Protein 2C1D (pdb70)

Structure (mmCIF, N/CA/C/O backbone):
data_2C1D
#
_entry.id   2C1D
#
_cell.length_a   42.860
_cell.length_b   180.010
_cell.length_c   117.930
_cell.angle_alpha   90.00
_cell.angle_beta   92.83
_cell.angle_gamma   90.00
#
_symmetry.space_group_name_H-M   'P 1 21 1'
#
loop_
_entity.id
_entity.type
_entity.pdbx_description
1 polymer SOXA
2 polymer SOXX
3 non-polymer 'HEME C'
4 non-polymer 'ZINC ION'
5 water water
#
loop_
_atom_site.group_PDB
_atom_site.id
_atom_site.type_symbol
_atom_site.label_atom_id
_atom_site.label_alt_id
_atom_site.label_comp_id
_atom_site.label_asym_id
_atom_site.label_entity_id
_atom_site.label_seq_id
_atom_site.pdbx_PDB_ins_code
_atom_site.Cartn_x
_atom_site.Cartn_y
_atom_site.Cartn_z
_atom_site.occupancy
_atom_site.B_iso_or_equiv
_atom_site.auth_seq_id
_atom_site.auth_comp_id
_atom_site.auth_asym_id
_atom_site.auth_atom_id
_atom_site.pdbx_PDB_model_num
ATOM 1 N N . ASP A 1 1 ? 27.131 0.658 42.708 1.00 46.44 27 ASP A N 1
ATOM 2 C CA . ASP A 1 1 ? 27.029 -0.742 42.129 1.00 48.05 27 ASP A CA 1
ATOM 3 C C . ASP A 1 1 ? 27.646 -1.813 43.040 1.00 47.94 27 ASP A C 1
ATOM 4 O O . ASP A 1 1 ? 28.587 -1.512 43.770 1.00 48.70 27 ASP A O 1
ATOM 9 N N . PRO A 1 2 ? 27.178 -3.066 42.967 1.00 47.82 28 PRO A N 1
ATOM 10 C CA . PRO A 1 2 ? 27.653 -4.115 43.893 1.00 47.63 28 PRO A CA 1
ATOM 11 C C . PRO A 1 2 ? 29.118 -4.544 43.673 1.00 47.58 28 PRO A C 1
ATOM 12 O O . PRO A 1 2 ? 29.544 -4.785 42.546 1.00 47.24 28 PRO A O 1
ATOM 16 N N . VAL A 1 3 ? 29.867 -4.621 44.769 1.00 47.36 29 VAL A N 1
ATOM 17 C CA . VAL A 1 3 ? 31.294 -4.933 44.731 1.00 47.55 29 VAL A CA 1
ATOM 18 C C . VAL A 1 3 ? 31.538 -6.412 44.367 1.00 47.65 29 VAL A C 1
ATOM 19 O O . VAL A 1 3 ? 30.732 -7.285 44.674 1.00 48.39 29 VAL A O 1
ATOM 23 N N . GLU A 1 4 ? 32.631 -6.674 43.666 1.00 47.54 30 GLU A N 1
ATOM 24 C CA . GLU A 1 4 ? 33.119 -8.029 43.490 1.00 47.41 30 GLU A CA 1
ATOM 25 C C . GLU A 1 4 ? 33.842 -8.387 44.800 1.00 45.53 30 GLU A C 1
ATOM 26 O O . GLU A 1 4 ? 34.862 -7.774 45.135 1.00 45.83 30 GLU A O 1
ATOM 32 N N . ASP A 1 5 ? 33.271 -9.332 45.558 1.00 43.09 31 ASP A N 1
ATOM 33 C CA . ASP A 1 5 ? 33.877 -9.848 46.809 1.00 40.61 31 ASP A CA 1
ATOM 34 C C . ASP A 1 5 ? 33.215 -11.179 47.199 1.00 38.55 31 ASP A C 1
ATOM 35 O O . ASP A 1 5 ? 32.205 -11.573 46.621 1.00 38.67 31 ASP A O 1
ATOM 40 N N . GLY A 1 6 ? 33.820 -11.901 48.138 1.00 36.43 32 GLY A N 1
ATOM 41 C CA . GLY A 1 6 ? 33.247 -13.132 48.659 1.00 34.87 32 GLY A CA 1
ATOM 42 C C . GLY A 1 6 ? 33.278 -13.137 50.177 1.00 33.20 32 GLY A C 1
ATOM 43 O O . GLY A 1 6 ? 34.185 -12.563 50.778 1.00 32.74 32 GLY A O 1
ATOM 44 N N . LEU A 1 7 ? 32.283 -13.776 50.789 1.00 31.08 33 LEU A N 1
ATOM 45 C CA . LEU A 1 7 ? 32.138 -13.793 52.239 1.00 29.89 33 LEU A CA 1
ATOM 46 C C . LEU A 1 7 ? 32.223 -15.215 52.802 1.00 29.74 33 LEU A C 1
ATOM 47 O O . LEU A 1 7 ? 31.373 -16.066 52.537 1.00 29.30 33 LEU A O 1
ATOM 52 N N . VAL A 1 8 ? 33.256 -15.440 53.604 1.00 29.77 34 VAL A N 1
ATOM 53 C CA . VAL A 1 8 ? 33.480 -16.681 54.319 1.00 30.15 34 VAL A CA 1
ATOM 54 C C . VAL A 1 8 ? 33.783 -16.229 55.737 1.00 30.09 34 VAL A C 1
ATOM 55 O O . VAL A 1 8 ? 34.753 -15.521 55.979 1.00 30.43 34 VAL A O 1
ATOM 59 N N . ILE A 1 9 ? 32.927 -16.596 56.669 1.00 29.51 35 ILE A N 1
ATOM 60 C CA . ILE A 1 9 ? 33.037 -16.120 58.023 1.00 29.65 35 ILE A CA 1
ATOM 61 C C . ILE A 1 9 ? 33.965 -17.046 58.791 1.00 30.62 35 ILE A C 1
ATOM 62 O O . ILE A 1 9 ? 33.782 -18.253 58.756 1.00 31.17 35 ILE A O 1
ATOM 67 N N . GLU A 1 10 ? 34.965 -16.487 59.468 1.00 31.68 36 GLU A N 1
ATOM 68 C CA . GLU A 1 10 ? 35.729 -17.249 60.458 1.00 32.79 36 GLU A CA 1
ATOM 69 C C . GLU A 1 10 ? 34.922 -17.413 61.731 1.00 33.68 36 GLU A C 1
ATOM 70 O O . GLU A 1 10 ? 34.480 -16.443 62.306 1.00 32.76 36 GLU A O 1
ATOM 76 N N . THR A 1 11 ? 34.769 -18.654 62.184 1.00 35.93 37 THR A N 1
ATOM 77 C CA . THR A 1 11 ? 34.025 -18.950 63.400 1.00 36.95 37 THR A CA 1
ATOM 78 C C . THR A 1 11 ? 34.773 -19.911 64.323 1.00 38.82 37 THR A C 1
ATOM 79 O O . THR A 1 11 ? 35.861 -20.394 64.007 1.00 39.61 37 THR A O 1
ATOM 83 N N . ASP A 1 12 ? 34.136 -20.196 65.450 1.00 40.59 38 ASP A N 1
ATOM 84 C CA . ASP A 1 12 ? 34.637 -21.136 66.458 1.00 41.83 38 ASP A CA 1
ATOM 85 C C . ASP A 1 12 ? 34.609 -22.589 66.029 1.00 41.67 38 ASP A C 1
ATOM 86 O O . ASP A 1 12 ? 35.312 -23.407 66.616 1.00 41.86 38 ASP A O 1
ATOM 91 N N . SER A 1 13 ? 33.793 -22.929 65.033 1.00 41.73 39 SER A N 1
ATOM 92 C CA . SER A 1 13 ? 33.781 -24.294 64.501 1.00 41.81 39 SER A CA 1
ATOM 93 C C . SER A 1 13 ? 34.145 -24.349 63.006 1.00 40.81 39 SER A C 1
ATOM 94 O O . SER A 1 13 ? 33.719 -25.246 62.281 1.00 41.87 39 SER A O 1
ATOM 97 N N . GLY A 1 14 ? 34.951 -23.393 62.550 1.00 39.04 40 GLY A N 1
ATOM 98 C CA . GLY A 1 14 ? 35.472 -23.401 61.193 1.00 37.92 40 GLY A CA 1
ATOM 99 C C . GLY A 1 14 ? 34.839 -22.380 60.257 1.00 36.78 40 GLY A C 1
ATOM 100 O O . GLY A 1 14 ? 33.897 -21.683 60.641 1.00 35.79 40 GLY A O 1
ATOM 101 N N . PRO A 1 15 ? 35.364 -22.292 59.038 1.00 35.93 41 PRO A N 1
ATOM 102 C CA . PRO A 1 15 ? 34.835 -21.354 58.042 1.00 35.54 41 PRO A CA 1
ATOM 103 C C . PRO A 1 15 ? 33.401 -21.687 57.692 1.00 34.36 41 PRO A C 1
ATOM 104 O O . PRO A 1 15 ? 33.066 -22.875 57.564 1.00 33.70 41 PRO A O 1
ATOM 108 N N . VAL A 1 16 ? 32.555 -20.671 57.584 1.00 33.38 42 VAL A N 1
ATOM 109 C CA . VAL A 1 16 ? 31.253 -20.881 56.947 1.00 33.10 42 VAL A CA 1
ATOM 110 C C . VAL A 1 16 ? 31.044 -19.924 55.780 1.00 32.08 42 VAL A C 1
ATOM 111 O O . VAL A 1 16 ? 31.089 -18.695 55.910 1.00 30.89 42 VAL A O 1
ATOM 115 N N . GLU A 1 17 ? 30.877 -20.545 54.621 1.00 31.59 43 GLU A N 1
ATOM 116 C CA . GLU A 1 17 ? 30.620 -19.853 53.396 1.00 32.08 43 GLU A CA 1
ATOM 117 C C . GLU A 1 17 ? 29.199 -19.292 53.422 1.00 30.60 43 GLU A C 1
ATOM 118 O O . GLU A 1 17 ? 28.258 -19.975 53.829 1.00 30.11 43 GLU A O 1
ATOM 124 N N . ILE A 1 18 ? 29.092 -18.040 52.993 1.00 29.57 44 ILE A N 1
ATOM 125 C CA . ILE A 1 18 ? 27.840 -17.345 52.802 1.00 28.95 44 ILE A CA 1
ATOM 126 C C . ILE A 1 18 ? 27.676 -17.053 51.290 1.00 28.34 44 ILE A C 1
ATOM 127 O O . ILE A 1 18 ? 28.527 -16.396 50.679 1.00 28.28 44 ILE A O 1
ATOM 132 N N . VAL A 1 19 ? 26.596 -17.563 50.694 1.00 27.87 45 VAL A N 1
ATOM 133 C CA . VAL A 1 19 ? 26.220 -17.181 49.327 1.00 28.52 45 VAL A CA 1
ATOM 134 C C . VAL A 1 19 ? 25.639 -15.774 49.391 1.00 27.80 45 VAL A C 1
ATOM 135 O O . VAL A 1 19 ? 24.563 -15.561 49.970 1.00 28.01 45 VAL A O 1
ATOM 139 N N . THR A 1 20 ? 26.349 -14.815 48.823 1.00 28.05 46 THR A N 1
ATOM 140 C CA . THR A 1 20 ? 25.911 -13.414 48.788 1.00 28.05 46 THR A CA 1
ATOM 141 C C . THR A 1 20 ? 25.492 -12.914 47.396 1.00 29.03 46 THR A C 1
ATOM 142 O O . THR A 1 20 ? 25.135 -11.739 47.237 1.00 27.96 46 THR A O 1
ATOM 146 N N . LYS A 1 21 ? 25.580 -13.791 46.402 1.00 29.57 47 LYS A N 1
ATOM 147 C CA . LYS A 1 21 ? 25.277 -13.453 45.010 1.00 31.17 47 LYS A CA 1
ATOM 148 C C . LYS A 1 21 ? 24.846 -14.751 44.333 1.00 30.87 47 LYS A C 1
ATOM 149 O O . LYS A 1 21 ? 25.504 -15.793 44.452 1.00 31.25 47 LYS A O 1
ATOM 155 N N . THR A 1 22 ? 23.698 -14.717 43.685 1.00 30.19 48 THR A N 1
ATOM 156 C CA . THR A 1 22 ? 23.138 -15.914 43.089 1.00 30.65 48 THR A CA 1
ATOM 157 C C . THR A 1 22 ? 22.021 -15.555 42.114 1.00 30.88 48 THR A C 1
ATOM 158 O O . THR A 1 22 ? 21.603 -14.385 42.037 1.00 30.00 48 THR A O 1
ATOM 162 N N . ALA A 1 23 ? 21.564 -16.544 41.357 1.00 31.10 49 ALA A N 1
ATOM 163 C CA . ALA A 1 23 ? 20.483 -16.329 40.406 1.00 31.83 49 ALA A CA 1
ATOM 164 C C . ALA A 1 23 ? 19.199 -16.062 41.180 1.00 31.90 49 ALA A C 1
ATOM 165 O O . ALA A 1 23 ? 18.957 -16.677 42.211 1.00 32.68 49 ALA A O 1
ATOM 167 N N . PRO A 1 24 ? 18.341 -15.183 40.674 1.00 32.07 50 PRO A N 1
ATOM 168 C CA . PRO A 1 24 ? 17.118 -14.834 41.395 1.00 31.83 50 PRO A CA 1
ATOM 169 C C . PRO A 1 24 ? 16.156 -15.991 41.415 1.00 31.62 50 PRO A C 1
ATOM 170 O O . PRO A 1 24 ? 16.306 -16.876 40.582 1.00 31.61 50 PRO A O 1
ATOM 174 N N . PRO A 1 25 ? 15.167 -15.985 42.300 1.00 31.82 51 PRO A N 1
ATOM 175 C CA . PRO A 1 25 ? 14.079 -16.964 42.223 1.00 31.95 51 PRO A CA 1
ATOM 176 C C . PRO A 1 25 ? 13.287 -16.733 40.930 1.00 32.36 51 PRO A C 1
ATOM 177 O O . PRO A 1 25 ? 13.346 -15.643 40.382 1.00 31.42 51 PRO A O 1
ATOM 181 N N . ALA A 1 26 ? 12.579 -17.739 40.442 1.00 33.14 52 ALA A N 1
ATOM 182 C CA . ALA A 1 26 ? 11.981 -17.655 39.113 1.00 34.10 52 ALA A CA 1
ATOM 183 C C . ALA A 1 26 ? 11.049 -16.439 38.980 1.00 34.32 52 ALA A C 1
ATOM 184 O O . ALA A 1 26 ? 11.054 -15.776 37.958 1.00 33.94 52 ALA A O 1
ATOM 186 N N . PHE A 1 27 ? 10.314 -16.095 40.035 1.00 34.61 53 PHE A N 1
ATOM 187 C CA . PHE A 1 27 ? 9.430 -14.929 39.976 1.00 34.42 53 PHE A CA 1
ATOM 188 C C . PHE A 1 27 ? 10.127 -13.591 39.791 1.00 34.57 53 PHE A C 1
ATOM 189 O O . PHE A 1 27 ? 9.499 -12.620 39.398 1.00 35.13 53 PHE A O 1
ATOM 197 N N . LEU A 1 28 ? 11.422 -13.537 40.050 1.00 34.71 54 LEU A N 1
ATOM 198 C CA . LEU A 1 28 ? 12.198 -12.334 39.833 1.00 35.43 54 LEU A CA 1
ATOM 199 C C . LEU A 1 28 ? 13.108 -12.402 38.597 1.00 36.29 54 LEU A C 1
ATOM 200 O O . LEU A 1 28 ? 13.936 -11.524 38.408 1.00 36.30 54 LEU A O 1
ATOM 205 N N . ALA A 1 29 ? 12.972 -13.431 37.766 1.00 37.23 55 ALA A N 1
ATOM 206 C CA . ALA A 1 29 ? 13.941 -13.660 36.680 1.00 38.79 55 ALA A CA 1
ATOM 207 C C . ALA A 1 29 ? 13.925 -12.572 35.600 1.00 39.81 55 ALA A C 1
ATOM 208 O O . ALA A 1 29 ? 14.962 -12.272 35.022 1.00 40.83 55 ALA A O 1
ATOM 210 N N . ASP A 1 30 ? 12.765 -11.977 35.327 1.00 41.19 56 ASP A N 1
ATOM 211 C CA . ASP A 1 30 ? 12.691 -10.817 34.414 1.00 42.66 56 ASP A CA 1
ATOM 212 C C . ASP A 1 30 ? 13.086 -9.460 35.071 1.00 41.85 56 ASP A C 1
ATOM 213 O O . ASP A 1 30 ? 13.202 -8.426 34.384 1.00 42.63 56 ASP A O 1
ATOM 218 N N . THR A 1 31 ? 13.332 -9.470 36.379 1.00 40.42 57 THR A N 1
ATOM 219 C CA . THR A 1 31 ? 13.572 -8.250 37.169 1.00 38.68 57 THR A CA 1
ATOM 220 C C . THR A 1 31 ? 15.046 -7.993 37.426 1.00 37.74 57 THR A C 1
ATOM 221 O O . THR A 1 31 ? 15.541 -6.882 37.242 1.00 38.14 57 THR A O 1
ATOM 225 N N . PHE A 1 32 ? 15.748 -9.032 37.856 1.00 36.76 58 PHE A N 1
ATOM 226 C CA . PHE A 1 32 ? 17.169 -8.970 38.163 1.00 35.82 58 PHE A CA 1
ATOM 227 C C . PHE A 1 32 ? 17.887 -10.062 37.394 1.00 35.64 58 PHE A C 1
ATOM 228 O O . PHE A 1 32 ? 17.352 -11.156 37.211 1.00 35.05 58 PHE A O 1
ATOM 236 N N . ASP A 1 33 ? 19.110 -9.782 36.979 1.00 35.71 59 ASP A N 1
ATOM 237 C CA . ASP A 1 33 ? 19.988 -10.808 36.433 1.00 36.07 59 ASP A CA 1
ATOM 238 C C . ASP A 1 33 ? 20.505 -11.626 37.614 1.00 35.10 59 ASP A C 1
ATOM 239 O O . ASP A 1 33 ? 20.692 -12.843 37.534 1.00 34.23 59 ASP A O 1
ATOM 244 N N . THR A 1 34 ? 20.704 -10.925 38.726 1.00 33.39 60 THR A N 1
ATOM 245 C CA . THR A 1 34 ? 21.344 -11.480 39.903 1.00 32.59 60 THR A CA 1
ATOM 246 C C . THR A 1 34 ? 20.790 -10.839 41.189 1.00 30.83 60 THR A C 1
ATOM 247 O O . THR A 1 34 ? 20.576 -9.626 41.230 1.00 29.80 60 THR A O 1
ATOM 251 N N . ILE A 1 35 ? 20.551 -11.660 42.211 1.00 28.21 61 ILE A N 1
ATOM 252 C CA . ILE A 1 35 ? 20.265 -11.135 43.547 1.00 27.49 61 ILE A CA 1
ATOM 253 C C . ILE A 1 35 ? 21.513 -11.135 44.403 1.00 27.25 61 ILE A C 1
ATOM 254 O O . ILE A 1 35 ? 22.382 -11.996 44.233 1.00 26.03 61 ILE A O 1
ATOM 259 N N . TYR A 1 36 ? 21.575 -10.154 45.312 1.00 26.65 62 TYR A N 1
ATOM 260 C CA . TYR A 1 36 ? 22.746 -9.862 46.114 1.00 26.30 62 TYR A CA 1
ATOM 261 C C . TYR A 1 36 ? 22.322 -9.587 47.547 1.00 25.79 62 TYR A C 1
ATOM 262 O O . TYR A 1 36 ? 21.313 -8.930 47.796 1.00 24.68 62 TYR A O 1
ATOM 271 N N . SER A 1 37 ? 23.131 -10.040 48.477 1.00 24.47 63 SER A N 1
ATOM 272 C CA . SER A 1 37 ? 23.055 -9.550 49.842 1.00 24.35 63 SER A CA 1
ATOM 273 C C . SER A 1 37 ? 23.421 -8.076 49.860 1.00 24.58 63 SER A C 1
ATOM 274 O O . SER A 1 37 ? 24.237 -7.623 49.045 1.00 25.92 63 SER A O 1
ATOM 277 N N . GLY A 1 38 ? 22.829 -7.350 50.801 1.00 25.08 64 GLY A N 1
ATOM 278 C CA . GLY A 1 38 ? 23.227 -5.992 51.136 1.00 24.91 64 GLY A CA 1
ATOM 279 C C . GLY A 1 38 ? 24.681 -5.796 51.522 1.00 25.22 64 GLY A C 1
ATOM 280 O O . GLY A 1 38 ? 25.201 -4.693 51.410 1.00 26.09 64 GLY A O 1
ATOM 281 N N . TRP A 1 39 ? 25.345 -6.867 51.969 1.00 25.48 65 TRP A N 1
ATOM 282 C CA . TRP A 1 39 ? 26.777 -6.862 52.228 1.00 25.50 65 TRP A CA 1
ATOM 283 C C . TRP A 1 39 ? 27.595 -6.345 51.035 1.00 25.87 65 TRP A C 1
ATOM 284 O O . TRP A 1 39 ? 28.575 -5.604 51.220 1.00 25.92 65 TRP A O 1
ATOM 295 N N . HIS A 1 40 ? 27.180 -6.717 49.836 1.00 26.06 66 HIS A N 1
ATOM 296 C CA . HIS A 1 40 ? 27.869 -6.317 48.617 1.00 27.55 66 HIS A CA 1
ATOM 297 C C . HIS A 1 40 ? 27.870 -4.815 48.367 1.00 27.94 66 HIS A C 1
ATOM 298 O O . HIS A 1 40 ? 28.700 -4.337 47.614 1.00 28.74 66 HIS A O 1
ATOM 305 N N . PHE A 1 41 ? 26.938 -4.084 48.963 1.00 27.58 67 PHE A N 1
ATOM 306 C CA . PHE A 1 41 ? 26.826 -2.639 48.752 1.00 28.36 67 PHE A CA 1
ATOM 307 C C . PHE A 1 41 ? 27.459 -1.829 49.879 1.00 29.77 67 PHE A C 1
ATOM 308 O O . PHE A 1 41 ? 27.365 -0.602 49.904 1.00 30.46 67 PHE A O 1
ATOM 316 N N . ARG A 1 42 ? 28.113 -2.499 50.821 1.00 30.28 68 ARG A N 1
ATOM 317 C CA . ARG A 1 42 ? 28.750 -1.787 51.915 1.00 31.68 68 ARG A CA 1
ATOM 318 C C . ARG A 1 42 ? 30.222 -1.515 51.606 1.00 32.19 68 ARG A C 1
ATOM 319 O O . ARG A 1 42 ? 30.799 -2.181 50.753 1.00 31.05 68 ARG A O 1
ATOM 327 N N . ASP A 1 43 ? 30.832 -0.538 52.281 1.00 33.34 69 ASP A N 1
ATOM 328 C CA . ASP A 1 43 ? 32.266 -0.302 52.099 1.00 34.81 69 ASP A CA 1
ATOM 329 C C . ASP A 1 43 ? 33.088 -1.422 52.763 1.00 35.00 69 ASP A C 1
ATOM 330 O O . ASP A 1 43 ? 32.557 -2.202 53.572 1.00 33.63 69 ASP A O 1
ATOM 335 N N . ASP A 1 44 ? 34.376 -1.521 52.425 1.00 34.86 70 ASP A N 1
ATOM 336 C CA . ASP A 1 44 ? 35.139 -2.694 52.865 1.00 35.55 70 ASP A CA 1
ATOM 337 C C . ASP A 1 44 ? 35.270 -2.777 54.376 1.00 35.31 70 ASP A C 1
ATOM 338 O O . ASP A 1 44 ? 35.265 -3.876 54.928 1.00 35.33 70 ASP A O 1
ATOM 343 N N . SER A 1 45 ? 35.392 -1.640 55.052 1.00 35.31 71 SER A N 1
ATOM 344 C CA . SER A 1 45 ? 35.554 -1.678 56.501 1.00 35.52 71 SER A CA 1
ATOM 345 C C . SER A 1 45 ? 34.279 -2.251 57.161 1.00 34.46 71 SER A C 1
ATOM 346 O O . SER A 1 45 ? 34.359 -2.970 58.158 1.00 34.73 71 SER A O 1
ATOM 349 N N . THR A 1 46 ? 33.109 -1.973 56.588 1.00 32.66 72 THR A N 1
ATOM 350 C CA . THR A 1 46 ? 31.869 -2.526 57.143 1.00 31.64 72 THR A CA 1
ATOM 351 C C . THR A 1 46 ? 31.735 -4.021 56.763 1.00 30.74 72 THR A C 1
ATOM 352 O O . THR A 1 46 ? 31.340 -4.838 57.587 1.00 30.01 72 THR A O 1
ATOM 356 N N . ARG A 1 47 ? 32.090 -4.362 55.525 1.00 29.57 73 ARG A N 1
ATOM 357 C CA . ARG A 1 47 ? 32.067 -5.751 55.057 1.00 29.88 73 ARG A CA 1
ATOM 358 C C . ARG A 1 47 ? 32.953 -6.612 55.958 1.00 29.42 73 ARG A C 1
ATOM 359 O O . ARG A 1 47 ? 32.593 -7.731 56.301 1.00 27.58 73 ARG A O 1
ATOM 367 N N . ASP A 1 48 ? 34.093 -6.050 56.372 1.00 29.41 74 ASP A N 1
ATOM 368 C CA . ASP A 1 48 ? 35.049 -6.790 57.206 1.00 29.61 74 ASP A CA 1
ATOM 369 C C . ASP A 1 48 ? 34.453 -7.149 58.568 1.00 29.21 74 ASP A C 1
ATOM 370 O O . ASP A 1 48 ? 34.801 -8.177 59.137 1.00 28.73 74 ASP A O 1
ATOM 375 N N . LEU A 1 49 ? 33.547 -6.316 59.080 1.00 28.57 75 LEU A N 1
ATOM 376 C CA . LEU A 1 49 ? 32.910 -6.607 60.369 1.00 29.06 75 LEU A CA 1
ATOM 377 C C . LEU A 1 49 ? 32.080 -7.888 60.383 1.00 28.10 75 LEU A C 1
ATOM 378 O O . LEU A 1 49 ? 31.817 -8.433 61.436 1.00 28.85 75 LEU A O 1
ATOM 383 N N . GLU A 1 50 ? 31.660 -8.363 59.226 1.00 27.95 76 GLU A N 1
ATOM 384 C CA . GLU A 1 50 ? 30.853 -9.587 59.174 1.00 28.14 76 GLU A CA 1
ATOM 385 C C . GLU A 1 50 ? 31.711 -10.824 58.897 1.00 29.02 76 GLU A C 1
ATOM 386 O O . GLU A 1 50 ? 31.210 -11.958 59.011 1.00 28.26 76 GLU A O 1
ATOM 392 N N . ARG A 1 51 ? 32.984 -10.604 58.512 1.00 29.77 77 ARG A N 1
ATOM 393 C CA . ARG A 1 51 ? 33.882 -11.682 58.058 1.00 31.35 77 ARG A CA 1
ATOM 394 C C . ARG A 1 51 ? 34.359 -12.615 59.140 1.00 31.65 77 ARG A C 1
ATOM 395 O O . ARG A 1 51 ? 34.854 -13.692 58.824 1.00 31.19 77 ARG A O 1
ATOM 403 N N . ASP A 1 52 ? 34.287 -12.187 60.392 1.00 32.46 78 ASP A N 1
ATOM 404 C CA . ASP A 1 52 ? 34.538 -13.115 61.472 1.00 33.69 78 ASP A CA 1
ATOM 405 C C . ASP A 1 52 ? 33.846 -12.762 62.769 1.00 33.22 78 ASP A C 1
ATOM 406 O O . ASP A 1 52 ? 33.686 -11.597 63.135 1.00 32.12 78 ASP A O 1
ATOM 411 N N . ASP A 1 53 ? 33.455 -13.807 63.481 1.00 32.88 79 ASP A N 1
ATOM 412 C CA . ASP A 1 53 ? 32.638 -13.665 64.663 1.00 32.51 79 ASP A CA 1
ATOM 413 C C . ASP A 1 53 ? 33.295 -12.872 65.759 1.00 33.14 79 ASP A C 1
ATOM 414 O O . ASP A 1 53 ? 32.596 -12.226 66.533 1.00 32.63 79 ASP A O 1
ATOM 419 N N . PHE A 1 54 ? 34.626 -12.928 65.855 1.00 33.51 80 PHE A N 1
ATOM 420 C CA . PHE A 1 54 ? 35.328 -12.163 66.890 1.00 34.64 80 PHE A CA 1
ATOM 421 C C . PHE A 1 54 ? 35.052 -10.655 66.746 1.00 34.09 80 PHE A C 1
ATOM 422 O O . PHE A 1 54 ? 34.861 -9.960 67.748 1.00 34.69 80 PHE A O 1
ATOM 430 N N . ASP A 1 55 ? 35.031 -10.165 65.505 1.00 33.63 81 ASP A N 1
ATOM 431 C CA . ASP A 1 55 ? 34.910 -8.730 65.192 1.00 33.54 81 ASP A CA 1
ATOM 432 C C . ASP A 1 55 ? 33.445 -8.280 64.979 1.00 31.94 81 ASP A C 1
ATOM 433 O O . ASP A 1 55 ? 33.170 -7.084 64.902 1.00 31.54 81 ASP A O 1
ATOM 438 N N . ASN A 1 56 ? 32.508 -9.234 64.857 1.00 30.80 82 ASN A N 1
ATOM 439 C CA . ASN A 1 56 ? 31.109 -8.934 64.524 1.00 29.46 82 ASN A CA 1
ATOM 440 C C . ASN A 1 56 ? 30.393 -8.463 65.782 1.00 29.07 82 ASN A C 1
ATOM 441 O O . ASN A 1 56 ? 30.159 -9.269 66.670 1.00 28.20 82 ASN A O 1
ATOM 446 N N . PRO A 1 57 ? 30.017 -7.184 65.869 1.00 28.78 83 PRO A N 1
ATOM 447 C CA . PRO A 1 57 ? 29.390 -6.678 67.101 1.00 28.66 83 PRO A CA 1
ATOM 448 C C . PRO A 1 57 ? 28.025 -7.334 67.399 1.00 27.74 83 PRO A C 1
ATOM 449 O O . PRO A 1 57 ? 27.564 -7.286 68.518 1.00 27.47 83 PRO A O 1
ATOM 453 N N . ALA A 1 58 ? 27.386 -7.916 66.395 1.00 27.56 84 ALA A N 1
ATOM 454 C CA . ALA A 1 58 ? 26.108 -8.605 66.622 1.00 27.57 84 ALA A CA 1
ATOM 455 C C . ALA A 1 58 ? 26.243 -9.805 67.545 1.00 27.58 84 ALA A C 1
ATOM 456 O O . ALA A 1 58 ? 25.275 -10.175 68.182 1.00 27.56 84 ALA A O 1
ATOM 458 N N . MET A 1 59 ? 27.433 -10.404 67.634 1.00 28.42 85 MET A N 1
ATOM 459 C CA . MET A 1 59 ? 27.618 -11.640 68.426 1.00 29.33 85 MET A CA 1
ATOM 460 C C . MET A 1 59 ? 27.510 -11.418 69.934 1.00 29.87 85 MET A C 1
ATOM 461 O O . MET A 1 59 ? 27.284 -12.350 70.726 1.00 29.89 85 MET A O 1
ATOM 466 N N . VAL A 1 60 ? 27.659 -10.176 70.348 1.00 30.16 86 VAL A N 1
ATOM 467 C CA . VAL A 1 60 ? 27.358 -9.811 71.728 1.00 30.48 86 VAL A CA 1
ATOM 468 C C . VAL A 1 60 ? 25.894 -10.108 72.054 1.00 29.69 86 VAL A C 1
ATOM 469 O O . VAL A 1 60 ? 25.549 -10.587 73.146 1.00 28.72 86 VAL A O 1
ATOM 473 N N . PHE A 1 61 ? 25.024 -9.809 71.103 1.00 28.79 87 PHE A N 1
ATOM 474 C CA . PHE A 1 61 ? 23.597 -9.983 71.315 1.00 29.11 87 PHE A CA 1
ATOM 475 C C . PHE A 1 61 ? 23.134 -11.398 71.059 1.00 28.94 87 PHE A C 1
ATOM 476 O O . PHE A 1 61 ? 22.174 -11.838 71.690 1.00 29.04 87 PHE A O 1
ATOM 484 N N . VAL A 1 62 ? 23.843 -12.119 70.196 1.00 29.10 88 VAL A N 1
ATOM 485 C CA . VAL A 1 62 ? 23.664 -13.581 70.110 1.00 29.06 88 VAL A CA 1
ATOM 486 C C . VAL A 1 62 ? 23.977 -14.225 71.465 1.00 30.35 88 VAL A C 1
ATOM 487 O O . VAL A 1 62 ? 23.192 -15.031 71.938 1.00 30.54 88 VAL A O 1
ATOM 491 N N . ASP A 1 63 ? 25.103 -13.865 72.093 1.00 31.25 89 ASP A N 1
ATOM 492 C CA . ASP A 1 63 ? 25.483 -14.465 73.392 1.00 32.42 89 ASP A CA 1
ATOM 493 C C . ASP A 1 63 ? 24.496 -14.120 74.523 1.00 31.58 89 ASP A C 1
ATOM 494 O O . ASP A 1 63 ? 24.161 -14.949 75.362 1.00 31.87 89 ASP A O 1
ATOM 499 N N . ARG A 1 64 ? 24.011 -12.900 74.536 1.00 30.67 90 ARG A N 1
ATOM 500 C CA . ARG A 1 64 ? 23.022 -12.497 75.493 1.00 30.92 90 ARG A CA 1
ATOM 501 C C . ARG A 1 64 ? 21.689 -13.231 75.247 1.00 30.67 90 ARG A C 1
ATOM 502 O O . ARG A 1 64 ? 20.967 -13.559 76.196 1.00 29.44 90 ARG A O 1
ATOM 510 N N . GLY A 1 65 ? 21.370 -13.464 73.972 1.00 29.26 91 GLY A N 1
ATOM 511 C CA . GLY A 1 65 ? 20.232 -14.297 73.610 1.00 29.86 91 GLY A CA 1
ATOM 512 C C . GLY A 1 65 ? 20.375 -15.689 74.215 1.00 29.43 91 GLY A C 1
ATOM 513 O O . GLY A 1 65 ? 19.410 -16.272 74.674 1.00 29.72 91 GLY A O 1
ATOM 514 N N . LEU A 1 66 ? 21.593 -16.214 74.208 1.00 29.85 92 LEU A N 1
ATOM 515 C CA . LEU A 1 66 ? 21.848 -17.555 74.714 1.00 30.31 92 LEU A CA 1
ATOM 516 C C . LEU A 1 66 ? 21.659 -17.587 76.232 1.00 30.75 92 LEU A C 1
ATOM 517 O O . LEU A 1 66 ? 21.146 -18.568 76.772 1.00 30.72 92 LEU A O 1
ATOM 522 N N . ASP A 1 67 ? 22.038 -16.506 76.919 1.00 31.28 93 ASP A N 1
ATOM 523 C CA . ASP A 1 67 ? 21.771 -16.377 78.353 1.00 31.09 93 ASP A CA 1
ATOM 524 C C . ASP A 1 67 ? 20.285 -16.379 78.627 1.00 30.22 93 ASP A C 1
ATOM 525 O O . ASP A 1 67 ? 19.825 -17.063 79.533 1.00 30.00 93 ASP A O 1
ATOM 530 N N . LYS A 1 68 ? 19.520 -15.671 77.820 1.00 30.06 94 LYS A N 1
ATOM 531 C CA . LYS A 1 68 ? 18.084 -15.601 78.021 1.00 30.35 94 LYS A CA 1
ATOM 532 C C . LYS A 1 68 ? 17.410 -16.942 77.677 1.00 29.44 94 LYS A C 1
ATOM 533 O O . LYS A 1 68 ? 16.426 -17.315 78.304 1.00 29.56 94 LYS A O 1
ATOM 539 N N . TRP A 1 69 ? 17.960 -17.673 76.719 1.00 29.63 95 TRP A N 1
ATOM 540 C CA . TRP A 1 69 ? 17.453 -19.008 76.346 1.00 29.91 95 TRP A CA 1
ATOM 541 C C . TRP A 1 69 ? 17.596 -19.980 77.524 1.00 31.04 95 TRP A C 1
ATOM 542 O O . TRP A 1 69 ? 16.718 -20.808 77.767 1.00 30.40 95 TRP A O 1
ATOM 553 N N . ASN A 1 70 ? 18.702 -19.843 78.255 1.00 31.93 96 ASN A N 1
ATOM 554 C CA . ASN A 1 70 ? 19.000 -20.682 79.414 1.00 33.29 96 ASN A CA 1
ATOM 555 C C . ASN A 1 70 ? 18.431 -20.173 80.737 1.00 34.46 96 ASN A C 1
ATOM 556 O O . ASN A 1 70 ? 18.486 -20.888 81.738 1.00 35.47 96 ASN A O 1
ATOM 561 N N . ALA A 1 71 ? 17.875 -18.966 80.763 1.00 35.45 97 ALA A N 1
ATOM 562 C CA . ALA A 1 71 ? 17.412 -18.380 82.019 1.00 36.33 97 ALA A CA 1
ATOM 563 C C . ALA A 1 71 ? 16.023 -18.874 82.425 1.00 37.48 97 ALA A C 1
ATOM 564 O O . ALA A 1 71 ? 15.095 -18.943 81.620 1.00 35.97 97 ALA A O 1
ATOM 566 N N . ALA A 1 72 ? 15.895 -19.194 83.703 1.00 39.52 98 ALA A N 1
ATOM 567 C CA . ALA A 1 72 ? 14.619 -19.599 84.277 1.00 41.17 98 ALA A CA 1
ATOM 568 C C . ALA A 1 72 ? 13.736 -18.378 84.478 1.00 42.71 98 ALA A C 1
ATOM 569 O O . ALA A 1 72 ? 13.485 -17.973 85.615 1.00 44.01 98 ALA A O 1
ATOM 571 N N . MET A 1 73 ? 13.245 -17.799 83.384 1.00 43.57 99 MET A N 1
ATOM 572 C CA . MET A 1 73 ? 12.512 -16.544 83.457 1.00 44.19 99 MET A CA 1
ATOM 573 C C . MET A 1 73 ? 10.995 -16.704 83.430 1.00 44.55 99 MET A C 1
ATOM 574 O O . MET A 1 73 ? 10.276 -15.721 83.517 1.00 44.34 99 MET A O 1
ATOM 579 N N . GLY A 1 74 ? 10.513 -17.944 83.361 1.00 44.78 100 GLY A N 1
ATOM 580 C CA . GLY A 1 74 ? 9.087 -18.217 83.409 1.00 45.35 100 GLY A CA 1
ATOM 581 C C . GLY A 1 74 ? 8.519 -18.025 84.813 1.00 46.02 100 GLY A C 1
ATOM 582 O O . GLY A 1 74 ? 9.275 -17.906 85.788 1.00 46.01 100 GLY A O 1
ATOM 583 N N . VAL A 1 75 ? 7.191 -17.995 84.915 1.00 46.48 101 VAL A N 1
ATOM 584 C CA . VAL A 1 75 ? 6.528 -17.789 86.210 1.00 47.06 101 VAL A CA 1
ATOM 585 C C . VAL A 1 75 ? 6.824 -18.932 87.180 1.00 47.01 101 VAL A C 1
ATOM 586 O O . VAL A 1 75 ? 7.014 -18.693 88.365 1.00 48.02 101 VAL A O 1
ATOM 590 N N . ASN A 1 76 ? 6.884 -20.164 86.674 1.00 46.57 102 ASN A N 1
ATOM 591 C CA . ASN A 1 76 ? 7.360 -21.314 87.462 1.00 45.99 102 ASN A CA 1
ATOM 592 C C . ASN A 1 76 ? 8.838 -21.699 87.234 1.00 44.46 102 ASN A C 1
ATOM 593 O O . ASN A 1 76 ? 9.220 -22.855 87.451 1.00 44.87 102 ASN A O 1
ATOM 598 N N . GLY A 1 77 ? 9.665 -20.751 86.800 1.00 42.69 103 GLY A N 1
ATOM 599 C CA . GLY A 1 77 ? 11.084 -21.025 86.554 1.00 41.41 103 GLY A CA 1
ATOM 600 C C . GLY A 1 77 ? 11.404 -21.744 85.237 1.00 39.92 103 GLY A C 1
ATOM 601 O O . GLY A 1 77 ? 12.492 -22.294 85.067 1.00 38.84 103 GLY A O 1
ATOM 602 N N . GLU A 1 78 ? 10.452 -21.743 84.310 1.00 38.40 104 GLU A N 1
ATOM 603 C CA . GLU A 1 78 ? 10.643 -22.385 83.006 1.00 37.75 104 GLU A CA 1
ATOM 604 C C . GLU A 1 78 ? 11.678 -21.610 82.215 1.00 35.85 104 GLU A C 1
ATOM 605 O O . GLU A 1 78 ? 11.739 -20.375 82.314 1.00 35.02 104 GLU A O 1
ATOM 611 N N . SER A 1 79 ? 12.489 -22.341 81.453 1.00 34.06 105 SER A N 1
ATOM 612 C CA . SER A 1 79 ? 13.371 -21.752 80.454 1.00 32.87 105 SER A CA 1
ATOM 613 C C . SER A 1 79 ? 13.124 -22.357 79.059 1.00 32.13 105 SER A C 1
ATOM 614 O O . SER A 1 79 ? 12.510 -23.434 78.927 1.00 31.02 105 SER A O 1
ATOM 617 N N . CYS A 1 80 ? 13.596 -21.649 78.028 1.00 29.96 106 CYS A N 1
ATOM 618 C CA . CYS A 1 80 ? 13.547 -22.178 76.663 1.00 29.45 106 CYS A CA 1
ATOM 619 C C . CYS A 1 80 ? 14.192 -23.550 76.668 1.00 29.20 106 CYS A C 1
ATOM 620 O O . CYS A 1 80 ? 13.637 -24.526 76.178 1.00 29.47 106 CYS A O 1
ATOM 623 N N . ALA A 1 81 ? 15.363 -23.634 77.267 1.00 29.19 107 ALA A N 1
ATOM 624 C CA . ALA A 1 81 ? 16.123 -24.868 77.233 1.00 29.40 107 ALA A CA 1
ATOM 625 C C . ALA A 1 81 ? 15.436 -26.023 77.944 1.00 29.48 107 ALA A C 1
ATOM 626 O O . ALA A 1 81 ? 15.702 -27.171 77.612 1.00 30.08 107 ALA A O 1
ATOM 628 N N . SER A 1 82 ? 14.605 -25.725 78.945 1.00 29.97 108 SER A N 1
ATOM 629 C CA . SER A 1 82 ? 13.910 -26.758 79.724 1.00 29.77 108 SER A CA 1
ATOM 630 C C . SER A 1 82 ? 13.039 -27.625 78.820 1.00 30.02 108 SER A C 1
ATOM 631 O O . SER A 1 82 ? 12.867 -28.812 79.103 1.00 30.87 108 SER A O 1
ATOM 634 N N . CYS A 1 83 ? 12.552 -27.056 77.715 1.00 29.30 109 CYS A N 1
ATOM 635 C CA . CYS A 1 83 ? 11.785 -27.805 76.722 1.00 29.28 109 CYS A CA 1
ATOM 636 C C . CYS A 1 83 ? 12.525 -28.107 75.431 1.00 28.98 109 CYS A C 1
ATOM 637 O O . CYS A 1 83 ? 12.333 -29.176 74.855 1.00 29.16 109 CYS A O 1
ATOM 640 N N . HIS A 1 84 ? 13.355 -27.178 74.964 1.00 28.32 110 HIS A N 1
ATOM 641 C CA . HIS A 1 84 ? 13.984 -27.304 73.634 1.00 28.15 110 HIS A CA 1
ATOM 642 C C . HIS A 1 84 ? 15.425 -27.768 73.703 1.00 28.37 110 HIS A C 1
ATOM 643 O O . HIS A 1 84 ? 16.046 -27.966 72.666 1.00 27.99 110 HIS A O 1
ATOM 650 N N . GLN A 1 85 ? 15.959 -27.926 74.921 1.00 28.67 111 GLN A N 1
ATOM 651 C CA . GLN A 1 85 ? 17.395 -28.158 75.132 1.00 28.73 111 GLN A CA 1
ATOM 652 C C . GLN A 1 85 ? 18.266 -27.072 74.460 1.00 28.54 111 GLN A C 1
ATOM 653 O O . GLN A 1 85 ? 17.937 -25.899 74.560 1.00 27.39 111 GLN A O 1
ATOM 659 N N . GLY A 1 86 ? 19.364 -27.439 73.793 1.00 27.75 112 GLY A N 1
ATOM 660 C CA . GLY A 1 86 ? 20.206 -26.471 73.108 1.00 28.26 112 GLY A CA 1
ATOM 661 C C . GLY A 1 86 ? 19.458 -25.689 72.041 1.00 28.46 112 GLY A C 1
ATOM 662 O O . GLY A 1 86 ? 18.434 -26.150 71.520 1.00 27.60 112 GLY A O 1
ATOM 663 N N . PRO A 1 87 ? 19.956 -24.510 71.694 1.00 28.67 113 PRO A N 1
ATOM 664 C CA . PRO A 1 87 ? 19.287 -23.696 70.663 1.00 28.37 113 PRO A CA 1
ATOM 665 C C . PRO A 1 87 ? 19.433 -24.316 69.271 1.00 28.02 113 PRO A C 1
ATOM 666 O O . PRO A 1 87 ? 18.691 -23.941 68.358 1.00 27.24 113 PRO A O 1
ATOM 670 N N . GLU A 1 88 ? 20.378 -25.243 69.100 1.00 27.85 114 GLU A N 1
ATOM 671 C CA . GLU A 1 88 ? 20.481 -25.989 67.844 1.00 28.35 114 GLU A CA 1
ATOM 672 C C . GLU A 1 88 ? 19.173 -26.743 67.495 1.00 27.74 114 GLU A C 1
ATOM 673 O O . GLU A 1 88 ? 19.001 -27.204 66.352 1.00 26.99 114 GLU A O 1
ATOM 679 N N . SER A 1 89 ? 18.268 -26.858 68.473 1.00 26.70 115 SER A N 1
ATOM 680 C CA . SER A 1 89 ? 16.919 -27.423 68.276 1.00 26.22 115 SER A CA 1
ATOM 681 C C . SER A 1 89 ? 16.145 -26.644 67.226 1.00 26.11 115 SER A C 1
ATOM 682 O O . SER A 1 89 ? 15.233 -27.171 66.589 1.00 27.00 115 SER A O 1
ATOM 685 N N . MET A 1 90 ? 16.516 -25.374 67.045 1.00 25.28 116 MET A N 1
ATOM 686 C CA . MET A 1 90 ? 15.909 -24.525 66.050 1.00 25.02 116 MET A CA 1
ATOM 687 C C . MET A 1 90 ? 16.665 -24.482 64.731 1.00 24.68 116 MET A C 1
ATOM 688 O O . MET A 1 90 ? 16.411 -23.602 63.910 1.00 23.89 116 MET A O 1
ATOM 693 N N . ALA A 1 91 ? 17.564 -25.430 64.505 1.00 25.01 117 ALA A N 1
ATOM 694 C CA . ALA A 1 91 ? 18.296 -25.488 63.243 1.00 25.63 117 ALA A CA 1
ATOM 695 C C . ALA A 1 91 ? 17.331 -25.499 62.049 1.00 25.41 117 ALA A C 1
ATOM 696 O O . ALA A 1 91 ? 16.271 -26.149 62.093 1.00 25.64 117 ALA A O 1
ATOM 698 N N . GLY A 1 92 ? 17.693 -24.743 61.016 1.00 25.08 118 GLY A N 1
ATOM 699 C CA . GLY A 1 92 ? 16.940 -24.677 59.775 1.00 25.02 118 GLY A CA 1
ATOM 700 C C . GLY A 1 92 ? 15.764 -23.691 59.799 1.00 24.25 118 GLY A C 1
ATOM 701 O O . GLY A 1 92 ? 15.321 -23.240 58.756 1.00 25.69 118 GLY A O 1
ATOM 702 N N . LEU A 1 93 ? 15.235 -23.370 60.970 1.00 24.11 119 LEU A N 1
ATOM 703 C CA . LEU A 1 93 ? 13.968 -22.620 61.058 1.00 23.79 119 LEU A CA 1
ATOM 704 C C . LEU A 1 93 ? 14.043 -21.246 60.401 1.00 24.24 119 LEU A C 1
ATOM 705 O O . LEU A 1 93 ? 13.198 -20.895 59.543 1.00 23.24 119 LEU A O 1
ATOM 710 N N . ARG A 1 94 ? 15.062 -20.476 60.783 1.00 23.65 120 ARG A N 1
ATOM 711 C CA . ARG A 1 94 ? 15.261 -19.145 60.223 1.00 23.91 120 ARG A CA 1
ATOM 712 C C . ARG A 1 94 ? 15.316 -19.143 58.684 1.00 23.74 120 ARG A C 1
ATOM 713 O O . ARG A 1 94 ? 14.786 -18.224 58.050 1.00 23.97 120 ARG A O 1
ATOM 721 N N . ALA A 1 95 ? 15.933 -20.159 58.099 1.00 23.70 121 ALA A N 1
ATOM 722 C CA . ALA A 1 95 ? 16.040 -20.252 56.610 1.00 23.26 121 ALA A CA 1
ATOM 723 C C . ALA A 1 95 ? 14.711 -20.299 55.861 1.00 22.92 121 ALA A C 1
ATOM 724 O O . ALA A 1 95 ? 14.650 -19.859 54.706 1.00 23.07 121 ALA A O 1
ATOM 726 N N . VAL A 1 96 ? 13.678 -20.850 56.492 1.00 23.45 122 VAL A N 1
ATOM 727 C CA . VAL A 1 96 ? 12.374 -21.071 55.862 1.00 23.94 122 VAL A CA 1
ATOM 728 C C . VAL A 1 96 ? 11.276 -20.117 56.384 1.00 24.60 122 VAL A C 1
ATOM 729 O O . VAL A 1 96 ? 10.086 -20.310 56.091 1.00 24.38 122 VAL A O 1
ATOM 733 N N . MET A 1 97 ? 11.688 -19.085 57.124 1.00 24.34 123 MET A N 1
ATOM 734 C CA . MET A 1 97 ? 10.757 -18.131 57.758 1.00 24.79 123 MET A CA 1
ATOM 735 C C . MET A 1 97 ? 10.696 -16.817 56.967 1.00 24.51 123 MET A C 1
ATOM 736 O O . MET A 1 97 ? 11.679 -16.433 56.331 1.00 23.95 123 MET A O 1
ATOM 741 N N . PRO A 1 98 ? 9.557 -16.117 56.951 1.00 24.81 124 PRO A N 1
ATOM 742 C CA . PRO A 1 98 ? 8.254 -16.548 57.496 1.00 24.48 124 PRO A CA 1
ATOM 743 C C . PRO A 1 98 ? 7.549 -17.698 56.773 1.00 23.78 124 PRO A C 1
ATOM 744 O O . PRO A 1 98 ? 7.774 -17.913 55.590 1.00 22.70 124 PRO A O 1
ATOM 748 N N . ARG A 1 99 ? 6.641 -18.370 57.480 1.00 24.08 125 ARG A N 1
ATOM 749 C CA . ARG A 1 99 ? 5.866 -19.459 56.887 1.00 24.07 125 ARG A CA 1
ATOM 750 C C . ARG A 1 99 ? 4.463 -19.627 57.474 1.00 24.22 125 ARG A C 1
ATOM 751 O O . ARG A 1 99 ? 4.169 -19.167 58.564 1.00 24.29 125 ARG A O 1
ATOM 759 N N . VAL A 1 100 ? 3.619 -20.336 56.729 1.00 24.63 126 VAL A N 1
ATOM 760 C CA . VAL A 1 100 ? 2.331 -20.816 57.227 1.00 24.22 126 VAL A CA 1
ATOM 761 C C . VAL A 1 100 ? 2.635 -22.052 58.075 1.00 23.63 126 VAL A C 1
ATOM 762 O O . VAL A 1 100 ? 3.187 -23.021 57.596 1.00 21.26 126 VAL A O 1
ATOM 766 N N . ASP A 1 101 ? 2.311 -21.982 59.360 1.00 23.32 127 ASP A N 1
ATOM 767 C CA . ASP A 1 101 ? 2.561 -23.064 60.269 1.00 24.25 127 ASP A CA 1
ATOM 768 C C . ASP A 1 101 ? 1.840 -24.329 59.894 1.00 24.86 127 ASP A C 1
ATOM 769 O O . ASP A 1 101 ? 0.670 -24.291 59.504 1.00 25.38 127 ASP A O 1
ATOM 774 N N . GLU A 1 102 ? 2.531 -25.451 60.025 1.00 24.65 128 GLU A N 1
ATOM 775 C CA . GLU A 1 102 ? 2.022 -26.727 59.553 1.00 24.87 128 GLU A CA 1
ATOM 776 C C . GLU A 1 102 ? 0.829 -27.244 60.359 1.00 24.59 128 GLU A C 1
ATOM 777 O O . GLU A 1 102 ? 0.041 -28.004 59.842 1.00 24.11 128 GLU A O 1
ATOM 783 N N . HIS A 1 103 ? 0.723 -26.835 61.619 1.00 24.84 129 HIS A N 1
ATOM 784 C CA . HIS A 1 103 ? -0.356 -27.266 62.509 1.00 24.84 129 HIS A CA 1
ATOM 785 C C . HIS A 1 103 ? -1.518 -26.271 62.614 1.00 25.12 129 HIS A C 1
ATOM 786 O O . HIS A 1 103 ? -2.646 -26.701 62.659 1.00 25.31 129 HIS A O 1
ATOM 793 N N . THR A 1 104 ? -1.259 -24.961 62.661 1.00 24.66 130 THR A N 1
ATOM 794 C CA . THR A 1 104 ? -2.347 -23.972 62.860 1.00 25.05 130 THR A CA 1
ATOM 795 C C . THR A 1 104 ? -2.877 -23.358 61.575 1.00 25.37 130 THR A C 1
ATOM 796 O O . THR A 1 104 ? -3.948 -22.755 61.564 1.00 26.84 130 THR A O 1
ATOM 800 N N . GLY A 1 105 ? -2.112 -23.486 60.498 1.00 25.64 131 GLY A N 1
ATOM 801 C CA . GLY A 1 105 ? -2.337 -22.730 59.277 1.00 26.12 131 GLY A CA 1
ATOM 802 C C . GLY A 1 105 ? -2.217 -21.206 59.350 1.00 26.63 131 GLY A C 1
ATOM 803 O O . GLY A 1 105 ? -2.611 -20.523 58.402 1.00 26.85 131 GLY A O 1
ATOM 804 N N . LYS A 1 106 ? -1.650 -20.666 60.429 1.00 26.70 132 LYS A N 1
ATOM 805 C CA . LYS A 1 106 ? -1.431 -19.219 60.550 1.00 27.38 132 LYS A CA 1
ATOM 806 C C . LYS A 1 106 ? -0.072 -18.815 59.960 1.00 27.20 132 LYS A C 1
ATOM 807 O O . LYS A 1 106 ? 0.922 -19.537 60.110 1.00 25.96 132 LYS A O 1
ATOM 813 N N . LEU A 1 107 ? -0.022 -17.660 59.287 1.00 27.32 133 LEU A N 1
ATOM 814 C CA . LEU A 1 107 ? 1.266 -17.040 58.947 1.00 26.44 133 LEU A CA 1
ATOM 815 C C . LEU A 1 107 ? 2.023 -16.663 60.232 1.00 26.18 133 LEU A C 1
ATOM 816 O O . LEU A 1 107 ? 1.495 -15.965 61.092 1.00 25.08 133 LEU A O 1
ATOM 821 N N . MET A 1 108 ? 3.273 -17.109 60.336 1.00 24.80 134 MET A N 1
ATOM 822 C CA . MET A 1 108 ? 4.108 -16.806 61.480 1.00 24.83 134 MET A CA 1
ATOM 823 C C . MET A 1 108 ? 5.399 -16.141 61.011 1.00 24.24 134 MET A C 1
ATOM 824 O O . MET A 1 108 ? 6.019 -16.620 60.078 1.00 23.43 134 MET A O 1
ATOM 829 N N . ILE A 1 109 ? 5.744 -15.013 61.630 1.00 23.75 135 ILE A N 1
ATOM 830 C CA . ILE A 1 109 ? 7.112 -14.515 61.638 1.00 23.71 135 ILE A CA 1
ATOM 831 C C . ILE A 1 109 ? 7.711 -15.047 62.916 1.00 23.49 135 ILE A C 1
ATOM 832 O O . ILE A 1 109 ? 6.997 -15.570 63.763 1.00 22.95 135 ILE A O 1
ATOM 837 N N . MET A 1 110 ? 9.016 -14.916 63.061 1.00 23.13 136 MET A N 1
ATOM 838 C CA . MET A 1 110 ? 9.720 -15.575 64.133 1.00 22.65 136 MET A CA 1
ATOM 839 C C . MET A 1 110 ? 9.238 -15.056 65.459 1.00 23.31 136 MET A C 1
ATOM 840 O O . MET A 1 110 ? 9.104 -15.824 66.416 1.00 23.48 136 MET A O 1
ATOM 845 N N . GLU A 1 111 ? 8.960 -13.753 65.503 1.00 23.75 137 GLU A N 1
ATOM 846 C CA . GLU A 1 111 ? 8.447 -13.081 66.681 1.00 24.67 137 GLU A CA 1
ATOM 847 C C . GLU A 1 111 ? 7.163 -13.767 67.191 1.00 25.14 137 GLU A C 1
ATOM 848 O O . GLU A 1 111 ? 6.941 -13.846 68.395 1.00 25.64 137 GLU A O 1
ATOM 854 N N . ASP A 1 112 ? 6.322 -14.252 66.280 1.00 24.61 138 ASP A N 1
ATOM 855 C CA . ASP A 1 112 ? 5.111 -14.951 66.700 1.00 24.96 138 ASP A CA 1
ATOM 856 C C . ASP A 1 112 ? 5.427 -16.285 67.370 1.00 24.42 138 ASP A C 1
ATOM 857 O O . ASP A 1 112 ? 4.769 -16.633 68.315 1.00 23.86 138 ASP A O 1
ATOM 862 N N . TYR A 1 113 ? 6.386 -17.068 66.867 1.00 24.63 139 TYR A N 1
ATOM 863 C CA . TYR A 1 113 ? 6.714 -18.323 67.564 1.00 24.48 139 TYR A CA 1
ATOM 864 C C . TYR A 1 113 ? 7.288 -18.041 68.942 1.00 25.33 139 TYR A C 1
ATOM 865 O O . TYR A 1 113 ? 6.928 -18.694 69.919 1.00 25.53 139 TYR A O 1
ATOM 874 N N . VAL A 1 114 ? 8.180 -17.063 69.038 1.00 24.91 140 VAL A N 1
ATOM 875 C CA . VAL A 1 114 ? 8.810 -16.773 70.316 1.00 25.58 140 VAL A CA 1
ATOM 876 C C . VAL A 1 114 ? 7.698 -16.369 71.294 1.00 25.67 140 VAL A C 1
ATOM 877 O O . VAL A 1 114 ? 7.603 -16.923 72.365 1.00 25.82 140 VAL A O 1
ATOM 881 N N . ASN A 1 115 ? 6.819 -15.464 70.898 1.00 25.81 141 ASN A N 1
ATOM 882 C CA . ASN A 1 115 ? 5.769 -15.029 71.829 1.00 26.96 141 ASN A CA 1
ATOM 883 C C . ASN A 1 115 ? 4.701 -16.092 72.163 1.00 26.98 141 ASN A C 1
ATOM 884 O O . ASN A 1 115 ? 4.057 -16.028 73.240 1.00 28.27 141 ASN A O 1
ATOM 889 N N . ALA A 1 116 ? 4.489 -17.051 71.281 1.00 26.86 142 ALA A N 1
ATOM 890 C CA . ALA A 1 116 ? 3.572 -18.140 71.623 1.00 27.67 142 ALA A CA 1
ATOM 891 C C . ALA A 1 116 ? 4.127 -18.909 72.838 1.00 28.24 142 ALA A C 1
ATOM 892 O O . ALA A 1 116 ? 3.390 -19.219 73.786 1.00 27.82 142 ALA A O 1
ATOM 894 N N . CYS A 1 117 ? 5.430 -19.175 72.846 1.00 27.90 143 CYS A N 1
ATOM 895 C CA . CYS A 1 117 ? 6.014 -19.890 73.960 1.00 27.94 143 CYS A CA 1
ATOM 896 C C . CYS A 1 117 ? 6.076 -19.011 75.198 1.00 28.63 143 CYS A C 1
ATOM 897 O O . CYS A 1 117 ? 5.676 -19.426 76.290 1.00 27.69 143 CYS A O 1
ATOM 900 N N . VAL A 1 118 ? 6.540 -17.780 75.021 1.00 28.76 144 VAL A N 1
ATOM 901 C CA . VAL A 1 118 ? 6.585 -16.814 76.131 1.00 29.40 144 VAL A CA 1
ATOM 902 C C . VAL A 1 118 ? 5.238 -16.723 76.882 1.00 29.89 144 VAL A C 1
ATOM 903 O O . VAL A 1 118 ? 5.222 -16.789 78.113 1.00 30.57 144 VAL A O 1
ATOM 907 N N . THR A 1 119 ? 4.128 -16.585 76.164 1.00 31.08 145 THR A N 1
ATOM 908 C CA . THR A 1 119 ? 2.822 -16.364 76.805 1.00 32.91 145 THR A CA 1
ATOM 909 C C . THR A 1 119 ? 2.104 -17.651 77.244 1.00 34.39 145 THR A C 1
ATOM 910 O O . THR A 1 119 ? 1.658 -17.778 78.394 1.00 35.36 145 THR A O 1
ATOM 914 N N . GLU A 1 120 ? 1.989 -18.599 76.335 1.00 35.31 146 GLU A N 1
ATOM 915 C CA . GLU A 1 120 ? 1.293 -19.859 76.624 1.00 36.49 146 GLU A CA 1
ATOM 916 C C . GLU A 1 120 ? 2.068 -20.823 77.516 1.00 36.18 146 GLU A C 1
ATOM 917 O O . GLU A 1 120 ? 1.458 -21.570 78.256 1.00 36.28 146 GLU A O 1
ATOM 923 N N . ARG A 1 121 ? 3.400 -20.821 77.450 1.00 35.43 147 ARG A N 1
ATOM 924 C CA . ARG A 1 121 ? 4.176 -21.864 78.113 1.00 35.28 147 ARG A CA 1
ATOM 925 C C . ARG A 1 121 ? 5.066 -21.393 79.232 1.00 36.31 147 ARG A C 1
ATOM 926 O O . ARG A 1 121 ? 5.571 -22.215 80.004 1.00 36.75 147 ARG A O 1
ATOM 934 N N . MET A 1 122 ? 5.283 -20.085 79.321 1.00 36.76 148 MET A N 1
ATOM 935 C CA . MET A 1 122 ? 6.085 -19.550 80.404 1.00 37.27 148 MET A CA 1
ATOM 936 C C . MET A 1 122 ? 5.313 -18.580 81.279 1.00 37.45 148 MET A C 1
ATOM 937 O O . MET A 1 122 ? 5.873 -18.058 82.250 1.00 37.89 148 MET A O 1
ATOM 942 N N . GLY A 1 123 ? 4.043 -18.366 80.954 1.00 37.56 149 GLY A N 1
ATOM 943 C CA . GLY A 1 123 ? 3.145 -17.553 81.759 1.00 38.29 149 GLY A CA 1
ATOM 944 C C . GLY A 1 123 ? 3.496 -16.074 81.819 1.00 38.69 149 GLY A C 1
ATOM 945 O O . GLY A 1 123 ? 3.168 -15.384 82.786 1.00 38.39 149 GLY A O 1
ATOM 946 N N . LEU A 1 124 ? 4.179 -15.587 80.785 1.00 38.70 150 LEU A N 1
ATOM 947 C CA . LEU A 1 124 ? 4.659 -14.225 80.774 1.00 38.28 150 LEU A CA 1
ATOM 948 C C . LEU A 1 124 ? 3.846 -13.350 79.838 1.00 37.67 150 LEU A C 1
ATOM 949 O O . LEU A 1 124 ? 3.217 -13.802 78.869 1.00 37.33 150 LEU A O 1
ATOM 954 N N . GLU A 1 125 ? 3.853 -12.077 80.182 1.00 37.33 151 GLU A N 1
ATOM 955 C CA . GLU A 1 125 ? 3.341 -11.032 79.336 1.00 37.43 151 GLU A CA 1
ATOM 956 C C . GLU A 1 125 ? 4.172 -11.093 78.059 1.00 35.86 151 GLU A C 1
ATOM 957 O O . GLU A 1 125 ? 5.378 -11.340 78.113 1.00 34.04 151 GLU A O 1
ATOM 963 N N . LYS A 1 126 ? 3.523 -10.910 76.920 1.00 35.26 152 LYS A N 1
ATOM 964 C CA . LYS A 1 126 ? 4.227 -11.005 75.636 1.00 35.12 152 LYS A CA 1
ATOM 965 C C . LYS A 1 126 ? 5.398 -10.024 75.576 1.00 34.10 152 LYS A C 1
ATOM 966 O O . LYS A 1 126 ? 5.319 -8.902 76.107 1.00 33.99 152 LYS A O 1
ATOM 972 N N . TRP A 1 127 ? 6.496 -10.456 74.971 1.00 33.02 153 TRP A N 1
ATOM 973 C CA . TRP A 1 127 ? 7.623 -9.551 74.706 1.00 32.72 153 TRP A CA 1
ATOM 974 C C . TRP A 1 127 ? 7.295 -8.588 73.563 1.00 31.78 153 TRP A C 1
ATOM 975 O O . TRP A 1 127 ? 6.692 -8.971 72.547 1.00 31.45 153 TRP A O 1
ATOM 986 N N . GLY A 1 128 ? 7.695 -7.328 73.737 1.00 30.87 154 GLY A N 1
ATOM 987 C CA . GLY A 1 128 ? 7.605 -6.346 72.678 1.00 30.50 154 GLY A CA 1
ATOM 988 C C . GLY A 1 128 ? 8.348 -6.893 71.481 1.00 29.94 154 GLY A C 1
ATOM 989 O O . GLY A 1 128 ? 9.431 -7.445 71.627 1.00 28.73 154 GLY A O 1
ATOM 990 N N . VAL A 1 129 ? 7.787 -6.723 70.289 1.00 30.65 155 VAL A N 1
ATOM 991 C CA . VAL A 1 129 ? 8.413 -7.259 69.078 1.00 30.78 155 VAL A CA 1
ATOM 992 C C . VAL A 1 129 ? 9.748 -6.642 68.700 1.00 30.70 155 VAL A C 1
ATOM 993 O O . VAL A 1 129 ? 10.490 -7.243 67.937 1.00 30.48 155 VAL A O 1
ATOM 997 N N . THR A 1 130 ? 10.061 -5.451 69.228 1.00 30.12 156 THR A N 1
ATOM 998 C CA . THR A 1 130 ? 11.392 -4.856 69.079 1.00 30.00 156 THR A CA 1
ATOM 999 C C . THR A 1 130 ? 12.119 -4.677 70.406 1.00 30.38 156 THR A C 1
ATOM 1000 O O . THR A 1 130 ? 13.097 -3.923 70.487 1.00 30.73 156 THR A O 1
ATOM 1004 N N . SER A 1 131 ? 11.645 -5.367 71.436 1.00 29.67 157 SER A N 1
ATOM 1005 C CA . SER A 1 131 ? 12.337 -5.442 72.707 1.00 30.00 157 SER A CA 1
ATOM 1006 C C . SER A 1 131 ? 13.690 -6.140 72.579 1.00 30.32 157 SER A C 1
ATOM 1007 O O . SER A 1 131 ? 13.931 -6.972 71.678 1.00 30.24 157 SER A O 1
ATOM 1010 N N . ASP A 1 132 ? 14.566 -5.830 73.518 1.00 29.70 158 ASP A N 1
ATOM 1011 C CA . ASP A 1 132 ? 15.847 -6.498 73.581 1.00 30.51 158 ASP A CA 1
ATOM 1012 C C . ASP A 1 132 ? 15.730 -8.004 73.764 1.00 29.70 158 ASP A C 1
ATOM 1013 O O . ASP A 1 132 ? 16.468 -8.743 73.135 1.00 29.77 158 ASP A O 1
ATOM 1018 N N . ASN A 1 133 ? 14.785 -8.459 74.582 1.00 29.13 159 ASN A N 1
ATOM 1019 C CA . ASN A 1 133 ? 14.577 -9.897 74.744 1.00 28.72 159 ASN A CA 1
ATOM 1020 C C . ASN A 1 133 ? 14.275 -10.539 73.397 1.00 27.72 159 ASN A C 1
ATOM 1021 O O . ASN A 1 133 ? 14.811 -11.584 73.078 1.00 28.46 159 ASN A O 1
ATOM 1026 N N . MET A 1 134 ? 13.415 -9.895 72.626 1.00 27.43 160 MET A N 1
ATOM 1027 C CA . MET A 1 134 ? 13.036 -10.377 71.298 1.00 27.28 160 MET A CA 1
ATOM 1028 C C . MET A 1 134 ? 14.154 -10.323 70.261 1.00 26.86 160 MET A C 1
ATOM 1029 O O . MET A 1 134 ? 14.405 -11.329 69.574 1.00 27.30 160 MET A O 1
ATOM 1034 N N . LYS A 1 135 ? 14.847 -9.196 70.164 1.00 26.43 161 LYS A N 1
ATOM 1035 C CA . LYS A 1 135 ? 15.934 -9.055 69.178 1.00 26.30 161 LYS A CA 1
ATOM 1036 C C . LYS A 1 135 ? 17.096 -10.014 69.486 1.00 25.74 161 LYS A C 1
ATOM 1037 O O . LYS A 1 135 ? 17.644 -10.649 68.591 1.00 25.62 161 LYS A O 1
ATOM 1043 N N . ASP A 1 136 ? 17.439 -10.172 70.761 1.00 25.23 162 ASP A N 1
ATOM 1044 C CA . ASP A 1 136 ? 18.478 -11.122 71.122 1.00 25.59 162 ASP A CA 1
ATOM 1045 C C . ASP A 1 136 ? 18.044 -12.552 70.796 1.00 25.56 162 ASP A C 1
ATOM 1046 O O . ASP A 1 136 ? 18.858 -13.357 70.339 1.00 25.18 162 ASP A O 1
ATOM 1051 N N . MET A 1 137 ? 16.791 -12.890 71.097 1.00 25.49 163 MET A N 1
ATOM 1052 C CA . MET A 1 137 ? 16.328 -14.253 70.860 1.00 25.89 163 MET A CA 1
ATOM 1053 C C . MET A 1 137 ? 16.301 -14.561 69.360 1.00 25.70 163 MET A C 1
ATOM 1054 O O . MET A 1 137 ? 16.747 -15.621 68.942 1.00 25.39 163 MET A O 1
ATOM 1059 N N . LEU A 1 138 ? 15.807 -13.620 68.551 1.00 25.63 164 LEU A N 1
ATOM 1060 C CA . LEU A 1 138 ? 15.817 -13.808 67.088 1.00 25.39 164 LEU A CA 1
ATOM 1061 C C . LEU A 1 138 ? 17.229 -13.944 66.564 1.00 24.82 164 LEU A C 1
ATOM 1062 O O . LEU A 1 138 ? 17.469 -14.683 65.620 1.00 25.47 164 LEU A O 1
ATOM 1067 N N . SER A 1 139 ? 18.154 -13.213 67.166 1.00 24.12 165 SER A N 1
ATOM 1068 C CA . SER A 1 139 ? 19.571 -13.281 66.783 1.00 24.13 165 SER A CA 1
ATOM 1069 C C . SER A 1 139 ? 20.106 -14.687 66.998 1.00 23.52 165 SER A C 1
ATOM 1070 O O . SER A 1 139 ? 20.680 -15.293 66.083 1.00 22.81 165 SER A O 1
ATOM 1073 N N . LEU A 1 140 ? 19.879 -15.213 68.202 1.00 23.29 166 LEU A N 1
ATOM 1074 C CA . LEU A 1 140 ? 20.270 -16.589 68.548 1.00 23.81 166 LEU A CA 1
ATOM 1075 C C . LEU A 1 140 ? 19.652 -17.620 67.616 1.00 23.28 166 LEU A C 1
ATOM 1076 O O . LEU A 1 140 ? 20.348 -18.497 67.089 1.00 23.46 166 LEU A O 1
ATOM 1081 N N . ILE A 1 141 ? 18.352 -17.490 67.362 1.00 23.14 167 ILE A N 1
ATOM 1082 C CA . ILE A 1 141 ? 17.680 -18.466 66.497 1.00 23.25 167 ILE A CA 1
ATOM 1083 C C . ILE A 1 141 ? 18.200 -18.367 65.077 1.00 22.74 167 ILE A C 1
ATOM 1084 O O . ILE A 1 141 ? 18.439 -19.386 64.407 1.00 22.65 167 ILE A O 1
ATOM 1089 N N . SER A 1 142 ? 18.401 -17.144 64.606 1.00 23.88 168 SER A N 1
ATOM 1090 C CA . SER A 1 142 ? 18.829 -16.923 63.216 1.00 24.20 168 SER A CA 1
ATOM 1091 C C . SER A 1 142 ? 20.179 -17.573 62.981 1.00 24.14 168 SER A C 1
ATOM 1092 O O . SER A 1 142 ? 20.413 -18.186 61.932 1.00 23.20 168 SER A O 1
ATOM 1095 N N . LEU A 1 143 ? 21.048 -17.523 63.985 1.00 24.53 169 LEU A N 1
ATOM 1096 C CA . LEU A 1 143 ? 22.366 -18.163 63.880 1.00 25.06 169 LEU A CA 1
ATOM 1097 C C . LEU A 1 143 ? 22.315 -19.678 63.645 1.00 25.14 169 LEU A C 1
ATOM 1098 O O . LEU A 1 143 ? 23.246 -20.256 63.112 1.00 25.07 169 LEU A O 1
ATOM 1103 N N . GLN A 1 144 ? 21.228 -20.320 64.058 1.00 24.69 170 GLN A N 1
ATOM 1104 C CA . GLN A 1 144 ? 21.073 -21.766 63.922 1.00 23.91 170 GLN A CA 1
ATOM 1105 C C . GLN A 1 144 ? 20.776 -22.189 62.469 1.00 23.84 170 GLN A C 1
ATOM 1106 O O . GLN A 1 144 ? 20.733 -23.376 62.159 1.00 23.19 170 GLN A O 1
ATOM 1112 N N . SER A 1 145 ? 20.613 -21.222 61.579 1.00 23.68 171 SER A N 1
ATOM 1113 C CA . SER A 1 145 ? 20.487 -21.497 60.158 1.00 23.91 171 SER A CA 1
ATOM 1114 C C . SER A 1 145 ? 21.585 -20.823 59.327 1.00 24.26 171 SER A C 1
ATOM 1115 O O . SER A 1 145 ? 21.531 -20.804 58.099 1.00 23.52 171 SER A O 1
ATOM 1118 N N . ARG A 1 146 ? 22.590 -20.255 59.969 1.00 24.96 172 ARG A N 1
ATOM 1119 C CA . ARG A 1 146 ? 23.636 -19.552 59.197 1.00 24.83 172 ARG A CA 1
ATOM 1120 C C . ARG A 1 146 ? 24.303 -20.462 58.163 1.00 24.85 172 ARG A C 1
ATOM 1121 O O . ARG A 1 146 ? 24.660 -21.630 58.450 1.00 23.59 172 ARG A O 1
ATOM 1129 N N . GLY A 1 147 ? 24.438 -19.939 56.944 1.00 24.66 173 GLY A N 1
ATOM 1130 C CA . GLY A 1 147 ? 24.965 -20.702 55.831 1.00 25.30 173 GLY A CA 1
ATOM 1131 C C . GLY A 1 147 ? 23.965 -21.515 55.033 1.00 26.99 173 GLY A C 1
ATOM 1132 O O . GLY A 1 147 ? 24.269 -21.963 53.907 1.00 27.10 173 GLY A O 1
ATOM 1133 N N . MET A 1 148 ? 22.779 -21.741 55.605 1.00 26.47 174 MET A N 1
ATOM 1134 C CA . MET A 1 148 ? 21.724 -22.414 54.890 1.00 26.47 174 MET A CA 1
ATOM 1135 C C . MET A 1 148 ? 21.084 -21.469 53.905 1.00 25.61 174 MET A C 1
ATOM 1136 O O . MET A 1 148 ? 20.994 -20.251 54.148 1.00 24.54 174 MET A O 1
ATOM 1141 N N . ALA A 1 149 ? 20.649 -22.021 52.779 1.00 24.43 175 ALA A N 1
ATOM 1142 C CA . ALA A 1 149 ? 19.977 -21.227 51.782 1.00 24.89 175 ALA A CA 1
ATOM 1143 C C . ALA A 1 149 ? 18.592 -20.811 52.281 1.00 24.13 175 ALA A C 1
ATOM 1144 O O . ALA A 1 149 ? 17.820 -21.642 52.774 1.00 24.05 175 ALA A O 1
ATOM 1146 N N . VAL A 1 150 ? 18.317 -19.519 52.201 1.00 23.93 176 VAL A N 1
ATOM 1147 C CA . VAL A 1 150 ? 16.958 -18.994 52.329 1.00 24.42 176 VAL A CA 1
ATOM 1148 C C . VAL A 1 150 ? 16.108 -19.755 51.333 1.00 25.14 176 VAL A C 1
ATOM 1149 O O . VAL A 1 150 ? 16.452 -19.890 50.151 1.00 24.54 176 VAL A O 1
ATOM 1153 N N . ASN A 1 151 ? 15.006 -20.266 51.828 1.00 25.98 177 ASN A N 1
ATOM 1154 C CA . ASN A 1 151 ? 14.124 -21.105 51.057 1.00 26.42 177 ASN A CA 1
ATOM 1155 C C . ASN A 1 151 ? 12.725 -20.943 51.612 1.00 26.24 177 ASN A C 1
ATOM 1156 O O . ASN A 1 151 ? 12.187 -21.818 52.271 1.00 26.21 177 ASN A O 1
ATOM 1161 N N . VAL A 1 152 ? 12.124 -19.812 51.336 1.00 26.71 178 VAL A N 1
ATOM 1162 C CA . VAL A 1 152 ? 10.759 -19.616 51.779 1.00 27.08 178 VAL A CA 1
ATOM 1163 C C . VAL A 1 152 ? 9.776 -20.015 50.679 1.00 26.56 178 VAL A C 1
ATOM 1164 O O . VAL A 1 152 ? 9.924 -19.664 49.489 1.00 26.15 178 VAL A O 1
ATOM 1168 N N . LYS A 1 153 ? 8.786 -20.770 51.118 1.00 26.35 179 LYS A N 1
ATOM 1169 C CA . LYS A 1 153 ? 7.694 -21.253 50.301 1.00 26.83 179 LYS A CA 1
ATOM 1170 C C . LYS A 1 153 ? 6.710 -20.118 49.969 1.00 26.66 179 LYS A C 1
ATOM 1171 O O . LYS A 1 153 ? 6.302 -19.363 50.828 1.00 25.48 179 LYS A O 1
ATOM 1177 N N . ILE A 1 154 ? 6.360 -19.992 48.698 1.00 28.02 180 ILE A N 1
ATOM 1178 C CA . ILE A 1 154 ? 5.466 -18.926 48.258 1.00 29.40 180 ILE A CA 1
ATOM 1179 C C . ILE A 1 154 ? 4.166 -19.387 47.608 1.00 30.69 180 ILE A C 1
ATOM 1180 O O . ILE A 1 154 ? 3.335 -18.535 47.259 1.00 31.34 180 ILE A O 1
ATOM 1185 N N . ASP A 1 155 ? 3.993 -20.699 47.450 1.00 31.42 181 ASP A N 1
ATOM 1186 C CA . ASP A 1 155 ? 2.794 -21.264 46.816 1.00 31.95 181 ASP A CA 1
ATOM 1187 C C . ASP A 1 155 ? 1.891 -21.938 47.841 1.00 31.85 181 ASP A C 1
ATOM 1188 O O . ASP A 1 155 ? 2.121 -21.858 49.037 1.00 31.00 181 ASP A O 1
ATOM 1193 N N . GLY A 1 156 ? 0.833 -22.588 47.380 1.00 32.21 182 GLY A N 1
ATOM 1194 C CA . GLY A 1 156 ? -0.091 -23.213 48.306 1.00 32.76 182 GLY A CA 1
ATOM 1195 C C . GLY A 1 156 ? -0.744 -22.190 49.224 1.00 32.29 182 GLY A C 1
ATOM 1196 O O . GLY A 1 156 ? -1.054 -21.094 48.785 1.00 33.10 182 GLY A O 1
ATOM 1197 N N . PRO A 1 157 ? -0.938 -22.540 50.492 1.00 31.81 183 PRO A N 1
ATOM 1198 C CA . PRO A 1 157 ? -1.540 -21.631 51.473 1.00 32.03 183 PRO A CA 1
ATOM 1199 C C . PRO A 1 157 ? -0.738 -20.324 51.700 1.00 31.81 183 PRO A C 1
ATOM 1200 O O . PRO A 1 157 ? -1.331 -19.350 52.140 1.00 32.13 183 PRO A O 1
ATOM 1204 N N . ALA A 1 158 ? 0.554 -20.309 51.380 1.00 30.50 184 ALA A N 1
ATOM 1205 C CA . ALA A 1 158 ? 1.371 -19.099 51.475 1.00 30.23 184 ALA A CA 1
ATOM 1206 C C . ALA A 1 158 ? 1.004 -18.056 50.440 1.00 30.80 184 ALA A C 1
ATOM 1207 O O . ALA A 1 158 ? 1.268 -16.883 50.641 1.00 30.39 184 ALA A O 1
ATOM 1209 N N . ALA A 1 159 ? 0.420 -18.501 49.322 1.00 31.18 185 ALA A N 1
ATOM 1210 C CA . ALA A 1 159 ? 0.244 -17.650 48.151 1.00 31.64 185 ALA A CA 1
ATOM 1211 C C . ALA A 1 159 ? -0.559 -16.347 48.383 1.00 31.63 185 ALA A C 1
ATOM 1212 O O . ALA A 1 159 ? -0.165 -15.296 47.896 1.00 30.64 185 ALA A O 1
ATOM 1214 N N . PRO A 1 160 ? -1.666 -16.400 49.101 1.00 32.10 186 PRO A N 1
ATOM 1215 C CA . PRO A 1 160 ? -2.451 -15.177 49.318 1.00 32.51 186 PRO A CA 1
ATOM 1216 C C . PRO A 1 160 ? -1.732 -14.175 50.200 1.00 31.49 186 PRO A C 1
ATOM 1217 O O . PRO A 1 160 ? -1.810 -12.986 49.923 1.00 31.61 186 PRO A O 1
ATOM 1221 N N . TYR A 1 161 ? -1.058 -14.663 51.235 1.00 30.41 187 TYR A N 1
ATOM 1222 C CA . TYR A 1 161 ? -0.194 -13.835 52.072 1.00 30.10 187 TYR A CA 1
ATOM 1223 C C . TYR A 1 161 ? 0.911 -13.185 51.238 1.00 29.43 187 TYR A C 1
ATOM 1224 O O . TYR A 1 161 ? 1.146 -11.992 51.334 1.00 29.01 187 TYR A O 1
ATOM 1233 N N . TRP A 1 162 ? 1.546 -13.976 50.381 1.00 28.99 188 TRP A N 1
ATOM 1234 C CA . TRP A 1 162 ? 2.674 -13.521 49.572 1.00 28.74 188 TRP A CA 1
ATOM 1235 C C . TRP A 1 162 ? 2.211 -12.440 48.605 1.00 28.53 188 TRP A C 1
ATOM 1236 O O . TRP A 1 162 ? 2.867 -11.404 48.422 1.00 27.72 188 TRP A O 1
ATOM 1247 N N . GLU A 1 163 ? 1.075 -12.685 47.978 1.00 28.54 189 GLU A N 1
ATOM 1248 C CA . GLU A 1 163 ? 0.452 -11.709 47.085 1.00 29.20 189 GLU A CA 1
ATOM 1249 C C . GLU A 1 163 ? 0.111 -10.399 47.806 1.00 28.05 189 GLU A C 1
ATOM 1250 O O . GLU A 1 163 ? 0.257 -9.331 47.247 1.00 28.17 189 GLU A O 1
ATOM 1256 N N . HIS A 1 164 ? -0.343 -10.494 49.039 1.00 28.20 190 HIS A N 1
ATOM 1257 C CA . HIS A 1 164 ? -0.674 -9.304 49.829 1.00 28.11 190 HIS A CA 1
ATOM 1258 C C . HIS A 1 164 ? 0.616 -8.507 50.083 1.00 27.74 190 HIS A C 1
ATOM 1259 O O . HIS A 1 164 ? 0.599 -7.293 50.007 1.00 25.57 190 HIS A O 1
ATOM 1266 N N . GLY A 1 165 ? 1.732 -9.202 50.356 1.00 27.12 191 GLY A N 1
ATOM 1267 C CA . GLY A 1 165 ? 3.010 -8.546 50.556 1.00 26.68 191 GLY A CA 1
ATOM 1268 C C . GLY A 1 165 ? 3.539 -7.945 49.263 1.00 27.19 191 GLY A C 1
ATOM 1269 O O . GLY A 1 165 ? 4.097 -6.845 49.257 1.00 27.54 191 GLY A O 1
ATOM 1270 N N . LYS A 1 166 ? 3.350 -8.652 48.152 1.00 27.31 192 LYS A N 1
ATOM 1271 C CA . LYS A 1 166 ? 3.786 -8.153 46.861 1.00 27.83 192 LYS A CA 1
ATOM 1272 C C . LYS A 1 166 ? 3.129 -6.801 46.579 1.00 28.10 192 LYS A C 1
ATOM 1273 O O . LYS A 1 166 ? 3.793 -5.860 46.156 1.00 27.52 192 LYS A O 1
ATOM 1279 N N . GLU A 1 167 ? 1.823 -6.710 46.815 1.00 28.80 193 GLU A N 1
ATOM 1280 C CA . GLU A 1 167 ? 1.103 -5.458 46.571 1.00 29.33 193 GLU A CA 1
ATOM 1281 C C . GLU A 1 167 ? 1.714 -4.281 47.372 1.00 28.40 193 GLU A C 1
ATOM 1282 O O . GLU A 1 167 ? 1.904 -3.194 46.834 1.00 28.72 193 GLU A O 1
ATOM 1288 N N . ILE A 1 168 ? 2.016 -4.518 48.646 1.00 27.77 194 ILE A N 1
ATOM 1289 C CA . ILE A 1 168 ? 2.640 -3.515 49.517 1.00 27.29 194 ILE A CA 1
ATOM 1290 C C . ILE A 1 168 ? 3.976 -3.093 48.913 1.00 27.44 194 ILE A C 1
ATOM 1291 O O . ILE A 1 168 ? 4.244 -1.905 48.811 1.00 27.75 194 ILE A O 1
ATOM 1296 N N . TYR A 1 169 ? 4.780 -4.072 48.464 1.00 27.42 195 TYR A N 1
ATOM 1297 C CA . TYR A 1 169 ? 6.132 -3.835 47.944 1.00 26.85 195 TYR A CA 1
ATOM 1298 C C . TYR A 1 169 ? 6.156 -2.832 46.796 1.00 26.88 195 TYR A C 1
ATOM 1299 O O . TYR A 1 169 ? 7.079 -2.013 46.700 1.00 25.84 195 TYR A O 1
ATOM 1308 N N . TYR A 1 170 ? 5.121 -2.891 45.960 1.00 26.25 196 TYR A N 1
ATOM 1309 C CA . TYR A 1 170 ? 5.002 -2.041 44.779 1.00 26.81 196 TYR A CA 1
ATOM 1310 C C . TYR A 1 170 ? 4.053 -0.844 44.955 1.00 26.88 196 TYR A C 1
ATOM 1311 O O . TYR A 1 170 ? 3.861 -0.086 44.029 1.00 27.23 196 TYR A O 1
ATOM 1320 N N . THR A 1 171 ? 3.482 -0.664 46.139 1.00 27.65 197 THR A N 1
ATOM 1321 C CA . THR A 1 171 ? 2.596 0.491 46.395 1.00 27.75 197 THR A CA 1
ATOM 1322 C C . THR A 1 171 ? 3.413 1.715 46.706 1.00 27.39 197 THR A C 1
ATOM 1323 O O . THR A 1 171 ? 4.341 1.666 47.515 1.00 27.00 197 THR A O 1
ATOM 1327 N N . ARG A 1 172 ? 3.075 2.829 46.067 1.00 26.79 198 ARG A N 1
ATOM 1328 C CA . ARG A 1 172 ? 3.896 4.018 46.190 1.00 27.16 198 ARG A CA 1
ATOM 1329 C C . ARG A 1 172 ? 3.288 4.863 47.278 1.00 27.13 198 ARG A C 1
ATOM 1330 O O . ARG A 1 172 ? 2.306 5.566 47.046 1.00 28.46 198 ARG A O 1
ATOM 1338 N N . TYR A 1 173 ? 3.834 4.724 48.478 1.00 25.92 199 TYR A N 1
ATOM 1339 C CA . TYR A 1 173 ? 3.313 5.378 49.663 1.00 25.10 199 TYR A CA 1
ATOM 1340 C C . TYR A 1 173 ? 3.728 6.843 49.871 1.00 25.28 199 TYR A C 1
ATOM 1341 O O . TYR A 1 173 ? 4.747 7.328 49.356 1.00 24.65 199 TYR A O 1
ATOM 1350 N N . GLY A 1 174 ? 2.922 7.524 50.676 1.00 25.04 200 GLY A N 1
ATOM 1351 C CA . GLY A 1 174 ? 3.312 8.784 51.270 1.00 25.71 200 GLY A CA 1
ATOM 1352 C C . GLY A 1 174 ? 3.230 9.963 50.330 1.00 26.27 200 GLY A C 1
ATOM 1353 O O . GLY A 1 174 ? 2.884 9.811 49.138 1.00 26.81 200 GLY A O 1
ATOM 1354 N N . GLN A 1 175 ? 3.568 11.140 50.865 1.00 25.88 201 GLN A N 1
ATOM 1355 C CA . GLN A 1 175 ? 3.612 12.365 50.082 1.00 26.59 201 GLN A CA 1
ATOM 1356 C C . GLN A 1 175 ? 4.716 12.266 49.027 1.00 26.73 201 GLN A C 1
ATOM 1357 O O . GLN A 1 175 ? 4.575 12.807 47.945 1.00 27.17 201 GLN A O 1
ATOM 1363 N N . LEU A 1 176 ? 5.773 11.499 49.322 1.00 26.48 202 LEU A N 1
ATOM 1364 C CA . LEU A 1 176 ? 6.853 11.261 48.373 1.00 26.60 202 LEU A CA 1
ATOM 1365 C C . LEU A 1 176 ? 6.542 10.263 47.253 1.00 26.12 202 LEU A C 1
ATOM 1366 O O . LEU A 1 176 ? 7.302 10.197 46.289 1.00 26.63 202 LEU A O 1
ATOM 1371 N N . GLU A 1 177 ? 5.456 9.498 47.400 1.00 25.55 203 GLU A N 1
ATOM 1372 C CA . GLU A 1 177 ? 4.957 8.576 46.395 1.00 25.50 203 GLU A CA 1
ATOM 1373 C C . GLU A 1 177 ? 6.034 7.572 45.959 1.00 25.59 203 GLU A C 1
ATOM 1374 O O . GLU A 1 177 ? 6.400 7.502 44.788 1.00 25.38 203 GLU A O 1
ATOM 1380 N N . MET A 1 178 ? 6.505 6.789 46.923 1.00 25.07 204 MET A N 1
ATOM 1381 C CA . MET A 1 178 ? 7.613 5.870 46.724 1.00 25.16 204 MET A CA 1
ATOM 1382 C C . MET A 1 178 ? 7.320 4.483 47.285 1.00 25.19 204 MET A C 1
ATOM 1383 O O . MET A 1 178 ? 6.818 4.314 48.406 1.00 25.94 204 MET A O 1
ATOM 1388 N N . SER A 1 179 ? 7.655 3.483 46.489 1.00 24.58 205 SER A N 1
ATOM 1389 C CA . SER A 1 179 ? 7.492 2.089 46.853 1.00 23.88 205 SER A CA 1
ATOM 1390 C C . SER A 1 179 ? 8.856 1.508 47.114 1.00 23.21 205 SER A C 1
ATOM 1391 O O . SER A 1 179 ? 9.857 2.060 46.669 1.00 23.20 205 SER A O 1
ATOM 1394 N N . CYS A 1 180 ? 8.871 0.393 47.836 1.00 23.75 206 CYS A N 1
ATOM 1395 C CA . CYS A 1 180 ? 10.073 -0.412 48.043 1.00 23.88 206 CYS A CA 1
ATOM 1396 C C . CYS A 1 180 ? 10.840 -0.583 46.740 1.00 24.08 206 CYS A C 1
ATOM 1397 O O . CYS A 1 180 ? 12.059 -0.350 46.664 1.00 24.07 206 CYS A O 1
ATOM 1400 N N . ALA A 1 181 ? 10.099 -0.953 45.707 1.00 24.66 207 ALA A N 1
ATOM 1401 C CA . ALA A 1 181 ? 10.658 -1.191 44.389 1.00 25.35 207 ALA A CA 1
ATOM 1402 C C . ALA A 1 181 ? 11.284 0.033 43.729 1.00 26.08 207 ALA A C 1
ATOM 1403 O O . ALA A 1 181 ? 12.305 -0.106 43.058 1.00 27.43 207 ALA A O 1
ATOM 1405 N N . ASN A 1 182 ? 10.721 1.234 43.921 1.00 25.89 208 ASN A N 1
ATOM 1406 C CA . ASN A 1 182 ? 11.336 2.432 43.356 1.00 25.96 208 ASN A CA 1
ATOM 1407 C C . ASN A 1 182 ? 12.801 2.573 43.776 1.00 25.68 208 ASN A C 1
ATOM 1408 O O . ASN A 1 182 ? 13.630 2.950 42.980 1.00 26.06 208 ASN A O 1
ATOM 1413 N N . CYS A 1 183 ? 13.097 2.320 45.049 1.00 25.36 209 CYS A N 1
ATOM 1414 C CA . CYS A 1 183 ? 14.454 2.426 45.554 1.00 25.46 209 CYS A CA 1
ATOM 1415 C C . CYS A 1 183 ? 15.292 1.156 45.383 1.00 25.51 209 CYS A C 1
ATOM 1416 O O . CYS A 1 183 ? 16.390 1.214 44.812 1.00 26.13 209 CYS A O 1
ATOM 1419 N N . HIS A 1 184 ? 14.754 0.024 45.830 1.00 25.08 210 HIS A N 1
ATOM 1420 C CA . HIS A 1 184 ? 15.487 -1.242 45.899 1.00 25.13 210 HIS A CA 1
ATOM 1421 C C . HIS A 1 184 ? 15.490 -2.081 44.623 1.00 26.72 210 HIS A C 1
ATOM 1422 O O . HIS A 1 184 ? 16.349 -2.948 44.465 1.00 26.98 210 HIS A O 1
ATOM 1429 N N . GLU A 1 185 ? 14.548 -1.815 43.727 1.00 26.95 211 GLU A N 1
ATOM 1430 C CA . GLU A 1 185 ? 14.505 -2.524 42.449 1.00 28.60 211 GLU A CA 1
ATOM 1431 C C . GLU A 1 185 ? 15.011 -1.605 41.324 1.00 29.42 211 GLU A C 1
ATOM 1432 O O . GLU A 1 185 ? 15.999 -1.926 40.640 1.00 29.80 211 GLU A O 1
ATOM 1438 N N . ASP A 1 186 ? 14.398 -0.427 41.171 1.00 30.17 212 ASP A N 1
ATOM 1439 C CA . ASP A 1 186 ? 14.761 0.469 40.065 1.00 30.85 212 ASP A CA 1
ATOM 1440 C C . ASP A 1 186 ? 16.112 1.100 40.250 1.00 30.61 212 ASP A C 1
ATOM 1441 O O . ASP A 1 186 ? 16.739 1.485 39.271 1.00 32.08 212 ASP A O 1
ATOM 1446 N N . ASN A 1 187 ? 16.561 1.247 41.496 1.00 29.47 213 ASN A N 1
ATOM 1447 C CA . ASN A 1 187 ? 17.750 2.039 41.766 1.00 28.49 213 ASN A CA 1
ATOM 1448 C C . ASN A 1 187 ? 18.860 1.356 42.577 1.00 27.61 213 ASN A C 1
ATOM 1449 O O . ASN A 1 187 ? 19.754 2.033 43.071 1.00 26.75 213 ASN A O 1
ATOM 1454 N N . ALA A 1 188 ? 18.816 0.034 42.672 1.00 27.60 214 ALA A N 1
ATOM 1455 C CA . ALA A 1 188 ? 19.881 -0.740 43.307 1.00 27.97 214 ALA A CA 1
ATOM 1456 C C . ALA A 1 188 ? 21.171 -0.445 42.584 1.00 28.31 214 ALA A C 1
ATOM 1457 O O . ALA A 1 188 ? 21.196 -0.442 41.354 1.00 28.18 214 ALA A O 1
ATOM 1459 N N . GLY A 1 189 ? 22.210 -0.132 43.344 1.00 28.37 215 GLY A N 1
ATOM 1460 C CA . GLY A 1 189 ? 23.513 0.195 42.805 1.00 28.99 215 GLY A CA 1
ATOM 1461 C C . GLY A 1 189 ? 23.784 1.689 42.751 1.00 29.06 215 GLY A C 1
ATOM 1462 O O . GLY A 1 189 ? 24.950 2.118 42.651 1.00 30.48 215 GLY A O 1
ATOM 1463 N N . ASN A 1 190 ? 22.721 2.489 42.817 1.00 28.57 216 ASN A N 1
ATOM 1464 C CA . ASN A 1 190 ? 22.857 3.940 42.803 1.00 27.82 216 ASN A CA 1
ATOM 1465 C C . ASN A 1 190 ? 23.045 4.512 44.194 1.00 27.64 216 ASN A C 1
ATOM 1466 O O . ASN A 1 190 ? 22.851 3.811 45.194 1.00 25.95 216 ASN A O 1
ATOM 1471 N N . MET A 1 191 ? 23.447 5.785 44.237 1.00 26.86 217 MET A N 1
ATOM 1472 C CA . MET A 1 191 ? 23.609 6.520 45.472 1.00 27.46 217 MET A CA 1
ATOM 1473 C C . MET A 1 191 ? 22.388 7.398 45.674 1.00 26.99 217 MET A C 1
ATOM 1474 O O . MET A 1 191 ? 22.023 8.184 44.793 1.00 27.38 217 MET A O 1
ATOM 1479 N N . ILE A 1 192 ? 21.727 7.227 46.813 1.00 26.37 218 ILE A N 1
ATOM 1480 C CA . ILE A 1 192 ? 20.756 8.190 47.274 1.00 26.55 218 ILE A CA 1
ATOM 1481 C C . ILE A 1 192 ? 21.396 8.919 48.442 1.00 26.13 218 ILE A C 1
ATOM 1482 O O . ILE A 1 192 ? 21.595 8.358 49.524 1.00 25.69 218 ILE A O 1
ATOM 1487 N N . ARG A 1 193 ? 21.729 10.182 48.183 1.00 25.65 219 ARG A N 1
ATOM 1488 C CA . ARG A 1 193 ? 22.686 10.938 48.953 1.00 25.62 219 ARG A CA 1
ATOM 1489 C C . ARG A 1 193 ? 23.889 10.021 49.330 1.00 25.86 219 ARG A C 1
ATOM 1490 O O . ARG A 1 193 ? 24.497 9.433 48.432 1.00 25.15 219 ARG A O 1
ATOM 1498 N N . ALA A 1 194 ? 24.201 9.883 50.619 1.00 26.43 220 ALA A N 1
ATOM 1499 C CA . ALA A 1 194 ? 25.366 9.121 51.051 1.00 26.58 220 ALA A CA 1
ATOM 1500 C C . ALA A 1 194 ? 25.142 7.620 51.136 1.00 26.68 220 ALA A C 1
ATOM 1501 O O . ALA A 1 194 ? 26.087 6.881 51.406 1.00 26.54 220 ALA A O 1
ATOM 1503 N N . ASP A 1 195 ? 23.916 7.153 50.903 1.00 26.42 221 ASP A N 1
ATOM 1504 C CA . ASP A 1 195 ? 23.623 5.709 50.949 1.00 26.85 221 ASP A CA 1
ATOM 1505 C C . ASP A 1 195 ? 23.665 5.009 49.588 1.00 26.23 221 ASP A C 1
ATOM 1506 O O . ASP A 1 195 ? 23.034 5.460 48.645 1.00 26.31 221 ASP A O 1
ATOM 1511 N N . HIS A 1 196 ? 24.382 3.892 49.528 1.00 26.43 222 HIS A N 1
ATOM 1512 C CA . HIS A 1 196 ? 24.484 3.020 48.350 1.00 26.85 222 HIS A CA 1
ATOM 1513 C C . HIS A 1 196 ? 23.321 2.051 48.447 1.00 27.06 222 HIS A C 1
ATOM 1514 O O . HIS A 1 196 ? 23.278 1.231 49.378 1.00 25.37 222 HIS A O 1
ATOM 1521 N N . LEU A 1 197 ? 22.375 2.162 47.505 1.00 26.10 223 LEU A N 1
ATOM 1522 C CA . LEU A 1 197 ? 21.169 1.387 47.546 1.00 26.16 223 LEU A CA 1
ATOM 1523 C C . LEU A 1 197 ? 21.429 -0.083 47.237 1.00 26.46 223 LEU A C 1
ATOM 1524 O O . LEU A 1 197 ? 22.033 -0.425 46.211 1.00 26.69 223 LEU A O 1
ATOM 1529 N N . SER A 1 198 ? 20.921 -0.942 48.113 1.00 25.45 224 SER A N 1
ATOM 1530 C CA . SER A 1 198 ? 20.945 -2.402 47.903 1.00 25.17 224 SER A CA 1
ATOM 1531 C C . SER A 1 198 ? 19.623 -2.871 47.310 1.00 24.65 224 SER A C 1
ATOM 1532 O O . SER A 1 198 ? 18.780 -2.050 46.922 1.00 26.66 224 SER A O 1
ATOM 1535 N N . GLN A 1 199 ? 19.428 -4.181 47.206 1.00 24.25 225 GLN A N 1
ATOM 1536 C CA . GLN A 1 199 ? 18.152 -4.711 46.766 1.00 24.13 225 GLN A CA 1
ATOM 1537 C C . GLN A 1 199 ? 17.163 -4.835 47.927 1.00 23.98 225 GLN A C 1
ATOM 1538 O O . GLN A 1 199 ? 16.105 -5.418 47.756 1.00 24.57 225 GLN A O 1
ATOM 1544 N N . GLY A 1 200 ? 17.534 -4.304 49.088 1.00 23.10 226 GLY A N 1
ATOM 1545 C CA . GLY A 1 200 ? 16.679 -4.316 50.264 1.00 23.01 226 GLY A CA 1
ATOM 1546 C C . GLY A 1 200 ? 16.290 -5.721 50.657 1.00 22.96 226 GLY A C 1
ATOM 1547 O O . GLY A 1 200 ? 15.113 -5.984 50.905 1.00 24.01 226 GLY A O 1
ATOM 1548 N N . GLN A 1 201 ? 17.274 -6.607 50.702 1.00 22.16 227 GLN A N 1
ATOM 1549 C CA . GLN A 1 201 ? 17.063 -7.989 51.098 1.00 22.63 227 GLN A CA 1
ATOM 1550 C C . GLN A 1 201 ? 17.101 -8.107 52.625 1.00 22.65 227 GLN A C 1
ATOM 1551 O O . GLN A 1 201 ? 17.733 -7.289 53.297 1.00 22.24 227 GLN A O 1
ATOM 1557 N N . ILE A 1 202 ? 16.442 -9.137 53.142 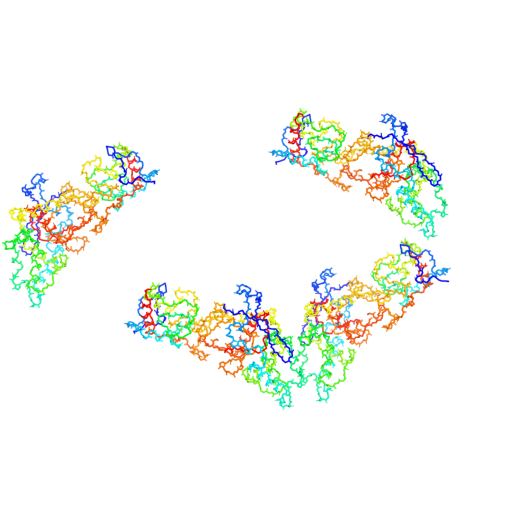1.00 22.94 228 ILE A N 1
ATOM 1558 C CA . ILE A 1 202 ? 16.396 -9.423 54.578 1.00 23.74 228 ILE A CA 1
ATOM 1559 C C . ILE A 1 202 ? 17.032 -10.760 54.945 1.00 23.59 228 ILE A C 1
ATOM 1560 O O . ILE A 1 202 ? 16.889 -11.212 56.069 1.00 23.06 228 ILE A O 1
ATOM 1565 N N . ASN A 1 203 ? 17.794 -11.360 54.030 1.00 23.92 229 ASN A N 1
ATOM 1566 C CA . ASN A 1 203 ? 18.507 -12.599 54.349 1.00 23.84 229 ASN A CA 1
ATOM 1567 C C . ASN A 1 203 ? 19.557 -12.430 55.452 1.00 23.91 229 ASN A C 1
ATOM 1568 O O . ASN A 1 203 ? 20.013 -13.420 56.017 1.00 23.91 229 ASN A O 1
ATOM 1573 N N . GLY A 1 204 ? 19.939 -11.192 55.732 1.00 24.19 230 GLY A N 1
ATOM 1574 C CA . GLY A 1 204 ? 20.944 -10.869 56.729 1.00 24.21 230 GLY A CA 1
ATOM 1575 C C . GLY A 1 204 ? 20.400 -10.483 58.107 1.00 24.33 230 GLY A C 1
ATOM 1576 O O . GLY A 1 204 ? 21.181 -10.273 59.032 1.00 24.77 230 GLY A O 1
ATOM 1577 N N . PHE A 1 205 ? 19.078 -10.387 58.256 1.00 23.52 231 PHE A N 1
ATOM 1578 C CA . PHE A 1 205 ? 18.477 -9.979 59.533 1.00 23.54 231 PHE A CA 1
ATOM 1579 C C . PHE A 1 205 ? 18.394 -11.170 60.496 1.00 23.28 231 PHE A C 1
ATOM 1580 O O . PHE A 1 205 ? 18.344 -12.319 60.050 1.00 22.44 231 PHE A O 1
ATOM 1588 N N . PRO A 1 206 ? 18.400 -10.938 61.808 1.00 24.27 232 PRO A N 1
ATOM 1589 C CA . PRO A 1 206 ? 18.576 -9.625 62.433 1.00 24.21 232 PRO A CA 1
ATOM 1590 C C . PRO A 1 206 ? 19.976 -9.017 62.218 1.00 24.10 232 PRO A C 1
ATOM 1591 O O . PRO A 1 206 ? 20.972 -9.737 62.081 1.00 24.78 232 PRO A O 1
ATOM 1595 N N . THR A 1 207 ? 20.016 -7.691 62.223 1.00 23.47 233 THR A N 1
ATOM 1596 C CA . THR A 1 207 ? 21.134 -6.896 61.722 1.00 23.49 233 THR A CA 1
ATOM 1597 C C . THR A 1 207 ? 21.643 -5.906 62.735 1.00 23.36 233 THR A C 1
ATOM 1598 O O . THR A 1 207 ? 20.861 -5.221 63.390 1.00 23.78 233 THR A O 1
ATOM 1602 N N . TYR A 1 208 ? 22.959 -5.821 62.877 1.00 23.67 234 TYR A N 1
ATOM 1603 C CA . TYR A 1 208 ? 23.525 -4.808 63.754 1.00 23.94 234 TYR A CA 1
ATOM 1604 C C . TYR A 1 208 ? 23.741 -3.589 62.869 1.00 24.77 234 TYR A C 1
ATOM 1605 O O . TYR A 1 208 ? 24.463 -3.673 61.884 1.00 24.28 234 TYR A O 1
ATOM 1614 N N . ARG A 1 209 ? 23.051 -2.495 63.166 1.00 25.41 235 ARG A N 1
ATOM 1615 C CA . ARG A 1 209 ? 23.252 -1.244 62.436 1.00 27.00 235 ARG A CA 1
ATOM 1616 C C . ARG A 1 209 ? 24.305 -0.364 63.140 1.00 26.97 235 ARG A C 1
ATOM 1617 O O . ARG A 1 209 ? 24.134 0.008 64.298 1.00 26.65 235 ARG A O 1
ATOM 1625 N N . LEU A 1 210 ? 25.380 -0.024 62.441 1.00 28.63 236 LEU A N 1
ATOM 1626 C CA . LEU A 1 210 ? 26.454 0.784 63.052 1.00 30.05 236 LEU A CA 1
ATOM 1627 C C . LEU A 1 210 ? 25.962 2.144 63.583 1.00 31.32 236 LEU A C 1
ATOM 1628 O O . LEU A 1 210 ? 26.453 2.634 64.613 1.00 32.27 236 LEU A O 1
ATOM 1633 N N . LYS A 1 211 ? 24.999 2.733 62.876 1.00 32.33 237 LYS A N 1
ATOM 1634 C CA . LYS A 1 211 ? 24.323 3.984 63.269 1.00 33.69 237 LYS A CA 1
ATOM 1635 C C . LYS A 1 211 ? 23.742 3.918 64.693 1.00 33.48 237 LYS A C 1
ATOM 1636 O O . LYS A 1 211 ? 23.855 4.864 65.469 1.00 34.95 237 LYS A O 1
ATOM 1642 N N . ASP A 1 212 ? 23.067 2.819 64.997 1.00 33.13 238 ASP A N 1
ATOM 1643 C CA . ASP A 1 212 ? 22.288 2.680 66.220 1.00 33.12 238 ASP A CA 1
ATOM 1644 C C . ASP A 1 212 ? 23.074 1.972 67.330 1.00 32.24 238 ASP A C 1
ATOM 1645 O O . ASP A 1 212 ? 22.617 1.927 68.481 1.00 32.51 238 ASP A O 1
ATOM 1650 N N . SER A 1 213 ? 24.208 1.371 66.977 1.00 30.74 239 SER A N 1
ATOM 1651 C CA . SER A 1 213 ? 24.949 0.522 67.909 1.00 29.46 239 SER A CA 1
ATOM 1652 C C . SER A 1 213 ? 24.071 -0.582 68.516 1.00 29.26 239 SER A C 1
ATOM 1653 O O . SER A 1 213 ? 24.160 -0.884 69.707 1.00 28.16 239 SER A O 1
ATOM 1656 N N . GLY A 1 214 ? 23.221 -1.202 67.694 1.00 28.76 240 GLY A N 1
ATOM 1657 C CA . GLY A 1 214 ? 22.336 -2.246 68.217 1.00 28.05 240 GLY A CA 1
ATOM 1658 C C . GLY A 1 214 ? 21.661 -3.068 67.146 1.00 27.61 240 GLY A C 1
ATOM 1659 O O . GLY A 1 214 ? 21.774 -2.766 65.963 1.00 26.32 240 GLY A O 1
ATOM 1660 N N . MET A 1 215 ? 20.926 -4.091 67.562 1.00 27.17 241 MET A N 1
ATOM 1661 C CA . MET A 1 215 ? 20.250 -4.977 66.609 1.00 26.93 241 MET A CA 1
ATOM 1662 C C . MET A 1 215 ? 18.932 -4.355 66.126 1.00 26.46 241 MET A C 1
ATOM 1663 O O . MET A 1 215 ? 18.287 -3.566 66.825 1.00 26.63 241 MET A O 1
ATOM 1668 N N . VAL A 1 216 ? 18.543 -4.732 64.922 1.00 25.83 242 VAL A N 1
ATOM 1669 C CA . VAL A 1 216 ? 17.318 -4.289 64.298 1.00 25.72 242 VAL A CA 1
ATOM 1670 C C . VAL A 1 216 ? 16.679 -5.516 63.621 1.00 25.26 242 VAL A C 1
ATOM 1671 O O . VAL A 1 216 ? 17.386 -6.333 63.004 1.00 24.94 242 VAL A O 1
ATOM 1675 N N . THR A 1 217 ? 15.360 -5.629 63.726 1.00 24.83 243 THR A N 1
ATOM 1676 C CA . THR A 1 217 ? 14.601 -6.689 63.041 1.00 24.92 243 THR A CA 1
ATOM 1677 C C . THR A 1 217 ? 14.071 -6.186 61.713 1.00 24.47 243 THR A C 1
ATOM 1678 O O . THR A 1 217 ? 13.966 -4.963 61.484 1.00 23.49 243 THR A O 1
ATOM 1682 N N . ALA A 1 218 ? 13.700 -7.114 60.834 1.00 23.97 244 ALA A N 1
ATOM 1683 C CA . ALA A 1 218 ? 13.103 -6.718 59.571 1.00 23.71 244 ALA A CA 1
ATOM 1684 C C . ALA A 1 218 ? 11.815 -5.931 59.800 1.00 23.72 244 ALA A C 1
ATOM 1685 O O . ALA A 1 218 ? 11.528 -5.018 59.049 1.00 23.97 244 ALA A O 1
ATOM 1687 N N . GLN A 1 219 ? 11.051 -6.273 60.841 1.00 24.11 245 GLN A N 1
ATOM 1688 C CA . GLN A 1 219 ? 9.788 -5.591 61.114 1.00 23.82 245 GLN A CA 1
ATOM 1689 C C . GLN A 1 219 ? 10.067 -4.126 61.418 1.00 24.77 245 GLN A C 1
ATOM 1690 O O . GLN A 1 219 ? 9.378 -3.236 60.924 1.00 24.27 245 GLN A O 1
ATOM 1696 N N . HIS A 1 220 ? 11.111 -3.868 62.188 1.00 25.42 246 HIS A N 1
ATOM 1697 C CA . HIS A 1 220 ? 11.424 -2.496 62.547 1.00 25.87 246 HIS A CA 1
ATOM 1698 C C . HIS A 1 220 ? 11.993 -1.715 61.351 1.00 26.26 246 HIS A C 1
ATOM 1699 O O . HIS A 1 220 ? 11.724 -0.528 61.202 1.00 26.03 246 HIS A O 1
ATOM 1706 N N . ARG A 1 221 ? 12.767 -2.380 60.500 1.00 25.99 247 ARG A N 1
ATOM 1707 C CA . ARG A 1 221 ? 13.279 -1.736 59.287 1.00 25.84 247 ARG A CA 1
ATOM 1708 C C . ARG A 1 221 ? 12.130 -1.234 58.406 1.00 25.25 247 ARG A C 1
ATOM 1709 O O . ARG A 1 221 ? 12.078 -0.039 58.025 1.00 24.43 247 ARG A O 1
ATOM 1717 N N . PHE A 1 222 ? 11.194 -2.132 58.131 1.00 25.01 248 PHE A N 1
ATOM 1718 C CA . PHE A 1 222 ? 9.985 -1.804 57.375 1.00 24.50 248 PHE A CA 1
ATOM 1719 C C . PHE A 1 222 ? 9.219 -0.610 57.931 1.00 24.12 248 PHE A C 1
ATOM 1720 O O . PHE A 1 222 ? 8.757 0.239 57.171 1.00 25.31 248 PHE A O 1
ATOM 1728 N N . VAL A 1 223 ? 9.053 -0.533 59.245 1.00 23.17 249 VAL A N 1
ATOM 1729 C CA . VAL A 1 223 ? 8.348 0.596 59.837 1.00 23.37 249 VAL A CA 1
ATOM 1730 C C . VAL A 1 223 ? 8.928 1.929 59.380 1.00 23.89 249 VAL A C 1
ATOM 1731 O O . VAL A 1 223 ? 8.186 2.845 58.928 1.00 23.06 249 VAL A O 1
ATOM 1735 N N . GLY A 1 224 ? 10.255 2.023 59.490 1.00 24.34 250 GLY A N 1
ATOM 1736 C CA . GLY A 1 224 ? 11.004 3.192 59.053 1.00 25.04 250 GLY A CA 1
ATOM 1737 C C . GLY A 1 224 ? 10.988 3.448 57.547 1.00 25.59 250 GLY A C 1
ATOM 1738 O O . GLY A 1 224 ? 10.850 4.593 57.141 1.00 24.67 250 GLY A O 1
ATOM 1746 N N . VAL A 1 226 ? 8.654 2.789 55.324 1.00 25.50 252 VAL A N 1
ATOM 1747 C CA . VAL A 1 226 ? 7.429 3.426 54.848 1.00 25.83 252 VAL A CA 1
ATOM 1748 C C . VAL A 1 226 ? 7.203 4.797 55.462 1.00 25.00 252 VAL A C 1
ATOM 1749 O O . VAL A 1 226 ? 6.770 5.688 54.760 1.00 24.86 252 VAL A O 1
ATOM 1753 N N . ARG A 1 227 ? 7.565 4.991 56.721 1.00 24.54 253 ARG A N 1
ATOM 1754 C CA . ARG A 1 227 ? 7.453 6.293 57.361 1.00 24.39 253 ARG A CA 1
ATOM 1755 C C . ARG A 1 227 ? 8.182 7.377 56.560 1.00 23.98 253 ARG A C 1
ATOM 1756 O O . ARG A 1 227 ? 7.701 8.516 56.389 1.00 23.49 253 ARG A O 1
ATOM 1764 N N . ASP A 1 228 ? 9.354 7.006 56.079 1.00 23.01 254 ASP A N 1
ATOM 1765 C CA . ASP A 1 228 ? 10.257 7.941 55.430 1.00 23.73 254 ASP A CA 1
ATOM 1766 C C . ASP A 1 228 ? 9.864 8.296 53.994 1.00 23.95 254 ASP A C 1
ATOM 1767 O O . ASP A 1 228 ? 10.519 9.104 53.369 1.00 23.84 254 ASP A O 1
ATOM 1772 N N . THR A 1 229 ? 8.801 7.690 53.473 1.00 24.57 255 THR A N 1
ATOM 1773 C CA . THR A 1 229 ? 8.144 8.206 52.273 1.00 24.55 255 THR A CA 1
ATOM 1774 C C . THR A 1 229 ? 7.168 9.364 52.578 1.00 25.05 255 THR A C 1
ATOM 1775 O O . THR A 1 229 ? 6.434 9.797 51.698 1.00 24.32 255 THR A O 1
ATOM 1779 N N . ARG A 1 230 ? 7.188 9.877 53.809 1.00 25.33 256 ARG A N 1
ATOM 1780 C CA . ARG A 1 230 ? 6.178 10.804 54.322 1.00 26.32 256 ARG A CA 1
ATOM 1781 C C . ARG A 1 230 ? 4.784 10.167 54.315 1.00 25.90 256 ARG A C 1
ATOM 1782 O O . ARG A 1 230 ? 3.814 10.741 53.765 1.00 26.29 256 ARG A O 1
ATOM 1790 N N . ALA A 1 231 ? 4.702 8.993 54.940 1.00 25.61 257 ALA A N 1
ATOM 1791 C CA . ALA A 1 231 ? 3.462 8.204 55.044 1.00 25.34 257 ALA A CA 1
ATOM 1792 C C . ALA A 1 231 ? 3.118 7.847 56.476 1.00 25.53 257 ALA A C 1
ATOM 1793 O O . ALA A 1 231 ? 3.982 7.844 57.368 1.00 25.05 257 ALA A O 1
ATOM 1795 N N . GLU A 1 232 ? 1.849 7.465 56.643 1.00 25.63 258 GLU A N 1
ATOM 1796 C CA . GLU A 1 232 ? 1.383 6.743 57.804 1.00 25.83 258 GLU A CA 1
ATOM 1797 C C . GLU A 1 232 ? 1.951 5.348 57.676 1.00 24.97 258 GLU A C 1
ATOM 1798 O O . GLU A 1 232 ? 1.694 4.652 56.693 1.00 24.35 258 GLU A O 1
ATOM 1804 N N . THR A 1 233 ? 2.741 4.942 58.655 1.00 25.46 259 THR A N 1
ATOM 1805 C CA . THR A 1 233 ? 3.419 3.663 58.587 1.00 25.41 259 THR A CA 1
ATOM 1806 C C . THR A 1 233 ? 2.566 2.565 59.260 1.00 26.57 259 THR A C 1
ATOM 1807 O O . THR A 1 233 ? 1.447 2.829 59.755 1.00 26.76 259 THR A O 1
ATOM 1811 N N . PHE A 1 234 ? 3.059 1.334 59.172 1.00 26.46 260 PHE A N 1
ATOM 1812 C CA . PHE A 1 234 ? 2.389 0.190 59.749 1.00 27.52 260 PHE A CA 1
ATOM 1813 C C . PHE A 1 234 ? 3.079 -0.164 61.052 1.00 27.44 260 PHE A C 1
ATOM 1814 O O . PHE A 1 234 ? 4.242 0.176 61.281 1.00 27.27 260 PHE A O 1
ATOM 1822 N N . LYS A 1 235 ? 2.352 -0.880 61.893 1.00 28.40 261 LYS A N 1
ATOM 1823 C CA . LYS A 1 235 ? 2.873 -1.416 63.135 1.00 29.05 261 LYS A CA 1
ATOM 1824 C C . LYS A 1 235 ? 3.790 -2.629 62.880 1.00 28.57 261 LYS A C 1
ATOM 1825 O O . LYS A 1 235 ? 3.466 -3.508 62.088 1.00 28.08 261 LYS A O 1
ATOM 1831 N N . ALA A 1 236 ? 4.938 -2.651 63.546 1.00 27.58 262 ALA A N 1
ATOM 1832 C CA . ALA A 1 236 ? 5.783 -3.819 63.594 1.00 28.06 262 ALA A CA 1
ATOM 1833 C C . ALA A 1 236 ? 4.973 -5.028 64.095 1.00 28.16 262 ALA A C 1
ATOM 1834 O O . ALA A 1 236 ? 4.314 -4.954 65.140 1.00 27.80 262 ALA A O 1
ATOM 1836 N N . GLY A 1 237 ? 5.020 -6.120 63.339 1.00 28.22 263 GLY A N 1
ATOM 1837 C CA . GLY A 1 237 ? 4.276 -7.330 63.634 1.00 28.57 263 GLY A CA 1
ATOM 1838 C C . GLY A 1 237 ? 2.824 -7.313 63.167 1.00 29.03 263 GLY A C 1
ATOM 1839 O O . GLY A 1 237 ? 2.087 -8.281 63.358 1.00 29.76 263 GLY A O 1
ATOM 1840 N N . SER A 1 238 ? 2.403 -6.238 62.526 1.00 29.79 264 SER A N 1
ATOM 1841 C CA . SER A 1 238 ? 1.065 -6.182 61.908 1.00 29.81 264 SER A CA 1
ATOM 1842 C C . SER A 1 238 ? 0.925 -7.199 60.783 1.00 30.37 264 SER A C 1
ATOM 1843 O O . SER A 1 238 ? 1.918 -7.578 60.142 1.00 29.31 264 SER A O 1
ATOM 1846 N N . ASP A 1 239 ? -0.314 -7.645 60.548 1.00 29.88 265 ASP A N 1
ATOM 1847 C CA . ASP A 1 239 ? -0.611 -8.613 59.493 1.00 30.57 265 ASP A CA 1
ATOM 1848 C C . ASP A 1 239 ? 0.006 -8.208 58.155 1.00 28.98 265 ASP A C 1
ATOM 1849 O O . ASP A 1 239 ? 0.599 -9.029 57.459 1.00 27.67 265 ASP A O 1
ATOM 1854 N N . ASP A 1 240 ? -0.122 -6.939 57.804 1.00 27.42 266 ASP A N 1
ATOM 1855 C CA . ASP A 1 240 ? 0.403 -6.460 56.523 1.00 25.90 266 ASP A CA 1
ATOM 1856 C C . ASP A 1 240 ? 1.956 -6.536 56.483 1.00 26.04 266 ASP A C 1
ATOM 1857 O O . ASP A 1 240 ? 2.541 -6.865 55.451 1.00 25.93 266 ASP A O 1
ATOM 1862 N N . PHE A 1 241 ? 2.619 -6.244 57.600 1.00 25.19 267 PHE A N 1
ATOM 1863 C CA . PHE A 1 241 ? 4.094 -6.329 57.649 1.00 24.74 267 PHE A CA 1
ATOM 1864 C C . PHE A 1 241 ? 4.578 -7.781 57.788 1.00 24.81 267 PHE A C 1
ATOM 1865 O O . PHE A 1 241 ? 5.714 -8.086 57.422 1.00 23.76 267 PHE A O 1
ATOM 1873 N N . LYS A 1 242 ? 3.734 -8.673 58.313 1.00 24.76 268 LYS A N 1
ATOM 1874 C CA . LYS A 1 242 ? 4.039 -10.111 58.305 1.00 25.41 268 LYS A CA 1
ATOM 1875 C C . LYS A 1 242 ? 3.996 -10.607 56.876 1.00 25.16 268 LYS A C 1
ATOM 1876 O O . LYS A 1 242 ? 4.889 -11.338 56.424 1.00 25.45 268 LYS A O 1
ATOM 1882 N N . ALA A 1 243 ? 2.978 -10.179 56.136 1.00 24.96 269 ALA A N 1
ATOM 1883 C CA . ALA A 1 243 ? 2.900 -10.480 54.710 1.00 25.41 269 ALA A CA 1
ATOM 1884 C C . ALA A 1 243 ? 4.065 -9.900 53.905 1.00 24.57 269 ALA A C 1
ATOM 1885 O O . ALA A 1 243 ? 4.626 -10.569 53.047 1.00 25.96 269 ALA A O 1
ATOM 1887 N N . LEU A 1 244 ? 4.457 -8.673 54.205 1.00 23.49 270 LEU A N 1
ATOM 1888 C CA . LEU A 1 244 ? 5.597 -8.045 53.567 1.00 22.92 270 LEU A CA 1
ATOM 1889 C C . LEU A 1 244 ? 6.875 -8.824 53.885 1.00 22.98 270 LEU A C 1
ATOM 1890 O O . LEU A 1 244 ? 7.692 -9.012 53.016 1.00 21.87 270 LEU A O 1
ATOM 1895 N N . GLU A 1 245 ? 7.048 -9.253 55.135 1.00 22.85 271 GLU A N 1
ATOM 1896 C CA . GLU A 1 245 ? 8.243 -10.020 55.505 1.00 23.58 271 GLU A CA 1
ATOM 1897 C C . GLU A 1 245 ? 8.327 -11.342 54.730 1.00 23.84 271 GLU A C 1
ATOM 1898 O O . GLU A 1 245 ? 9.419 -11.775 54.333 1.00 24.20 271 GLU A O 1
ATOM 1904 N N . LEU A 1 246 ? 7.185 -11.976 54.504 1.00 24.13 272 LEU A N 1
ATOM 1905 C CA . LEU A 1 246 ? 7.113 -13.202 53.692 1.00 24.38 272 LEU A CA 1
ATOM 1906 C C . LEU A 1 246 ? 7.528 -12.928 52.260 1.00 23.92 272 LEU A C 1
ATOM 1907 O O . LEU A 1 246 ? 8.348 -13.654 51.685 1.00 22.95 272 LEU A O 1
ATOM 1912 N N . TYR A 1 247 ? 6.977 -11.862 51.702 1.00 23.42 273 TYR A N 1
ATOM 1913 C CA . TYR A 1 247 ? 7.258 -11.513 50.333 1.00 24.19 273 TYR A CA 1
ATOM 1914 C C . TYR A 1 247 ? 8.740 -11.109 50.151 1.00 24.06 273 TYR A C 1
ATOM 1915 O O . TYR A 1 247 ? 9.408 -11.590 49.240 1.00 24.48 273 TYR A O 1
ATOM 1924 N N . VAL A 1 248 ? 9.246 -10.246 51.026 1.00 24.39 274 VAL A N 1
ATOM 1925 C CA . VAL A 1 248 ? 10.612 -9.720 50.891 1.00 24.44 274 VAL A CA 1
ATOM 1926 C C . VAL A 1 248 ? 11.624 -10.837 51.158 1.00 24.24 274 VAL A C 1
ATOM 1927 O O . VAL A 1 248 ? 12.602 -10.959 50.441 1.00 25.44 274 VAL A O 1
ATOM 1931 N N . ALA A 1 249 ? 11.368 -11.681 52.151 1.00 23.98 275 ALA A N 1
ATOM 1932 C CA . ALA A 1 249 ? 12.206 -12.849 52.375 1.00 24.46 275 ALA A CA 1
ATOM 1933 C C . ALA A 1 249 ? 12.423 -13.688 51.102 1.00 24.57 275 ALA A C 1
ATOM 1934 O O . ALA A 1 249 ? 13.534 -14.125 50.817 1.00 24.55 275 ALA A O 1
ATOM 1936 N N . SER A 1 250 ? 11.341 -13.926 50.375 1.00 25.02 276 SER A N 1
ATOM 1937 C CA . SER A 1 250 ? 11.352 -14.777 49.190 1.00 24.94 276 SER A CA 1
ATOM 1938 C C . SER A 1 250 ? 12.121 -14.130 48.053 1.00 25.02 276 SER A C 1
ATOM 1939 O O . SER A 1 250 ? 12.632 -14.841 47.197 1.00 25.96 276 SER A O 1
ATOM 1942 N N . ARG A 1 251 ? 12.231 -12.791 48.026 1.00 24.98 277 ARG A N 1
ATOM 1943 C CA . ARG A 1 251 ? 13.054 -12.123 47.024 1.00 24.98 277 ARG A CA 1
ATOM 1944 C C . ARG A 1 251 ? 14.540 -12.487 47.149 1.00 24.83 277 ARG A C 1
ATOM 1945 O O . ARG A 1 251 ? 15.300 -12.328 46.198 1.00 24.64 277 ARG A O 1
ATOM 1953 N N . GLY A 1 252 ? 14.949 -12.992 48.305 1.00 24.39 278 GLY A N 1
ATOM 1954 C CA . GLY A 1 252 ? 16.313 -13.463 48.478 1.00 24.40 278 GLY A CA 1
ATOM 1955 C C . GLY A 1 252 ? 16.458 -14.964 48.557 1.00 24.81 278 GLY A C 1
ATOM 1956 O O . GLY A 1 252 ? 17.486 -15.447 49.022 1.00 25.83 278 GLY A O 1
ATOM 1957 N N . ASN A 1 253 ? 15.454 -15.718 48.113 1.00 25.16 279 ASN A N 1
ATOM 1958 C CA . ASN A 1 253 ? 15.558 -17.183 48.039 1.00 25.57 279 ASN A CA 1
ATOM 1959 C C . ASN A 1 253 ? 16.802 -17.583 47.258 1.00 26.10 279 ASN A C 1
ATOM 1960 O O . ASN A 1 253 ? 17.012 -17.110 46.120 1.00 25.36 279 ASN A O 1
ATOM 1965 N N . GLY A 1 254 ? 17.645 -18.412 47.876 1.00 26.54 280 GLY A N 1
ATOM 1966 C CA . GLY A 1 254 ? 18.898 -18.847 47.272 1.00 26.71 280 GLY A CA 1
ATOM 1967 C C . GLY A 1 254 ? 20.111 -18.230 47.937 1.00 27.06 280 GLY A C 1
ATOM 1968 O O . GLY A 1 254 ? 21.167 -18.859 48.023 1.00 26.57 280 GLY A O 1
ATOM 1969 N N . LEU A 1 255 ? 19.986 -16.990 48.401 1.00 27.48 281 LEU A N 1
ATOM 1970 C CA . LEU A 1 255 ? 21.031 -16.401 49.235 1.00 27.88 281 LEU A CA 1
ATOM 1971 C C . LEU A 1 255 ? 21.093 -17.159 50.562 1.00 27.71 281 LEU A C 1
ATOM 1972 O O . LEU A 1 255 ? 20.088 -17.733 51.007 1.00 29.03 281 LEU A O 1
ATOM 1977 N N . SER A 1 256 ? 22.252 -17.154 51.208 1.00 26.62 282 SER A N 1
ATOM 1978 C CA . SER A 1 256 ? 22.370 -17.748 52.521 1.00 26.02 282 SER A CA 1
ATOM 1979 C C . SER A 1 256 ? 21.796 -16.856 53.625 1.00 25.12 282 SER A C 1
ATOM 1980 O O . SER A 1 256 ? 21.860 -15.612 53.613 1.00 25.82 282 SER A O 1
ATOM 1983 N N . VAL A 1 257 ? 21.283 -17.519 54.632 1.00 24.55 283 VAL A N 1
ATOM 1984 C CA . VAL A 1 257 ? 21.059 -16.886 55.899 1.00 23.44 283 VAL A CA 1
ATOM 1985 C C . VAL A 1 257 ? 22.429 -16.432 56.419 1.00 23.73 283 VAL A C 1
ATOM 1986 O O . VAL A 1 257 ? 23.311 -17.257 56.626 1.00 23.81 283 VAL A O 1
ATOM 1990 N N . GLU A 1 258 ? 22.596 -15.138 56.658 1.00 23.74 284 GLU A N 1
ATOM 1991 C CA . GLU A 1 258 ? 23.868 -14.615 57.173 1.00 23.97 284 GLU A CA 1
ATOM 1992 C C . GLU A 1 258 ? 24.050 -14.874 58.672 1.00 24.13 284 GLU A C 1
ATOM 1993 O O . GLU A 1 258 ? 25.188 -14.887 59.158 1.00 24.89 284 GLU A O 1
ATOM 1999 N N . GLY A 1 259 ? 22.949 -15.142 59.374 1.00 23.67 285 GLY A N 1
ATOM 2000 C CA . GLY A 1 259 ? 22.936 -15.282 60.824 1.00 24.02 285 GLY A CA 1
ATOM 2001 C C . GLY A 1 259 ? 22.621 -13.950 61.444 1.00 24.25 285 GLY A C 1
ATOM 2002 O O . GLY A 1 259 ? 21.466 -13.623 61.653 1.00 24.30 285 GLY A O 1
ATOM 2003 N N . VAL A 1 260 ? 23.658 -13.173 61.738 1.00 24.96 286 VAL A N 1
ATOM 2004 C CA . VAL A 1 260 ? 23.488 -11.783 62.147 1.00 25.55 286 VAL A CA 1
ATOM 2005 C C . VAL A 1 260 ? 24.446 -10.924 61.339 1.00 25.75 286 VAL A C 1
ATOM 2006 O O . VAL A 1 260 ? 25.667 -11.098 61.410 1.00 26.07 286 VAL A O 1
ATOM 2010 N N . SER A 1 261 ? 23.889 -10.019 60.537 1.00 25.17 287 SER A N 1
ATOM 2011 C CA . SER A 1 261 ? 24.678 -9.267 59.586 1.00 24.74 287 SER A CA 1
ATOM 2012 C C . SER A 1 261 ? 25.101 -7.938 60.188 1.00 24.97 287 SER A C 1
ATOM 2013 O O . SER A 1 261 ? 24.623 -7.562 61.250 1.00 25.09 287 SER A O 1
ATOM 2016 N N . VAL A 1 262 ? 26.040 -7.263 59.529 1.00 24.57 288 VAL A N 1
ATOM 2017 C CA . VAL A 1 262 ? 26.434 -5.895 59.915 1.00 24.79 288 VAL A CA 1
ATOM 2018 C C . VAL A 1 262 ? 26.208 -4.955 58.740 1.00 24.51 288 VAL A C 1
ATOM 2019 O O . VAL A 1 262 ? 26.634 -5.235 57.616 1.00 24.05 288 VAL A O 1
ATOM 2023 N N . ARG A 1 263 ? 25.519 -3.856 59.015 1.00 25.21 289 ARG A N 1
ATOM 2024 C CA . ARG A 1 263 ? 25.191 -2.832 58.011 1.00 25.88 289 ARG A CA 1
ATOM 2025 C C . ARG A 1 263 ? 25.405 -1.449 58.648 1.00 27.52 289 ARG A C 1
ATOM 2026 O O . ARG A 1 263 ? 25.660 -1.375 59.859 1.00 26.44 289 ARG A O 1
ATOM 2034 N N . HIS A 1 264 ? 25.323 -0.365 57.862 1.00 29.92 290 HIS A N 1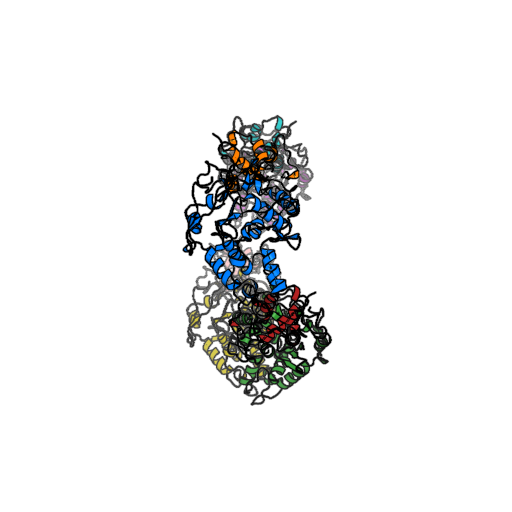
ATOM 2035 C CA . HIS A 1 264 ? 25.330 1.014 58.420 1.00 32.65 290 HIS A CA 1
ATOM 2036 C C . HIS A 1 264 ? 24.053 1.227 59.227 1.00 32.68 290 HIS A C 1
ATOM 2037 O O . HIS A 1 264 ? 22.973 0.762 58.896 1.00 32.18 290 HIS A O 1
ATOM 2045 N N . CYS B 2 1 ? -2.712 35.923 46.722 1.00 39.83 21 CYS B N 1
ATOM 2046 C CA . CYS B 2 1 ? -1.517 36.108 45.811 1.00 41.35 21 CYS B CA 1
ATOM 2047 C C . CYS B 2 1 ? -0.386 35.014 45.826 1.00 40.26 21 CYS B C 1
ATOM 2048 O O . CYS B 2 1 ? 0.888 35.298 45.979 1.00 38.08 21 CYS B O 1
ATOM 2051 N N . GLU B 2 2 ? -0.933 33.814 45.570 1.00 38.27 22 GLU B N 1
ATOM 2052 C CA . GLU B 2 2 ? -0.277 32.526 45.352 1.00 37.87 22 GLU B CA 1
ATOM 2053 C C . GLU B 2 2 ? -1.286 31.765 44.491 1.00 36.19 22 GLU B C 1
ATOM 2054 O O . GLU B 2 2 ? -2.497 31.857 44.755 1.00 34.87 22 GLU B O 1
ATOM 2060 N N . THR B 2 3 ? -0.838 30.994 43.503 1.00 34.73 23 THR B N 1
ATOM 2061 C CA . THR B 2 3 ? -1.726 29.941 43.002 1.00 34.44 23 THR B CA 1
ATOM 2062 C C . THR B 2 3 ? -1.493 28.644 43.782 1.00 33.80 23 THR B C 1
ATOM 2063 O O . THR B 2 3 ? -0.368 28.145 43.905 1.00 32.96 23 THR B O 1
ATOM 2067 N N . ALA B 2 4 ? -2.587 28.164 44.371 1.00 32.84 24 ALA B N 1
ATOM 2068 C CA . ALA B 2 4 ? -2.576 27.046 45.282 1.00 32.65 24 ALA B CA 1
ATOM 2069 C C . ALA B 2 4 ? -2.272 25.764 44.514 1.00 33.29 24 ALA B C 1
ATOM 2070 O O . ALA B 2 4 ? -2.466 25.713 43.287 1.00 32.87 24 ALA B O 1
ATOM 2072 N N . PRO B 2 5 ? -1.745 24.741 45.196 1.00 33.99 25 PRO B N 1
ATOM 2073 C CA . PRO B 2 5 ? -1.403 23.477 44.525 1.00 34.26 25 PRO B CA 1
ATOM 2074 C C . PRO B 2 5 ? -2.494 22.928 43.589 1.00 35.00 25 PRO B C 1
ATOM 2075 O O . PRO B 2 5 ? -2.174 22.618 42.456 1.00 34.66 25 PRO B O 1
ATOM 2079 N N . LYS B 2 6 ? -3.745 22.873 44.027 1.00 36.27 26 LYS B N 1
ATOM 2080 C CA . LYS B 2 6 ? -4.815 22.280 43.212 1.00 37.70 26 LYS B CA 1
ATOM 2081 C C . LYS B 2 6 ? -5.275 23.187 42.059 1.00 38.07 26 LYS B C 1
ATOM 2082 O O . LYS B 2 6 ? -5.966 22.720 41.154 1.00 38.67 26 LYS B O 1
ATOM 2088 N N . GLU B 2 7 ? -4.907 24.468 42.101 1.00 37.78 27 GLU B N 1
ATOM 2089 C CA . GLU B 2 7 ? -5.261 25.433 41.051 1.00 37.89 27 GLU B CA 1
ATOM 2090 C C . GLU B 2 7 ? -4.217 25.552 39.944 1.00 37.25 27 GLU B C 1
ATOM 2091 O O . GLU B 2 7 ? -4.463 26.221 38.945 1.00 37.69 27 GLU B O 1
ATOM 2097 N N . VAL B 2 8 ? -3.046 24.938 40.118 1.00 36.88 28 VAL B N 1
ATOM 2098 C CA . VAL B 2 8 ? -1.993 25.010 39.107 1.00 36.50 28 VAL B CA 1
ATOM 2099 C C . VAL B 2 8 ? -2.471 24.379 37.793 1.00 37.12 28 VAL B C 1
ATOM 2100 O O . VAL B 2 8 ? -3.149 23.348 37.800 1.00 37.18 28 VAL B O 1
ATOM 2104 N N . VAL B 2 9 ? -2.127 25.040 36.682 1.00 37.83 29 VAL B N 1
ATOM 2105 C CA . VAL B 2 9 ? -2.476 24.611 35.328 1.00 38.41 29 VAL B CA 1
ATOM 2106 C C . VAL B 2 9 ? -1.216 24.162 34.612 1.00 38.04 29 VAL B C 1
ATOM 2107 O O . VAL B 2 9 ? -0.319 24.964 34.311 1.00 38.04 29 VAL B O 1
ATOM 2111 N N . TYR B 2 10 ? -1.146 22.856 34.386 1.00 38.17 30 TYR B N 1
ATOM 2112 C CA . TYR B 2 10 ? -0.073 22.245 33.631 1.00 38.80 30 TYR B CA 1
ATOM 2113 C C . TYR B 2 10 ? -0.539 21.987 32.196 1.00 38.95 30 TYR B C 1
ATOM 2114 O O . TYR B 2 10 ? -1.594 21.401 31.975 1.00 38.72 30 TYR B O 1
ATOM 2123 N N . VAL B 2 11 ? 0.265 22.445 31.248 1.00 39.89 31 VAL B N 1
ATOM 2124 C CA . VAL B 2 11 ? 0.073 22.205 29.821 1.00 40.80 31 VAL B CA 1
ATOM 2125 C C . VAL B 2 11 ? 1.341 21.520 29.321 1.00 40.87 31 VAL B C 1
ATOM 2126 O O . VAL B 2 11 ? 2.405 22.131 29.286 1.00 40.70 31 VAL B O 1
ATOM 2130 N N . GLU B 2 12 ? 1.225 20.252 28.940 1.00 41.84 32 GLU B N 1
ATOM 2131 C CA . GLU B 2 12 ? 2.390 19.420 28.581 1.00 42.58 32 GLU B CA 1
ATOM 2132 C C . GLU B 2 12 ? 3.482 19.544 29.658 1.00 41.53 32 GLU B C 1
ATOM 2133 O O . GLU B 2 12 ? 4.681 19.676 29.349 1.00 41.37 32 GLU B O 1
ATOM 2139 N N . GLY B 2 13 ? 3.043 19.533 30.924 1.00 40.65 33 GLY B N 1
ATOM 2140 C CA . GLY B 2 13 ? 3.918 19.651 32.083 1.00 39.46 33 GLY B CA 1
ATOM 2141 C C . GLY B 2 13 ? 4.312 21.059 32.502 1.00 38.97 33 GLY B C 1
ATOM 2142 O O . GLY B 2 13 ? 4.728 21.254 33.647 1.00 39.10 33 GLY B O 1
ATOM 2143 N N . ALA B 2 14 ? 4.207 22.027 31.587 1.00 37.49 34 ALA B N 1
ATOM 2144 C CA . ALA B 2 14 ? 4.671 23.402 31.802 1.00 36.95 34 ALA B CA 1
ATOM 2145 C C . ALA B 2 14 ? 3.662 24.229 32.593 1.00 36.58 34 ALA B C 1
ATOM 2146 O O . ALA B 2 14 ? 2.458 23.993 32.526 1.00 36.22 34 ALA B O 1
ATOM 2148 N N . VAL B 2 15 ? 4.167 25.185 33.365 1.00 36.32 35 VAL B N 1
ATOM 2149 C CA . VAL B 2 15 ? 3.314 26.112 34.112 1.00 36.23 35 VAL B CA 1
ATOM 2150 C C . VAL B 2 15 ? 3.734 27.512 33.727 1.00 35.89 35 VAL B C 1
ATOM 2151 O O . VAL B 2 15 ? 4.791 27.981 34.119 1.00 36.46 35 VAL B O 1
ATOM 2155 N N . GLU B 2 16 ? 2.902 28.181 32.948 1.00 36.91 36 GLU B N 1
ATOM 2156 C CA . GLU B 2 16 ? 3.293 29.445 32.324 1.00 37.23 36 GLU B CA 1
ATOM 2157 C C . GLU B 2 16 ? 3.357 30.595 33.312 1.00 35.90 36 GLU B C 1
ATOM 2158 O O . GLU B 2 16 ? 4.220 31.449 33.186 1.00 35.59 36 GLU B O 1
ATOM 2164 N N . ALA B 2 17 ? 2.479 30.584 34.309 1.00 35.24 37 ALA B N 1
ATOM 2165 C CA . ALA B 2 17 ? 2.335 31.711 35.230 1.00 34.98 37 ALA B CA 1
ATOM 2166 C C . ALA B 2 17 ? 3.076 31.484 36.570 1.00 34.56 37 ALA B C 1
ATOM 2167 O O . ALA B 2 17 ? 3.095 30.369 37.105 1.00 33.57 37 ALA B O 1
ATOM 2169 N N . SER B 2 18 ? 3.668 32.556 37.088 1.00 33.82 38 SER B N 1
ATOM 2170 C CA . SER B 2 18 ? 4.323 32.539 38.396 1.00 33.36 38 SER B CA 1
ATOM 2171 C C . SER B 2 18 ? 3.336 32.054 39.424 1.00 32.77 38 SER B C 1
ATOM 2172 O O . SER B 2 18 ? 2.152 32.424 39.401 1.00 33.46 38 SER B O 1
ATOM 2175 N N . LEU B 2 19 ? 3.820 31.185 40.301 1.00 31.41 39 LEU B N 1
ATOM 2176 C CA . LEU B 2 19 ? 3.025 30.654 41.393 1.00 30.37 39 LEU B CA 1
ATOM 2177 C C . LEU B 2 19 ? 2.748 31.706 42.459 1.00 29.49 39 LEU B C 1
ATOM 2178 O O . LEU B 2 19 ? 1.828 31.513 43.257 1.00 28.82 39 LEU B O 1
ATOM 2183 N N . THR B 2 20 ? 3.547 32.782 42.486 1.00 29.46 40 THR B N 1
ATOM 2184 C CA . THR B 2 20 ? 3.409 33.845 43.489 1.00 29.15 40 THR B CA 1
ATOM 2185 C C . THR B 2 20 ? 3.205 35.270 42.964 1.00 29.41 40 THR B C 1
ATOM 2186 O O . THR B 2 20 ? 2.685 36.109 43.697 1.00 29.25 40 THR B O 1
ATOM 2190 N N . GLY B 2 21 ? 3.653 35.555 41.747 1.00 29.53 41 GLY B N 1
ATOM 2191 C CA . GLY B 2 21 ? 3.753 36.924 41.260 1.00 29.53 41 GLY B CA 1
ATOM 2192 C C . GLY B 2 21 ? 5.007 37.669 41.678 1.00 29.80 41 GLY B C 1
ATOM 2193 O O . GLY B 2 21 ? 5.175 38.845 41.368 1.00 28.80 41 GLY B O 1
ATOM 2194 N N . ALA B 2 22 ? 5.901 37.001 42.402 1.00 29.44 42 ALA B N 1
ATOM 2195 C CA . ALA B 2 22 ? 7.102 37.651 42.891 1.00 30.32 42 ALA B CA 1
ATOM 2196 C C . ALA B 2 22 ? 8.299 36.961 42.248 1.00 30.67 42 ALA B C 1
ATOM 2197 O O . ALA B 2 22 ? 8.306 35.740 42.126 1.00 30.60 42 ALA B O 1
ATOM 2199 N N . PRO B 2 23 ? 9.325 37.722 41.876 1.00 31.93 43 PRO B N 1
ATOM 2200 C CA . PRO B 2 23 ? 10.521 37.134 41.259 1.00 32.03 43 PRO B CA 1
ATOM 2201 C C . PRO B 2 23 ? 11.147 36.076 42.164 1.00 31.97 43 PRO B C 1
ATOM 2202 O O . PRO B 2 23 ? 11.189 36.297 43.361 1.00 31.56 43 PRO B O 1
ATOM 2206 N N . GLY B 2 24 ? 11.616 34.964 41.600 1.00 32.37 44 GLY B N 1
ATOM 2207 C CA . GLY B 2 24 ? 12.545 34.059 42.277 1.00 31.97 44 GLY B CA 1
ATOM 2208 C C . GLY B 2 24 ? 13.908 34.636 42.684 1.00 32.31 44 GLY B C 1
ATOM 2209 O O . GLY B 2 24 ? 14.542 35.437 41.988 1.00 32.52 44 GLY B O 1
ATOM 2210 N N . ASN B 2 25 ? 14.359 34.214 43.852 1.00 32.13 45 ASN B N 1
ATOM 2211 C CA . ASN B 2 25 ? 15.633 34.587 44.401 1.00 32.97 45 ASN B CA 1
ATOM 2212 C C . ASN B 2 25 ? 16.539 33.349 44.277 1.00 32.91 45 ASN B C 1
ATOM 2213 O O . ASN B 2 25 ? 16.383 32.381 45.033 1.00 32.83 45 ASN B O 1
ATOM 2218 N N . PRO B 2 26 ? 17.470 33.357 43.330 1.00 33.18 46 PRO B N 1
ATOM 2219 C CA . PRO B 2 26 ? 18.281 32.157 43.058 1.00 33.09 46 PRO B CA 1
ATOM 2220 C C . PRO B 2 26 ? 19.188 31.711 44.206 1.00 33.11 46 PRO B C 1
ATOM 2221 O O . PRO B 2 26 ? 19.389 30.504 44.357 1.00 32.94 46 PRO B O 1
ATOM 2225 N N . GLU B 2 27 ? 19.726 32.637 44.988 1.00 33.95 47 GLU B N 1
ATOM 2226 C CA . GLU B 2 27 ? 20.577 32.258 46.125 1.00 34.95 47 GLU B CA 1
ATOM 2227 C C . GLU B 2 27 ? 19.761 31.450 47.130 1.00 34.13 47 GLU B C 1
ATOM 2228 O O . GLU B 2 27 ? 20.262 30.474 47.669 1.00 32.67 47 GLU B O 1
ATOM 2234 N N . GLU B 2 28 ? 18.509 31.869 47.373 1.00 33.44 48 GLU B N 1
ATOM 2235 C CA . GLU B 2 28 ? 17.601 31.103 48.233 1.00 33.13 48 GLU B CA 1
ATOM 2236 C C . GLU B 2 28 ? 17.268 29.785 47.550 1.00 31.61 48 GLU B C 1
ATOM 2237 O O . GLU B 2 28 ? 17.223 28.768 48.203 1.00 31.18 48 GLU B O 1
ATOM 2243 N N . GLY B 2 29 ? 17.052 29.795 46.241 1.00 30.07 49 GLY B N 1
ATOM 2244 C CA . GLY B 2 29 ? 16.938 28.568 45.466 1.00 29.44 49 GLY B CA 1
ATOM 2245 C C . GLY B 2 29 ? 18.041 27.542 45.792 1.00 28.77 49 GLY B C 1
ATOM 2246 O O . GLY B 2 29 ? 17.770 26.370 46.031 1.00 27.79 49 GLY B O 1
ATOM 2247 N N . VAL B 2 30 ? 19.286 27.987 45.838 1.00 27.91 50 VAL B N 1
ATOM 2248 C CA . VAL B 2 30 ? 20.382 27.081 46.132 1.00 27.56 50 VAL B CA 1
ATOM 2249 C C . VAL B 2 30 ? 20.195 26.473 47.538 1.00 27.12 50 VAL B C 1
ATOM 2250 O O . VAL B 2 30 ? 20.379 25.266 47.748 1.00 26.23 50 VAL B O 1
ATOM 2254 N N . ARG B 2 31 ? 19.871 27.325 48.497 1.00 26.73 51 ARG B N 1
ATOM 2255 C CA . ARG B 2 31 ? 19.683 26.856 49.877 1.00 27.43 51 ARG B CA 1
ATOM 2256 C C . ARG B 2 31 ? 18.590 25.791 49.923 1.00 26.85 51 ARG B C 1
ATOM 2257 O O . ARG B 2 31 ? 18.767 24.739 50.531 1.00 26.96 51 ARG B O 1
ATOM 2265 N N . ILE B 2 32 ? 17.471 26.068 49.259 1.00 26.30 52 ILE B N 1
ATOM 2266 C CA . ILE B 2 32 ? 16.341 25.155 49.223 1.00 26.15 52 ILE B CA 1
ATOM 2267 C C . ILE B 2 32 ? 16.762 23.818 48.610 1.00 26.63 52 ILE B C 1
ATOM 2268 O O . ILE B 2 32 ? 16.400 22.762 49.098 1.00 27.10 52 ILE B O 1
ATOM 2273 N N . MET B 2 33 ? 17.548 23.872 47.541 1.00 26.84 53 MET B N 1
ATOM 2274 C CA . MET B 2 33 ? 17.905 22.676 46.787 1.00 27.08 53 MET B CA 1
ATOM 2275 C C . MET B 2 33 ? 18.894 21.767 47.541 1.00 26.93 53 MET B C 1
ATOM 2276 O O . MET B 2 33 ? 19.013 20.573 47.227 1.00 27.06 53 MET B O 1
ATOM 2281 N N . THR B 2 34 ? 19.580 22.324 48.538 1.00 26.85 54 THR B N 1
ATOM 2282 C CA . THR B 2 34 ? 20.677 21.618 49.206 1.00 26.95 54 THR B CA 1
ATOM 2283 C C . THR B 2 34 ? 20.436 21.435 50.696 1.00 27.41 54 THR B C 1
ATOM 2284 O O . THR B 2 34 ? 21.359 21.080 51.459 1.00 27.02 54 THR B O 1
ATOM 2288 N N . THR B 2 35 ? 19.183 21.653 51.102 1.00 27.30 55 THR B N 1
ATOM 2289 C CA . THR B 2 35 ? 18.774 21.458 52.479 1.00 27.85 55 THR B CA 1
ATOM 2290 C C . THR B 2 35 ? 17.848 20.237 52.522 1.00 26.61 55 THR B C 1
ATOM 2291 O O . THR B 2 35 ? 16.854 20.164 51.769 1.00 26.12 55 THR B O 1
ATOM 2295 N N . ASN B 2 36 ? 18.164 19.291 53.405 1.00 26.17 56 ASN B N 1
ATOM 2296 C CA . ASN B 2 36 ? 17.486 17.990 53.426 1.00 26.02 56 ASN B CA 1
ATOM 2297 C C . ASN B 2 36 ? 15.956 18.040 53.606 1.00 25.52 56 ASN B C 1
ATOM 2298 O O . ASN B 2 36 ? 15.221 17.254 53.021 1.00 25.21 56 ASN B O 1
ATOM 2303 N N . ALA B 2 37 ? 15.477 18.968 54.406 1.00 25.24 57 ALA B N 1
ATOM 2304 C CA . ALA B 2 37 ? 14.067 18.997 54.747 1.00 25.52 57 ALA B CA 1
ATOM 2305 C C . ALA B 2 37 ? 13.307 19.851 53.753 1.00 26.08 57 ALA B C 1
ATOM 2306 O O . ALA B 2 37 ? 12.111 19.969 53.860 1.00 25.33 57 ALA B O 1
ATOM 2308 N N . LEU B 2 38 ? 14.009 20.474 52.808 1.00 25.86 58 LEU B N 1
ATOM 2309 C CA . LEU B 2 38 ? 13.352 21.305 51.807 1.00 25.76 58 LEU B CA 1
ATOM 2310 C C . LEU B 2 38 ? 13.367 20.589 50.451 1.00 26.01 58 LEU B C 1
ATOM 2311 O O . LEU B 2 38 ? 12.701 19.574 50.301 1.00 26.38 58 LEU B O 1
ATOM 2316 N N . GLY B 2 39 ? 14.124 21.075 49.485 1.00 25.92 59 GLY B N 1
ATOM 2317 C CA . GLY B 2 39 ? 14.141 20.465 48.157 1.00 25.74 59 GLY B CA 1
ATOM 2318 C C . GLY B 2 39 ? 14.825 19.118 48.135 1.00 25.47 59 GLY B C 1
ATOM 2319 O O . GLY B 2 39 ? 14.375 18.191 47.459 1.00 24.92 59 GLY B O 1
ATOM 2320 N N . ASN B 2 40 ? 15.931 19.023 48.881 1.00 25.32 60 ASN B N 1
ATOM 2321 C CA . ASN B 2 40 ? 16.715 17.795 48.984 1.00 24.93 60 ASN B CA 1
ATOM 2322 C C . ASN B 2 40 ? 17.060 17.234 47.600 1.00 24.74 60 ASN B C 1
ATOM 2323 O O . ASN B 2 40 ? 17.154 16.019 47.417 1.00 25.01 60 ASN B O 1
ATOM 2328 N N . CYS B 2 41 ? 17.235 18.142 46.638 1.00 24.48 61 CYS B N 1
ATOM 2329 C CA . CYS B 2 41 ? 17.439 17.795 45.229 1.00 25.04 61 CYS B CA 1
ATOM 2330 C C . CYS B 2 41 ? 18.717 16.968 45.037 1.00 24.69 61 CYS B C 1
ATOM 2331 O O . CYS B 2 41 ? 18.766 16.068 44.218 1.00 24.33 61 CYS B O 1
ATOM 2334 N N . VAL B 2 42 ? 19.735 17.311 45.813 1.00 25.85 62 VAL B N 1
ATOM 2335 C CA . VAL B 2 42 ? 21.026 16.656 45.763 1.00 26.62 62 VAL B CA 1
ATOM 2336 C C . VAL B 2 42 ? 21.025 15.226 46.292 1.00 26.72 62 VAL B C 1
ATOM 2337 O O . VAL B 2 42 ? 22.029 14.530 46.120 1.00 26.74 62 VAL B O 1
ATOM 2341 N N . ALA B 2 43 ? 19.921 14.753 46.882 1.00 26.21 63 ALA B N 1
ATOM 2342 C CA . ALA B 2 43 ? 19.821 13.339 47.243 1.00 26.54 63 ALA B CA 1
ATOM 2343 C C . ALA B 2 43 ? 19.804 12.496 45.985 1.00 26.94 63 ALA B C 1
ATOM 2344 O O . ALA B 2 43 ? 20.320 11.391 45.987 1.00 26.39 63 ALA B O 1
ATOM 2346 N N . CYS B 2 44 ? 19.217 13.029 44.909 1.00 27.02 64 CYS B N 1
ATOM 2347 C CA . CYS B 2 44 ? 19.104 12.309 43.641 1.00 26.85 64 CYS B CA 1
ATOM 2348 C C . CYS B 2 44 ? 19.967 12.849 42.495 1.00 27.83 64 CYS B C 1
ATOM 2349 O O . CYS B 2 44 ? 20.383 12.056 41.643 1.00 27.97 64 CYS B O 1
ATOM 2352 N N . HIS B 2 45 ? 20.229 14.165 42.480 1.00 28.39 65 HIS B N 1
ATOM 2353 C CA . HIS B 2 45 ? 20.973 14.862 41.413 1.00 29.75 65 HIS B CA 1
ATOM 2354 C C . HIS B 2 45 ? 22.290 15.457 41.871 1.00 29.51 65 HIS B C 1
ATOM 2355 O O . HIS B 2 45 ? 22.365 16.113 42.908 1.00 28.25 65 HIS B O 1
ATOM 2362 N N . GLN B 2 46 ? 23.317 15.305 41.046 1.00 29.71 66 GLN B N 1
ATOM 2363 C CA . GLN B 2 46 ? 24.544 16.066 41.213 1.00 30.48 66 GLN B CA 1
ATOM 2364 C C . GLN B 2 46 ? 24.305 17.483 40.693 1.00 30.68 66 GLN B C 1
ATOM 2365 O O . GLN B 2 46 ? 23.491 17.688 39.813 1.00 29.82 66 GLN B O 1
ATOM 2371 N N . ILE B 2 47 ? 25.005 18.447 41.267 1.00 31.20 67 ILE B N 1
ATOM 2372 C CA . ILE B 2 47 ? 25.017 19.812 40.773 1.00 31.86 67 ILE B CA 1
ATOM 2373 C C . ILE B 2 47 ? 26.467 20.262 40.734 1.00 32.10 67 ILE B C 1
ATOM 2374 O O . ILE B 2 47 ? 27.048 20.663 41.750 1.00 31.54 67 ILE B O 1
ATOM 2379 N N . GLY B 2 48 ? 27.079 20.139 39.564 1.00 32.76 68 GLY B N 1
ATOM 2380 C CA . GLY B 2 48 ? 28.479 20.509 39.393 1.00 33.58 68 GLY B CA 1
ATOM 2381 C C . GLY B 2 48 ? 28.797 21.948 39.753 1.00 34.16 68 GLY B C 1
ATOM 2382 O O . GLY B 2 48 ? 29.866 22.238 40.287 1.00 35.04 68 GLY B O 1
ATOM 2383 N N . ALA B 2 49 ? 27.851 22.843 39.508 1.00 35.05 69 ALA B N 1
ATOM 2384 C CA . ALA B 2 49 ? 28.000 24.247 39.872 1.00 36.14 69 ALA B CA 1
ATOM 2385 C C . ALA B 2 49 ? 28.097 24.469 41.377 1.00 36.73 69 ALA B C 1
ATOM 2386 O O . ALA B 2 49 ? 28.480 25.541 41.814 1.00 36.95 69 ALA B O 1
ATOM 2388 N N . LEU B 2 50 ? 27.732 23.478 42.184 1.00 37.19 70 LEU B N 1
ATOM 2389 C CA . LEU B 2 50 ? 27.862 23.608 43.637 1.00 37.67 70 LEU B CA 1
ATOM 2390 C C . LEU B 2 50 ? 28.844 22.540 44.149 1.00 37.57 70 LEU B C 1
ATOM 2391 O O . LEU B 2 50 ? 28.409 21.497 44.654 1.00 38.49 70 LEU B O 1
ATOM 2396 N N . PRO B 2 51 ? 30.152 22.782 44.037 1.00 37.31 71 PRO B N 1
ATOM 2397 C CA . PRO B 2 51 ? 31.167 21.763 44.374 1.00 37.48 71 PRO B CA 1
ATOM 2398 C C . PRO B 2 51 ? 31.312 21.426 45.868 1.00 37.08 71 PRO B C 1
ATOM 2399 O O . PRO B 2 51 ? 31.912 20.404 46.241 1.00 36.50 71 PRO B O 1
ATOM 2403 N N . ASP B 2 52 ? 30.769 22.261 46.731 1.00 36.91 72 ASP B N 1
ATOM 2404 C CA . ASP B 2 52 ? 30.954 22.018 48.164 1.00 36.63 72 ASP B CA 1
ATOM 2405 C C . ASP B 2 52 ? 29.853 21.170 48.780 1.00 35.64 72 ASP B C 1
ATOM 2406 O O . ASP B 2 52 ? 29.967 20.801 49.962 1.00 34.57 72 ASP B O 1
ATOM 2411 N N . VAL B 2 53 ? 28.812 20.827 48.005 1.00 34.88 73 VAL B N 1
ATOM 2412 C CA . VAL B 2 53 ? 27.786 19.939 48.547 1.00 35.34 73 VAL B CA 1
ATOM 2413 C C . VAL B 2 53 ? 28.322 18.533 48.475 1.00 35.04 73 VAL B C 1
ATOM 2414 O O . VAL B 2 53 ? 28.839 18.080 47.444 1.00 34.72 73 VAL B O 1
ATOM 2418 N N . GLU B 2 54 ? 28.240 17.855 49.602 1.00 34.84 74 GLU B N 1
ATOM 2419 C CA . GLU B 2 54 ? 28.830 16.548 49.680 1.00 34.99 74 GLU B CA 1
ATOM 2420 C C . GLU B 2 54 ? 27.769 15.462 49.466 1.00 33.40 74 GLU B C 1
ATOM 2421 O O . GLU B 2 54 ? 26.570 15.702 49.607 1.00 31.11 74 GLU B O 1
ATOM 2427 N N . PHE B 2 55 ? 28.243 14.284 49.054 1.00 31.96 75 PHE B N 1
ATOM 2428 C CA . PHE B 2 55 ? 27.424 13.110 48.781 1.00 31.49 75 PHE B CA 1
ATOM 2429 C C . PHE B 2 55 ? 26.209 13.324 47.876 1.00 30.41 75 PHE B C 1
ATOM 2430 O O . PHE B 2 55 ? 25.113 12.875 48.184 1.00 29.85 75 PHE B O 1
ATOM 2438 N N . PRO B 2 56 ? 26.418 13.937 46.714 1.00 30.23 76 PRO B N 1
ATOM 2439 C CA . PRO B 2 56 ? 25.334 14.068 45.721 1.00 29.42 76 PRO B CA 1
ATOM 2440 C C . PRO B 2 56 ? 24.948 12.702 45.188 1.00 28.74 76 PRO B C 1
ATOM 2441 O O . PRO B 2 56 ? 25.814 11.846 45.034 1.00 28.04 76 PRO B O 1
ATOM 2445 N N . GLY B 2 57 ? 23.667 12.495 44.908 1.00 27.50 77 GLY B N 1
ATOM 2446 C CA . GLY B 2 57 ? 23.189 11.204 44.469 1.00 27.89 77 GLY B CA 1
ATOM 2447 C C . GLY B 2 57 ? 23.466 10.957 42.999 1.00 27.68 77 GLY B C 1
ATOM 2448 O O . GLY B 2 57 ? 23.919 11.862 42.292 1.00 27.57 77 GLY B O 1
ATOM 2449 N N . THR B 2 58 ? 23.172 9.742 42.556 1.00 27.87 78 THR B N 1
ATOM 2450 C CA . THR B 2 58 ? 23.340 9.328 41.164 1.00 28.86 78 THR B CA 1
ATOM 2451 C C . THR B 2 58 ? 22.074 8.694 40.649 1.00 29.59 78 THR B C 1
ATOM 2452 O O . THR B 2 58 ? 22.115 7.896 39.707 1.00 30.78 78 THR B O 1
ATOM 2456 N N . ILE B 2 59 ? 20.945 9.051 41.254 1.00 29.27 79 ILE B N 1
ATOM 2457 C CA . ILE B 2 59 ? 19.642 8.546 40.830 1.00 29.16 79 ILE B CA 1
ATOM 2458 C C . ILE B 2 59 ? 19.281 9.104 39.438 1.00 30.23 79 ILE B C 1
ATOM 2459 O O . ILE B 2 59 ? 18.731 8.399 38.582 1.00 29.69 79 ILE B O 1
ATOM 2464 N N . ALA B 2 60 ? 19.564 10.381 39.238 1.00 30.33 80 ALA B N 1
ATOM 2465 C CA . ALA B 2 60 ? 19.233 11.026 37.981 1.00 31.21 80 ALA B CA 1
ATOM 2466 C C . ALA B 2 60 ? 20.391 11.870 37.515 1.00 31.55 80 ALA B C 1
ATOM 2467 O O . ALA B 2 60 ? 21.256 12.219 38.306 1.00 31.50 80 ALA B O 1
ATOM 2469 N N . PRO B 2 61 ? 20.421 12.206 36.224 1.00 32.61 81 PRO B N 1
ATOM 2470 C CA . PRO B 2 61 ? 21.505 13.031 35.674 1.00 32.94 81 PRO B CA 1
ATOM 2471 C C . PRO B 2 61 ? 21.699 14.384 36.392 1.00 33.22 81 PRO B C 1
ATOM 2472 O O . PRO B 2 61 ? 20.754 14.919 37.010 1.00 33.75 81 PRO B O 1
ATOM 2476 N N . PRO B 2 62 ? 22.908 14.924 36.339 1.00 32.77 82 PRO B N 1
ATOM 2477 C CA . PRO B 2 62 ? 23.188 16.216 36.959 1.00 33.22 82 PRO B CA 1
ATOM 2478 C C . PRO B 2 62 ? 22.256 17.311 36.464 1.00 33.24 82 PRO B C 1
ATOM 2479 O O . PRO B 2 62 ? 21.701 17.208 35.364 1.00 33.17 82 PRO B O 1
ATOM 2483 N N . LEU B 2 63 ? 22.092 18.334 37.289 1.00 32.50 83 LEU B N 1
ATOM 2484 C CA . LEU B 2 63 ? 21.204 19.445 36.987 1.00 33.38 83 LEU B CA 1
ATOM 2485 C C . LEU B 2 63 ? 21.905 20.509 36.148 1.00 33.63 83 LEU B C 1
ATOM 2486 O O . LEU B 2 63 ? 21.260 21.420 35.636 1.00 33.92 83 LEU B O 1
ATOM 2491 N N . ASP B 2 64 ? 23.215 20.400 35.999 1.00 34.59 84 ASP B N 1
ATOM 2492 C CA . ASP B 2 64 ? 23.932 21.384 35.202 1.00 35.09 84 ASP B CA 1
ATOM 2493 C C . ASP B 2 64 ? 23.359 21.341 33.798 1.00 35.00 84 ASP B C 1
ATOM 2494 O O . ASP B 2 64 ? 23.051 20.265 33.263 1.00 34.26 84 ASP B O 1
ATOM 2499 N N . GLY B 2 65 ? 23.126 22.527 33.246 1.00 35.88 85 GLY B N 1
ATOM 2500 C CA . GLY B 2 65 ? 22.582 22.651 31.904 1.00 35.79 85 GLY B CA 1
ATOM 2501 C C . GLY B 2 65 ? 21.066 22.585 31.823 1.00 35.65 85 GLY B C 1
ATOM 2502 O O . GLY B 2 65 ? 20.521 22.696 30.736 1.00 35.49 85 GLY B O 1
ATOM 2503 N N . ALA B 2 66 ? 20.351 22.418 32.934 1.00 35.72 86 ALA B N 1
ATOM 2504 C CA . ALA B 2 66 ? 18.882 22.369 32.835 1.00 36.25 86 ALA B CA 1
ATOM 2505 C C . ALA B 2 66 ? 18.316 23.731 32.385 1.00 36.33 86 ALA B C 1
ATOM 2506 O O . ALA B 2 66 ? 17.234 23.799 31.827 1.00 36.23 86 ALA B O 1
ATOM 2508 N N . GLY B 2 67 ? 19.063 24.801 32.628 1.00 38.17 87 GLY B N 1
ATOM 2509 C CA . GLY B 2 67 ? 18.705 26.131 32.157 1.00 39.55 87 GLY B CA 1
ATOM 2510 C C . GLY B 2 67 ? 18.677 26.237 30.631 1.00 40.81 87 GLY B C 1
ATOM 2511 O O . GLY B 2 67 ? 17.992 27.106 30.097 1.00 40.71 87 GLY B O 1
ATOM 2512 N N . ASP B 2 68 ? 19.414 25.344 29.959 1.00 42.28 88 ASP B N 1
ATOM 2513 C CA . ASP B 2 68 ? 19.443 25.224 28.489 1.00 43.24 88 ASP B CA 1
ATOM 2514 C C . ASP B 2 68 ? 18.390 24.268 27.934 1.00 42.79 88 ASP B C 1
ATOM 2515 O O . ASP B 2 68 ? 17.960 24.412 26.787 1.00 43.24 88 ASP B O 1
ATOM 2520 N N . ARG B 2 69 ? 18.033 23.245 28.710 1.00 42.15 89 ARG B N 1
ATOM 2521 C CA . ARG B 2 69 ? 17.168 22.171 28.240 1.00 41.11 89 ARG B CA 1
ATOM 2522 C C . ARG B 2 69 ? 15.691 22.506 28.349 1.00 40.70 89 ARG B C 1
ATOM 2523 O O . ARG B 2 69 ? 14.855 21.905 27.649 1.00 40.34 89 ARG B O 1
ATOM 2531 N N . TRP B 2 70 ? 15.367 23.438 29.253 1.00 39.60 90 TRP B N 1
ATOM 2532 C CA . TRP B 2 70 ? 13.982 23.768 29.565 1.00 39.34 90 TRP B CA 1
ATOM 2533 C C . TRP B 2 70 ? 13.781 25.272 29.672 1.00 38.98 90 TRP B C 1
ATOM 2534 O O . TRP B 2 70 ? 14.675 26.001 30.090 1.00 39.55 90 TRP B O 1
ATOM 2545 N N . THR B 2 71 ? 12.583 25.724 29.326 1.00 39.22 91 THR B N 1
ATOM 2546 C CA . THR B 2 71 ? 12.191 27.112 29.562 1.00 39.01 91 THR B CA 1
ATOM 2547 C C . THR B 2 71 ? 11.848 27.259 31.036 1.00 39.21 91 THR B C 1
ATOM 2548 O O . THR B 2 71 ? 11.551 26.271 31.714 1.00 38.61 91 THR B O 1
ATOM 2552 N N . GLU B 2 72 ? 11.842 28.497 31.507 1.00 38.62 92 GLU B N 1
ATOM 2553 C CA . GLU B 2 72 ? 11.318 28.817 32.832 1.00 38.61 92 GLU B CA 1
ATOM 2554 C C . GLU B 2 72 ? 10.015 28.078 33.143 1.00 37.66 92 GLU B C 1
ATOM 2555 O O . GLU B 2 72 ? 9.890 27.475 34.212 1.00 37.65 92 GLU B O 1
ATOM 2561 N N . ALA B 2 73 ? 9.059 28.095 32.217 1.00 36.42 93 ALA B N 1
ATOM 2562 C CA . ALA B 2 73 ? 7.743 27.511 32.473 1.00 35.02 93 ALA B CA 1
ATOM 2563 C C . ALA B 2 73 ? 7.814 26.003 32.621 1.00 34.22 93 ALA B C 1
ATOM 2564 O O . ALA B 2 73 ? 7.111 25.399 33.430 1.00 33.04 93 ALA B O 1
ATOM 2566 N N . GLN B 2 74 ? 8.633 25.379 31.799 1.00 33.08 94 GLN B N 1
ATOM 2567 C CA . GLN B 2 74 ? 8.842 23.943 31.933 1.00 32.61 94 GLN B CA 1
ATOM 2568 C C . GLN B 2 74 ? 9.463 23.611 33.297 1.00 31.88 94 GLN B C 1
ATOM 2569 O O . GLN B 2 74 ? 9.061 22.657 33.935 1.00 31.91 94 GLN B O 1
ATOM 2575 N N . LEU B 2 75 ? 10.448 24.406 33.710 1.00 31.41 95 LEU B N 1
ATOM 2576 C CA . LEU B 2 75 ? 11.171 24.151 34.944 1.00 31.52 95 LEU B CA 1
ATOM 2577 C C . LEU B 2 75 ? 10.203 24.289 36.113 1.00 31.31 95 LEU B C 1
ATOM 2578 O O . LEU B 2 75 ? 10.228 23.477 37.014 1.00 30.88 95 LEU B O 1
ATOM 2583 N N . ARG B 2 76 ? 9.302 25.274 36.063 1.00 31.06 96 ARG B N 1
ATOM 2584 C CA . ARG B 2 76 ? 8.318 25.467 37.142 1.00 31.53 96 ARG B CA 1
ATOM 2585 C C . ARG B 2 76 ? 7.440 24.245 37.296 1.00 31.22 96 ARG B C 1
ATOM 2586 O O . ARG B 2 76 ? 7.227 23.737 38.402 1.00 30.62 96 ARG B O 1
ATOM 2594 N N . GLY B 2 77 ? 6.942 23.751 36.166 1.00 30.30 97 GLY B N 1
ATOM 2595 C CA . GLY B 2 77 ? 6.101 22.579 36.169 1.00 30.30 97 GLY B CA 1
ATOM 2596 C C . GLY B 2 77 ? 6.821 21.319 36.643 1.00 29.96 97 GLY B C 1
ATOM 2597 O O . GLY B 2 77 ? 6.209 20.505 37.292 1.00 30.28 97 GLY B O 1
ATOM 2598 N N . ILE B 2 78 ? 8.110 21.181 36.332 1.00 30.25 98 ILE B N 1
ATOM 2599 C CA . ILE B 2 78 ? 8.915 20.017 36.761 1.00 29.74 98 ILE B CA 1
ATOM 2600 C C . ILE B 2 78 ? 9.156 20.064 38.280 1.00 29.48 98 ILE B C 1
ATOM 2601 O O . ILE B 2 78 ? 8.996 19.066 38.982 1.00 30.09 98 ILE B O 1
ATOM 2606 N N . VAL B 2 79 ? 9.512 21.231 38.791 1.00 29.06 99 VAL B N 1
ATOM 2607 C CA . VAL B 2 79 ? 9.688 21.399 40.246 1.00 29.42 99 VAL B CA 1
ATOM 2608 C C . VAL B 2 79 ? 8.386 21.194 41.020 1.00 29.32 99 VAL B C 1
ATOM 2609 O O . VAL B 2 79 ? 8.363 20.446 42.007 1.00 29.53 99 VAL B O 1
ATOM 2613 N N . ALA B 2 80 ? 7.296 21.820 40.566 1.00 29.87 100 ALA B N 1
ATOM 2614 C CA . ALA B 2 80 ? 6.002 21.716 41.232 1.00 29.61 100 ALA B CA 1
ATOM 2615 C C . ALA B 2 80 ? 5.464 20.303 41.172 1.00 30.14 100 ALA B C 1
ATOM 2616 O O . ALA B 2 80 ? 4.956 19.778 42.161 1.00 29.83 100 ALA B O 1
ATOM 2618 N N . ASN B 2 81 ? 5.539 19.687 40.004 1.00 30.37 101 ASN B N 1
ATOM 2619 C CA . ASN B 2 81 ? 5.070 18.313 39.884 1.00 30.25 101 ASN B CA 1
ATOM 2620 C C . ASN B 2 81 ? 5.635 17.633 38.629 1.00 31.44 101 ASN B C 1
ATOM 2621 O O . ASN B 2 81 ? 5.070 17.746 37.537 1.00 30.65 101 ASN B O 1
ATOM 2626 N N . ALA B 2 82 ? 6.741 16.906 38.813 1.00 31.48 102 ALA B N 1
ATOM 2627 C CA . ALA B 2 82 ? 7.499 16.361 37.698 1.00 31.83 102 ALA B CA 1
ATOM 2628 C C . ALA B 2 82 ? 6.736 15.261 36.996 1.00 32.40 102 ALA B C 1
ATOM 2629 O O . ALA B 2 82 ? 6.971 15.012 35.811 1.00 32.75 102 ALA B O 1
ATOM 2631 N N . LYS B 2 83 ? 5.810 14.624 37.702 1.00 33.46 103 LYS B N 1
ATOM 2632 C CA . LYS B 2 83 ? 4.925 13.613 37.123 1.00 34.50 103 LYS B CA 1
ATOM 2633 C C . LYS B 2 83 ? 4.065 14.103 35.961 1.00 35.53 103 LYS B C 1
ATOM 2634 O O . LYS B 2 83 ? 3.520 13.284 35.218 1.00 35.14 103 LYS B O 1
ATOM 2640 N N . MET B 2 84 ? 3.915 15.417 35.810 1.00 36.73 104 MET B N 1
ATOM 2641 C CA . MET B 2 84 ? 3.124 15.969 34.697 1.00 38.25 104 MET B CA 1
ATOM 2642 C C . MET B 2 84 ? 3.963 16.134 33.431 1.00 38.72 104 MET B C 1
ATOM 2643 O O . MET B 2 84 ? 3.431 16.444 32.358 1.00 39.30 104 MET B O 1
ATOM 2648 N N . THR B 2 85 ? 5.269 15.958 33.574 1.00 38.93 105 THR B N 1
ATOM 2649 C CA . THR B 2 85 ? 6.199 15.960 32.452 1.00 39.57 105 THR B CA 1
ATOM 2650 C C . THR B 2 85 ? 6.675 14.523 32.164 1.00 39.90 105 THR B C 1
ATOM 2651 O O . THR B 2 85 ? 6.691 14.087 31.007 1.00 39.63 105 THR B O 1
ATOM 2655 N N . PHE B 2 86 ? 7.059 13.794 33.216 1.00 39.57 106 PHE B N 1
ATOM 2656 C CA . PHE B 2 86 ? 7.596 12.430 33.097 1.00 39.36 106 PHE B CA 1
ATOM 2657 C C . PHE B 2 86 ? 6.698 11.481 33.859 1.00 39.67 106 PHE B C 1
ATOM 2658 O O . PHE B 2 86 ? 6.826 11.352 35.080 1.00 39.68 106 PHE B O 1
ATOM 2666 N N . GLU B 2 87 ? 5.788 10.818 33.155 1.00 39.95 107 GLU B N 1
ATOM 2667 C CA . GLU B 2 87 ? 4.768 9.981 33.794 1.00 40.62 107 GLU B CA 1
ATOM 2668 C C . GLU B 2 87 ? 5.408 8.876 34.634 1.00 39.59 107 GLU B C 1
ATOM 2669 O O . GLU B 2 87 ? 6.337 8.208 34.176 1.00 39.31 107 GLU B O 1
ATOM 2675 N N . GLY B 2 88 ? 4.917 8.715 35.862 1.00 38.17 108 GLY B N 1
ATOM 2676 C CA . GLY B 2 88 ? 5.411 7.712 36.794 1.00 37.14 108 GLY B CA 1
ATOM 2677 C C . GLY B 2 88 ? 6.809 7.940 37.355 1.00 35.87 108 GLY B C 1
ATOM 2678 O O . GLY B 2 88 ? 7.363 7.043 37.954 1.00 36.73 108 GLY B O 1
ATOM 2679 N N . THR B 2 89 ? 7.377 9.127 37.188 1.00 33.78 109 THR B N 1
ATOM 2680 C CA . THR B 2 89 ? 8.740 9.386 37.619 1.00 32.48 109 THR B CA 1
ATOM 2681 C C . THR B 2 89 ? 8.935 9.209 39.126 1.00 31.74 109 THR B C 1
ATOM 2682 O O . THR B 2 89 ? 8.019 9.408 39.923 1.00 30.87 109 THR B O 1
ATOM 2686 N N . PHE B 2 90 ? 10.158 8.829 39.486 1.00 30.63 110 PHE B N 1
ATOM 2687 C CA . PHE B 2 90 ? 10.562 8.620 40.880 1.00 29.79 110 PHE B CA 1
ATOM 2688 C C . PHE B 2 90 ? 10.670 9.985 41.564 1.00 28.89 110 PHE B C 1
ATOM 2689 O O . PHE B 2 90 ? 10.506 10.090 42.771 1.00 29.13 110 PHE B O 1
ATOM 2697 N N . MET B 2 91 ? 10.923 11.043 40.789 1.00 28.66 111 MET B N 1
ATOM 2698 C CA . MET B 2 91 ? 10.976 12.400 41.334 1.00 27.76 111 MET B CA 1
ATOM 2699 C C . MET B 2 91 ? 9.637 12.736 41.996 1.00 27.53 111 MET B C 1
ATOM 2700 O O . MET B 2 91 ? 8.589 12.666 41.349 1.00 27.19 111 MET B O 1
ATOM 2705 N N . PRO B 2 92 ? 9.653 13.083 43.284 1.00 26.70 112 PRO B N 1
ATOM 2706 C CA . PRO B 2 92 ? 8.412 13.442 43.960 1.00 26.36 112 PRO B CA 1
ATOM 2707 C C . PRO B 2 92 ? 7.967 14.850 43.545 1.00 25.85 112 PRO B C 1
ATOM 2708 O O . PRO B 2 92 ? 8.759 15.615 43.016 1.00 26.26 112 PRO B O 1
ATOM 2712 N N . ALA B 2 93 ? 6.692 15.152 43.774 1.00 26.61 113 ALA B N 1
ATOM 2713 C CA . ALA B 2 93 ? 6.084 16.437 43.438 1.00 26.44 113 ALA B CA 1
ATOM 2714 C C . ALA B 2 93 ? 6.256 17.327 44.632 1.00 26.93 113 ALA B C 1
ATOM 2715 O O . ALA B 2 93 ? 5.880 16.955 45.745 1.00 26.68 113 ALA B O 1
ATOM 2717 N N . PHE B 2 94 ? 6.831 18.498 44.403 1.00 27.27 114 PHE B N 1
ATOM 2718 C CA . PHE B 2 94 ? 7.101 19.428 45.495 1.00 27.73 114 PHE B CA 1
ATOM 2719 C C . PHE B 2 94 ? 5.968 20.399 45.800 1.00 27.85 114 PHE B C 1
ATOM 2720 O O . PHE B 2 94 ? 6.005 21.067 46.823 1.00 28.18 114 PHE B O 1
ATOM 2728 N N . TYR B 2 95 ? 4.920 20.394 44.979 1.00 28.38 115 TYR B N 1
ATOM 2729 C CA . TYR B 2 95 ? 3.770 21.287 45.169 1.00 28.75 115 TYR B CA 1
ATOM 2730 C C . TYR B 2 95 ? 2.463 20.511 44.993 1.00 29.14 115 TYR B C 1
ATOM 2731 O O . TYR B 2 95 ? 1.633 20.832 44.143 1.00 29.40 115 TYR B O 1
ATOM 2740 N N . LYS B 2 96 ? 2.304 19.473 45.811 1.00 29.30 116 LYS B N 1
ATOM 2741 C CA . LYS B 2 96 ? 1.195 18.537 45.717 1.00 29.78 116 LYS B CA 1
ATOM 2742 C C . LYS B 2 96 ? 0.713 18.230 47.109 1.00 30.22 116 LYS B C 1
ATOM 2743 O O . LYS B 2 96 ? 1.509 18.047 48.032 1.00 29.48 116 LYS B O 1
ATOM 2749 N N . VAL B 2 97 ? -0.598 18.191 47.277 1.00 30.33 117 VAL B N 1
ATOM 2750 C CA . VAL B 2 97 ? -1.160 18.145 48.616 1.00 30.31 117 VAL B CA 1
ATOM 2751 C C . VAL B 2 97 ? -2.121 17.003 48.865 1.00 30.37 117 VAL B C 1
ATOM 2752 O O . VAL B 2 97 ? -2.497 16.753 50.002 1.00 29.45 117 VAL B O 1
ATOM 2756 N N . ASP B 2 98 ? -2.506 16.279 47.826 1.00 31.00 118 ASP B N 1
ATOM 2757 C CA . ASP B 2 98 ? -3.440 15.174 48.022 1.00 32.04 118 ASP B CA 1
ATOM 2758 C C . ASP B 2 98 ? -3.310 14.123 46.927 1.00 32.50 118 ASP B C 1
ATOM 2759 O O . ASP B 2 98 ? -2.507 14.272 46.003 1.00 33.70 118 ASP B O 1
ATOM 2764 N N . GLY B 2 99 ? -4.103 13.063 47.025 1.00 32.86 119 GLY B N 1
ATOM 2765 C CA . GLY B 2 99 ? -4.061 11.950 46.084 1.00 32.25 119 GLY B CA 1
ATOM 2766 C C . GLY B 2 99 ? -3.004 10.912 46.464 1.00 31.79 119 GLY B C 1
ATOM 2767 O O . GLY B 2 99 ? -2.491 10.184 45.605 1.00 31.61 119 GLY B O 1
ATOM 2768 N N . PHE B 2 100 ? -2.671 10.850 47.749 1.00 29.89 120 PHE B N 1
ATOM 2769 C CA . PHE B 2 100 ? -1.620 9.935 48.221 1.00 29.06 120 PHE B CA 1
ATOM 2770 C C . PHE B 2 100 ? -2.199 8.678 48.831 1.00 28.59 120 PHE B C 1
ATOM 2771 O O . PHE B 2 100 ? -3.381 8.622 49.231 1.00 26.77 120 PHE B O 1
ATOM 2779 N N . VAL B 2 101 ? -1.351 7.655 48.894 1.00 27.50 121 VAL B N 1
ATOM 2780 C CA . VAL B 2 101 ? -1.667 6.432 49.574 1.00 26.70 121 VAL B CA 1
ATOM 2781 C C . VAL B 2 101 ? -1.008 6.455 50.962 1.00 27.03 121 VAL B C 1
ATOM 2782 O O . VAL B 2 101 ? 0.220 6.621 51.083 1.00 27.05 121 VAL B O 1
ATOM 2786 N N . ARG B 2 102 ? -1.830 6.325 51.996 1.00 26.53 122 ARG B N 1
ATOM 2787 C CA . ARG B 2 102 ? -1.398 6.456 53.383 1.00 26.36 122 ARG B CA 1
ATOM 2788 C C . ARG B 2 102 ? -0.668 7.767 53.609 1.00 26.74 122 ARG B C 1
ATOM 2789 O O . ARG B 2 102 ? 0.511 7.783 53.988 1.00 27.06 122 ARG B O 1
ATOM 2797 N N . PRO B 2 103 ? -1.341 8.896 53.365 1.00 26.91 123 PRO B N 1
ATOM 2798 C CA . PRO B 2 103 ? -0.675 10.183 53.537 1.00 26.10 123 PRO B CA 1
ATOM 2799 C C . PRO B 2 103 ? -0.203 10.329 54.973 1.00 25.81 123 PRO B C 1
ATOM 2800 O O . PRO B 2 103 ? -0.940 9.989 55.936 1.00 24.62 123 PRO B O 1
ATOM 2804 N N . GLY B 2 104 ? 1.023 10.818 55.121 1.00 25.91 124 GLY B N 1
ATOM 2805 C CA . GLY B 2 104 ? 1.634 10.950 56.431 1.00 26.25 124 GLY B CA 1
ATOM 2806 C C . GLY B 2 104 ? 1.685 12.378 56.919 1.00 26.82 124 GLY B C 1
ATOM 2807 O O . GLY B 2 104 ? 1.524 13.313 56.152 1.00 27.49 124 GLY B O 1
ATOM 2808 N N . ASP B 2 105 ? 1.913 12.542 58.215 1.00 28.23 125 ASP B N 1
ATOM 2809 C CA . ASP B 2 105 ? 2.121 13.845 58.828 1.00 28.75 125 ASP B CA 1
ATOM 2810 C C . ASP B 2 105 ? 3.637 14.000 58.987 1.00 28.95 125 ASP B C 1
ATOM 2811 O O . ASP B 2 105 ? 4.227 13.498 59.943 1.00 28.75 125 ASP B O 1
ATOM 2816 N N . GLY B 2 106 ? 4.265 14.684 58.035 1.00 28.83 126 GLY B N 1
ATOM 2817 C CA . GLY B 2 106 ? 5.711 14.802 58.009 1.00 29.28 126 GLY B CA 1
ATOM 2818 C C . GLY B 2 106 ? 6.361 13.420 58.019 1.00 28.83 126 GLY B C 1
ATOM 2819 O O . GLY B 2 106 ? 5.952 12.531 57.283 1.00 29.06 126 GLY B O 1
ATOM 2820 N N . PHE B 2 107 ? 7.360 13.245 58.875 1.00 28.87 127 PHE B N 1
ATOM 2821 C CA . PHE B 2 107 ? 8.044 11.973 59.042 1.00 28.65 127 PHE B CA 1
ATOM 2822 C C . PHE B 2 107 ? 7.654 11.297 60.349 1.00 28.18 127 PHE B C 1
ATOM 2823 O O . PHE B 2 107 ? 8.367 10.419 60.844 1.00 28.13 127 PHE B O 1
ATOM 2831 N N . SER B 2 108 ? 6.509 11.675 60.900 1.00 27.69 128 SER B N 1
ATOM 2832 C CA . SER B 2 108 ? 6.067 11.141 62.193 1.00 26.81 128 SER B CA 1
ATOM 2833 C C . SER B 2 108 ? 5.632 9.680 62.097 1.00 26.48 128 SER B C 1
ATOM 2834 O O . SER B 2 108 ? 5.637 8.938 63.077 1.00 25.56 128 SER B O 1
ATOM 2837 N N . GLY B 2 109 ? 5.278 9.252 60.901 1.00 26.32 129 GLY B N 1
ATOM 2838 C CA . GLY B 2 109 ? 4.652 7.967 60.736 1.00 26.44 129 GLY B CA 1
ATOM 2839 C C . GLY B 2 109 ? 3.169 7.942 61.080 1.00 26.32 129 GLY B C 1
ATOM 2840 O O . GLY B 2 109 ? 2.550 6.872 61.011 1.00 25.79 129 GLY B O 1
ATOM 2841 N N . LYS B 2 110 ? 2.603 9.090 61.441 1.00 25.96 130 LYS B N 1
ATOM 2842 C CA . LYS B 2 110 ? 1.174 9.188 61.739 1.00 26.02 130 LYS B CA 1
ATOM 2843 C C . LYS B 2 110 ? 0.409 9.697 60.509 1.00 26.09 130 LYS B C 1
ATOM 2844 O O . LYS B 2 110 ? 0.988 10.292 59.582 1.00 26.04 130 LYS B O 1
ATOM 2850 N N . ALA B 2 111 ? -0.897 9.446 60.506 1.00 25.28 131 ALA B N 1
ATOM 2851 C CA . ALA B 2 111 ? -1.754 9.893 59.437 1.00 25.91 131 ALA B CA 1
ATOM 2852 C C . ALA B 2 111 ? -1.764 11.417 59.410 1.00 25.85 131 ALA B C 1
ATOM 2853 O O . ALA B 2 111 ? -1.850 12.088 60.445 1.00 24.98 131 ALA B O 1
ATOM 2855 N N . GLY B 2 112 ? -1.667 11.940 58.201 1.00 26.09 132 GLY B N 1
ATOM 2856 C CA . GLY B 2 112 ? -1.847 13.356 57.921 1.00 26.80 132 GLY B CA 1
ATOM 2857 C C . GLY B 2 112 ? -3.100 13.531 57.076 1.00 27.83 132 GLY B C 1
ATOM 2858 O O . GLY B 2 112 ? -3.299 12.798 56.094 1.00 26.73 132 GLY B O 1
ATOM 2859 N N . ALA B 2 113 ? -3.963 14.457 57.497 1.00 28.21 133 ALA B N 1
ATOM 2860 C CA . ALA B 2 113 ? -5.206 14.768 56.791 1.00 29.15 133 ALA B CA 1
ATOM 2861 C C . ALA B 2 113 ? -4.898 15.557 55.541 1.00 29.55 133 ALA B C 1
ATOM 2862 O O . ALA B 2 113 ? -4.229 16.598 55.607 1.00 30.26 133 ALA B O 1
ATOM 2864 N N . GLU B 2 114 ? -5.343 15.054 54.403 1.00 30.08 134 GLU B N 1
ATOM 2865 C CA . GLU B 2 114 ? -5.237 15.805 53.176 1.00 30.82 134 GLU B CA 1
ATOM 2866 C C . GLU B 2 114 ? -6.305 16.894 53.214 1.00 31.05 134 GLU B C 1
ATOM 2867 O O . GLU B 2 114 ? -7.382 16.654 53.766 1.00 30.92 134 GLU B O 1
ATOM 2873 N N . PRO B 2 115 ? -6.041 18.072 52.638 1.00 31.23 135 PRO B N 1
ATOM 2874 C CA . PRO B 2 115 ? -4.775 18.391 51.961 1.00 30.63 135 PRO B CA 1
ATOM 2875 C C . PRO B 2 115 ? -3.646 18.620 52.929 1.00 29.44 135 PRO B C 1
ATOM 2876 O O . PRO B 2 115 ? -3.807 19.288 53.945 1.00 30.09 135 PRO B O 1
ATOM 2880 N N . LEU B 2 116 ? -2.506 18.034 52.596 1.00 28.90 136 LEU B N 1
ATOM 2881 C CA . LEU B 2 116 ? -1.250 18.260 53.286 1.00 28.39 136 LEU B CA 1
ATOM 2882 C C . LEU B 2 116 ? -0.652 19.610 52.916 1.00 27.77 136 LEU B C 1
ATOM 2883 O O . LEU B 2 116 ? -0.923 20.149 51.826 1.00 28.44 136 LEU B O 1
ATOM 2888 N N . ALA B 2 117 ? 0.217 20.135 53.771 1.00 26.93 137 ALA B N 1
ATOM 2889 C CA . ALA B 2 117 ? 1.143 21.168 53.311 1.00 27.58 137 ALA B CA 1
ATOM 2890 C C . ALA B 2 117 ? 1.987 20.598 52.167 1.00 27.44 137 ALA B C 1
ATOM 2891 O O . ALA B 2 117 ? 2.464 19.453 52.253 1.00 27.35 137 ALA B O 1
ATOM 2893 N N . PRO B 2 118 ? 2.231 21.385 51.127 1.00 26.69 138 PRO B N 1
ATOM 2894 C CA . PRO B 2 118 ? 3.130 20.930 50.063 1.00 26.88 138 PRO B CA 1
ATOM 2895 C C . PRO B 2 118 ? 4.551 20.889 50.619 1.00 26.43 138 PRO B C 1
ATOM 2896 O O . PRO B 2 118 ? 4.837 21.577 51.609 1.00 24.89 138 PRO B O 1
ATOM 2900 N N . ILE B 2 119 ? 5.420 20.085 50.021 1.00 25.68 139 ILE B N 1
ATOM 2901 C CA . ILE B 2 119 ? 6.776 19.957 50.551 1.00 26.24 139 ILE B CA 1
ATOM 2902 C C . ILE B 2 119 ? 7.513 21.305 50.482 1.00 25.59 139 ILE B C 1
ATOM 2903 O O . ILE B 2 119 ? 8.200 21.706 51.411 1.00 25.23 139 ILE B O 1
ATOM 2908 N N . LEU B 2 120 ? 7.378 21.995 49.365 1.00 26.14 140 LEU B N 1
ATOM 2909 C CA . LEU B 2 120 ? 7.868 23.352 49.235 1.00 26.30 140 LEU B CA 1
ATOM 2910 C C . LEU B 2 120 ? 6.694 24.333 49.078 1.00 26.41 140 LEU B C 1
ATOM 2911 O O . LEU B 2 120 ? 5.699 24.008 48.445 1.00 25.30 140 LEU B O 1
ATOM 2916 N N . ASN B 2 121 ? 6.803 25.532 49.644 1.00 26.37 141 ASN B N 1
ATOM 2917 C CA . ASN B 2 121 ? 5.772 26.548 49.407 1.00 26.68 141 ASN B CA 1
ATOM 2918 C C . ASN B 2 121 ? 5.975 27.200 48.018 1.00 26.62 141 ASN B C 1
ATOM 2919 O O . ASN B 2 121 ? 6.945 26.914 47.340 1.00 27.87 141 ASN B O 1
ATOM 2924 N N . ALA B 2 122 ? 5.068 28.067 47.599 1.00 26.80 142 ALA B N 1
ATOM 2925 C CA . ALA B 2 122 ? 5.081 28.596 46.207 1.00 26.26 142 ALA B CA 1
ATOM 2926 C C . ALA B 2 122 ? 6.288 29.444 45.883 1.00 26.16 142 ALA B C 1
ATOM 2927 O O . ALA B 2 122 ? 6.843 29.336 44.798 1.00 26.04 142 ALA B O 1
ATOM 2929 N N . GLN B 2 123 ? 6.714 30.288 46.822 1.00 25.44 143 GLN B N 1
ATOM 2930 C CA . GLN B 2 123 ? 7.882 31.127 46.610 1.00 25.47 143 GLN B CA 1
ATOM 2931 C C . GLN B 2 123 ? 9.152 30.284 46.586 1.00 25.59 143 GLN B C 1
ATOM 2932 O O . GLN B 2 123 ? 10.083 30.607 45.848 1.00 25.26 143 GLN B O 1
ATOM 2938 N N . GLN B 2 124 ? 9.197 29.221 47.389 1.00 24.99 144 GLN B N 1
ATOM 2939 C CA . GLN B 2 124 ? 10.349 28.303 47.365 1.00 25.19 144 GLN B CA 1
ATOM 2940 C C . GLN B 2 124 ? 10.511 27.688 45.969 1.00 25.75 144 GLN B C 1
ATOM 2941 O O . GLN B 2 124 ? 11.628 27.624 45.446 1.00 24.85 144 GLN B O 1
ATOM 2947 N N . ILE B 2 125 ? 9.392 27.298 45.364 1.00 26.36 145 ILE B N 1
ATOM 2948 C CA . ILE B 2 125 ? 9.415 26.770 43.998 1.00 27.98 145 ILE B CA 1
ATOM 2949 C C . ILE B 2 125 ? 9.986 27.827 43.053 1.00 28.35 145 ILE B C 1
ATOM 2950 O O . ILE B 2 125 ? 10.839 27.519 42.231 1.00 29.99 145 ILE B O 1
ATOM 2955 N N . GLU B 2 126 ? 9.516 29.070 43.164 1.00 28.30 146 GLU B N 1
ATOM 2956 C CA . GLU B 2 126 ? 9.968 30.145 42.283 1.00 27.98 146 GLU B CA 1
ATOM 2957 C C . GLU B 2 126 ? 11.460 30.409 42.455 1.00 28.75 146 GLU B C 1
ATOM 2958 O O . GLU B 2 126 ? 12.170 30.690 41.473 1.00 28.17 146 GLU B O 1
ATOM 2964 N N . ASP B 2 127 ? 11.929 30.307 43.704 1.00 28.33 147 ASP B N 1
ATOM 2965 C CA . ASP B 2 127 ? 13.320 30.483 44.060 1.00 28.86 147 ASP B CA 1
ATOM 2966 C C . ASP B 2 127 ? 14.211 29.381 43.448 1.00 29.27 147 ASP B C 1
ATOM 2967 O O . ASP B 2 127 ? 15.330 29.664 42.967 1.00 30.02 147 ASP B O 1
ATOM 2972 N N . VAL B 2 128 ? 13.712 28.146 43.448 1.00 29.27 148 VAL B N 1
ATOM 2973 C CA . VAL B 2 128 ? 14.438 27.016 42.885 1.00 29.36 148 VAL B CA 1
ATOM 2974 C C . VAL B 2 128 ? 14.498 27.206 41.357 1.00 29.85 148 VAL B C 1
ATOM 2975 O O . VAL B 2 128 ? 15.553 27.113 40.770 1.00 30.58 148 VAL B O 1
ATOM 2979 N N . VAL B 2 129 ? 13.362 27.523 40.747 1.00 30.14 149 VAL B N 1
ATOM 2980 C CA . VAL B 2 129 ? 13.282 27.777 39.306 1.00 30.48 149 VAL B CA 1
ATOM 2981 C C . VAL B 2 129 ? 14.275 28.851 38.852 1.00 31.20 149 VAL B C 1
ATOM 2982 O O . VAL B 2 129 ? 14.947 28.673 37.836 1.00 31.21 149 VAL B O 1
ATOM 2986 N N . ALA B 2 130 ? 14.375 29.943 39.606 1.00 31.24 150 ALA B N 1
ATOM 2987 C CA . ALA B 2 130 ? 15.240 31.054 39.245 1.00 31.59 150 ALA B CA 1
ATOM 2988 C C . ALA B 2 130 ? 16.698 30.611 39.233 1.00 32.64 150 ALA B C 1
ATOM 2989 O O . ALA B 2 130 ? 17.499 31.086 38.418 1.00 32.02 150 ALA B O 1
ATOM 2991 N N . PHE B 2 131 ? 17.048 29.689 40.125 1.00 32.64 151 PHE B N 1
ATOM 2992 C CA . PHE B 2 131 ? 18.391 29.148 40.097 1.00 33.71 151 PHE B CA 1
ATOM 2993 C C . PHE B 2 131 ? 18.568 28.208 38.905 1.00 33.43 151 PHE B C 1
ATOM 2994 O O . PHE B 2 131 ? 19.584 28.275 38.238 1.00 34.36 151 PHE B O 1
ATOM 3002 N N . LEU B 2 132 ? 17.580 27.360 38.638 1.00 33.58 152 LEU B N 1
ATOM 3003 C CA . LEU B 2 132 ? 17.672 26.401 37.555 1.00 34.26 152 LEU B CA 1
ATOM 3004 C C . LEU B 2 132 ? 17.852 27.103 36.203 1.00 35.20 152 LEU B C 1
ATOM 3005 O O . LEU B 2 132 ? 18.531 26.594 35.320 1.00 34.59 152 LEU B O 1
ATOM 3010 N N . VAL B 2 133 ? 17.241 28.275 36.050 1.00 35.61 153 VAL B N 1
ATOM 3011 C CA . VAL B 2 133 ? 17.372 29.039 34.815 1.00 36.64 153 VAL B CA 1
ATOM 3012 C C . VAL B 2 133 ? 18.831 29.469 34.576 1.00 36.99 153 VAL B C 1
ATOM 3013 O O . VAL B 2 133 ? 19.239 29.585 33.434 1.00 37.52 153 VAL B O 1
ATOM 3017 N N . THR B 2 134 ? 19.616 29.676 35.639 1.00 37.91 154 THR B N 1
ATOM 3018 C CA . THR B 2 134 ? 21.003 30.116 35.486 1.00 38.64 154 THR B CA 1
ATOM 3019 C C . THR B 2 134 ? 21.956 29.008 35.072 1.00 39.66 154 THR B C 1
ATOM 3020 O O . THR B 2 134 ? 23.103 29.292 34.751 1.00 39.22 154 THR B O 1
ATOM 3024 N N . LEU B 2 135 ? 21.508 27.760 35.142 1.00 41.00 155 LEU B N 1
ATOM 3025 C CA . LEU B 2 135 ? 22.387 26.617 34.906 1.00 42.23 155 LEU B CA 1
ATOM 3026 C C . LEU B 2 135 ? 22.498 26.395 33.411 1.00 44.28 155 LEU B C 1
ATOM 3027 O O . LEU B 2 135 ? 21.798 25.565 32.834 1.00 43.46 155 LEU B O 1
ATOM 3032 N N . LYS B 2 136 ? 23.394 27.162 32.801 1.00 47.58 156 LYS B N 1
ATOM 3033 C CA . LYS B 2 136 ? 23.568 27.171 31.360 1.00 50.48 156 LYS B CA 1
ATOM 3034 C C . LYS B 2 136 ? 24.980 26.748 30.974 1.00 52.54 156 LYS B C 1
ATOM 3035 O O . LYS B 2 136 ? 25.917 26.849 31.778 1.00 53.14 156 LYS B O 1
ATOM 3041 N N . GLU B 2 137 ? 25.118 26.307 29.725 1.00 55.26 157 GLU B N 1
ATOM 3042 C CA . GLU B 2 137 ? 26.414 26.129 29.055 1.00 57.41 157 GLU B CA 1
ATOM 3043 C C . GLU B 2 137 ? 27.172 24.911 29.565 1.00 58.70 157 GLU B C 1
ATOM 3044 O O . GLU B 2 137 ? 28.186 24.528 28.970 1.00 60.32 157 GLU B O 1
ATOM 3050 N N . ASP C 1 1 ? -14.635 55.146 98.686 1.00 44.39 27 ASP C N 1
ATOM 3051 C CA . ASP C 1 1 ? -14.997 54.471 99.977 1.00 44.21 27 ASP C CA 1
ATOM 3052 C C . ASP C 1 1 ? -15.303 55.344 101.198 1.00 43.89 27 ASP C C 1
ATOM 3053 O O . ASP C 1 1 ? -16.073 54.922 102.062 1.00 44.11 27 ASP C O 1
ATOM 3058 N N . PRO C 1 2 ? -14.723 56.535 101.298 1.00 43.76 28 PRO C N 1
ATOM 3059 C CA . PRO C 1 2 ? -15.212 57.484 102.305 1.00 44.01 28 PRO C CA 1
ATOM 3060 C C . PRO C 1 2 ? -16.694 57.777 102.055 1.00 44.28 28 PRO C C 1
ATOM 3061 O O . PRO C 1 2 ? -17.111 57.943 100.911 1.00 44.57 28 PRO C O 1
ATOM 3065 N N . VAL C 1 3 ? -17.479 57.788 103.122 1.00 44.36 29 VAL C N 1
ATOM 3066 C CA . VAL C 1 3 ? -18.883 58.181 103.055 1.00 44.61 29 VAL C CA 1
ATOM 3067 C C . VAL C 1 3 ? -19.008 59.683 102.740 1.00 44.59 29 VAL C C 1
ATOM 3068 O O . VAL C 1 3 ? -18.156 60.476 103.126 1.00 45.21 29 VAL C O 1
ATOM 3072 N N . GLU C 1 4 ? -20.069 60.068 102.042 1.00 44.33 30 GLU C N 1
ATOM 3073 C CA . GLU C 1 4 ? -20.406 61.483 101.875 1.00 44.51 30 GLU C CA 1
ATOM 3074 C C . GLU C 1 4 ? -21.230 61.911 103.100 1.00 42.41 30 GLU C C 1
ATOM 3075 O O . GLU C 1 4 ? -22.334 61.403 103.337 1.00 42.84 30 GLU C O 1
ATOM 3081 N N . ASP C 1 5 ? -20.680 62.821 103.890 1.00 40.09 31 ASP C N 1
ATOM 3082 C CA . ASP C 1 5 ? -21.352 63.280 105.112 1.00 38.15 31 ASP C CA 1
ATOM 3083 C C . ASP C 1 5 ? -20.706 64.581 105.533 1.00 35.99 31 ASP C C 1
ATOM 3084 O O . ASP C 1 5 ? -19.644 64.918 105.045 1.00 36.75 31 ASP C O 1
ATOM 3089 N N . GLY C 1 6 ? -21.360 65.348 106.386 1.00 33.97 32 GLY C N 1
ATOM 3090 C CA . GLY C 1 6 ? -20.760 66.540 106.939 1.00 32.03 32 GLY C CA 1
ATOM 3091 C C . GLY C 1 6 ? -20.774 66.499 108.455 1.00 30.93 32 GLY C C 1
ATOM 3092 O O . GLY C 1 6 ? -21.703 65.956 109.055 1.00 29.90 32 GLY C O 1
ATOM 3093 N N . LEU C 1 7 ? -19.741 67.070 109.063 1.00 29.10 33 LEU C N 1
ATOM 3094 C CA . LEU C 1 7 ? -19.620 67.125 110.512 1.00 28.38 33 LEU C CA 1
ATOM 3095 C C . LEU C 1 7 ? -19.722 68.571 111.016 1.00 28.15 33 LEU C C 1
ATOM 3096 O O . LEU C 1 7 ? -18.870 69.412 110.733 1.00 28.28 33 LEU C O 1
ATOM 3101 N N . VAL C 1 8 ? -20.811 68.852 111.726 1.00 27.75 34 VAL C N 1
ATOM 3102 C CA . VAL C 1 8 ? -21.002 70.099 112.470 1.00 27.57 34 VAL C CA 1
ATOM 3103 C C . VAL C 1 8 ? -21.322 69.702 113.904 1.00 27.33 34 VAL C C 1
ATOM 3104 O O . VAL C 1 8 ? -22.318 69.032 114.152 1.00 28.82 34 VAL C O 1
ATOM 3108 N N . ILE C 1 9 ? -20.470 70.078 114.844 1.00 26.80 35 ILE C N 1
ATOM 3109 C CA . ILE C 1 9 ? -20.580 69.609 116.230 1.00 26.64 35 ILE C CA 1
ATOM 3110 C C . ILE C 1 9 ? -21.471 70.529 117.038 1.00 27.24 35 ILE C C 1
ATOM 3111 O O . ILE C 1 9 ? -21.228 71.726 117.069 1.00 26.41 35 ILE C O 1
ATOM 3116 N N . GLU C 1 10 ? -22.496 69.972 117.698 1.00 28.23 36 GLU C N 1
ATOM 3117 C CA . GLU C 1 10 ? -23.269 70.728 118.682 1.00 28.89 36 GLU C CA 1
ATOM 3118 C C . GLU C 1 10 ? -22.427 70.894 119.943 1.00 30.01 36 GLU C C 1
ATOM 3119 O O . GLU C 1 10 ? -21.941 69.921 120.500 1.00 28.56 36 GLU C O 1
ATOM 3125 N N . THR C 1 11 ? -22.260 72.130 120.397 1.00 31.73 37 THR C N 1
ATOM 3126 C CA . THR C 1 11 ? -21.497 72.400 121.621 1.00 33.61 37 THR C CA 1
ATOM 3127 C C . THR C 1 11 ? -22.255 73.368 122.504 1.00 35.94 37 THR C C 1
ATOM 3128 O O . THR C 1 11 ? -23.287 73.915 122.087 1.00 36.19 37 THR C O 1
ATOM 3132 N N . ASP C 1 12 ? -21.714 73.610 123.701 1.00 37.71 38 ASP C N 1
ATOM 3133 C CA . ASP C 1 12 ? -22.352 74.499 124.665 1.00 39.36 38 ASP C CA 1
ATOM 3134 C C . ASP C 1 12 ? -22.112 75.958 124.333 1.00 39.35 38 ASP C C 1
ATOM 3135 O O . ASP C 1 12 ? -22.631 76.826 125.011 1.00 39.92 38 ASP C O 1
ATOM 3140 N N . SER C 1 13 ? -21.303 76.246 123.317 1.00 39.33 39 SER C N 1
ATOM 3141 C CA . SER C 1 13 ? -21.212 77.608 122.786 1.00 38.85 39 SER C CA 1
ATOM 3142 C C . SER C 1 13 ? -21.522 77.699 121.264 1.00 37.39 39 SER C C 1
ATOM 3143 O O . SER C 1 13 ? -20.940 78.510 120.539 1.00 37.61 39 SER C O 1
ATOM 3146 N N . GLY C 1 14 ? -22.442 76.865 120.788 1.00 35.70 40 GLY C N 1
ATOM 3147 C CA . GLY C 1 14 ? -22.898 76.904 119.403 1.00 34.09 40 GLY C CA 1
ATOM 3148 C C . GLY C 1 14 ? -22.255 75.874 118.472 1.00 33.28 40 GLY C C 1
ATOM 3149 O O . GLY C 1 14 ? -21.286 75.208 118.843 1.00 32.14 40 GLY C O 1
ATOM 3150 N N . PRO C 1 15 ? -22.786 75.763 117.255 1.00 32.24 41 PRO C N 1
ATOM 3151 C CA . PRO C 1 15 ? -22.306 74.781 116.273 1.00 32.26 41 PRO C CA 1
ATOM 3152 C C . PRO C 1 15 ? -20.852 75.026 115.875 1.00 31.55 41 PRO C C 1
ATOM 3153 O O . PRO C 1 15 ? -20.512 76.175 115.649 1.00 30.56 41 PRO C O 1
ATOM 3157 N N . VAL C 1 16 ? -20.010 74.003 115.794 1.00 31.02 42 VAL C N 1
ATOM 3158 C CA . VAL C 1 16 ? -18.728 74.209 115.107 1.00 30.97 42 VAL C CA 1
ATOM 3159 C C . VAL C 1 16 ? -18.528 73.296 113.911 1.00 29.45 42 VAL C C 1
ATOM 3160 O O . VAL C 1 16 ? -18.628 72.067 113.976 1.00 29.60 42 VAL C O 1
ATOM 3164 N N . GLU C 1 17 ? -18.295 73.942 112.790 1.00 29.18 43 GLU C N 1
ATOM 3165 C CA . GLU C 1 17 ? -18.065 73.268 111.532 1.00 29.55 43 GLU C CA 1
ATOM 3166 C C . GLU C 1 17 ? -16.663 72.649 111.522 1.00 28.54 43 GLU C C 1
ATOM 3167 O O . GLU C 1 17 ? -15.708 73.291 111.905 1.00 28.49 43 GLU C O 1
ATOM 3173 N N . ILE C 1 18 ? -16.593 71.380 111.147 1.00 28.34 44 ILE C N 1
ATOM 3174 C CA . ILE C 1 18 ? -15.337 70.654 110.970 1.00 28.00 44 ILE C CA 1
ATOM 3175 C C . ILE C 1 18 ? -15.183 70.327 109.498 1.00 27.79 44 ILE C C 1
ATOM 3176 O O . ILE C 1 18 ? -16.022 69.648 108.917 1.00 28.16 44 ILE C O 1
ATOM 3181 N N . VAL C 1 19 ? -14.111 70.837 108.903 1.00 27.64 45 VAL C N 1
ATOM 3182 C CA . VAL C 1 19 ? -13.726 70.471 107.546 1.00 27.54 45 VAL C CA 1
ATOM 3183 C C . VAL C 1 19 ? -13.131 69.061 107.604 1.00 26.77 45 VAL C C 1
ATOM 3184 O O . VAL C 1 19 ? -12.087 68.847 108.197 1.00 27.05 45 VAL C O 1
ATOM 3188 N N . THR C 1 20 ? -13.821 68.102 107.005 1.00 27.07 46 THR C N 1
ATOM 3189 C CA . THR C 1 20 ? -13.412 66.696 107.021 1.00 26.96 46 THR C CA 1
ATOM 3190 C C . THR C 1 20 ? -12.999 66.207 105.642 1.00 27.21 46 THR C C 1
ATOM 3191 O O . THR C 1 20 ? -12.604 65.040 105.474 1.00 27.08 46 THR C O 1
ATOM 3195 N N . LYS C 1 21 ? -13.129 67.073 104.652 1.00 27.16 47 LYS C N 1
ATOM 3196 C CA . LYS C 1 21 ? -12.856 66.717 103.262 1.00 28.88 47 LYS C CA 1
ATOM 3197 C C . LYS C 1 21 ? -12.373 67.966 102.596 1.00 28.57 47 LYS C C 1
ATOM 3198 O O . LYS C 1 21 ? -13.020 68.997 102.677 1.00 29.15 47 LYS C O 1
ATOM 3204 N N . THR C 1 22 ? -11.210 67.917 101.960 1.00 28.60 48 THR C N 1
ATOM 3205 C CA . THR C 1 22 ? -10.668 69.115 101.326 1.00 28.68 48 THR C CA 1
ATOM 3206 C C . THR C 1 22 ? -9.572 68.744 100.339 1.00 28.74 48 THR C C 1
ATOM 3207 O O . THR C 1 22 ? -9.159 67.564 100.255 1.00 27.64 48 THR C O 1
ATOM 3211 N N . ALA C 1 23 ? -9.119 69.741 99.588 1.00 28.73 49 ALA C N 1
ATOM 3212 C CA . ALA C 1 23 ? -8.029 69.544 98.646 1.00 29.60 49 ALA C CA 1
ATOM 3213 C C . ALA C 1 23 ? -6.733 69.279 99.451 1.00 29.77 49 ALA C C 1
ATOM 3214 O O . ALA C 1 23 ? -6.533 69.889 100.502 1.00 29.45 49 ALA C O 1
ATOM 3216 N N . PRO C 1 24 ? -5.863 68.383 98.978 1.00 29.87 50 PRO C N 1
ATOM 3217 C CA . PRO C 1 24 ? -4.636 68.073 99.722 1.00 30.01 50 PRO C CA 1
ATOM 3218 C C . PRO C 1 24 ? -3.658 69.228 99.722 1.00 30.21 50 PRO C C 1
ATOM 3219 O O . PRO C 1 24 ? -3.731 70.091 98.844 1.00 29.85 50 PRO C O 1
ATOM 3223 N N . PRO C 1 25 ? -2.693 69.208 100.627 1.00 30.03 51 PRO C N 1
ATOM 3224 C CA . PRO C 1 25 ? -1.594 70.158 100.545 1.00 30.14 51 PRO C CA 1
ATOM 3225 C C . PRO C 1 25 ? -0.859 69.875 99.213 1.00 30.58 51 PRO C C 1
ATOM 3226 O O . PRO C 1 25 ? -1.011 68.783 98.651 1.00 30.06 51 PRO C O 1
ATOM 3230 N N . ALA C 1 26 ? -0.112 70.850 98.712 1.00 30.95 52 ALA C N 1
ATOM 3231 C CA . ALA C 1 26 ? 0.470 70.767 97.381 1.00 31.83 52 ALA C CA 1
ATOM 3232 C C . ALA C 1 26 ? 1.394 69.539 97.209 1.00 32.09 52 ALA C C 1
ATOM 3233 O O . ALA C 1 26 ? 1.342 68.856 96.193 1.00 32.03 52 ALA C O 1
ATOM 3235 N N . PHE C 1 27 ? 2.177 69.203 98.231 1.00 32.65 53 PHE C N 1
ATOM 3236 C CA . PHE C 1 27 ? 3.066 68.027 98.153 1.00 32.46 53 PHE C CA 1
ATOM 3237 C C . PHE C 1 27 ? 2.332 66.711 97.969 1.00 32.48 53 PHE C C 1
ATOM 3238 O O . PHE C 1 27 ? 2.919 65.733 97.530 1.00 31.86 53 PHE C O 1
ATOM 3246 N N . LEU C 1 28 ? 1.042 66.687 98.275 1.00 32.40 54 LEU C N 1
ATOM 3247 C CA . LEU C 1 28 ? 0.244 65.484 98.114 1.00 33.53 54 LEU C CA 1
ATOM 3248 C C . LEU C 1 28 ? -0.685 65.539 96.900 1.00 34.27 54 LEU C C 1
ATOM 3249 O O . LEU C 1 28 ? -1.425 64.600 96.681 1.00 34.43 54 LEU C O 1
ATOM 3254 N N . ALA C 1 29 ? -0.638 66.625 96.122 1.00 35.42 55 ALA C N 1
ATOM 3255 C CA . ALA C 1 29 ? -1.530 66.828 94.964 1.00 36.98 55 ALA C CA 1
ATOM 3256 C C . ALA C 1 29 ? -1.533 65.673 93.960 1.00 37.44 55 ALA C C 1
ATOM 3257 O O . ALA C 1 29 ? -2.586 65.328 93.391 1.00 38.24 55 ALA C O 1
ATOM 3259 N N . ASP C 1 30 ? -0.360 65.084 93.761 1.00 38.27 56 ASP C N 1
ATOM 3260 C CA . ASP C 1 30 ? -0.139 63.951 92.830 1.00 39.13 56 ASP C CA 1
ATOM 3261 C C . ASP C 1 30 ? -0.573 62.575 93.374 1.00 38.49 56 ASP C C 1
ATOM 3262 O O . ASP C 1 30 ? -0.661 61.587 92.624 1.00 38.15 56 ASP C O 1
ATOM 3267 N N . THR C 1 31 ? -0.827 62.522 94.683 1.00 37.14 57 THR C N 1
ATOM 3268 C CA . THR C 1 31 ? -1.110 61.287 95.409 1.00 35.72 57 THR C CA 1
ATOM 3269 C C . THR C 1 31 ? -2.602 61.066 95.639 1.00 34.44 57 THR C C 1
ATOM 3270 O O . THR C 1 31 ? -3.102 59.972 95.429 1.00 33.09 57 THR C O 1
ATOM 3274 N N . PHE C 1 32 ? -3.279 62.111 96.100 1.00 33.29 58 PHE C N 1
ATOM 3275 C CA . PHE C 1 32 ? -4.719 62.104 96.358 1.00 33.05 58 PHE C CA 1
ATOM 3276 C C . PHE C 1 32 ? -5.406 63.244 95.608 1.00 33.17 58 PHE C C 1
ATOM 3277 O O . PHE C 1 32 ? -4.857 64.334 95.528 1.00 33.57 58 PHE C O 1
ATOM 3285 N N . ASP C 1 33 ? -6.622 62.998 95.124 1.00 33.35 59 ASP C N 1
ATOM 3286 C CA . ASP C 1 33 ? -7.537 64.052 94.687 1.00 33.80 59 ASP C CA 1
ATOM 3287 C C . ASP C 1 33 ? -8.039 64.862 95.886 1.00 32.85 59 ASP C C 1
ATOM 3288 O O . ASP C 1 33 ? -8.265 66.072 95.790 1.00 32.40 59 ASP C O 1
ATOM 3293 N N . THR C 1 34 ? -8.237 64.172 97.012 1.00 31.75 60 THR C N 1
ATOM 3294 C CA . THR C 1 34 ? -8.869 64.754 98.183 1.00 30.73 60 THR C CA 1
ATOM 3295 C C . THR C 1 34 ? -8.311 64.126 99.466 1.00 29.37 60 THR C C 1
ATOM 3296 O O . THR C 1 34 ? -8.058 62.925 99.512 1.00 28.55 60 THR C O 1
ATOM 3300 N N . ILE C 1 35 ? -8.105 64.937 100.497 1.00 27.83 61 ILE C N 1
ATOM 3301 C CA . ILE C 1 35 ? -7.780 64.382 101.799 1.00 27.16 61 ILE C CA 1
ATOM 3302 C C . ILE C 1 35 ? -9.021 64.372 102.671 1.00 27.28 61 ILE C C 1
ATOM 3303 O O . ILE C 1 35 ? -9.842 65.301 102.603 1.00 27.01 61 ILE C O 1
ATOM 3308 N N . TYR C 1 36 ? -9.116 63.335 103.505 1.00 27.10 62 TYR C N 1
ATOM 3309 C CA . TYR C 1 36 ? -10.252 63.095 104.371 1.00 27.23 62 TYR C CA 1
ATOM 3310 C C . TYR C 1 36 ? -9.846 62.821 105.800 1.00 26.24 62 TYR C C 1
ATOM 3311 O O . TYR C 1 36 ? -8.898 62.076 106.077 1.00 25.90 62 TYR C O 1
ATOM 3320 N N . SER C 1 37 ? -10.636 63.349 106.714 1.00 24.84 63 SER C N 1
ATOM 3321 C CA . SER C 1 37 ? -10.651 62.867 108.073 1.00 24.62 63 SER C CA 1
ATOM 3322 C C . SER C 1 37 ? -10.986 61.367 108.148 1.00 24.77 63 SER C C 1
ATOM 3323 O O . SER C 1 37 ? -11.763 60.838 107.340 1.00 25.51 63 SER C O 1
ATOM 3326 N N . GLY C 1 38 ? -10.369 60.676 109.100 1.00 24.56 64 GLY C N 1
ATOM 3327 C CA . GLY C 1 38 ? -10.722 59.303 109.414 1.00 24.33 64 GLY C CA 1
ATOM 3328 C C . GLY C 1 38 ? -12.187 59.123 109.796 1.00 23.95 64 GLY C C 1
ATOM 3329 O O . GLY C 1 38 ? -12.714 58.013 109.715 1.00 22.77 64 GLY C O 1
ATOM 3330 N N . TRP C 1 39 ? -12.830 60.210 110.221 1.00 23.50 65 TRP C N 1
ATOM 3331 C CA . TRP C 1 39 ? -14.267 60.234 110.453 1.00 24.43 65 TRP C CA 1
ATOM 3332 C C . TRP C 1 39 ? -15.067 59.693 109.261 1.00 24.75 65 TRP C C 1
ATOM 3333 O O . TRP C 1 39 ? -16.039 58.971 109.476 1.00 25.16 65 TRP C O 1
ATOM 3344 N N . HIS C 1 40 ? -14.680 60.049 108.025 1.00 25.20 66 HIS C N 1
ATOM 3345 C CA . HIS C 1 40 ? -15.366 59.580 106.813 1.00 26.54 66 HIS C CA 1
ATOM 3346 C C . HIS C 1 40 ? -15.334 58.076 106.577 1.00 26.92 66 HIS C C 1
ATOM 3347 O O . HIS C 1 40 ? -16.096 57.577 105.763 1.00 27.04 66 HIS C O 1
ATOM 3354 N N . PHE C 1 41 ? -14.450 57.367 107.272 1.00 26.83 67 PHE C N 1
ATOM 3355 C CA . PHE C 1 41 ? -14.283 55.938 107.083 1.00 26.73 67 PHE C CA 1
ATOM 3356 C C . PHE C 1 41 ? -14.972 55.086 108.160 1.00 27.60 67 PHE C C 1
ATOM 3357 O O . PHE C 1 41 ? -14.819 53.859 108.177 1.00 27.27 67 PHE C O 1
ATOM 3365 N N . ARG C 1 42 ? -15.720 55.723 109.057 1.00 28.06 68 ARG C N 1
ATOM 3366 C CA . ARG C 1 42 ? -16.303 55.008 110.194 1.00 28.90 68 ARG C CA 1
ATOM 3367 C C . ARG C 1 42 ? -17.774 54.814 109.902 1.00 29.74 68 ARG C C 1
ATOM 3368 O O . ARG C 1 42 ? -18.327 55.521 109.033 1.00 29.57 68 ARG C O 1
ATOM 3376 N N . ASP C 1 43 ? -18.403 53.868 110.604 1.00 30.72 69 ASP C N 1
ATOM 3377 C CA . ASP C 1 43 ? -19.830 53.604 110.392 1.00 31.68 69 ASP C CA 1
ATOM 3378 C C . ASP C 1 43 ? -20.627 54.724 111.024 1.00 31.33 69 ASP C C 1
ATOM 3379 O O . ASP C 1 43 ? -20.074 55.533 111.781 1.00 30.48 69 ASP C O 1
ATOM 3384 N N . ASP C 1 44 ? -21.924 54.780 110.732 1.00 31.29 70 ASP C N 1
ATOM 3385 C CA . ASP C 1 44 ? -22.701 55.911 111.196 1.00 31.36 70 ASP C CA 1
ATOM 3386 C C . ASP C 1 44 ? -22.801 56.010 112.707 1.00 30.92 70 ASP C C 1
ATOM 3387 O O . ASP C 1 44 ? -22.735 57.106 113.243 1.00 31.43 70 ASP C O 1
ATOM 3392 N N . SER C 1 45 ? -22.979 54.907 113.422 1.00 31.38 71 SER C N 1
ATOM 3393 C CA . SER C 1 45 ? -23.094 55.037 114.889 1.00 31.63 71 SER C CA 1
ATOM 3394 C C . SER C 1 45 ? -21.804 55.646 115.485 1.00 30.72 71 SER C C 1
ATOM 3395 O O . SER C 1 45 ? -21.851 56.397 116.441 1.00 30.10 71 SER C O 1
ATOM 3398 N N . THR C 1 46 ? -20.653 55.342 114.898 1.00 29.54 72 THR C N 1
ATOM 3399 C CA . THR C 1 46 ? -19.398 55.921 115.371 1.00 29.00 72 THR C CA 1
ATOM 3400 C C . THR C 1 46 ? -19.263 57.409 114.985 1.00 27.97 72 THR C C 1
ATOM 3401 O O . THR C 1 46 ? -18.871 58.231 115.799 1.00 27.71 72 THR C O 1
ATOM 3405 N N . ARG C 1 47 ? -19.589 57.736 113.745 1.00 27.51 73 ARG C N 1
ATOM 3406 C CA . ARG C 1 47 ? -19.563 59.114 113.269 1.00 27.26 73 ARG C CA 1
ATOM 3407 C C . ARG C 1 47 ? -20.475 60.001 114.115 1.00 26.74 73 ARG C C 1
ATOM 3408 O O . ARG C 1 47 ? -20.114 61.145 114.439 1.00 26.30 73 ARG C O 1
ATOM 3416 N N . ASP C 1 48 ? -21.627 59.451 114.515 1.00 26.80 74 ASP C N 1
ATOM 3417 C CA . ASP C 1 48 ? -22.573 60.177 115.367 1.00 26.51 74 ASP C CA 1
ATOM 3418 C C . ASP C 1 48 ? -21.988 60.594 116.703 1.00 26.40 74 ASP C C 1
ATOM 3419 O O . ASP C 1 48 ? -22.392 61.606 117.245 1.00 25.94 74 ASP C O 1
ATOM 3424 N N . LEU C 1 49 ? -21.058 59.807 117.244 1.00 27.01 75 LEU C N 1
ATOM 3425 C CA . LEU C 1 49 ? -20.506 60.091 118.575 1.00 27.51 75 LEU C CA 1
ATOM 3426 C C . LEU C 1 49 ? -19.651 61.356 118.606 1.00 27.10 75 LEU C C 1
ATOM 3427 O O . LEU C 1 49 ? -19.468 61.967 119.657 1.00 27.39 75 LEU C O 1
ATOM 3432 N N . GLU C 1 50 ? -19.167 61.761 117.442 1.00 27.42 76 GLU C N 1
ATOM 3433 C CA . GLU C 1 50 ? -18.382 62.967 117.331 1.00 27.58 76 GLU C CA 1
ATOM 3434 C C . GLU C 1 50 ? -19.265 64.205 117.063 1.00 27.54 76 GLU C C 1
ATOM 3435 O O . GLU C 1 50 ? -18.791 65.322 117.199 1.00 27.23 76 GLU C O 1
ATOM 3441 N N . ARG C 1 51 ? -20.556 64.003 116.770 1.00 28.19 77 ARG C N 1
ATOM 3442 C CA . ARG C 1 51 ? -21.436 65.100 116.312 1.00 29.18 77 ARG C CA 1
ATOM 3443 C C . ARG C 1 51 ? -21.905 66.050 117.394 1.00 28.72 77 ARG C C 1
ATOM 3444 O O . ARG C 1 51 ? -22.411 67.109 117.084 1.00 27.86 77 ARG C O 1
ATOM 3452 N N . ASP C 1 52 ? -21.784 65.664 118.655 1.00 29.49 78 ASP C N 1
ATOM 3453 C CA . ASP C 1 52 ? -22.034 66.619 119.727 1.00 30.78 78 ASP C CA 1
ATOM 3454 C C . ASP C 1 52 ? -21.307 66.286 120.994 1.00 29.76 78 ASP C C 1
ATOM 3455 O O . ASP C 1 52 ? -21.104 65.118 121.324 1.00 29.02 78 ASP C O 1
ATOM 3460 N N . ASP C 1 53 ? -20.941 67.328 121.725 1.00 29.64 79 ASP C N 1
ATOM 3461 C CA . ASP C 1 53 ? -20.075 67.161 122.887 1.00 30.15 79 ASP C CA 1
ATOM 3462 C C . ASP C 1 53 ? -20.724 66.341 123.994 1.00 30.66 79 ASP C C 1
ATOM 3463 O O . ASP C 1 53 ? -20.039 65.625 124.732 1.00 30.07 79 ASP C O 1
ATOM 3468 N N . PHE C 1 54 ? -22.041 66.453 124.106 1.00 31.66 80 PHE C N 1
ATOM 3469 C CA . PHE C 1 54 ? -22.765 65.731 125.139 1.00 32.38 80 PHE C CA 1
ATOM 3470 C C . PHE C 1 54 ? -22.584 64.195 125.020 1.00 31.40 80 PHE C C 1
ATOM 3471 O O . PHE C 1 54 ? -22.399 63.547 126.045 1.00 32.79 80 PHE C O 1
ATOM 3479 N N . ASP C 1 55 ? -22.631 63.651 123.787 1.00 31.22 81 ASP C N 1
ATOM 3480 C CA . ASP C 1 55 ? -22.480 62.212 123.461 1.00 29.87 81 ASP C CA 1
ATOM 3481 C C . ASP C 1 55 ? -21.001 61.761 123.259 1.00 28.72 81 ASP C C 1
ATOM 3482 O O . ASP C 1 55 ? -20.718 60.561 123.235 1.00 28.33 81 ASP C O 1
ATOM 3487 N N . ASN C 1 56 ? -20.064 62.694 123.087 1.00 27.12 82 ASN C N 1
ATOM 3488 C CA . ASN C 1 56 ? -18.672 62.355 122.723 1.00 26.47 82 ASN C CA 1
ATOM 3489 C C . ASN C 1 56 ? -17.890 61.941 123.968 1.00 26.05 82 ASN C C 1
ATOM 3490 O O . ASN C 1 56 ? -17.629 62.779 124.803 1.00 25.61 82 ASN C O 1
ATOM 3495 N N . PRO C 1 57 ? -17.502 60.669 124.099 1.00 26.05 83 PRO C N 1
ATOM 3496 C CA . PRO C 1 57 ? -16.879 60.196 125.352 1.00 25.79 83 PRO C CA 1
ATOM 3497 C C . PRO C 1 57 ? -15.507 60.830 125.645 1.00 25.61 83 PRO C C 1
ATOM 3498 O O . PRO C 1 57 ? -15.078 60.812 126.789 1.00 24.78 83 PRO C O 1
ATOM 3502 N N . ALA C 1 58 ? -14.839 61.350 124.621 1.00 25.51 84 ALA C N 1
ATOM 3503 C CA . ALA C 1 58 ? -13.569 62.037 124.809 1.00 25.98 84 ALA C CA 1
ATOM 3504 C C . ALA C 1 58 ? -13.704 63.258 125.709 1.00 26.02 84 ALA C C 1
ATOM 3505 O O . ALA C 1 58 ? -12.749 63.646 126.388 1.00 26.07 84 ALA C O 1
ATOM 3507 N N . MET C 1 59 ? -14.883 63.874 125.719 1.00 26.65 85 MET C N 1
ATOM 3508 C CA . MET C 1 59 ? -15.091 65.117 126.447 1.00 27.18 85 MET C CA 1
ATOM 3509 C C . MET C 1 59 ? -14.932 64.932 127.943 1.00 26.88 85 MET C C 1
ATOM 3510 O O . MET C 1 59 ? -14.585 65.871 128.647 1.00 27.45 85 MET C O 1
ATOM 3515 N N . VAL C 1 60 ? -15.147 63.715 128.433 1.00 26.79 86 VAL C N 1
ATOM 3516 C CA . VAL C 1 60 ? -14.854 63.390 129.826 1.00 25.80 86 VAL C CA 1
ATOM 3517 C C . VAL C 1 60 ? -13.384 63.679 130.190 1.00 26.44 86 VAL C C 1
ATOM 3518 O O . VAL C 1 60 ? -13.077 64.190 131.288 1.00 25.97 86 VAL C O 1
ATOM 3522 N N . PHE C 1 61 ? -12.468 63.348 129.276 1.00 25.42 87 PHE C N 1
ATOM 3523 C CA . PHE C 1 61 ? -11.061 63.516 129.541 1.00 25.40 87 PHE C CA 1
ATOM 3524 C C . PHE C 1 61 ? -10.593 64.941 129.307 1.00 25.04 87 PHE C C 1
ATOM 3525 O O . PHE C 1 61 ? -9.684 65.391 129.989 1.00 24.84 87 PHE C O 1
ATOM 3533 N N . VAL C 1 62 ? -11.210 65.653 128.362 1.00 25.59 88 VAL C N 1
ATOM 3534 C CA . VAL C 1 62 ? -11.055 67.108 128.278 1.00 25.40 88 VAL C CA 1
ATOM 3535 C C . VAL C 1 62 ? -11.415 67.770 129.626 1.00 26.29 88 VAL C C 1
ATOM 3536 O O . VAL C 1 62 ? -10.679 68.609 130.128 1.00 25.58 88 VAL C O 1
ATOM 3540 N N . ASP C 1 63 ? -12.547 67.375 130.201 1.00 27.00 89 ASP C N 1
ATOM 3541 C CA . ASP C 1 63 ? -13.037 67.945 131.449 1.00 28.49 89 ASP C CA 1
ATOM 3542 C C . ASP C 1 63 ? -12.050 67.642 132.568 1.00 27.38 89 ASP C C 1
ATOM 3543 O O . ASP C 1 63 ? -11.741 68.491 133.383 1.00 27.67 89 ASP C O 1
ATOM 3548 N N . ARG C 1 64 ? -11.524 66.433 132.593 1.00 27.84 90 ARG C N 1
ATOM 3549 C CA . ARG C 1 64 ? -10.547 66.040 133.609 1.00 27.69 90 ARG C CA 1
ATOM 3550 C C . ARG C 1 64 ? -9.219 66.767 133.394 1.00 27.12 90 ARG C C 1
ATOM 3551 O O . ARG C 1 64 ? -8.574 67.166 134.351 1.00 26.84 90 ARG C O 1
ATOM 3559 N N . GLY C 1 65 ? -8.845 66.981 132.133 1.00 26.90 91 GLY C N 1
ATOM 3560 C CA . GLY C 1 65 ? -7.703 67.827 131.789 1.00 26.67 91 GLY C CA 1
ATOM 3561 C C . GLY C 1 65 ? -7.840 69.207 132.412 1.00 27.09 91 GLY C C 1
ATOM 3562 O O . GLY C 1 65 ? -6.878 69.752 132.993 1.00 27.04 91 GLY C O 1
ATOM 3563 N N . LEU C 1 66 ? -9.035 69.772 132.308 1.00 27.26 92 LEU C N 1
ATOM 3564 C CA . LEU C 1 66 ? -9.333 71.064 132.903 1.00 28.02 92 LEU C CA 1
ATOM 3565 C C . LEU C 1 66 ? -9.100 71.080 134.424 1.00 28.27 92 LEU C C 1
ATOM 3566 O O . LEU C 1 66 ? -8.483 72.017 134.956 1.00 28.14 92 LEU C O 1
ATOM 3571 N N . ASP C 1 67 ? -9.593 70.066 135.117 1.00 28.75 93 ASP C N 1
ATOM 3572 C CA . ASP C 1 67 ? -9.318 69.899 136.554 1.00 29.08 93 ASP C CA 1
ATOM 3573 C C . ASP C 1 67 ? -7.815 69.828 136.839 1.00 28.65 93 ASP C C 1
ATOM 3574 O O . ASP C 1 67 ? -7.327 70.397 137.837 1.00 28.83 93 ASP C O 1
ATOM 3579 N N . LYS C 1 68 ? -7.063 69.165 135.966 1.00 27.70 94 LYS C N 1
ATOM 3580 C CA . LYS C 1 68 ? -5.622 69.065 136.152 1.00 28.15 94 LYS C CA 1
ATOM 3581 C C . LYS C 1 68 ? -4.917 70.390 135.850 1.00 27.58 94 LYS C C 1
ATOM 3582 O O . LYS C 1 68 ? -3.949 70.762 136.531 1.00 28.58 94 LYS C O 1
ATOM 3588 N N . TRP C 1 69 ? -5.383 71.087 134.822 1.00 28.24 95 TRP C N 1
ATOM 3589 C CA . TRP C 1 69 ? -4.900 72.422 134.473 1.00 27.98 95 TRP C CA 1
ATOM 3590 C C . TRP C 1 69 ? -5.052 73.401 135.665 1.00 28.91 95 TRP C C 1
ATOM 3591 O O . TRP C 1 69 ? -4.193 74.239 135.918 1.00 28.38 95 TRP C O 1
ATOM 3602 N N . ASN C 1 70 ? -6.159 73.266 136.390 1.00 29.91 96 ASN C N 1
ATOM 3603 C CA . ASN C 1 70 ? -6.485 74.138 137.502 1.00 30.35 96 ASN C CA 1
ATOM 3604 C C . ASN C 1 70 ? -5.929 73.648 138.844 1.00 31.20 96 ASN C C 1
ATOM 3605 O O . ASN C 1 70 ? -6.027 74.360 139.833 1.00 30.84 96 ASN C O 1
ATOM 3610 N N . ALA C 1 71 ? -5.342 72.461 138.876 1.00 32.13 97 ALA C N 1
ATOM 3611 C CA . ALA C 1 71 ? -4.926 71.834 140.138 1.00 33.28 97 ALA C CA 1
ATOM 3612 C C . ALA C 1 71 ? -3.553 72.286 140.646 1.00 34.54 97 ALA C C 1
ATOM 3613 O O . ALA C 1 71 ? -2.609 72.435 139.873 1.00 33.35 97 ALA C O 1
ATOM 3615 N N . ALA C 1 72 ? -3.455 72.471 141.968 1.00 36.56 98 ALA C N 1
ATOM 3616 C CA . ALA C 1 72 ? -2.194 72.841 142.632 1.00 38.31 98 ALA C CA 1
ATOM 3617 C C . ALA C 1 72 ? -1.257 71.635 142.743 1.00 39.86 98 ALA C C 1
ATOM 3618 O O . ALA C 1 72 ? -0.988 71.140 143.835 1.00 41.59 98 ALA C O 1
ATOM 3620 N N . MET C 1 73 ? -0.735 71.205 141.599 1.00 41.08 99 MET C N 1
ATOM 3621 C CA . MET C 1 73 ? 0.035 69.962 141.452 1.00 41.68 99 MET C CA 1
ATOM 3622 C C . MET C 1 73 ? 1.519 70.156 141.680 1.00 41.61 99 MET C C 1
ATOM 3623 O O . MET C 1 73 ? 2.244 69.193 141.916 1.00 41.13 99 MET C O 1
ATOM 3628 N N . GLY C 1 74 ? 1.982 71.396 141.573 1.00 41.73 100 GLY C N 1
ATOM 3629 C CA . GLY C 1 74 ? 3.398 71.683 141.673 1.00 42.34 100 GLY C CA 1
ATOM 3630 C C . GLY C 1 74 ? 3.903 71.506 143.092 1.00 43.03 100 GLY C C 1
ATOM 3631 O O . GLY C 1 74 ? 3.116 71.520 144.044 1.00 42.51 100 GLY C O 1
ATOM 3632 N N . VAL C 1 75 ? 5.217 71.334 143.219 1.00 44.17 101 VAL C N 1
ATOM 3633 C CA . VAL C 1 75 ? 5.879 71.173 144.522 1.00 45.15 101 VAL C CA 1
ATOM 3634 C C . VAL C 1 75 ? 5.564 72.326 145.463 1.00 45.55 101 VAL C C 1
ATOM 3635 O O . VAL C 1 75 ? 5.438 72.108 146.667 1.00 46.30 101 VAL C O 1
ATOM 3639 N N . ASN C 1 76 ? 5.430 73.539 144.919 1.00 45.53 102 ASN C N 1
ATOM 3640 C CA . ASN C 1 76 ? 5.001 74.703 145.713 1.00 45.54 102 ASN C CA 1
ATOM 3641 C C . ASN C 1 76 ? 3.569 75.175 145.398 1.00 44.21 102 ASN C C 1
ATOM 3642 O O . ASN C 1 76 ? 3.256 76.368 145.460 1.00 44.50 102 ASN C O 1
ATOM 3647 N N . GLY C 1 77 ? 2.694 74.228 145.085 1.00 42.61 103 GLY C N 1
ATOM 3648 C CA . GLY C 1 77 ? 1.302 74.539 144.764 1.00 41.47 103 GLY C CA 1
ATOM 3649 C C . GLY C 1 77 ? 1.029 75.176 143.402 1.00 39.59 103 GLY C C 1
ATOM 3650 O O . GLY C 1 77 ? -0.071 75.683 143.166 1.00 39.00 103 GLY C O 1
ATOM 3651 N N . GLU C 1 78 ? 2.009 75.148 142.505 1.00 37.76 104 GLU C N 1
ATOM 3652 C CA . GLU C 1 78 ? 1.833 75.738 141.177 1.00 36.80 104 GLU C CA 1
ATOM 3653 C C . GLU C 1 78 ? 0.778 74.953 140.402 1.00 35.08 104 GLU C C 1
ATOM 3654 O O . GLU C 1 78 ? 0.710 73.730 140.505 1.00 34.59 104 GLU C O 1
ATOM 3660 N N . SER C 1 79 ? -0.022 75.664 139.620 1.00 32.46 105 SER C N 1
ATOM 3661 C CA . SER C 1 79 ? -0.916 75.053 138.642 1.00 31.29 105 SER C CA 1
ATOM 3662 C C . SER C 1 79 ? -0.576 75.631 137.265 1.00 30.31 105 SER C C 1
ATOM 3663 O O . SER C 1 79 ? 0.073 76.690 137.175 1.00 29.73 105 SER C O 1
ATOM 3666 N N . CYS C 1 80 ? -1.026 74.967 136.198 1.00 28.49 106 CYS C N 1
ATOM 3667 C CA . CYS C 1 80 ? -0.937 75.566 134.847 1.00 27.34 106 CYS C CA 1
ATOM 3668 C C . CYS C 1 80 ? -1.613 76.917 134.862 1.00 27.07 106 CYS C C 1
ATOM 3669 O O . CYS C 1 80 ? -1.115 77.874 134.289 1.00 27.38 106 CYS C O 1
ATOM 3672 N N . ALA C 1 81 ? -2.766 76.984 135.509 1.00 27.52 107 ALA C N 1
ATOM 3673 C CA . ALA C 1 81 ? -3.572 78.186 135.502 1.00 28.19 107 ALA C CA 1
ATOM 3674 C C . ALA C 1 81 ? -2.873 79.365 136.186 1.00 28.17 107 ALA C C 1
ATOM 3675 O O . ALA C 1 81 ? -3.095 80.510 135.813 1.00 28.20 107 ALA C O 1
ATOM 3677 N N . SER C 1 82 ? -2.036 79.073 137.174 1.00 28.75 108 SER C N 1
ATOM 3678 C CA . SER C 1 82 ? -1.375 80.115 137.957 1.00 28.98 108 SER C CA 1
ATOM 3679 C C . SER C 1 82 ? -0.450 80.966 137.073 1.00 29.32 108 SER C C 1
ATOM 3680 O O . SER C 1 82 ? -0.257 82.140 137.344 1.00 29.14 108 SER C O 1
ATOM 3683 N N . CYS C 1 83 ? 0.067 80.395 135.987 1.00 28.84 109 CYS C N 1
ATOM 3684 C CA . CYS C 1 83 ? 0.793 81.188 134.990 1.00 28.79 109 CYS C CA 1
ATOM 3685 C C . CYS C 1 83 ? 0.033 81.502 133.714 1.00 27.87 109 CYS C C 1
ATOM 3686 O O . CYS C 1 83 ? 0.228 82.562 133.141 1.00 28.21 109 CYS C O 1
ATOM 3689 N N . HIS C 1 84 ? -0.794 80.582 133.233 1.00 27.08 110 HIS C N 1
ATOM 3690 C CA . HIS C 1 84 ? -1.354 80.706 131.882 1.00 26.65 110 HIS C CA 1
ATOM 3691 C C . HIS C 1 84 ? -2.807 81.180 131.875 1.00 26.97 110 HIS C C 1
ATOM 3692 O O . HIS C 1 84 ? -3.431 81.361 130.801 1.00 25.01 110 HIS C O 1
ATOM 3699 N N . GLN C 1 85 ? -3.352 81.362 133.076 1.00 27.10 111 GLN C N 1
ATOM 3700 C CA . GLN C 1 85 ? -4.772 81.672 133.263 1.00 28.47 111 GLN C CA 1
ATOM 3701 C C . GLN C 1 85 ? -5.629 80.555 132.652 1.00 27.93 111 GLN C C 1
ATOM 3702 O O . GLN C 1 85 ? -5.297 79.405 132.846 1.00 28.59 111 GLN C O 1
ATOM 3708 N N . GLY C 1 86 ? -6.721 80.853 131.954 1.00 27.80 112 GLY C N 1
ATOM 3709 C CA . GLY C 1 86 ? -7.578 79.796 131.427 1.00 28.07 112 GLY C CA 1
ATOM 3710 C C . GLY C 1 86 ? -6.949 79.127 130.214 1.00 27.84 112 GLY C C 1
ATOM 3711 O O . GLY C 1 86 ? -6.042 79.689 129.614 1.00 27.37 112 GLY C O 1
ATOM 3712 N N . PRO C 1 87 ? -7.412 77.931 129.851 1.00 27.68 113 PRO C N 1
ATOM 3713 C CA . PRO C 1 87 ? -6.753 77.136 128.800 1.00 27.31 113 PRO C CA 1
ATOM 3714 C C . PRO C 1 87 ? -6.874 77.732 127.418 1.00 26.63 113 PRO C C 1
ATOM 3715 O O . PRO C 1 87 ? -6.130 77.308 126.516 1.00 25.98 113 PRO C O 1
ATOM 3719 N N . GLU C 1 88 ? -7.768 78.702 127.253 1.00 26.43 114 GLU C N 1
ATOM 3720 C CA . GLU C 1 88 ? -7.859 79.465 125.997 1.00 27.54 114 GLU C CA 1
ATOM 3721 C C . GLU C 1 88 ? -6.559 80.227 125.678 1.00 26.78 114 GLU C C 1
ATOM 3722 O O . GLU C 1 88 ? -6.360 80.634 124.544 1.00 25.76 114 GLU C O 1
ATOM 3728 N N . SER C 1 89 ? -5.703 80.434 126.689 1.00 26.70 115 SER C N 1
ATOM 3729 C CA . SER C 1 89 ? -4.313 80.882 126.484 1.00 26.30 115 SER C CA 1
ATOM 3730 C C . SER C 1 89 ? -3.572 80.063 125.430 1.00 26.15 115 SER C C 1
ATOM 3731 O O . SER C 1 89 ? -2.609 80.556 124.834 1.00 25.91 115 SER C O 1
ATOM 3734 N N . MET C 1 90 ? -4.001 78.808 125.207 1.00 25.34 116 MET C N 1
ATOM 3735 C CA . MET C 1 90 ? -3.347 77.925 124.249 1.00 24.51 116 MET C CA 1
ATOM 3736 C C . MET C 1 90 ? -4.107 77.875 122.917 1.00 24.40 116 MET C C 1
ATOM 3737 O O . MET C 1 90 ? -3.831 77.037 122.063 1.00 23.01 116 MET C O 1
ATOM 3742 N N . ALA C 1 91 ? -5.030 78.807 122.705 1.00 23.89 117 ALA C N 1
ATOM 3743 C CA . ALA C 1 91 ? -5.717 78.894 121.434 1.00 23.84 117 ALA C CA 1
ATOM 3744 C C . ALA C 1 91 ? -4.752 78.880 120.249 1.00 23.31 117 ALA C C 1
ATOM 3745 O O . ALA C 1 91 ? -3.746 79.574 120.265 1.00 24.61 117 ALA C O 1
ATOM 3747 N N . GLY C 1 92 ? -5.074 78.105 119.222 1.00 21.97 118 GLY C N 1
ATOM 3748 C CA . GLY C 1 92 ? -4.321 78.092 117.986 1.00 22.51 118 GLY C CA 1
ATOM 3749 C C . GLY C 1 92 ? -3.162 77.106 117.981 1.00 21.77 118 GLY C C 1
ATOM 3750 O O . GLY C 1 92 ? -2.769 76.664 116.929 1.00 22.93 118 GLY C O 1
ATOM 3751 N N . LEU C 1 93 ? -2.658 76.725 119.148 1.00 21.36 119 LEU C N 1
ATOM 3752 C CA . LEU C 1 93 ? -1.384 76.023 119.229 1.00 22.07 119 LEU C CA 1
ATOM 3753 C C . LEU C 1 93 ? -1.450 74.659 118.548 1.00 22.79 119 LEU C C 1
ATOM 3754 O O . LEU C 1 93 ? -0.609 74.339 117.692 1.00 21.85 119 LEU C O 1
ATOM 3759 N N . ARG C 1 94 ? -2.472 73.872 118.912 1.00 22.40 120 ARG C N 1
ATOM 3760 C CA . ARG C 1 94 ? -2.682 72.534 118.373 1.00 23.09 120 ARG C CA 1
ATOM 3761 C C . ARG C 1 94 ? -2.765 72.502 116.855 1.00 22.96 120 ARG C C 1
ATOM 3762 O O . ARG C 1 94 ? -2.294 71.557 116.232 1.00 24.03 120 ARG C O 1
ATOM 3770 N N . ALA C 1 95 ? -3.368 73.522 116.267 1.00 22.98 121 ALA C N 1
ATOM 3771 C CA . ALA C 1 95 ? -3.526 73.592 114.809 1.00 23.00 121 ALA C CA 1
ATOM 3772 C C . ALA C 1 95 ? -2.188 73.643 114.068 1.00 23.10 121 ALA C C 1
ATOM 3773 O O . ALA C 1 95 ? -2.106 73.220 112.929 1.00 22.68 121 ALA C O 1
ATOM 3775 N N . VAL C 1 96 ? -1.142 74.163 114.709 1.00 23.88 122 VAL C N 1
ATOM 3776 C CA . VAL C 1 96 ? 0.129 74.399 114.029 1.00 24.69 122 VAL C CA 1
ATOM 3777 C C . VAL C 1 96 ? 1.245 73.475 114.554 1.00 24.96 122 VAL C C 1
ATOM 3778 O O . VAL C 1 96 ? 2.412 73.687 114.268 1.00 25.10 122 VAL C O 1
ATOM 3782 N N . MET C 1 97 ? 0.864 72.437 115.295 1.00 25.16 123 MET C N 1
ATOM 3783 C CA . MET C 1 97 ? 1.812 71.509 115.905 1.00 25.15 123 MET C CA 1
ATOM 3784 C C . MET C 1 97 ? 1.849 70.174 115.181 1.00 24.17 123 MET C C 1
ATOM 3785 O O . MET C 1 97 ? 0.855 69.752 114.636 1.00 25.30 123 MET C O 1
ATOM 3790 N N . PRO C 1 98 ? 2.992 69.492 115.170 1.00 24.29 124 PRO C N 1
ATOM 3791 C CA . PRO C 1 98 ? 4.246 69.983 115.767 1.00 23.64 124 PRO C CA 1
ATOM 3792 C C . PRO C 1 98 ? 4.978 71.062 114.945 1.00 23.74 124 PRO C C 1
ATOM 3793 O O . PRO C 1 98 ? 4.681 71.298 113.774 1.00 22.75 124 PRO C O 1
ATOM 3797 N N . ARG C 1 99 ? 5.969 71.673 115.580 1.00 22.94 125 ARG C N 1
ATOM 3798 C CA . ARG C 1 99 ? 6.687 72.790 115.000 1.00 22.90 125 ARG C CA 1
ATOM 3799 C C . ARG C 1 99 ? 8.065 72.972 115.632 1.00 24.22 125 ARG C C 1
ATOM 3800 O O . ARG C 1 99 ? 8.331 72.496 116.765 1.00 24.37 125 ARG C O 1
ATOM 3808 N N . VAL C 1 100 ? 8.901 73.716 114.918 1.00 24.66 126 VAL C N 1
ATOM 3809 C CA . VAL C 1 100 ? 10.189 74.169 115.417 1.00 24.95 126 VAL C CA 1
ATOM 3810 C C . VAL C 1 100 ? 9.936 75.411 116.260 1.00 24.87 126 VAL C C 1
ATOM 3811 O O . VAL C 1 100 ? 9.348 76.400 115.791 1.00 23.07 126 VAL C O 1
ATOM 3815 N N . ASP C 1 101 ? 10.310 75.336 117.529 1.00 24.40 127 ASP C N 1
ATOM 3816 C CA . ASP C 1 101 ? 10.028 76.414 118.444 1.00 24.66 127 ASP C CA 1
ATOM 3817 C C . ASP C 1 101 ? 10.734 77.715 118.055 1.00 24.58 127 ASP C C 1
ATOM 3818 O O . ASP C 1 101 ? 11.900 77.720 117.649 1.00 24.63 127 ASP C O 1
ATOM 3823 N N . GLU C 1 102 ? 10.038 78.827 118.223 1.00 24.74 128 GLU C N 1
ATOM 3824 C CA . GLU C 1 102 ? 10.566 80.135 117.843 1.00 24.80 128 GLU C CA 1
ATOM 3825 C C . GLU C 1 102 ? 11.758 80.629 118.678 1.00 24.11 128 GLU C C 1
ATOM 3826 O O . GLU C 1 102 ? 12.542 81.421 118.191 1.00 24.72 128 GLU C O 1
ATOM 3832 N N . HIS C 1 103 ? 11.881 80.176 119.917 1.00 24.44 129 HIS C N 1
ATOM 3833 C CA . HIS C 1 103 ? 12.976 80.583 120.803 1.00 24.12 129 HIS C CA 1
ATOM 3834 C C . HIS C 1 103 ? 14.170 79.589 120.813 1.00 25.61 129 HIS C C 1
ATOM 3835 O O . HIS C 1 103 ? 15.316 80.014 120.701 1.00 26.14 129 HIS C O 1
ATOM 3842 N N . THR C 1 104 ? 13.914 78.283 120.881 1.00 25.97 130 THR C N 1
ATOM 3843 C CA . THR C 1 104 ? 14.971 77.291 121.071 1.00 26.96 130 THR C CA 1
ATOM 3844 C C . THR C 1 104 ? 15.447 76.671 119.787 1.00 26.97 130 THR C C 1
ATOM 3845 O O . THR C 1 104 ? 16.495 76.027 119.778 1.00 27.76 130 THR C O 1
ATOM 3849 N N . GLY C 1 105 ? 14.637 76.783 118.730 1.00 26.89 131 GLY C N 1
ATOM 3850 C CA . GLY C 1 105 ? 14.863 76.075 117.487 1.00 26.64 131 GLY C CA 1
ATOM 3851 C C . GLY C 1 105 ? 14.724 74.549 117.518 1.00 26.63 131 GLY C C 1
ATOM 3852 O O . GLY C 1 105 ? 15.080 73.865 116.565 1.00 26.75 131 GLY C O 1
ATOM 3853 N N . LYS C 1 106 ? 14.177 74.005 118.584 1.00 25.82 132 LYS C N 1
ATOM 3854 C CA . LYS C 1 106 ? 14.033 72.555 118.719 1.00 26.02 132 LYS C CA 1
ATOM 3855 C C . LYS C 1 106 ? 12.690 72.150 118.129 1.00 25.25 132 LYS C C 1
ATOM 3856 O O . LYS C 1 106 ? 11.740 72.903 118.261 1.00 24.91 132 LYS C O 1
ATOM 3862 N N . LEU C 1 107 ? 12.606 70.974 117.506 1.00 25.23 133 LEU C N 1
ATOM 3863 C CA . LEU C 1 107 ? 11.306 70.384 117.157 1.00 25.23 133 LEU C CA 1
ATOM 3864 C C . LEU C 1 107 ? 10.534 69.995 118.429 1.00 25.22 133 LEU C C 1
ATOM 3865 O O . LEU C 1 107 ? 11.041 69.231 119.232 1.00 25.16 133 LEU C O 1
ATOM 3870 N N . MET C 1 108 ? 9.295 70.474 118.563 1.00 24.11 134 MET C N 1
ATOM 3871 C CA . MET C 1 108 ? 8.444 70.168 119.692 1.00 24.00 134 MET C CA 1
ATOM 3872 C C . MET C 1 108 ? 7.123 69.488 119.241 1.00 24.13 134 MET C C 1
ATOM 3873 O O . MET C 1 108 ? 6.500 69.927 118.290 1.00 24.07 134 MET C O 1
ATOM 3878 N N . ILE C 1 109 ? 6.772 68.376 119.879 1.00 23.42 135 ILE C N 1
ATOM 3879 C CA . ILE C 1 109 ? 5.398 67.842 119.878 1.00 23.34 135 ILE C CA 1
ATOM 3880 C C . ILE C 1 109 ? 4.785 68.396 121.155 1.00 23.60 135 ILE C C 1
ATOM 3881 O O . ILE C 1 109 ? 5.511 68.961 121.970 1.00 22.42 135 ILE C O 1
ATOM 3886 N N . MET C 1 110 ? 3.465 68.314 121.308 1.00 22.32 136 MET C N 1
ATOM 3887 C CA . MET C 1 110 ? 2.807 69.008 122.383 1.00 22.10 136 MET C CA 1
ATOM 3888 C C . MET C 1 110 ? 3.314 68.492 123.716 1.00 22.39 136 MET C C 1
ATOM 3889 O O . MET C 1 110 ? 3.431 69.250 124.671 1.00 22.95 136 MET C O 1
ATOM 3894 N N . GLU C 1 111 ? 3.591 67.191 123.763 1.00 22.49 137 GLU C N 1
ATOM 3895 C CA . GLU C 1 111 ? 4.088 66.505 124.936 1.00 23.44 137 GLU C CA 1
ATOM 3896 C C . GLU C 1 111 ? 5.382 67.165 125.438 1.00 24.30 137 GLU C C 1
ATOM 3897 O O . GLU C 1 111 ? 5.583 67.265 126.643 1.00 24.37 137 GLU C O 1
ATOM 3903 N N . ASP C 1 112 ? 6.234 67.623 124.524 1.00 24.46 138 ASP C N 1
ATOM 3904 C CA . ASP C 1 112 ? 7.469 68.312 124.912 1.00 24.92 138 ASP C CA 1
ATOM 3905 C C . ASP C 1 112 ? 7.164 69.629 125.628 1.00 24.66 138 ASP C C 1
ATOM 3906 O O . ASP C 1 112 ? 7.763 69.913 126.675 1.00 25.51 138 ASP C O 1
ATOM 3911 N N . TYR C 1 113 ? 6.233 70.434 125.097 1.00 24.25 139 TYR C N 1
ATOM 3912 C CA . TYR C 1 113 ? 5.872 71.691 125.754 1.00 24.64 139 TYR C CA 1
ATOM 3913 C C . TYR C 1 113 ? 5.303 71.440 127.144 1.00 24.64 139 TYR C C 1
ATOM 3914 O O . TYR C 1 113 ? 5.709 72.084 128.100 1.00 24.38 139 TYR C O 1
ATOM 3923 N N . VAL C 1 114 ? 4.386 70.480 127.258 1.00 24.74 140 VAL C N 1
ATOM 3924 C CA . VAL C 1 114 ? 3.749 70.194 128.545 1.00 24.25 140 VAL C CA 1
ATOM 3925 C C . VAL C 1 114 ? 4.815 69.809 129.545 1.00 24.77 140 VAL C C 1
ATOM 3926 O O . VAL C 1 114 ? 4.866 70.367 130.637 1.00 25.60 140 VAL C O 1
ATOM 3930 N N . ASN C 1 115 ? 5.682 68.876 129.163 1.00 25.52 141 ASN C N 1
ATOM 3931 C CA . ASN C 1 115 ? 6.717 68.390 130.081 1.00 26.25 141 ASN C CA 1
ATOM 3932 C C . ASN C 1 115 ? 7.806 69.410 130.414 1.00 26.30 141 ASN C C 1
ATOM 3933 O O . ASN C 1 115 ? 8.399 69.359 131.504 1.00 25.87 141 ASN C O 1
ATOM 3938 N N . ALA C 1 116 ? 8.050 70.343 129.504 1.00 26.27 142 ALA C N 1
ATOM 3939 C CA . ALA C 1 116 ? 8.965 71.441 129.805 1.00 26.93 142 ALA C CA 1
ATOM 3940 C C . ALA C 1 116 ? 8.432 72.260 130.977 1.00 26.68 142 ALA C C 1
ATOM 3941 O O . ALA C 1 116 ? 9.170 72.616 131.868 1.00 28.24 142 ALA C O 1
ATOM 3943 N N . CYS C 1 117 ? 7.148 72.537 131.001 1.00 26.91 143 CYS C N 1
ATOM 3944 C CA . CYS C 1 117 ? 6.550 73.213 132.157 1.00 26.61 143 CYS C CA 1
ATOM 3945 C C . CYS C 1 117 ? 6.414 72.349 133.410 1.00 28.01 143 CYS C C 1
ATOM 3946 O O . CYS C 1 117 ? 6.569 72.843 134.543 1.00 27.67 143 CYS C O 1
ATOM 3949 N N . VAL C 1 118 ? 6.103 71.066 133.223 1.00 28.59 144 VAL C N 1
ATOM 3950 C CA . VAL C 1 118 ? 5.926 70.165 134.360 1.00 29.72 144 VAL C CA 1
ATOM 3951 C C . VAL C 1 118 ? 7.247 70.043 135.127 1.00 30.52 144 VAL C C 1
ATOM 3952 O O . VAL C 1 118 ? 7.234 70.084 136.342 1.00 30.95 144 VAL C O 1
ATOM 3956 N N . THR C 1 119 ? 8.366 69.929 134.421 1.00 31.44 145 THR C N 1
ATOM 3957 C CA . THR C 1 119 ? 9.652 69.675 135.081 1.00 32.80 145 THR C CA 1
ATOM 3958 C C . THR C 1 119 ? 10.296 70.978 135.574 1.00 34.37 145 THR C C 1
ATOM 3959 O O . THR C 1 119 ? 10.592 71.117 136.769 1.00 35.80 145 THR C O 1
ATOM 3963 N N . GLU C 1 120 ? 10.460 71.942 134.680 1.00 34.91 146 GLU C N 1
ATOM 3964 C CA . GLU C 1 120 ? 11.221 73.155 135.000 1.00 36.32 146 GLU C CA 1
ATOM 3965 C C . GLU C 1 120 ? 10.452 74.113 135.892 1.00 36.37 146 GLU C C 1
ATOM 3966 O O . GLU C 1 120 ? 11.048 74.762 136.749 1.00 35.72 146 GLU C O 1
ATOM 3972 N N . ARG C 1 121 ? 9.133 74.188 135.708 1.00 35.77 147 ARG C N 1
ATOM 3973 C CA . ARG C 1 121 ? 8.336 75.214 136.355 1.00 35.63 147 ARG C CA 1
ATOM 3974 C C . ARG C 1 121 ? 7.449 74.709 137.498 1.00 36.45 147 ARG C C 1
ATOM 3975 O O . ARG C 1 121 ? 6.994 75.493 138.322 1.00 35.99 147 ARG C O 1
ATOM 3983 N N . MET C 1 122 ? 7.181 73.411 137.542 1.00 36.50 148 MET C N 1
ATOM 3984 C CA . MET C 1 122 ? 6.364 72.876 138.616 1.00 37.30 148 MET C CA 1
ATOM 3985 C C . MET C 1 122 ? 7.171 71.966 139.535 1.00 36.85 148 MET C C 1
ATOM 3986 O O . MET C 1 122 ? 6.653 71.496 140.542 1.00 36.41 148 MET C O 1
ATOM 3991 N N . GLY C 1 123 ? 8.442 71.771 139.194 1.00 37.17 149 GLY C N 1
ATOM 3992 C CA . GLY C 1 123 ? 9.363 70.921 139.935 1.00 37.51 149 GLY C CA 1
ATOM 3993 C C . GLY C 1 123 ? 8.938 69.465 140.048 1.00 37.66 149 GLY C C 1
ATOM 3994 O O . GLY C 1 123 ? 9.256 68.784 141.017 1.00 38.04 149 GLY C O 1
ATOM 3995 N N . LEU C 1 124 ? 8.189 68.987 139.066 1.00 37.25 150 LEU C N 1
ATOM 3996 C CA . LEU C 1 124 ? 7.694 67.629 139.116 1.00 36.80 150 LEU C CA 1
ATOM 3997 C C . LEU C 1 124 ? 8.504 66.726 138.210 1.00 35.86 150 LEU C C 1
ATOM 3998 O O . LEU C 1 124 ? 9.154 67.160 137.256 1.00 34.68 150 LEU C O 1
ATOM 4003 N N . GLU C 1 125 ? 8.445 65.447 138.518 1.00 35.82 151 GLU C N 1
ATOM 4004 C CA . GLU C 1 125 ? 9.000 64.451 137.649 1.00 36.73 151 GLU C CA 1
ATOM 4005 C C . GLU C 1 125 ? 8.219 64.484 136.345 1.00 35.51 151 GLU C C 1
ATOM 4006 O O . GLU C 1 125 ? 7.005 64.696 136.353 1.00 34.18 151 GLU C O 1
ATOM 4012 N N . LYS C 1 126 ? 8.913 64.254 135.240 1.00 34.89 152 LYS C N 1
ATOM 4013 C CA . LYS C 1 126 ? 8.262 64.250 133.929 1.00 34.94 152 LYS C CA 1
ATOM 4014 C C . LYS C 1 126 ? 7.053 63.294 133.881 1.00 33.54 152 LYS C C 1
ATOM 4015 O O . LYS C 1 126 ? 7.057 62.213 134.471 1.00 32.83 152 LYS C O 1
ATOM 4021 N N . TRP C 1 127 ? 5.987 63.739 133.233 1.00 32.40 153 TRP C N 1
ATOM 4022 C CA . TRP C 1 127 ? 4.842 62.880 132.951 1.00 30.58 153 TRP C CA 1
ATOM 4023 C C . TRP C 1 127 ? 5.188 61.918 131.828 1.00 29.59 153 TRP C C 1
ATOM 4024 O O . TRP C 1 127 ? 5.816 62.295 130.837 1.00 30.40 153 TRP C O 1
ATOM 4035 N N . GLY C 1 128 ? 4.817 60.652 131.999 1.00 28.68 154 GLY C N 1
ATOM 4036 C CA . GLY C 1 128 ? 4.853 59.693 130.921 1.00 28.45 154 GLY C CA 1
ATOM 4037 C C . GLY C 1 128 ? 4.155 60.301 129.719 1.00 27.96 154 GLY C C 1
ATOM 4038 O O . GLY C 1 128 ? 3.128 60.955 129.874 1.00 26.44 154 GLY C O 1
ATOM 4039 N N . VAL C 1 129 ? 4.717 60.104 128.534 1.00 29.35 155 VAL C N 1
ATOM 4040 C CA . VAL C 1 129 ? 4.136 60.660 127.311 1.00 29.90 155 VAL C CA 1
ATOM 4041 C C . VAL C 1 129 ? 2.780 60.084 126.954 1.00 29.57 155 VAL C C 1
ATOM 4042 O O . VAL C 1 129 ? 2.055 60.705 126.200 1.00 29.37 155 VAL C O 1
ATOM 4046 N N . THR C 1 130 ? 2.444 58.909 127.487 1.00 30.12 156 THR C N 1
ATOM 4047 C CA . THR C 1 130 ? 1.094 58.336 127.372 1.00 30.19 156 THR C CA 1
ATOM 4048 C C . THR C 1 130 ? 0.377 58.164 128.708 1.00 30.29 156 THR C C 1
ATOM 4049 O O . THR C 1 130 ? -0.628 57.430 128.806 1.00 30.90 156 THR C O 1
ATOM 4053 N N . SER C 1 131 ? 0.852 58.857 129.741 1.00 29.64 157 SER C N 1
ATOM 4054 C CA . SER C 1 131 ? 0.135 58.893 131.019 1.00 28.57 157 SER C CA 1
ATOM 4055 C C . SER C 1 131 ? -1.227 59.567 130.862 1.00 28.68 157 SER C C 1
ATOM 4056 O O . SER C 1 131 ? -1.434 60.352 129.926 1.00 26.76 157 SER C O 1
ATOM 4059 N N . ASP C 1 132 ? -2.148 59.277 131.787 1.00 28.11 158 ASP C N 1
ATOM 4060 C CA . ASP C 1 132 ? -3.418 59.979 131.837 1.00 28.25 158 ASP C CA 1
ATOM 4061 C C . ASP C 1 132 ? -3.269 61.491 131.993 1.00 27.78 158 ASP C C 1
ATOM 4062 O O . ASP C 1 132 ? -4.025 62.237 131.400 1.00 28.08 158 ASP C O 1
ATOM 4067 N N . ASN C 1 133 ? -2.300 61.940 132.778 1.00 26.79 159 ASN C N 1
ATOM 4068 C CA . ASN C 1 133 ? -2.083 63.370 132.930 1.00 26.96 159 ASN C CA 1
ATOM 4069 C C . ASN C 1 133 ? -1.786 64.019 131.575 1.00 25.82 159 ASN C C 1
ATOM 4070 O O . ASN C 1 133 ? -2.372 65.041 131.228 1.00 26.62 159 ASN C O 1
ATOM 4075 N N . MET C 1 134 ? -0.926 63.373 130.804 1.00 25.70 160 MET C N 1
ATOM 4076 C CA . MET C 1 134 ? -0.522 63.871 129.491 1.00 25.39 160 MET C CA 1
ATOM 4077 C C . MET C 1 134 ? -1.658 63.807 128.475 1.00 25.22 160 MET C C 1
ATOM 4078 O O . MET C 1 134 ? -1.928 64.782 127.768 1.00 23.76 160 MET C O 1
ATOM 4083 N N . LYS C 1 135 ? -2.356 62.680 128.436 1.00 25.23 161 LYS C N 1
ATOM 4084 C CA . LYS C 1 135 ? -3.453 62.537 127.477 1.00 26.23 161 LYS C CA 1
ATOM 4085 C C . LYS C 1 135 ? -4.614 63.485 127.760 1.00 25.90 161 LYS C C 1
ATOM 4086 O O . LYS C 1 135 ? -5.179 64.038 126.829 1.00 26.13 161 LYS C O 1
ATOM 4092 N N . ASP C 1 136 ? -4.943 63.688 129.036 1.00 25.77 162 ASP C N 1
ATOM 4093 C CA . ASP C 1 136 ? -5.990 64.616 129.415 1.00 25.42 162 ASP C CA 1
ATOM 4094 C C . ASP C 1 136 ? -5.574 66.031 129.046 1.00 24.90 162 ASP C C 1
ATOM 4095 O O . ASP C 1 136 ? -6.389 66.808 128.531 1.00 24.96 162 ASP C O 1
ATOM 4100 N N . MET C 1 137 ? -4.315 66.379 129.305 1.00 23.89 163 MET C N 1
ATOM 4101 C CA . MET C 1 137 ? -3.857 67.741 129.029 1.00 24.04 163 MET C CA 1
ATOM 4102 C C . MET C 1 137 ? -3.826 68.038 127.527 1.00 23.19 163 MET C C 1
ATOM 4103 O O . MET C 1 137 ? -4.230 69.088 127.082 1.00 23.01 163 MET C O 1
ATOM 4108 N N . LEU C 1 138 ? -3.359 67.078 126.759 1.00 23.30 164 LEU C N 1
ATOM 4109 C CA . LEU C 1 138 ? -3.309 67.213 125.313 1.00 23.58 164 LEU C CA 1
ATOM 4110 C C . LEU C 1 138 ? -4.734 67.340 124.763 1.00 23.36 164 LEU C C 1
ATOM 4111 O O . LEU C 1 138 ? -4.976 68.086 123.812 1.00 22.65 164 LEU C O 1
ATOM 4116 N N . SER C 1 139 ? -5.665 66.621 125.376 1.00 22.73 165 SER C N 1
ATOM 4117 C CA . SER C 1 139 ? -7.071 66.692 124.974 1.00 22.67 165 SER C CA 1
ATOM 4118 C C . SER C 1 139 ? -7.584 68.128 125.173 1.00 22.29 165 SER C C 1
ATOM 4119 O O . SER C 1 139 ? -8.186 68.721 124.260 1.00 21.72 165 SER C O 1
ATOM 4122 N N . LEU C 1 140 ? -7.310 68.683 126.355 1.00 21.32 166 LEU C N 1
ATOM 4123 C CA . LEU C 1 140 ? -7.696 70.041 126.708 1.00 22.15 166 LEU C CA 1
ATOM 4124 C C . LEU C 1 140 ? -7.080 71.072 125.775 1.00 22.26 166 LEU C C 1
ATOM 4125 O O . LEU C 1 140 ? -7.768 71.989 125.336 1.00 23.03 166 LEU C O 1
ATOM 4130 N N . ILE C 1 141 ? -5.787 70.926 125.487 1.00 21.24 167 ILE C N 1
ATOM 4131 C CA . ILE C 1 141 ? -5.102 71.867 124.632 1.00 21.59 167 ILE C CA 1
ATOM 4132 C C . ILE C 1 141 ? -5.655 71.736 123.232 1.00 21.63 167 ILE C C 1
ATOM 4133 O O . ILE C 1 141 ? -5.890 72.745 122.564 1.00 20.48 167 ILE C O 1
ATOM 4138 N N . SER C 1 142 ? -5.900 70.513 122.796 1.00 22.55 168 SER C N 1
ATOM 4139 C CA . SER C 1 142 ? -6.358 70.302 121.412 1.00 23.22 168 SER C CA 1
ATOM 4140 C C . SER C 1 142 ? -7.672 71.046 121.169 1.00 23.12 168 SER C C 1
ATOM 4141 O O . SER C 1 142 ? -7.871 71.667 120.130 1.00 24.48 168 SER C O 1
ATOM 4144 N N . LEU C 1 143 ? -8.549 71.001 122.156 1.00 23.50 169 LEU C N 1
ATOM 4145 C CA . LEU C 1 143 ? -9.869 71.617 122.076 1.00 23.81 169 LEU C CA 1
ATOM 4146 C C . LEU C 1 143 ? -9.781 73.131 121.823 1.00 23.73 169 LEU C C 1
ATOM 4147 O O . LEU C 1 143 ? -10.677 73.711 121.201 1.00 23.60 169 LEU C O 1
ATOM 4152 N N . GLN C 1 144 ? -8.687 73.766 122.244 1.00 23.04 170 GLN C N 1
ATOM 4153 C CA . GLN C 1 144 ? -8.523 75.210 122.056 1.00 23.04 170 GLN C CA 1
ATOM 4154 C C . GLN C 1 144 ? -8.177 75.603 120.618 1.00 22.82 170 GLN C C 1
ATOM 4155 O O . GLN C 1 144 ? -8.025 76.788 120.339 1.00 23.58 170 GLN C O 1
ATOM 4161 N N . SER C 1 145 ? -8.041 74.634 119.720 1.00 22.57 171 SER C N 1
ATOM 4162 C CA . SER C 1 145 ? -7.938 74.910 118.281 1.00 22.46 171 SER C CA 1
ATOM 4163 C C . SER C 1 145 ? -9.048 74.220 117.468 1.00 23.00 171 SER C C 1
ATOM 4164 O O . SER C 1 145 ? -9.008 74.179 116.225 1.00 23.71 171 SER C O 1
ATOM 4167 N N . ARG C 1 146 ? -10.053 73.701 118.143 1.00 23.32 172 ARG C N 1
ATOM 4168 C CA . ARG C 1 146 ? -11.091 72.937 117.457 1.00 23.55 172 ARG C CA 1
ATOM 4169 C C . ARG C 1 146 ? -11.716 73.801 116.376 1.00 23.74 172 ARG C C 1
ATOM 4170 O O . ARG C 1 146 ? -12.033 74.946 116.633 1.00 23.02 172 ARG C O 1
ATOM 4178 N N . GLY C 1 147 ? -11.857 73.272 115.166 1.00 23.92 173 GLY C N 1
ATOM 4179 C CA . GLY C 1 147 ? -12.415 74.053 114.068 1.00 25.84 173 GLY C CA 1
ATOM 4180 C C . GLY C 1 147 ? -11.433 74.846 113.222 1.00 26.62 173 GLY C C 1
ATOM 4181 O O . GLY C 1 147 ? -11.764 75.269 112.095 1.00 28.22 173 GLY C O 1
ATOM 4182 N N . MET C 1 148 ? -10.229 75.090 113.757 1.00 26.77 174 MET C N 1
ATOM 4183 C CA . MET C 1 148 ? -9.200 75.805 113.036 1.00 26.07 174 MET C CA 1
ATOM 4184 C C . MET C 1 148 ? -8.557 74.848 112.058 1.00 25.50 174 MET C C 1
ATOM 4185 O O . MET C 1 148 ? -8.490 73.660 112.292 1.00 24.06 174 MET C O 1
ATOM 4190 N N . ALA C 1 149 ? -8.113 75.359 110.923 1.00 25.45 175 ALA C N 1
ATOM 4191 C CA . ALA C 1 149 ? -7.497 74.501 109.924 1.00 25.25 175 ALA C CA 1
ATOM 4192 C C . ALA C 1 149 ? -6.124 74.068 110.406 1.00 24.31 175 ALA C C 1
ATOM 4193 O O . ALA C 1 149 ? -5.369 74.877 110.926 1.00 24.56 175 ALA C O 1
ATOM 4195 N N . VAL C 1 150 ? -5.844 72.775 110.287 1.00 23.53 176 VAL C N 1
ATOM 4196 C CA . VAL C 1 150 ? -4.496 72.269 110.465 1.00 23.89 176 VAL C CA 1
ATOM 4197 C C . VAL C 1 150 ? -3.587 73.065 109.532 1.00 24.41 176 VAL C C 1
ATOM 4198 O O . VAL C 1 150 ? -3.869 73.207 108.315 1.00 24.02 176 VAL C O 1
ATOM 4202 N N . ASN C 1 151 ? -2.523 73.607 110.115 1.00 24.62 177 ASN C N 1
ATOM 4203 C CA . ASN C 1 151 ? -1.588 74.454 109.390 1.00 25.15 177 ASN C CA 1
ATOM 4204 C C . ASN C 1 151 ? -0.148 74.290 109.904 1.00 24.77 177 ASN C C 1
ATOM 4205 O O . ASN C 1 151 ? 0.425 75.167 110.494 1.00 25.39 177 ASN C O 1
ATOM 4210 N N . VAL C 1 152 ? 0.419 73.138 109.595 1.00 25.08 178 VAL C N 1
ATOM 4211 C CA . VAL C 1 152 ? 1.777 72.781 109.946 1.00 24.87 178 VAL C CA 1
ATOM 4212 C C . VAL C 1 152 ? 2.758 73.243 108.867 1.00 25.06 178 VAL C C 1
ATOM 4213 O O . VAL C 1 152 ? 2.641 72.868 107.698 1.00 25.25 178 VAL C O 1
ATOM 4217 N N . LYS C 1 153 ? 3.716 74.045 109.289 1.00 25.51 179 LYS C N 1
ATOM 4218 C CA . LYS C 1 153 ? 4.765 74.572 108.444 1.00 25.85 179 LYS C CA 1
ATOM 4219 C C . LYS C 1 153 ? 5.790 73.470 108.183 1.00 25.74 179 LYS C C 1
ATOM 4220 O O . LYS C 1 153 ? 6.209 72.797 109.107 1.00 24.58 179 LYS C O 1
ATOM 4226 N N . ILE C 1 154 ? 6.171 73.282 106.919 1.00 25.91 180 ILE C N 1
ATOM 4227 C CA . ILE C 1 154 ? 7.070 72.188 106.531 1.00 26.51 180 ILE C CA 1
ATOM 4228 C C . ILE C 1 154 ? 8.367 72.626 105.811 1.00 27.26 180 ILE C C 1
ATOM 4229 O O . ILE C 1 154 ? 9.216 71.767 105.479 1.00 26.57 180 ILE C O 1
ATOM 4234 N N . ASP C 1 155 ? 8.491 73.937 105.575 1.00 27.71 181 ASP C N 1
ATOM 4235 C CA . ASP C 1 155 ? 9.676 74.544 104.945 1.00 28.46 181 ASP C CA 1
ATOM 4236 C C . ASP C 1 155 ? 10.562 75.189 105.996 1.00 28.90 181 ASP C C 1
ATOM 4237 O O . ASP C 1 155 ? 10.305 75.085 107.205 1.00 27.88 181 ASP C O 1
ATOM 4242 N N . GLY C 1 156 ? 11.643 75.815 105.543 1.00 29.22 182 GLY C N 1
ATOM 4243 C CA . GLY C 1 156 ? 12.601 76.397 106.458 1.00 29.32 182 GLY C CA 1
ATOM 4244 C C . GLY C 1 156 ? 13.255 75.355 107.343 1.00 29.60 182 GLY C C 1
ATOM 4245 O O . GLY C 1 156 ? 13.490 74.219 106.910 1.00 29.88 182 GLY C O 1
ATOM 4246 N N . PRO C 1 157 ? 13.520 75.732 108.586 1.00 29.42 183 PRO C N 1
ATOM 4247 C CA . PRO C 1 157 ? 14.084 74.821 109.585 1.00 30.24 183 PRO C CA 1
ATOM 4248 C C . PRO C 1 157 ? 13.262 73.537 109.868 1.00 29.44 183 PRO C C 1
ATOM 4249 O O . PRO C 1 157 ? 13.826 72.570 110.378 1.00 30.25 183 PRO C O 1
ATOM 4253 N N . ALA C 1 158 ? 11.972 73.523 109.556 1.00 28.56 184 ALA C N 1
ATOM 4254 C CA . ALA C 1 158 ? 11.163 72.317 109.720 1.00 27.30 184 ALA C CA 1
ATOM 4255 C C . ALA C 1 158 ? 11.427 71.270 108.609 1.00 27.34 184 ALA C C 1
ATOM 4256 O O . ALA C 1 158 ? 11.181 70.065 108.796 1.00 25.80 184 ALA C O 1
ATOM 4258 N N . ALA C 1 159 ? 11.913 71.730 107.454 1.00 27.30 185 ALA C N 1
ATOM 4259 C CA . ALA C 1 159 ? 12.102 70.871 106.273 1.00 28.09 185 ALA C CA 1
ATOM 4260 C C . ALA C 1 159 ? 12.887 69.577 106.471 1.00 27.90 185 ALA C C 1
ATOM 4261 O O . ALA C 1 159 ? 12.427 68.530 106.027 1.00 26.74 185 ALA C O 1
ATOM 4263 N N . PRO C 1 160 ? 14.076 69.637 107.051 1.00 28.95 186 PRO C N 1
ATOM 4264 C CA . PRO C 1 160 ? 14.842 68.398 107.288 1.00 29.21 186 PRO C CA 1
ATOM 4265 C C . PRO C 1 160 ? 14.144 67.443 108.279 1.00 28.59 186 PRO C C 1
ATOM 4266 O O . PRO C 1 160 ? 14.190 66.239 108.092 1.00 29.18 186 PRO C O 1
ATOM 4270 N N . TYR C 1 161 ? 13.478 67.972 109.294 1.00 28.27 187 TYR C N 1
ATOM 4271 C CA . TYR C 1 161 ? 12.694 67.116 110.199 1.00 27.98 187 TYR C CA 1
ATOM 4272 C C . TYR C 1 161 ? 11.565 66.450 109.423 1.00 27.43 187 TYR C C 1
ATOM 4273 O O . TYR C 1 161 ? 11.298 65.270 109.569 1.00 26.32 187 TYR C O 1
ATOM 4282 N N . TRP C 1 162 ? 10.913 67.249 108.595 1.00 26.68 188 TRP C N 1
ATOM 4283 C CA . TRP C 1 162 ? 9.831 66.793 107.755 1.00 26.97 188 TRP C CA 1
ATOM 4284 C C . TRP C 1 162 ? 10.343 65.712 106.812 1.00 26.84 188 TRP C C 1
ATOM 4285 O O . TRP C 1 162 ? 9.690 64.700 106.658 1.00 27.13 188 TRP C O 1
ATOM 4296 N N . GLU C 1 163 ? 11.525 65.880 106.218 1.00 27.16 189 GLU C N 1
ATOM 4297 C CA . GLU C 1 163 ? 12.033 64.865 105.274 1.00 26.77 189 GLU C CA 1
ATOM 4298 C C . GLU C 1 163 ? 12.378 63.575 106.025 1.00 26.21 189 GLU C C 1
ATOM 4299 O O . GLU C 1 163 ? 12.245 62.469 105.494 1.00 25.99 189 GLU C O 1
ATOM 4305 N N . HIS C 1 164 ? 12.807 63.720 107.270 1.00 25.60 190 HIS C N 1
ATOM 4306 C CA . HIS C 1 164 ? 13.108 62.578 108.112 1.00 25.71 190 HIS C CA 1
ATOM 4307 C C . HIS C 1 164 ? 11.813 61.759 108.365 1.00 24.88 190 HIS C C 1
ATOM 4308 O O . HIS C 1 164 ? 11.809 60.551 108.249 1.00 23.59 190 HIS C O 1
ATOM 4315 N N . GLY C 1 165 ? 10.721 62.449 108.678 1.00 24.70 191 GLY C N 1
ATOM 4316 C CA . GLY C 1 165 ? 9.416 61.827 108.835 1.00 24.87 191 GLY C CA 1
ATOM 4317 C C . GLY C 1 165 ? 8.861 61.186 107.571 1.00 25.21 191 GLY C C 1
ATOM 4318 O O . GLY C 1 165 ? 8.294 60.094 107.624 1.00 26.05 191 GLY C O 1
ATOM 4319 N N . LYS C 1 166 ? 8.996 61.877 106.446 1.00 25.47 192 LYS C N 1
ATOM 4320 C CA . LYS C 1 166 ? 8.610 61.339 105.144 1.00 25.76 192 LYS C CA 1
ATOM 4321 C C . LYS C 1 166 ? 9.298 60.015 104.892 1.00 25.60 192 LYS C C 1
ATOM 4322 O O . LYS C 1 166 ? 8.660 59.065 104.439 1.00 25.08 192 LYS C O 1
ATOM 4328 N N . GLU C 1 167 ? 10.604 59.944 105.171 1.00 26.48 193 GLU C N 1
ATOM 4329 C CA . GLU C 1 167 ? 11.349 58.717 104.894 1.00 26.27 193 GLU C CA 1
ATOM 4330 C C . GLU C 1 167 ? 10.755 57.537 105.680 1.00 25.22 193 GLU C C 1
ATOM 4331 O O . GLU C 1 167 ? 10.583 56.437 105.137 1.00 24.58 193 GLU C O 1
ATOM 4337 N N . ILE C 1 168 ? 10.411 57.787 106.936 1.00 24.61 194 ILE C N 1
ATOM 4338 C CA . ILE C 1 168 ? 9.802 56.775 107.798 1.00 24.06 194 ILE C CA 1
ATOM 4339 C C . ILE C 1 168 ? 8.494 56.335 107.213 1.00 24.19 194 ILE C C 1
ATOM 4340 O O . ILE C 1 168 ? 8.220 55.145 107.173 1.00 24.64 194 ILE C O 1
ATOM 4345 N N . TYR C 1 169 ? 7.710 57.299 106.715 1.00 24.17 195 TYR C N 1
ATOM 4346 C CA . TYR C 1 169 ? 6.358 57.042 106.214 1.00 23.88 195 TYR C CA 1
ATOM 4347 C C . TYR C 1 169 ? 6.371 56.068 105.053 1.00 24.11 195 TYR C C 1
ATOM 4348 O O . TYR C 1 169 ? 5.457 55.250 104.911 1.00 23.69 195 TYR C O 1
ATOM 4357 N N . TYR C 1 170 ? 7.423 56.125 104.246 1.00 24.56 196 TYR C N 1
ATOM 4358 C CA . TYR C 1 170 ? 7.509 55.282 103.048 1.00 25.35 196 TYR C CA 1
ATOM 4359 C C . TYR C 1 170 ? 8.421 54.054 103.234 1.00 25.83 196 TYR C C 1
ATOM 4360 O O . TYR C 1 170 ? 8.591 53.261 102.299 1.00 26.29 196 TYR C O 1
ATOM 4369 N N . THR C 1 171 ? 8.986 53.884 104.433 1.00 25.56 197 THR C N 1
ATOM 4370 C CA . THR C 1 171 ? 9.829 52.714 104.726 1.00 25.71 197 THR C CA 1
ATOM 4371 C C . THR C 1 171 ? 8.994 51.469 105.041 1.00 25.00 197 THR C C 1
ATOM 4372 O O . THR C 1 171 ? 8.087 51.507 105.905 1.00 24.87 197 THR C O 1
ATOM 4376 N N . ARG C 1 172 ? 9.308 50.352 104.371 1.00 23.97 198 ARG C N 1
ATOM 4377 C CA . ARG C 1 172 ? 8.562 49.115 104.547 1.00 24.31 198 ARG C CA 1
ATOM 4378 C C . ARG C 1 172 ? 9.209 48.290 105.654 1.00 24.50 198 ARG C C 1
ATOM 4379 O O . ARG C 1 172 ? 10.200 47.558 105.449 1.00 24.06 198 ARG C O 1
ATOM 4387 N N . TYR C 1 173 ? 8.682 48.491 106.855 1.00 24.43 199 TYR C N 1
ATOM 4388 C CA . TYR C 1 173 ? 9.206 47.878 108.055 1.00 24.25 199 TYR C CA 1
ATOM 4389 C C . TYR C 1 173 ? 8.784 46.429 108.272 1.00 24.99 199 TYR C C 1
ATOM 4390 O O . TYR C 1 173 ? 7.745 45.962 107.795 1.00 24.65 199 TYR C O 1
ATOM 4399 N N . GLY C 1 174 ? 9.600 45.739 109.063 1.00 24.92 200 GLY C N 1
ATOM 4400 C CA . GLY C 1 174 ? 9.189 44.495 109.670 1.00 24.60 200 GLY C CA 1
ATOM 4401 C C . GLY C 1 174 ? 9.233 43.303 108.732 1.00 25.03 200 GLY C C 1
ATOM 4402 O O . GLY C 1 174 ? 9.625 43.401 107.550 1.00 25.14 200 GLY C O 1
ATOM 4403 N N . GLN C 1 175 ? 8.841 42.159 109.286 1.00 24.99 201 GLN C N 1
ATOM 4404 C CA . GLN C 1 175 ? 8.817 40.909 108.544 1.00 24.86 201 GLN C CA 1
ATOM 4405 C C . GLN C 1 175 ? 7.696 40.957 107.525 1.00 24.97 201 GLN C C 1
ATOM 4406 O O . GLN C 1 175 ? 7.751 40.274 106.515 1.00 25.33 201 GLN C O 1
ATOM 4412 N N . LEU C 1 176 ? 6.680 41.772 107.780 1.00 24.93 202 LEU C N 1
ATOM 4413 C CA . LEU C 1 176 ? 5.600 41.968 106.823 1.00 24.85 202 LEU C CA 1
ATOM 4414 C C . LEU C 1 176 ? 5.943 42.933 105.677 1.00 24.21 202 LEU C C 1
ATOM 4415 O O . LEU C 1 176 ? 5.205 42.983 104.679 1.00 24.44 202 LEU C O 1
ATOM 4420 N N . GLU C 1 177 ? 7.032 43.697 105.823 1.00 23.65 203 GLU C N 1
ATOM 4421 C CA . GLU C 1 177 ? 7.510 44.633 104.821 1.00 24.49 203 GLU C CA 1
ATOM 4422 C C . GLU C 1 177 ? 6.417 45.624 104.388 1.00 24.45 203 GLU C C 1
ATOM 4423 O O . GLU C 1 177 ? 6.031 45.672 103.207 1.00 23.79 203 GLU C O 1
ATOM 4429 N N . MET C 1 178 ? 5.890 46.377 105.356 1.00 24.52 204 MET C N 1
ATOM 4430 C CA . MET C 1 178 ? 4.793 47.320 105.106 1.00 24.17 204 MET C CA 1
ATOM 4431 C C . MET C 1 178 ? 5.105 48.716 105.645 1.00 24.66 204 MET C C 1
ATOM 4432 O O . MET C 1 178 ? 5.587 48.882 106.782 1.00 24.00 204 MET C O 1
ATOM 4437 N N . SER C 1 179 ? 4.833 49.716 104.804 1.00 23.30 205 SER C N 1
ATOM 4438 C CA . SER C 1 179 ? 4.933 51.118 105.135 1.00 24.08 205 SER C CA 1
ATOM 4439 C C . SER C 1 179 ? 3.571 51.702 105.484 1.00 23.86 205 SER C C 1
ATOM 4440 O O . SER C 1 179 ? 2.529 51.152 105.114 1.00 24.42 205 SER C O 1
ATOM 4443 N N . CYS C 1 180 ? 3.594 52.815 106.204 1.00 24.31 206 CYS C N 1
ATOM 4444 C CA . CYS C 1 180 ? 2.393 53.622 106.385 1.00 25.05 206 CYS C CA 1
ATOM 4445 C C . CYS C 1 180 ? 1.661 53.788 105.050 1.00 25.21 206 CYS C C 1
ATOM 4446 O O . CYS C 1 180 ? 0.449 53.606 104.979 1.00 25.17 206 CYS C O 1
ATOM 4449 N N . ALA C 1 181 ? 2.416 54.126 104.007 1.00 25.69 207 ALA C N 1
ATOM 4450 C CA . ALA C 1 181 ? 1.828 54.344 102.679 1.00 25.96 207 ALA C CA 1
ATOM 4451 C C . ALA C 1 181 ? 1.179 53.116 102.088 1.00 25.82 207 ALA C C 1
ATOM 4452 O O . ALA C 1 181 ? 0.153 53.263 101.455 1.00 27.60 207 ALA C O 1
ATOM 4454 N N . ASN C 1 182 ? 1.729 51.913 102.294 1.00 25.20 208 ASN C N 1
ATOM 4455 C CA . ASN C 1 182 ? 1.106 50.702 101.776 1.00 25.76 208 ASN C CA 1
ATOM 4456 C C . ASN C 1 182 ? -0.353 50.570 102.184 1.00 25.48 208 ASN C C 1
ATOM 4457 O O . ASN C 1 182 ? -1.203 50.182 101.372 1.00 25.87 208 ASN C O 1
ATOM 4462 N N . CYS C 1 183 ? -0.661 50.910 103.438 1.00 24.17 209 CYS C N 1
ATOM 4463 C CA . CYS C 1 183 ? -2.021 50.786 103.918 1.00 24.71 209 CYS C CA 1
ATOM 4464 C C . CYS C 1 183 ? -2.860 52.048 103.682 1.00 24.96 209 CYS C C 1
ATOM 4465 O O . CYS C 1 183 ? -3.941 51.990 103.057 1.00 26.52 209 CYS C O 1
ATOM 4468 N N . HIS C 1 184 ? -2.320 53.180 104.104 1.00 24.35 210 HIS C N 1
ATOM 4469 C CA . HIS C 1 184 ? -3.055 54.427 104.170 1.00 24.73 210 HIS C CA 1
ATOM 4470 C C . HIS C 1 184 ? -3.071 55.279 102.927 1.00 26.01 210 HIS C C 1
ATOM 4471 O O . HIS C 1 184 ? -3.858 56.222 102.843 1.00 25.79 210 HIS C O 1
ATOM 4478 N N . GLU C 1 185 ? -2.194 54.957 101.987 1.00 27.09 211 GLU C N 1
ATOM 4479 C CA . GLU C 1 185 ? -2.152 55.632 100.688 1.00 29.13 211 GLU C CA 1
ATOM 4480 C C . GLU C 1 185 ? -2.640 54.697 99.565 1.00 29.54 211 GLU C C 1
ATOM 4481 O O . GLU C 1 185 ? -3.586 55.032 98.852 1.00 29.35 211 GLU C O 1
ATOM 4487 N N . ASP C 1 186 ? -2.059 53.500 99.444 1.00 30.04 212 ASP C N 1
ATOM 4488 C CA . ASP C 1 186 ? -2.417 52.583 98.339 1.00 29.95 212 ASP C CA 1
ATOM 4489 C C . ASP C 1 186 ? -3.768 51.923 98.555 1.00 30.51 212 ASP C C 1
ATOM 4490 O O . ASP C 1 186 ? -4.410 51.481 97.595 1.00 30.80 212 ASP C O 1
ATOM 4495 N N . ASN C 1 187 ? -4.204 51.829 99.816 1.00 29.47 213 ASN C N 1
ATOM 4496 C CA . ASN C 1 187 ? -5.349 51.008 100.149 1.00 29.56 213 ASN C CA 1
ATOM 4497 C C . ASN C 1 187 ? -6.393 51.734 100.971 1.00 29.10 213 ASN C C 1
ATOM 4498 O O . ASN C 1 187 ? -7.264 51.098 101.544 1.00 28.94 213 ASN C O 1
ATOM 4503 N N . ALA C 1 188 ? -6.350 53.065 100.961 1.00 28.67 214 ALA C N 1
ATOM 4504 C CA . ALA C 1 188 ? -7.374 53.869 101.621 1.00 29.18 214 ALA C CA 1
ATOM 4505 C C . ALA C 1 188 ? -8.682 53.547 100.958 1.00 28.97 214 ALA C C 1
ATOM 4506 O O . ALA C 1 188 ? -8.768 53.486 99.724 1.00 29.99 214 ALA C O 1
ATOM 4508 N N . GLY C 1 189 ? -9.671 53.249 101.779 1.00 28.10 215 GLY C N 1
ATOM 4509 C CA . GLY C 1 189 ? -10.998 52.908 101.312 1.00 28.43 215 GLY C CA 1
ATOM 4510 C C . GLY C 1 189 ? -11.258 51.429 101.122 1.00 28.09 215 GLY C C 1
ATOM 4511 O O . GLY C 1 189 ? -12.386 51.048 100.925 1.00 28.54 215 GLY C O 1
ATOM 4512 N N . ASN C 1 190 ? -10.235 50.589 101.193 1.00 27.42 216 ASN C N 1
ATOM 4513 C CA . ASN C 1 190 ? -10.418 49.135 101.178 1.00 26.69 216 ASN C CA 1
ATOM 4514 C C . ASN C 1 190 ? -10.593 48.568 102.600 1.00 27.16 216 ASN C C 1
ATOM 4515 O O . ASN C 1 190 ? -10.326 49.250 103.586 1.00 26.40 216 ASN C O 1
ATOM 4520 N N . MET C 1 191 ? -11.084 47.329 102.690 1.00 26.38 217 MET C N 1
ATOM 4521 C CA . MET C 1 191 ? -11.200 46.621 103.948 1.00 26.72 217 MET C CA 1
ATOM 4522 C C . MET C 1 191 ? -9.956 45.745 104.158 1.00 26.23 217 MET C C 1
ATOM 4523 O O . MET C 1 191 ? -9.602 44.937 103.315 1.00 25.22 217 MET C O 1
ATOM 4528 N N . ILE C 1 192 ? -9.286 45.933 105.286 1.00 25.89 218 ILE C N 1
ATOM 4529 C CA . ILE C 1 192 ? -8.269 44.993 105.720 1.00 25.36 218 ILE C CA 1
ATOM 4530 C C . ILE C 1 192 ? -8.877 44.259 106.927 1.00 25.34 218 ILE C C 1
ATOM 4531 O O . ILE C 1 192 ? -9.043 44.818 108.037 1.00 24.58 218 ILE C O 1
ATOM 4536 N N . ARG C 1 193 ? -9.283 43.012 106.672 1.00 24.89 219 ARG C N 1
ATOM 4537 C CA . ARG C 1 193 ? -10.225 42.282 107.516 1.00 24.76 219 ARG C CA 1
ATOM 4538 C C . ARG C 1 193 ? -11.427 43.176 107.902 1.00 25.18 219 ARG C C 1
ATOM 4539 O O . ARG C 1 193 ? -12.067 43.730 107.009 1.00 24.35 219 ARG C O 1
ATOM 4547 N N . ALA C 1 194 ? -11.720 43.331 109.193 1.00 25.04 220 ALA C N 1
ATOM 4548 C CA . ALA C 1 194 ? -12.873 44.118 109.636 1.00 25.61 220 ALA C CA 1
ATOM 4549 C C . ALA C 1 194 ? -12.662 45.623 109.604 1.00 25.87 220 ALA C C 1
ATOM 4550 O O . ALA C 1 194 ? -13.600 46.380 109.849 1.00 26.01 220 ALA C O 1
ATOM 4552 N N . ASP C 1 195 ? -11.450 46.085 109.302 1.00 26.00 221 ASP C N 1
ATOM 4553 C CA . ASP C 1 195 ? -11.135 47.515 109.368 1.00 26.62 221 ASP C CA 1
ATOM 4554 C C . ASP C 1 195 ? -11.212 48.202 108.004 1.00 26.52 221 ASP C C 1
ATOM 4555 O O . ASP C 1 195 ? -10.651 47.716 107.007 1.00 26.63 221 ASP C O 1
ATOM 4560 N N . HIS C 1 196 ? -11.897 49.341 107.980 1.00 26.96 222 HIS C N 1
ATOM 4561 C CA . HIS C 1 196 ? -12.043 50.176 106.793 1.00 27.02 222 HIS C CA 1
ATOM 4562 C C . HIS C 1 196 ? -10.894 51.172 106.833 1.00 27.03 222 HIS C C 1
ATOM 4563 O O . HIS C 1 196 ? -10.835 52.047 107.707 1.00 25.82 222 HIS C O 1
ATOM 4570 N N . LEU C 1 197 ? -9.945 51.010 105.905 1.00 27.25 223 LEU C N 1
ATOM 4571 C CA . LEU C 1 197 ? -8.713 51.823 105.908 1.00 26.62 223 LEU C CA 1
ATOM 4572 C C . LEU C 1 197 ? -8.971 53.278 105.545 1.00 25.99 223 LEU C C 1
ATOM 4573 O O . LEU C 1 197 ? -9.542 53.582 104.493 1.00 26.53 223 LEU C O 1
ATOM 4578 N N . SER C 1 198 ? -8.530 54.175 106.413 1.00 23.86 224 SER C N 1
ATOM 4579 C CA . SER C 1 198 ? -8.541 55.598 106.147 1.00 23.60 224 SER C CA 1
ATOM 4580 C C . SER C 1 198 ? -7.162 56.032 105.573 1.00 22.92 224 SER C C 1
ATOM 4581 O O . SER C 1 198 ? -6.310 55.205 105.283 1.00 23.11 224 SER C O 1
ATOM 4584 N N . GLN C 1 199 ? -6.968 57.334 105.422 1.00 22.61 225 GLN C N 1
ATOM 4585 C CA . GLN C 1 199 ? -5.680 57.922 105.040 1.00 23.44 225 GLN C CA 1
ATOM 4586 C C . GLN C 1 199 ? -4.703 58.074 106.209 1.00 23.08 225 GLN C C 1
ATOM 4587 O O . GLN C 1 199 ? -3.612 58.613 106.037 1.00 23.45 225 GLN C O 1
ATOM 4593 N N . GLY C 1 200 ? -5.079 57.582 107.381 1.00 23.30 226 GLY C N 1
ATOM 4594 C CA . GLY C 1 200 ? -4.183 57.597 108.533 1.00 23.44 226 GLY C CA 1
ATOM 4595 C C . GLY C 1 200 ? -3.818 58.986 108.932 1.00 23.18 226 GLY C C 1
ATOM 4596 O O . GLY C 1 200 ? -2.643 59.287 109.185 1.00 23.72 226 GLY C O 1
ATOM 4597 N N . GLN C 1 201 ? -4.819 59.855 108.982 1.00 22.23 227 GLN C N 1
ATOM 4598 C CA . GLN C 1 201 ? -4.595 61.248 109.332 1.00 22.10 227 GLN C CA 1
ATOM 4599 C C . GLN C 1 201 ? -4.551 61.416 110.857 1.00 22.14 227 GLN C C 1
ATOM 4600 O O . GLN C 1 201 ? -5.061 60.549 111.568 1.00 23.80 227 GLN C O 1
ATOM 4606 N N . ILE C 1 202 ? -3.955 62.503 111.358 1.00 21.96 228 ILE C N 1
ATOM 4607 C CA . ILE C 1 202 ? -3.905 62.778 112.824 1.00 21.95 228 ILE C CA 1
ATOM 4608 C C . ILE C 1 202 ? -4.525 64.120 113.221 1.00 21.51 228 ILE C C 1
ATOM 4609 O O . ILE C 1 202 ? -4.340 64.608 114.354 1.00 21.08 228 ILE C O 1
ATOM 4614 N N . ASN C 1 203 ? -5.297 64.693 112.301 1.00 21.55 229 ASN C N 1
ATOM 4615 C CA . ASN C 1 203 ? -6.030 65.931 112.542 1.00 22.10 229 ASN C CA 1
ATOM 4616 C C . ASN C 1 203 ? -7.125 65.774 113.612 1.00 22.75 229 ASN C C 1
ATOM 4617 O O . ASN C 1 203 ? -7.626 66.773 114.127 1.00 23.97 229 ASN C O 1
ATOM 4622 N N . GLY C 1 204 ? -7.462 64.525 113.944 1.00 23.48 230 GLY C N 1
ATOM 4623 C CA . GLY C 1 204 ? -8.471 64.199 114.941 1.00 23.04 230 GLY C CA 1
ATOM 4624 C C . GLY C 1 204 ? -7.950 63.852 116.325 1.00 23.31 230 GLY C C 1
ATOM 4625 O O . GLY C 1 204 ? -8.732 63.667 117.247 1.00 23.85 230 GLY C O 1
ATOM 4626 N N . PHE C 1 205 ? -6.636 63.737 116.476 1.00 22.87 231 PHE C N 1
ATOM 4627 C CA . PHE C 1 205 ? -6.038 63.337 117.758 1.00 22.30 231 PHE C CA 1
ATOM 4628 C C . PHE C 1 205 ? -5.943 64.540 118.701 1.00 22.50 231 PHE C C 1
ATOM 4629 O O . PHE C 1 205 ? -5.854 65.681 118.236 1.00 22.30 231 PHE C O 1
ATOM 4637 N N . PRO C 1 206 ? -5.953 64.320 120.013 1.00 22.99 232 PRO C N 1
ATOM 4638 C CA . PRO C 1 206 ? -6.135 63.003 120.666 1.00 22.48 232 PRO C CA 1
ATOM 4639 C C . PRO C 1 206 ? -7.517 62.390 120.438 1.00 22.07 232 PRO C C 1
ATOM 4640 O O . PRO C 1 206 ? -8.514 63.094 120.308 1.00 21.59 232 PRO C O 1
ATOM 4644 N N . THR C 1 207 ? -7.543 61.075 120.422 1.00 22.07 233 THR C N 1
ATOM 4645 C CA . THR C 1 207 ? -8.659 60.295 119.951 1.00 22.28 233 THR C CA 1
ATOM 4646 C C . THR C 1 207 ? -9.161 59.327 120.997 1.00 22.30 233 THR C C 1
ATOM 4647 O O . THR C 1 207 ? -8.384 58.598 121.585 1.00 21.87 233 THR C O 1
ATOM 4651 N N . TYR C 1 208 ? -10.462 59.293 121.207 1.00 21.57 234 TYR C N 1
ATOM 4652 C CA . TYR C 1 208 ? -11.054 58.235 121.998 1.00 22.68 234 TYR C CA 1
ATOM 4653 C C . TYR C 1 208 ? -11.257 57.007 121.153 1.00 23.21 234 TYR C C 1
ATOM 4654 O O . TYR C 1 208 ? -11.947 57.053 120.143 1.00 24.00 234 TYR C O 1
ATOM 4663 N N . ARG C 1 209 ? -10.633 55.904 121.530 1.00 24.52 235 ARG C N 1
ATOM 4664 C CA . ARG C 1 209 ? -10.822 54.658 120.803 1.00 25.54 235 ARG C CA 1
ATOM 4665 C C . ARG C 1 209 ? -11.868 53.789 121.509 1.00 25.96 235 ARG C C 1
ATOM 4666 O O . ARG C 1 209 ? -11.698 53.436 122.683 1.00 24.92 235 ARG C O 1
ATOM 4674 N N . LEU C 1 210 ? -12.920 53.425 120.780 1.00 26.56 236 LEU C N 1
ATOM 4675 C CA . LEU C 1 210 ? -14.019 52.685 121.372 1.00 28.00 236 LEU C CA 1
ATOM 4676 C C . LEU C 1 210 ? -13.550 51.333 121.862 1.00 29.18 236 LEU C C 1
ATOM 4677 O O . LEU C 1 210 ? -14.039 50.830 122.878 1.00 29.03 236 LEU C O 1
ATOM 4682 N N . LYS C 1 211 ? -12.592 50.732 121.159 1.00 29.25 237 LYS C N 1
ATOM 4683 C CA . LYS C 1 211 ? -12.173 49.396 121.560 1.00 30.57 237 LYS C CA 1
ATOM 4684 C C . LYS C 1 211 ? -11.445 49.421 122.934 1.00 30.45 237 LYS C C 1
ATOM 4685 O O . LYS C 1 211 ? -11.514 48.453 123.681 1.00 30.80 237 LYS C O 1
ATOM 4691 N N . ASP C 1 212 ? -10.764 50.524 123.234 1.00 30.41 238 ASP C N 1
ATOM 4692 C CA . ASP C 1 212 ? -9.983 50.690 124.469 1.00 30.54 238 ASP C CA 1
ATOM 4693 C C . ASP C 1 212 ? -10.756 51.372 125.603 1.00 29.82 238 ASP C C 1
ATOM 4694 O O . ASP C 1 212 ? -10.338 51.269 126.762 1.00 30.31 238 ASP C O 1
ATOM 4699 N N . SER C 1 213 ? -11.832 52.100 125.292 1.00 27.75 239 SER C N 1
ATOM 4700 C CA . SER C 1 213 ? -12.489 52.975 126.271 1.00 27.02 239 SER C CA 1
ATOM 4701 C C . SER C 1 213 ? -11.562 54.045 126.865 1.00 27.24 239 SER C C 1
ATOM 4702 O O . SER C 1 213 ? -11.645 54.391 128.046 1.00 27.10 239 SER C O 1
ATOM 4705 N N . GLY C 1 214 ? -10.699 54.598 126.028 1.00 26.88 240 GLY C N 1
ATOM 4706 C CA . GLY C 1 214 ? -9.710 55.539 126.488 1.00 26.45 240 GLY C CA 1
ATOM 4707 C C . GLY C 1 214 ? -9.127 56.398 125.379 1.00 25.95 240 GLY C C 1
ATOM 4708 O O . GLY C 1 214 ? -9.209 56.069 124.187 1.00 26.01 240 GLY C O 1
ATOM 4709 N N . MET C 1 215 ? -8.514 57.502 125.785 1.00 24.90 241 MET C N 1
ATOM 4710 C CA . MET C 1 215 ? -7.814 58.385 124.881 1.00 24.97 241 MET C CA 1
ATOM 4711 C C . MET C 1 215 ? -6.503 57.758 124.399 1.00 25.40 241 MET C C 1
ATOM 4712 O O . MET C 1 215 ? -5.818 57.054 125.126 1.00 24.69 241 MET C O 1
ATOM 4717 N N . VAL C 1 216 ? -6.154 58.065 123.158 1.00 25.50 242 VAL C N 1
ATOM 4718 C CA . VAL C 1 216 ? -4.891 57.673 122.556 1.00 25.83 242 VAL C CA 1
ATOM 4719 C C . VAL C 1 216 ? -4.212 58.885 121.908 1.00 24.58 242 VAL C C 1
ATOM 4720 O O . VAL C 1 216 ? -4.883 59.770 121.370 1.00 24.05 242 VAL C O 1
ATOM 4724 N N . THR C 1 217 ? -2.885 58.924 121.960 1.00 24.26 243 THR C N 1
ATOM 4725 C CA . THR C 1 217 ? -2.131 59.980 121.271 1.00 24.48 243 THR C CA 1
ATOM 4726 C C . THR C 1 217 ? -1.587 59.507 119.922 1.00 24.24 243 THR C C 1
ATOM 4727 O O . THR C 1 217 ? -1.474 58.298 119.638 1.00 23.46 243 THR C O 1
ATOM 4731 N N . ALA C 1 218 ? -1.224 60.456 119.076 1.00 23.47 244 ALA C N 1
ATOM 4732 C CA . ALA C 1 218 ? -0.563 60.113 117.812 1.00 23.81 244 ALA C CA 1
ATOM 4733 C C . ALA C 1 218 ? 0.700 59.264 118.039 1.00 23.82 244 ALA C C 1
ATOM 4734 O O . ALA C 1 218 ? 0.932 58.278 117.350 1.00 23.63 244 ALA C O 1
ATOM 4736 N N . GLN C 1 219 ? 1.494 59.649 119.030 1.00 23.57 245 GLN C N 1
ATOM 4737 C CA . GLN C 1 219 ? 2.725 58.967 119.322 1.00 24.12 245 GLN C CA 1
ATOM 4738 C C . GLN C 1 219 ? 2.458 57.482 119.608 1.00 24.72 245 GLN C C 1
ATOM 4739 O O . GLN C 1 219 ? 3.153 56.616 119.076 1.00 25.04 245 GLN C O 1
ATOM 4745 N N . HIS C 1 220 ? 1.442 57.192 120.423 1.00 24.71 246 HIS C N 1
ATOM 4746 C CA . HIS C 1 220 ? 1.139 55.814 120.827 1.00 24.75 246 HIS C CA 1
ATOM 4747 C C . HIS C 1 220 ? 0.541 55.040 119.669 1.00 24.84 246 HIS C C 1
ATOM 4748 O O . HIS C 1 220 ? 0.811 53.861 119.517 1.00 24.12 246 HIS C O 1
ATOM 4755 N N . ARG C 1 221 ? -0.283 55.696 118.855 1.00 24.54 247 ARG C N 1
ATOM 4756 C CA . ARG C 1 221 ? -0.757 55.041 117.635 1.00 24.89 247 ARG C CA 1
ATOM 4757 C C . ARG C 1 221 ? 0.407 54.568 116.772 1.00 24.06 247 ARG C C 1
ATOM 4758 O O . ARG C 1 221 ? 0.414 53.440 116.299 1.00 23.87 247 ARG C O 1
ATOM 4766 N N . PHE C 1 222 ? 1.374 55.447 116.550 1.00 24.40 248 PHE C N 1
ATOM 4767 C CA . PHE C 1 222 ? 2.539 55.160 115.725 1.00 23.72 248 PHE C CA 1
ATOM 4768 C C . PHE C 1 222 ? 3.316 53.961 116.256 1.00 23.74 248 PHE C C 1
ATOM 4769 O O . PHE C 1 222 ? 3.736 53.096 115.479 1.00 23.07 248 PHE C O 1
ATOM 4777 N N . VAL C 1 223 ? 3.464 53.880 117.572 1.00 22.82 249 VAL C N 1
ATOM 4778 C CA . VAL C 1 223 ? 4.142 52.752 118.203 1.00 23.06 249 VAL C CA 1
ATOM 4779 C C . VAL C 1 223 ? 3.541 51.409 117.761 1.00 22.61 249 VAL C C 1
ATOM 4780 O O . VAL C 1 223 ? 4.268 50.465 117.388 1.00 21.49 249 VAL C O 1
ATOM 4784 N N . GLY C 1 224 ? 2.215 51.329 117.852 1.00 22.59 250 GLY C N 1
ATOM 4785 C CA . GLY C 1 224 ? 1.486 50.149 117.464 1.00 22.91 250 GLY C CA 1
ATOM 4786 C C . GLY C 1 224 ? 1.522 49.895 115.961 1.00 23.52 250 GLY C C 1
ATOM 4787 O O . GLY C 1 224 ? 1.663 48.747 115.553 1.00 23.48 250 GLY C O 1
A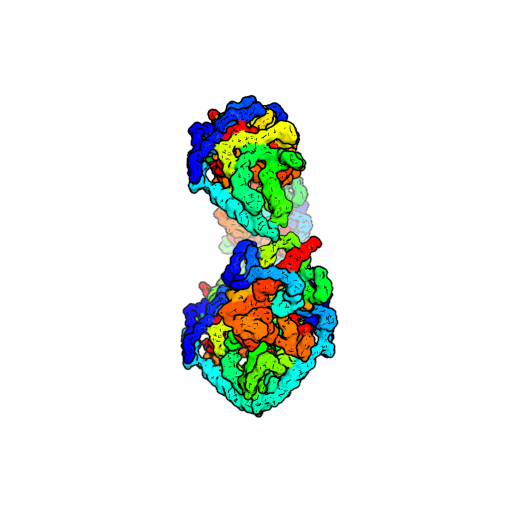TOM 4795 N N . VAL C 1 226 ? 3.810 50.504 113.679 1.00 24.46 252 VAL C N 1
ATOM 4796 C CA . VAL C 1 226 ? 5.077 49.946 113.262 1.00 24.29 252 VAL C CA 1
ATOM 4797 C C . VAL C 1 226 ? 5.259 48.529 113.808 1.00 24.04 252 VAL C C 1
ATOM 4798 O O . VAL C 1 226 ? 5.694 47.649 113.088 1.00 23.45 252 VAL C O 1
ATOM 4802 N N . ARG C 1 227 ? 4.935 48.344 115.081 1.00 23.69 253 ARG C N 1
ATOM 4803 C CA . ARG C 1 227 ? 5.057 47.060 115.765 1.00 23.76 253 ARG C CA 1
ATOM 4804 C C . ARG C 1 227 ? 4.322 45.951 115.019 1.00 23.82 253 ARG C C 1
ATOM 4805 O O . ARG C 1 227 ? 4.790 44.825 114.897 1.00 23.51 253 ARG C O 1
ATOM 4813 N N . ASP C 1 228 ? 3.159 46.300 114.501 1.00 23.19 254 ASP C N 1
ATOM 4814 C CA . ASP C 1 228 ? 2.295 45.337 113.890 1.00 23.04 254 ASP C CA 1
ATOM 4815 C C . ASP C 1 228 ? 2.679 44.993 112.447 1.00 23.11 254 ASP C C 1
ATOM 4816 O O . ASP C 1 228 ? 2.011 44.173 111.854 1.00 23.94 254 ASP C O 1
ATOM 4821 N N . THR C 1 229 ? 3.749 45.595 111.904 1.00 22.96 255 THR C N 1
ATOM 4822 C CA . THR C 1 229 ? 4.400 45.058 110.704 1.00 23.68 255 THR C CA 1
ATOM 4823 C C . THR C 1 229 ? 5.392 43.917 111.010 1.00 23.43 255 THR C C 1
ATOM 4824 O O . THR C 1 229 ? 6.148 43.504 110.133 1.00 23.61 255 THR C O 1
ATOM 4828 N N . ARG C 1 230 ? 5.373 43.421 112.245 1.00 23.85 256 ARG C N 1
ATOM 4829 C CA . ARG C 1 230 ? 6.359 42.469 112.784 1.00 24.11 256 ARG C CA 1
ATOM 4830 C C . ARG C 1 230 ? 7.765 43.076 112.778 1.00 23.57 256 ARG C C 1
ATOM 4831 O O . ARG C 1 230 ? 8.735 42.535 112.237 1.00 23.08 256 ARG C O 1
ATOM 4839 N N . ALA C 1 231 ? 7.825 44.230 113.426 1.00 24.18 257 ALA C N 1
ATOM 4840 C CA . ALA C 1 231 ? 8.997 45.077 113.476 1.00 23.98 257 ALA C CA 1
ATOM 4841 C C . ALA C 1 231 ? 9.360 45.482 114.909 1.00 25.03 257 ALA C C 1
ATOM 4842 O O . ALA C 1 231 ? 8.528 45.445 115.834 1.00 24.78 257 ALA C O 1
ATOM 4844 N N . GLU C 1 232 ? 10.630 45.868 115.064 1.00 25.18 258 GLU C N 1
ATOM 4845 C CA . GLU C 1 232 ? 11.085 46.654 116.190 1.00 25.02 258 GLU C CA 1
ATOM 4846 C C . GLU C 1 232 ? 10.547 48.076 116.011 1.00 25.54 258 GLU C C 1
ATOM 4847 O O . GLU C 1 232 ? 10.870 48.788 115.050 1.00 24.73 258 GLU C O 1
ATOM 4853 N N . THR C 1 233 ? 9.718 48.486 116.954 1.00 26.18 259 THR C N 1
ATOM 4854 C CA . THR C 1 233 ? 9.029 49.745 116.838 1.00 26.45 259 THR C CA 1
ATOM 4855 C C . THR C 1 233 ? 9.925 50.815 117.463 1.00 26.67 259 THR C C 1
ATOM 4856 O O . THR C 1 233 ? 11.052 50.518 117.904 1.00 25.94 259 THR C O 1
ATOM 4860 N N . PHE C 1 234 ? 9.421 52.046 117.504 1.00 26.75 260 PHE C N 1
ATOM 4861 C CA . PHE C 1 234 ? 10.159 53.160 118.090 1.00 27.70 260 PHE C CA 1
ATOM 4862 C C . PHE C 1 234 ? 9.510 53.544 119.402 1.00 27.82 260 PHE C C 1
ATOM 4863 O O . PHE C 1 234 ? 8.370 53.182 119.662 1.00 28.19 260 PHE C O 1
ATOM 4871 N N . LYS C 1 235 ? 10.221 54.300 120.228 1.00 29.22 261 LYS C N 1
ATOM 4872 C CA . LYS C 1 235 ? 9.654 54.812 121.481 1.00 29.96 261 LYS C CA 1
ATOM 4873 C C . LYS C 1 235 ? 8.697 55.980 121.210 1.00 29.20 261 LYS C C 1
ATOM 4874 O O . LYS C 1 235 ? 8.998 56.851 120.396 1.00 28.55 261 LYS C O 1
ATOM 4880 N N . ALA C 1 236 ? 7.578 56.011 121.932 1.00 29.02 262 ALA C N 1
ATOM 4881 C CA . ALA C 1 236 ? 6.683 57.159 121.938 1.00 29.28 262 ALA C CA 1
ATOM 4882 C C . ALA C 1 236 ? 7.489 58.383 122.392 1.00 29.33 262 ALA C C 1
ATOM 4883 O O . ALA C 1 236 ? 8.171 58.334 123.429 1.00 30.37 262 ALA C O 1
ATOM 4885 N N . GLY C 1 237 ? 7.437 59.451 121.609 1.00 28.85 263 GLY C N 1
ATOM 4886 C CA . GLY C 1 237 ? 8.197 60.653 121.891 1.00 28.94 263 GLY C CA 1
ATOM 4887 C C . GLY C 1 237 ? 9.636 60.647 121.412 1.00 28.84 263 GLY C C 1
ATOM 4888 O O . GLY C 1 237 ? 10.354 61.627 121.583 1.00 29.29 263 GLY C O 1
ATOM 4889 N N . SER C 1 238 ? 10.076 59.574 120.772 1.00 28.24 264 SER C N 1
ATOM 4890 C CA . SER C 1 238 ? 11.429 59.554 120.217 1.00 28.45 264 SER C CA 1
ATOM 4891 C C . SER C 1 238 ? 11.566 60.601 119.104 1.00 28.83 264 SER C C 1
ATOM 4892 O O . SER C 1 238 ? 10.579 61.090 118.583 1.00 28.13 264 SER C O 1
ATOM 4895 N N . ASP C 1 239 ? 12.799 60.915 118.736 1.00 29.55 265 ASP C N 1
ATOM 4896 C CA . ASP C 1 239 ? 13.091 61.926 117.735 1.00 29.88 265 ASP C CA 1
ATOM 4897 C C . ASP C 1 239 ? 12.487 61.524 116.410 1.00 29.57 265 ASP C C 1
ATOM 4898 O O . ASP C 1 239 ? 11.925 62.355 115.707 1.00 28.01 265 ASP C O 1
ATOM 4903 N N . ASP C 1 240 ? 12.578 60.238 116.093 1.00 28.74 266 ASP C N 1
ATOM 4904 C CA . ASP C 1 240 ? 12.095 59.759 114.821 1.00 28.72 266 ASP C CA 1
ATOM 4905 C C . ASP C 1 240 ? 10.562 59.881 114.787 1.00 27.57 266 ASP C C 1
ATOM 4906 O O . ASP C 1 240 ? 10.029 60.273 113.764 1.00 27.64 266 ASP C O 1
ATOM 4911 N N . PHE C 1 241 ? 9.875 59.589 115.899 1.00 26.02 267 PHE C N 1
ATOM 4912 C CA . PHE C 1 241 ? 8.405 59.676 115.941 1.00 24.93 267 PHE C CA 1
ATOM 4913 C C . PHE C 1 241 ? 7.909 61.106 116.060 1.00 24.70 267 PHE C C 1
ATOM 4914 O O . PHE C 1 241 ? 6.777 61.406 115.653 1.00 24.55 267 PHE C O 1
ATOM 4922 N N . LYS C 1 242 ? 8.742 62.001 116.576 1.00 24.07 268 LYS C N 1
ATOM 4923 C CA . LYS C 1 242 ? 8.451 63.437 116.503 1.00 24.81 268 LYS C CA 1
ATOM 4924 C C . LYS C 1 242 ? 8.477 63.908 115.042 1.00 24.70 268 LYS C C 1
ATOM 4925 O O . LYS C 1 242 ? 7.584 64.650 114.593 1.00 23.96 268 LYS C O 1
ATOM 4931 N N . ALA C 1 243 ? 9.500 63.469 114.304 1.00 24.88 269 ALA C N 1
ATOM 4932 C CA . ALA C 1 243 ? 9.596 63.785 112.893 1.00 24.93 269 ALA C CA 1
ATOM 4933 C C . ALA C 1 243 ? 8.423 63.176 112.130 1.00 25.06 269 ALA C C 1
ATOM 4934 O O . ALA C 1 243 ? 7.877 63.810 111.223 1.00 24.87 269 ALA C O 1
ATOM 4936 N N . LEU C 1 244 ? 8.010 61.972 112.523 1.00 24.20 270 LEU C N 1
ATOM 4937 C CA . LEU C 1 244 ? 6.868 61.329 111.881 1.00 23.68 270 LEU C CA 1
ATOM 4938 C C . LEU C 1 244 ? 5.577 62.117 112.141 1.00 23.46 270 LEU C C 1
ATOM 4939 O O . LEU C 1 244 ? 4.783 62.315 111.235 1.00 23.67 270 LEU C O 1
ATOM 4944 N N . GLU C 1 245 ? 5.382 62.579 113.358 1.00 23.32 271 GLU C N 1
ATOM 4945 C CA . GLU C 1 245 ? 4.185 63.347 113.697 1.00 23.53 271 GLU C CA 1
ATOM 4946 C C . GLU C 1 245 ? 4.135 64.646 112.885 1.00 23.83 271 GLU C C 1
ATOM 4947 O O . GLU C 1 245 ? 3.066 65.057 112.432 1.00 23.24 271 GLU C O 1
ATOM 4953 N N . LEU C 1 246 ? 5.286 65.283 112.692 1.00 24.25 272 LEU C N 1
ATOM 4954 C CA . LEU C 1 246 ? 5.375 66.502 111.880 1.00 24.45 272 LEU C CA 1
ATOM 4955 C C . LEU C 1 246 ? 4.909 66.243 110.475 1.00 24.53 272 LEU C C 1
ATOM 4956 O O . LEU C 1 246 ? 4.042 66.961 109.962 1.00 24.23 272 LEU C O 1
ATOM 4961 N N . TYR C 1 247 ? 5.481 65.198 109.895 1.00 24.11 273 TYR C N 1
ATOM 4962 C CA . TYR C 1 247 ? 5.198 64.794 108.552 1.00 24.55 273 TYR C CA 1
ATOM 4963 C C . TYR C 1 247 ? 3.722 64.400 108.380 1.00 24.71 273 TYR C C 1
ATOM 4964 O O . TYR C 1 247 ? 3.035 64.910 107.474 1.00 24.60 273 TYR C O 1
ATOM 4973 N N . VAL C 1 248 ? 3.229 63.515 109.246 1.00 23.94 274 VAL C N 1
ATOM 4974 C CA . VAL C 1 248 ? 1.856 63.024 109.121 1.00 22.85 274 VAL C CA 1
ATOM 4975 C C . VAL C 1 248 ? 0.836 64.144 109.367 1.00 23.18 274 VAL C C 1
ATOM 4976 O O . VAL C 1 248 ? -0.171 64.252 108.641 1.00 23.92 274 VAL C O 1
ATOM 4980 N N . ALA C 1 249 ? 1.100 64.995 110.350 1.00 22.24 275 ALA C N 1
ATOM 4981 C CA . ALA C 1 249 ? 0.256 66.148 110.598 1.00 23.15 275 ALA C CA 1
ATOM 4982 C C . ALA C 1 249 ? 0.086 66.975 109.319 1.00 23.35 275 ALA C C 1
ATOM 4983 O O . ALA C 1 249 ? -1.021 67.377 108.979 1.00 22.96 275 ALA C O 1
ATOM 4985 N N . SER C 1 250 ? 1.180 67.172 108.575 1.00 23.73 276 SER C N 1
ATOM 4986 C CA . SER C 1 250 ? 1.153 68.033 107.387 1.00 23.42 276 SER C CA 1
ATOM 4987 C C . SER C 1 250 ? 0.358 67.406 106.259 1.00 23.84 276 SER C C 1
ATOM 4988 O O . SER C 1 250 ? -0.136 68.124 105.380 1.00 24.89 276 SER C O 1
ATOM 4991 N N . ARG C 1 251 ? 0.211 66.078 106.282 1.00 23.58 277 ARG C N 1
ATOM 4992 C CA . ARG C 1 251 ? -0.626 65.370 105.299 1.00 24.47 277 ARG C CA 1
ATOM 4993 C C . ARG C 1 251 ? -2.110 65.715 105.439 1.00 23.67 277 ARG C C 1
ATOM 4994 O O . ARG C 1 251 ? -2.878 65.506 104.503 1.00 24.33 277 ARG C O 1
ATOM 5002 N N . GLY C 1 252 ? -2.488 66.233 106.596 1.00 23.43 278 GLY C N 1
ATOM 5003 C CA . GLY C 1 252 ? -3.836 66.725 106.838 1.00 23.80 278 GLY C CA 1
ATOM 5004 C C . GLY C 1 252 ? -3.982 68.234 106.799 1.00 24.07 278 GLY C C 1
ATOM 5005 O O . GLY C 1 252 ? -5.039 68.749 107.164 1.00 24.95 278 GLY C O 1
ATOM 5006 N N . ASN C 1 253 ? -2.956 68.963 106.357 1.00 24.16 279 ASN C N 1
ATOM 5007 C CA . ASN C 1 253 ? -3.053 70.426 106.256 1.00 24.65 279 ASN C CA 1
ATOM 5008 C C . ASN C 1 253 ? -4.312 70.802 105.510 1.00 25.03 279 ASN C C 1
ATOM 5009 O O . ASN C 1 253 ? -4.562 70.294 104.418 1.00 24.01 279 ASN C O 1
ATOM 5014 N N . GLY C 1 254 ? -5.129 71.657 106.125 1.00 26.47 280 GLY C N 1
ATOM 5015 C CA . GLY C 1 254 ? -6.388 72.112 105.541 1.00 26.17 280 GLY C CA 1
ATOM 5016 C C . GLY C 1 254 ? -7.613 71.465 106.166 1.00 25.71 280 GLY C C 1
ATOM 5017 O O . GLY C 1 254 ? -8.689 72.065 106.189 1.00 24.88 280 GLY C O 1
ATOM 5018 N N . LEU C 1 255 ? -7.483 70.229 106.657 1.00 25.69 281 LEU C N 1
ATOM 5019 C CA . LEU C 1 255 ? -8.551 69.615 107.445 1.00 25.26 281 LEU C CA 1
ATOM 5020 C C . LEU C 1 255 ? -8.623 70.388 108.742 1.00 25.28 281 LEU C C 1
ATOM 5021 O O . LEU C 1 255 ? -7.638 70.974 109.152 1.00 25.83 281 LEU C O 1
ATOM 5026 N N . SER C 1 256 ? -9.784 70.406 109.381 1.00 24.36 282 SER C N 1
ATOM 5027 C CA . SER C 1 256 ? -9.904 71.040 110.682 1.00 24.60 282 SER C CA 1
ATOM 5028 C C . SER C 1 256 ? -9.305 70.174 111.770 1.00 23.90 282 SER C C 1
ATOM 5029 O O . SER C 1 256 ? -9.337 68.948 111.699 1.00 24.72 282 SER C O 1
ATOM 5032 N N . VAL C 1 257 ? -8.790 70.834 112.800 1.00 23.38 283 VAL C N 1
ATOM 5033 C CA . VAL C 1 257 ? -8.552 70.200 114.100 1.00 21.51 283 VAL C CA 1
ATOM 5034 C C . VAL C 1 257 ? -9.918 69.745 114.637 1.00 21.59 283 VAL C C 1
ATOM 5035 O O . VAL C 1 257 ? -10.791 70.575 114.874 1.00 21.04 283 VAL C O 1
ATOM 5039 N N . GLU C 1 258 ? -10.110 68.447 114.836 1.00 21.70 284 GLU C N 1
ATOM 5040 C CA . GLU C 1 258 ? -11.382 67.939 115.326 1.00 22.26 284 GLU C CA 1
ATOM 5041 C C . GLU C 1 258 ? -11.593 68.227 116.816 1.00 22.55 284 GLU C C 1
ATOM 5042 O O . GLU C 1 258 ? -12.740 68.288 117.263 1.00 23.19 284 GLU C O 1
ATOM 5048 N N . GLY C 1 259 ? -10.499 68.482 117.536 1.00 22.34 285 GLY C N 1
ATOM 5049 C CA . GLY C 1 259 ? -10.519 68.668 118.976 1.00 22.19 285 GLY C CA 1
ATOM 5050 C C . GLY C 1 259 ? -10.177 67.350 119.624 1.00 22.28 285 GLY C C 1
ATOM 5051 O O . GLY C 1 259 ? -9.006 67.018 119.849 1.00 22.00 285 GLY C O 1
ATOM 5052 N N . VAL C 1 260 ? -11.205 66.568 119.885 1.00 21.94 286 VAL C N 1
ATOM 5053 C CA . VAL C 1 260 ? -11.013 65.200 120.307 1.00 23.24 286 VAL C CA 1
ATOM 5054 C C . VAL C 1 260 ? -11.966 64.334 119.538 1.00 23.93 286 VAL C C 1
ATOM 5055 O O . VAL C 1 260 ? -13.187 64.541 119.585 1.00 25.57 286 VAL C O 1
ATOM 5059 N N . SER C 1 261 ? -11.413 63.380 118.805 1.00 23.92 287 SER C N 1
ATOM 5060 C CA . SER C 1 261 ? -12.208 62.612 117.869 1.00 23.51 287 SER C CA 1
ATOM 5061 C C . SER C 1 261 ? -12.591 61.279 118.486 1.00 23.63 287 SER C C 1
ATOM 5062 O O . SER C 1 261 ? -12.096 60.909 119.545 1.00 22.12 287 SER C O 1
ATOM 5065 N N . VAL C 1 262 ? -13.488 60.578 117.802 1.00 23.27 288 VAL C N 1
ATOM 5066 C CA . VAL C 1 262 ? -13.932 59.254 118.216 1.00 23.67 288 VAL C CA 1
ATOM 5067 C C . VAL C 1 262 ? -13.710 58.308 117.056 1.00 23.71 288 VAL C C 1
ATOM 5068 O O . VAL C 1 262 ? -14.120 58.604 115.946 1.00 22.73 288 VAL C O 1
ATOM 5072 N N . ARG C 1 263 ? -13.035 57.202 117.329 1.00 24.21 289 ARG C N 1
ATOM 5073 C CA . ARG C 1 263 ? -12.749 56.155 116.341 1.00 25.93 289 ARG C CA 1
ATOM 5074 C C . ARG C 1 263 ? -12.899 54.800 117.027 1.00 27.74 289 ARG C C 1
ATOM 5075 O O . ARG C 1 263 ? -13.126 54.738 118.236 1.00 26.27 289 ARG C O 1
ATOM 5083 N N . HIS C 1 264 ? -12.773 53.722 116.257 1.00 30.11 290 HIS C N 1
ATOM 5084 C CA . HIS C 1 264 ? -12.827 52.362 116.805 1.00 32.66 290 HIS C CA 1
ATOM 5085 C C . HIS C 1 264 ? -11.586 52.096 117.626 1.00 32.85 290 HIS C C 1
ATOM 5086 O O . HIS C 1 264 ? -10.510 52.605 117.326 1.00 33.42 290 HIS C O 1
ATOM 5094 N N . CYS D 2 1 ? 15.254 17.210 105.740 1.00 40.41 21 CYS D N 1
ATOM 5095 C CA . CYS D 2 1 ? 14.040 17.061 104.819 1.00 41.54 21 CYS D CA 1
ATOM 5096 C C . CYS D 2 1 ? 12.944 18.167 104.909 1.00 40.13 21 CYS D C 1
ATOM 5097 O O . CYS D 2 1 ? 11.686 17.917 105.143 1.00 39.88 21 CYS D O 1
ATOM 5100 N N . GLU D 2 2 ? 13.476 19.368 104.745 1.00 37.60 22 GLU D N 1
ATOM 5101 C CA . GLU D 2 2 ? 12.769 20.487 104.161 1.00 36.80 22 GLU D CA 1
ATOM 5102 C C . GLU D 2 2 ? 13.806 21.359 103.434 1.00 35.36 22 GLU D C 1
ATOM 5103 O O . GLU D 2 2 ? 15.008 21.324 103.752 1.00 34.70 22 GLU D O 1
ATOM 5109 N N . THR D 2 3 ? 13.360 22.166 102.483 1.00 33.81 23 THR D N 1
ATOM 5110 C CA . THR D 2 3 ? 14.251 23.191 101.992 1.00 33.60 23 THR D CA 1
ATOM 5111 C C . THR D 2 3 ? 13.982 24.502 102.756 1.00 32.38 23 THR D C 1
ATOM 5112 O O . THR D 2 3 ? 12.851 24.958 102.913 1.00 31.80 23 THR D O 1
ATOM 5116 N N . ALA D 2 4 ? 15.063 25.039 103.294 1.00 31.56 24 ALA D N 1
ATOM 5117 C CA . ALA D 2 4 ? 15.031 26.200 104.152 1.00 31.49 24 ALA D CA 1
ATOM 5118 C C . ALA D 2 4 ? 14.722 27.432 103.322 1.00 31.43 24 ALA D C 1
ATOM 5119 O O . ALA D 2 4 ? 14.989 27.444 102.125 1.00 31.59 24 ALA D O 1
ATOM 5121 N N . PRO D 2 5 ? 14.198 28.479 103.951 1.00 31.28 25 PRO D N 1
ATOM 5122 C CA . PRO D 2 5 ? 13.805 29.689 103.232 1.00 31.23 25 PRO D CA 1
ATOM 5123 C C . PRO D 2 5 ? 14.874 30.232 102.278 1.00 32.16 25 PRO D C 1
ATOM 5124 O O . PRO D 2 5 ? 14.546 30.502 101.136 1.00 32.44 25 PRO D O 1
ATOM 5128 N N . LYS D 2 6 ? 16.112 30.367 102.726 1.00 33.68 26 LYS D N 1
ATOM 5129 C CA . LYS D 2 6 ? 17.191 30.913 101.897 1.00 35.02 26 LYS D CA 1
ATOM 5130 C C . LYS D 2 6 ? 17.658 29.949 100.794 1.00 35.74 26 LYS D C 1
ATOM 5131 O O . LYS D 2 6 ? 18.316 30.374 99.834 1.00 36.10 26 LYS D O 1
ATOM 5137 N N . GLU D 2 7 ? 17.323 28.667 100.931 1.00 35.46 27 GLU D N 1
ATOM 5138 C CA . GLU D 2 7 ? 17.641 27.662 99.917 1.00 35.78 27 GLU D CA 1
ATOM 5139 C C . GLU D 2 7 ? 16.599 27.520 98.816 1.00 34.79 27 GLU D C 1
ATOM 5140 O O . GLU D 2 7 ? 16.836 26.772 97.858 1.00 34.21 27 GLU D O 1
ATOM 5146 N N . VAL D 2 8 ? 15.439 28.175 98.960 1.00 33.69 28 VAL D N 1
ATOM 5147 C CA . VAL D 2 8 ? 14.377 28.041 97.975 1.00 33.12 28 VAL D CA 1
ATOM 5148 C C . VAL D 2 8 ? 14.854 28.620 96.631 1.00 33.22 28 VAL D C 1
ATOM 5149 O O . VAL D 2 8 ? 15.526 29.646 96.601 1.00 33.56 28 VAL D O 1
ATOM 5153 N N . VAL D 2 9 ? 14.497 27.933 95.543 1.00 33.43 29 VAL D N 1
ATOM 5154 C CA . VAL D 2 9 ? 14.872 28.317 94.191 1.00 33.15 29 VAL D CA 1
ATOM 5155 C C . VAL D 2 9 ? 13.607 28.731 93.438 1.00 33.27 29 VAL D C 1
ATOM 5156 O O . VAL D 2 9 ? 12.708 27.917 93.185 1.00 32.05 29 VAL D O 1
ATOM 5160 N N . TYR D 2 10 ? 13.545 30.021 93.126 1.00 33.56 30 TYR D N 1
ATOM 5161 C CA . TYR D 2 10 ? 12.453 30.616 92.386 1.00 33.94 30 TYR D CA 1
ATOM 5162 C C . TYR D 2 10 ? 12.877 30.792 90.930 1.00 34.66 30 TYR D C 1
ATOM 5163 O O . TYR D 2 10 ? 13.900 31.411 90.647 1.00 34.80 30 TYR D O 1
ATOM 5172 N N . VAL D 2 11 ? 12.067 30.233 90.039 1.00 35.49 31 VAL D N 1
ATOM 5173 C CA . VAL D 2 11 ? 12.189 30.387 88.579 1.00 35.99 31 VAL D CA 1
ATOM 5174 C C . VAL D 2 11 ? 10.951 31.087 88.063 1.00 35.29 31 VAL D C 1
ATOM 5175 O O . VAL D 2 11 ? 9.889 30.479 87.974 1.00 34.59 31 VAL D O 1
ATOM 5179 N N . GLU D 2 12 ? 11.095 32.360 87.709 1.00 36.00 32 GLU D N 1
ATOM 5180 C CA . GLU D 2 12 ? 9.962 33.189 87.306 1.00 37.42 32 GLU D CA 1
ATOM 5181 C C . GLU D 2 12 ? 8.867 33.223 88.390 1.00 37.07 32 GLU D C 1
ATOM 5182 O O . GLU D 2 12 ? 7.684 33.268 88.064 1.00 37.30 32 GLU D O 1
ATOM 5188 N N . GLY D 2 13 ? 9.273 33.166 89.666 1.00 36.74 33 GLY D N 1
ATOM 5189 C CA . GLY D 2 13 ? 8.354 33.134 90.792 1.00 36.36 33 GLY D CA 1
ATOM 5190 C C . GLY D 2 13 ? 7.901 31.744 91.226 1.00 36.45 33 GLY D C 1
ATOM 5191 O O . GLY D 2 13 ? 7.400 31.578 92.352 1.00 35.28 33 GLY D O 1
ATOM 5192 N N . ALA D 2 14 ? 8.061 30.751 90.342 1.00 35.58 34 ALA D N 1
ATOM 5193 C CA . ALA D 2 14 ? 7.642 29.372 90.611 1.00 35.46 34 ALA D CA 1
ATOM 5194 C C . ALA D 2 14 ? 8.700 28.575 91.396 1.00 35.18 34 ALA D C 1
ATOM 5195 O O . ALA D 2 14 ? 9.893 28.835 91.284 1.00 35.38 34 ALA D O 1
ATOM 5197 N N . VAL D 2 15 ? 8.228 27.640 92.221 1.00 34.71 35 VAL D N 1
ATOM 5198 C CA . VAL D 2 15 ? 9.072 26.740 93.006 1.00 34.48 35 VAL D CA 1
ATOM 5199 C C . VAL D 2 15 ? 8.619 25.322 92.686 1.00 34.77 35 VAL D C 1
ATOM 5200 O O . VAL D 2 15 ? 7.553 24.892 93.105 1.00 34.50 35 VAL D O 1
ATOM 5204 N N . GLU D 2 16 ? 9.446 24.603 91.933 1.00 36.19 36 GLU D N 1
ATOM 5205 C CA . GLU D 2 16 ? 9.064 23.339 91.309 1.00 36.78 36 GLU D CA 1
ATOM 5206 C C . GLU D 2 16 ? 8.990 22.201 92.323 1.00 36.07 36 GLU D C 1
ATOM 5207 O O . GLU D 2 16 ? 8.137 21.331 92.227 1.00 36.77 36 GLU D O 1
ATOM 5213 N N . ALA D 2 17 ? 9.895 22.237 93.293 1.00 35.37 37 ALA D N 1
ATOM 5214 C CA . ALA D 2 17 ? 10.090 21.151 94.246 1.00 34.40 37 ALA D CA 1
ATOM 5215 C C . ALA D 2 17 ? 9.411 21.479 95.583 1.00 33.30 37 ALA D C 1
ATOM 5216 O O . ALA D 2 17 ? 9.514 22.600 96.100 1.00 32.06 37 ALA D O 1
ATOM 5218 N N . SER D 2 18 ? 8.717 20.473 96.103 1.00 32.55 38 SER D N 1
ATOM 5219 C CA . SER D 2 18 ? 8.087 20.504 97.419 1.00 31.69 38 SER D CA 1
ATOM 5220 C C . SER D 2 18 ? 9.058 20.995 98.474 1.00 31.33 38 SER D C 1
ATOM 5221 O O . SER D 2 18 ? 10.221 20.579 98.507 1.00 30.34 38 SER D O 1
ATOM 5224 N N . LEU D 2 19 ? 8.561 21.830 99.380 1.00 30.46 39 LEU D N 1
ATOM 5225 C CA . LEU D 2 19 ? 9.393 22.350 100.459 1.00 30.09 39 LEU D CA 1
ATOM 5226 C C . LEU D 2 19 ? 9.718 21.296 101.494 1.00 29.69 39 LEU D C 1
ATOM 5227 O O . LEU D 2 19 ? 10.688 21.462 102.204 1.00 30.42 39 LEU D O 1
ATOM 5232 N N . THR D 2 20 ? 8.915 20.227 101.571 1.00 29.21 40 THR D N 1
ATOM 5233 C CA . THR D 2 20 ? 9.068 19.192 102.590 1.00 29.14 40 THR D CA 1
ATOM 5234 C C . THR D 2 20 ? 9.274 17.762 102.066 1.00 29.30 40 THR D C 1
ATOM 5235 O O . THR D 2 20 ? 9.825 16.941 102.767 1.00 29.90 40 THR D O 1
ATOM 5239 N N . GLY D 2 21 ? 8.799 17.466 100.861 1.00 29.82 41 GLY D N 1
ATOM 5240 C CA . GLY D 2 21 ? 8.658 16.099 100.379 1.00 30.19 41 GLY D CA 1
ATOM 5241 C C . GLY D 2 21 ? 7.447 15.339 100.896 1.00 30.06 41 GLY D C 1
ATOM 5242 O O . GLY D 2 21 ? 7.296 14.145 100.605 1.00 29.86 41 GLY D O 1
ATOM 5243 N N . ALA D 2 22 ? 6.585 15.998 101.675 1.00 29.47 42 ALA D N 1
ATOM 5244 C CA . ALA D 2 22 ? 5.363 15.396 102.138 1.00 29.89 42 ALA D CA 1
ATOM 5245 C C . ALA D 2 22 ? 4.182 16.090 101.468 1.00 30.89 42 ALA D C 1
ATOM 5246 O O . ALA D 2 22 ? 4.221 17.296 101.240 1.00 31.45 42 ALA D O 1
ATOM 5248 N N . PRO D 2 23 ? 3.139 15.340 101.138 1.00 31.92 43 PRO D N 1
ATOM 5249 C CA . PRO D 2 23 ? 1.933 15.943 100.554 1.00 32.46 43 PRO D CA 1
ATOM 5250 C C . PRO D 2 23 ? 1.269 16.974 101.479 1.00 31.83 43 PRO D C 1
ATOM 5251 O O . PRO D 2 23 ? 1.196 16.762 102.701 1.00 31.97 43 PRO D O 1
ATOM 5255 N N . GLY D 2 24 ? 0.763 18.048 100.884 1.00 31.77 44 GLY D N 1
ATOM 5256 C CA . GLY D 2 24 ? -0.070 19.024 101.565 1.00 31.61 44 GLY D CA 1
ATOM 5257 C C . GLY D 2 24 ? -1.433 18.482 101.933 1.00 31.97 44 GLY D C 1
ATOM 5258 O O . GLY D 2 24 ? -2.026 17.665 101.205 1.00 31.75 44 GLY D O 1
ATOM 5259 N N . ASN D 2 25 ? -1.925 18.917 103.088 1.00 32.13 45 ASN D N 1
ATOM 5260 C CA . ASN D 2 25 ? -3.228 18.498 103.616 1.00 32.54 45 ASN D CA 1
ATOM 5261 C C . ASN D 2 25 ? -4.149 19.726 103.461 1.00 32.18 45 ASN D C 1
ATOM 5262 O O . ASN D 2 25 ? -4.019 20.704 104.203 1.00 30.93 45 ASN D O 1
ATOM 5267 N N . PRO D 2 26 ? -5.033 19.712 102.464 1.00 32.74 46 PRO D N 1
ATOM 5268 C CA . PRO D 2 26 ? -5.849 20.898 102.157 1.00 32.58 46 PRO D CA 1
ATOM 5269 C C . PRO D 2 26 ? -6.785 21.325 103.279 1.00 32.40 46 PRO D C 1
ATOM 5270 O O . PRO D 2 26 ? -7.068 22.516 103.362 1.00 32.65 46 PRO D O 1
ATOM 5274 N N . GLU D 2 27 ? -7.248 20.402 104.116 1.00 32.64 47 GLU D N 1
ATOM 5275 C CA . GLU D 2 27 ? -8.047 20.796 105.273 1.00 33.26 47 GLU D CA 1
ATOM 5276 C C . GLU D 2 27 ? -7.224 21.632 106.247 1.00 31.48 47 GLU D C 1
ATOM 5277 O O . GLU D 2 27 ? -7.717 22.615 106.783 1.00 30.05 47 GLU D O 1
ATOM 5283 N N . GLU D 2 28 ? -5.978 21.226 106.488 1.00 31.04 48 GLU D N 1
ATOM 5284 C CA . GLU D 2 28 ? -5.082 22.011 107.350 1.00 30.38 48 GLU D CA 1
ATOM 5285 C C . GLU D 2 28 ? -4.784 23.326 106.641 1.00 28.90 48 GLU D C 1
ATOM 5286 O O . GLU D 2 28 ? -4.779 24.371 107.267 1.00 28.45 48 GLU D O 1
ATOM 5292 N N . GLY D 2 29 ? -4.587 23.304 105.332 1.00 27.74 49 GLY D N 1
ATOM 5293 C CA . GLY D 2 29 ? -4.429 24.539 104.587 1.00 27.09 49 GLY D CA 1
ATOM 5294 C C . GLY D 2 29 ? -5.533 25.571 104.830 1.00 26.88 49 GLY D C 1
ATOM 5295 O O . GLY D 2 29 ? -5.263 26.760 104.954 1.00 27.11 49 GLY D O 1
ATOM 5296 N N . VAL D 2 30 ? -6.779 25.121 104.890 1.00 26.87 50 VAL D N 1
ATOM 5297 C CA . VAL D 2 30 ? -7.907 26.032 105.092 1.00 26.75 50 VAL D CA 1
ATOM 5298 C C . VAL D 2 30 ? -7.789 26.688 106.486 1.00 26.18 50 VAL D C 1
ATOM 5299 O O . VAL D 2 30 ? -7.909 27.898 106.627 1.00 25.45 50 VAL D O 1
ATOM 5303 N N . ARG D 2 31 ? -7.503 25.878 107.493 1.00 26.05 51 ARG D N 1
ATOM 5304 C CA . ARG D 2 31 ? -7.234 26.400 108.838 1.00 26.09 51 ARG D CA 1
ATOM 5305 C C . ARG D 2 31 ? -6.154 27.461 108.842 1.00 25.32 51 ARG D C 1
ATOM 5306 O O . ARG D 2 31 ? -6.330 28.515 109.453 1.00 25.52 51 ARG D O 1
ATOM 5314 N N . ILE D 2 32 ? -5.031 27.161 108.190 1.00 24.80 52 ILE D N 1
ATOM 5315 C CA . ILE D 2 32 ? -3.862 28.059 108.138 1.00 24.84 52 ILE D CA 1
ATOM 5316 C C . ILE D 2 32 ? -4.255 29.394 107.508 1.00 25.14 52 ILE D C 1
ATOM 5317 O O . ILE D 2 32 ? -3.920 30.456 108.011 1.00 24.28 52 ILE D O 1
ATOM 5322 N N . MET D 2 33 ? -5.050 29.298 106.446 1.00 25.74 53 MET D N 1
ATOM 5323 C CA . MET D 2 33 ? -5.438 30.430 105.617 1.00 25.14 53 MET D CA 1
ATOM 5324 C C . MET D 2 33 ? -6.443 31.363 106.310 1.00 25.34 53 MET D C 1
ATOM 5325 O O . MET D 2 33 ? -6.596 32.538 105.922 1.00 24.33 53 MET D O 1
ATOM 5330 N N . THR D 2 34 ? -7.120 30.841 107.334 1.00 25.24 54 THR D N 1
ATOM 5331 C CA . THR D 2 34 ? -8.184 31.580 108.030 1.00 25.83 54 THR D CA 1
ATOM 5332 C C . THR D 2 34 ? -7.923 31.796 109.526 1.00 25.72 54 THR D C 1
ATOM 5333 O O . THR D 2 34 ? -8.809 32.201 110.272 1.00 26.43 54 THR D O 1
ATOM 5337 N N . THR D 2 35 ? -6.678 31.574 109.938 1.00 26.06 55 THR D N 1
ATOM 5338 C CA . THR D 2 35 ? -6.240 31.809 111.314 1.00 25.69 55 THR D CA 1
ATOM 5339 C C . THR D 2 35 ? -5.313 33.022 111.304 1.00 25.32 55 THR D C 1
ATOM 5340 O O . THR D 2 35 ? -4.342 33.072 110.535 1.00 25.90 55 THR D O 1
ATOM 5344 N N . ASN D 2 36 ? -5.621 34.000 112.145 1.00 25.72 56 ASN D N 1
ATOM 5345 C CA . ASN D 2 36 ? -4.983 35.318 112.088 1.00 26.05 56 ASN D CA 1
ATOM 5346 C C . ASN D 2 36 ? -3.467 35.256 112.284 1.00 25.76 56 ASN D C 1
ATOM 5347 O O . ASN D 2 36 ? -2.730 36.006 111.666 1.00 26.11 56 ASN D O 1
ATOM 5352 N N . ALA D 2 37 ? -2.998 34.364 113.151 1.00 25.42 57 ALA D N 1
ATOM 5353 C CA . ALA D 2 37 ? -1.575 34.308 113.479 1.00 25.70 57 ALA D CA 1
ATOM 5354 C C . ALA D 2 37 ? -0.779 33.443 112.495 1.00 25.64 57 ALA D C 1
ATOM 5355 O O . ALA D 2 37 ? 0.443 33.353 112.606 1.00 26.20 57 ALA D O 1
ATOM 5357 N N . LEU D 2 38 ? -1.463 32.775 111.562 1.00 25.00 58 LEU D N 1
ATOM 5358 C CA . LEU D 2 38 ? -0.811 31.910 110.585 1.00 24.87 58 LEU D CA 1
ATOM 5359 C C . LEU D 2 38 ? -0.819 32.591 109.196 1.00 24.55 58 LEU D C 1
ATOM 5360 O O . LEU D 2 38 ? -0.172 33.626 109.015 1.00 23.89 58 LEU D O 1
ATOM 5365 N N . GLY D 2 39 ? -1.581 32.083 108.238 1.00 24.23 59 GLY D N 1
ATOM 5366 C CA . GLY D 2 39 ? -1.624 32.707 106.914 1.00 23.84 59 GLY D CA 1
ATOM 5367 C C . GLY D 2 39 ? -2.315 34.041 106.865 1.00 24.45 59 GLY D C 1
ATOM 5368 O O . GLY D 2 39 ? -1.862 34.935 106.170 1.00 25.61 59 GLY D O 1
ATOM 5369 N N . ASN D 2 40 ? -3.426 34.166 107.599 1.00 24.59 60 ASN D N 1
ATOM 5370 C CA . ASN D 2 40 ? -4.233 35.388 107.679 1.00 24.63 60 ASN D CA 1
ATOM 5371 C C . ASN D 2 40 ? -4.606 35.929 106.301 1.00 24.22 60 ASN D C 1
ATOM 5372 O O . ASN D 2 40 ? -4.672 37.134 106.099 1.00 23.96 60 ASN D O 1
ATOM 5377 N N . CYS D 2 41 ? -4.837 35.016 105.365 1.00 23.87 61 CYS D N 1
ATOM 5378 C CA . CYS D 2 41 ? -4.992 35.360 103.953 1.00 24.47 61 CYS D CA 1
ATOM 5379 C C . CYS D 2 41 ? -6.265 36.173 103.757 1.00 24.72 61 CYS D C 1
ATOM 5380 O O . CYS D 2 41 ? -6.314 37.054 102.924 1.00 25.55 61 CYS D O 1
ATOM 5383 N N . VAL D 2 42 ? -7.281 35.860 104.552 1.00 25.63 62 VAL D N 1
ATOM 5384 C CA . VAL D 2 42 ? -8.570 36.537 104.484 1.00 25.86 62 VAL D CA 1
ATOM 5385 C C . VAL D 2 42 ? -8.567 37.992 104.966 1.00 25.63 62 VAL D C 1
ATOM 5386 O O . VAL D 2 42 ? -9.529 38.705 104.734 1.00 25.36 62 VAL D O 1
ATOM 5390 N N . ALA D 2 43 ? -7.502 38.446 105.619 1.00 25.14 63 ALA D N 1
ATOM 5391 C CA . ALA D 2 43 ? -7.357 39.860 105.901 1.00 25.39 63 ALA D CA 1
ATOM 5392 C C . ALA D 2 43 ? -7.336 40.637 104.590 1.00 25.69 63 ALA D C 1
ATOM 5393 O O . ALA D 2 43 ? -7.766 41.781 104.543 1.00 25.92 63 ALA D O 1
ATOM 5395 N N . CYS D 2 44 ? -6.832 40.024 103.521 1.00 25.89 64 CYS D N 1
ATOM 5396 C CA . CYS D 2 44 ? -6.739 40.751 102.238 1.00 26.64 64 CYS D CA 1
ATOM 5397 C C . CYS D 2 44 ? -7.595 40.184 101.130 1.00 27.49 64 CYS D C 1
ATOM 5398 O O . CYS D 2 44 ? -8.041 40.936 100.275 1.00 28.36 64 CYS 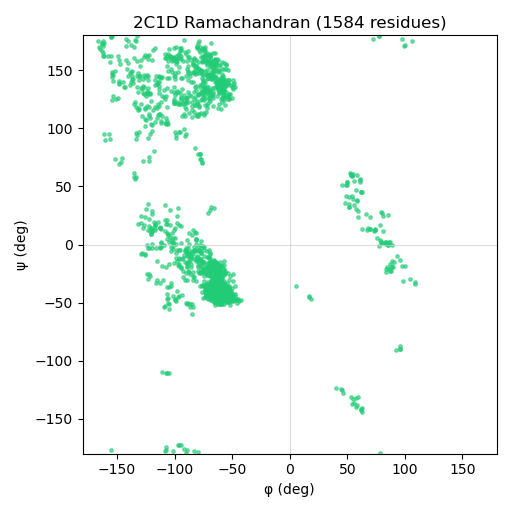D O 1
ATOM 5401 N N . HIS D 2 45 ? -7.827 38.870 101.128 1.00 28.07 65 HIS D N 1
ATOM 5402 C CA . HIS D 2 45 ? -8.596 38.231 100.068 1.00 28.48 65 HIS D CA 1
ATOM 5403 C C . HIS D 2 45 ? -9.902 37.638 100.552 1.00 28.85 65 HIS D C 1
ATOM 5404 O O . HIS D 2 45 ? -9.964 37.011 101.618 1.00 29.29 65 HIS D O 1
ATOM 5411 N N . GLN D 2 46 ? -10.945 37.800 99.752 1.00 29.08 66 GLN D N 1
ATOM 5412 C CA . GLN D 2 46 ? -12.138 36.991 99.904 1.00 29.76 66 GLN D CA 1
ATOM 5413 C C . GLN D 2 46 ? -11.863 35.566 99.406 1.00 30.01 66 GLN D C 1
ATOM 5414 O O . GLN D 2 46 ? -11.071 35.361 98.487 1.00 29.24 66 GLN D O 1
ATOM 5420 N N . ILE D 2 47 ? -12.546 34.605 100.021 1.00 30.12 67 ILE D N 1
ATOM 5421 C CA . ILE D 2 47 ? -12.613 33.248 99.521 1.00 30.82 67 ILE D CA 1
ATOM 5422 C C . ILE D 2 47 ? -14.065 32.811 99.508 1.00 30.54 67 ILE D C 1
ATOM 5423 O O . ILE D 2 47 ? -14.614 32.393 100.521 1.00 31.31 67 ILE D O 1
ATOM 5428 N N . GLY D 2 48 ? -14.695 32.935 98.350 1.00 31.24 68 GLY D N 1
ATOM 5429 C CA . GLY D 2 48 ? -16.039 32.420 98.113 1.00 30.88 68 GLY D CA 1
ATOM 5430 C C . GLY D 2 48 ? -16.294 30.987 98.555 1.00 30.97 68 GLY D C 1
ATOM 5431 O O . GLY D 2 48 ? -17.370 30.701 99.031 1.00 30.32 68 GLY D O 1
ATOM 5432 N N . ALA D 2 49 ? -15.304 30.102 98.434 1.00 31.75 69 ALA D N 1
ATOM 5433 C CA . ALA D 2 49 ? -15.461 28.696 98.826 1.00 32.32 69 ALA D CA 1
ATOM 5434 C C . ALA D 2 49 ? -15.561 28.503 100.356 1.00 33.24 69 ALA D C 1
ATOM 5435 O O . ALA D 2 49 ? -15.917 27.413 100.835 1.00 32.75 69 ALA D O 1
ATOM 5437 N N . LEU D 2 50 ? -15.253 29.550 101.126 1.00 33.28 70 LEU D N 1
ATOM 5438 C CA . LEU D 2 50 ? -15.336 29.482 102.591 1.00 33.88 70 LEU D CA 1
ATOM 5439 C C . LEU D 2 50 ? -16.292 30.555 103.093 1.00 34.13 70 LEU D C 1
ATOM 5440 O O . LEU D 2 50 ? -15.858 31.528 103.710 1.00 33.88 70 LEU D O 1
ATOM 5445 N N . PRO D 2 51 ? -17.594 30.365 102.862 1.00 34.51 71 PRO D N 1
ATOM 5446 C CA . PRO D 2 51 ? -18.593 31.402 103.151 1.00 34.94 71 PRO D CA 1
ATOM 5447 C C . PRO D 2 51 ? -18.803 31.696 104.641 1.00 34.61 71 PRO D C 1
ATOM 5448 O O . PRO D 2 51 ? -19.383 32.729 104.965 1.00 34.58 71 PRO D O 1
ATOM 5452 N N . ASP D 2 52 ? -18.352 30.819 105.531 1.00 34.63 72 ASP D N 1
ATOM 5453 C CA . ASP D 2 52 ? -18.507 31.080 106.965 1.00 34.59 72 ASP D CA 1
ATOM 5454 C C . ASP D 2 52 ? -17.414 31.979 107.572 1.00 33.24 72 ASP D C 1
ATOM 5455 O O . ASP D 2 52 ? -17.537 32.422 108.719 1.00 32.11 72 ASP D O 1
ATOM 5460 N N . VAL D 2 53 ? -16.405 32.309 106.774 1.00 31.89 73 VAL D N 1
ATOM 5461 C CA . VAL D 2 53 ? -15.360 33.272 107.144 1.00 32.08 73 VAL D CA 1
ATOM 5462 C C . VAL D 2 53 ? -15.913 34.698 107.205 1.00 31.81 73 VAL D C 1
ATOM 5463 O O . VAL D 2 53 ? -16.488 35.180 106.235 1.00 32.42 73 VAL D O 1
ATOM 5467 N N . GLU D 2 54 ? -15.727 35.355 108.338 1.00 31.77 74 GLU D N 1
ATOM 5468 C CA . GLU D 2 54 ? -16.231 36.715 108.570 1.00 32.36 74 GLU D CA 1
ATOM 5469 C C . GLU D 2 54 ? -15.242 37.766 108.125 1.00 30.82 74 GLU D C 1
ATOM 5470 O O . GLU D 2 54 ? -14.037 37.563 108.214 1.00 30.08 74 GLU D O 1
ATOM 5476 N N . PHE D 2 55 ? -15.764 38.912 107.697 1.00 29.76 75 PHE D N 1
ATOM 5477 C CA . PHE D 2 55 ? -14.957 40.104 107.418 1.00 29.27 75 PHE D CA 1
ATOM 5478 C C . PHE D 2 55 ? -13.731 39.870 106.548 1.00 28.55 75 PHE D C 1
ATOM 5479 O O . PHE D 2 55 ? -12.644 40.292 106.874 1.00 27.43 75 PHE D O 1
ATOM 5487 N N . PRO D 2 56 ? -13.913 39.216 105.400 1.00 28.59 76 PRO D N 1
ATOM 5488 C CA . PRO D 2 56 ? -12.808 39.072 104.444 1.00 27.51 76 PRO D CA 1
ATOM 5489 C C . PRO D 2 56 ? -12.458 40.429 103.862 1.00 27.37 76 PRO D C 1
ATOM 5490 O O . PRO D 2 56 ? -13.350 41.265 103.672 1.00 26.08 76 PRO D O 1
ATOM 5494 N N . GLY D 2 57 ? -11.176 40.654 103.580 1.00 26.39 77 GLY D N 1
ATOM 5495 C CA . GLY D 2 57 ? -10.710 41.937 103.121 1.00 26.51 77 GLY D CA 1
ATOM 5496 C C . GLY D 2 57 ? -10.971 42.117 101.646 1.00 27.07 77 GLY D C 1
ATOM 5497 O O . GLY D 2 57 ? -11.358 41.154 100.957 1.00 26.44 77 GLY D O 1
ATOM 5498 N N . THR D 2 58 ? -10.760 43.346 101.182 1.00 26.68 78 THR D N 1
ATOM 5499 C CA . THR D 2 58 ? -10.886 43.713 99.781 1.00 27.53 78 THR D CA 1
ATOM 5500 C C . THR D 2 58 ? -9.619 44.359 99.243 1.00 27.53 78 THR D C 1
ATOM 5501 O O . THR D 2 58 ? -9.674 45.185 98.324 1.00 28.37 78 THR D O 1
ATOM 5505 N N . ILE D 2 59 ? -8.474 43.969 99.789 1.00 27.56 79 ILE D N 1
ATOM 5506 C CA . ILE D 2 59 ? -7.179 44.472 99.334 1.00 27.70 79 ILE D CA 1
ATOM 5507 C C . ILE D 2 59 ? -6.808 43.874 97.965 1.00 28.39 79 ILE D C 1
ATOM 5508 O O . ILE D 2 59 ? -6.218 44.541 97.117 1.00 29.69 79 ILE D O 1
ATOM 5513 N N . ALA D 2 60 ? -7.154 42.605 97.781 1.00 28.91 80 ALA D N 1
ATOM 5514 C CA . ALA D 2 60 ? -6.814 41.881 96.564 1.00 29.58 80 ALA D CA 1
ATOM 5515 C C . ALA D 2 60 ? -7.979 41.009 96.165 1.00 30.37 80 ALA D C 1
ATOM 5516 O O . ALA D 2 60 ? -8.802 40.670 97.004 1.00 29.99 80 ALA D O 1
ATOM 5518 N N . PRO D 2 61 ? -8.083 40.661 94.882 1.00 31.35 81 PRO D N 1
ATOM 5519 C CA . PRO D 2 61 ? -9.188 39.825 94.402 1.00 32.08 81 PRO D CA 1
ATOM 5520 C C . PRO D 2 61 ? -9.333 38.476 95.083 1.00 31.95 81 PRO D C 1
ATOM 5521 O O . PRO D 2 61 ? -8.380 37.938 95.649 1.00 32.17 81 PRO D O 1
ATOM 5525 N N . PRO D 2 62 ? -10.539 37.931 95.042 1.00 31.92 82 PRO D N 1
ATOM 5526 C CA . PRO D 2 62 ? -10.810 36.639 95.673 1.00 31.80 82 PRO D CA 1
ATOM 5527 C C . PRO D 2 62 ? -9.902 35.516 95.154 1.00 31.57 82 PRO D C 1
ATOM 5528 O O . PRO D 2 62 ? -9.408 35.550 94.007 1.00 31.56 82 PRO D O 1
ATOM 5532 N N . LEU D 2 63 ? -9.667 34.549 96.027 1.00 30.63 83 LEU D N 1
ATOM 5533 C CA . LEU D 2 63 ? -8.788 33.439 95.729 1.00 30.25 83 LEU D CA 1
ATOM 5534 C C . LEU D 2 63 ? -9.471 32.377 94.872 1.00 30.76 83 LEU D C 1
ATOM 5535 O O . LEU D 2 63 ? -8.794 31.575 94.262 1.00 31.19 83 LEU D O 1
ATOM 5540 N N . ASP D 2 64 ? -10.799 32.386 94.818 1.00 31.70 84 ASP D N 1
ATOM 5541 C CA . ASP D 2 64 ? -11.545 31.431 93.980 1.00 32.20 84 ASP D CA 1
ATOM 5542 C C . ASP D 2 64 ? -11.005 31.444 92.545 1.00 32.65 84 ASP D C 1
ATOM 5543 O O . ASP D 2 64 ? -10.695 32.512 92.002 1.00 31.72 84 ASP D O 1
ATOM 5548 N N . GLY D 2 65 ? -10.850 30.254 91.955 1.00 32.78 85 GLY D N 1
ATOM 5549 C CA . GLY D 2 65 ? -10.248 30.136 90.640 1.00 33.40 85 GLY D CA 1
ATOM 5550 C C . GLY D 2 65 ? -8.723 30.220 90.615 1.00 33.69 85 GLY D C 1
ATOM 5551 O O . GLY D 2 65 ? -8.136 30.161 89.532 1.00 33.86 85 GLY D O 1
ATOM 5552 N N . ALA D 2 66 ? -8.066 30.350 91.770 1.00 32.40 86 ALA D N 1
ATOM 5553 C CA . ALA D 2 66 ? -6.602 30.435 91.795 1.00 33.00 86 ALA D CA 1
ATOM 5554 C C . ALA D 2 66 ? -5.950 29.180 91.222 1.00 32.66 86 ALA D C 1
ATOM 5555 O O . ALA D 2 66 ? -4.875 29.265 90.649 1.00 31.46 86 ALA D O 1
ATOM 5557 N N . GLY D 2 67 ? -6.598 28.034 91.439 1.00 33.61 87 GLY D N 1
ATOM 5558 C CA . GLY D 2 67 ? -6.168 26.748 90.908 1.00 34.60 87 GLY D CA 1
ATOM 5559 C C . GLY D 2 67 ? -6.223 26.629 89.385 1.00 35.51 87 GLY D C 1
ATOM 5560 O O . GLY D 2 67 ? -5.564 25.764 88.819 1.00 36.14 87 GLY D O 1
ATOM 5561 N N . ASP D 2 68 ? -7.049 27.455 88.742 1.00 35.88 88 ASP D N 1
ATOM 5562 C CA . ASP D 2 68 ? -7.111 27.569 87.274 1.00 36.06 88 ASP D CA 1
ATOM 5563 C C . ASP D 2 68 ? -6.083 28.580 86.746 1.00 36.07 88 ASP D C 1
ATOM 5564 O O . ASP D 2 68 ? -5.675 28.522 85.587 1.00 37.05 88 ASP D O 1
ATOM 5569 N N . ARG D 2 69 ? -5.692 29.544 87.575 1.00 35.49 89 ARG D N 1
ATOM 5570 C CA . ARG D 2 69 ? -4.856 30.649 87.116 1.00 34.72 89 ARG D CA 1
ATOM 5571 C C . ARG D 2 69 ? -3.370 30.325 87.211 1.00 34.17 89 ARG D C 1
ATOM 5572 O O . ARG D 2 69 ? -2.549 30.941 86.526 1.00 33.23 89 ARG D O 1
ATOM 5580 N N . TRP D 2 70 ? -3.033 29.373 88.078 1.00 33.33 90 TRP D N 1
ATOM 5581 C CA . TRP D 2 70 ? -1.649 29.067 88.390 1.00 33.66 90 TRP D CA 1
ATOM 5582 C C . TRP D 2 70 ? -1.425 27.575 88.560 1.00 33.69 90 TRP D C 1
ATOM 5583 O O . TRP D 2 70 ? -2.322 26.835 88.999 1.00 34.17 90 TRP D O 1
ATOM 5594 N N . THR D 2 71 ? -0.210 27.152 88.244 1.00 34.21 91 THR D N 1
ATOM 5595 C CA . THR D 2 71 ? 0.206 25.777 88.456 1.00 34.23 91 THR D CA 1
ATOM 5596 C C . THR D 2 71 ? 0.536 25.587 89.931 1.00 34.52 91 THR D C 1
ATOM 5597 O O . THR D 2 71 ? 0.742 26.550 90.667 1.00 33.92 91 THR D O 1
ATOM 5601 N N . GLU D 2 72 ? 0.647 24.337 90.337 1.00 34.68 92 GLU D N 1
ATOM 5602 C CA . GLU D 2 72 ? 1.082 24.014 91.685 1.00 35.61 92 GLU D CA 1
ATOM 5603 C C . GLU D 2 72 ? 2.387 24.734 92.054 1.00 34.75 92 GLU D C 1
ATOM 5604 O O . GLU D 2 72 ? 2.496 25.282 93.152 1.00 33.91 92 GLU D O 1
ATOM 5610 N N . ALA D 2 73 ? 3.358 24.747 91.136 1.00 33.72 93 ALA D N 1
ATOM 5611 C CA . ALA D 2 73 ? 4.679 25.326 91.401 1.00 33.50 93 ALA D CA 1
ATOM 5612 C C . ALA D 2 73 ? 4.609 26.832 91.553 1.00 33.12 93 ALA D C 1
ATOM 5613 O O . ALA D 2 73 ? 5.361 27.417 92.349 1.00 33.20 93 ALA D O 1
ATOM 5615 N N . GLN D 2 74 ? 3.773 27.455 90.721 1.00 31.94 94 GLN D N 1
ATOM 5616 C CA . GLN D 2 74 ? 3.541 28.885 90.774 1.00 31.83 94 GLN D CA 1
ATOM 5617 C C . GLN D 2 74 ? 2.899 29.282 92.098 1.00 31.21 94 GLN D C 1
ATOM 5618 O O . GLN D 2 74 ? 3.352 30.211 92.742 1.00 31.89 94 GLN D O 1
ATOM 5624 N N . LEU D 2 75 ? 1.866 28.555 92.504 1.00 30.98 95 LEU D N 1
ATOM 5625 C CA . LEU D 2 75 ? 1.208 28.812 93.788 1.00 30.97 95 LEU D CA 1
ATOM 5626 C C . LEU D 2 75 ? 2.185 28.652 94.967 1.00 30.83 95 LEU D C 1
ATOM 5627 O O . LEU D 2 75 ? 2.194 29.476 95.891 1.00 30.10 95 LEU D O 1
ATOM 5632 N N . ARG D 2 76 ? 3.014 27.615 94.922 1.00 30.31 96 ARG D N 1
ATOM 5633 C CA . ARG D 2 76 ? 4.054 27.420 95.946 1.00 30.00 96 ARG D CA 1
ATOM 5634 C C . ARG D 2 76 ? 4.941 28.647 96.053 1.00 29.41 96 ARG D C 1
ATOM 5635 O O . ARG D 2 76 ? 5.220 29.119 97.148 1.00 29.23 96 ARG D O 1
ATOM 5643 N N . GLY D 2 77 ? 5.375 29.191 94.921 1.00 28.33 97 GLY D N 1
ATOM 5644 C CA . GLY D 2 77 ? 6.181 30.388 94.941 1.00 27.28 97 GLY D CA 1
ATOM 5645 C C . GLY D 2 77 ? 5.438 31.616 95.430 1.00 27.45 97 GLY D C 1
ATOM 5646 O O . GLY D 2 77 ? 6.016 32.475 96.091 1.00 27.71 97 GLY D O 1
ATOM 5647 N N . ILE D 2 78 ? 4.161 31.733 95.085 1.00 27.19 98 ILE D N 1
ATOM 5648 C CA . ILE D 2 78 ? 3.410 32.940 95.437 1.00 27.35 98 ILE D CA 1
ATOM 5649 C C . ILE D 2 78 ? 3.214 32.918 96.969 1.00 25.82 98 ILE D C 1
ATOM 5650 O O . ILE D 2 78 ? 3.377 33.921 97.643 1.00 26.08 98 ILE D O 1
ATOM 5655 N N . VAL D 2 79 ? 2.884 31.756 97.503 1.00 26.45 99 VAL D N 1
ATOM 5656 C CA . VAL D 2 79 ? 2.659 31.631 98.954 1.00 26.60 99 VAL D CA 1
ATOM 5657 C C . VAL D 2 79 ? 3.984 31.850 99.712 1.00 27.13 99 VAL D C 1
ATOM 5658 O O . VAL D 2 79 ? 4.030 32.634 100.665 1.00 27.17 99 VAL D O 1
ATOM 5662 N N . ALA D 2 80 ? 5.076 31.234 99.249 1.00 27.43 100 ALA D N 1
ATOM 5663 C CA . ALA D 2 80 ? 6.381 31.354 99.935 1.00 27.51 100 ALA D CA 1
ATOM 5664 C C . ALA D 2 80 ? 6.975 32.760 99.853 1.00 27.97 100 ALA D C 1
ATOM 5665 O O . ALA D 2 80 ? 7.497 33.298 100.841 1.00 26.33 100 ALA D O 1
ATOM 5667 N N . ASN D 2 81 ? 6.948 33.351 98.657 1.00 28.10 101 ASN D N 1
ATOM 5668 C CA . ASN D 2 81 ? 7.351 34.738 98.508 1.00 27.90 101 ASN D CA 1
ATOM 5669 C C . ASN D 2 81 ? 6.727 35.346 97.251 1.00 28.10 101 ASN D C 1
ATOM 5670 O O . ASN D 2 81 ? 7.257 35.210 96.144 1.00 27.78 101 ASN D O 1
ATOM 5675 N N . ALA D 2 82 ? 5.603 36.012 97.436 1.00 27.19 102 ALA D N 1
ATOM 5676 C CA . ALA D 2 82 ? 4.846 36.600 96.336 1.00 27.45 102 ALA D CA 1
ATOM 5677 C C . ALA D 2 82 ? 5.618 37.712 95.648 1.00 27.72 102 ALA D C 1
ATOM 5678 O O . ALA D 2 82 ? 5.343 38.040 94.478 1.00 27.99 102 ALA D O 1
ATOM 5680 N N . LYS D 2 83 ? 6.598 38.285 96.332 1.00 27.79 103 LYS D N 1
ATOM 5681 C CA . LYS D 2 83 ? 7.421 39.325 95.733 1.00 28.64 103 LYS D CA 1
ATOM 5682 C C . LYS D 2 83 ? 8.282 38.819 94.562 1.00 29.48 103 LYS D C 1
ATOM 5683 O O . LYS D 2 83 ? 8.762 39.622 93.770 1.00 29.06 103 LYS D O 1
ATOM 5689 N N . MET D 2 84 ? 8.491 37.506 94.478 1.00 30.04 104 MET D N 1
ATOM 5690 C CA . MET D 2 84 ? 9.256 36.918 93.386 1.00 31.46 104 MET D CA 1
ATOM 5691 C C . MET D 2 84 ? 8.388 36.739 92.126 1.00 31.61 104 MET D C 1
ATOM 5692 O O . MET D 2 84 ? 8.921 36.433 91.061 1.00 31.08 104 MET D O 1
ATOM 5697 N N . THR D 2 85 ? 7.066 36.850 92.283 1.00 32.66 105 THR D N 1
ATOM 5698 C CA . THR D 2 85 ? 6.097 36.889 91.182 1.00 33.61 105 THR D CA 1
ATOM 5699 C C . THR D 2 85 ? 5.614 38.329 90.900 1.00 34.38 105 THR D C 1
ATOM 5700 O O . THR D 2 85 ? 5.528 38.754 89.736 1.00 34.47 105 THR D O 1
ATOM 5704 N N . PHE D 2 86 ? 5.304 39.079 91.955 1.00 33.71 106 PHE D N 1
ATOM 5705 C CA . PHE D 2 86 ? 4.742 40.425 91.823 1.00 34.13 106 PHE D CA 1
ATOM 5706 C C . PHE D 2 86 ? 5.654 41.410 92.508 1.00 34.34 106 PHE D C 1
ATOM 5707 O O . PHE D 2 86 ? 5.569 41.614 93.709 1.00 33.85 106 PHE D O 1
ATOM 5715 N N . GLU D 2 87 ? 6.552 42.023 91.747 1.00 35.26 107 GLU D N 1
ATOM 5716 C CA . GLU D 2 87 ? 7.585 42.863 92.343 1.00 35.82 107 GLU D CA 1
ATOM 5717 C C . GLU D 2 87 ? 6.983 43.993 93.184 1.00 34.54 107 GLU D C 1
ATOM 5718 O O . GLU D 2 87 ? 6.147 44.753 92.703 1.00 34.06 107 GLU D O 1
ATOM 5724 N N . GLY D 2 88 ? 7.414 44.088 94.446 1.00 32.79 108 GLY D N 1
ATOM 5725 C CA . GLY D 2 88 ? 6.972 45.146 95.335 1.00 31.22 108 GLY D CA 1
ATOM 5726 C C . GLY D 2 88 ? 5.546 44.969 95.837 1.00 29.73 108 GLY D C 1
ATOM 5727 O O . GLY D 2 88 ? 4.999 45.887 96.414 1.00 30.30 108 GLY D O 1
ATOM 5728 N N . THR D 2 89 ? 4.959 43.799 95.645 1.00 27.91 109 THR D N 1
ATOM 5729 C CA . THR D 2 89 ? 3.586 43.553 96.068 1.00 28.01 109 THR D CA 1
ATOM 5730 C C . THR D 2 89 ? 3.442 43.784 97.582 1.00 27.21 109 THR D C 1
ATOM 5731 O O . THR D 2 89 ? 4.392 43.637 98.330 1.00 25.98 109 THR D O 1
ATOM 5735 N N . PHE D 2 90 ? 2.240 44.174 97.978 1.00 27.06 110 PHE D N 1
ATOM 5736 C CA . PHE D 2 90 ? 1.872 44.404 99.370 1.00 27.12 110 PHE D CA 1
ATOM 5737 C C . PHE D 2 90 ? 1.759 43.061 100.119 1.00 27.10 110 PHE D C 1
ATOM 5738 O O . PHE D 2 90 ? 1.963 43.007 101.342 1.00 27.18 110 PHE D O 1
ATOM 5746 N N . MET D 2 91 ? 1.463 41.977 99.387 1.00 26.35 111 MET D N 1
ATOM 5747 C CA . MET D 2 91 ? 1.450 40.639 99.976 1.00 26.11 111 MET D CA 1
ATOM 5748 C C . MET D 2 91 ? 2.808 40.358 100.601 1.00 25.70 111 MET D C 1
ATOM 5749 O O . MET D 2 91 ? 3.836 40.460 99.923 1.00 25.87 111 MET D O 1
ATOM 5754 N N . PRO D 2 92 ? 2.825 40.017 101.884 1.00 25.48 112 PRO D N 1
ATOM 5755 C CA . PRO D 2 92 ? 4.088 39.670 102.549 1.00 25.18 112 PRO D CA 1
ATOM 5756 C C . PRO D 2 92 ? 4.541 38.280 102.164 1.00 24.93 112 PRO D C 1
ATOM 5757 O O . PRO D 2 92 ? 3.732 37.472 101.747 1.00 25.11 112 PRO D O 1
ATOM 5761 N N . ALA D 2 93 ? 5.832 38.023 102.300 1.00 25.40 113 ALA D N 1
ATOM 5762 C CA . ALA D 2 93 ? 6.391 36.699 102.078 1.00 25.60 113 ALA D CA 1
ATOM 5763 C C . ALA D 2 93 ? 6.218 35.843 103.328 1.00 26.15 113 ALA D C 1
ATOM 5764 O O . ALA D 2 93 ? 6.633 36.238 104.430 1.00 25.81 113 ALA D O 1
ATOM 5766 N N . PHE D 2 94 ? 5.621 34.667 103.148 1.00 26.46 114 PHE D N 1
ATOM 5767 C CA . PHE D 2 94 ? 5.338 33.751 104.258 1.00 26.55 114 PHE D CA 1
ATOM 5768 C C . PHE D 2 94 ? 6.475 32.776 104.579 1.00 26.25 114 PHE D C 1
ATOM 5769 O O . PHE D 2 94 ? 6.451 32.129 105.623 1.00 26.95 114 PHE D O 1
ATOM 5777 N N . TYR D 2 95 ? 7.492 32.722 103.725 1.00 26.06 115 TYR D N 1
ATOM 5778 C CA . TYR D 2 95 ? 8.637 31.807 103.894 1.00 27.06 115 TYR D CA 1
ATOM 5779 C C . TYR D 2 95 ? 9.937 32.551 103.685 1.00 27.12 115 TYR D C 1
ATOM 5780 O O . TYR D 2 95 ? 10.735 32.211 102.791 1.00 27.39 115 TYR D O 1
ATOM 5789 N N . LYS D 2 96 ? 10.138 33.590 104.501 1.00 27.47 116 LYS D N 1
ATOM 5790 C CA . LYS D 2 96 ? 11.267 34.522 104.360 1.00 27.36 116 LYS D CA 1
ATOM 5791 C C . LYS D 2 96 ? 11.702 34.936 105.760 1.00 27.22 116 LYS D C 1
ATOM 5792 O O . LYS D 2 96 ? 10.873 35.116 106.654 1.00 26.87 116 LYS D O 1
ATOM 5798 N N . VAL D 2 97 ? 13.018 35.029 105.955 1.00 27.38 117 VAL D N 1
ATOM 5799 C CA . VAL D 2 97 ? 13.597 35.119 107.292 1.00 27.33 117 VAL D CA 1
ATOM 5800 C C . VAL D 2 97 ? 14.578 36.249 107.523 1.00 27.45 117 VAL D C 1
ATOM 5801 O O . VAL D 2 97 ? 14.979 36.478 108.652 1.00 26.96 117 VAL D O 1
ATOM 5805 N N . ASP D 2 98 ? 14.970 36.957 106.471 1.00 27.95 118 ASP D N 1
ATOM 5806 C CA . ASP D 2 98 ? 15.918 38.054 106.618 1.00 28.95 118 ASP D CA 1
ATOM 5807 C C . ASP D 2 98 ? 15.783 39.098 105.489 1.00 28.58 118 ASP D C 1
ATOM 5808 O O . ASP D 2 98 ? 14.946 38.947 104.591 1.00 28.29 118 ASP D O 1
ATOM 5813 N N . GLY D 2 99 ? 16.599 40.147 105.559 1.00 28.83 119 GLY D N 1
ATOM 5814 C CA . GLY D 2 99 ? 16.547 41.257 104.618 1.00 28.94 119 GLY D CA 1
ATOM 5815 C C . GLY D 2 99 ? 15.424 42.239 104.939 1.00 28.93 119 GLY D C 1
ATOM 5816 O O . GLY D 2 99 ? 14.914 42.929 104.043 1.00 29.66 119 GLY D O 1
ATOM 5817 N N . PHE D 2 100 ? 15.067 42.323 106.217 1.00 27.46 120 PHE D N 1
ATOM 5818 C CA . PHE D 2 100 ? 14.029 43.234 106.696 1.00 26.95 120 PHE D CA 1
ATOM 5819 C C . PHE D 2 100 ? 14.619 44.498 107.307 1.00 26.24 120 PHE D C 1
ATOM 5820 O O . PHE D 2 100 ? 15.782 44.550 107.767 1.00 24.39 120 PHE D O 1
ATOM 5828 N N . VAL D 2 101 ? 13.785 45.525 107.350 1.00 25.27 121 VAL D N 1
ATOM 5829 C CA . VAL D 2 101 ? 14.160 46.780 107.971 1.00 25.40 121 VAL D CA 1
ATOM 5830 C C . VAL D 2 101 ? 13.519 46.806 109.368 1.00 25.21 121 VAL D C 1
ATOM 5831 O O . VAL D 2 101 ? 12.287 46.685 109.495 1.00 24.04 121 VAL D O 1
ATOM 5835 N N . ARG D 2 102 ? 14.350 46.946 110.394 1.00 24.31 122 ARG D N 1
ATOM 5836 C CA . ARG D 2 102 ? 13.900 46.817 111.777 1.00 25.28 122 ARG D CA 1
ATOM 5837 C C . ARG D 2 102 ? 13.148 45.482 112.009 1.00 25.77 122 ARG D C 1
ATOM 5838 O O . ARG D 2 102 ? 11.962 45.488 112.369 1.00 26.09 122 ARG D O 1
ATOM 5846 N N . PRO D 2 103 ? 13.802 44.337 111.789 1.00 25.87 123 PRO D N 1
ATOM 5847 C CA . PRO D 2 103 ? 13.148 43.056 112.047 1.00 25.74 123 PRO D CA 1
ATOM 5848 C C . PRO D 2 103 ? 12.644 42.996 113.491 1.00 24.80 123 PRO D C 1
ATOM 5849 O O . PRO D 2 103 ? 13.355 43.425 114.421 1.00 24.18 123 PRO D O 1
ATOM 5853 N N . GLY D 2 104 ? 11.429 42.489 113.656 1.00 24.71 124 GLY D N 1
ATOM 5854 C CA . GLY D 2 104 ? 10.798 42.388 114.961 1.00 25.21 124 GLY D CA 1
ATOM 5855 C C . GLY D 2 104 ? 10.769 40.948 115.473 1.00 25.79 124 GLY D C 1
ATOM 5856 O O . GLY D 2 104 ? 10.888 40.001 114.701 1.00 26.42 124 GLY D O 1
ATOM 5857 N N . ASP D 2 105 ? 10.652 40.803 116.788 1.00 26.50 125 ASP D N 1
ATOM 5858 C CA . ASP D 2 105 ? 10.392 39.528 117.465 1.00 26.92 125 ASP D CA 1
ATOM 5859 C C . ASP D 2 105 ? 8.872 39.382 117.581 1.00 26.92 125 ASP D C 1
ATOM 5860 O O . ASP D 2 105 ? 8.261 39.934 118.487 1.00 25.99 125 ASP D O 1
ATOM 5865 N N . GLY D 2 106 ? 8.263 38.674 116.626 1.00 26.90 126 GLY D N 1
ATOM 5866 C CA . GLY D 2 106 ? 6.811 38.538 116.547 1.00 26.81 126 GLY D CA 1
ATOM 5867 C C . GLY D 2 106 ? 6.136 39.908 116.559 1.00 26.78 126 GLY D C 1
ATOM 5868 O O . GLY D 2 106 ? 6.548 40.816 115.815 1.00 27.48 126 GLY D O 1
ATOM 5869 N N . PHE D 2 107 ? 5.124 40.067 117.413 1.00 25.34 127 PHE D N 1
ATOM 5870 C CA . PHE D 2 107 ? 4.407 41.325 117.571 1.00 25.45 127 PHE D CA 1
ATOM 5871 C C . PHE D 2 107 ? 4.806 42.066 118.844 1.00 24.78 127 PHE D C 1
ATOM 5872 O O . PHE D 2 107 ? 4.105 42.967 119.285 1.00 24.42 127 PHE D O 1
ATOM 5880 N N . SER D 2 108 ? 5.942 41.683 119.424 1.00 24.91 128 SER D N 1
ATOM 5881 C CA . SER D 2 108 ? 6.436 42.280 120.667 1.00 24.80 128 SER D CA 1
ATOM 5882 C C . SER D 2 108 ? 6.906 43.731 120.509 1.00 25.05 128 SER D C 1
ATOM 5883 O O . SER D 2 108 ? 6.925 44.502 121.478 1.00 25.01 128 SER D O 1
ATOM 5886 N N . GLY D 2 109 ? 7.273 44.115 119.296 1.00 24.37 129 GLY D N 1
ATOM 5887 C CA . GLY D 2 109 ? 7.923 45.390 119.078 1.00 23.90 129 GLY D CA 1
ATOM 5888 C C . GLY D 2 109 ? 9.404 45.433 119.444 1.00 24.19 129 GLY D C 1
ATOM 5889 O O . GLY D 2 109 ? 10.018 46.482 119.311 1.00 23.30 129 GLY D O 1
ATOM 5890 N N . LYS D 2 110 ? 9.959 44.328 119.943 1.00 24.68 130 LYS D N 1
ATOM 5891 C CA . LYS D 2 110 ? 11.392 44.223 120.231 1.00 25.18 130 LYS D CA 1
ATOM 5892 C C . LYS D 2 110 ? 12.117 43.728 118.998 1.00 25.47 130 LYS D C 1
ATOM 5893 O O . LYS D 2 110 ? 11.532 43.077 118.129 1.00 25.48 130 LYS D O 1
ATOM 5899 N N . ALA D 2 111 ? 13.416 44.009 118.962 1.00 25.36 131 ALA D N 1
ATOM 5900 C CA . ALA D 2 111 ? 14.283 43.530 117.894 1.00 25.49 131 ALA D CA 1
ATOM 5901 C C . ALA D 2 111 ? 14.292 42.003 117.864 1.00 25.75 131 ALA D C 1
ATOM 5902 O O . ALA D 2 111 ? 14.407 41.342 118.899 1.00 25.05 131 ALA D O 1
ATOM 5904 N N . GLY D 2 112 ? 14.124 41.471 116.667 1.00 26.13 132 GLY D N 1
ATOM 5905 C CA . GLY D 2 112 ? 14.295 40.053 116.377 1.00 26.59 132 GLY D CA 1
ATOM 5906 C C . GLY D 2 112 ? 15.577 39.844 115.568 1.00 27.12 132 GLY D C 1
ATOM 5907 O O . GLY D 2 112 ? 15.792 40.495 114.552 1.00 25.24 132 GLY D O 1
ATOM 5908 N N . ALA D 2 113 ? 16.424 38.933 116.039 1.00 27.62 133 ALA D N 1
ATOM 5909 C CA . ALA D 2 113 ? 17.678 38.608 115.368 1.00 28.52 133 ALA D CA 1
ATOM 5910 C C . ALA D 2 113 ? 17.396 37.799 114.110 1.00 28.68 133 ALA D C 1
ATOM 5911 O O . ALA D 2 113 ? 16.788 36.738 114.178 1.00 29.61 133 ALA D O 1
ATOM 5913 N N . GLU D 2 114 ? 17.794 38.312 112.960 1.00 28.56 134 GLU D N 1
ATOM 5914 C CA . GLU D 2 114 ? 17.736 37.526 111.729 1.00 28.91 134 GLU D CA 1
ATOM 5915 C C . GLU D 2 114 ? 18.807 36.441 111.769 1.00 29.19 134 GLU D C 1
ATOM 5916 O O . GLU D 2 114 ? 19.896 36.706 112.248 1.00 29.05 134 GLU D O 1
ATOM 5922 N N . PRO D 2 115 ? 18.536 35.248 111.244 1.00 29.51 135 PRO D N 1
ATOM 5923 C CA . PRO D 2 115 ? 17.249 34.899 110.614 1.00 29.06 135 PRO D CA 1
ATOM 5924 C C . PRO D 2 115 ? 16.108 34.649 111.567 1.00 28.21 135 PRO D C 1
ATOM 5925 O O . PRO D 2 115 ? 16.223 33.883 112.523 1.00 28.43 135 PRO D O 1
ATOM 5929 N N . LEU D 2 116 ? 14.975 35.268 111.267 1.00 27.73 136 LEU D N 1
ATOM 5930 C CA . LEU D 2 116 ? 13.732 35.009 111.983 1.00 26.40 136 LEU D CA 1
ATOM 5931 C C . LEU D 2 116 ? 13.123 33.672 111.584 1.00 26.91 136 LEU D C 1
ATOM 5932 O O . LEU D 2 116 ? 13.408 33.129 110.494 1.00 26.77 136 LEU D O 1
ATOM 5937 N N . ALA D 2 117 ? 12.238 33.158 112.431 1.00 26.15 137 ALA D N 1
ATOM 5938 C CA . ALA D 2 117 ? 11.327 32.100 111.999 1.00 25.92 137 ALA D CA 1
ATOM 5939 C C . ALA D 2 117 ? 10.487 32.634 110.840 1.00 25.46 137 ALA D C 1
ATOM 5940 O O . ALA D 2 117 ? 10.044 33.784 110.868 1.00 25.89 137 ALA D O 1
ATOM 5942 N N . PRO D 2 118 ? 10.266 31.842 109.803 1.00 25.01 138 PRO D N 1
ATOM 5943 C CA . PRO D 2 118 ? 9.367 32.293 108.727 1.00 24.24 138 PRO D CA 1
ATOM 5944 C C . PRO D 2 118 ? 7.964 32.361 109.309 1.00 24.50 138 PRO D C 1
ATOM 5945 O O . PRO D 2 118 ? 7.670 31.722 110.336 1.00 23.21 138 PRO D O 1
ATOM 5949 N N . ILE D 2 119 ? 7.092 33.158 108.715 1.00 23.97 139 ILE D N 1
ATOM 5950 C CA . ILE D 2 119 ? 5.730 33.234 109.217 1.00 24.14 139 ILE D CA 1
ATOM 5951 C C . ILE D 2 119 ? 5.017 31.882 109.165 1.00 23.98 139 ILE D C 1
ATOM 5952 O O . ILE D 2 119 ? 4.365 31.489 110.115 1.00 24.79 139 ILE D O 1
ATOM 5957 N N . LEU D 2 120 ? 5.144 31.172 108.057 1.00 24.30 140 LEU D N 1
ATOM 5958 C CA . LEU D 2 120 ? 4.638 29.818 107.951 1.00 24.05 140 LEU D CA 1
ATOM 5959 C C . LEU D 2 120 ? 5.820 28.859 107.835 1.00 24.38 140 LEU D C 1
ATOM 5960 O O . LEU D 2 120 ? 6.829 29.195 107.245 1.00 24.02 140 LEU D O 1
ATOM 5965 N N . ASN D 2 121 ? 5.705 27.672 108.425 1.00 25.06 141 ASN D N 1
ATOM 5966 C CA . ASN D 2 121 ? 6.715 26.646 108.211 1.00 25.59 141 ASN D CA 1
ATOM 5967 C C . ASN D 2 121 ? 6.490 25.965 106.856 1.00 25.77 141 ASN D C 1
ATOM 5968 O O . ASN D 2 121 ? 5.433 26.159 106.226 1.00 25.80 141 ASN D O 1
ATOM 5973 N N . ALA D 2 122 ? 7.479 25.198 106.407 1.00 25.40 142 ALA D N 1
ATOM 5974 C CA . ALA D 2 122 ? 7.418 24.548 105.097 1.00 25.93 142 ALA D CA 1
ATOM 5975 C C . ALA D 2 122 ? 6.190 23.654 104.883 1.00 26.28 142 ALA D C 1
ATOM 5976 O O . ALA D 2 122 ? 5.603 23.711 103.802 1.00 27.19 142 ALA D O 1
ATOM 5978 N N . GLN D 2 123 ? 5.813 22.819 105.856 1.00 26.01 143 GLN D N 1
ATOM 5979 C CA . GLN D 2 123 ? 4.622 21.979 105.699 1.00 26.80 143 GLN D CA 1
ATOM 5980 C C . GLN D 2 123 ? 3.325 22.824 105.653 1.00 27.22 143 GLN D C 1
ATOM 5981 O O . GLN D 2 123 ? 2.385 22.486 104.928 1.00 28.55 143 GLN D O 1
ATOM 5987 N N . GLN D 2 124 ? 3.276 23.917 106.400 1.00 26.81 144 GLN D N 1
ATOM 5988 C CA . GLN D 2 124 ? 2.119 24.824 106.337 1.00 26.94 144 GLN D CA 1
ATOM 5989 C C . GLN D 2 124 ? 1.959 25.430 104.922 1.00 27.02 144 GLN D C 1
ATOM 5990 O O . GLN D 2 124 ? 0.855 25.522 104.398 1.00 27.33 144 GLN D O 1
ATOM 5996 N N . ILE D 2 125 ? 3.058 25.804 104.292 1.00 27.44 145 ILE D N 1
ATOM 5997 C CA . ILE D 2 125 ? 2.982 26.306 102.915 1.00 27.69 145 ILE D CA 1
ATOM 5998 C C . ILE D 2 125 ? 2.463 25.210 101.981 1.00 28.18 145 ILE D C 1
ATOM 5999 O O . ILE D 2 125 ? 1.598 25.474 101.152 1.00 28.15 145 ILE D O 1
ATOM 6004 N N . GLU D 2 126 ? 2.975 23.986 102.110 1.00 27.77 146 GLU D N 1
ATOM 6005 C CA . GLU D 2 126 ? 2.505 22.902 101.256 1.00 28.38 146 GLU D CA 1
ATOM 6006 C C . GLU D 2 126 ? 1.018 22.642 101.482 1.00 28.50 146 GLU D C 1
ATOM 6007 O O . GLU D 2 126 ? 0.296 22.287 100.555 1.00 28.69 146 GLU D O 1
ATOM 6013 N N . ASP D 2 127 ? 0.562 22.810 102.718 1.00 28.15 147 ASP D N 1
ATOM 6014 C CA . ASP D 2 127 ? -0.827 22.557 103.046 1.00 28.27 147 ASP D CA 1
ATOM 6015 C C . ASP D 2 127 ? -1.716 23.628 102.388 1.00 27.45 147 ASP D C 1
ATOM 6016 O O . ASP D 2 127 ? -2.804 23.323 101.907 1.00 27.45 147 ASP D O 1
ATOM 6021 N N . VAL D 2 128 ? -1.244 24.870 102.398 1.00 27.82 148 VAL D N 1
ATOM 6022 C CA . VAL D 2 128 ? -1.977 25.994 101.817 1.00 27.92 148 VAL D CA 1
ATOM 6023 C C . VAL D 2 128 ? -2.056 25.777 100.297 1.00 28.55 148 VAL D C 1
ATOM 6024 O O . VAL D 2 128 ? -3.126 25.889 99.707 1.00 28.02 148 VAL D O 1
ATOM 6028 N N . VAL D 2 129 ? -0.930 25.412 99.693 1.00 28.52 149 VAL D N 1
ATOM 6029 C CA . VAL D 2 129 ? -0.897 25.097 98.271 1.00 28.77 149 VAL D CA 1
ATOM 6030 C C . VAL D 2 129 ? -1.904 23.970 97.948 1.00 29.21 149 VAL D C 1
ATOM 6031 O O . VAL D 2 129 ? -2.651 24.076 96.995 1.00 29.46 149 VAL D O 1
ATOM 6035 N N . ALA D 2 130 ? -1.960 22.920 98.761 1.00 29.60 150 ALA D N 1
ATOM 6036 C CA . ALA D 2 130 ? -2.855 21.801 98.477 1.00 30.25 150 ALA D CA 1
ATOM 6037 C C . ALA D 2 130 ? -4.338 22.212 98.419 1.00 31.02 150 ALA D C 1
ATOM 6038 O O . ALA D 2 130 ? -5.122 21.602 97.672 1.00 31.33 150 ALA D O 1
ATOM 6040 N N . PHE D 2 131 ? -4.725 23.219 99.208 1.00 30.13 151 PHE D N 1
ATOM 6041 C CA . PHE D 2 131 ? -6.062 23.778 99.105 1.00 29.81 151 PHE D CA 1
ATOM 6042 C C . PHE D 2 131 ? -6.256 24.643 97.859 1.00 29.10 151 PHE D C 1
ATOM 6043 O O . PHE D 2 131 ? -7.287 24.546 97.181 1.00 29.52 151 PHE D O 1
ATOM 6051 N N . LEU D 2 132 ? -5.287 25.500 97.586 1.00 29.48 152 LEU D N 1
ATOM 6052 C CA . LEU D 2 132 ? -5.361 26.406 96.440 1.00 30.14 152 LEU D CA 1
ATOM 6053 C C . LEU D 2 132 ? -5.495 25.684 95.104 1.00 31.17 152 LEU D C 1
ATOM 6054 O O . LEU D 2 132 ? -6.165 26.196 94.180 1.00 30.14 152 LEU D O 1
ATOM 6059 N N . VAL D 2 133 ? -4.840 24.534 94.974 1.00 31.57 153 VAL D N 1
ATOM 6060 C CA . VAL D 2 133 ? -4.971 23.758 93.732 1.00 33.13 153 VAL D CA 1
ATOM 6061 C C . VAL D 2 133 ? -6.394 23.259 93.526 1.00 33.64 153 VAL D C 1
ATOM 6062 O O . VAL D 2 133 ? -6.789 22.965 92.389 1.00 34.96 153 VAL D O 1
ATOM 6066 N N . THR D 2 134 ? -7.175 23.141 94.593 1.00 34.14 154 THR D N 1
ATOM 6067 C CA . THR D 2 134 ? -8.580 22.749 94.437 1.00 34.49 154 THR D CA 1
ATOM 6068 C C . THR D 2 134 ? -9.540 23.875 94.050 1.00 35.93 154 THR D C 1
ATOM 6069 O O . THR D 2 134 ? -10.690 23.591 93.730 1.00 36.01 154 THR D O 1
ATOM 6073 N N . LEU D 2 135 ? -9.103 25.132 94.110 1.00 37.31 155 LEU D N 1
ATOM 6074 C CA . LEU D 2 135 ? -9.954 26.250 93.711 1.00 38.51 155 LEU D CA 1
ATOM 6075 C C . LEU D 2 135 ? -9.987 26.353 92.185 1.00 40.72 155 LEU D C 1
ATOM 6076 O O . LEU D 2 135 ? -9.404 27.252 91.585 1.00 39.62 155 LEU D O 1
ATOM 6081 N N . LYS D 2 136 ? -10.709 25.400 91.597 1.00 43.31 156 LYS D N 1
ATOM 6082 C CA . LYS D 2 136 ? -10.895 25.247 90.169 1.00 46.15 156 LYS D CA 1
ATOM 6083 C C . LYS D 2 136 ? -12.382 25.105 89.886 1.00 48.46 156 LYS D C 1
ATOM 6084 O O . LYS D 2 136 ? -13.136 24.628 90.737 1.00 48.69 156 LYS D O 1
ATOM 6090 N N . GLU D 2 137 ? -12.777 25.497 88.677 1.00 51.04 157 GLU D N 1
ATOM 6091 C CA . GLU D 2 137 ? -14.095 25.215 88.064 1.00 53.11 157 GLU D CA 1
ATOM 6092 C C . GLU D 2 137 ? -14.716 26.539 87.584 1.00 53.98 157 GLU D C 1
ATOM 6093 O O . GLU D 2 137 ? -14.349 27.655 87.999 1.00 54.10 157 GLU D O 1
ATOM 6100 N N . ASP E 1 1 ? -10.993 122.943 42.648 1.00 50.58 27 ASP E N 1
ATOM 6101 C CA . ASP E 1 1 ? -11.799 124.029 42.025 1.00 51.37 27 ASP E CA 1
ATOM 6102 C C . ASP E 1 1 ? -12.216 125.146 43.010 1.00 50.64 27 ASP E C 1
ATOM 6103 O O . ASP E 1 1 ? -13.041 124.900 43.884 1.00 50.41 27 ASP E O 1
ATOM 6108 N N . PRO E 1 2 ? -11.717 126.374 42.880 1.00 50.05 28 PRO E N 1
ATOM 6109 C CA . PRO E 1 2 ? -12.189 127.436 43.786 1.00 50.13 28 PRO E CA 1
ATOM 6110 C C . PRO E 1 2 ? -13.686 127.763 43.564 1.00 49.82 28 PRO E C 1
ATOM 6111 O O . PRO E 1 2 ? -14.142 127.863 42.431 1.00 49.84 28 PRO E O 1
ATOM 6115 N N . VAL E 1 3 ? -14.435 127.888 44.654 1.00 49.72 29 VAL E N 1
ATOM 6116 C CA . VAL E 1 3 ? -15.857 128.256 44.610 1.00 49.62 29 VAL E CA 1
ATOM 6117 C C . VAL E 1 3 ? -16.065 129.740 44.241 1.00 49.39 29 VAL E C 1
ATOM 6118 O O . VAL E 1 3 ? -15.152 130.565 44.372 1.00 49.78 29 VAL E O 1
ATOM 6122 N N . GLU E 1 4 ? -17.255 130.066 43.741 1.00 49.06 30 GLU E N 1
ATOM 6123 C CA . GLU E 1 4 ? -17.681 131.463 43.589 1.00 48.71 30 GLU E CA 1
ATOM 6124 C C . GLU E 1 4 ? -18.431 131.854 44.855 1.00 46.50 30 GLU E C 1
ATOM 6125 O O . GLU E 1 4 ? -19.509 131.335 45.147 1.00 46.22 30 GLU E O 1
ATOM 6131 N N . ASP E 1 5 ? -17.828 132.749 45.622 1.00 44.37 31 ASP E N 1
ATOM 6132 C CA . ASP E 1 5 ? -18.418 133.200 46.872 1.00 42.02 31 ASP E CA 1
ATOM 6133 C C . ASP E 1 5 ? -17.738 134.497 47.257 1.00 39.96 31 ASP E C 1
ATOM 6134 O O . ASP E 1 5 ? -16.702 134.840 46.695 1.00 39.99 31 ASP E O 1
ATOM 6139 N N . GLY E 1 6 ? -18.337 135.222 48.198 1.00 37.34 32 GLY E N 1
ATOM 6140 C CA . GLY E 1 6 ? -17.767 136.442 48.725 1.00 35.50 32 GLY E CA 1
ATOM 6141 C C . GLY E 1 6 ? -17.795 136.379 50.236 1.00 34.41 32 GLY E C 1
ATOM 6142 O O . GLY E 1 6 ? -18.713 135.805 50.807 1.00 32.70 32 GLY E O 1
ATOM 6143 N N . LEU E 1 7 ? -16.778 136.949 50.875 1.00 33.05 33 LEU E N 1
ATOM 6144 C CA . LEU E 1 7 ? -16.658 136.942 52.314 1.00 32.54 33 LEU E CA 1
ATOM 6145 C C . LEU E 1 7 ? -16.757 138.382 52.809 1.00 33.23 33 LEU E C 1
ATOM 6146 O O . LEU E 1 7 ? -15.943 139.233 52.445 1.00 33.98 33 LEU E O 1
ATOM 6151 N N . VAL E 1 8 ? -17.793 138.648 53.599 1.00 33.20 34 VAL E N 1
ATOM 6152 C CA . VAL E 1 8 ? -17.986 139.901 54.308 1.00 33.42 34 VAL E CA 1
ATOM 6153 C C . VAL E 1 8 ? -18.303 139.479 55.751 1.00 32.72 34 VAL E C 1
ATOM 6154 O O . VAL E 1 8 ? -19.308 138.798 56.009 1.00 32.57 34 VAL E O 1
ATOM 6158 N N . ILE E 1 9 ? -17.437 139.843 56.689 1.00 31.86 35 ILE E N 1
ATOM 6159 C CA . ILE E 1 9 ? -17.551 139.331 58.055 1.00 31.16 35 ILE E CA 1
ATOM 6160 C C . ILE E 1 9 ? -18.468 140.236 58.865 1.00 32.44 35 ILE E C 1
ATOM 6161 O O . ILE E 1 9 ? -18.306 141.452 58.854 1.00 30.98 35 ILE E O 1
ATOM 6166 N N . GLU E 1 10 ? -19.430 139.648 59.572 1.00 33.72 36 GLU E N 1
ATOM 6167 C CA . GLU E 1 10 ? -20.226 140.421 60.509 1.00 34.64 36 GLU E CA 1
ATOM 6168 C C . GLU E 1 10 ? -19.422 140.607 61.783 1.00 36.01 36 GLU E C 1
ATOM 6169 O O . GLU E 1 10 ? -18.971 139.630 62.372 1.00 34.91 36 GLU E O 1
ATOM 6175 N N . THR E 1 11 ? -19.302 141.853 62.240 1.00 37.71 37 THR E N 1
ATOM 6176 C CA . THR E 1 11 ? -18.578 142.162 63.473 1.00 38.96 37 THR E CA 1
ATOM 6177 C C . THR E 1 11 ? -19.311 143.165 64.387 1.00 41.02 37 THR E C 1
ATOM 6178 O O . THR E 1 11 ? -20.300 143.802 63.985 1.00 41.30 37 THR E O 1
ATOM 6182 N N . ASP E 1 12 ? -18.776 143.304 65.604 1.00 42.61 38 ASP E N 1
ATOM 6183 C CA . ASP E 1 12 ? -19.186 144.313 66.598 1.00 44.01 38 ASP E CA 1
ATOM 6184 C C . ASP E 1 12 ? -19.166 145.752 66.102 1.00 43.74 38 ASP E C 1
ATOM 6185 O O . ASP E 1 12 ? -19.815 146.622 66.696 1.00 44.01 38 ASP E O 1
ATOM 6190 N N . SER E 1 13 ? -18.358 146.022 65.085 1.00 43.35 39 SER E N 1
ATOM 6191 C CA . SER E 1 13 ? -18.185 147.369 64.575 1.00 42.77 39 SER E CA 1
ATOM 6192 C C . SER E 1 13 ? -18.590 147.496 63.092 1.00 41.71 39 SER E C 1
ATOM 6193 O O . SER E 1 13 ? -18.109 148.376 62.396 1.00 41.93 39 SER E O 1
ATOM 6196 N N . GLY E 1 14 ? -19.491 146.631 62.618 1.00 40.24 40 GLY E N 1
ATOM 6197 C CA . GLY E 1 14 ? -19.968 146.664 61.238 1.00 38.77 40 GLY E CA 1
ATOM 6198 C C . GLY E 1 14 ? -19.315 145.644 60.309 1.00 37.46 40 GLY E C 1
ATOM 6199 O O . GLY E 1 14 ? -18.355 144.968 60.685 1.00 36.21 40 GLY E O 1
ATOM 6200 N N . PRO E 1 15 ? -19.839 145.520 59.094 1.00 36.03 41 PRO E N 1
ATOM 6201 C CA . PRO E 1 15 ? -19.321 144.534 58.148 1.00 35.63 41 PRO E CA 1
ATOM 6202 C C . PRO E 1 15 ? -17.900 144.884 57.702 1.00 34.83 41 PRO E C 1
ATOM 6203 O O . PRO E 1 15 ? -17.562 146.066 57.557 1.00 34.04 41 PRO E O 1
ATOM 6207 N N . VAL E 1 16 ? -17.080 143.863 57.500 1.00 33.93 42 VAL E N 1
ATOM 6208 C CA . VAL E 1 16 ? -15.773 144.085 56.897 1.00 33.38 42 VAL E CA 1
ATOM 6209 C C . VAL E 1 16 ? -15.551 143.136 55.736 1.00 31.66 42 VAL E C 1
ATOM 6210 O O . VAL E 1 16 ? -15.612 141.918 55.876 1.00 30.43 42 VAL E O 1
ATOM 6214 N N .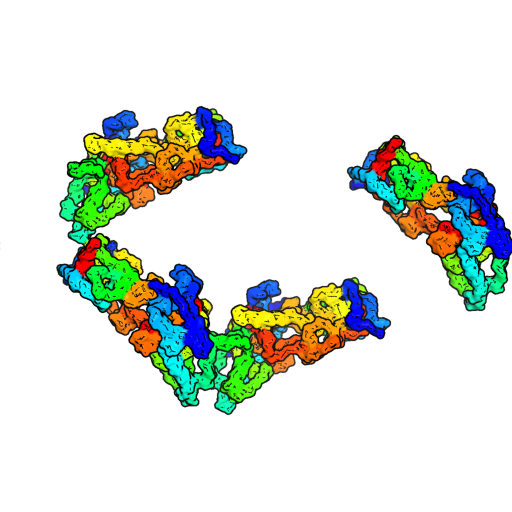 GLU E 1 17 ? -15.331 143.739 54.581 1.00 30.53 43 GLU E N 1
ATOM 6215 C CA . GLU E 1 17 ? -15.141 143.013 53.353 1.00 31.20 43 GLU E CA 1
ATOM 6216 C C . GLU E 1 17 ? -13.723 142.480 53.346 1.00 30.08 43 GLU E C 1
ATOM 6217 O O . GLU E 1 17 ? -12.784 143.196 53.739 1.00 28.41 43 GLU E O 1
ATOM 6223 N N . ILE E 1 18 ? -13.620 141.218 52.941 1.00 28.47 44 ILE E N 1
ATOM 6224 C CA . ILE E 1 18 ? -12.379 140.522 52.727 1.00 27.88 44 ILE E CA 1
ATOM 6225 C C . ILE E 1 18 ? -12.220 140.248 51.236 1.00 27.70 44 ILE E C 1
ATOM 6226 O O . ILE E 1 18 ? -13.056 139.587 50.638 1.00 28.31 44 ILE E O 1
ATOM 6231 N N . VAL E 1 19 ? -11.126 140.728 50.657 1.00 28.30 45 VAL E N 1
ATOM 6232 C CA . VAL E 1 19 ? -10.756 140.370 49.305 1.00 28.34 45 VAL E CA 1
ATOM 6233 C C . VAL E 1 19 ? -10.165 138.961 49.353 1.00 28.39 45 VAL E C 1
ATOM 6234 O O . VAL E 1 19 ? -9.106 138.743 49.949 1.00 29.02 45 VAL E O 1
ATOM 6238 N N . THR E 1 20 ? -10.862 138.003 48.750 1.00 27.51 46 THR E N 1
ATOM 6239 C CA . THR E 1 20 ? -10.432 136.605 48.740 1.00 27.26 46 THR E CA 1
ATOM 6240 C C . THR E 1 20 ? -10.010 136.135 47.351 1.00 27.21 46 THR E C 1
ATOM 6241 O O . THR E 1 20 ? -9.588 135.003 47.173 1.00 26.67 46 THR E O 1
ATOM 6245 N N . LYS E 1 21 ? -10.131 137.008 46.366 1.00 27.93 47 LYS E N 1
ATOM 6246 C CA . LYS E 1 21 ? -9.864 136.653 44.983 1.00 29.36 47 LYS E CA 1
ATOM 6247 C C . LYS E 1 21 ? -9.401 137.934 44.305 1.00 29.57 47 LYS E C 1
ATOM 6248 O O . LYS E 1 21 ? -10.059 138.954 44.398 1.00 30.37 47 LYS E O 1
ATOM 6254 N N . THR E 1 22 ? -8.235 137.920 43.677 1.00 29.76 48 THR E N 1
ATOM 6255 C CA . THR E 1 22 ? -7.687 139.139 43.080 1.00 29.84 48 THR E CA 1
ATOM 6256 C C . THR E 1 22 ? -6.581 138.818 42.092 1.00 29.73 48 THR E C 1
ATOM 6257 O O . THR E 1 22 ? -6.165 137.662 41.949 1.00 30.21 48 THR E O 1
ATOM 6261 N N . ALA E 1 23 ? -6.111 139.834 41.386 1.00 30.37 49 ALA E N 1
ATOM 6262 C CA . ALA E 1 23 ? -5.048 139.632 40.415 1.00 31.11 49 ALA E CA 1
ATOM 6263 C C . ALA E 1 23 ? -3.765 139.338 41.203 1.00 31.55 49 ALA E C 1
ATOM 6264 O O . ALA E 1 23 ? -3.582 139.885 42.287 1.00 32.27 49 ALA E O 1
ATOM 6266 N N . PRO E 1 24 ? -2.878 138.485 40.691 1.00 31.95 50 PRO E N 1
ATOM 6267 C CA . PRO E 1 24 ? -1.651 138.159 41.436 1.00 31.71 50 PRO E CA 1
ATOM 6268 C C . PRO E 1 24 ? -0.662 139.313 41.442 1.00 31.64 50 PRO E C 1
ATOM 6269 O O . PRO E 1 24 ? -0.764 140.192 40.597 1.00 30.05 50 PRO E O 1
ATOM 6273 N N . PRO E 1 25 ? 0.305 139.299 42.356 1.00 31.50 51 PRO E N 1
ATOM 6274 C CA . PRO E 1 25 ? 1.426 140.231 42.258 1.00 31.99 51 PRO E CA 1
ATOM 6275 C C . PRO E 1 25 ? 2.174 139.954 40.935 1.00 32.44 51 PRO E C 1
ATOM 6276 O O . PRO E 1 25 ? 2.093 138.841 40.409 1.00 31.95 51 PRO E O 1
ATOM 6280 N N . ALA E 1 26 ? 2.866 140.957 40.406 1.00 33.05 52 ALA E N 1
ATOM 6281 C CA . ALA E 1 26 ? 3.484 140.860 39.080 1.00 32.68 52 ALA E CA 1
ATOM 6282 C C . ALA E 1 26 ? 4.428 139.666 38.967 1.00 32.89 52 ALA E C 1
ATOM 6283 O O . ALA E 1 26 ? 4.462 138.979 37.928 1.00 31.80 52 ALA E O 1
ATOM 6285 N N . PHE E 1 27 ? 5.157 139.358 40.040 1.00 32.48 53 PHE E N 1
ATOM 6286 C CA . PHE E 1 27 ? 6.067 138.214 39.986 1.00 31.73 53 PHE E CA 1
ATOM 6287 C C . PHE E 1 27 ? 5.358 136.884 39.745 1.00 32.23 53 PHE E C 1
ATOM 6288 O O . PHE E 1 27 ? 5.969 135.947 39.289 1.00 31.44 53 PHE E O 1
ATOM 6296 N N . LEU E 1 28 ? 4.066 136.806 40.038 1.00 32.90 54 LEU E N 1
ATOM 6297 C CA . LEU E 1 28 ? 3.282 135.595 39.831 1.00 33.74 54 LEU E CA 1
ATOM 6298 C C . LEU E 1 28 ? 2.338 135.676 38.631 1.00 34.65 54 LEU E C 1
ATOM 6299 O O . LEU E 1 28 ? 1.524 134.803 38.441 1.00 34.57 54 LEU E O 1
ATOM 6304 N N . ALA E 1 29 ? 2.442 136.729 37.829 1.00 35.67 55 ALA E N 1
ATOM 6305 C CA . ALA E 1 29 ? 1.515 136.966 36.722 1.00 36.73 55 ALA E CA 1
ATOM 6306 C C . ALA E 1 29 ? 1.471 135.846 35.680 1.00 37.37 55 ALA E C 1
ATOM 6307 O O . ALA E 1 29 ? 0.403 135.559 35.130 1.00 36.79 55 ALA E O 1
ATOM 6309 N N . ASP E 1 30 ? 2.620 135.238 35.407 1.00 38.36 56 ASP E N 1
ATOM 6310 C CA . ASP E 1 30 ? 2.722 134.154 34.422 1.00 39.93 56 ASP E CA 1
ATOM 6311 C C . ASP E 1 30 ? 2.481 132.749 35.022 1.00 39.31 56 ASP E C 1
ATOM 6312 O O . ASP E 1 30 ? 2.576 131.736 34.315 1.00 40.47 56 ASP E O 1
ATOM 6317 N N . THR E 1 31 ? 2.133 132.702 36.311 1.00 37.90 57 THR E N 1
ATOM 6318 C CA . THR E 1 31 ? 1.900 131.463 37.053 1.00 36.48 57 THR E CA 1
ATOM 6319 C C . THR E 1 31 ? 0.415 131.201 37.307 1.00 34.96 57 THR E C 1
ATOM 6320 O O . THR E 1 31 ? -0.076 130.099 37.106 1.00 34.03 57 THR E O 1
ATOM 6324 N N . PHE E 1 32 ? -0.252 132.225 37.822 1.00 33.93 58 PHE E N 1
ATOM 6325 C CA . PHE E 1 32 ? -1.677 132.223 38.124 1.00 33.17 58 PHE E CA 1
ATOM 6326 C C . PHE E 1 32 ? -2.337 133.358 37.386 1.00 33.03 58 PHE E C 1
ATOM 6327 O O . PHE E 1 32 ? -1.761 134.445 37.258 1.00 32.65 58 PHE E O 1
ATOM 6335 N N . ASP E 1 33 ? -3.562 133.115 36.946 1.00 32.97 59 ASP E N 1
ATOM 6336 C CA . ASP E 1 33 ? -4.437 134.179 36.485 1.00 33.42 59 ASP E CA 1
ATOM 6337 C C . ASP E 1 33 ? -5.010 134.953 37.658 1.00 32.22 59 ASP E C 1
ATOM 6338 O O . ASP E 1 33 ? -5.228 136.167 37.573 1.00 31.84 59 ASP E O 1
ATOM 6343 N N . THR E 1 34 ? -5.288 134.225 38.733 1.00 30.90 60 THR E N 1
ATOM 6344 C CA . THR E 1 34 ? -5.945 134.758 39.923 1.00 30.10 60 THR E CA 1
ATOM 6345 C C . THR E 1 34 ? -5.349 134.108 41.184 1.00 29.07 60 THR E C 1
ATOM 6346 O O . THR E 1 34 ? -5.118 132.908 41.201 1.00 28.75 60 THR E O 1
ATOM 6350 N N . ILE E 1 35 ? -5.063 134.918 42.203 1.00 27.23 61 ILE E N 1
ATOM 6351 C CA . ILE E 1 35 ? -4.776 134.386 43.516 1.00 26.92 61 ILE E CA 1
ATOM 6352 C C . ILE E 1 35 ? -6.032 134.365 44.372 1.00 26.57 61 ILE E C 1
ATOM 6353 O O . ILE E 1 35 ? -6.882 135.261 44.308 1.00 25.15 61 ILE E O 1
ATOM 6358 N N . TYR E 1 36 ? -6.122 133.317 45.176 1.00 26.37 62 TYR E N 1
ATOM 6359 C CA . TYR E 1 36 ? -7.268 133.044 46.001 1.00 27.12 62 TYR E CA 1
ATOM 6360 C C . TYR E 1 36 ? -6.846 132.829 47.465 1.00 25.59 62 TYR E C 1
ATOM 6361 O O . TYR E 1 36 ? -5.835 132.209 47.752 1.00 24.12 62 TYR E O 1
ATOM 6370 N N . SER E 1 37 ? -7.666 133.309 48.379 1.00 25.00 63 SER E N 1
ATOM 6371 C CA . SER E 1 37 ? -7.676 132.794 49.746 1.00 24.47 63 SER E CA 1
ATOM 6372 C C . SER E 1 37 ? -7.977 131.295 49.827 1.00 24.97 63 SER E C 1
ATOM 6373 O O . SER E 1 37 ? -8.768 130.749 49.034 1.00 24.21 63 SER E O 1
ATOM 6376 N N . GLY E 1 38 ? -7.307 130.637 50.788 1.00 24.46 64 GLY E N 1
ATOM 6377 C CA . GLY E 1 38 ? -7.612 129.272 51.197 1.00 24.34 64 GLY E CA 1
ATOM 6378 C C . GLY E 1 38 ? -9.076 129.040 51.542 1.00 23.87 64 GLY E C 1
ATOM 6379 O O . GLY E 1 38 ? -9.587 127.912 51.418 1.00 23.47 64 GLY E O 1
ATOM 6380 N N . TRP E 1 39 ? -9.741 130.105 51.970 1.00 24.25 65 TRP E N 1
ATOM 6381 C CA . TRP E 1 39 ? -11.189 130.111 52.201 1.00 25.45 65 TRP E CA 1
ATOM 6382 C C . TRP E 1 39 ? -11.997 129.586 51.004 1.00 25.50 65 TRP E C 1
ATOM 6383 O O . TRP E 1 39 ? -12.990 128.870 51.205 1.00 24.92 65 TRP E O 1
ATOM 6394 N N . HIS E 1 40 ? -11.589 129.947 49.784 1.00 26.41 66 HIS E N 1
ATOM 6395 C CA . HIS E 1 40 ? -12.312 129.532 48.567 1.00 27.59 66 HIS E CA 1
ATOM 6396 C C . HIS E 1 40 ? -12.273 128.040 48.297 1.00 28.01 66 HIS E C 1
ATOM 6397 O O . HIS E 1 40 ? -13.004 127.561 47.431 1.00 29.04 66 HIS E O 1
ATOM 6404 N N . PHE E 1 41 ? -11.398 127.310 48.988 1.00 27.67 67 PHE E N 1
ATOM 6405 C CA . PHE E 1 41 ? -11.254 125.884 48.748 1.00 27.76 67 PHE E CA 1
ATOM 6406 C C . PHE E 1 41 ? -11.935 125.041 49.804 1.00 28.57 67 PHE E C 1
ATOM 6407 O O . PHE E 1 41 ? -11.830 123.800 49.786 1.00 28.09 67 PHE E O 1
ATOM 6415 N N . ARG E 1 42 ? -12.600 125.714 50.752 1.00 29.25 68 ARG E N 1
ATOM 6416 C CA . ARG E 1 42 ? -13.226 125.027 51.870 1.00 30.23 68 ARG E CA 1
ATOM 6417 C C . ARG E 1 42 ? -14.708 124.783 51.569 1.00 30.55 68 ARG E C 1
ATOM 6418 O O . ARG E 1 42 ? -15.291 125.554 50.803 1.00 30.64 68 ARG E O 1
ATOM 6426 N N . ASP E 1 43 ? -15.316 123.735 52.151 1.00 30.67 69 ASP E N 1
ATOM 6427 C CA . ASP E 1 43 ? -16.773 123.498 52.007 1.00 31.38 69 ASP E CA 1
ATOM 6428 C C . ASP E 1 43 ? -17.585 124.597 52.692 1.00 31.16 69 ASP E C 1
ATOM 6429 O O . ASP E 1 43 ? -17.037 125.361 53.506 1.00 30.01 69 ASP E O 1
ATOM 6434 N N . ASP E 1 44 ? -18.882 124.695 52.386 1.00 30.72 70 ASP E N 1
ATOM 6435 C CA . ASP E 1 44 ? -19.653 125.830 52.903 1.00 31.21 70 ASP E CA 1
ATOM 6436 C C . ASP E 1 44 ? -19.755 125.909 54.416 1.00 30.94 70 ASP E C 1
ATOM 6437 O O . ASP E 1 44 ? -19.703 126.995 54.957 1.00 31.62 70 ASP E O 1
ATOM 6442 N N . SER E 1 45 ? -19.919 124.797 55.114 1.00 31.17 71 SER E N 1
ATOM 6443 C CA . SER E 1 45 ? -20.084 124.893 56.569 1.00 31.38 71 SER E CA 1
ATOM 6444 C C . SER E 1 45 ? -18.789 125.447 57.223 1.00 30.68 71 SER E C 1
ATOM 6445 O O . SER E 1 45 ? -18.847 126.188 58.193 1.00 30.25 71 SER E O 1
ATOM 6448 N N . THR E 1 46 ? -17.630 125.154 56.632 1.00 29.81 72 THR E N 1
ATOM 6449 C CA . THR E 1 46 ? -16.362 125.692 57.127 1.00 29.05 72 THR E CA 1
ATOM 6450 C C . THR E 1 46 ? -16.221 127.175 56.743 1.00 28.17 72 THR E C 1
ATOM 6451 O O . THR E 1 46 ? -15.892 128.012 57.582 1.00 27.73 72 THR E O 1
ATOM 6455 N N . ARG E 1 47 ? -16.514 127.503 55.491 1.00 26.98 73 ARG E N 1
ATOM 6456 C CA . ARG E 1 47 ? -16.510 128.893 55.049 1.00 27.02 73 ARG E CA 1
ATOM 6457 C C . ARG E 1 47 ? -17.378 129.755 55.965 1.00 26.58 73 ARG E C 1
ATOM 6458 O O . ARG E 1 47 ? -17.045 130.914 56.229 1.00 26.91 73 ARG E O 1
ATOM 6466 N N . ASP E 1 48 ? -18.497 129.192 56.436 1.00 26.00 74 ASP E N 1
ATOM 6467 C CA . ASP E 1 48 ? -19.467 129.970 57.206 1.00 26.31 74 ASP E CA 1
ATOM 6468 C C . ASP E 1 48 ? -18.898 130.413 58.536 1.00 26.47 74 ASP E C 1
ATOM 6469 O O . ASP E 1 48 ? -19.241 131.487 59.050 1.00 25.30 74 ASP E O 1
ATOM 6474 N N . LEU E 1 49 ? -18.041 129.567 59.099 1.00 27.01 75 LEU E N 1
ATOM 6475 C CA . LEU E 1 49 ? -17.444 129.845 60.400 1.00 27.54 75 LEU E CA 1
ATOM 6476 C C . LEU E 1 49 ? -16.610 131.133 60.402 1.00 27.22 75 LEU E C 1
ATOM 6477 O O . LEU E 1 49 ? -16.476 131.765 61.441 1.00 27.47 75 LEU E O 1
ATOM 6482 N N . GLU E 1 50 ? -16.101 131.529 59.237 1.00 27.60 76 GLU E N 1
ATOM 6483 C CA . GLU E 1 50 ? -15.327 132.770 59.115 1.00 28.16 76 GLU E CA 1
ATOM 6484 C C . GLU E 1 50 ? -16.197 134.011 58.886 1.00 28.96 76 GLU E C 1
ATOM 6485 O O . GLU E 1 50 ? -15.738 135.143 59.118 1.00 28.08 76 GLU E O 1
ATOM 6491 N N . ARG E 1 51 ? -17.461 133.798 58.486 1.00 29.87 77 ARG E N 1
ATOM 6492 C CA . ARG E 1 51 ? -18.333 134.890 58.025 1.00 31.14 77 ARG E CA 1
ATOM 6493 C C . ARG E 1 51 ? -18.851 135.774 59.125 1.00 31.51 77 ARG E C 1
ATOM 6494 O O . ARG E 1 51 ? -19.412 136.840 58.837 1.00 32.23 77 ARG E O 1
ATOM 6502 N N . ASP E 1 52 ? -18.739 135.337 60.372 1.00 31.34 78 ASP E N 1
ATOM 6503 C CA . ASP E 1 52 ? -18.989 136.270 61.435 1.00 32.49 78 ASP E CA 1
ATOM 6504 C C . ASP E 1 52 ? -18.312 135.969 62.752 1.00 31.75 78 ASP E C 1
ATOM 6505 O O . ASP E 1 52 ? -18.100 134.826 63.108 1.00 31.51 78 ASP E O 1
ATOM 6510 N N . ASP E 1 53 ? -17.953 137.030 63.452 1.00 31.16 79 ASP E N 1
ATOM 6511 C CA . ASP E 1 53 ? -17.136 136.909 64.655 1.00 32.08 79 ASP E CA 1
ATOM 6512 C C . ASP E 1 53 ? -17.775 136.073 65.708 1.00 32.29 79 ASP E C 1
ATOM 6513 O O . ASP E 1 53 ? -17.082 135.372 66.421 1.00 32.36 79 ASP E O 1
ATOM 6518 N N . PHE E 1 54 ? -19.096 136.157 65.819 1.00 33.32 80 PHE E N 1
ATOM 6519 C CA . PHE E 1 54 ? -19.811 135.402 66.839 1.00 34.08 80 PHE E CA 1
ATOM 6520 C C . PHE E 1 54 ? -19.569 133.894 66.715 1.00 33.15 80 PHE E C 1
ATOM 6521 O O . PHE E 1 54 ? -19.388 133.218 67.722 1.00 33.69 80 PHE E O 1
ATOM 6529 N N . ASP E 1 55 ? -19.550 133.399 65.472 1.00 32.44 81 ASP E N 1
ATOM 6530 C CA . ASP E 1 55 ? -19.418 131.983 65.128 1.00 31.59 81 ASP E CA 1
ATOM 6531 C C . ASP E 1 55 ? -17.939 131.510 64.964 1.00 30.61 81 ASP E C 1
ATOM 6532 O O . ASP E 1 55 ? -17.670 130.308 64.919 1.00 29.67 81 ASP E O 1
ATOM 6537 N N . ASN E 1 56 ? -16.997 132.449 64.824 1.00 29.28 82 ASN E N 1
ATOM 6538 C CA . ASN E 1 56 ? -15.607 132.124 64.483 1.00 28.50 82 ASN E CA 1
ATOM 6539 C C . ASN E 1 56 ? -14.867 131.667 65.736 1.00 28.31 82 ASN E C 1
ATOM 6540 O O . ASN E 1 56 ? -14.628 132.466 66.624 1.00 27.66 82 ASN E O 1
ATOM 6545 N N . PRO E 1 57 ? -14.503 130.393 65.830 1.00 28.27 83 PRO E N 1
ATOM 6546 C CA . PRO E 1 57 ? -13.835 129.898 67.047 1.00 28.08 83 PRO E CA 1
ATOM 6547 C C . PRO E 1 57 ? -12.492 130.577 67.375 1.00 27.52 83 PRO E C 1
ATOM 6548 O O . PRO E 1 57 ? -12.076 130.549 68.530 1.00 26.57 83 PRO E O 1
ATOM 6552 N N . ALA E 1 58 ? -11.814 131.149 66.381 1.00 26.96 84 ALA E N 1
ATOM 6553 C CA . ALA E 1 58 ? -10.552 131.844 66.625 1.00 26.99 84 ALA E CA 1
ATOM 6554 C C . ALA E 1 58 ? -10.694 133.054 67.549 1.00 26.87 84 ALA E C 1
ATOM 6555 O O . ALA E 1 58 ? -9.745 133.413 68.229 1.00 25.96 84 ALA E O 1
ATOM 6557 N N . MET E 1 59 ? -11.873 133.682 67.559 1.00 27.51 85 MET E N 1
ATOM 6558 C CA . MET E 1 59 ? -12.120 134.883 68.360 1.00 28.24 85 MET E CA 1
ATOM 6559 C C . MET E 1 59 ? -11.981 134.647 69.861 1.00 27.73 85 MET E C 1
ATOM 6560 O O . MET E 1 59 ? -11.720 135.585 70.626 1.00 28.23 85 MET E O 1
ATOM 6565 N N . VAL E 1 60 ? -12.100 133.399 70.302 1.00 27.66 86 VAL E N 1
ATOM 6566 C CA . VAL E 1 60 ? -11.810 133.068 71.703 1.00 26.84 86 VAL E CA 1
ATOM 6567 C C . VAL E 1 60 ? -10.333 133.355 72.026 1.00 26.59 86 VAL E C 1
ATOM 6568 O O . VAL E 1 60 ? -9.975 133.809 73.133 1.00 26.14 86 VAL E O 1
ATOM 6572 N N . PHE E 1 61 ? -9.472 133.050 71.073 1.00 25.69 87 PHE E N 1
ATOM 6573 C CA . PHE E 1 61 ? -8.049 133.222 71.262 1.00 25.88 87 PHE E CA 1
ATOM 6574 C C . PHE E 1 61 ? -7.594 134.648 71.004 1.00 25.48 87 PHE E C 1
ATOM 6575 O O . PHE E 1 61 ? -6.661 135.102 71.647 1.00 25.46 87 PHE E O 1
ATOM 6583 N N . VAL E 1 62 ? -8.294 135.370 70.152 1.00 25.07 88 VAL E N 1
ATOM 6584 C CA . VAL E 1 62 ? -8.088 136.816 70.070 1.00 26.09 88 VAL E CA 1
ATOM 6585 C C . VAL E 1 62 ? -8.375 137.470 71.440 1.00 27.39 88 VAL E C 1
ATOM 6586 O O . VAL E 1 62 ? -7.589 138.262 71.962 1.00 26.91 88 VAL E O 1
ATOM 6590 N N . ASP E 1 63 ? -9.479 137.064 72.043 1.00 28.41 89 ASP E N 1
ATOM 6591 C CA . ASP E 1 63 ? -9.897 137.579 73.340 1.00 30.14 89 ASP E CA 1
ATOM 6592 C C . ASP E 1 63 ? -8.902 137.286 74.451 1.00 29.73 89 ASP E C 1
ATOM 6593 O O . ASP E 1 63 ? -8.570 138.116 75.302 1.00 29.85 89 ASP E O 1
ATOM 6598 N N . ARG E 1 64 ? -8.420 136.071 74.439 1.00 29.70 90 ARG E N 1
ATOM 6599 C CA . ARG E 1 64 ? -7.439 135.652 75.397 1.00 29.80 90 ARG E CA 1
ATOM 6600 C C . ARG E 1 64 ? -6.135 136.419 75.179 1.00 29.11 90 ARG E C 1
ATOM 6601 O O . ARG E 1 64 ? -5.480 136.785 76.137 1.00 29.52 90 ARG E O 1
ATOM 6609 N N . GLY E 1 65 ? -5.783 136.690 73.916 1.00 28.54 91 GLY E N 1
ATOM 6610 C CA . GLY E 1 65 ? -4.665 137.562 73.594 1.00 27.49 91 GLY E CA 1
ATOM 6611 C C . GLY E 1 65 ? -4.815 138.954 74.205 1.00 26.91 91 GLY E C 1
ATOM 6612 O O . GLY E 1 65 ? -3.834 139.517 74.693 1.00 26.79 91 GLY E O 1
ATOM 6613 N N . LEU E 1 66 ? -6.021 139.510 74.179 1.00 26.55 92 LEU E N 1
ATOM 6614 C CA . LEU E 1 66 ? -6.300 140.821 74.785 1.00 26.89 92 LEU E CA 1
ATOM 6615 C C . LEU E 1 66 ? -6.035 140.803 76.280 1.00 27.44 92 LEU E C 1
ATOM 6616 O O . LEU E 1 66 ? -5.406 141.746 76.830 1.00 27.81 92 LEU E O 1
ATOM 6621 N N . ASP E 1 67 ? -6.489 139.750 76.950 1.00 27.53 93 ASP E N 1
ATOM 6622 C CA . ASP E 1 67 ? -6.209 139.603 78.389 1.00 28.27 93 ASP E CA 1
ATOM 6623 C C . ASP E 1 67 ? -4.711 139.611 78.649 1.00 27.62 93 ASP E C 1
ATOM 6624 O O . ASP E 1 67 ? -4.238 140.291 79.545 1.00 28.41 93 ASP E O 1
ATOM 6629 N N . LYS E 1 68 ? -3.957 138.891 77.837 1.00 27.76 94 LYS E N 1
ATOM 6630 C CA . LYS E 1 68 ? -2.509 138.806 77.991 1.00 27.98 94 LYS E CA 1
ATOM 6631 C C . LYS E 1 68 ? -1.844 140.148 77.712 1.00 27.46 94 LYS E C 1
ATOM 6632 O O . LYS E 1 68 ? -0.918 140.545 78.419 1.00 27.36 94 LYS E O 1
ATOM 6638 N N . TRP E 1 69 ? -2.334 140.839 76.685 1.00 27.20 95 TRP E N 1
ATOM 6639 C CA . TRP E 1 69 ? -1.885 142.199 76.320 1.00 26.95 95 TRP E CA 1
ATOM 6640 C C . TRP E 1 69 ? -2.034 143.184 77.491 1.00 27.19 95 TRP E C 1
ATOM 6641 O O . TRP E 1 69 ? -1.195 144.062 77.678 1.00 26.33 95 TRP E O 1
ATOM 6652 N N . ASN E 1 70 ? -3.104 143.022 78.264 1.00 27.86 96 ASN E N 1
ATOM 6653 C CA . ASN E 1 70 ? -3.378 143.838 79.452 1.00 29.19 96 ASN E CA 1
ATOM 6654 C C . ASN E 1 70 ? -2.802 143.316 80.775 1.00 29.91 96 ASN E C 1
ATOM 6655 O O . ASN E 1 70 ? -2.910 143.982 81.803 1.00 29.94 96 ASN E O 1
ATOM 6660 N N . ALA E 1 71 ? -2.200 142.143 80.777 1.00 31.05 97 ALA E N 1
ATOM 6661 C CA . ALA E 1 71 ? -1.788 141.527 82.031 1.00 31.75 97 ALA E CA 1
ATOM 6662 C C . ALA E 1 71 ? -0.407 141.997 82.489 1.00 32.92 97 ALA E C 1
ATOM 6663 O O . ALA E 1 71 ? 0.530 142.110 81.687 1.00 31.67 97 ALA E O 1
ATOM 6665 N N . ALA E 1 72 ? -0.284 142.221 83.800 1.00 34.52 98 ALA E N 1
ATOM 6666 C CA . ALA E 1 72 ? 0.950 142.688 84.421 1.00 36.35 98 ALA E CA 1
ATOM 6667 C C . ALA E 1 72 ? 1.942 141.559 84.584 1.00 38.17 98 ALA E C 1
ATOM 6668 O O . ALA E 1 72 ? 2.128 141.055 85.682 1.00 40.03 98 ALA E O 1
ATOM 6670 N N . MET E 1 73 ? 2.603 141.184 83.499 1.00 39.81 99 MET E N 1
ATOM 6671 C CA . MET E 1 73 ? 3.428 139.979 83.438 1.00 41.14 99 MET E CA 1
ATOM 6672 C C . MET E 1 73 ? 4.910 140.252 83.591 1.00 41.74 99 MET E C 1
ATOM 6673 O O . MET E 1 73 ? 5.664 139.327 83.784 1.00 42.73 99 MET E O 1
ATOM 6678 N N . GLY E 1 74 ? 5.334 141.498 83.437 1.00 42.80 100 GLY E N 1
ATOM 6679 C CA . GLY E 1 74 ? 6.746 141.838 83.414 1.00 44.11 100 GLY E CA 1
ATOM 6680 C C . GLY E 1 74 ? 7.349 141.899 84.815 1.00 45.10 100 GLY E C 1
ATOM 6681 O O . GLY E 1 74 ? 6.653 141.668 85.797 1.00 44.84 100 GLY E O 1
ATOM 6682 N N . VAL E 1 75 ? 8.640 142.230 84.891 1.00 46.17 101 VAL E N 1
ATOM 6683 C CA . VAL E 1 75 ? 9.401 142.178 86.153 1.00 46.80 101 VAL E CA 1
ATOM 6684 C C . VAL E 1 75 ? 9.104 143.369 87.052 1.00 46.42 101 VAL E C 1
ATOM 6685 O O . VAL E 1 75 ? 9.061 143.238 88.265 1.00 47.24 101 VAL E O 1
ATOM 6689 N N . ASN E 1 76 ? 8.897 144.536 86.457 1.00 46.17 102 ASN E N 1
ATOM 6690 C CA . ASN E 1 76 ? 8.351 145.677 87.181 1.00 45.70 102 ASN E CA 1
ATOM 6691 C C . ASN E 1 76 ? 6.821 145.799 86.971 1.00 44.24 102 ASN E C 1
ATOM 6692 O O . ASN E 1 76 ? 6.267 146.906 86.984 1.00 43.76 102 ASN E O 1
ATOM 6697 N N . GLY E 1 77 ? 6.144 144.659 86.787 1.00 42.30 103 GLY E N 1
ATOM 6698 C CA . GLY E 1 77 ? 4.701 144.636 86.539 1.00 41.32 103 GLY E CA 1
ATOM 6699 C C . GLY E 1 77 ? 4.221 145.176 85.189 1.00 39.96 103 GLY E C 1
ATOM 6700 O O . GLY E 1 77 ? 3.059 145.593 85.042 1.00 39.82 103 GLY E O 1
ATOM 6701 N N . GLU E 1 78 ? 5.103 145.158 84.194 1.00 38.14 104 GLU E N 1
ATOM 6702 C CA . GLU E 1 78 ? 4.781 145.715 82.877 1.00 37.30 104 GLU E CA 1
ATOM 6703 C C . GLU E 1 78 ? 3.748 144.859 82.170 1.00 34.98 104 GLU E C 1
ATOM 6704 O O . GLU E 1 78 ? 3.751 143.644 82.309 1.00 33.66 104 GLU E O 1
ATOM 6710 N N . SER E 1 79 ? 2.880 145.518 81.412 1.00 33.48 105 SER E N 1
ATOM 6711 C CA . SER E 1 79 ? 2.009 144.869 80.446 1.00 31.75 105 SER E CA 1
ATOM 6712 C C . SER E 1 79 ? 2.356 145.418 79.069 1.00 30.95 105 SER E C 1
ATOM 6713 O O . SER E 1 79 ? 3.038 146.441 78.967 1.00 29.93 105 SER E O 1
ATOM 6716 N N . CYS E 1 80 ? 1.859 144.788 78.005 1.00 28.85 106 CYS E N 1
ATOM 6717 C CA . CYS E 1 80 ? 2.014 145.389 76.683 1.00 27.63 106 CYS E CA 1
ATOM 6718 C C . CYS E 1 80 ? 1.346 146.738 76.664 1.00 27.10 106 CYS E C 1
ATOM 6719 O O . CYS E 1 80 ? 1.845 147.697 76.074 1.00 26.84 106 CYS E O 1
ATOM 6722 N N . ALA E 1 81 ? 0.195 146.807 77.308 1.00 26.71 107 ALA E N 1
ATOM 6723 C CA . ALA E 1 81 ? -0.618 148.023 77.318 1.00 26.98 107 ALA E CA 1
ATOM 6724 C C . ALA E 1 81 ? 0.050 149.192 78.051 1.00 27.39 107 ALA E C 1
ATOM 6725 O O . ALA E 1 81 ? -0.204 150.351 77.717 1.00 27.65 107 ALA E O 1
ATOM 6727 N N . SER E 1 82 ? 0.917 148.871 79.012 1.00 27.72 108 SER E N 1
ATOM 6728 C CA . SER E 1 82 ? 1.760 149.843 79.725 1.00 28.37 108 SER E CA 1
ATOM 6729 C C . SER E 1 82 ? 2.473 150.808 78.789 1.00 28.44 108 SER E C 1
ATOM 6730 O O . SER E 1 82 ? 2.550 152.017 79.047 1.00 28.44 108 SER E O 1
ATOM 6733 N N . CYS E 1 83 ? 3.001 150.261 77.702 1.00 27.07 109 CYS E N 1
ATOM 6734 C CA . CYS E 1 83 ? 3.701 151.089 76.728 1.00 26.92 109 CYS E CA 1
ATOM 6735 C C . CYS E 1 83 ? 2.945 151.375 75.462 1.00 26.02 109 CYS E C 1
ATOM 6736 O O . CYS E 1 83 ? 3.078 152.447 74.923 1.00 26.05 109 CYS E O 1
ATOM 6739 N N . HIS E 1 84 ? 2.175 150.411 74.979 1.00 25.90 110 HIS E N 1
ATOM 6740 C CA . HIS E 1 84 ? 1.525 150.534 73.671 1.00 26.35 110 HIS E CA 1
ATOM 6741 C C . HIS E 1 84 ? 0.063 150.999 73.732 1.00 26.59 110 HIS E C 1
ATOM 6742 O O . HIS E 1 84 ? -0.563 151.207 72.697 1.00 26.44 110 HIS E O 1
ATOM 6749 N N . GLN E 1 85 ? -0.478 151.152 74.934 1.00 26.71 111 GLN E N 1
ATOM 6750 C CA . GLN E 1 85 ? -1.925 151.387 75.124 1.00 26.86 111 GLN E CA 1
ATOM 6751 C C . GLN E 1 85 ? -2.759 150.266 74.456 1.00 26.14 111 GLN E C 1
ATOM 6752 O O . GLN E 1 85 ? -2.450 149.090 74.620 1.00 24.77 111 GLN E O 1
ATOM 6758 N N . GLY E 1 86 ? -3.827 150.595 73.747 1.00 25.69 112 GLY E N 1
ATOM 6759 C CA . GLY E 1 86 ? -4.695 149.564 73.189 1.00 25.65 112 GLY E CA 1
ATOM 6760 C C . GLY E 1 86 ? -3.966 148.877 72.041 1.00 25.80 112 GLY E C 1
ATOM 6761 O O . GLY E 1 86 ? -2.997 149.442 71.502 1.00 24.52 112 GLY E O 1
ATOM 6762 N N . PRO E 1 87 ? -4.428 147.697 71.629 1.00 25.75 113 PRO E N 1
ATOM 6763 C CA . PRO E 1 87 ? -3.770 146.931 70.552 1.00 26.30 113 PRO E CA 1
ATOM 6764 C C . PRO E 1 87 ? -3.935 147.519 69.174 1.00 26.22 113 PRO E C 1
ATOM 6765 O O . PRO E 1 87 ? -3.213 147.118 68.248 1.00 25.20 113 PRO E O 1
ATOM 6769 N N . GLU E 1 88 ? -4.899 148.431 69.041 1.00 26.33 114 GLU E N 1
ATOM 6770 C CA . GLU E 1 88 ? -5.038 149.249 67.845 1.00 27.35 114 GLU E CA 1
ATOM 6771 C C . GLU E 1 88 ? -3.753 150.039 67.546 1.00 26.65 114 GLU E C 1
ATOM 6772 O O . GLU E 1 88 ? -3.575 150.500 66.422 1.00 26.50 114 GLU E O 1
ATOM 6778 N N . SER E 1 89 ? -2.868 150.170 68.536 1.00 25.78 115 SER E N 1
ATOM 6779 C CA . SER E 1 89 ? -1.496 150.672 68.337 1.00 26.46 115 SER E CA 1
ATOM 6780 C C . SER E 1 89 ? -0.732 149.912 67.238 1.00 25.84 115 SER E C 1
ATOM 6781 O O . SER E 1 89 ? 0.147 150.472 66.569 1.00 25.16 115 SER E O 1
ATOM 6784 N N . MET E 1 90 ? -1.055 148.630 67.053 1.00 25.36 116 MET E N 1
ATOM 6785 C CA . MET E 1 90 ? -0.400 147.801 66.040 1.00 24.96 116 MET E CA 1
ATOM 6786 C C . MET E 1 90 ? -1.175 147.720 64.729 1.00 24.68 116 MET E C 1
ATOM 6787 O O . MET E 1 90 ? -0.898 146.871 63.882 1.00 24.75 116 MET E O 1
ATOM 6792 N N . ALA E 1 91 ? -2.108 148.639 64.542 1.00 24.44 117 ALA E N 1
ATOM 6793 C CA . ALA E 1 91 ? -2.826 148.753 63.295 1.00 24.77 117 ALA E CA 1
ATOM 6794 C C . ALA E 1 91 ? -1.873 148.716 62.088 1.00 24.37 117 ALA E C 1
ATOM 6795 O O . ALA E 1 91 ? -0.829 149.364 62.102 1.00 25.51 117 ALA E O 1
ATOM 6797 N N . GLY E 1 92 ? -2.238 147.949 61.069 1.00 24.06 118 GLY E N 1
ATOM 6798 C CA . GLY E 1 92 ? -1.516 147.919 59.804 1.00 23.81 118 GLY E CA 1
ATOM 6799 C C . GLY E 1 92 ? -0.322 146.971 59.777 1.00 23.85 118 GLY E C 1
ATOM 6800 O O . GLY E 1 92 ? 0.101 146.575 58.689 1.00 22.78 118 GLY E O 1
ATOM 6801 N N . LEU E 1 93 ? 0.198 146.577 60.947 1.00 22.77 119 LEU E N 1
ATOM 6802 C CA . LEU E 1 93 ? 1.472 145.865 60.995 1.00 23.10 119 LEU E CA 1
ATOM 6803 C C . LEU E 1 93 ? 1.417 144.498 60.341 1.00 23.29 119 LEU E C 1
ATOM 6804 O O . LEU E 1 93 ? 2.266 144.175 59.474 1.00 23.17 119 LEU E O 1
ATOM 6809 N N . ARG E 1 94 ? 0.402 143.719 60.710 1.00 22.90 120 ARG E N 1
ATOM 6810 C CA . ARG E 1 94 ? 0.208 142.377 60.168 1.00 22.97 120 ARG E CA 1
ATOM 6811 C C . ARG E 1 94 ? 0.176 142.369 58.647 1.00 23.32 120 ARG E C 1
ATOM 6812 O O . ARG E 1 94 ? 0.714 141.460 58.034 1.00 23.31 120 ARG E O 1
ATOM 6820 N N . ALA E 1 95 ? -0.433 143.382 58.040 1.00 23.83 121 ALA E N 1
ATOM 6821 C CA . ALA E 1 95 ? -0.562 143.440 56.568 1.00 23.52 121 ALA E CA 1
ATOM 6822 C C . ALA E 1 95 ? 0.763 143.579 55.830 1.00 23.16 121 ALA E C 1
ATOM 6823 O O . ALA E 1 95 ? 0.873 143.209 54.653 1.00 22.68 121 ALA E O 1
ATOM 6825 N N . VAL E 1 96 ? 1.784 144.087 56.510 1.00 22.80 122 VAL E N 1
ATOM 6826 C CA . VAL E 1 96 ? 3.061 144.327 55.859 1.00 22.56 122 VAL E CA 1
ATOM 6827 C C . VAL E 1 96 ? 4.168 143.396 56.371 1.00 23.88 122 VAL E C 1
ATOM 6828 O O . VAL E 1 96 ? 5.341 143.617 56.062 1.00 24.76 122 VAL E O 1
ATOM 6832 N N . MET E 1 97 ? 3.790 142.340 57.098 1.00 23.76 123 MET E N 1
ATOM 6833 C CA . MET E 1 97 ? 4.737 141.423 57.729 1.00 24.04 123 MET E CA 1
ATOM 6834 C C . MET E 1 97 ? 4.827 140.118 56.928 1.00 24.31 123 MET E C 1
ATOM 6835 O O . MET E 1 97 ? 3.850 139.736 56.286 1.00 24.42 123 MET E O 1
ATOM 6840 N N . PRO E 1 98 ? 5.966 139.413 56.930 1.00 23.65 124 PRO E N 1
ATOM 6841 C CA . PRO E 1 98 ? 7.248 139.806 57.551 1.00 23.58 124 PRO E CA 1
ATOM 6842 C C . PRO E 1 98 ? 7.946 140.972 56.864 1.00 23.30 124 PRO E C 1
ATOM 6843 O O . PRO E 1 98 ? 7.666 141.255 55.723 1.00 21.62 124 PRO E O 1
ATOM 6847 N N . ARG E 1 99 ? 8.911 141.600 57.519 1.00 23.69 125 ARG E N 1
ATOM 6848 C CA . ARG E 1 99 ? 9.606 142.719 56.873 1.00 23.93 125 ARG E CA 1
ATOM 6849 C C . ARG E 1 99 ? 10.987 142.910 57.459 1.00 24.48 125 ARG E C 1
ATOM 6850 O O . ARG E 1 99 ? 11.258 142.455 58.570 1.00 24.45 125 ARG E O 1
ATOM 6858 N N . VAL E 1 100 ? 11.846 143.622 56.742 1.00 24.82 126 VAL E N 1
ATOM 6859 C CA . VAL E 1 100 ? 13.090 144.054 57.352 1.00 24.89 126 VAL E CA 1
ATOM 6860 C C . VAL E 1 100 ? 12.842 145.347 58.113 1.00 24.36 126 VAL E C 1
ATOM 6861 O O . VAL E 1 100 ? 12.316 146.316 57.598 1.00 21.85 126 VAL E O 1
ATOM 6865 N N . ASP E 1 101 ? 13.149 145.289 59.399 1.00 23.86 127 ASP E N 1
ATOM 6866 C CA . ASP E 1 101 ? 12.877 146.367 60.294 1.00 23.55 127 ASP E CA 1
ATOM 6867 C C . ASP E 1 101 ? 13.621 147.626 59.899 1.00 24.42 127 ASP E C 1
ATOM 6868 O O . ASP E 1 101 ? 14.795 147.575 59.513 1.00 24.34 127 ASP E O 1
ATOM 6873 N N . GLU E 1 102 ? 12.939 148.756 60.016 1.00 24.41 128 GLU E N 1
ATOM 6874 C CA . GLU E 1 102 ? 13.447 150.019 59.553 1.00 24.39 128 GLU E CA 1
ATOM 6875 C C . GLU E 1 102 ? 14.644 150.487 60.369 1.00 24.01 128 GLU E C 1
ATOM 6876 O O . GLU E 1 102 ? 15.449 151.238 59.870 1.00 24.34 128 GLU E O 1
ATOM 6882 N N . HIS E 1 103 ? 14.719 150.099 61.640 1.00 23.90 129 HIS E N 1
ATOM 6883 C CA . HIS E 1 103 ? 15.802 150.542 62.519 1.00 24.03 129 HIS E CA 1
ATOM 6884 C C . HIS E 1 103 ? 16.985 149.553 62.568 1.00 24.62 129 HIS E C 1
ATOM 6885 O O . HIS E 1 103 ? 18.120 149.989 62.486 1.00 25.36 129 HIS E O 1
ATOM 6892 N N . THR E 1 104 ? 16.744 148.245 62.669 1.00 24.45 130 THR E N 1
ATOM 6893 C CA . THR E 1 104 ? 17.836 147.268 62.860 1.00 24.74 130 THR E CA 1
ATOM 6894 C C . THR E 1 104 ? 18.346 146.642 61.569 1.00 25.05 130 THR E C 1
ATOM 6895 O O . THR E 1 104 ? 19.408 146.032 61.551 1.00 26.32 130 THR E O 1
ATOM 6899 N N . GLY E 1 105 ? 17.534 146.711 60.524 1.00 24.81 131 GLY E N 1
ATOM 6900 C CA . GLY E 1 105 ? 17.781 146.006 59.290 1.00 24.49 131 GLY E CA 1
ATOM 6901 C C . GLY E 1 105 ? 17.673 144.481 59.356 1.00 24.86 131 GLY E C 1
ATOM 6902 O O . GLY E 1 105 ? 18.081 143.790 58.400 1.00 24.22 131 GLY E O 1
ATOM 6903 N N . LYS E 1 106 ? 17.090 143.948 60.422 1.00 24.59 132 LYS E N 1
ATOM 6904 C CA . LYS E 1 106 ? 16.935 142.489 60.559 1.00 25.36 132 LYS E CA 1
ATOM 6905 C C . LYS E 1 106 ? 15.580 142.121 60.026 1.00 25.34 132 LYS E C 1
ATOM 6906 O O . LYS E 1 106 ? 14.641 142.885 60.205 1.00 23.51 132 LYS E O 1
ATOM 6912 N N . LEU E 1 107 ? 15.497 140.969 59.364 1.00 25.21 133 LEU E N 1
ATOM 6913 C CA . LEU E 1 107 ? 14.221 140.382 58.951 1.00 25.77 133 LEU E CA 1
ATOM 6914 C C . LEU E 1 107 ? 13.443 139.948 60.192 1.00 25.32 133 LEU E C 1
ATOM 6915 O O . LEU E 1 107 ? 13.980 139.218 61.033 1.00 25.24 133 LEU E O 1
ATOM 6920 N N . MET E 1 108 ? 12.186 140.365 60.291 1.00 23.98 134 MET E N 1
ATOM 6921 C CA . MET E 1 108 ? 11.383 140.032 61.451 1.00 24.44 134 MET E CA 1
ATOM 6922 C C . MET E 1 108 ? 10.074 139.389 61.024 1.00 23.64 134 MET E C 1
ATOM 6923 O O . MET E 1 108 ? 9.406 139.932 60.195 1.00 24.56 134 MET E O 1
ATOM 6928 N N . ILE E 1 109 ? 9.732 138.246 61.608 1.00 23.29 135 ILE E N 1
ATOM 6929 C CA . ILE E 1 109 ? 8.347 137.753 61.628 1.00 23.42 135 ILE E CA 1
ATOM 6930 C C . ILE E 1 109 ? 7.729 138.297 62.897 1.00 23.29 135 ILE E C 1
ATOM 6931 O O . ILE E 1 109 ? 8.430 138.809 63.770 1.00 23.14 135 ILE E O 1
ATOM 6936 N N . MET E 1 110 ? 6.410 138.236 63.002 1.00 22.89 136 MET E N 1
ATOM 6937 C CA . MET E 1 110 ? 5.741 138.885 64.108 1.00 22.04 136 MET E CA 1
ATOM 6938 C C . MET E 1 110 ? 6.259 138.342 65.430 1.00 22.06 136 MET E C 1
ATOM 6939 O O . MET E 1 110 ? 6.409 139.108 66.388 1.00 22.66 136 MET E O 1
ATOM 6944 N N . GLU E 1 111 ? 6.541 137.041 65.475 1.00 21.90 137 GLU E N 1
ATOM 6945 C CA . GLU E 1 111 ? 7.057 136.379 66.685 1.00 23.03 137 GLU E CA 1
ATOM 6946 C C . GLU E 1 111 ? 8.341 137.034 67.219 1.00 23.13 137 GLU E C 1
ATOM 6947 O O . GLU E 1 111 ? 8.542 137.108 68.432 1.00 24.13 137 GLU E O 1
ATOM 6953 N N . ASP E 1 112 ? 9.191 137.498 66.317 1.00 23.60 138 ASP E N 1
ATOM 6954 C CA . ASP E 1 112 ? 10.399 138.249 66.683 1.00 23.94 138 ASP E CA 1
ATOM 6955 C C . ASP E 1 112 ? 10.069 139.553 67.362 1.00 23.40 138 ASP E C 1
ATOM 6956 O O . ASP E 1 112 ? 10.685 139.875 68.375 1.00 24.56 138 ASP E O 1
ATOM 6961 N N . TYR E 1 113 ? 9.102 140.321 66.843 1.00 24.20 139 TYR E N 1
ATOM 6962 C CA . TYR E 1 113 ? 8.718 141.559 67.529 1.00 23.90 139 TYR E CA 1
ATOM 6963 C C . TYR E 1 113 ? 8.162 141.298 68.912 1.00 24.07 139 TYR E C 1
ATOM 6964 O O . TYR E 1 113 ? 8.492 142.022 69.871 1.00 23.94 139 TYR E O 1
ATOM 6973 N N . VAL E 1 114 ? 7.336 140.263 69.040 1.00 24.55 140 VAL E N 1
ATOM 6974 C CA . VAL E 1 114 ? 6.709 139.977 70.331 1.00 24.57 140 VAL E CA 1
ATOM 6975 C C . VAL E 1 114 ? 7.790 139.609 71.327 1.00 24.91 140 VAL E C 1
ATOM 6976 O O . VAL E 1 114 ? 7.829 140.168 72.435 1.00 24.62 140 VAL E O 1
ATOM 6980 N N . ASN E 1 115 ? 8.681 138.701 70.941 1.00 25.00 141 ASN E N 1
ATOM 6981 C CA . ASN E 1 115 ? 9.741 138.272 71.855 1.00 25.64 141 ASN E CA 1
ATOM 6982 C C . ASN E 1 115 ? 10.801 139.338 72.152 1.00 26.09 141 ASN E C 1
ATOM 6983 O O . ASN E 1 115 ? 11.442 139.283 73.198 1.00 26.48 141 ASN E O 1
ATOM 6988 N N . ALA E 1 116 ? 10.977 140.303 71.255 1.00 25.99 142 ALA E N 1
ATOM 6989 C CA . ALA E 1 116 ? 11.893 141.420 71.528 1.00 26.71 142 ALA E CA 1
ATOM 6990 C C . ALA E 1 116 ? 11.375 142.250 72.692 1.00 26.28 142 ALA E C 1
ATOM 6991 O O . ALA E 1 116 ? 12.131 142.639 73.576 1.00 26.92 142 ALA E O 1
ATOM 6993 N N . CYS E 1 117 ? 10.077 142.480 72.731 1.00 26.73 143 CYS E N 1
ATOM 6994 C CA . CYS E 1 117 ? 9.498 143.186 73.848 1.00 26.60 143 CYS E CA 1
ATOM 6995 C C . CYS E 1 117 ? 9.436 142.331 75.097 1.00 27.38 143 CYS E C 1
ATOM 6996 O O . CYS E 1 117 ? 9.736 142.809 76.179 1.00 27.02 143 CYS E O 1
ATOM 6999 N N . VAL E 1 118 ? 9.085 141.056 74.952 1.00 28.63 144 VAL E N 1
ATOM 7000 C CA . VAL E 1 118 ? 9.019 140.144 76.095 1.00 29.12 144 VAL E CA 1
ATOM 7001 C C . VAL E 1 118 ? 10.392 140.052 76.809 1.00 30.84 144 VAL E C 1
ATOM 7002 O O . VAL E 1 118 ? 10.446 140.121 78.048 1.00 30.70 144 VAL E O 1
ATOM 7006 N N . THR E 1 119 ? 11.480 139.915 76.057 1.00 31.80 145 THR E N 1
ATOM 7007 C CA . THR E 1 119 ? 12.808 139.746 76.686 1.00 33.50 145 THR E CA 1
ATOM 7008 C C . THR E 1 119 ? 13.511 141.070 77.026 1.00 35.00 145 THR E C 1
ATOM 7009 O O . THR E 1 119 ? 13.883 141.268 78.176 1.00 36.48 145 THR E O 1
ATOM 7013 N N . GLU E 1 120 ? 13.668 141.966 76.057 1.00 36.89 146 GLU E N 1
ATOM 7014 C CA . GLU E 1 120 ? 14.370 143.251 76.284 1.00 38.35 146 GLU E CA 1
ATOM 7015 C C . GLU E 1 120 ? 13.591 144.210 77.200 1.00 38.47 146 GLU E C 1
ATOM 7016 O O . GLU E 1 120 ? 14.190 144.888 78.022 1.00 38.21 146 GLU E O 1
ATOM 7022 N N . ARG E 1 121 ? 12.261 144.230 77.099 1.00 38.22 147 ARG E N 1
ATOM 7023 C CA . ARG E 1 121 ? 11.463 145.254 77.773 1.00 38.23 147 ARG E CA 1
ATOM 7024 C C . ARG E 1 121 ? 10.586 144.802 78.925 1.00 39.05 147 ARG E C 1
ATOM 7025 O O . ARG E 1 121 ? 10.145 145.635 79.738 1.00 39.17 147 ARG E O 1
ATOM 7033 N N . MET E 1 122 ? 10.298 143.509 79.005 1.00 38.70 148 MET E N 1
ATOM 7034 C CA . MET E 1 122 ? 9.546 143.012 80.145 1.00 38.98 148 MET E CA 1
ATOM 7035 C C . MET E 1 122 ? 10.398 142.128 81.031 1.00 39.07 148 MET E C 1
ATOM 7036 O O . MET E 1 122 ? 9.913 141.628 82.043 1.00 39.82 148 MET E O 1
ATOM 7041 N N . GLY E 1 123 ? 11.676 141.985 80.663 1.00 39.69 149 GLY E N 1
ATOM 7042 C CA . GLY E 1 123 ? 12.646 141.161 81.381 1.00 39.39 149 GLY E CA 1
ATOM 7043 C C . GLY E 1 123 ? 12.324 139.683 81.526 1.00 39.44 149 GLY E C 1
ATOM 7044 O O . GLY E 1 123 ? 12.834 139.037 82.455 1.00 39.69 149 GLY E O 1
ATOM 7045 N N . LEU E 1 124 ? 11.494 139.133 80.630 1.00 38.25 150 LEU E N 1
ATOM 7046 C CA . LEU E 1 124 ? 11.028 137.762 80.758 1.00 37.39 150 LEU E CA 1
ATOM 7047 C C . LEU E 1 124 ? 11.778 136.811 79.846 1.00 37.25 150 LEU E C 1
ATOM 7048 O O . LEU E 1 124 ? 12.405 137.235 78.877 1.00 36.59 150 LEU E O 1
ATOM 7053 N N . GLU E 1 125 ? 11.714 135.523 80.180 1.00 36.97 151 GLU E N 1
ATOM 7054 C CA . GLU E 1 125 ? 12.238 134.472 79.311 1.00 37.62 151 GLU E CA 1
ATOM 7055 C C . GLU E 1 125 ? 11.394 134.490 78.038 1.00 36.53 151 GLU E C 1
ATOM 7056 O O . GLU E 1 125 ? 10.179 134.749 78.095 1.00 35.29 151 GLU E O 1
ATOM 7062 N N . LYS E 1 126 ? 12.040 134.228 76.901 1.00 35.63 152 LYS E N 1
ATOM 7063 C CA . LYS E 1 126 ? 11.377 134.283 75.613 1.00 35.61 152 LYS E CA 1
ATOM 7064 C C . LYS E 1 126 ? 10.179 133.314 75.590 1.00 34.31 152 LYS E C 1
ATOM 7065 O O . LYS E 1 126 ? 10.231 132.232 76.176 1.00 33.36 152 LYS E O 1
ATOM 7071 N N . TRP E 1 127 ? 9.099 133.715 74.934 1.00 32.77 153 TRP E N 1
ATOM 7072 C CA . TRP E 1 127 ? 7.979 132.805 74.682 1.00 31.70 153 TRP E CA 1
ATOM 7073 C C . TRP E 1 127 ? 8.333 131.851 73.549 1.00 31.29 153 TRP E C 1
ATOM 7074 O O . TRP E 1 127 ? 8.928 132.258 72.542 1.00 30.96 153 TRP E O 1
ATOM 7085 N N . GLY E 1 128 ? 7.977 130.574 73.710 1.00 30.82 154 GLY E N 1
ATOM 7086 C CA . GLY E 1 128 ? 8.052 129.625 72.626 1.00 29.88 154 GLY E CA 1
ATOM 7087 C C . GLY E 1 128 ? 7.306 130.207 71.436 1.00 29.50 154 GLY E C 1
ATOM 7088 O O . GLY E 1 128 ? 6.276 130.854 71.601 1.00 27.69 154 GLY E O 1
ATOM 7089 N N . VAL E 1 129 ? 7.832 129.986 70.242 1.00 29.51 155 VAL E N 1
ATOM 7090 C CA . VAL E 1 129 ? 7.235 130.550 69.033 1.00 30.31 155 VAL E CA 1
ATOM 7091 C C . VAL E 1 129 ? 5.856 129.989 68.704 1.00 29.37 155 VAL E C 1
ATOM 7092 O O . VAL E 1 129 ? 5.098 130.639 68.012 1.00 29.32 155 VAL E O 1
ATOM 7096 N N . THR E 1 130 ? 5.549 128.786 69.174 1.00 28.94 156 THR E N 1
ATOM 7097 C CA . THR E 1 130 ? 4.205 128.218 69.069 1.00 29.46 156 THR E CA 1
ATOM 7098 C C . THR E 1 130 ? 3.503 128.021 70.415 1.00 29.84 156 THR E C 1
ATOM 7099 O O . THR E 1 130 ? 2.530 127.271 70.506 1.00 30.76 156 THR E O 1
ATOM 7103 N N . SER E 1 131 ? 3.965 128.719 71.448 1.00 29.59 157 SER E N 1
ATOM 7104 C CA . SER E 1 131 ? 3.303 128.721 72.742 1.00 28.95 157 SER E CA 1
ATOM 7105 C C . SER E 1 131 ? 1.924 129.388 72.625 1.00 29.40 157 SER E C 1
ATOM 7106 O O . SER E 1 131 ? 1.675 130.185 71.695 1.00 28.09 157 SER E O 1
ATOM 7109 N N . ASP E 1 132 ? 1.035 129.078 73.574 1.00 28.40 158 ASP E N 1
ATOM 7110 C CA . ASP E 1 132 ? -0.263 129.723 73.618 1.00 29.25 158 ASP E CA 1
ATOM 7111 C C . ASP E 1 132 ? -0.159 131.230 73.742 1.00 28.51 158 ASP E C 1
ATOM 7112 O O . ASP E 1 132 ? -0.880 131.942 73.070 1.00 28.01 158 ASP E O 1
ATOM 7117 N N . ASN E 1 133 ? 0.739 131.714 74.590 1.00 28.22 159 ASN E N 1
ATOM 7118 C CA . ASN E 1 133 ? 0.916 133.152 74.710 1.00 27.92 159 ASN E CA 1
ATOM 7119 C C . ASN E 1 133 ? 1.211 133.784 73.355 1.00 26.82 159 ASN E C 1
ATOM 7120 O O . ASN E 1 133 ? 0.619 134.800 73.010 1.00 27.44 159 ASN E O 1
ATOM 7125 N N . MET E 1 134 ? 2.107 133.176 72.592 1.00 26.33 160 MET E N 1
ATOM 7126 C CA . MET E 1 134 ? 2.493 133.703 71.277 1.00 25.57 160 MET E CA 1
ATOM 7127 C C . MET E 1 134 ? 1.362 133.613 70.243 1.00 25.85 160 MET E C 1
ATOM 7128 O O . MET E 1 134 ? 1.097 134.562 69.522 1.00 26.41 160 MET E O 1
ATOM 7133 N N . LYS E 1 135 ? 0.678 132.482 70.163 1.00 26.09 161 LYS E N 1
ATOM 7134 C CA . LYS E 1 135 ? -0.384 132.351 69.160 1.00 25.67 161 LYS E CA 1
ATOM 7135 C C . LYS E 1 135 ? -1.563 133.276 69.435 1.00 25.17 161 LYS E C 1
ATOM 7136 O O . LYS E 1 135 ? -2.088 133.871 68.511 1.00 25.56 161 LYS E O 1
ATOM 7142 N N . ASP E 1 136 ? -1.951 133.425 70.702 1.00 24.98 162 ASP E N 1
ATOM 7143 C CA . ASP E 1 136 ? -3.003 134.368 71.097 1.00 24.92 162 ASP E CA 1
ATOM 7144 C C . ASP E 1 136 ? -2.576 135.807 70.813 1.00 24.53 162 ASP E C 1
ATOM 7145 O O . ASP E 1 136 ? -3.387 136.639 70.386 1.00 23.95 162 ASP E O 1
ATOM 7150 N N . MET E 1 137 ? -1.303 136.124 71.058 1.00 24.43 163 MET E N 1
ATOM 7151 C CA . MET E 1 137 ? -0.843 137.493 70.819 1.00 24.35 163 MET E CA 1
ATOM 7152 C C . MET E 1 137 ? -0.807 137.789 69.313 1.00 23.70 163 MET E C 1
ATOM 7153 O O . MET E 1 137 ? -1.221 138.846 68.871 1.00 23.03 163 MET E O 1
ATOM 7158 N N . LEU E 1 138 ? -0.326 136.836 68.527 1.00 23.52 164 LEU E N 1
ATOM 7159 C CA . LEU E 1 138 ? -0.304 136.991 67.081 1.00 24.11 164 LEU E CA 1
ATOM 7160 C C . LEU E 1 138 ? -1.720 137.132 66.540 1.00 24.03 164 LEU E C 1
ATOM 7161 O O . LEU E 1 138 ? -1.942 137.865 65.583 1.00 24.97 164 LEU E O 1
ATOM 7166 N N . SER E 1 139 ? -2.666 136.430 67.144 1.00 23.72 165 SER E N 1
ATOM 7167 C CA . SER E 1 139 ? -4.077 136.504 66.722 1.00 24.03 165 SER E CA 1
ATOM 7168 C C . SER E 1 139 ? -4.634 137.919 66.947 1.00 23.09 165 SER E C 1
ATOM 7169 O O . SER E 1 139 ? -5.237 138.525 66.054 1.00 22.80 165 SER E O 1
ATOM 7172 N N . LEU E 1 140 ? -4.378 138.447 68.136 1.00 22.66 166 LEU E N 1
ATOM 7173 C CA . LEU E 1 140 ? -4.784 139.794 68.509 1.00 22.91 166 LEU E CA 1
ATOM 7174 C C . LEU E 1 140 ? -4.172 140.808 67.589 1.00 22.27 166 LEU E C 1
ATOM 7175 O O . LEU E 1 140 ? -4.854 141.698 67.102 1.00 22.00 166 LEU E O 1
ATOM 7180 N N . ILE E 1 141 ? -2.867 140.679 67.331 1.00 22.43 167 ILE E N 1
ATOM 7181 C CA . ILE E 1 141 ? -2.191 141.658 66.475 1.00 21.92 167 ILE E CA 1
ATOM 7182 C C . ILE E 1 141 ? -2.717 141.574 65.041 1.00 22.09 167 ILE E C 1
ATOM 7183 O O . ILE E 1 141 ? -2.975 142.596 64.401 1.00 21.63 167 ILE E O 1
ATOM 7188 N N . SER E 1 142 ? -2.923 140.362 64.559 1.00 22.52 168 SER E N 1
ATOM 7189 C CA . SER E 1 142 ? -3.405 140.150 63.199 1.00 22.46 168 SER E CA 1
ATOM 7190 C C . SER E 1 142 ? -4.747 140.840 62.967 1.00 23.02 168 SER E C 1
ATOM 7191 O O . SER E 1 142 ? -4.998 141.419 61.890 1.00 22.19 168 SER E O 1
ATOM 7194 N N . LEU E 1 143 ? -5.603 140.815 63.979 1.00 23.27 169 LEU E N 1
ATOM 7195 C CA . LEU E 1 143 ? -6.936 141.416 63.876 1.00 23.80 169 LEU E CA 1
ATOM 7196 C C . LEU E 1 143 ? -6.865 142.925 63.625 1.00 23.93 169 LEU E C 1
ATOM 7197 O O . LEU E 1 143 ? -7.780 143.505 63.044 1.00 23.29 169 LEU E O 1
ATOM 7202 N N . GLN E 1 144 ? -5.794 143.576 64.067 1.00 23.97 170 GLN E N 1
ATOM 7203 C CA . GLN E 1 144 ? -5.655 145.049 63.896 1.00 23.85 170 GLN E CA 1
ATOM 7204 C C . GLN E 1 144 ? -5.312 145.465 62.458 1.00 23.20 170 GLN E C 1
ATOM 7205 O O . GLN E 1 144 ? -5.195 146.642 62.181 1.00 22.78 170 GLN E O 1
ATOM 7211 N N . SER E 1 145 ? -5.142 144.499 61.556 1.00 23.29 171 SER E N 1
ATOM 7212 C CA . SER E 1 145 ? -5.015 144.757 60.131 1.00 23.18 171 SER E CA 1
ATOM 7213 C C . SER E 1 145 ? -6.135 144.053 59.323 1.00 23.32 171 SER E C 1
ATOM 7214 O O . SER E 1 145 ? -6.092 144.030 58.101 1.00 23.15 171 SER E O 1
ATOM 7217 N N . ARG E 1 146 ? -7.157 143.532 59.982 1.00 23.36 172 ARG E N 1
ATOM 7218 C CA . ARG E 1 146 ? -8.179 142.801 59.253 1.00 24.14 172 ARG E CA 1
ATOM 7219 C C . ARG E 1 146 ? -8.840 143.697 58.209 1.00 24.97 172 ARG E C 1
ATOM 7220 O O . ARG E 1 146 ? -9.190 144.857 58.486 1.00 24.21 172 ARG E O 1
ATOM 7228 N N . GLY E 1 147 ? -8.957 143.161 57.002 1.00 24.76 173 GLY E N 1
ATOM 7229 C CA . GLY E 1 147 ? -9.525 143.891 55.888 1.00 25.72 173 GLY E CA 1
ATOM 7230 C C . GLY E 1 147 ? -8.528 144.712 55.089 1.00 26.73 173 GLY E C 1
ATOM 7231 O O . GLY E 1 147 ? -8.856 145.168 54.004 1.00 27.57 173 GLY E O 1
ATOM 7232 N N . MET E 1 148 ? -7.322 144.938 55.621 1.00 26.54 174 MET E N 1
ATOM 7233 C CA . MET E 1 148 ? -6.297 145.674 54.882 1.00 26.59 174 MET E CA 1
ATOM 7234 C C . MET E 1 148 ? -5.617 144.757 53.872 1.00 25.97 174 MET E C 1
ATOM 7235 O O . MET E 1 148 ? -5.566 143.546 54.045 1.00 25.55 174 MET E O 1
ATOM 7240 N N . ALA E 1 149 ? -5.123 145.322 52.782 1.00 25.75 175 ALA E N 1
ATOM 7241 C CA . ALA E 1 149 ? -4.478 144.498 51.772 1.00 25.43 175 ALA E CA 1
ATOM 7242 C C . ALA E 1 149 ? -3.111 144.027 52.273 1.00 24.60 175 ALA E C 1
ATOM 7243 O O . ALA E 1 149 ? -2.341 144.808 52.830 1.00 22.69 175 ALA E O 1
ATOM 7245 N N . VAL E 1 150 ? -2.850 142.733 52.109 1.00 23.60 176 VAL E N 1
ATOM 7246 C CA . VAL E 1 150 ? -1.509 142.199 52.283 1.00 23.93 176 VAL E CA 1
ATOM 7247 C C . VAL E 1 150 ? -0.603 142.987 51.335 1.00 24.12 176 VAL E C 1
ATOM 7248 O O . VAL E 1 150 ? -0.901 143.141 50.146 1.00 24.57 176 VAL E O 1
ATOM 7252 N N . ASN E 1 151 ? 0.467 143.522 51.883 1.00 24.68 177 ASN E N 1
ATOM 7253 C CA . ASN E 1 151 ? 1.351 144.428 51.149 1.00 24.74 177 ASN E CA 1
ATOM 7254 C C . ASN E 1 151 ? 2.785 144.273 51.632 1.00 24.48 177 ASN E C 1
ATOM 7255 O O . ASN E 1 151 ? 3.374 145.170 52.256 1.00 25.05 177 ASN E O 1
ATOM 7260 N N . VAL E 1 152 ? 3.349 143.128 51.303 1.00 24.34 178 VAL E N 1
ATOM 7261 C CA . VAL E 1 152 ? 4.688 142.755 51.714 1.00 24.63 178 VAL E CA 1
ATOM 7262 C C . VAL E 1 152 ? 5.727 143.224 50.671 1.00 24.96 178 VAL E C 1
ATOM 7263 O O . VAL E 1 152 ? 5.645 142.869 49.486 1.00 24.69 178 VAL E O 1
ATOM 7267 N N . LYS E 1 153 ? 6.663 144.041 51.139 1.00 24.58 179 LYS E N 1
ATOM 7268 C CA . LYS E 1 153 ? 7.805 144.506 50.379 1.00 25.35 179 LYS E CA 1
ATOM 7269 C C . LYS E 1 153 ? 8.767 143.368 50.043 1.00 25.02 179 LYS E C 1
ATOM 7270 O O . LYS E 1 153 ? 9.157 142.613 50.905 1.00 25.13 179 LYS E O 1
ATOM 7276 N N . ILE E 1 154 ? 9.138 143.247 48.778 1.00 25.79 180 ILE E N 1
ATOM 7277 C CA . ILE E 1 154 ? 10.024 142.168 48.332 1.00 26.07 180 ILE E CA 1
ATOM 7278 C C . ILE E 1 154 ? 11.320 142.627 47.651 1.00 26.72 180 ILE E C 1
ATOM 7279 O O . ILE E 1 154 ? 12.145 141.782 47.291 1.00 25.99 180 ILE E O 1
ATOM 7284 N N . ASP E 1 155 ? 11.488 143.943 47.475 1.00 27.40 181 ASP E N 1
ATOM 7285 C CA . ASP E 1 155 ? 12.690 144.512 46.808 1.00 28.51 181 ASP E CA 1
ATOM 7286 C C . ASP E 1 155 ? 13.579 145.204 47.837 1.00 28.93 181 ASP E C 1
ATOM 7287 O O . ASP E 1 155 ? 13.295 145.175 49.031 1.00 28.37 181 ASP E O 1
ATOM 7292 N N . GLY E 1 156 ? 14.678 145.805 47.392 1.00 28.57 182 GLY E N 1
ATOM 7293 C CA . GLY E 1 156 ? 15.573 146.435 48.331 1.00 29.39 182 GLY E CA 1
ATOM 7294 C C . GLY E 1 156 ? 16.174 145.429 49.304 1.00 29.32 182 GLY E C 1
ATOM 7295 O O . GLY E 1 156 ? 16.524 144.336 48.904 1.00 30.30 182 GLY E O 1
ATOM 7296 N N . PRO E 1 157 ? 16.306 145.800 50.570 1.00 29.72 183 PRO E N 1
ATOM 7297 C CA . PRO E 1 157 ? 16.883 144.925 51.599 1.00 30.27 183 PRO E CA 1
ATOM 7298 C C . PRO E 1 157 ? 16.124 143.600 51.880 1.00 29.69 183 PRO E C 1
ATOM 7299 O O . PRO E 1 157 ? 16.713 142.679 52.427 1.00 29.55 183 PRO E O 1
ATOM 7303 N N . ALA E 1 158 ? 14.851 143.518 51.511 1.00 28.88 184 ALA E N 1
ATOM 7304 C CA . ALA E 1 158 ? 14.113 142.262 51.580 1.00 28.19 184 ALA E CA 1
ATOM 7305 C C . ALA E 1 158 ? 14.507 141.292 50.479 1.00 27.72 184 ALA E C 1
ATOM 7306 O O . ALA E 1 158 ? 14.331 140.095 50.644 1.00 26.95 184 ALA E O 1
ATOM 7308 N N . ALA E 1 159 ? 14.979 141.794 49.337 1.00 28.27 185 ALA E N 1
ATOM 7309 C CA . ALA E 1 159 ? 15.217 140.931 48.164 1.00 28.66 185 ALA E CA 1
ATOM 7310 C C . ALA E 1 159 ? 16.020 139.624 48.435 1.00 28.79 185 ALA E C 1
ATOM 7311 O O . ALA E 1 159 ? 15.583 138.557 48.019 1.00 29.63 185 ALA E O 1
ATOM 7313 N N . PRO E 1 160 ? 17.145 139.668 49.137 1.00 29.39 186 PRO E N 1
ATOM 7314 C CA . PRO E 1 160 ? 17.933 138.443 49.366 1.00 29.31 186 PRO E CA 1
ATOM 7315 C C . PRO E 1 160 ? 17.238 137.414 50.279 1.00 28.37 186 PRO E C 1
ATOM 7316 O O . PRO E 1 160 ? 17.372 136.186 50.090 1.00 27.57 186 PRO E O 1
ATOM 7320 N N . TYR E 1 161 ? 16.504 137.914 51.267 1.00 27.26 187 TYR E N 1
ATOM 7321 C CA . TYR E 1 161 ? 15.673 137.043 52.116 1.00 26.94 187 TYR E CA 1
ATOM 7322 C C . TYR E 1 161 ? 14.543 136.410 51.314 1.00 26.15 187 TYR E C 1
ATOM 7323 O O . TYR E 1 161 ? 14.238 135.226 51.449 1.00 25.50 187 TYR E O 1
ATOM 7332 N N . TRP E 1 162 ? 13.955 137.214 50.438 1.00 25.61 188 TRP E N 1
ATOM 7333 C CA . TRP E 1 162 ? 12.855 136.786 49.594 1.00 25.89 188 TRP E CA 1
ATOM 7334 C C . TRP E 1 162 ? 13.338 135.713 48.612 1.00 26.29 188 TRP E C 1
ATOM 7335 O O . TRP E 1 162 ? 12.660 134.720 48.402 1.00 25.93 188 TRP E O 1
ATOM 7346 N N . GLU E 1 163 ? 14.534 135.887 48.053 1.00 26.48 189 GLU E N 1
ATOM 7347 C CA . GLU E 1 163 ? 15.085 134.926 47.110 1.00 26.12 189 GLU E CA 1
ATOM 7348 C C . GLU E 1 163 ? 15.420 133.619 47.810 1.00 25.49 189 GLU E C 1
ATOM 7349 O O . GLU E 1 163 ? 15.351 132.547 47.236 1.00 24.47 189 GLU E O 1
ATOM 7355 N N . HIS E 1 164 ? 15.792 133.723 49.073 1.00 25.54 190 HIS E N 1
ATOM 7356 C CA . HIS E 1 164 ? 16.139 132.562 49.846 1.00 25.21 190 HIS E CA 1
ATOM 7357 C C . HIS E 1 164 ? 14.864 131.758 50.106 1.00 24.57 190 HIS E C 1
ATOM 7358 O O . HIS E 1 164 ? 14.865 130.539 50.021 1.00 24.26 190 HIS E O 1
ATOM 7365 N N . GLY E 1 165 ? 13.776 132.452 50.418 1.00 24.42 191 GLY E N 1
ATOM 7366 C CA . GLY E 1 165 ? 12.496 131.810 50.615 1.00 24.40 191 GLY E CA 1
ATOM 7367 C C . GLY E 1 165 ? 11.941 131.257 49.311 1.00 24.61 191 GLY E C 1
ATOM 7368 O O . GLY E 1 165 ? 11.318 130.195 49.307 1.00 24.69 191 GLY E O 1
ATOM 7369 N N . LYS E 1 166 ? 12.155 131.963 48.207 1.00 24.85 192 LYS E N 1
ATOM 7370 C CA . LYS E 1 166 ? 11.697 131.478 46.909 1.00 26.38 192 LYS E CA 1
ATOM 7371 C C . LYS E 1 166 ? 12.370 130.139 46.589 1.00 26.45 192 LYS E C 1
ATOM 7372 O O . LYS E 1 166 ? 11.723 129.207 46.156 1.00 26.32 192 LYS E O 1
ATOM 7378 N N . GLU E 1 167 ? 13.675 130.048 46.813 1.00 27.01 193 GLU E N 1
ATOM 7379 C CA . GLU E 1 167 ? 14.402 128.807 46.537 1.00 27.36 193 GLU E CA 1
ATOM 7380 C C . GLU E 1 167 ? 13.805 127.649 47.345 1.00 26.10 193 GLU E C 1
ATOM 7381 O O . GLU E 1 167 ? 13.628 126.562 46.822 1.00 26.09 193 GLU E O 1
ATOM 7387 N N . ILE E 1 168 ? 13.516 127.884 48.627 1.00 25.36 194 ILE E N 1
ATOM 7388 C CA . ILE E 1 168 ? 12.916 126.862 49.473 1.00 25.28 194 ILE E CA 1
ATOM 7389 C C . ILE E 1 168 ? 11.546 126.435 48.919 1.00 25.27 194 ILE E C 1
ATOM 7390 O O . ILE E 1 168 ? 11.231 125.229 48.919 1.00 25.88 194 ILE E O 1
ATOM 7395 N N . TYR E 1 169 ? 10.742 127.412 48.478 1.00 24.85 195 TYR E N 1
ATOM 7396 C CA . TYR E 1 169 ? 9.388 127.157 47.955 1.00 24.76 195 TYR E CA 1
ATOM 7397 C C . TYR E 1 169 ? 9.377 126.170 46.773 1.00 24.79 195 TYR E C 1
ATOM 7398 O O . TYR E 1 169 ? 8.434 125.406 46.618 1.00 24.76 195 TYR E O 1
ATOM 7407 N N . TYR E 1 170 ? 10.424 126.195 45.950 1.00 25.06 196 TYR E N 1
ATOM 7408 C CA . TYR E 1 170 ? 10.493 125.337 44.780 1.00 25.18 196 TYR E CA 1
ATOM 7409 C C . TYR E 1 170 ? 11.446 124.138 44.967 1.00 25.32 196 TYR E C 1
ATOM 7410 O O . TYR E 1 170 ? 11.666 123.384 44.036 1.00 24.56 196 TYR E O 1
ATOM 7419 N N . THR E 1 171 ? 11.980 123.949 46.171 1.00 25.51 197 THR E N 1
ATOM 7420 C CA . THR E 1 171 ? 12.892 122.825 46.448 1.00 25.67 197 THR E CA 1
ATOM 7421 C C . THR E 1 171 ? 12.123 121.563 46.756 1.00 25.35 197 THR E C 1
ATOM 7422 O O . THR E 1 171 ? 11.208 121.585 47.576 1.00 25.88 197 THR E O 1
ATOM 7426 N N . ARG E 1 172 ? 12.485 120.452 46.103 1.00 24.68 198 ARG E N 1
ATOM 7427 C CA . ARG E 1 172 ? 11.697 119.226 46.225 1.00 24.22 198 ARG E CA 1
ATOM 7428 C C . ARG E 1 172 ? 12.319 118.361 47.288 1.00 24.59 198 ARG E C 1
ATOM 7429 O O . ARG E 1 172 ? 13.315 117.647 47.043 1.00 24.34 198 ARG E O 1
ATOM 7437 N N . TYR E 1 173 ? 11.745 118.477 48.475 1.00 23.77 199 TYR E N 1
ATOM 7438 C CA . TYR E 1 173 ? 12.267 117.870 49.683 1.00 23.63 199 TYR E CA 1
ATOM 7439 C C . TYR E 1 173 ? 11.824 116.429 49.905 1.00 23.66 199 TYR E C 1
ATOM 7440 O O . TYR E 1 173 ? 10.814 115.961 49.370 1.00 22.14 199 TYR E O 1
ATOM 7449 N N . GLY E 1 174 ? 12.609 115.730 50.716 1.00 24.31 200 GLY E N 1
ATOM 7450 C CA . GLY E 1 174 ? 12.209 114.457 51.292 1.00 24.31 200 GLY E CA 1
ATOM 7451 C C . GLY E 1 174 ? 12.291 113.271 50.343 1.00 24.80 200 GLY E C 1
ATOM 7452 O O . GLY E 1 174 ? 12.636 113.411 49.194 1.00 26.01 200 GLY E O 1
ATOM 7453 N N . GLN E 1 175 ? 11.947 112.096 50.846 1.00 24.96 201 GLN E N 1
ATOM 7454 C CA . GLN E 1 175 ? 11.859 110.896 50.018 1.00 25.37 201 GLN E CA 1
ATOM 7455 C C . GLN E 1 175 ? 10.732 110.971 48.991 1.00 25.31 201 GLN E C 1
ATOM 7456 O O . GLN E 1 175 ? 10.787 110.319 47.951 1.00 25.78 201 GLN E O 1
ATOM 7462 N N . LEU E 1 176 ? 9.702 111.748 49.284 1.00 24.74 202 LEU E N 1
ATOM 7463 C CA . LEU E 1 176 ? 8.635 111.999 48.327 1.00 25.43 202 LEU E CA 1
ATOM 7464 C C . LEU E 1 176 ? 9.009 112.982 47.215 1.00 25.29 202 LEU E C 1
ATOM 7465 O O . LEU E 1 176 ? 8.328 113.017 46.154 1.00 25.82 202 LEU E O 1
ATOM 7470 N N . GLU E 1 177 ? 10.094 113.734 47.412 1.00 24.67 203 GLU E N 1
ATOM 7471 C CA . GLU E 1 177 ? 10.584 114.676 46.418 1.00 24.77 203 GLU E CA 1
ATOM 7472 C C . GLU E 1 177 ? 9.493 115.668 45.967 1.00 24.38 203 GLU E C 1
ATOM 7473 O O . GLU E 1 177 ? 9.159 115.736 44.779 1.00 21.90 203 GLU E O 1
ATOM 7479 N N . MET E 1 178 ? 8.958 116.423 46.934 1.00 23.54 204 MET E N 1
ATOM 7480 C CA . MET E 1 178 ? 7.859 117.346 46.677 1.00 23.73 204 MET E CA 1
ATOM 7481 C C . MET E 1 178 ? 8.188 118.736 47.193 1.00 23.11 204 MET E C 1
ATOM 7482 O O . MET E 1 178 ? 8.696 118.887 48.297 1.00 23.37 204 MET E O 1
ATOM 7487 N N . SER E 1 179 ? 7.877 119.746 46.396 1.00 23.08 205 SER E N 1
ATOM 7488 C CA . SER E 1 179 ? 8.052 121.143 46.803 1.00 23.79 205 SER E CA 1
ATOM 7489 C C . SER E 1 179 ? 6.715 121.728 47.128 1.00 23.81 205 SER E C 1
ATOM 7490 O O . SER E 1 179 ? 5.688 121.143 46.822 1.00 24.13 205 SER E O 1
ATOM 7493 N N . CYS E 1 180 ? 6.722 122.906 47.734 1.00 25.42 206 CYS E N 1
ATOM 7494 C CA . CYS E 1 180 ? 5.479 123.618 48.004 1.00 25.29 206 CYS E CA 1
ATOM 7495 C C . CYS E 1 180 ? 4.737 123.800 46.676 1.00 25.81 206 CYS E C 1
ATOM 7496 O O . CYS E 1 180 ? 3.520 123.580 46.608 1.00 26.17 206 CYS E O 1
ATOM 7499 N N . ALA E 1 181 ? 5.472 124.186 45.625 1.00 25.45 207 ALA E N 1
ATOM 7500 C CA . ALA E 1 181 ? 4.866 124.436 44.327 1.00 25.71 207 ALA E CA 1
ATOM 7501 C C . ALA E 1 181 ? 4.212 123.186 43.741 1.00 25.73 207 ALA E C 1
ATOM 7502 O O . ALA E 1 181 ? 3.131 123.279 43.194 1.00 26.32 207 ALA E O 1
ATOM 7504 N N . ASN E 1 182 ? 4.820 122.016 43.907 1.00 25.78 208 ASN E N 1
ATOM 7505 C CA . ASN E 1 182 ? 4.229 120.790 43.366 1.00 26.67 208 ASN E CA 1
ATOM 7506 C C . ASN E 1 182 ? 2.764 120.643 43.775 1.00 26.55 208 ASN E C 1
ATOM 7507 O O . ASN E 1 182 ? 1.920 120.245 42.970 1.00 27.44 208 ASN E O 1
ATOM 7512 N N . CYS E 1 183 ? 2.456 120.962 45.029 1.00 25.97 209 CYS E N 1
ATOM 7513 C CA . CYS E 1 183 ? 1.097 120.828 45.517 1.00 25.57 209 CYS E CA 1
ATOM 7514 C C . CYS E 1 183 ? 0.248 122.093 45.331 1.00 25.06 209 CYS E C 1
ATOM 7515 O O . CYS E 1 183 ? -0.873 122.039 44.797 1.00 25.28 209 CYS E O 1
ATOM 7518 N N . HIS E 1 184 ? 0.775 123.222 45.758 1.00 24.64 210 HIS E N 1
ATOM 7519 C CA . HIS E 1 184 ? -0.019 124.455 45.852 1.00 24.55 210 HIS E CA 1
ATOM 7520 C C . HIS E 1 184 ? -0.034 125.304 44.592 1.00 26.02 210 HIS E C 1
ATOM 7521 O O . HIS E 1 184 ? -0.905 126.184 44.442 1.00 25.90 210 HIS E O 1
ATOM 7528 N N . GLU E 1 185 ? 0.930 125.062 43.712 1.00 26.51 211 GLU E N 1
ATOM 7529 C CA . GLU E 1 185 ? 1.002 125.772 42.424 1.00 28.35 211 GLU E CA 1
ATOM 7530 C C . GLU E 1 185 ? 0.540 124.854 41.279 1.00 28.88 211 GLU E C 1
ATOM 7531 O O . GLU E 1 185 ? -0.351 125.220 40.511 1.00 27.99 211 GLU E O 1
ATOM 7537 N N . ASP E 1 186 ? 1.088 123.642 41.192 1.00 30.17 212 ASP E N 1
ATOM 7538 C CA . ASP E 1 186 ? 0.778 122.772 40.057 1.00 31.01 212 ASP E CA 1
ATOM 7539 C C . ASP E 1 186 ? -0.568 122.112 40.217 1.00 31.27 212 ASP E C 1
ATOM 7540 O O . ASP E 1 186 ? -1.179 121.691 39.212 1.00 32.42 212 ASP E O 1
ATOM 7545 N N . ASN E 1 187 ? -1.031 121.967 41.465 1.00 30.38 213 ASN E N 1
ATOM 7546 C CA . ASN E 1 187 ? -2.223 121.190 41.737 1.00 29.80 213 ASN E CA 1
ATOM 7547 C C . ASN E 1 187 ? -3.310 121.897 42.551 1.00 29.30 213 ASN E C 1
ATOM 7548 O O . ASN E 1 187 ? -4.241 121.260 43.027 1.00 29.78 213 ASN E O 1
ATOM 7553 N N . ALA E 1 188 ? -3.218 123.214 42.689 1.00 28.50 214 ALA E N 1
ATOM 7554 C CA . ALA E 1 188 ? -4.298 123.979 43.302 1.00 28.42 214 ALA E CA 1
ATOM 7555 C C . ALA E 1 188 ? -5.628 123.657 42.618 1.00 27.85 214 ALA E C 1
ATOM 7556 O O . ALA E 1 188 ? -5.713 123.677 41.379 1.00 28.10 214 ALA E O 1
ATOM 7558 N N . GLY E 1 189 ? -6.640 123.334 43.407 1.00 27.08 215 GLY E N 1
ATOM 7559 C CA . GLY E 1 189 ? -7.964 123.020 42.899 1.00 27.55 215 GLY E CA 1
ATOM 7560 C C . GLY E 1 189 ? -8.230 121.530 42.757 1.00 27.55 215 GLY E C 1
ATOM 7561 O O . GLY E 1 189 ? -9.380 121.099 42.685 1.00 29.11 215 GLY E O 1
ATOM 7562 N N . ASN E 1 190 ? -7.172 120.729 42.732 1.00 27.52 216 ASN E N 1
ATOM 7563 C CA . ASN E 1 190 ? -7.306 119.274 42.727 1.00 27.38 216 ASN E CA 1
ATOM 7564 C C . ASN E 1 190 ? -7.491 118.701 44.129 1.00 27.52 216 ASN E C 1
ATOM 7565 O O . ASN E 1 190 ? -7.213 119.370 45.116 1.00 27.36 216 ASN E O 1
ATOM 7570 N N . MET E 1 191 ? -8.006 117.473 44.199 1.00 27.23 217 MET E N 1
ATOM 7571 C CA . MET E 1 191 ? -8.088 116.720 45.427 1.00 27.09 217 MET E CA 1
ATOM 7572 C C . MET E 1 191 ? -6.839 115.848 45.582 1.00 26.88 217 MET E C 1
ATOM 7573 O O . MET E 1 191 ? -6.474 115.084 44.685 1.00 25.33 217 MET E O 1
ATOM 7578 N N . ILE E 1 192 ? -6.218 115.957 46.748 1.00 26.38 218 ILE E N 1
ATOM 7579 C CA . ILE E 1 192 ? -5.229 114.981 47.178 1.00 26.15 218 ILE E CA 1
ATOM 7580 C C . ILE E 1 192 ? -5.849 114.226 48.356 1.00 25.60 218 ILE E C 1
ATOM 7581 O O . ILE E 1 192 ? -6.031 114.767 49.467 1.00 25.42 218 ILE E O 1
ATOM 7586 N N . ARG E 1 193 ? -6.238 112.981 48.070 1.00 25.30 219 ARG E N 1
ATOM 7587 C CA . ARG E 1 193 ? -7.168 112.228 48.895 1.00 25.94 219 ARG E CA 1
ATOM 7588 C C . ARG E 1 193 ? -8.349 113.142 49.287 1.00 26.36 219 ARG E C 1
ATOM 7589 O O . ARG E 1 193 ? -8.992 113.715 48.403 1.00 26.81 219 ARG E O 1
ATOM 7597 N N . ALA E 1 194 ? -8.619 113.301 50.575 1.00 26.48 220 ALA E N 1
ATOM 7598 C CA . ALA E 1 194 ? -9.784 114.056 51.026 1.00 26.39 220 ALA E CA 1
ATOM 7599 C C . ALA E 1 194 ? -9.573 115.575 51.089 1.00 26.23 220 ALA E C 1
ATOM 7600 O O . ALA E 1 194 ? -10.510 116.314 51.417 1.00 25.98 220 ALA E O 1
ATOM 7602 N N . ASP E 1 195 ? -8.367 116.059 50.787 1.00 25.70 221 ASP E N 1
ATOM 7603 C CA . ASP E 1 195 ? -8.091 117.499 50.864 1.00 26.13 221 ASP E CA 1
ATOM 7604 C C . ASP E 1 195 ? -8.169 118.172 49.516 1.00 25.97 221 ASP E C 1
ATOM 7605 O O . ASP E 1 195 ? -7.528 117.745 48.550 1.00 25.81 221 ASP E O 1
ATOM 7610 N N . HIS E 1 196 ? -8.917 119.265 49.488 1.00 26.70 222 HIS E N 1
ATOM 7611 C CA . HIS E 1 196 ? -8.983 120.178 48.357 1.00 27.10 222 HIS E CA 1
ATOM 7612 C C . HIS E 1 196 ? -7.812 121.133 48.439 1.00 27.23 222 HIS E C 1
ATOM 7613 O O . HIS E 1 196 ? -7.734 121.940 49.372 1.00 26.33 222 HIS E O 1
ATOM 7620 N N . LEU E 1 197 ? -6.897 121.049 47.473 1.00 26.91 223 LEU E N 1
ATOM 7621 C CA . LEU E 1 197 ? -5.668 121.841 47.524 1.00 26.59 223 LEU E CA 1
ATOM 7622 C C . LEU E 1 197 ? -5.884 123.302 47.166 1.00 25.95 223 LEU E C 1
ATOM 7623 O O . LEU E 1 197 ? -6.380 123.650 46.073 1.00 25.62 223 LEU E O 1
ATOM 7628 N N . SER E 1 198 ? -5.454 124.167 48.079 1.00 24.81 224 SER E N 1
ATOM 7629 C CA . SER E 1 198 ? -5.428 125.593 47.831 1.00 24.39 224 SER E CA 1
ATOM 7630 C C . SER E 1 198 ? -4.061 126.018 47.269 1.00 24.08 224 SER E C 1
ATOM 7631 O O . SER E 1 198 ? -3.170 125.166 47.050 1.00 24.19 224 SER E O 1
ATOM 7634 N N . GLN E 1 199 ? -3.893 127.331 47.077 1.00 22.92 225 GLN E N 1
ATOM 7635 C CA . GLN E 1 199 ? -2.603 127.931 46.733 1.00 23.31 225 GLN E CA 1
ATOM 7636 C C . GLN E 1 199 ? -1.630 128.057 47.917 1.00 23.22 225 GLN E C 1
ATOM 7637 O O . GLN E 1 199 ? -0.545 128.603 47.751 1.00 22.65 225 GLN E O 1
ATOM 7643 N N . GLY E 1 200 ? -2.021 127.568 49.096 1.00 22.76 226 GLY E N 1
ATOM 7644 C CA . GLY E 1 200 ? -1.137 127.552 50.245 1.00 22.97 226 GLY E CA 1
ATOM 7645 C C . GLY E 1 200 ? -0.744 128.958 50.655 1.00 22.85 226 GLY E C 1
ATOM 7646 O O . GLY E 1 200 ? 0.435 129.236 50.897 1.00 23.22 226 GLY E O 1
ATOM 7647 N N . GLN E 1 201 ? -1.738 129.849 50.698 1.00 22.18 227 GLN E N 1
ATOM 7648 C CA . GLN E 1 201 ? -1.547 131.244 51.056 1.00 21.79 227 GLN E CA 1
ATOM 7649 C C . GLN E 1 201 ? -1.563 131.353 52.582 1.00 21.88 227 GLN E C 1
ATOM 7650 O O . GLN E 1 201 ? -2.130 130.486 53.261 1.00 22.99 227 GLN E O 1
ATOM 7656 N N . ILE E 1 202 ? -0.909 132.380 53.104 1.00 22.03 228 ILE E N 1
ATOM 7657 C CA . ILE E 1 202 ? -0.908 132.645 54.566 1.00 21.97 228 ILE E CA 1
ATOM 7658 C C . ILE E 1 202 ? -1.556 133.977 54.945 1.00 21.73 228 ILE E C 1
ATOM 7659 O O . ILE E 1 202 ? -1.396 134.483 56.064 1.00 21.59 228 ILE E O 1
ATOM 7664 N N . ASN E 1 203 ? -2.322 134.549 54.032 1.00 21.55 229 ASN E N 1
ATOM 7665 C CA . ASN E 1 203 ? -3.052 135.791 54.329 1.00 22.26 229 ASN E CA 1
ATOM 7666 C C . ASN E 1 203 ? -4.129 135.605 55.411 1.00 22.67 229 ASN E C 1
ATOM 7667 O O . ASN E 1 203 ? -4.635 136.586 55.964 1.00 23.73 229 ASN E O 1
ATOM 7672 N N . GLY E 1 204 ? -4.474 134.349 55.694 1.00 22.71 230 GLY E N 1
ATOM 7673 C CA . GLY E 1 204 ? -5.448 133.987 56.710 1.00 22.15 230 GLY E CA 1
ATOM 7674 C C . GLY E 1 204 ? -4.892 133.637 58.096 1.00 22.14 230 GLY E C 1
ATOM 7675 O O . GLY E 1 204 ? -5.669 133.436 59.035 1.00 22.99 230 GLY E O 1
ATOM 7676 N N . PHE E 1 205 ? -3.568 133.595 58.251 1.00 21.80 231 PHE E N 1
ATOM 7677 C CA . PHE E 1 205 ? -2.964 133.227 59.527 1.00 22.39 231 PHE E CA 1
ATOM 7678 C C . PHE E 1 205 ? -2.907 134.429 60.471 1.00 22.41 231 PHE E C 1
ATOM 7679 O O . PHE E 1 205 ? -2.859 135.571 60.020 1.00 23.10 231 PHE E O 1
ATOM 7687 N N . PRO E 1 206 ? -2.935 134.204 61.781 1.00 23.25 232 PRO E N 1
ATOM 7688 C CA . PRO E 1 206 ? -3.086 132.878 62.413 1.00 22.76 232 PRO E CA 1
ATOM 7689 C C . PRO E 1 206 ? -4.454 132.252 62.165 1.00 22.84 232 PRO E C 1
ATOM 7690 O O . PRO E 1 206 ? -5.462 132.958 62.045 1.00 22.67 232 PRO E O 1
ATOM 7694 N N . THR E 1 207 ? -4.468 130.926 62.140 1.00 22.55 233 THR E N 1
ATOM 7695 C CA . THR E 1 207 ? -5.603 130.149 61.704 1.00 22.96 233 THR E CA 1
ATOM 7696 C C . THR E 1 207 ? -6.092 129.162 62.764 1.00 22.49 233 THR E C 1
ATOM 7697 O O . THR E 1 207 ? -5.307 128.392 63.347 1.00 22.63 233 THR E O 1
ATOM 7701 N N . TYR E 1 208 ? -7.402 129.111 62.951 1.00 22.93 234 TYR E N 1
ATOM 7702 C CA . TYR E 1 208 ? -7.998 128.034 63.761 1.00 23.82 234 TYR E CA 1
ATOM 7703 C C . TYR E 1 208 ? -8.225 126.823 62.896 1.00 24.06 234 TYR E C 1
ATOM 7704 O O . TYR E 1 208 ? -8.949 126.906 61.906 1.00 24.76 234 TYR E O 1
ATOM 7713 N N . ARG E 1 209 ? -7.592 125.712 63.234 1.00 24.08 235 ARG E N 1
ATOM 7714 C CA . ARG E 1 209 ? -7.724 124.474 62.478 1.00 25.59 235 ARG E CA 1
ATOM 7715 C C . ARG E 1 209 ? -8.768 123.579 63.158 1.00 26.30 235 ARG E C 1
ATOM 7716 O O . ARG E 1 209 ? -8.616 123.228 64.334 1.00 24.76 235 ARG E O 1
ATOM 7724 N N . LEU E 1 210 ? -9.831 123.231 62.431 1.00 27.19 236 LEU E N 1
ATOM 7725 C CA . LEU E 1 210 ? -10.894 122.414 63.017 1.00 28.62 236 LEU E CA 1
ATOM 7726 C C . LEU E 1 210 ? -10.394 121.069 63.538 1.00 30.18 236 LEU E C 1
ATOM 7727 O O . LEU E 1 210 ? -10.875 120.602 64.566 1.00 30.48 236 LEU E O 1
ATOM 7732 N N . LYS E 1 211 ? -9.426 120.444 62.858 1.00 31.70 237 LYS E N 1
ATOM 7733 C CA . LYS E 1 211 ? -8.932 119.133 63.306 1.00 33.05 237 LYS E CA 1
ATOM 7734 C C . LYS E 1 211 ? -8.196 119.228 64.668 1.00 33.00 237 LYS E C 1
ATOM 7735 O O . LYS E 1 211 ? -8.177 118.278 65.459 1.00 33.36 237 LYS E O 1
ATOM 7741 N N . ASP E 1 212 ? -7.589 120.374 64.932 1.00 32.89 238 ASP E N 1
ATOM 7742 C CA . ASP E 1 212 ? -6.813 120.562 66.142 1.00 32.77 238 ASP E CA 1
ATOM 7743 C C . ASP E 1 212 ? -7.598 121.256 67.252 1.00 31.46 238 ASP E C 1
ATOM 7744 O O . ASP E 1 212 ? -7.146 121.234 68.394 1.00 31.57 238 ASP E O 1
ATOM 7749 N N . SER E 1 213 ? -8.711 121.916 66.928 1.00 29.61 239 SER E N 1
ATOM 7750 C CA . SER E 1 213 ? -9.427 122.758 67.898 1.00 28.81 239 SER E CA 1
ATOM 7751 C C . SER E 1 213 ? -8.503 123.827 68.513 1.00 29.31 239 SER E C 1
ATOM 7752 O O . SER E 1 213 ? -8.557 124.107 69.731 1.00 28.77 239 SER E O 1
ATOM 7755 N N . GLY E 1 214 ? -7.640 124.398 67.671 1.00 27.71 240 GLY E N 1
ATOM 7756 C CA . GLY E 1 214 ? -6.674 125.365 68.137 1.00 27.43 240 GLY E CA 1
ATOM 7757 C C . GLY E 1 214 ? -6.048 126.227 67.070 1.00 27.16 240 GLY E C 1
ATOM 7758 O O . GLY E 1 214 ? -6.206 126.013 65.855 1.00 25.60 240 GLY E O 1
ATOM 7759 N N . MET E 1 215 ? -5.319 127.232 67.536 1.00 26.70 241 MET E N 1
ATOM 7760 C CA . MET E 1 215 ? -4.718 128.183 66.640 1.00 26.24 241 MET E CA 1
ATOM 7761 C C . MET E 1 215 ? -3.405 127.578 66.136 1.00 26.08 241 MET E C 1
ATOM 7762 O O . MET E 1 215 ? -2.732 126.820 66.829 1.00 25.50 241 MET E O 1
ATOM 7767 N N . VAL E 1 216 ? -3.043 127.929 64.910 1.00 26.01 242 VAL E N 1
ATOM 7768 C CA . VAL E 1 216 ? -1.746 127.576 64.370 1.00 26.27 242 VAL E CA 1
ATOM 7769 C C . VAL E 1 216 ? -1.120 128.749 63.586 1.00 25.40 242 VAL E C 1
ATOM 7770 O O . VAL E 1 216 ? -1.813 129.590 63.006 1.00 25.07 242 VAL E O 1
ATOM 7774 N N . THR E 1 217 ? 0.201 128.816 63.620 1.00 25.19 243 THR E N 1
ATOM 7775 C CA . THR E 1 217 ? 0.917 129.903 62.962 1.00 25.52 243 THR E CA 1
ATOM 7776 C C . THR E 1 217 ? 1.447 129.392 61.655 1.00 23.93 243 THR E C 1
ATOM 7777 O O . THR E 1 217 ? 1.597 128.194 61.497 1.00 23.82 243 THR E O 1
ATOM 7781 N N . ALA E 1 218 ? 1.780 130.298 60.742 1.00 23.68 244 ALA E N 1
ATOM 7782 C CA . ALA E 1 218 ? 2.409 129.918 59.475 1.00 23.60 244 ALA E CA 1
ATOM 7783 C C . ALA E 1 218 ? 3.675 129.129 59.712 1.00 23.49 244 ALA E C 1
ATOM 7784 O O . ALA E 1 218 ? 3.949 128.179 58.999 1.00 22.32 244 ALA E O 1
ATOM 7786 N N . GLN E 1 219 ? 4.458 129.534 60.711 1.00 23.32 245 GLN E N 1
ATOM 7787 C CA . GLN E 1 219 ? 5.692 128.835 61.009 1.00 23.41 245 GLN E CA 1
ATOM 7788 C C . GLN E 1 219 ? 5.399 127.361 61.289 1.00 24.74 245 GLN E C 1
ATOM 7789 O O . GLN E 1 219 ? 6.051 126.470 60.710 1.00 24.35 245 GLN E O 1
ATOM 7795 N N . HIS E 1 220 ? 4.441 127.090 62.186 1.00 24.51 246 HIS E N 1
ATOM 7796 C CA . HIS E 1 220 ? 4.126 125.704 62.523 1.00 24.81 246 HIS E CA 1
ATOM 7797 C C . HIS E 1 220 ? 3.570 124.923 61.328 1.00 24.95 246 HIS E C 1
ATOM 7798 O O . HIS E 1 220 ? 3.888 123.754 61.151 1.00 24.51 246 HIS E O 1
ATOM 7805 N N . ARG E 1 221 ? 2.720 125.557 60.523 1.00 24.46 247 ARG E N 1
ATOM 7806 C CA . ARG E 1 221 ? 2.229 124.914 59.298 1.00 24.92 247 ARG E CA 1
ATOM 7807 C C . ARG E 1 221 ? 3.402 124.437 58.425 1.00 24.74 247 ARG E C 1
ATOM 7808 O O . ARG E 1 221 ? 3.435 123.287 57.987 1.00 25.16 247 ARG E O 1
ATOM 7816 N N . PHE E 1 222 ? 4.377 125.317 58.219 1.00 24.67 248 PHE E N 1
ATOM 7817 C CA . PHE E 1 222 ? 5.511 125.026 57.353 1.00 24.39 248 PHE E CA 1
ATOM 7818 C C . PHE E 1 222 ? 6.275 123.834 57.878 1.00 23.62 248 PHE E C 1
ATOM 7819 O O . PHE E 1 222 ? 6.693 123.006 57.103 1.00 22.25 248 PHE E O 1
ATOM 7827 N N . VAL E 1 223 ? 6.440 123.749 59.200 1.00 22.87 249 VAL E N 1
ATOM 7828 C CA . VAL E 1 223 ? 7.165 122.643 59.812 1.00 23.18 249 VAL E CA 1
ATOM 7829 C C . VAL E 1 223 ? 6.587 121.310 59.379 1.00 23.12 249 VAL E C 1
ATOM 7830 O O . VAL E 1 223 ? 7.321 120.381 58.961 1.00 22.18 249 VAL E O 1
ATOM 7834 N N . GLY E 1 224 ? 5.263 121.237 59.454 1.00 23.18 250 GLY E N 1
ATOM 7835 C CA . GLY E 1 224 ? 4.527 120.054 59.072 1.00 23.71 250 GLY E CA 1
ATOM 7836 C C . GLY E 1 224 ? 4.548 119.791 57.573 1.00 24.21 250 GLY E C 1
ATOM 7837 O O . GLY E 1 224 ? 4.679 118.636 57.200 1.00 23.78 250 GLY E O 1
ATOM 7845 N N . VAL E 1 226 ? 6.865 120.520 55.297 1.00 23.73 252 VAL E N 1
ATOM 7846 C CA . VAL E 1 226 ? 8.144 119.923 54.925 1.00 24.35 252 VAL E CA 1
ATOM 7847 C C . VAL E 1 226 ? 8.293 118.498 55.474 1.00 23.90 252 VAL E C 1
ATOM 7848 O O . VAL E 1 226 ? 8.763 117.594 54.773 1.00 24.40 252 VAL E O 1
ATOM 7852 N N . ARG E 1 227 ? 7.941 118.294 56.725 1.00 23.50 253 ARG E N 1
ATOM 7853 C CA . ARG E 1 227 ? 8.088 116.975 57.329 1.00 23.81 253 ARG E CA 1
ATOM 7854 C C . ARG E 1 227 ? 7.355 115.866 56.519 1.00 23.80 253 ARG E C 1
ATOM 7855 O O . ARG E 1 227 ? 7.827 114.731 56.361 1.00 23.22 253 ARG E O 1
ATOM 7863 N N . ASP E 1 228 ? 6.187 116.221 56.025 1.00 23.02 254 ASP E N 1
ATOM 7864 C CA . ASP E 1 228 ? 5.328 115.247 55.382 1.00 23.31 254 ASP E CA 1
ATOM 7865 C C . ASP E 1 228 ? 5.677 114.942 53.955 1.00 23.44 254 ASP E C 1
ATOM 7866 O O . ASP E 1 228 ? 4.918 114.212 53.301 1.00 23.58 254 ASP E O 1
ATOM 7871 N N . THR E 1 229 ? 6.790 115.504 53.454 1.00 23.09 255 THR E N 1
ATOM 7872 C CA . THR E 1 229 ? 7.427 114.993 52.232 1.00 23.92 255 THR E CA 1
ATOM 7873 C C . THR E 1 229 ? 8.432 113.874 52.548 1.00 24.21 255 THR E C 1
ATOM 7874 O O . THR E 1 229 ? 9.184 113.434 51.667 1.00 24.99 255 THR E O 1
ATOM 7878 N N . ARG E 1 230 ? 8.423 113.413 53.798 1.00 24.33 256 ARG E N 1
ATOM 7879 C CA . ARG E 1 230 ? 9.401 112.474 54.348 1.00 25.11 256 ARG E CA 1
ATOM 7880 C C . ARG E 1 230 ? 10.809 113.076 54.291 1.00 24.94 256 ARG E C 1
ATOM 7881 O O . ARG E 1 230 ? 11.755 112.477 53.732 1.00 23.84 256 ARG E O 1
ATOM 7889 N N . ALA E 1 231 ? 10.905 114.251 54.924 1.00 25.21 257 ALA E N 1
ATOM 7890 C CA . ALA E 1 231 ? 12.099 115.053 55.019 1.00 25.64 257 ALA E CA 1
ATOM 7891 C C . ALA E 1 231 ? 12.438 115.421 56.475 1.00 26.50 257 ALA E C 1
ATOM 7892 O O . ALA E 1 231 ? 11.588 115.375 57.371 1.00 26.34 257 ALA E O 1
ATOM 7894 N N . GLU E 1 232 ? 13.694 115.816 56.672 1.00 26.58 258 GLU E N 1
ATOM 7895 C CA . GLU E 1 232 ? 14.125 116.524 57.863 1.00 27.03 258 GLU E CA 1
ATOM 7896 C C . GLU E 1 232 ? 13.535 117.912 57.768 1.00 26.86 258 GLU E C 1
ATOM 7897 O O . GLU E 1 232 ? 13.788 118.606 56.763 1.00 26.35 258 GLU E O 1
ATOM 7903 N N . THR E 1 233 ? 12.728 118.312 58.759 1.00 27.46 259 THR E N 1
ATOM 7904 C CA . THR E 1 233 ? 12.126 119.649 58.717 1.00 28.15 259 THR E CA 1
ATOM 7905 C C . THR E 1 233 ? 13.075 120.697 59.243 1.00 27.76 259 THR E C 1
ATOM 7906 O O . THR E 1 233 ? 14.188 120.386 59.662 1.00 26.10 259 THR E O 1
ATOM 7910 N N . PHE E 1 234 ? 12.551 121.924 59.263 1.00 27.79 260 PHE E N 1
ATOM 7911 C CA . PHE E 1 234 ? 13.219 123.072 59.851 1.00 29.18 260 PHE E CA 1
ATOM 7912 C C . PHE E 1 234 ? 12.523 123.417 61.154 1.00 29.69 260 PHE E C 1
ATOM 7913 O O . PHE E 1 234 ? 11.371 123.022 61.394 1.00 28.87 260 PHE E O 1
ATOM 7921 N N . LYS E 1 235 ? 13.217 124.193 61.984 1.00 30.69 261 LYS E N 1
ATOM 7922 C CA . LYS E 1 235 ? 12.659 124.694 63.227 1.00 31.23 261 LYS E CA 1
ATOM 7923 C C . LYS E 1 235 ? 11.729 125.873 62.952 1.00 30.43 261 LYS E C 1
ATOM 7924 O O . LYS E 1 235 ? 12.019 126.709 62.121 1.00 30.96 261 LYS E O 1
ATOM 7930 N N . ALA E 1 236 ? 10.585 125.907 63.623 1.00 29.96 262 ALA E N 1
ATOM 7931 C CA . ALA E 1 236 ? 9.731 127.079 63.631 1.00 30.13 262 ALA E CA 1
ATOM 7932 C C . ALA E 1 236 ? 10.542 128.290 64.134 1.00 29.94 262 ALA E C 1
ATOM 7933 O O . ALA E 1 236 ? 11.193 128.212 65.174 1.00 29.90 262 ALA E O 1
ATOM 7935 N N . GLY E 1 237 ? 10.514 129.375 63.369 1.00 29.66 263 GLY E N 1
ATOM 7936 C CA . GLY E 1 237 ? 11.269 130.570 63.679 1.00 30.14 263 GLY E CA 1
ATOM 7937 C C . GLY E 1 237 ? 12.707 130.571 63.175 1.00 30.26 263 GLY E C 1
ATOM 7938 O O . GLY E 1 237 ? 13.407 131.548 63.377 1.00 30.84 263 GLY E O 1
ATOM 7939 N N . SER E 1 238 ? 13.150 129.505 62.515 1.00 30.14 264 SER E N 1
ATOM 7940 C CA . SER E 1 238 ? 14.489 129.463 61.912 1.00 30.37 264 SER E CA 1
ATOM 7941 C C . SER E 1 238 ? 14.620 130.486 60.799 1.00 29.75 264 SER E C 1
ATOM 7942 O O . SER E 1 238 ? 13.628 130.896 60.196 1.00 28.26 264 SER E O 1
ATOM 7945 N N . ASP E 1 239 ? 15.852 130.896 60.525 1.00 29.58 265 ASP E N 1
ATOM 7946 C CA . ASP E 1 239 ? 16.123 131.901 59.486 1.00 29.79 265 ASP E CA 1
ATOM 7947 C C . ASP E 1 239 ? 15.516 131.501 58.141 1.00 28.85 265 ASP E C 1
ATOM 7948 O O . ASP E 1 239 ? 14.944 132.330 57.431 1.00 27.55 265 ASP E O 1
ATOM 7953 N N . ASP E 1 240 ? 15.617 130.223 57.811 1.00 27.65 266 ASP E N 1
ATOM 7954 C CA . ASP E 1 240 ? 15.091 129.719 56.535 1.00 27.51 266 ASP E CA 1
ATOM 7955 C C . ASP E 1 240 ? 13.553 129.829 56.497 1.00 26.56 266 ASP E C 1
ATOM 7956 O O . ASP E 1 240 ? 12.992 130.191 55.480 1.00 26.06 266 ASP E O 1
ATOM 7961 N N . PHE E 1 241 ? 12.886 129.464 57.603 1.00 25.00 267 PHE E N 1
ATOM 7962 C CA . PHE E 1 241 ? 11.424 129.579 57.670 1.00 24.03 267 PHE E CA 1
ATOM 7963 C C . PHE E 1 241 ? 10.951 131.018 57.818 1.00 24.10 267 PHE E C 1
ATOM 7964 O O . PHE E 1 241 ? 9.828 131.328 57.392 1.00 23.57 267 PHE E O 1
ATOM 7972 N N . LYS E 1 242 ? 11.793 131.914 58.362 1.00 23.79 268 LYS E N 1
ATOM 7973 C CA . LYS E 1 242 ? 11.465 133.341 58.330 1.00 24.40 268 LYS E CA 1
ATOM 7974 C C . LYS E 1 242 ? 11.462 133.838 56.876 1.00 24.17 268 LYS E C 1
ATOM 7975 O O . LYS E 1 242 ? 10.559 134.589 56.471 1.00 23.87 268 LYS E O 1
ATOM 7981 N N . ALA E 1 243 ? 12.470 133.430 56.102 1.00 23.76 269 ALA E N 1
ATOM 7982 C CA . ALA E 1 243 ? 12.548 133.783 54.685 1.00 24.10 269 ALA E CA 1
ATOM 7983 C C . ALA E 1 243 ? 11.406 133.160 53.866 1.00 23.52 269 ALA E C 1
ATOM 7984 O O . ALA E 1 243 ? 10.834 133.812 52.984 1.00 24.24 269 ALA E O 1
ATOM 7986 N N . LEU E 1 244 ? 11.084 131.911 54.154 1.00 23.04 270 LEU E N 1
ATOM 7987 C CA . LEU E 1 244 ? 9.881 131.284 53.604 1.00 23.08 270 LEU E CA 1
ATOM 7988 C C . LEU E 1 244 ? 8.620 132.083 53.945 1.00 22.76 270 LEU E C 1
ATOM 7989 O O . LEU E 1 244 ? 7.798 132.325 53.079 1.00 23.17 270 LEU E O 1
ATOM 7994 N N . GLU E 1 245 ? 8.476 132.526 55.183 1.00 22.37 271 GLU E N 1
ATOM 7995 C CA . GLU E 1 245 ? 7.259 133.253 55.538 1.00 22.39 271 GLU E CA 1
ATOM 7996 C C . GLU E 1 245 ? 7.151 134.544 54.714 1.00 22.25 271 GLU E C 1
ATOM 7997 O O . GLU E 1 245 ? 6.058 134.901 54.273 1.00 22.40 271 GLU E O 1
ATOM 8003 N N . LEU E 1 246 ? 8.276 135.218 54.513 1.00 22.22 272 LEU E N 1
ATOM 8004 C CA . LEU E 1 246 ? 8.370 136.430 53.706 1.00 22.80 272 LEU E CA 1
ATOM 8005 C C . LEU E 1 246 ? 7.943 136.170 52.272 1.00 23.23 272 LEU E C 1
ATOM 8006 O O . LEU E 1 246 ? 7.092 136.895 51.738 1.00 22.78 272 LEU E O 1
ATOM 8011 N N . TYR E 1 247 ? 8.501 135.114 51.691 1.00 22.95 273 TYR E N 1
ATOM 8012 C CA . TYR E 1 247 ? 8.224 134.746 50.318 1.00 23.61 273 TYR E CA 1
ATOM 8013 C C . TYR E 1 247 ? 6.729 134.374 50.158 1.00 23.63 273 TYR E C 1
ATOM 8014 O O . TYR E 1 247 ? 6.033 134.921 49.284 1.00 25.06 273 TYR E O 1
ATOM 8023 N N . VAL E 1 248 ? 6.219 133.504 51.028 1.00 23.84 274 VAL E N 1
ATOM 8024 C CA . VAL E 1 248 ? 4.843 132.992 50.883 1.00 22.64 274 VAL E CA 1
ATOM 8025 C C . VAL E 1 248 ? 3.849 134.109 51.153 1.00 22.99 274 VAL E C 1
ATOM 8026 O O . VAL E 1 248 ? 2.857 134.236 50.461 1.00 24.04 274 VAL E O 1
ATOM 8030 N N . ALA E 1 249 ? 4.123 134.951 52.145 1.00 23.46 275 ALA E N 1
ATOM 8031 C CA . ALA E 1 249 ? 3.291 136.099 52.397 1.00 23.39 275 ALA E CA 1
ATOM 8032 C C . ALA E 1 249 ? 3.098 136.924 51.102 1.00 24.30 275 ALA E C 1
ATOM 8033 O O . ALA E 1 249 ? 1.978 137.321 50.800 1.00 23.14 275 ALA E O 1
ATOM 8035 N N . SER E 1 250 ? 4.179 137.131 50.335 1.00 24.78 276 SER E N 1
ATOM 8036 C CA . SER E 1 250 ? 4.147 137.992 49.132 1.00 24.98 276 SER E CA 1
ATOM 8037 C C . SER E 1 250 ? 3.355 137.365 47.985 1.00 24.68 276 SER E C 1
ATOM 8038 O O . SER E 1 250 ? 2.816 138.068 47.123 1.00 24.38 276 SER E O 1
ATOM 8041 N N . ARG E 1 251 ? 3.246 136.045 47.986 1.00 24.85 277 ARG E N 1
ATOM 8042 C CA . ARG E 1 251 ? 2.431 135.369 46.969 1.00 24.90 277 ARG E CA 1
ATOM 8043 C C . ARG E 1 251 ? 0.948 135.698 47.152 1.00 24.45 277 ARG E C 1
ATOM 8044 O O . ARG E 1 251 ? 0.148 135.416 46.263 1.00 25.40 277 ARG E O 1
ATOM 8052 N N . GLY E 1 252 ? 0.599 136.264 48.306 1.00 23.93 278 GLY E N 1
ATOM 8053 C CA . GLY E 1 252 ? -0.761 136.686 48.589 1.00 24.11 278 GLY E CA 1
ATOM 8054 C C . GLY E 1 252 ? -0.951 138.194 48.567 1.00 24.17 278 GLY E C 1
ATOM 8055 O O . GLY E 1 252 ? -2.023 138.698 48.945 1.00 24.94 278 GLY E O 1
ATOM 8056 N N . ASN E 1 253 ? 0.043 138.936 48.107 1.00 23.44 279 ASN E N 1
ATOM 8057 C CA . ASN E 1 253 ? -0.106 140.399 48.025 1.00 24.35 279 ASN E CA 1
ATOM 8058 C C . ASN E 1 253 ? -1.363 140.779 47.250 1.00 24.52 279 ASN E C 1
ATOM 8059 O O . ASN E 1 253 ? -1.567 140.315 46.132 1.00 24.96 279 ASN E O 1
ATOM 8064 N N . GLY E 1 254 ? -2.207 141.588 47.881 1.00 25.07 280 GLY E N 1
ATOM 8065 C CA . GLY E 1 254 ? -3.452 142.039 47.289 1.00 25.13 280 GLY E CA 1
ATOM 8066 C C . GLY E 1 254 ? -4.664 141.414 47.932 1.00 24.82 280 GLY E C 1
ATOM 8067 O O . GLY E 1 254 ? -5.735 142.033 47.971 1.00 25.53 280 GLY E O 1
ATOM 8068 N N . LEU E 1 255 ? -4.545 140.178 48.403 1.00 25.03 281 LEU E N 1
ATOM 8069 C CA . LEU E 1 255 ? -5.594 139.593 49.253 1.00 25.24 281 LEU E CA 1
ATOM 8070 C C . LEU E 1 255 ? -5.683 140.352 50.569 1.00 25.59 281 LEU E C 1
ATOM 8071 O O . LEU E 1 255 ? -4.701 140.924 51.009 1.00 26.50 281 LEU E O 1
ATOM 8076 N N . SER E 1 256 ? -6.852 140.359 51.204 1.00 25.64 282 SER E N 1
ATOM 8077 C CA . SER E 1 256 ? -6.982 140.940 52.519 1.00 25.79 282 SER E CA 1
ATOM 8078 C C . SER E 1 256 ? -6.401 140.035 53.595 1.00 25.02 282 SER E C 1
ATOM 8079 O O . SER E 1 256 ? -6.499 138.812 53.556 1.00 25.34 282 SER E O 1
ATOM 8082 N N . VAL E 1 257 ? -5.798 140.680 54.580 1.00 24.62 283 VAL E N 1
ATOM 8083 C CA . VAL E 1 257 ? -5.591 140.078 55.867 1.00 22.67 283 VAL E CA 1
ATOM 8084 C C . VAL E 1 257 ? -6.965 139.636 56.387 1.00 23.06 283 VAL E C 1
ATOM 8085 O O . VAL E 1 257 ? -7.852 140.459 56.539 1.00 23.24 283 VAL E O 1
ATOM 8089 N N . GLU E 1 258 ? -7.145 138.342 56.642 1.00 23.20 284 GLU E N 1
ATOM 8090 C CA . GLU E 1 258 ? -8.423 137.819 57.148 1.00 23.91 284 GLU E CA 1
ATOM 8091 C C . GLU E 1 258 ? -8.599 138.045 58.680 1.00 24.10 284 GLU E C 1
ATOM 8092 O O . GLU E 1 258 ? -9.719 138.047 59.192 1.00 25.23 284 GLU E O 1
ATOM 8098 N N . GLY E 1 259 ? -7.495 138.291 59.371 1.00 24.34 285 GLY E N 1
ATOM 8099 C CA . GLY E 1 259 ? -7.471 138.503 60.806 1.00 23.73 285 GLY E CA 1
ATOM 8100 C C . GLY E 1 259 ? -7.130 137.199 61.442 1.00 23.73 285 GLY E C 1
ATOM 8101 O O . GLY E 1 259 ? -5.953 136.890 61.649 1.00 23.03 285 GLY E O 1
ATOM 8102 N N . VAL E 1 260 ? -8.159 136.398 61.698 1.00 23.93 286 VAL E N 1
ATOM 8103 C CA . VAL E 1 260 ? -7.970 134.997 62.083 1.00 24.35 286 VAL E CA 1
ATOM 8104 C C . VAL E 1 260 ? -8.947 134.159 61.284 1.00 24.65 286 VAL E C 1
ATOM 8105 O O . VAL E 1 260 ? -10.162 134.400 61.306 1.00 24.80 286 VAL E O 1
ATOM 8109 N N . SER E 1 261 ? -8.414 133.206 60.538 1.00 24.33 287 SER E N 1
ATOM 8110 C CA . SER E 1 261 ? -9.217 132.453 59.622 1.00 24.74 287 SER E CA 1
ATOM 8111 C C . SER E 1 261 ? -9.556 131.119 60.231 1.00 24.51 287 SER E C 1
ATOM 8112 O O . SER E 1 261 ? -9.013 130.730 61.248 1.00 23.82 287 SER E O 1
ATOM 8115 N N . VAL E 1 262 ? -10.474 130.432 59.573 1.00 24.89 288 VAL E N 1
ATOM 8116 C CA . VAL E 1 262 ? -10.889 129.102 59.961 1.00 25.28 288 VAL E CA 1
ATOM 8117 C C . VAL E 1 262 ? -10.670 128.183 58.780 1.00 25.53 288 VAL E C 1
ATOM 8118 O O . VAL E 1 262 ? -11.120 128.468 57.684 1.00 23.89 288 VAL E O 1
ATOM 8122 N N . ARG E 1 263 ? -10.007 127.069 59.033 1.00 26.38 289 ARG E N 1
ATOM 8123 C CA . ARG E 1 263 ? -9.674 126.111 57.981 1.00 28.53 289 ARG E CA 1
ATOM 8124 C C . ARG E 1 263 ? -9.827 124.700 58.621 1.00 29.97 289 ARG E C 1
ATOM 8125 O O . ARG E 1 263 ? -10.040 124.612 59.812 1.00 28.07 289 ARG E O 1
ATOM 8133 N N . HIS E 1 264 ? -9.767 123.613 57.849 1.00 32.35 290 HIS E N 1
ATOM 8134 C CA . HIS E 1 264 ? -9.774 122.254 58.428 1.00 34.84 290 HIS E CA 1
ATOM 8135 C C . HIS E 1 264 ? -8.486 122.016 59.214 1.00 35.48 290 HIS E C 1
ATOM 8136 O O . HIS E 1 264 ? -7.435 122.520 58.833 1.00 36.10 290 HIS E O 1
ATOM 8144 N N . CYS F 2 1 ? 18.271 87.236 46.563 1.00 40.74 21 CYS F N 1
ATOM 8145 C CA . CYS F 2 1 ? 17.046 87.067 45.661 1.00 42.00 21 CYS F CA 1
ATOM 8146 C C . CYS F 2 1 ? 15.989 88.204 45.756 1.00 40.85 21 CYS F C 1
ATOM 8147 O O . CYS F 2 1 ? 14.737 87.978 46.003 1.00 39.63 21 CYS F O 1
ATOM 8150 N N . GLU F 2 2 ? 16.570 89.387 45.539 1.00 38.97 22 GLU F N 1
ATOM 8151 C CA . GLU F 2 2 ? 15.913 90.652 45.316 1.00 38.74 22 GLU F CA 1
ATOM 8152 C C . GLU F 2 2 ? 16.928 91.458 44.511 1.00 37.25 22 GLU F C 1
ATOM 8153 O O . GLU F 2 2 ? 18.143 91.351 44.759 1.00 36.47 22 GLU F O 1
ATOM 8159 N N . THR F 2 3 ? 16.488 92.286 43.570 1.00 35.81 23 THR F N 1
ATOM 8160 C CA . THR F 2 3 ? 17.414 93.303 43.097 1.00 35.15 23 THR F CA 1
ATOM 8161 C C . THR F 2 3 ? 17.166 94.597 43.900 1.00 33.98 23 THR F C 1
ATOM 8162 O O . THR F 2 3 ? 16.032 95.070 44.036 1.00 33.23 23 THR F O 1
ATOM 8166 N N . ALA F 2 4 ? 18.244 95.108 44.483 1.00 32.35 24 ALA F N 1
ATOM 8167 C CA . ALA F 2 4 ? 18.175 96.223 45.410 1.00 31.88 24 ALA F CA 1
ATOM 8168 C C . ALA F 2 4 ? 17.894 97.498 44.631 1.00 31.84 24 ALA F C 1
ATOM 8169 O O . ALA F 2 4 ? 18.129 97.550 43.420 1.00 31.24 24 ALA F O 1
ATOM 8171 N N . PRO F 2 5 ? 17.374 98.519 45.306 1.00 32.03 25 PRO F N 1
ATOM 8172 C CA . PRO F 2 5 ? 17.012 99.770 44.622 1.00 32.16 25 PRO F CA 1
ATOM 8173 C C . PRO F 2 5 ? 18.108 100.366 43.722 1.00 32.71 25 PRO F C 1
ATOM 8174 O O . PRO F 2 5 ? 17.796 100.696 42.605 1.00 32.34 25 PRO F O 1
ATOM 8178 N N . LYS F 2 6 ? 19.349 100.468 44.173 1.00 34.41 26 LYS F N 1
ATOM 8179 C CA . LYS F 2 6 ? 20.422 101.072 43.360 1.00 35.72 26 LYS F CA 1
ATOM 8180 C C . LYS F 2 6 ? 20.927 100.175 42.206 1.00 36.47 26 LYS F C 1
ATOM 8181 O O . LYS F 2 6 ? 21.656 100.652 41.312 1.00 36.74 26 LYS F O 1
ATOM 8187 N N . GLU F 2 7 ? 20.506 98.906 42.201 1.00 36.63 27 GLU F N 1
ATOM 8188 C CA . GLU F 2 7 ? 20.849 97.946 41.140 1.00 36.92 27 GLU F CA 1
ATOM 8189 C C . GLU F 2 7 ? 19.818 97.850 40.028 1.00 36.37 27 GLU F C 1
ATOM 8190 O O . GLU F 2 7 ? 20.091 97.237 38.991 1.00 36.40 27 GLU F O 1
ATOM 8196 N N . VAL F 2 8 ? 18.631 98.427 40.231 1.00 35.42 28 VAL F N 1
ATOM 8197 C CA . VAL F 2 8 ? 17.592 98.350 39.211 1.00 34.61 28 VAL F CA 1
ATOM 8198 C C . VAL F 2 8 ? 18.094 98.946 37.898 1.00 35.38 28 VAL F C 1
ATOM 8199 O O . VAL F 2 8 ? 18.819 99.952 37.886 1.00 35.33 28 VAL F O 1
ATOM 8203 N N . VAL F 2 9 ? 17.702 98.291 36.808 1.00 35.98 29 VAL F N 1
ATOM 8204 C CA . VAL F 2 9 ? 18.089 98.678 35.464 1.00 36.61 29 VAL F CA 1
ATOM 8205 C C . VAL F 2 9 ? 16.838 99.118 34.720 1.00 35.58 29 VAL F C 1
ATOM 8206 O O . VAL F 2 9 ? 15.957 98.317 34.451 1.00 35.82 29 VAL F O 1
ATOM 8210 N N . TYR F 2 10 ? 16.763 100.411 34.436 1.00 35.43 30 TYR F N 1
ATOM 8211 C CA . TYR F 2 10 ? 15.653 101.001 33.706 1.00 35.40 30 TYR F CA 1
ATOM 8212 C C . TYR F 2 10 ? 16.089 101.199 32.259 1.00 36.03 30 TYR F C 1
ATOM 8213 O O . TYR F 2 10 ? 17.150 101.747 32.016 1.00 35.83 30 TYR F O 1
ATOM 8222 N N . VAL F 2 11 ? 15.259 100.757 31.320 1.00 36.56 31 VAL F N 1
ATOM 8223 C CA . VAL F 2 11 ? 15.486 100.933 29.878 1.00 37.20 31 VAL F CA 1
ATOM 8224 C C . VAL F 2 11 ? 14.299 101.710 29.336 1.00 37.06 31 VAL F C 1
ATOM 8225 O O . VAL F 2 11 ? 13.208 101.165 29.190 1.00 36.64 31 VAL F O 1
ATOM 8229 N N . GLU F 2 12 ? 14.522 102.997 29.074 1.00 37.69 32 GLU F N 1
ATOM 8230 C CA . GLU F 2 12 ? 13.451 103.953 28.780 1.00 38.49 32 GLU F CA 1
ATOM 8231 C C . GLU F 2 12 ? 12.278 103.794 29.759 1.00 38.17 32 GLU F C 1
ATOM 8232 O O . GLU F 2 12 ? 11.100 103.634 29.360 1.00 37.90 32 GLU F O 1
ATOM 8238 N N . GLY F 2 13 ? 12.639 103.804 31.049 1.00 37.52 33 GLY F N 1
ATOM 8239 C CA . GLY F 2 13 ? 11.692 103.725 32.149 1.00 36.94 33 GLY F CA 1
ATOM 8240 C C . GLY F 2 13 ? 11.268 102.332 32.586 1.00 37.27 33 GLY F C 1
ATOM 8241 O O . GLY F 2 13 ? 10.784 102.164 33.715 1.00 37.12 33 GLY F O 1
ATOM 8242 N N . ALA F 2 14 ? 11.429 101.331 31.717 1.00 36.73 34 ALA F N 1
ATOM 8243 C CA . ALA F 2 14 ? 10.891 99.991 31.980 1.00 37.04 34 ALA F CA 1
ATOM 8244 C C . ALA F 2 14 ? 11.897 99.116 32.740 1.00 36.95 34 ALA F C 1
ATOM 8245 O O . ALA F 2 14 ? 13.112 99.318 32.632 1.00 36.98 34 ALA F O 1
ATOM 8247 N N . VAL F 2 15 ? 11.390 98.169 33.528 1.00 37.00 35 VAL F N 1
ATOM 8248 C CA . VAL F 2 15 ? 12.246 97.219 34.235 1.00 37.25 35 VAL F CA 1
ATOM 8249 C C . VAL F 2 15 ? 11.844 95.808 33.833 1.00 38.04 35 VAL F C 1
ATOM 8250 O O . VAL F 2 15 ? 10.751 95.320 34.169 1.00 38.26 35 VAL F O 1
ATOM 8254 N N . GLU F 2 16 ? 12.741 95.168 33.089 1.00 39.18 36 GLU F N 1
ATOM 8255 C CA . GLU F 2 16 ? 12.463 93.906 32.387 1.00 39.44 36 GLU F CA 1
ATOM 8256 C C . GLU F 2 16 ? 12.270 92.749 33.340 1.00 38.45 36 GLU F C 1
ATOM 8257 O O . GLU F 2 16 ? 11.378 91.918 33.150 1.00 38.41 36 GLU F O 1
ATOM 8263 N N . ALA F 2 17 ? 13.090 92.722 34.389 1.00 37.63 37 ALA F N 1
ATOM 8264 C CA . ALA F 2 17 ? 13.184 91.566 35.286 1.00 36.82 37 ALA F CA 1
ATOM 8265 C C . ALA F 2 17 ? 12.497 91.800 36.636 1.00 35.93 37 ALA F C 1
ATOM 8266 O O . ALA F 2 17 ? 12.557 92.897 37.192 1.00 35.55 37 ALA F O 1
ATOM 8268 N N . SER F 2 18 ? 11.875 90.745 37.152 1.00 35.13 38 SER F N 1
ATOM 8269 C CA . SER F 2 18 ? 11.261 90.752 38.477 1.00 34.38 38 SER F CA 1
ATOM 8270 C C . SER F 2 18 ? 12.262 91.300 39.469 1.00 34.14 38 SER F C 1
ATOM 8271 O O . SER F 2 18 ? 13.455 91.010 39.390 1.00 33.77 38 SER F O 1
ATOM 8274 N N . LEU F 2 19 ? 11.767 92.078 40.418 1.00 32.73 39 LEU F N 1
ATOM 8275 C CA . LEU F 2 19 ? 12.595 92.581 41.485 1.00 31.99 39 LEU F CA 1
ATOM 8276 C C . LEU F 2 19 ? 12.865 91.498 42.525 1.00 31.52 39 LEU F C 1
ATOM 8277 O O . LEU F 2 19 ? 13.782 91.649 43.310 1.00 31.38 39 LEU F O 1
ATOM 8282 N N . THR F 2 20 ? 12.048 90.441 42.567 1.00 31.40 40 THR F N 1
ATOM 8283 C CA . THR F 2 20 ? 12.223 89.350 43.555 1.00 30.57 40 THR F CA 1
ATOM 8284 C C . THR F 2 20 ? 12.430 87.926 43.009 1.00 30.81 40 THR F C 1
ATOM 8285 O O . THR F 2 20 ? 13.036 87.098 43.686 1.00 29.94 40 THR F O 1
ATOM 8289 N N . GLY F 2 21 ? 11.909 87.643 41.816 1.00 30.77 41 GLY F N 1
ATOM 8290 C CA . GLY F 2 21 ? 11.843 86.293 41.282 1.00 30.85 41 GLY F CA 1
ATOM 8291 C C . GLY F 2 21 ? 10.604 85.533 41.703 1.00 30.94 41 GLY F C 1
ATOM 8292 O O . GLY F 2 21 ? 10.465 84.373 41.362 1.00 30.58 41 GLY F O 1
ATOM 8293 N N . ALA F 2 22 ? 9.712 86.183 42.454 1.00 30.96 42 ALA F N 1
ATOM 8294 C CA . ALA F 2 22 ? 8.503 85.570 42.969 1.00 31.41 42 ALA F CA 1
ATOM 8295 C C . ALA F 2 22 ? 7.312 86.261 42.330 1.00 32.02 42 ALA F C 1
ATOM 8296 O O . ALA F 2 22 ? 7.312 87.475 42.217 1.00 32.33 42 ALA F O 1
ATOM 8298 N N . PRO F 2 23 ? 6.291 85.518 41.916 1.00 33.09 43 PRO F N 1
ATOM 8299 C CA . PRO F 2 23 ? 5.126 86.152 41.283 1.00 32.98 43 PRO F CA 1
ATOM 8300 C C . PRO F 2 23 ? 4.465 87.164 42.231 1.00 32.97 43 PRO F C 1
ATOM 8301 O O . PRO F 2 23 ? 4.417 86.907 43.440 1.00 31.43 43 PRO F O 1
ATOM 8305 N N . GLY F 2 24 ? 3.965 88.274 41.682 1.00 33.08 44 GLY F N 1
ATOM 8306 C CA . GLY F 2 24 ? 3.127 89.202 42.429 1.00 33.08 44 GLY F CA 1
ATOM 8307 C C . GLY F 2 24 ? 1.767 88.638 42.806 1.00 33.72 44 GLY F C 1
ATOM 8308 O O . GLY F 2 24 ? 1.162 87.836 42.073 1.00 33.63 44 GLY F O 1
ATOM 8309 N N . ASN F 2 25 ? 1.276 89.045 43.967 1.00 33.61 45 ASN F N 1
ATOM 8310 C CA . ASN F 2 25 ? -0.033 88.651 44.441 1.00 34.87 45 ASN F CA 1
ATOM 8311 C C . ASN F 2 25 ? -0.940 89.881 44.312 1.00 35.00 45 ASN F C 1
ATOM 8312 O O . ASN F 2 25 ? -0.801 90.836 45.077 1.00 34.51 45 ASN F O 1
ATOM 8317 N N . PRO F 2 26 ? -1.834 89.875 43.327 1.00 35.27 46 PRO F N 1
ATOM 8318 C CA . PRO F 2 26 ? -2.635 91.063 43.005 1.00 34.97 46 PRO F CA 1
ATOM 8319 C C . PRO F 2 26 ? -3.568 91.491 44.125 1.00 35.14 46 PRO F C 1
ATOM 8320 O O . PRO F 2 26 ? -3.782 92.684 44.248 1.00 34.93 46 PRO F O 1
ATOM 8324 N N . GLU F 2 27 ? -4.077 90.563 44.933 1.00 35.25 47 GLU F N 1
ATOM 8325 C CA . GLU F 2 27 ? -4.898 90.917 46.094 1.00 36.25 47 GLU F CA 1
ATOM 8326 C C . GLU F 2 27 ? -4.128 91.703 47.159 1.00 35.11 47 GLU F C 1
ATOM 8327 O O . GLU F 2 27 ? -4.667 92.638 47.773 1.00 34.08 47 GLU F O 1
ATOM 8333 N N . GLU F 2 28 ? -2.866 91.323 47.373 1.00 34.73 48 GLU F N 1
ATOM 8334 C CA . GLU F 2 28 ? -1.992 92.073 48.271 1.00 33.92 48 GLU F CA 1
ATOM 8335 C C . GLU F 2 28 ? -1.658 93.413 47.593 1.00 32.54 48 GLU F C 1
ATOM 8336 O O . GLU F 2 28 ? -1.534 94.429 48.270 1.00 32.70 48 GLU F O 1
ATOM 8342 N N . GLY F 2 29 ? -1.535 93.420 46.269 1.00 30.73 49 GLY F N 1
ATOM 8343 C CA . GLY F 2 29 ? -1.330 94.653 45.524 1.00 29.57 49 GLY F CA 1
ATOM 8344 C C . GLY F 2 29 ? -2.395 95.696 45.855 1.00 28.93 49 GLY F C 1
ATOM 8345 O O . GLY F 2 29 ? -2.080 96.837 46.146 1.00 28.18 49 GLY F O 1
ATOM 8346 N N . VAL F 2 30 ? -3.651 95.271 45.876 1.00 27.75 50 VAL F N 1
ATOM 8347 C CA . VAL F 2 30 ? -4.774 96.163 46.128 1.00 27.68 50 VAL F CA 1
ATOM 8348 C C . VAL F 2 30 ? -4.674 96.759 47.522 1.00 27.28 50 VAL F C 1
ATOM 8349 O O . VAL F 2 30 ? -4.901 97.945 47.715 1.00 26.07 50 VAL F O 1
ATOM 8353 N N . ARG F 2 31 ? -4.320 95.924 48.493 1.00 27.29 51 ARG F N 1
ATOM 8354 C CA . ARG F 2 31 ? -4.115 96.406 49.863 1.00 27.22 51 ARG F CA 1
ATOM 8355 C C . ARG F 2 31 ? -3.014 97.457 49.944 1.00 26.78 51 ARG F C 1
ATOM 8356 O O . ARG F 2 31 ? -3.186 98.469 50.597 1.00 25.81 51 ARG F O 1
ATOM 8364 N N . ILE F 2 32 ? -1.881 97.195 49.286 1.00 26.49 52 ILE F N 1
ATOM 8365 C CA . ILE F 2 32 ? -0.748 98.120 49.262 1.00 26.88 52 ILE F CA 1
ATOM 8366 C C . ILE F 2 32 ? -1.172 99.461 48.647 1.00 27.05 52 ILE F C 1
ATOM 8367 O O . ILE F 2 32 ? -0.796 100.544 49.121 1.00 25.71 52 ILE F O 1
ATOM 8372 N N . MET F 2 33 ? -1.994 99.392 47.599 1.00 27.46 53 MET F N 1
ATOM 8373 C CA . MET F 2 33 ? -2.327 100.586 46.821 1.00 27.12 53 MET F CA 1
ATOM 8374 C C . MET F 2 33 ? -3.315 101.499 47.516 1.00 27.13 53 MET F C 1
ATOM 8375 O O . MET F 2 33 ? -3.442 102.648 47.131 1.00 25.56 53 MET F O 1
ATOM 8380 N N . THR F 2 34 ? -3.990 100.969 48.545 1.00 27.20 54 THR F N 1
ATOM 8381 C CA . THR F 2 34 ? -5.078 101.655 49.238 1.00 27.27 54 THR F CA 1
ATOM 8382 C C . THR F 2 34 ? -4.808 101.781 50.730 1.00 26.99 54 THR F C 1
ATOM 8383 O O . THR F 2 34 ? -5.703 102.144 51.508 1.00 27.94 54 THR F O 1
ATOM 8387 N N . THR F 2 35 ? -3.569 101.509 51.130 1.00 26.36 55 THR F N 1
ATOM 8388 C CA . THR F 2 35 ? -3.151 101.699 52.526 1.00 27.15 55 THR F CA 1
ATOM 8389 C C . THR F 2 35 ? -2.224 102.914 52.581 1.00 26.05 55 THR F C 1
ATOM 8390 O O . THR F 2 35 ? -1.234 102.982 51.822 1.00 26.43 55 THR F O 1
ATOM 8394 N N . ASN F 2 36 ? -2.563 103.883 53.433 1.00 25.61 56 ASN F N 1
ATOM 8395 C CA . ASN F 2 36 ? -1.922 105.207 53.382 1.00 25.24 56 ASN F CA 1
ATOM 8396 C C . ASN F 2 36 ? -0.405 105.173 53.590 1.00 24.91 56 ASN F C 1
ATOM 8397 O O . ASN F 2 36 ? 0.307 105.962 53.011 1.00 24.48 56 ASN F O 1
ATOM 8402 N N . ALA F 2 37 ? 0.089 104.285 54.436 1.00 24.51 57 ALA F N 1
ATOM 8403 C CA . ALA F 2 37 ? 1.522 104.242 54.715 1.00 25.42 57 ALA F CA 1
ATOM 8404 C C . ALA F 2 37 ? 2.299 103.367 53.734 1.00 25.90 57 ALA F C 1
ATOM 8405 O O . ALA F 2 37 ? 3.505 103.210 53.875 1.00 26.58 57 ALA F O 1
ATOM 8407 N N . LEU F 2 38 ? 1.622 102.764 52.762 1.00 25.85 58 LEU F N 1
ATOM 8408 C CA . LEU F 2 38 ? 2.292 101.928 51.767 1.00 26.15 58 LEU F CA 1
ATOM 8409 C C . LEU F 2 38 ? 2.260 102.619 50.392 1.00 25.58 58 LEU F C 1
ATOM 8410 O O . LEU F 2 38 ? 2.923 103.637 50.194 1.00 25.30 58 LEU F O 1
ATOM 8415 N N . GLY F 2 39 ? 1.488 102.118 49.445 1.00 25.05 59 GLY F N 1
ATOM 8416 C CA . GLY F 2 39 ? 1.463 102.755 48.126 1.00 24.79 59 GLY F CA 1
ATOM 8417 C C . GLY F 2 39 ? 0.735 104.087 48.099 1.00 24.73 59 GLY F C 1
ATOM 8418 O O . GLY F 2 39 ? 1.140 105.014 47.375 1.00 26.36 59 GLY F O 1
ATOM 8419 N N . ASN F 2 40 ? -0.357 104.177 48.861 1.00 24.42 60 ASN F N 1
ATOM 8420 C CA . ASN F 2 40 ? -1.169 105.397 48.952 1.00 24.27 60 ASN F CA 1
ATOM 8421 C C . ASN F 2 40 ? -1.491 105.963 47.567 1.00 24.00 60 ASN F C 1
ATOM 8422 O O . ASN F 2 40 ? -1.564 107.173 47.383 1.00 23.89 60 ASN F O 1
ATOM 8427 N N . CYS F 2 41 ? -1.703 105.071 46.613 1.00 24.05 61 CYS F N 1
ATOM 8428 C CA . CYS F 2 41 ? -1.886 105.430 45.199 1.00 24.76 61 CYS F CA 1
ATOM 8429 C C . CYS F 2 41 ? -3.145 106.259 45.012 1.00 24.85 61 CYS F C 1
ATOM 8430 O O . CYS F 2 41 ? -3.182 107.194 44.201 1.00 24.95 61 CYS F O 1
ATOM 8433 N N . VAL F 2 42 ? -4.162 105.925 45.800 1.00 25.84 62 VAL F N 1
ATOM 8434 C CA . VAL F 2 42 ? -5.451 106.595 45.725 1.00 26.61 62 VAL F CA 1
ATOM 8435 C C . VAL F 2 42 ? -5.470 108.043 46.270 1.00 26.64 62 VAL F C 1
ATOM 8436 O O . VAL F 2 42 ? -6.467 108.730 46.099 1.00 27.21 62 VAL F O 1
ATOM 8440 N N . ALA F 2 43 ? -4.410 108.491 46.950 1.00 26.35 63 ALA F N 1
ATOM 8441 C CA . ALA F 2 43 ? -4.250 109.920 47.251 1.00 26.21 63 ALA F CA 1
ATOM 8442 C C . ALA F 2 43 ? -4.229 110.733 45.965 1.00 26.34 63 ALA F C 1
ATOM 8443 O O . ALA F 2 43 ? -4.705 111.870 45.920 1.00 25.63 63 ALA F O 1
ATOM 8445 N N . CYS F 2 44 ? -3.704 110.143 44.904 1.00 25.65 64 CYS F N 1
ATOM 8446 C CA . CYS F 2 44 ? -3.613 110.864 43.639 1.00 26.27 64 CYS F CA 1
ATOM 8447 C C . CYS F 2 44 ? -4.488 110.327 42.520 1.00 26.75 64 CYS F C 1
ATOM 8448 O O . CYS F 2 44 ? -4.943 111.122 41.703 1.00 28.08 64 CYS F O 1
ATOM 8451 N N . HIS F 2 45 ? -4.712 109.014 42.472 1.00 27.88 65 HIS F N 1
ATOM 8452 C CA . HIS F 2 45 ? -5.380 108.338 41.338 1.00 28.81 65 HIS F CA 1
ATOM 8453 C C . HIS F 2 45 ? -6.701 107.772 41.777 1.00 28.82 65 HIS F C 1
ATOM 8454 O O . HIS F 2 45 ? -6.780 107.156 42.839 1.00 29.24 65 HIS F O 1
ATOM 8461 N N . GLN F 2 46 ? -7.734 107.954 40.959 1.00 28.31 66 GLN F N 1
ATOM 8462 C CA . GLN F 2 46 ? -8.954 107.182 41.095 1.00 29.07 66 GLN F CA 1
ATOM 8463 C C . GLN F 2 46 ? -8.666 105.758 40.642 1.00 29.34 66 GLN F C 1
ATOM 8464 O O . GLN F 2 46 ? -7.805 105.540 39.800 1.00 28.11 66 GLN F O 1
ATOM 8470 N N . ILE F 2 47 ? -9.383 104.805 41.237 1.00 30.61 67 ILE F N 1
ATOM 8471 C CA . ILE F 2 47 ? -9.458 103.418 40.761 1.00 31.81 67 ILE F CA 1
ATOM 8472 C C . ILE F 2 47 ? -10.925 102.960 40.722 1.00 32.10 67 ILE F C 1
ATOM 8473 O O . ILE F 2 47 ? -11.497 102.552 41.727 1.00 32.84 67 ILE F O 1
ATOM 8478 N N . GLY F 2 48 ? -11.544 103.104 39.556 1.00 32.94 68 GLY F N 1
ATOM 8479 C CA . GLY F 2 48 ? -12.916 102.679 39.331 1.00 33.42 68 GLY F CA 1
ATOM 8480 C C . GLY F 2 48 ? -13.223 101.255 39.768 1.00 33.30 68 GLY F C 1
ATOM 8481 O O . GLY F 2 48 ? -14.296 100.972 40.292 1.00 33.29 68 GLY F O 1
ATOM 8482 N N . ALA F 2 49 ? -12.265 100.368 39.563 1.00 34.28 69 ALA F N 1
ATOM 8483 C CA . ALA F 2 49 ? -12.395 98.948 39.894 1.00 34.78 69 ALA F CA 1
ATOM 8484 C C . ALA F 2 49 ? -12.424 98.659 41.392 1.00 35.66 69 ALA F C 1
ATOM 8485 O O . ALA F 2 49 ? -12.602 97.504 41.793 1.00 34.63 69 ALA F O 1
ATOM 8487 N N . LEU F 2 50 ? -12.232 99.695 42.212 1.00 35.95 70 LEU F N 1
ATOM 8488 C CA . LEU F 2 50 ? -12.273 99.565 43.671 1.00 36.60 70 LEU F CA 1
ATOM 8489 C C . LEU F 2 50 ? -13.254 100.600 44.215 1.00 36.78 70 LEU F C 1
ATOM 8490 O O . LEU F 2 50 ? -12.840 101.590 44.822 1.00 37.16 70 LEU F O 1
ATOM 8495 N N . PRO F 2 51 ? -14.551 100.389 44.006 1.00 37.03 71 PRO F N 1
ATOM 8496 C CA . PRO F 2 51 ? -15.548 101.424 44.310 1.00 37.00 71 PRO F CA 1
ATOM 8497 C C . PRO F 2 51 ? -15.741 101.707 45.807 1.00 36.78 71 PRO F C 1
ATOM 8498 O O . PRO F 2 51 ? -16.275 102.764 46.170 1.00 36.71 71 PRO F O 1
ATOM 8502 N N . ASP F 2 52 ? -15.295 100.796 46.664 1.00 36.77 72 ASP F N 1
ATOM 8503 C CA . ASP F 2 52 ? -15.369 101.023 48.114 1.00 37.18 72 ASP F CA 1
ATOM 8504 C C . ASP F 2 52 ? -14.296 101.977 48.676 1.00 36.10 72 ASP F C 1
ATOM 8505 O O . ASP F 2 52 ? -14.363 102.352 49.845 1.00 36.44 72 ASP F O 1
ATOM 8510 N N . VAL F 2 53 ? -13.336 102.388 47.852 1.00 34.87 73 VAL F N 1
ATOM 8511 C CA . VAL F 2 53 ? -12.270 103.271 48.296 1.00 34.67 73 VAL F CA 1
ATOM 8512 C C . VAL F 2 53 ? -12.850 104.685 48.387 1.00 33.97 73 VAL F C 1
ATOM 8513 O O . VAL F 2 53 ? -13.412 105.182 47.407 1.00 33.40 73 VAL F O 1
ATOM 8517 N N . GLU F 2 54 ? -12.724 105.290 49.566 1.00 32.99 74 GLU F N 1
ATOM 8518 C CA . GLU F 2 54 ? -13.225 106.649 49.833 1.00 33.52 74 GLU F CA 1
ATOM 8519 C C . GLU F 2 54 ? -12.191 107.714 49.452 1.00 32.29 74 GLU F C 1
ATOM 8520 O O . GLU F 2 54 ? -10.991 107.472 49.552 1.00 30.77 74 GLU F O 1
ATOM 8526 N N . PHE F 2 55 ? -12.690 108.878 49.011 1.00 31.55 75 PHE F N 1
ATOM 8527 C CA . PHE F 2 55 ? -11.903 110.084 48.729 1.00 31.39 75 PHE F CA 1
ATOM 8528 C C . PHE F 2 55 ? -10.678 109.876 47.844 1.00 30.09 75 PHE F C 1
ATOM 8529 O O . PHE F 2 55 ? -9.592 110.247 48.194 1.00 30.50 75 PHE F O 1
ATOM 8537 N N . PRO F 2 56 ? -10.855 109.287 46.672 1.00 29.79 76 PRO F N 1
ATOM 8538 C CA . PRO F 2 56 ? -9.738 109.163 45.723 1.00 28.98 76 PRO F CA 1
ATOM 8539 C C . PRO F 2 56 ? -9.378 110.526 45.168 1.00 27.98 76 PRO F C 1
ATOM 8540 O O . PRO F 2 56 ? -10.258 111.338 44.991 1.00 26.63 76 PRO F O 1
ATOM 8544 N N . GLY F 2 57 ? -8.096 110.764 44.905 1.00 27.93 77 GLY F N 1
ATOM 8545 C CA . GLY F 2 57 ? -7.631 112.053 44.455 1.00 27.54 77 GLY F CA 1
ATOM 8546 C C . GLY F 2 57 ? -7.874 112.230 42.966 1.00 28.21 77 GLY F C 1
ATOM 8547 O O . GLY F 2 57 ? -8.257 111.274 42.262 1.00 27.68 77 GLY F O 1
ATOM 8548 N N . THR F 2 58 ? -7.656 113.459 42.507 1.00 27.79 78 THR F N 1
ATOM 8549 C CA . THR F 2 58 ? -7.815 113.840 41.105 1.00 28.24 78 THR F CA 1
ATOM 8550 C C . THR F 2 58 ? -6.548 114.496 40.572 1.00 28.77 78 THR F C 1
ATOM 8551 O O . THR F 2 58 ? -6.598 115.275 39.611 1.00 29.04 78 THR F O 1
ATOM 8555 N N . ILE F 2 59 ? -5.416 114.192 41.207 1.00 28.72 79 ILE F N 1
ATOM 8556 C CA . ILE F 2 59 ? -4.110 114.673 40.760 1.00 28.86 79 ILE F CA 1
ATOM 8557 C C . ILE F 2 59 ? -3.731 114.127 39.381 1.00 28.92 79 ILE F C 1
ATOM 8558 O O . ILE F 2 59 ? -3.152 114.834 38.563 1.00 29.51 79 ILE F O 1
ATOM 8563 N N . ALA F 2 60 ? -4.064 112.864 39.145 1.00 29.46 80 ALA F N 1
ATOM 8564 C CA . ALA F 2 60 ? -3.672 112.166 37.938 1.00 30.08 80 ALA F CA 1
ATOM 8565 C C . ALA F 2 60 ? -4.822 111.263 37.500 1.00 30.18 80 ALA F C 1
ATOM 8566 O O . ALA F 2 60 ? -5.700 110.974 38.299 1.00 30.24 80 ALA F O 1
ATOM 8568 N N . PRO F 2 61 ? -4.861 110.863 36.225 1.00 31.12 81 PRO F N 1
ATOM 8569 C CA . PRO F 2 61 ? -6.013 110.108 35.721 1.00 31.74 81 PRO F CA 1
ATOM 8570 C C . PRO F 2 61 ? -6.185 108.740 36.373 1.00 31.98 81 PRO F C 1
ATOM 8571 O O . PRO F 2 61 ? -5.225 108.183 36.893 1.00 32.38 81 PRO F O 1
ATOM 8575 N N . PRO F 2 62 ? -7.390 108.196 36.306 1.00 32.51 82 PRO F N 1
ATOM 8576 C CA . PRO F 2 62 ? -7.685 106.883 36.880 1.00 32.42 82 PRO F CA 1
ATOM 8577 C C . PRO F 2 62 ? -6.723 105.815 36.382 1.00 32.17 82 PRO F C 1
ATOM 8578 O O . PRO F 2 62 ? -6.215 105.913 35.271 1.00 30.36 82 PRO F O 1
ATOM 8582 N N . LEU F 2 63 ? -6.473 104.815 37.216 1.00 32.13 83 LEU F N 1
ATOM 8583 C CA . LEU F 2 63 ? -5.559 103.739 36.868 1.00 32.23 83 LEU F CA 1
ATOM 8584 C C . LEU F 2 63 ? -6.262 102.655 36.055 1.00 32.25 83 LEU F C 1
ATOM 8585 O O . LEU F 2 63 ? -5.609 101.765 35.541 1.00 31.67 83 LEU F O 1
ATOM 8590 N N . ASP F 2 64 ? -7.575 102.737 35.926 1.00 32.81 84 ASP F N 1
ATOM 8591 C CA . ASP F 2 64 ? -8.302 101.752 35.133 1.00 34.23 84 ASP F CA 1
ATOM 8592 C C . ASP F 2 64 ? -7.752 101.799 33.723 1.00 33.83 84 ASP F C 1
ATOM 8593 O O . ASP F 2 64 ? -7.497 102.883 33.177 1.00 34.57 84 ASP F O 1
ATOM 8598 N N . GLY F 2 65 ? -7.534 100.624 33.146 1.00 34.19 85 GLY F N 1
ATOM 8599 C CA . GLY F 2 65 ? -6.967 100.517 31.816 1.00 34.10 85 GLY F CA 1
ATOM 8600 C C . GLY F 2 65 ? -5.451 100.571 31.765 1.00 34.38 85 GLY F C 1
ATOM 8601 O O . GLY F 2 65 ? -4.894 100.504 30.674 1.00 34.96 85 GLY F O 1
ATOM 8602 N N . ALA F 2 66 ? -4.770 100.679 32.910 1.00 34.68 86 ALA F N 1
ATOM 8603 C CA . ALA F 2 66 ? -3.305 100.767 32.907 1.00 35.36 86 ALA F CA 1
ATOM 8604 C C . ALA F 2 66 ? -2.689 99.511 32.295 1.00 35.71 86 ALA F C 1
ATOM 8605 O O . ALA F 2 66 ? -1.623 99.591 31.703 1.00 35.33 86 ALA F O 1
ATOM 8607 N N . GLY F 2 67 ? -3.365 98.371 32.497 1.00 36.52 87 GLY F N 1
ATOM 8608 C CA . GLY F 2 67 ? -2.999 97.088 31.916 1.00 37.32 87 GLY F CA 1
ATOM 8609 C C . GLY F 2 67 ? -2.943 97.042 30.393 1.00 38.22 87 GLY F C 1
ATOM 8610 O O . GLY F 2 67 ? -2.248 96.197 29.828 1.00 38.09 87 GLY F O 1
ATOM 8611 N N . ASP F 2 68 ? -3.680 97.929 29.727 1.00 38.98 88 ASP F N 1
ATOM 8612 C CA . ASP F 2 68 ? -3.630 98.047 28.256 1.00 39.39 88 ASP F CA 1
ATOM 8613 C C . ASP F 2 68 ? -2.597 99.043 27.788 1.00 38.95 88 ASP F C 1
ATOM 8614 O O . ASP F 2 68 ? -2.036 98.890 26.706 1.00 39.55 88 ASP F O 1
ATOM 8619 N N . ARG F 2 69 ? -2.352 100.070 28.600 1.00 38.24 89 ARG F N 1
ATOM 8620 C CA . ARG F 2 69 ? -1.484 101.173 28.214 1.00 37.33 89 ARG F CA 1
ATOM 8621 C C . ARG F 2 69 ? -0.013 100.827 28.368 1.00 37.20 89 ARG F C 1
ATOM 8622 O O . ARG F 2 69 ? 0.835 101.432 27.714 1.00 36.81 89 ARG F O 1
ATOM 8630 N N . TRP F 2 70 ? 0.291 99.849 29.221 1.00 36.72 90 TRP F N 1
ATOM 8631 C CA . TRP F 2 70 ? 1.667 99.552 29.570 1.00 36.76 90 TRP F CA 1
ATOM 8632 C C . TRP F 2 70 ? 1.916 98.060 29.683 1.00 36.58 90 TRP F C 1
ATOM 8633 O O . TRP F 2 70 ? 1.060 97.311 30.160 1.00 37.43 90 TRP F O 1
ATOM 8644 N N . THR F 2 71 ? 3.108 97.640 29.288 1.00 36.46 91 THR F N 1
ATOM 8645 C CA . THR F 2 71 ? 3.548 96.258 29.496 1.00 36.24 91 THR F CA 1
ATOM 8646 C C . THR F 2 71 ? 3.873 96.024 30.977 1.00 36.69 91 THR F C 1
ATOM 8647 O O . THR F 2 71 ? 4.071 96.975 31.731 1.00 36.39 91 THR F O 1
ATOM 8651 N N . GLU F 2 72 ? 3.934 94.758 31.382 1.00 36.46 92 GLU F N 1
ATOM 8652 C CA . GLU F 2 72 ? 4.369 94.406 32.725 1.00 37.16 92 GLU F CA 1
ATOM 8653 C C . GLU F 2 72 ? 5.621 95.158 33.140 1.00 36.36 92 GLU F C 1
ATOM 8654 O O . GLU F 2 72 ? 5.644 95.759 34.196 1.00 36.93 92 GLU F O 1
ATOM 8660 N N . ALA F 2 73 ? 6.647 95.134 32.294 1.00 35.33 93 ALA F N 1
ATOM 8661 C CA . ALA F 2 73 ? 7.925 95.776 32.591 1.00 34.72 93 ALA F CA 1
ATOM 8662 C C . ALA F 2 73 ? 7.819 97.299 32.706 1.00 34.04 93 ALA F C 1
ATOM 8663 O O . ALA F 2 73 ? 8.526 97.932 33.487 1.00 33.08 93 ALA F O 1
ATOM 8665 N N . GLN F 2 74 ? 6.982 97.894 31.869 1.00 33.66 94 GLN F N 1
ATOM 8666 C CA . GLN F 2 74 ? 6.771 99.325 31.938 1.00 33.20 94 GLN F CA 1
ATOM 8667 C C . GLN F 2 74 ? 6.132 99.668 33.286 1.00 32.95 94 GLN F C 1
ATOM 8668 O O . GLN F 2 74 ? 6.544 100.633 33.918 1.00 32.67 94 GLN F O 1
ATOM 8674 N N . LEU F 2 75 ? 5.140 98.874 33.703 1.00 32.82 95 LEU F N 1
ATOM 8675 C CA . LEU F 2 75 ? 4.435 99.079 34.973 1.00 33.03 95 LEU F CA 1
ATOM 8676 C C . LEU F 2 75 ? 5.395 98.968 36.161 1.00 33.03 95 LEU F C 1
ATOM 8677 O O . LEU F 2 75 ? 5.380 99.803 37.067 1.00 32.77 95 LEU F O 1
ATOM 8682 N N . ARG F 2 76 ? 6.263 97.971 36.114 1.00 32.82 96 ARG F N 1
ATOM 8683 C CA . ARG F 2 76 ? 7.293 97.784 37.144 1.00 32.50 96 ARG F CA 1
ATOM 8684 C C . ARG F 2 76 ? 8.167 99.011 37.283 1.00 31.82 96 ARG F C 1
ATOM 8685 O O . ARG F 2 76 ? 8.485 99.432 38.388 1.00 31.60 96 ARG F O 1
ATOM 8693 N N . GLY F 2 77 ? 8.578 99.570 36.150 1.00 30.74 97 GLY F N 1
ATOM 8694 C CA . GLY F 2 77 ? 9.415 100.744 36.141 1.00 29.67 97 GLY F CA 1
ATOM 8695 C C . GLY F 2 77 ? 8.696 101.971 36.670 1.00 29.37 97 GLY F C 1
ATOM 8696 O O . GLY F 2 77 ? 9.284 102.754 37.422 1.00 28.79 97 GLY F O 1
ATOM 8697 N N . ILE F 2 78 ? 7.421 102.110 36.319 1.00 28.21 98 ILE F N 1
ATOM 8698 C CA . ILE F 2 78 ? 6.618 103.272 36.746 1.00 27.62 98 ILE F CA 1
ATOM 8699 C C . ILE F 2 78 ? 6.406 103.229 38.258 1.00 27.38 98 ILE F C 1
ATOM 8700 O O . ILE F 2 78 ? 6.520 104.240 38.916 1.00 26.42 98 ILE F O 1
ATOM 8705 N N . VAL F 2 79 ? 6.110 102.048 38.794 1.00 27.51 99 VAL F N 1
ATOM 8706 C CA . VAL F 2 79 ? 5.893 101.900 40.229 1.00 27.93 99 VAL F CA 1
ATOM 8707 C C . VAL F 2 79 ? 7.215 102.077 40.992 1.00 28.04 99 VAL F C 1
ATOM 8708 O O . VAL F 2 79 ? 7.254 102.768 42.020 1.00 27.95 99 VAL F O 1
ATOM 8712 N N . ALA F 2 80 ? 8.307 101.525 40.465 1.00 28.10 100 ALA F N 1
ATOM 8713 C CA . ALA F 2 80 ? 9.602 101.618 41.135 1.00 28.01 100 ALA F CA 1
ATOM 8714 C C . ALA F 2 80 ? 10.149 103.007 41.100 1.00 28.35 100 ALA F C 1
ATOM 8715 O O . ALA F 2 80 ? 10.617 103.532 42.119 1.00 28.36 100 ALA F O 1
ATOM 8717 N N . ASN F 2 81 ? 10.096 103.637 39.941 1.00 28.58 101 ASN F N 1
ATOM 8718 C CA . ASN F 2 81 ? 10.544 105.004 39.836 1.00 28.77 101 ASN F CA 1
ATOM 8719 C C . ASN F 2 81 ? 9.981 105.665 38.611 1.00 29.93 101 ASN F C 1
ATOM 8720 O O . ASN F 2 81 ? 10.606 105.672 37.548 1.00 31.02 101 ASN F O 1
ATOM 8725 N N . ALA F 2 82 ? 8.815 106.271 38.790 1.00 29.91 102 ALA F N 1
ATOM 8726 C CA . ALA F 2 82 ? 8.063 106.872 37.697 1.00 29.76 102 ALA F CA 1
ATOM 8727 C C . ALA F 2 82 ? 8.826 107.987 37.033 1.00 29.42 102 ALA F C 1
ATOM 8728 O O . ALA F 2 82 ? 8.549 108.305 35.873 1.00 29.12 102 ALA F O 1
ATOM 8730 N N . LYS F 2 83 ? 9.804 108.577 37.730 1.00 29.56 103 LYS F N 1
ATOM 8731 C CA . LYS F 2 83 ? 10.619 109.640 37.136 1.00 29.59 103 LYS F CA 1
ATOM 8732 C C . LYS F 2 83 ? 11.522 109.175 35.979 1.00 30.22 103 LYS F C 1
ATOM 8733 O O . LYS F 2 83 ? 12.022 110.004 35.214 1.00 29.77 103 LYS F O 1
ATOM 8739 N N . MET F 2 84 ? 11.735 107.866 35.875 1.00 30.94 104 MET F N 1
ATOM 8740 C CA . MET F 2 84 ? 12.495 107.272 34.780 1.00 31.45 104 MET F CA 1
ATOM 8741 C C . MET F 2 84 ? 11.650 107.119 33.503 1.00 31.84 104 MET F C 1
ATOM 8742 O O . MET F 2 84 ? 12.186 106.847 32.429 1.00 31.06 104 MET F O 1
ATOM 8747 N N . THR F 2 85 ? 10.334 107.278 33.653 1.00 31.76 105 THR F N 1
ATOM 8748 C CA . THR F 2 85 ? 9.384 107.290 32.556 1.00 31.86 105 THR F CA 1
ATOM 8749 C C . THR F 2 85 ? 8.871 108.706 32.261 1.00 32.07 105 THR F C 1
ATOM 8750 O O . THR F 2 85 ? 8.789 109.107 31.091 1.00 31.84 105 THR F O 1
ATOM 8754 N N . PHE F 2 86 ? 8.494 109.445 33.318 1.00 32.14 106 PHE F N 1
ATOM 8755 C CA . PHE F 2 86 ? 8.005 110.821 33.204 1.00 32.27 106 PHE F CA 1
ATOM 8756 C C . PHE F 2 86 ? 8.918 111.747 33.978 1.00 33.11 106 PHE F C 1
ATOM 8757 O O . PHE F 2 86 ? 8.823 111.845 35.213 1.00 31.29 106 PHE F O 1
ATOM 8765 N N . GLU F 2 87 ? 9.773 112.465 33.247 1.00 33.84 107 GLU F N 1
ATOM 8766 C CA . GLU F 2 87 ? 10.759 113.338 33.869 1.00 34.60 107 GLU F CA 1
ATOM 8767 C C . GLU F 2 87 ? 10.130 114.428 34.730 1.00 33.23 107 GLU F C 1
ATOM 8768 O O . GLU F 2 87 ? 9.275 115.192 34.264 1.00 32.84 107 GLU F O 1
ATOM 8774 N N . GLY F 2 88 ? 10.573 114.482 35.991 1.00 32.13 108 GLY F N 1
ATOM 8775 C CA . GLY F 2 88 ? 10.142 115.500 36.930 1.00 31.00 108 GLY F CA 1
ATOM 8776 C C . GLY F 2 88 ? 8.723 115.287 37.424 1.00 30.43 108 GLY F C 1
ATOM 8777 O O . GLY F 2 88 ? 8.174 116.180 38.062 1.00 30.73 108 GLY F O 1
ATOM 8778 N N . THR F 2 89 ? 8.131 114.117 37.159 1.00 28.97 109 THR F N 1
ATOM 8779 C CA . THR F 2 89 ? 6.759 113.864 37.568 1.00 28.69 109 THR F CA 1
ATOM 8780 C C . THR F 2 89 ? 6.621 114.009 39.094 1.00 28.14 109 THR F C 1
ATOM 8781 O O . THR F 2 89 ? 7.556 113.749 39.829 1.00 28.01 109 THR F O 1
ATOM 8785 N N . PHE F 2 90 ? 5.445 114.478 39.496 1.00 27.91 110 PHE F N 1
ATOM 8786 C CA . PHE F 2 90 ? 4.996 114.607 40.884 1.00 27.06 110 PHE F CA 1
ATOM 8787 C C . PHE F 2 90 ? 4.862 113.250 41.566 1.00 26.54 110 PHE F C 1
ATOM 8788 O O . PHE F 2 90 ? 4.988 113.152 42.781 1.00 25.52 110 PHE F O 1
ATOM 8796 N N . MET F 2 91 ? 4.605 112.191 40.803 1.00 25.49 111 MET F N 1
ATOM 8797 C CA . MET F 2 91 ? 4.559 110.852 41.408 1.00 25.55 111 MET F CA 1
ATOM 8798 C C . MET F 2 91 ? 5.890 110.527 42.076 1.00 25.47 111 MET F C 1
ATOM 8799 O O . MET F 2 91 ? 6.935 110.647 41.451 1.00 24.86 111 MET F O 1
ATOM 8804 N N . PRO F 2 92 ? 5.866 110.156 43.352 1.00 25.03 112 PRO F N 1
ATOM 8805 C CA . PRO F 2 92 ? 7.103 109.743 44.021 1.00 25.25 112 PRO F CA 1
ATOM 8806 C C . PRO F 2 92 ? 7.596 108.364 43.562 1.00 24.83 112 PRO F C 1
ATOM 8807 O O . PRO F 2 92 ? 6.824 107.555 43.085 1.00 24.62 112 PRO F O 1
ATOM 8811 N N . ALA F 2 93 ? 8.894 108.129 43.724 1.00 25.51 113 ALA F N 1
ATOM 8812 C CA . ALA F 2 93 ? 9.499 106.830 43.479 1.00 24.69 113 ALA F CA 1
ATOM 8813 C C . ALA F 2 93 ? 9.338 105.955 44.684 1.00 25.07 113 ALA F C 1
ATOM 8814 O O . ALA F 2 93 ? 9.754 106.326 45.808 1.00 23.32 113 ALA F O 1
ATOM 8816 N N . PHE F 2 94 ? 8.756 104.780 44.450 1.00 24.47 114 PHE F N 1
ATOM 8817 C CA . PHE F 2 94 ? 8.478 103.843 45.522 1.00 25.15 114 PHE F CA 1
ATOM 8818 C C . PHE F 2 94 ? 9.614 102.876 45.812 1.00 25.34 114 PHE F C 1
ATOM 8819 O O . PHE F 2 94 ? 9.571 102.207 46.817 1.00 25.22 114 PHE F O 1
ATOM 8827 N N . TYR F 2 95 ? 10.656 102.870 44.982 1.00 26.11 115 TYR F N 1
ATOM 8828 C CA . TYR F 2 95 ? 11.812 101.976 45.186 1.00 26.53 115 TYR F CA 1
ATOM 8829 C C . TYR F 2 95 ? 13.108 102.733 45.014 1.00 26.71 115 TYR F C 1
ATOM 8830 O O . TYR F 2 95 ? 13.968 102.366 44.197 1.00 26.98 115 TYR F O 1
ATOM 8839 N N . LYS F 2 96 ? 13.251 103.803 45.798 1.00 26.88 116 LYS F N 1
ATOM 8840 C CA . LYS F 2 96 ? 14.406 104.707 45.711 1.00 26.93 116 LYS F CA 1
ATOM 8841 C C . LYS F 2 96 ? 14.861 105.018 47.121 1.00 27.08 116 LYS F C 1
ATOM 8842 O O . LYS F 2 96 ? 14.031 105.233 47.983 1.00 27.04 116 LYS F O 1
ATOM 8848 N N . VAL F 2 97 ? 16.173 105.050 47.337 1.00 27.51 117 VAL F N 1
ATOM 8849 C CA . VAL F 2 97 ? 16.741 105.126 48.684 1.00 27.68 117 VAL F CA 1
ATOM 8850 C C . VAL F 2 97 ? 17.708 106.272 48.914 1.00 27.91 117 VAL F C 1
ATOM 8851 O O . VAL F 2 97 ? 18.105 106.526 50.048 1.00 27.88 117 VAL F O 1
ATOM 8855 N N . ASP F 2 98 ? 18.070 106.979 47.858 1.00 28.58 118 ASP F N 1
ATOM 8856 C CA . ASP F 2 98 ? 18.958 108.119 47.993 1.00 29.79 118 ASP F CA 1
ATOM 8857 C C . ASP F 2 98 ? 18.811 109.145 46.872 1.00 30.05 118 ASP F C 1
ATOM 8858 O O . ASP F 2 98 ? 17.927 109.036 46.005 1.00 30.70 118 ASP F O 1
ATOM 8863 N N . GLY F 2 99 ? 19.656 110.171 46.920 1.00 30.47 119 GLY F N 1
ATOM 8864 C CA . GLY F 2 99 ? 19.558 111.303 46.011 1.00 30.29 119 GLY F CA 1
ATOM 8865 C C . GLY F 2 99 ? 18.514 112.351 46.397 1.00 30.24 119 GLY F C 1
ATOM 8866 O O . GLY F 2 99 ? 18.048 113.113 45.527 1.00 29.79 119 GLY F O 1
ATOM 8867 N N . PHE F 2 100 ? 18.184 112.407 47.692 1.00 29.19 120 PHE F N 1
ATOM 8868 C CA . PHE F 2 100 ? 17.177 113.322 48.227 1.00 28.40 120 PHE F CA 1
ATOM 8869 C C . PHE F 2 100 ? 17.757 114.582 48.866 1.00 28.25 120 PHE F C 1
ATOM 8870 O O . PHE F 2 100 ? 18.909 114.617 49.342 1.00 26.64 120 PHE F O 1
ATOM 8878 N N . VAL F 2 101 ? 16.930 115.623 48.882 1.00 27.06 121 VAL F N 1
ATOM 8879 C CA . VAL F 2 101 ? 17.256 116.854 49.576 1.00 27.06 121 VAL F CA 1
ATOM 8880 C C . VAL F 2 101 ? 16.595 116.817 50.969 1.00 26.72 121 VAL F C 1
ATOM 8881 O O . VAL F 2 101 ? 15.371 116.680 51.079 1.00 27.25 121 VAL F O 1
ATOM 8885 N N . ARG F 2 102 ? 17.401 116.920 52.020 1.00 25.64 122 ARG F N 1
ATOM 8886 C CA . ARG F 2 102 ? 16.950 116.736 53.396 1.00 25.82 122 ARG F CA 1
ATOM 8887 C C . ARG F 2 102 ? 16.192 115.432 53.609 1.00 26.33 122 ARG F C 1
ATOM 8888 O O . ARG F 2 102 ? 15.007 115.427 53.996 1.00 26.09 122 ARG F O 1
ATOM 8896 N N . PRO F 2 103 ? 16.856 114.301 53.372 1.00 26.47 123 PRO F N 1
ATOM 8897 C CA . PRO F 2 103 ? 16.210 113.015 53.597 1.00 26.11 123 PRO F CA 1
ATOM 8898 C C . PRO F 2 103 ? 15.727 112.912 55.050 1.00 26.17 123 PRO F C 1
ATOM 8899 O O . PRO F 2 103 ? 16.442 113.275 55.981 1.00 25.52 123 PRO F O 1
ATOM 8903 N N . GLY F 2 104 ? 14.500 112.439 55.208 1.00 26.16 124 GLY F N 1
ATOM 8904 C CA . GLY F 2 104 ? 13.862 112.303 56.499 1.00 25.89 124 GLY F CA 1
ATOM 8905 C C . GLY F 2 104 ? 13.825 110.859 56.975 1.00 26.16 124 GLY F C 1
ATOM 8906 O O . GLY F 2 104 ? 13.977 109.925 56.184 1.00 26.40 124 GLY F O 1
ATOM 8907 N N . ASP F 2 105 ? 13.606 110.693 58.272 1.00 26.68 125 ASP F N 1
ATOM 8908 C CA . ASP F 2 105 ? 13.414 109.396 58.921 1.00 27.42 125 ASP F CA 1
ATOM 8909 C C . ASP F 2 105 ? 11.897 109.232 59.062 1.00 27.16 125 ASP F C 1
ATOM 8910 O O . ASP F 2 105 ? 11.289 109.709 60.025 1.00 27.25 125 ASP F O 1
ATOM 8915 N N . GLY F 2 106 ? 11.280 108.614 58.059 1.00 26.24 126 GLY F N 1
ATOM 8916 C CA . GLY F 2 106 ? 9.838 108.466 58.019 1.00 26.07 126 GLY F CA 1
ATOM 8917 C C . GLY F 2 106 ? 9.182 109.842 58.038 1.00 25.96 126 GLY F C 1
ATOM 8918 O O . GLY F 2 106 ? 9.577 110.729 57.293 1.00 26.27 126 GLY F O 1
ATOM 8919 N N . PHE F 2 107 ? 8.193 110.007 58.910 1.00 26.22 127 PHE F N 1
ATOM 8920 C CA . PHE F 2 107 ? 7.474 111.257 59.097 1.00 27.05 127 PHE F CA 1
ATOM 8921 C C . PHE F 2 107 ? 7.869 111.924 60.412 1.00 27.23 127 PHE F C 1
ATOM 8922 O O . PHE F 2 107 ? 7.171 112.813 60.887 1.00 28.29 127 PHE F O 1
ATOM 8930 N N . SER F 2 108 ? 9.000 111.522 60.986 1.00 27.42 128 SER F N 1
ATOM 8931 C CA . SER F 2 108 ? 9.495 112.096 62.244 1.00 27.42 128 SER F CA 1
ATOM 8932 C C . SER F 2 108 ? 9.981 113.536 62.113 1.00 26.83 128 SER F C 1
ATOM 8933 O O . SER F 2 108 ? 10.053 114.279 63.091 1.00 26.91 128 SER F O 1
ATOM 8936 N N . GLY F 2 109 ? 10.331 113.930 60.898 1.00 26.34 129 GLY F N 1
ATOM 8937 C CA . GLY F 2 109 ? 10.969 115.200 60.667 1.00 25.71 129 GLY F CA 1
ATOM 8938 C C . GLY F 2 109 ? 12.445 115.271 61.054 1.00 25.80 129 GLY F C 1
ATOM 8939 O O . GLY F 2 109 ? 13.050 116.338 60.999 1.00 25.79 129 GLY F O 1
ATOM 8940 N N . LYS F 2 110 ? 13.016 114.148 61.452 1.00 26.11 130 LYS F N 1
ATOM 8941 C CA . LYS F 2 110 ? 14.439 114.063 61.757 1.00 26.37 130 LYS F CA 1
ATOM 8942 C C . LYS F 2 110 ? 15.166 113.553 60.525 1.00 26.73 130 LYS F C 1
ATOM 8943 O O . LYS F 2 110 ? 14.581 112.936 59.639 1.00 25.99 130 LYS F O 1
ATOM 8949 N N . ALA F 2 111 ? 16.465 113.807 60.497 1.00 27.04 131 ALA F N 1
ATOM 8950 C CA . ALA F 2 111 ? 17.318 113.359 59.421 1.00 27.16 131 ALA F CA 1
ATOM 8951 C C . ALA F 2 111 ? 17.331 111.824 59.361 1.00 26.87 131 ALA F C 1
ATOM 8952 O O . ALA F 2 111 ? 17.461 111.144 60.380 1.00 25.98 131 ALA F O 1
ATOM 8954 N N . GLY F 2 112 ? 17.192 111.303 58.154 1.00 27.21 132 GLY F N 1
ATOM 8955 C CA . GLY F 2 112 ? 17.368 109.885 57.888 1.00 27.82 132 GLY F CA 1
ATOM 8956 C C . GLY F 2 112 ? 18.657 109.708 57.093 1.00 28.55 132 GLY F C 1
ATOM 8957 O O . GLY F 2 112 ? 18.894 110.433 56.137 1.00 28.13 132 GLY F O 1
ATOM 8958 N N . ALA F 2 113 ? 19.483 108.754 57.498 1.00 29.22 133 ALA F N 1
ATOM 8959 C CA . ALA F 2 113 ? 20.760 108.512 56.824 1.00 29.36 133 ALA F CA 1
ATOM 8960 C C . ALA F 2 113 ? 20.524 107.701 55.558 1.00 29.22 133 ALA F C 1
ATOM 8961 O O . ALA F 2 113 ? 19.957 106.621 55.625 1.00 29.80 133 ALA F O 1
ATOM 8963 N N . GLU F 2 114 ? 20.914 108.245 54.416 1.00 29.40 134 GLU F N 1
ATOM 8964 C CA . GLU F 2 114 ? 20.825 107.519 53.171 1.00 30.35 134 GLU F CA 1
ATOM 8965 C C . GLU F 2 114 ? 21.901 106.435 53.199 1.00 30.99 134 GLU F C 1
ATOM 8966 O O . GLU F 2 114 ? 22.977 106.683 53.734 1.00 30.36 134 GLU F O 1
ATOM 8972 N N . PRO F 2 115 ? 21.623 105.241 52.671 1.00 31.30 135 PRO F N 1
ATOM 8973 C CA . PRO F 2 115 ? 20.345 104.907 52.025 1.00 31.21 135 PRO F CA 1
ATOM 8974 C C . PRO F 2 115 ? 19.193 104.634 53.006 1.00 31.02 135 PRO F C 1
ATOM 8975 O O . PRO F 2 115 ? 19.322 103.889 53.977 1.00 30.64 135 PRO F O 1
ATOM 8979 N N . LEU F 2 116 ? 18.062 105.277 52.723 1.00 30.55 136 LEU F N 1
ATOM 8980 C CA . LEU F 2 116 ? 16.787 105.004 53.372 1.00 30.22 136 LEU F CA 1
ATOM 8981 C C . LEU F 2 116 ? 16.221 103.652 52.939 1.00 29.46 136 LEU F C 1
ATOM 8982 O O . LEU F 2 116 ? 16.518 103.163 51.843 1.00 30.79 136 LEU F O 1
ATOM 8987 N N . ALA F 2 117 ? 15.351 103.091 53.758 1.00 28.43 137 ALA F N 1
ATOM 8988 C CA . ALA F 2 117 ? 14.435 102.062 53.287 1.00 28.17 137 ALA F CA 1
ATOM 8989 C C . ALA F 2 117 ? 13.601 102.635 52.141 1.00 27.74 137 ALA F C 1
ATOM 8990 O O . ALA F 2 117 ? 13.135 103.798 52.226 1.00 26.91 137 ALA F O 1
ATOM 8992 N N . PRO F 2 118 ? 13.388 101.865 51.068 1.00 26.77 138 PRO F N 1
ATOM 8993 C CA . PRO F 2 118 ? 12.451 102.322 50.033 1.00 26.26 138 PRO F CA 1
ATOM 8994 C C . PRO F 2 118 ? 11.043 102.396 50.618 1.00 25.96 138 PRO F C 1
ATOM 8995 O O . PRO F 2 118 ? 10.760 101.686 51.583 1.00 24.46 138 PRO F O 1
ATOM 8999 N N . ILE F 2 119 ? 10.174 103.220 50.045 1.00 25.12 139 ILE F N 1
ATOM 9000 C CA . ILE F 2 119 ? 8.813 103.300 50.531 1.00 25.51 139 ILE F CA 1
ATOM 9001 C C . ILE F 2 119 ? 8.103 101.929 50.455 1.00 25.50 139 ILE F C 1
ATOM 9002 O O . ILE F 2 119 ? 7.472 101.514 51.406 1.00 24.04 139 ILE F O 1
ATOM 9007 N N . LEU F 2 120 ? 8.221 101.236 49.327 1.00 25.60 140 LEU F N 1
ATOM 9008 C CA . LEU F 2 120 ? 7.755 99.862 49.213 1.00 26.03 140 LEU F CA 1
ATOM 9009 C C . LEU F 2 120 ? 8.953 98.925 49.083 1.00 25.99 140 LEU F C 1
ATOM 9010 O O . LEU F 2 120 ? 9.931 99.277 48.478 1.00 26.09 140 LEU F O 1
ATOM 9015 N N . ASN F 2 121 ? 8.874 97.734 49.657 1.00 26.72 141 ASN F N 1
ATOM 9016 C CA . ASN F 2 121 ? 9.854 96.698 49.362 1.00 27.48 141 ASN F CA 1
ATOM 9017 C C . ASN F 2 121 ? 9.640 96.050 47.962 1.00 27.93 141 ASN F C 1
ATOM 9018 O O . ASN F 2 121 ? 8.618 96.294 47.292 1.00 27.64 141 ASN F O 1
ATOM 9023 N N . ALA F 2 122 ? 10.606 95.252 47.514 1.00 27.39 142 ALA F N 1
ATOM 9024 C CA . ALA F 2 122 ? 10.563 94.690 46.157 1.00 27.82 142 ALA F CA 1
ATOM 9025 C C . ALA F 2 122 ? 9.335 93.826 45.899 1.00 27.65 142 ALA F C 1
ATOM 9026 O O . ALA F 2 122 ? 8.731 93.911 44.835 1.00 28.18 142 ALA F O 1
ATOM 9028 N N . GLN F 2 123 ? 8.951 92.992 46.857 1.00 27.36 143 GLN F N 1
ATOM 9029 C CA . GLN F 2 123 ? 7.795 92.127 46.652 1.00 27.50 143 GLN F CA 1
ATOM 9030 C C . GLN F 2 123 ? 6.484 92.952 46.625 1.00 27.64 143 GLN F C 1
ATOM 9031 O O . GLN F 2 123 ? 5.570 92.641 45.873 1.00 28.38 143 GLN F O 1
ATOM 9037 N N . GLN F 2 124 ? 6.410 94.022 47.404 1.00 27.00 144 GLN F N 1
ATOM 9038 C CA . GLN F 2 124 ? 5.223 94.901 47.374 1.00 26.82 144 GLN F CA 1
ATOM 9039 C C . GLN F 2 124 ? 5.075 95.552 45.993 1.00 26.66 144 GLN F C 1
ATOM 9040 O O . GLN F 2 124 ? 3.969 95.706 45.456 1.00 26.80 144 GLN F O 1
ATOM 9046 N N . ILE F 2 125 ? 6.196 95.928 45.412 1.00 27.25 145 ILE F N 1
ATOM 9047 C CA . ILE F 2 125 ? 6.183 96.444 44.050 1.00 28.31 145 ILE F CA 1
ATOM 9048 C C . ILE F 2 125 ? 5.628 95.392 43.076 1.00 28.41 145 ILE F C 1
ATOM 9049 O O . ILE F 2 125 ? 4.727 95.676 42.299 1.00 28.70 145 ILE F O 1
ATOM 9054 N N . GLU F 2 126 ? 6.142 94.175 43.143 1.00 28.16 146 GLU F N 1
ATOM 9055 C CA . GLU F 2 126 ? 5.675 93.107 42.265 1.00 27.87 146 GLU F CA 1
ATOM 9056 C C . GLU F 2 126 ? 4.180 92.828 42.457 1.00 27.83 146 GLU F C 1
ATOM 9057 O O . GLU F 2 126 ? 3.467 92.561 41.492 1.00 27.28 146 GLU F O 1
ATOM 9063 N N . ASP F 2 127 ? 3.709 92.877 43.704 1.00 27.06 147 ASP F N 1
ATOM 9064 C CA . ASP F 2 127 ? 2.311 92.679 44.021 1.00 28.24 147 ASP F CA 1
ATOM 9065 C C . ASP F 2 127 ? 1.421 93.757 43.388 1.00 28.31 147 ASP F C 1
ATOM 9066 O O . ASP F 2 127 ? 0.341 93.464 42.850 1.00 29.21 147 ASP F O 1
ATOM 9071 N N . VAL F 2 128 ? 1.886 94.993 43.451 1.00 28.80 148 VAL F N 1
ATOM 9072 C CA . VAL F 2 128 ? 1.172 96.143 42.902 1.00 29.18 148 VAL F CA 1
ATOM 9073 C C . VAL F 2 128 ? 1.121 95.972 41.360 1.00 29.76 148 VAL F C 1
ATOM 9074 O O . VAL F 2 128 ? 0.048 96.058 40.749 1.00 27.72 148 VAL F O 1
ATOM 9078 N N . VAL F 2 129 ? 2.274 95.683 40.767 1.00 30.09 149 VAL F N 1
ATOM 9079 C CA . VAL F 2 129 ? 2.361 95.446 39.322 1.00 31.03 149 VAL F CA 1
ATOM 9080 C C . VAL F 2 129 ? 1.376 94.368 38.849 1.00 31.83 149 VAL F C 1
ATOM 9081 O O . VAL F 2 129 ? 0.717 94.524 37.816 1.00 31.94 149 VAL F O 1
ATOM 9085 N N . ALA F 2 130 ? 1.246 93.307 39.632 1.00 32.10 150 ALA F N 1
ATOM 9086 C CA . ALA F 2 130 ? 0.354 92.204 39.312 1.00 32.65 150 ALA F CA 1
ATOM 9087 C C . ALA F 2 130 ? -1.121 92.622 39.263 1.00 32.80 150 ALA F C 1
ATOM 9088 O O . ALA F 2 130 ? -1.903 92.098 38.442 1.00 32.63 150 ALA F O 1
ATOM 9090 N N . PHE F 2 131 ? -1.515 93.542 40.139 1.00 32.18 151 PHE F N 1
ATOM 9091 C CA . PHE F 2 131 ? -2.881 94.050 40.088 1.00 32.37 151 PHE F CA 1
ATOM 9092 C C . PHE F 2 131 ? -3.052 94.962 38.870 1.00 32.20 151 PHE F C 1
ATOM 9093 O O . PHE F 2 131 ? -4.071 94.887 38.172 1.00 31.97 151 PHE F O 1
ATOM 9101 N N . LEU F 2 132 ? -2.049 95.795 38.609 1.00 32.03 152 LEU F N 1
ATOM 9102 C CA . LEU F 2 132 ? -2.112 96.750 37.526 1.00 32.46 152 LEU F CA 1
ATOM 9103 C C . LEU F 2 132 ? -2.280 96.048 36.169 1.00 33.79 152 LEU F C 1
ATOM 9104 O O . LEU F 2 132 ? -2.966 96.557 35.273 1.00 33.79 152 LEU F O 1
ATOM 9109 N N . VAL F 2 133 ? -1.646 94.890 36.020 1.00 34.17 153 VAL F N 1
ATOM 9110 C CA . VAL F 2 133 ? -1.740 94.109 34.792 1.00 35.15 153 VAL F CA 1
ATOM 9111 C C . VAL F 2 133 ? -3.200 93.678 34.556 1.00 35.53 153 VAL F C 1
ATOM 9112 O O . VAL F 2 133 ? -3.627 93.560 33.405 1.00 36.07 153 VAL F O 1
ATOM 9116 N N . THR F 2 134 ? -3.970 93.461 35.620 1.00 35.59 154 THR F N 1
ATOM 9117 C CA . THR F 2 134 ? -5.378 93.066 35.474 1.00 36.26 154 THR F CA 1
ATOM 9118 C C . THR F 2 134 ? -6.331 94.200 35.123 1.00 37.00 154 THR F C 1
ATOM 9119 O O . THR F 2 134 ? -7.483 93.942 34.817 1.00 37.04 154 THR F O 1
ATOM 9123 N N . LEU F 2 135 ? -5.875 95.440 35.224 1.00 38.10 155 LEU F N 1
ATOM 9124 C CA . LEU F 2 135 ? -6.683 96.603 34.863 1.00 39.65 155 LEU F CA 1
ATOM 9125 C C . LEU F 2 135 ? -6.711 96.731 33.345 1.00 41.57 155 LEU F C 1
ATOM 9126 O O . LEU F 2 135 ? -6.078 97.603 32.767 1.00 40.65 155 LEU F O 1
ATOM 9131 N N . LYS F 2 136 ? -7.471 95.827 32.730 1.00 44.34 156 LYS F N 1
ATOM 9132 C CA . LYS F 2 136 ? -7.472 95.615 31.292 1.00 47.12 156 LYS F CA 1
ATOM 9133 C C . LYS F 2 136 ? -8.900 95.747 30.811 1.00 49.22 156 LYS F C 1
ATOM 9134 O O . LYS F 2 136 ? -9.770 94.997 31.246 1.00 49.85 156 LYS F O 1
ATOM 9140 N N . GLU F 2 137 ? -9.121 96.757 29.971 1.00 52.13 157 GLU F N 1
ATOM 9141 C CA . GLU F 2 137 ? -10.342 96.980 29.173 1.00 54.20 157 GLU F CA 1
ATOM 9142 C C . GLU F 2 137 ? -10.937 98.325 29.606 1.00 55.01 157 GLU F C 1
ATOM 9143 O O . GLU F 2 137 ? -10.849 98.739 30.781 1.00 56.08 157 GLU F O 1
ATOM 9150 N N . ASP G 1 1 ? 24.272 110.973 101.382 1.00 43.11 27 ASP G N 1
ATOM 9151 C CA . ASP G 1 1 ? 24.157 109.547 100.831 1.00 44.25 27 ASP G CA 1
ATOM 9152 C C . ASP G 1 1 ? 24.813 108.481 101.727 1.00 44.06 27 ASP G C 1
ATOM 9153 O O . ASP G 1 1 ? 25.767 108.795 102.440 1.00 44.74 27 ASP G O 1
ATOM 9158 N N . PRO G 1 2 ? 24.357 107.221 101.652 1.00 43.59 28 PRO G N 1
ATOM 9159 C CA . PRO G 1 2 ? 24.860 106.178 102.560 1.00 43.62 28 PRO G CA 1
ATOM 9160 C C . PRO G 1 2 ? 26.324 105.829 102.308 1.00 44.01 28 PRO G C 1
ATOM 9161 O O . PRO G 1 2 ? 26.738 105.659 101.159 1.00 44.08 28 PRO G O 1
ATOM 9165 N N . VAL G 1 3 ? 27.082 105.738 103.392 1.00 44.19 29 VAL G N 1
ATOM 9166 C CA . VAL G 1 3 ? 28.508 105.421 103.351 1.00 44.51 29 VAL G CA 1
ATOM 9167 C C . VAL G 1 3 ? 28.738 103.953 102.981 1.00 45.01 29 VAL G C 1
ATOM 9168 O O . VAL G 1 3 ? 27.863 103.107 103.182 1.00 45.25 29 VAL G O 1
ATOM 9172 N N . GLU G 1 4 ? 29.905 103.657 102.412 1.00 45.11 30 GLU G N 1
ATOM 9173 C CA . GLU G 1 4 ? 30.298 102.279 102.142 1.00 45.21 30 GLU G CA 1
ATOM 9174 C C . GLU G 1 4 ? 31.113 101.837 103.342 1.00 43.47 30 GLU G C 1
ATOM 9175 O O . GLU G 1 4 ? 32.219 102.334 103.558 1.00 43.80 30 GLU G O 1
ATOM 9181 N N . ASP G 1 5 ? 30.547 100.932 104.133 1.00 41.26 31 ASP G N 1
ATOM 9182 C CA . ASP G 1 5 ? 31.183 100.477 105.383 1.00 39.25 31 ASP G CA 1
ATOM 9183 C C . ASP G 1 5 ? 30.457 99.210 105.802 1.00 37.26 31 ASP G C 1
ATOM 9184 O O . ASP G 1 5 ? 29.408 98.884 105.243 1.00 36.89 31 ASP G O 1
ATOM 9189 N N . GLY G 1 6 ? 31.027 98.495 106.767 1.00 34.59 32 GLY G N 1
ATOM 9190 C CA . GLY G 1 6 ? 30.452 97.260 107.258 1.00 33.56 32 GLY G CA 1
ATOM 9191 C C . GLY G 1 6 ? 30.507 97.182 108.773 1.00 32.21 32 GLY G C 1
ATOM 9192 O O . GLY G 1 6 ? 31.457 97.675 109.381 1.00 31.48 32 GLY G O 1
ATOM 9193 N N . LEU G 1 7 ? 29.485 96.568 109.365 1.00 30.71 33 LEU G N 1
ATOM 9194 C CA . LEU G 1 7 ? 29.341 96.487 110.815 1.00 30.13 33 LEU G CA 1
ATOM 9195 C C . LEU G 1 7 ? 29.440 95.041 111.287 1.00 30.07 33 LEU G C 1
ATOM 9196 O O . LEU G 1 7 ? 28.557 94.219 111.026 1.00 30.47 33 LEU G O 1
ATOM 9201 N N . VAL G 1 8 ? 30.553 94.732 111.949 1.00 30.13 34 VAL G N 1
ATOM 9202 C CA . VAL G 1 8 ? 30.711 93.505 112.726 1.00 30.60 34 VAL G CA 1
ATOM 9203 C C . VAL G 1 8 ? 31.050 93.971 114.131 1.00 30.73 34 VAL G C 1
ATOM 9204 O O . VAL G 1 8 ? 32.054 94.644 114.330 1.00 31.68 34 VAL G O 1
ATOM 9208 N N . ILE G 1 9 ? 30.191 93.638 115.085 1.00 29.48 35 ILE G N 1
ATOM 9209 C CA . ILE G 1 9 ? 30.326 94.058 116.476 1.00 30.02 35 ILE G CA 1
ATOM 9210 C C . ILE G 1 9 ? 31.238 93.101 117.259 1.00 30.77 35 ILE G C 1
ATOM 9211 O O . ILE G 1 9 ? 31.010 91.888 117.258 1.00 30.35 35 ILE G O 1
ATOM 9216 N N . GLU G 1 10 ? 32.256 93.641 117.938 1.00 31.79 36 GLU G N 1
ATOM 9217 C CA . GLU G 1 10 ? 33.008 92.851 118.913 1.00 32.53 36 GLU G CA 1
ATOM 9218 C C . GLU G 1 10 ? 32.170 92.673 120.168 1.00 33.25 36 GLU G C 1
ATOM 9219 O O . GLU G 1 10 ? 31.679 93.653 120.734 1.00 32.10 36 GLU G O 1
ATOM 9225 N N . THR G 1 11 ? 32.031 91.422 120.609 1.00 34.71 37 THR G N 1
ATOM 9226 C CA . THR G 1 11 ? 31.279 91.092 121.826 1.00 35.87 37 THR G CA 1
ATOM 9227 C C . THR G 1 11 ? 32.025 90.104 122.711 1.00 37.52 37 THR G C 1
ATOM 9228 O O . THR G 1 11 ? 33.071 89.581 122.326 1.00 37.50 37 THR G O 1
ATOM 9232 N N . ASP G 1 12 ? 31.451 89.822 123.882 1.00 39.33 38 ASP G N 1
ATOM 9233 C CA . ASP G 1 12 ? 31.998 88.812 124.807 1.00 40.95 38 ASP G CA 1
ATOM 9234 C C . ASP G 1 12 ? 31.813 87.386 124.300 1.00 40.90 38 ASP G C 1
ATOM 9235 O O . ASP G 1 12 ? 32.393 86.452 124.857 1.00 41.25 38 ASP G O 1
ATOM 9240 N N . SER G 1 13 ? 31.011 87.232 123.246 1.00 40.80 39 SER G N 1
ATOM 9241 C CA . SER G 1 13 ? 30.715 85.941 122.625 1.00 40.85 39 SER G CA 1
ATOM 9242 C C . SER G 1 13 ? 31.286 85.810 121.218 1.00 39.89 39 SER G C 1
ATOM 9243 O O . SER G 1 13 ? 30.862 84.946 120.452 1.00 40.35 39 SER G O 1
ATOM 9246 N N . GLY G 1 14 ? 32.211 86.688 120.847 1.00 38.63 40 GLY G N 1
ATOM 9247 C CA . GLY G 1 14 ? 32.768 86.675 119.511 1.00 37.27 40 GLY G CA 1
ATOM 9248 C C . GLY G 1 14 ? 32.095 87.674 118.596 1.00 36.54 40 GLY G C 1
ATOM 9249 O O . GLY G 1 14 ? 31.134 88.344 118.978 1.00 35.87 40 GLY G O 1
ATOM 9250 N N . PRO G 1 15 ? 32.597 87.769 117.370 1.00 35.65 41 PRO G N 1
ATOM 9251 C CA . PRO G 1 15 ? 32.100 88.777 116.423 1.00 35.00 41 PRO G CA 1
ATOM 9252 C C . PRO G 1 15 ? 30.635 88.499 116.043 1.00 33.75 41 PRO G C 1
ATOM 9253 O O . PRO G 1 15 ? 30.233 87.338 115.986 1.00 33.13 41 PRO G O 1
ATOM 9257 N N . VAL G 1 16 ? 29.862 89.552 115.821 1.00 32.18 42 VAL G N 1
ATOM 9258 C CA . VAL G 1 16 ? 28.480 89.427 115.378 1.00 31.51 42 VAL G CA 1
ATOM 9259 C C . VAL G 1 16 ? 28.340 90.308 114.153 1.00 31.03 42 VAL G C 1
ATOM 9260 O O . VAL G 1 16 ? 28.419 91.520 114.252 1.00 30.46 42 VAL G O 1
ATOM 9264 N N . GLU G 1 17 ? 28.171 89.682 112.997 1.00 30.36 43 GLU G N 1
ATOM 9265 C CA . GLU G 1 17 ? 27.921 90.376 111.757 1.00 30.83 43 GLU G CA 1
ATOM 9266 C C . GLU G 1 17 ? 26.503 90.969 111.770 1.00 29.25 43 GLU G C 1
ATOM 9267 O O . GLU G 1 17 ? 25.568 90.325 112.224 1.00 28.85 43 GLU G O 1
ATOM 9273 N N . ILE G 1 18 ? 26.387 92.218 111.333 1.00 29.08 44 ILE G N 1
ATOM 9274 C CA . ILE G 1 18 ? 25.108 92.930 111.205 1.00 28.34 44 ILE G CA 1
ATOM 9275 C C . ILE G 1 18 ? 24.906 93.243 109.727 1.00 28.48 44 ILE G C 1
ATOM 9276 O O . ILE G 1 18 ? 25.709 93.962 109.138 1.00 28.51 44 ILE G O 1
ATOM 9281 N N . VAL G 1 19 ? 23.846 92.708 109.120 1.00 28.58 45 VAL G N 1
ATOM 9282 C CA . VAL G 1 19 ? 23.501 93.121 107.768 1.00 28.63 45 VAL G CA 1
ATOM 9283 C C . VAL G 1 19 ? 22.918 94.525 107.834 1.00 28.46 45 VAL G C 1
ATOM 9284 O O . VAL G 1 19 ? 21.837 94.719 108.387 1.00 29.15 45 VAL G O 1
ATOM 9288 N N . THR G 1 20 ? 23.620 95.509 107.262 1.00 27.99 46 THR G N 1
ATOM 9289 C CA . THR G 1 20 ? 23.174 96.908 107.275 1.00 27.85 46 THR G CA 1
ATOM 9290 C C . THR G 1 20 ? 22.762 97.451 105.909 1.00 28.85 46 THR G C 1
ATOM 9291 O O . THR G 1 20 ? 22.402 98.626 105.803 1.00 27.11 46 THR G O 1
ATOM 9295 N N . LYS G 1 21 ? 22.828 96.599 104.886 1.00 28.48 47 LYS G N 1
ATOM 9296 C CA . LYS G 1 21 ? 22.579 96.970 103.499 1.00 30.30 47 LYS G CA 1
ATOM 9297 C C . LYS G 1 21 ? 22.123 95.687 102.820 1.00 29.87 47 LYS G C 1
ATOM 9298 O O . LYS G 1 21 ? 22.785 94.679 102.920 1.00 29.75 47 LYS G O 1
ATOM 9304 N N . THR G 1 22 ? 20.955 95.696 102.200 1.00 29.96 48 THR G N 1
ATOM 9305 C CA . THR G 1 22 ? 20.446 94.509 101.513 1.00 30.35 48 THR G CA 1
ATOM 9306 C C . THR G 1 22 ? 19.354 94.896 100.537 1.00 30.40 48 THR G C 1
ATOM 9307 O O . THR G 1 22 ? 18.956 96.063 100.467 1.00 29.70 48 THR G O 1
ATOM 9311 N N . ALA G 1 23 ? 18.889 93.941 99.746 1.00 30.59 49 ALA G N 1
ATOM 9312 C CA . ALA G 1 23 ? 17.778 94.219 98.853 1.00 30.83 49 ALA G CA 1
ATOM 9313 C C . ALA G 1 23 ? 16.484 94.432 99.681 1.00 31.23 49 ALA G C 1
ATOM 9314 O O . ALA G 1 23 ? 16.268 93.799 100.740 1.00 31.05 49 ALA G O 1
ATOM 9316 N N . PRO G 1 24 ? 15.613 95.301 99.192 1.00 30.90 50 PRO G N 1
ATOM 9317 C CA . PRO G 1 24 ? 14.360 95.596 99.890 1.00 30.52 50 PRO G CA 1
ATOM 9318 C C . PRO G 1 24 ? 13.392 94.428 99.872 1.00 30.84 50 PRO G C 1
ATOM 9319 O O . PRO G 1 24 ? 13.511 93.550 99.021 1.00 29.91 50 PRO G O 1
ATOM 9323 N N . PRO G 1 25 ? 12.415 94.436 100.769 1.00 31.03 51 PRO G N 1
ATOM 9324 C CA . PRO G 1 25 ? 11.315 93.480 100.691 1.00 31.19 51 PRO G CA 1
ATOM 9325 C C . PRO G 1 25 ? 10.559 93.748 99.392 1.00 31.36 51 PRO G C 1
ATOM 9326 O O . PRO G 1 25 ? 10.696 94.830 98.808 1.00 30.54 51 PRO G O 1
ATOM 9330 N N . ALA G 1 26 ? 9.796 92.777 98.910 1.00 31.99 52 ALA G N 1
ATOM 9331 C CA . ALA G 1 26 ? 9.238 92.901 97.564 1.00 32.05 52 ALA G CA 1
ATOM 9332 C C . ALA G 1 26 ? 8.356 94.147 97.458 1.00 32.34 52 ALA G C 1
ATOM 9333 O O . ALA G 1 26 ? 8.399 94.855 96.446 1.00 31.37 52 ALA G O 1
ATOM 9335 N N . PHE G 1 27 ? 7.591 94.460 98.509 1.00 32.07 53 PHE G N 1
ATOM 9336 C CA . PHE G 1 27 ? 6.700 95.617 98.427 1.00 32.02 53 PHE G CA 1
ATOM 9337 C C . PHE G 1 27 ? 7.406 96.949 98.194 1.00 31.89 53 PHE G C 1
ATOM 9338 O O . PHE G 1 27 ? 6.793 97.906 97.748 1.00 31.53 53 PHE G O 1
ATOM 9346 N N . LEU G 1 28 ? 8.698 96.990 98.458 1.00 32.14 54 LEU G N 1
ATOM 9347 C CA . LEU G 1 28 ? 9.490 98.197 98.289 1.00 33.08 54 LEU G CA 1
ATOM 9348 C C . LEU G 1 28 ? 10.423 98.144 97.083 1.00 33.61 54 LEU G C 1
ATOM 9349 O O . LEU G 1 28 ? 11.200 99.069 96.872 1.00 33.56 54 LEU G O 1
ATOM 9354 N N . ALA G 1 29 ? 10.341 97.075 96.291 1.00 34.30 55 ALA G N 1
ATOM 9355 C CA . ALA G 1 29 ? 11.243 96.870 95.160 1.00 35.76 55 ALA G CA 1
ATOM 9356 C C . ALA G 1 29 ? 11.184 98.019 94.149 1.00 36.31 55 ALA G C 1
ATOM 9357 O O . ALA G 1 29 ? 12.216 98.384 93.575 1.00 36.58 55 ALA G O 1
ATOM 9359 N N . ASP G 1 30 ? 9.991 98.578 93.954 1.00 37.07 56 ASP G N 1
ATOM 9360 C CA . ASP G 1 30 ? 9.766 99.706 93.043 1.00 38.79 56 ASP G CA 1
ATOM 9361 C C . ASP G 1 30 ? 10.240 101.069 93.588 1.00 38.53 56 ASP G C 1
ATOM 9362 O O . ASP G 1 30 ? 10.331 102.054 92.830 1.00 38.68 56 ASP G O 1
ATOM 9367 N N . THR G 1 31 ? 10.498 101.122 94.900 1.00 37.38 57 THR G N 1
ATOM 9368 C CA . THR G 1 31 ? 10.790 102.353 95.636 1.00 36.49 57 THR G CA 1
ATOM 9369 C C . THR G 1 31 ? 12.280 102.590 95.868 1.00 35.60 57 THR G C 1
ATOM 9370 O O . THR G 1 31 ? 12.779 103.703 95.662 1.00 35.89 57 THR G O 1
ATOM 9374 N N . PHE G 1 32 ? 12.959 101.553 96.357 1.00 34.20 58 PHE G N 1
ATOM 9375 C CA . PHE G 1 32 ? 14.386 101.582 96.670 1.00 34.18 58 PHE G CA 1
ATOM 9376 C C . PHE G 1 32 ? 15.114 100.471 95.897 1.00 34.59 58 PHE G C 1
ATOM 9377 O O . PHE G 1 32 ? 14.593 99.370 95.756 1.00 34.46 58 PHE G O 1
ATOM 9385 N N . ASP G 1 33 ? 16.315 100.764 95.407 1.00 34.95 59 ASP G N 1
ATOM 9386 C CA . ASP G 1 33 ? 17.232 99.716 94.941 1.00 35.81 59 ASP G CA 1
ATOM 9387 C C . ASP G 1 33 ? 17.778 98.900 96.126 1.00 34.22 59 ASP G C 1
ATOM 9388 O O . ASP G 1 33 ? 18.004 97.693 96.018 1.00 33.99 59 ASP G O 1
ATOM 9393 N N . THR G 1 34 ? 17.985 99.574 97.256 1.00 32.48 60 THR G N 1
ATOM 9394 C CA . THR G 1 34 ? 18.653 98.973 98.411 1.00 31.36 60 THR G CA 1
ATOM 9395 C C . THR G 1 34 ? 18.093 99.562 99.711 1.00 29.53 60 THR G C 1
ATOM 9396 O O . THR G 1 34 ? 17.836 100.748 99.748 1.00 28.03 60 THR G O 1
ATOM 9400 N N . ILE G 1 35 ? 17.872 98.734 100.743 1.00 26.78 61 ILE G N 1
ATOM 9401 C CA . ILE G 1 35 ? 17.562 99.265 102.079 1.00 26.55 61 ILE G CA 1
ATOM 9402 C C . ILE G 1 35 ? 18.788 99.254 102.958 1.00 25.83 61 ILE G C 1
ATOM 9403 O O . ILE G 1 35 ? 19.654 98.367 102.844 1.00 25.54 61 ILE G O 1
ATOM 9408 N N . TYR G 1 36 ? 18.866 100.274 103.811 1.00 24.86 62 TYR G N 1
ATOM 9409 C CA . TYR G 1 36 ? 20.021 100.509 104.647 1.00 24.85 62 TYR G CA 1
ATOM 9410 C C . TYR G 1 36 ? 19.596 100.771 106.063 1.00 23.91 62 TYR G C 1
ATOM 9411 O O . TYR G 1 36 ? 18.598 101.439 106.299 1.00 23.19 62 TYR G O 1
ATOM 9420 N N . SER G 1 37 ? 20.404 100.302 106.988 1.00 23.22 63 SER G N 1
ATOM 9421 C CA . SER G 1 37 ? 20.384 100.774 108.369 1.00 23.44 63 SER G CA 1
ATOM 9422 C C . SER G 1 37 ? 20.721 102.246 108.459 1.00 23.66 63 SER G C 1
ATOM 9423 O O . SER G 1 37 ? 21.500 102.750 107.653 1.00 22.51 63 SER G O 1
ATOM 9426 N N . GLY G 1 38 ? 20.131 102.915 109.464 1.00 23.91 64 GLY G N 1
ATOM 9427 C CA . GLY G 1 38 ? 20.450 104.296 109.814 1.00 23.77 64 GLY G CA 1
ATOM 9428 C C . GLY G 1 38 ? 21.924 104.506 110.122 1.00 23.36 64 GLY G C 1
ATOM 9429 O O . GLY G 1 38 ? 22.462 105.603 109.954 1.00 22.67 64 GLY G O 1
ATOM 9430 N N . TRP G 1 39 ? 22.593 103.425 110.538 1.00 23.17 65 TRP G N 1
ATOM 9431 C CA . TRP G 1 39 ? 24.027 103.446 110.788 1.00 23.98 65 TRP G CA 1
ATOM 9432 C C . TRP G 1 39 ? 24.839 103.948 109.592 1.00 24.34 65 TRP G C 1
ATOM 9433 O O . TRP G 1 39 ? 25.821 104.667 109.787 1.00 24.80 65 TRP G O 1
ATOM 9444 N N . HIS G 1 40 ? 24.441 103.585 108.370 1.00 25.31 66 HIS G N 1
ATOM 9445 C CA . HIS G 1 40 ? 25.114 104.082 107.146 1.00 26.19 66 HIS G CA 1
ATOM 9446 C C . HIS G 1 40 ? 25.115 105.589 106.932 1.00 26.87 66 HIS G C 1
ATOM 9447 O O . HIS G 1 40 ? 25.923 106.100 106.144 1.00 27.33 66 HIS G O 1
ATOM 9454 N N . PHE G 1 41 ? 24.223 106.302 107.612 1.00 25.99 67 PHE G N 1
ATOM 9455 C CA . PHE G 1 41 ? 24.062 107.737 107.399 1.00 26.32 67 PHE G CA 1
ATOM 9456 C C . PHE G 1 41 ? 24.699 108.568 108.487 1.00 27.63 67 PHE G C 1
ATOM 9457 O O . PHE G 1 41 ? 24.581 109.800 108.480 1.00 27.14 67 PHE G O 1
ATOM 9465 N N . ARG G 1 42 ? 25.371 107.894 109.424 1.00 28.62 68 ARG G N 1
ATOM 9466 C CA . ARG G 1 42 ? 26.019 108.554 110.550 1.00 29.73 68 ARG G CA 1
ATOM 9467 C C . ARG G 1 42 ? 27.508 108.736 110.277 1.00 30.30 68 ARG G C 1
ATOM 9468 O O . ARG G 1 42 ? 28.094 107.994 109.474 1.00 29.96 68 ARG G O 1
ATOM 9476 N N . ASP G 1 43 ? 28.132 109.694 110.961 1.00 31.19 69 ASP G N 1
ATOM 9477 C CA . ASP G 1 43 ? 29.563 109.958 110.774 1.00 32.12 69 ASP G CA 1
ATOM 9478 C C . ASP G 1 43 ? 30.404 108.850 111.427 1.00 31.84 69 ASP G C 1
ATOM 9479 O O . ASP G 1 43 ? 29.892 108.075 112.244 1.00 31.00 69 ASP G O 1
ATOM 9484 N N . ASP G 1 44 ? 31.686 108.766 111.078 1.00 31.39 70 ASP G N 1
ATOM 9485 C CA . ASP G 1 44 ? 32.466 107.611 111.508 1.00 32.13 70 ASP G CA 1
ATOM 9486 C C . ASP G 1 44 ? 32.537 107.470 113.013 1.00 32.00 70 ASP G C 1
ATOM 9487 O O . ASP G 1 44 ? 32.491 106.351 113.506 1.00 32.25 70 ASP G O 1
ATOM 9492 N N . SER G 1 45 ? 32.678 108.567 113.749 1.00 32.16 71 SER G N 1
ATOM 9493 C CA . SER G 1 45 ? 32.868 108.437 115.204 1.00 32.66 71 SER G CA 1
ATOM 9494 C C . SER G 1 45 ? 31.591 107.915 115.904 1.00 32.00 71 SER G C 1
ATOM 9495 O O . SER G 1 45 ? 31.660 107.207 116.914 1.00 31.61 71 SER G O 1
ATOM 9498 N N . THR G 1 46 ? 30.428 108.260 115.363 1.00 30.70 72 THR G N 1
ATOM 9499 C CA . THR G 1 46 ? 29.167 107.668 115.831 1.00 29.30 72 THR G CA 1
ATOM 9500 C C . THR G 1 46 ? 29.062 106.207 115.398 1.00 28.28 72 THR G C 1
ATOM 9501 O O . THR G 1 46 ? 28.712 105.378 116.210 1.00 27.88 72 THR G O 1
ATOM 9505 N N . ARG G 1 47 ? 29.359 105.905 114.126 1.00 27.57 73 ARG G N 1
ATOM 9506 C CA . ARG G 1 47 ? 29.336 104.532 113.638 1.00 27.26 73 ARG G CA 1
ATOM 9507 C C . ARG G 1 47 ? 30.215 103.636 114.522 1.00 27.30 73 ARG G C 1
ATOM 9508 O O . ARG G 1 47 ? 29.809 102.534 114.881 1.00 24.83 73 ARG G O 1
ATOM 9516 N N . ASP G 1 48 ? 31.410 104.128 114.876 1.00 27.24 74 ASP G N 1
ATOM 9517 C CA . ASP G 1 48 ? 32.317 103.385 115.768 1.00 28.41 74 ASP G CA 1
ATOM 9518 C C . ASP G 1 48 ? 31.706 102.971 117.095 1.00 28.11 74 ASP G C 1
ATOM 9519 O O . ASP G 1 48 ? 32.099 101.956 117.650 1.00 28.65 74 ASP G O 1
ATOM 9524 N N . LEU G 1 49 ? 30.798 103.771 117.637 1.00 28.06 75 LEU G N 1
ATOM 9525 C CA . LEU G 1 49 ? 30.237 103.447 118.953 1.00 28.15 75 LEU G CA 1
ATOM 9526 C C . LEU G 1 49 ? 29.416 102.160 118.946 1.00 27.61 75 LEU G C 1
ATOM 9527 O O . LEU G 1 49 ? 29.281 101.495 119.978 1.00 29.01 75 LEU G O 1
ATOM 9532 N N . GLU G 1 50 ? 28.875 101.795 117.794 1.00 28.03 76 GLU G N 1
ATOM 9533 C CA . GLU G 1 50 ? 28.102 100.560 117.699 1.00 28.13 76 GLU G CA 1
ATOM 9534 C C . GLU G 1 50 ? 29.001 99.323 117.432 1.00 28.47 76 GLU G C 1
ATOM 9535 O O . GLU G 1 50 ? 28.549 98.174 117.559 1.00 27.72 76 GLU G O 1
ATOM 9541 N N . ARG G 1 51 ? 30.272 99.559 117.070 1.00 29.20 77 ARG G N 1
ATOM 9542 C CA . ARG G 1 51 ? 31.194 98.490 116.649 1.00 30.30 77 ARG G CA 1
ATOM 9543 C C . ARG G 1 51 ? 31.650 97.543 117.728 1.00 30.75 77 ARG G C 1
ATOM 9544 O O . ARG G 1 51 ? 32.136 96.451 117.419 1.00 29.99 77 ARG G O 1
ATOM 9552 N N . ASP G 1 52 ? 31.574 97.953 118.982 1.00 31.56 78 ASP G N 1
ATOM 9553 C CA . ASP G 1 52 ? 31.788 96.986 120.028 1.00 33.34 78 ASP G CA 1
ATOM 9554 C C . ASP G 1 52 ? 31.063 97.321 121.284 1.00 33.02 78 ASP G C 1
ATOM 9555 O O . ASP G 1 52 ? 30.874 98.496 121.611 1.00 33.53 78 ASP G O 1
ATOM 9560 N N . ASP G 1 53 ? 30.684 96.269 121.997 1.00 32.41 79 ASP G N 1
ATOM 9561 C CA . ASP G 1 53 ? 29.838 96.399 123.172 1.00 32.77 79 ASP G CA 1
ATOM 9562 C C . ASP G 1 53 ? 30.502 97.186 124.276 1.00 32.96 79 ASP G C 1
ATOM 9563 O O . ASP G 1 53 ? 29.812 97.818 125.083 1.00 33.24 79 ASP G O 1
ATOM 9568 N N . PHE G 1 54 ? 31.838 97.126 124.332 1.00 33.65 80 PHE G N 1
ATOM 9569 C CA . PHE G 1 54 ? 32.587 97.851 125.357 1.00 33.99 80 PHE G CA 1
ATOM 9570 C C . PHE G 1 54 ? 32.366 99.374 125.225 1.00 33.10 80 PHE G C 1
ATOM 9571 O O . PHE G 1 54 ? 32.146 100.037 126.233 1.00 34.30 80 PHE G O 1
ATOM 9579 N N . ASP G 1 55 ? 32.366 99.890 123.987 1.00 32.00 81 ASP G N 1
ATOM 9580 C CA . ASP G 1 55 ? 32.220 101.329 123.663 1.00 31.37 81 ASP G CA 1
ATOM 9581 C C . ASP G 1 55 ? 30.730 101.778 123.470 1.00 30.42 81 ASP G C 1
ATOM 9582 O O . ASP G 1 55 ? 30.423 102.965 123.496 1.00 30.00 81 ASP G O 1
ATOM 9587 N N . ASN G 1 56 ? 29.805 100.832 123.291 1.00 29.25 82 ASN G N 1
ATOM 9588 C CA . ASN G 1 56 ? 28.405 101.166 122.994 1.00 27.43 82 ASN G CA 1
ATOM 9589 C C . ASN G 1 56 ? 27.698 101.562 124.295 1.00 27.29 82 ASN G C 1
ATOM 9590 O O . ASN G 1 56 ? 27.500 100.719 125.176 1.00 26.91 82 ASN G O 1
ATOM 9595 N N . PRO G 1 57 ? 27.317 102.836 124.438 1.00 27.75 83 PRO G N 1
ATOM 9596 C CA . PRO G 1 57 ? 26.732 103.307 125.701 1.00 27.45 83 PRO G CA 1
ATOM 9597 C C . PRO G 1 57 ? 25.342 102.696 125.987 1.00 27.31 83 PRO G C 1
ATOM 9598 O O . PRO G 1 57 ? 24.895 102.713 127.122 1.00 27.38 83 PRO G O 1
ATOM 9602 N N . ALA G 1 58 ? 24.669 102.179 124.966 1.00 27.27 84 ALA G N 1
ATOM 9603 C CA . ALA G 1 58 ? 23.385 101.499 125.188 1.00 27.19 84 ALA G CA 1
ATOM 9604 C C . ALA G 1 58 ? 23.533 100.257 126.042 1.00 26.98 84 ALA G C 1
ATOM 9605 O O . ALA G 1 58 ? 22.570 99.827 126.674 1.00 26.97 84 ALA G O 1
ATOM 9607 N N . MET G 1 59 ? 24.721 99.663 126.044 1.00 26.69 85 MET G N 1
ATOM 9608 C CA . MET G 1 59 ? 24.915 98.409 126.764 1.00 28.38 85 MET G CA 1
ATOM 9609 C C . MET G 1 59 ? 24.764 98.561 128.275 1.00 28.49 85 MET G C 1
ATOM 9610 O O . MET G 1 59 ? 24.477 97.584 128.978 1.00 29.46 85 MET G O 1
ATOM 9615 N N . VAL G 1 60 ? 24.943 99.772 128.779 1.00 28.65 86 VAL G N 1
ATOM 9616 C CA . VAL G 1 60 ? 24.632 100.076 130.180 1.00 28.87 86 VAL G CA 1
ATOM 9617 C C . VAL G 1 60 ? 23.154 99.756 130.504 1.00 29.12 86 VAL G C 1
ATOM 9618 O O . VAL G 1 60 ? 22.830 99.227 131.571 1.00 28.54 86 VAL G O 1
ATOM 9622 N N . PHE G 1 61 ? 22.263 100.082 129.581 1.00 28.53 87 PHE G N 1
ATOM 9623 C CA . PHE G 1 61 ? 20.840 99.958 129.822 1.00 28.72 87 PHE G CA 1
ATOM 9624 C C . PHE G 1 61 ? 20.359 98.547 129.561 1.00 28.78 87 PHE G C 1
ATOM 9625 O O . PHE G 1 61 ? 19.462 98.104 130.240 1.00 28.88 87 PHE G O 1
ATOM 9633 N N . VAL G 1 62 ? 21.006 97.837 128.636 1.00 29.50 88 VAL G N 1
ATOM 9634 C CA . VAL G 1 62 ? 20.837 96.396 128.521 1.00 29.24 88 VAL G CA 1
ATOM 9635 C C . VAL G 1 62 ? 21.137 95.746 129.891 1.00 30.75 88 VAL G C 1
ATOM 9636 O O . VAL G 1 62 ? 20.359 94.905 130.373 1.00 29.76 88 VAL G O 1
ATOM 9640 N N . ASP G 1 63 ? 22.232 96.160 130.529 1.00 31.02 89 ASP G N 1
ATOM 9641 C CA . ASP G 1 63 ? 22.668 95.539 131.779 1.00 32.77 89 ASP G CA 1
ATOM 9642 C C . ASP G 1 63 ? 21.698 95.834 132.916 1.00 32.29 89 ASP G C 1
ATOM 9643 O O . ASP G 1 63 ? 21.424 94.982 133.762 1.00 32.76 89 ASP G O 1
ATOM 9648 N N . ARG G 1 64 ? 21.155 97.036 132.939 1.00 31.78 90 ARG G N 1
ATOM 9649 C CA . ARG G 1 64 ? 20.229 97.419 133.970 1.00 31.76 90 ARG G CA 1
ATOM 9650 C C . ARG G 1 64 ? 18.912 96.661 133.740 1.00 31.64 90 ARG G C 1
ATOM 9651 O O . ARG G 1 64 ? 18.225 96.261 134.694 1.00 29.76 90 ARG G O 1
ATOM 9659 N N . GLY G 1 65 ? 18.571 96.465 132.462 1.00 30.77 91 GLY G N 1
ATOM 9660 C CA . GLY G 1 65 ? 17.436 95.624 132.086 1.00 30.83 91 GLY G CA 1
ATOM 9661 C C . GLY G 1 65 ? 17.584 94.221 132.653 1.00 30.51 91 GLY G C 1
ATOM 9662 O O . GLY G 1 65 ? 16.618 93.635 133.113 1.00 30.70 91 GLY G O 1
ATOM 9663 N N . LEU G 1 66 ? 18.798 93.692 132.635 1.00 30.76 92 LEU G N 1
ATOM 9664 C CA . LEU G 1 66 ? 19.053 92.367 133.181 1.00 31.05 92 LEU G CA 1
ATOM 9665 C C . LEU G 1 66 ? 18.853 92.344 134.708 1.00 31.41 92 LEU G C 1
ATOM 9666 O O . LEU G 1 66 ? 18.302 91.381 135.258 1.00 31.92 92 LEU G O 1
ATOM 9671 N N . ASP G 1 67 ? 19.280 93.392 135.395 1.00 31.23 93 ASP G N 1
ATOM 9672 C CA . ASP G 1 67 ? 18.972 93.521 136.819 1.00 31.79 93 ASP G CA 1
ATOM 9673 C C . ASP G 1 67 ? 17.465 93.559 137.059 1.00 31.12 93 ASP G C 1
ATOM 9674 O O . ASP G 1 67 ? 16.951 92.938 138.022 1.00 31.78 93 ASP G O 1
ATOM 9679 N N . LYS G 1 68 ? 16.734 94.242 136.193 1.00 30.13 94 LYS G N 1
ATOM 9680 C CA . LYS G 1 68 ? 15.295 94.358 136.375 1.00 30.29 94 LYS G CA 1
ATOM 9681 C C . LYS G 1 68 ? 14.573 93.020 136.049 1.00 29.64 94 LYS G C 1
ATOM 9682 O O . LYS G 1 68 ? 13.586 92.664 136.695 1.00 29.92 94 LYS G O 1
ATOM 9688 N N . TRP G 1 69 ? 15.096 92.289 135.073 1.00 29.84 95 TRP G N 1
ATOM 9689 C CA . TRP G 1 69 ? 14.626 90.943 134.724 1.00 29.35 95 TRP G CA 1
ATOM 9690 C C . TRP G 1 69 ? 14.762 89.993 135.934 1.00 29.88 95 TRP G C 1
ATOM 9691 O O . TRP G 1 69 ? 13.909 89.144 136.159 1.00 27.58 95 TRP G O 1
ATOM 9702 N N . ASN G 1 70 ? 15.843 90.158 136.693 1.00 31.51 96 ASN G N 1
ATOM 9703 C CA . ASN G 1 70 ? 16.137 89.288 137.847 1.00 33.21 96 ASN G CA 1
ATOM 9704 C C . ASN G 1 70 ? 15.579 89.792 139.166 1.00 34.48 96 ASN G C 1
ATOM 9705 O O . ASN G 1 70 ? 15.677 89.103 140.180 1.00 35.27 96 ASN G O 1
ATOM 9710 N N . ALA G 1 71 ? 14.996 90.985 139.177 1.00 35.95 97 ALA G N 1
ATOM 9711 C CA . ALA G 1 71 ? 14.520 91.589 140.422 1.00 37.15 97 ALA G CA 1
ATOM 9712 C C . ALA G 1 71 ? 13.153 91.051 140.856 1.00 38.99 97 ALA G C 1
ATOM 9713 O O . ALA G 1 71 ? 12.227 90.939 140.048 1.00 38.12 97 ALA G O 1
ATOM 9715 N N . ALA G 1 72 ? 13.028 90.758 142.151 1.00 41.38 98 ALA G N 1
ATOM 9716 C CA . ALA G 1 72 ? 11.784 90.247 142.734 1.00 43.52 98 ALA G CA 1
ATOM 9717 C C . ALA G 1 72 ? 10.796 91.378 142.973 1.00 45.40 98 ALA G C 1
ATOM 9718 O O . ALA G 1 72 ? 10.616 91.820 144.104 1.00 47.25 98 ALA G O 1
ATOM 9720 N N . MET G 1 73 ? 10.143 91.828 141.910 1.00 47.08 99 MET G N 1
ATOM 9721 C CA . MET G 1 73 ? 9.304 93.033 141.918 1.00 48.37 99 MET G CA 1
ATOM 9722 C C . MET G 1 73 ? 7.830 92.748 142.205 1.00 48.71 99 MET G C 1
ATOM 9723 O O . MET G 1 73 ? 7.124 93.598 142.723 1.00 49.25 99 MET G O 1
ATOM 9728 N N . GLY G 1 74 ? 7.361 91.559 141.849 1.00 49.11 100 GLY G N 1
ATOM 9729 C CA . GLY G 1 74 ? 5.938 91.264 141.826 1.00 49.75 100 GLY G CA 1
ATOM 9730 C C . GLY G 1 74 ? 5.325 91.227 143.209 1.00 50.09 100 GLY G C 1
ATOM 9731 O O . GLY G 1 74 ? 6.048 91.324 144.210 1.00 51.03 100 GLY G O 1
ATOM 9732 N N . VAL G 1 75 ? 3.999 91.094 143.266 1.00 50.37 101 VAL G N 1
ATOM 9733 C CA . VAL G 1 75 ? 3.269 91.083 144.547 1.00 50.44 101 VAL G CA 1
ATOM 9734 C C . VAL G 1 75 ? 3.595 89.867 145.436 1.00 50.06 101 VAL G C 1
ATOM 9735 O O . VAL G 1 75 ? 3.619 89.991 146.656 1.00 50.35 101 VAL G O 1
ATOM 9739 N N . ASN G 1 76 ? 3.842 88.700 144.832 1.00 49.51 102 ASN G N 1
ATOM 9740 C CA . ASN G 1 76 ? 4.342 87.528 145.573 1.00 48.69 102 ASN G CA 1
ATOM 9741 C C . ASN G 1 76 ? 5.842 87.266 145.351 1.00 47.48 102 ASN G C 1
ATOM 9742 O O . ASN G 1 76 ? 6.295 86.118 145.413 1.00 47.02 102 ASN G O 1
ATOM 9747 N N . GLY G 1 77 ? 6.609 88.332 145.101 1.00 45.99 103 GLY G N 1
ATOM 9748 C CA . GLY G 1 77 ? 8.054 88.236 144.885 1.00 44.90 103 GLY G CA 1
ATOM 9749 C C . GLY G 1 77 ? 8.521 87.820 143.489 1.00 43.32 103 GLY G C 1
ATOM 9750 O O . GLY G 1 77 ? 9.698 87.514 143.297 1.00 43.67 103 GLY G O 1
ATOM 9751 N N . GLU G 1 78 ? 7.604 87.819 142.523 1.00 41.31 104 GLU G N 1
ATOM 9752 C CA . GLU G 1 78 ? 7.881 87.359 141.163 1.00 39.86 104 GLU G CA 1
ATOM 9753 C C . GLU G 1 78 ? 8.904 88.242 140.479 1.00 37.99 104 GLU G C 1
ATOM 9754 O O . GLU G 1 78 ? 8.850 89.471 140.587 1.00 36.97 104 GLU G O 1
ATOM 9760 N N . SER G 1 79 ? 9.794 87.603 139.736 1.00 35.43 105 SER G N 1
ATOM 9761 C CA . SER G 1 79 ? 10.610 88.275 138.740 1.00 34.13 105 SER G CA 1
ATOM 9762 C C . SER G 1 79 ? 10.289 87.708 137.346 1.00 33.10 105 SER G C 1
ATOM 9763 O O . SER G 1 79 ? 9.591 86.703 137.217 1.00 32.50 105 SER G O 1
ATOM 9766 N N . CYS G 1 80 ? 10.773 88.363 136.303 1.00 32.24 106 CYS G N 1
ATOM 9767 C CA . CYS G 1 80 ? 10.696 87.788 134.950 1.00 31.12 106 CYS G CA 1
ATOM 9768 C C . CYS G 1 80 ? 11.398 86.426 134.943 1.00 31.36 106 CYS G C 1
ATOM 9769 O O . CYS G 1 80 ? 10.877 85.445 134.412 1.00 31.39 106 CYS G O 1
ATOM 9772 N N . ALA G 1 81 ? 12.560 86.356 135.575 1.00 31.12 107 ALA G N 1
ATOM 9773 C CA . ALA G 1 81 ? 13.311 85.102 135.641 1.00 31.51 107 ALA G CA 1
ATOM 9774 C C . ALA G 1 81 ? 12.568 83.967 136.346 1.00 31.46 107 ALA G C 1
ATOM 9775 O O . ALA G 1 81 ? 12.765 82.802 135.991 1.00 31.35 107 ALA G O 1
ATOM 9777 N N . SER G 1 82 ? 11.721 84.297 137.315 1.00 31.66 108 SER G N 1
ATOM 9778 C CA . SER G 1 82 ? 10.903 83.291 138.037 1.00 32.29 108 SER G CA 1
ATOM 9779 C C . SER G 1 82 ? 10.199 82.368 137.055 1.00 31.77 108 SER G C 1
ATOM 9780 O O . SER G 1 82 ? 10.131 81.168 137.276 1.00 32.63 108 SER G O 1
ATOM 9783 N N . CYS G 1 83 ? 9.655 82.946 135.987 1.00 30.27 109 CYS G N 1
ATOM 9784 C CA . CYS G 1 83 ? 8.915 82.165 135.008 1.00 29.65 109 CYS G CA 1
ATOM 9785 C C . CYS G 1 83 ? 9.671 81.864 133.720 1.00 29.20 109 CYS G C 1
ATOM 9786 O O . CYS G 1 83 ? 9.431 80.836 133.089 1.00 29.22 109 CYS G O 1
ATOM 9789 N N . HIS G 1 84 ? 10.522 82.793 133.295 1.00 28.28 110 HIS G N 1
ATOM 9790 C CA . HIS G 1 84 ? 11.121 82.741 131.962 1.00 28.27 110 HIS G CA 1
ATOM 9791 C C . HIS G 1 84 ? 12.561 82.267 132.011 1.00 28.21 110 HIS G C 1
ATOM 9792 O O . HIS G 1 84 ? 13.193 82.093 130.967 1.00 27.60 110 HIS G O 1
ATOM 9799 N N . GLN G 1 85 ? 13.095 82.084 133.222 1.00 28.22 111 GLN G N 1
ATOM 9800 C CA . GLN G 1 85 ? 14.517 81.786 133.401 1.00 29.10 111 GLN G CA 1
ATOM 9801 C C . GLN G 1 85 ? 15.378 82.914 132.772 1.00 28.52 111 GLN G C 1
ATOM 9802 O O . GLN G 1 85 ? 15.028 84.080 132.912 1.00 28.99 111 GLN G O 1
ATOM 9808 N N . GLY G 1 86 ? 16.482 82.592 132.102 1.00 27.91 112 GLY G N 1
ATOM 9809 C CA . GLY G 1 86 ? 17.317 83.596 131.461 1.00 27.76 112 GLY G CA 1
ATOM 9810 C C . GLY G 1 86 ? 16.655 84.320 130.296 1.00 27.46 112 GLY G C 1
ATOM 9811 O O . GLY G 1 86 ? 15.735 83.803 129.666 1.00 26.52 112 GLY G O 1
ATOM 9812 N N . PRO G 1 87 ? 17.140 85.514 129.980 1.00 27.25 113 PRO G N 1
ATOM 9813 C CA . PRO G 1 87 ? 16.518 86.342 128.935 1.00 26.91 113 PRO G CA 1
ATOM 9814 C C . PRO G 1 87 ? 16.628 85.747 127.545 1.00 26.77 113 PRO G C 1
ATOM 9815 O O . PRO G 1 87 ? 15.921 86.203 126.655 1.00 26.06 113 PRO G O 1
ATOM 9819 N N . GLU G 1 88 ? 17.527 84.784 127.357 1.00 27.14 114 GLU G N 1
ATOM 9820 C CA . GLU G 1 88 ? 17.644 84.036 126.107 1.00 28.01 114 GLU G CA 1
ATOM 9821 C C . GLU G 1 88 ? 16.358 83.273 125.770 1.00 27.25 114 GLU G C 1
ATOM 9822 O O . GLU G 1 88 ? 16.183 82.811 124.637 1.00 27.15 114 GLU G O 1
ATOM 9828 N N . SER G 1 89 ? 15.472 83.142 126.755 1.00 26.72 115 SER G N 1
ATOM 9829 C CA . SER G 1 89 ? 14.118 82.602 126.558 1.00 27.00 115 SER G CA 1
ATOM 9830 C C . SER G 1 89 ? 13.333 83.390 125.514 1.00 26.91 115 SER G C 1
ATOM 9831 O O . SER G 1 89 ? 12.430 82.835 124.865 1.00 27.15 115 SER G O 1
ATOM 9834 N N . MET G 1 90 ? 13.705 84.666 125.313 1.00 26.33 116 MET G N 1
ATOM 9835 C CA . MET G 1 90 ? 13.074 85.506 124.301 1.00 25.30 116 MET G CA 1
ATOM 9836 C C . MET G 1 90 ? 13.871 85.591 122.997 1.00 25.14 116 MET G C 1
ATOM 9837 O O . MET G 1 90 ? 13.653 86.517 122.220 1.00 24.85 116 MET G O 1
ATOM 9842 N N . ALA G 1 91 ? 14.787 84.649 122.764 1.00 24.61 117 ALA G N 1
ATOM 9843 C CA . ALA G 1 91 ? 15.522 84.563 121.504 1.00 25.17 117 ALA G CA 1
ATOM 9844 C C . ALA G 1 91 ? 14.539 84.620 120.338 1.00 24.95 117 ALA G C 1
ATOM 9845 O O . ALA G 1 91 ? 13.460 84.005 120.413 1.00 25.46 117 ALA G O 1
ATOM 9847 N N . GLY G 1 92 ? 14.873 85.413 119.315 1.00 24.82 118 GLY G N 1
ATOM 9848 C CA . GLY G 1 92 ? 14.106 85.470 118.080 1.00 24.58 118 GLY G CA 1
ATOM 9849 C C . GLY G 1 92 ? 12.942 86.451 118.074 1.00 24.68 118 GLY G C 1
ATOM 9850 O O . GLY G 1 92 ? 12.505 86.892 117.006 1.00 25.79 118 GLY G O 1
ATOM 9851 N N . LEU G 1 93 ? 12.444 86.808 119.246 1.00 24.83 119 LEU G N 1
ATOM 9852 C CA . LEU G 1 93 ? 11.167 87.512 119.352 1.00 25.25 119 LEU G CA 1
ATOM 9853 C C . LEU G 1 93 ? 11.255 88.893 118.711 1.00 24.58 119 LEU G C 1
ATOM 9854 O O . LEU G 1 93 ? 10.444 89.231 117.817 1.00 23.97 119 LEU G O 1
ATOM 9859 N N . ARG G 1 94 ? 12.268 89.660 119.117 1.00 23.60 120 ARG G N 1
ATOM 9860 C CA . ARG G 1 94 ? 12.491 91.003 118.571 1.00 24.24 120 ARG G CA 1
ATOM 9861 C C . ARG G 1 94 ? 12.552 91.048 117.031 1.00 24.25 120 ARG G C 1
ATOM 9862 O O . ARG G 1 94 ? 12.120 92.039 116.409 1.00 24.11 120 ARG G O 1
ATOM 9870 N N . ALA G 1 95 ? 13.110 90.009 116.428 1.00 23.17 121 ALA G N 1
ATOM 9871 C CA . ALA G 1 95 ? 13.277 89.967 114.963 1.00 23.35 121 ALA G CA 1
ATOM 9872 C C . ALA G 1 95 ? 11.951 89.930 114.205 1.00 23.31 121 ALA G C 1
ATOM 9873 O O . ALA G 1 95 ? 11.896 90.335 113.047 1.00 23.43 121 ALA G O 1
ATOM 9875 N N . VAL G 1 96 ? 10.908 89.397 114.834 1.00 23.78 122 VAL G N 1
ATOM 9876 C CA . VAL G 1 96 ? 9.624 89.199 114.155 1.00 24.52 122 VAL G CA 1
ATOM 9877 C C . VAL G 1 96 ? 8.514 90.111 114.723 1.00 24.74 122 VAL G C 1
ATOM 9878 O O . VAL G 1 96 ? 7.325 89.893 114.444 1.00 24.13 122 VAL G O 1
ATOM 9882 N N . MET G 1 97 ? 8.917 91.120 115.506 1.00 23.73 123 MET G N 1
ATOM 9883 C CA . MET G 1 97 ? 7.990 92.081 116.116 1.00 23.82 123 MET G CA 1
ATOM 9884 C C . MET G 1 97 ? 7.945 93.398 115.327 1.00 23.88 123 MET G C 1
ATOM 9885 O O . MET G 1 97 ? 8.961 93.824 114.761 1.00 24.04 123 MET G O 1
ATOM 9890 N N . PRO G 1 98 ? 6.790 94.078 115.301 1.00 24.17 124 PRO G N 1
ATOM 9891 C CA . PRO G 1 98 ? 5.524 93.622 115.921 1.00 24.53 124 PRO G CA 1
ATOM 9892 C C . PRO G 1 98 ? 4.812 92.500 115.165 1.00 24.11 124 PRO G C 1
ATOM 9893 O O . PRO G 1 98 ? 5.122 92.238 114.017 1.00 24.27 124 PRO G O 1
ATOM 9897 N N . ARG G 1 99 ? 3.832 91.879 115.809 1.00 24.44 125 ARG G N 1
ATOM 9898 C CA . ARG G 1 99 ? 3.150 90.740 115.229 1.00 23.85 125 ARG G CA 1
ATOM 9899 C C . ARG G 1 99 ? 1.752 90.539 115.813 1.00 24.02 125 ARG G C 1
ATOM 9900 O O . ARG G 1 99 ? 1.455 90.956 116.914 1.00 23.55 125 ARG G O 1
ATOM 9908 N N . VAL G 1 100 ? 0.902 89.873 115.060 1.00 24.55 126 VAL G N 1
ATOM 9909 C CA . VAL G 1 100 ? -0.391 89.420 115.575 1.00 24.31 126 VAL G CA 1
ATOM 9910 C C . VAL G 1 100 ? -0.132 88.171 116.388 1.00 23.92 126 VAL G C 1
ATOM 9911 O O . VAL G 1 100 ? 0.420 87.214 115.871 1.00 22.46 126 VAL G O 1
ATOM 9915 N N . ASP G 1 101 ? -0.462 88.207 117.673 1.00 23.11 127 ASP G N 1
ATOM 9916 C CA . ASP G 1 101 ? -0.206 87.100 118.563 1.00 24.08 127 ASP G CA 1
ATOM 9917 C C . ASP G 1 101 ? -0.921 85.800 118.135 1.00 24.66 127 ASP G C 1
ATOM 9918 O O . ASP G 1 101 ? -2.083 85.793 117.730 1.00 23.73 127 ASP G O 1
ATOM 9923 N N . GLU G 1 102 ? -0.209 84.689 118.234 1.00 25.58 128 GLU G N 1
ATOM 9924 C CA . GLU G 1 102 ? -0.740 83.411 117.776 1.00 25.60 128 GLU G CA 1
ATOM 9925 C C . GLU G 1 102 ? -1.948 82.930 118.581 1.00 25.18 128 GLU G C 1
ATOM 9926 O O . GLU G 1 102 ? -2.751 82.188 118.067 1.00 25.91 128 GLU G O 1
ATOM 9932 N N . HIS G 1 103 ? -2.065 83.353 119.828 1.00 25.22 129 HIS G N 1
ATOM 9933 C CA . HIS G 1 103 ? -3.165 82.936 120.723 1.00 25.32 129 HIS G CA 1
ATOM 9934 C C . HIS G 1 103 ? -4.340 83.924 120.796 1.00 26.09 129 HIS G C 1
ATOM 9935 O O . HIS G 1 103 ? -5.493 83.510 120.740 1.00 26.17 129 HIS G O 1
ATOM 9942 N N . THR G 1 104 ? -4.068 85.222 120.923 1.00 25.89 130 THR G N 1
ATOM 9943 C CA . THR G 1 104 ? -5.160 86.202 121.112 1.00 26.09 130 THR G CA 1
ATOM 9944 C C . THR G 1 104 ? -5.638 86.798 119.804 1.00 26.72 130 THR G C 1
ATOM 9945 O O . THR G 1 104 ? -6.730 87.358 119.741 1.00 27.68 130 THR G O 1
ATOM 9949 N N . GLY G 1 105 ? -4.782 86.763 118.789 1.00 26.80 131 GLY G N 1
ATOM 9950 C CA . GLY G 1 105 ? -5.030 87.477 117.548 1.00 27.34 131 GLY G CA 1
ATOM 9951 C C . GLY G 1 105 ? -4.960 88.999 117.634 1.00 27.65 131 GLY G C 1
ATOM 9952 O O . GLY G 1 105 ? -5.347 89.709 116.668 1.00 27.50 131 GLY G O 1
ATOM 9953 N N . LYS G 1 106 ? -4.424 89.519 118.733 1.00 26.81 132 LYS G N 1
ATOM 9954 C CA . LYS G 1 106 ? -4.232 90.972 118.858 1.00 27.16 132 LYS G CA 1
ATOM 9955 C C . LYS G 1 106 ? -2.895 91.373 118.260 1.00 26.86 132 LYS G C 1
ATOM 9956 O O . LYS G 1 106 ? -1.924 90.633 118.400 1.00 25.85 132 LYS G O 1
ATOM 9962 N N . LEU G 1 107 ? -2.811 92.552 117.630 1.00 26.60 133 LEU G N 1
ATOM 9963 C CA . LEU G 1 107 ? -1.505 93.127 117.284 1.00 26.30 133 LEU G CA 1
ATOM 9964 C C . LEU G 1 107 ? -0.746 93.497 118.562 1.00 26.08 133 LEU G C 1
ATOM 9965 O O . LEU G 1 107 ? -1.279 94.192 119.416 1.00 25.15 133 LEU G O 1
ATOM 9970 N N . MET G 1 108 ? 0.513 93.081 118.656 1.00 24.47 134 MET G N 1
ATOM 9971 C CA . MET G 1 108 ? 1.323 93.364 119.833 1.00 24.93 134 MET G CA 1
ATOM 9972 C C . MET G 1 108 ? 2.644 94.022 119.435 1.00 24.37 134 MET G C 1
ATOM 9973 O O . MET G 1 108 ? 3.307 93.530 118.555 1.00 24.02 134 MET G O 1
ATOM 9978 N N . ILE G 1 109 ? 3.000 95.133 120.072 1.00 24.74 135 ILE G N 1
ATOM 9979 C CA . ILE G 1 109 ? 4.377 95.657 120.035 1.00 24.48 135 ILE G CA 1
ATOM 9980 C C . ILE G 1 109 ? 5.007 95.115 121.297 1.00 24.35 135 ILE G C 1
ATOM 9981 O O . ILE G 1 109 ? 4.312 94.595 122.163 1.00 24.24 135 ILE G O 1
ATOM 9986 N N . MET G 1 110 ? 6.327 95.148 121.386 1.00 23.73 136 MET G N 1
ATOM 9987 C CA . MET G 1 110 ? 6.988 94.497 122.498 1.00 23.84 136 MET G CA 1
ATOM 9988 C C . MET G 1 110 ? 6.461 95.020 123.818 1.00 23.51 136 MET G C 1
ATOM 9989 O O . MET G 1 110 ? 6.343 94.259 124.786 1.00 23.42 136 MET G O 1
ATOM 9994 N N . GLU G 1 111 ? 6.166 96.316 123.870 1.00 24.64 137 GLU G N 1
ATOM 9995 C CA . GLU G 1 111 ? 5.675 96.964 125.098 1.00 24.28 137 GLU G CA 1
ATOM 9996 C C . GLU G 1 111 ? 4.393 96.291 125.617 1.00 25.08 137 GLU G C 1
ATOM 9997 O O . GLU G 1 111 ? 4.178 96.221 126.825 1.00 24.11 137 GLU G O 1
ATOM 10003 N N . ASP G 1 112 ? 3.545 95.826 124.706 1.00 25.22 138 ASP G N 1
ATOM 10004 C CA . ASP G 1 112 ? 2.326 95.117 125.085 1.00 25.37 138 ASP G CA 1
ATOM 10005 C C . ASP G 1 112 ? 2.633 93.773 125.738 1.00 24.77 138 ASP G C 1
ATOM 10006 O O . ASP G 1 112 ? 1.995 93.427 126.731 1.00 24.82 138 ASP G O 1
ATOM 10011 N N . TYR G 1 113 ? 3.601 93.014 125.210 1.00 24.45 139 TYR G N 1
ATOM 10012 C CA . TYR G 1 113 ? 3.974 91.748 125.852 1.00 24.43 139 TYR G CA 1
ATOM 10013 C C . TYR G 1 113 ? 4.536 91.998 127.234 1.00 24.94 139 TYR G C 1
ATOM 10014 O O . TYR G 1 113 ? 4.155 91.324 128.187 1.00 25.43 139 TYR G O 1
ATOM 10023 N N . VAL G 1 114 ? 5.420 92.992 127.363 1.00 25.43 140 VAL G N 1
ATOM 10024 C CA . VAL G 1 114 ? 5.999 93.302 128.675 1.00 25.79 140 VAL G CA 1
ATOM 10025 C C . VAL G 1 114 ? 4.917 93.670 129.664 1.00 26.05 140 VAL G C 1
ATOM 10026 O O . VAL G 1 114 ? 4.880 93.132 130.773 1.00 26.35 140 VAL G O 1
ATOM 10030 N N . ASN G 1 115 ? 4.024 94.564 129.277 1.00 26.34 141 ASN G N 1
ATOM 10031 C CA . ASN G 1 115 ? 2.997 95.010 130.225 1.00 26.59 141 ASN G CA 1
ATOM 10032 C C . ASN G 1 115 ? 1.937 93.942 130.524 1.00 26.95 141 ASN G C 1
ATOM 10033 O O . ASN G 1 115 ? 1.324 93.970 131.603 1.00 27.12 141 ASN G O 1
ATOM 10038 N N . ALA G 1 116 ? 1.726 93.007 129.599 1.00 27.02 142 ALA G N 1
ATOM 10039 C CA . ALA G 1 116 ? 0.784 91.897 129.860 1.00 27.90 142 ALA G CA 1
ATOM 10040 C C . ALA G 1 116 ? 1.278 91.058 131.036 1.00 28.08 142 ALA G C 1
ATOM 10041 O O . ALA G 1 116 ? 0.481 90.710 131.918 1.00 28.84 142 ALA G O 1
ATOM 10043 N N . CYS G 1 117 ? 2.585 90.789 131.103 1.00 28.05 143 CYS G N 1
ATOM 10044 C CA . CYS G 1 117 ? 3.151 90.104 132.263 1.00 28.43 143 CYS G CA 1
ATOM 10045 C C . CYS G 1 117 ? 3.259 90.965 133.509 1.00 29.51 143 CYS G C 1
ATOM 10046 O O . CYS G 1 117 ? 2.960 90.508 134.612 1.00 29.34 143 CYS G O 1
ATOM 10049 N N . VAL G 1 118 ? 3.670 92.214 133.352 1.00 30.28 144 VAL G N 1
ATOM 10050 C CA . VAL G 1 118 ? 3.762 93.123 134.497 1.00 31.16 144 VAL G CA 1
ATOM 10051 C C . VAL G 1 118 ? 2.401 93.231 135.249 1.00 32.12 144 VAL G C 1
ATOM 10052 O O . VAL G 1 118 ? 2.374 93.167 136.476 1.00 32.53 144 VAL G O 1
ATOM 10056 N N . THR G 1 119 ? 1.296 93.375 134.518 1.00 33.73 145 THR G N 1
ATOM 10057 C CA . THR G 1 119 ? -0.025 93.569 135.125 1.00 35.31 145 THR G CA 1
ATOM 10058 C C . THR G 1 119 ? -0.720 92.250 135.509 1.00 37.23 145 THR G C 1
ATOM 10059 O O . THR G 1 119 ? -1.021 92.027 136.685 1.00 37.98 145 THR G O 1
ATOM 10063 N N . GLU G 1 120 ? -0.963 91.385 134.526 1.00 38.72 146 GLU G N 1
ATOM 10064 C CA . GLU G 1 120 ? -1.694 90.132 134.755 1.00 39.51 146 GLU G CA 1
ATOM 10065 C C . GLU G 1 120 ? -0.920 89.158 135.634 1.00 39.18 146 GLU G C 1
ATOM 10066 O O . GLU G 1 120 ? -1.507 88.488 136.486 1.00 38.74 146 GLU G O 1
ATOM 10072 N N . ARG G 1 121 ? 0.392 89.069 135.437 1.00 38.45 147 ARG G N 1
ATOM 10073 C CA . ARG G 1 121 ? 1.162 88.020 136.088 1.00 38.68 147 ARG G CA 1
ATOM 10074 C C . ARG G 1 121 ? 1.991 88.481 137.260 1.00 39.33 147 ARG G C 1
ATOM 10075 O O . ARG G 1 121 ? 2.438 87.655 138.067 1.00 39.86 147 ARG G O 1
ATOM 10083 N N . MET G 1 122 ? 2.214 89.783 137.377 1.00 38.89 148 MET G N 1
ATOM 10084 C CA . MET G 1 122 ? 2.976 90.267 138.506 1.00 39.40 148 MET G CA 1
ATOM 10085 C C . MET G 1 122 ? 2.165 91.174 139.431 1.00 39.48 148 MET G C 1
ATOM 10086 O O . MET G 1 122 ? 2.681 91.589 140.471 1.00 39.98 148 MET G O 1
ATOM 10091 N N . GLY G 1 123 ? 0.906 91.454 139.069 1.00 39.84 149 GLY G N 1
ATOM 10092 C CA . GLY G 1 123 ? 0.025 92.320 139.854 1.00 40.15 149 GLY G CA 1
ATOM 10093 C C . GLY G 1 123 ? 0.521 93.738 140.127 1.00 40.31 149 GLY G C 1
ATOM 10094 O O . GLY G 1 123 ? 0.212 94.335 141.170 1.00 40.88 149 GLY G O 1
ATOM 10095 N N . LEU G 1 124 ? 1.302 94.279 139.197 1.00 40.20 150 LEU G N 1
ATOM 10096 C CA . LEU G 1 124 ? 1.848 95.615 139.324 1.00 39.32 150 LEU G CA 1
ATOM 10097 C C . LEU G 1 124 ? 1.091 96.578 138.422 1.00 39.24 150 LEU G C 1
ATOM 10098 O O . LEU G 1 124 ? 0.376 96.172 137.499 1.00 39.06 150 LEU G O 1
ATOM 10103 N N . GLU G 1 125 ? 1.235 97.864 138.709 1.00 39.34 151 GLU G N 1
ATOM 10104 C CA . GLU G 1 125 ? 0.669 98.894 137.859 1.00 39.89 151 GLU G CA 1
ATOM 10105 C C . GLU G 1 125 ? 1.447 98.826 136.544 1.00 38.89 151 GLU G C 1
ATOM 10106 O O . GLU G 1 125 ? 2.657 98.578 136.564 1.00 38.03 151 GLU G O 1
ATOM 10112 N N . LYS G 1 126 ? 0.768 99.032 135.414 1.00 38.47 152 LYS G N 1
ATOM 10113 C CA . LYS G 1 126 ? 1.461 99.015 134.119 1.00 38.11 152 LYS G CA 1
ATOM 10114 C C . LYS G 1 126 ? 2.648 99.968 134.096 1.00 36.91 152 LYS G C 1
ATOM 10115 O O . LYS G 1 126 ? 2.609 101.050 134.674 1.00 37.00 152 LYS G O 1
ATOM 10121 N N . TRP G 1 127 ? 3.729 99.546 133.459 1.00 35.66 153 TRP G N 1
ATOM 10122 C CA . TRP G 1 127 ? 4.852 100.443 133.234 1.00 34.26 153 TRP G CA 1
ATOM 10123 C C . TRP G 1 127 ? 4.520 101.442 132.132 1.00 33.43 153 TRP G C 1
ATOM 10124 O O . TRP G 1 127 ? 3.882 101.097 131.138 1.00 33.39 153 TRP G O 1
ATOM 10135 N N . GLY G 1 128 ? 4.935 102.695 132.305 1.00 32.21 154 GLY G N 1
ATOM 10136 C CA . GLY G 1 128 ? 4.838 103.661 131.239 1.00 31.48 154 GLY G CA 1
ATOM 10137 C C . GLY G 1 128 ? 5.562 103.120 130.012 1.00 31.00 154 GLY G C 1
ATOM 10138 O O . GLY G 1 128 ? 6.636 102.499 130.146 1.00 29.41 154 GLY G O 1
ATOM 10139 N N . VAL G 1 129 ? 5.005 103.352 128.826 1.00 30.77 155 VAL G N 1
ATOM 10140 C CA . VAL G 1 129 ? 5.582 102.774 127.619 1.00 31.63 155 VAL G CA 1
ATOM 10141 C C . VAL G 1 129 ? 6.927 103.370 127.231 1.00 30.97 155 VAL G C 1
ATOM 10142 O O . VAL G 1 129 ? 7.631 102.764 126.435 1.00 31.33 155 VAL G O 1
ATOM 10146 N N . THR G 1 130 ? 7.273 104.549 127.760 1.00 30.38 156 THR G N 1
ATOM 10147 C CA . THR G 1 130 ? 8.630 105.115 127.623 1.00 30.00 156 THR G CA 1
ATOM 10148 C C . THR G 1 130 ? 9.329 105.302 128.971 1.00 30.53 156 THR G C 1
ATOM 10149 O O . THR G 1 130 ? 10.305 106.074 129.087 1.00 30.88 156 THR G O 1
ATOM 10153 N N . SER G 1 131 ? 8.848 104.606 129.987 1.00 29.70 157 SER G N 1
ATOM 10154 C CA . SER G 1 131 ? 9.541 104.576 131.284 1.00 29.64 157 SER G CA 1
ATOM 10155 C C . SER G 1 131 ? 10.907 103.891 131.155 1.00 29.38 157 SER G C 1
ATOM 10156 O O . SER G 1 131 ? 11.159 103.117 130.208 1.00 27.82 157 SER G O 1
ATOM 10159 N N . ASP G 1 132 ? 11.782 104.168 132.113 1.00 28.25 158 ASP G N 1
ATOM 10160 C CA . ASP G 1 132 ? 13.084 103.523 132.140 1.00 29.30 158 ASP G CA 1
ATOM 10161 C C . ASP G 1 132 ? 12.977 102.021 132.267 1.00 28.51 158 ASP G C 1
ATOM 10162 O O . ASP G 1 132 ? 13.734 101.298 131.636 1.00 28.42 158 ASP G O 1
ATOM 10167 N N . ASN G 1 133 ? 12.031 101.547 133.070 1.00 27.37 159 ASN G N 1
ATOM 10168 C CA . ASN G 1 133 ? 11.850 100.116 133.210 1.00 27.23 159 ASN G CA 1
ATOM 10169 C C . ASN G 1 133 ? 11.543 99.514 131.851 1.00 26.24 159 ASN G C 1
ATOM 10170 O O . ASN G 1 133 ? 12.127 98.495 131.478 1.00 26.55 159 ASN G O 1
ATOM 10175 N N . MET G 1 134 ? 10.642 100.147 131.114 1.00 25.97 160 MET G N 1
ATOM 10176 C CA . MET G 1 134 ? 10.269 99.643 129.781 1.00 26.11 160 MET G CA 1
ATOM 10177 C C . MET G 1 134 ? 11.435 99.687 128.800 1.00 26.15 160 MET G C 1
ATOM 10178 O O . MET G 1 134 ? 11.717 98.699 128.102 1.00 25.74 160 MET G O 1
ATOM 10183 N N . LYS G 1 135 ? 12.123 100.822 128.735 1.00 26.03 161 LYS G N 1
ATOM 10184 C CA . LYS G 1 135 ? 13.178 100.969 127.730 1.00 26.28 161 LYS G CA 1
ATOM 10185 C C . LYS G 1 135 ? 14.316 100.005 127.994 1.00 25.89 161 LYS G C 1
ATOM 10186 O O . LYS G 1 135 ? 14.844 99.394 127.071 1.00 26.49 161 LYS G O 1
ATOM 10192 N N . ASP G 1 136 ? 14.691 99.863 129.261 1.00 25.18 162 ASP G N 1
ATOM 10193 C CA . ASP G 1 136 ? 15.712 98.908 129.647 1.00 25.38 162 ASP G CA 1
ATOM 10194 C C . ASP G 1 136 ? 15.293 97.493 129.311 1.00 25.17 162 ASP G C 1
ATOM 10195 O O . ASP G 1 136 ? 16.110 96.693 128.832 1.00 24.98 162 ASP G O 1
ATOM 10200 N N . MET G 1 137 ? 14.037 97.159 129.595 1.00 25.22 163 MET G N 1
ATOM 10201 C CA . MET G 1 137 ? 13.591 95.791 129.361 1.00 25.33 163 MET G CA 1
ATOM 10202 C C . MET G 1 137 ? 13.593 95.512 127.869 1.00 24.53 163 MET G C 1
ATOM 10203 O O . MET G 1 137 ? 14.046 94.453 127.432 1.00 24.62 163 MET G O 1
ATOM 10208 N N . LEU G 1 138 ? 13.097 96.463 127.075 1.00 24.53 164 LEU G N 1
ATOM 10209 C CA . LEU G 1 138 ? 13.071 96.264 125.624 1.00 24.36 164 LEU G CA 1
ATOM 10210 C C . LEU G 1 138 ? 14.467 96.144 125.066 1.00 23.98 164 LEU G C 1
ATOM 10211 O O . LEU G 1 138 ? 14.702 95.406 124.089 1.00 23.87 164 LEU G O 1
ATOM 10216 N N . SER G 1 139 ? 15.405 96.860 125.668 1.00 23.10 165 SER G N 1
ATOM 10217 C CA . SER G 1 139 ? 16.773 96.779 125.193 1.00 23.30 165 SER G CA 1
ATOM 10218 C C . SER G 1 139 ? 17.294 95.363 125.416 1.00 23.21 165 SER G C 1
ATOM 10219 O O . SER G 1 139 ? 17.907 94.759 124.524 1.00 23.32 165 SER G O 1
ATOM 10222 N N . LEU G 1 140 ? 17.032 94.828 126.606 1.00 23.10 166 LEU G N 1
ATOM 10223 C CA . LEU G 1 140 ? 17.456 93.461 126.941 1.00 23.45 166 LEU G CA 1
ATOM 10224 C C . LEU G 1 140 ? 16.848 92.466 125.993 1.00 23.22 166 LEU G C 1
ATOM 10225 O O . LEU G 1 140 ? 17.533 91.577 125.504 1.00 23.78 166 LEU G O 1
ATOM 10230 N N . ILE G 1 141 ? 15.558 92.626 125.697 1.00 22.64 167 ILE G N 1
ATOM 10231 C CA . ILE G 1 141 ? 14.888 91.624 124.873 1.00 22.74 167 ILE G CA 1
ATOM 10232 C C . ILE G 1 141 ? 15.422 91.723 123.479 1.00 22.02 167 ILE G C 1
ATOM 10233 O O . ILE G 1 141 ? 15.658 90.712 122.832 1.00 22.52 167 ILE G O 1
ATOM 10238 N N . SER G 1 142 ? 15.637 92.949 123.014 1.00 23.29 168 SER G N 1
ATOM 10239 C CA . SER G 1 142 ? 16.132 93.183 121.678 1.00 22.99 168 SER G CA 1
ATOM 10240 C C . SER G 1 142 ? 17.481 92.502 121.416 1.00 23.05 168 SER G C 1
ATOM 10241 O O . SER G 1 142 ? 17.707 91.954 120.348 1.00 22.21 168 SER G O 1
ATOM 10244 N N . LEU G 1 143 ? 18.365 92.536 122.407 1.00 23.79 169 LEU G N 1
ATOM 10245 C CA . LEU G 1 143 ? 19.652 91.851 122.342 1.00 24.35 169 LEU G CA 1
ATOM 10246 C C . LEU G 1 143 ? 19.554 90.349 122.067 1.00 24.13 169 LEU G C 1
ATOM 10247 O O . LEU G 1 143 ? 20.475 89.760 121.500 1.00 22.83 169 LEU G O 1
ATOM 10252 N N . GLN G 1 144 ? 18.423 89.735 122.410 1.00 23.88 170 GLN G N 1
ATOM 10253 C CA . GLN G 1 144 ? 18.281 88.285 122.252 1.00 24.34 170 GLN G CA 1
ATOM 10254 C C . GLN G 1 144 ? 17.959 87.896 120.796 1.00 24.41 170 GLN G C 1
ATOM 10255 O O . GLN G 1 144 ? 17.841 86.710 120.480 1.00 24.74 170 GLN G O 1
ATOM 10261 N N . SER G 1 145 ? 17.818 88.892 119.932 1.00 23.30 171 SER G N 1
ATOM 10262 C CA . SER G 1 145 ? 17.719 88.667 118.477 1.00 23.74 171 SER G CA 1
ATOM 10263 C C . SER G 1 145 ? 18.827 89.370 117.687 1.00 23.89 171 SER G C 1
ATOM 10264 O O . SER G 1 145 ? 18.792 89.425 116.433 1.00 25.13 171 SER G O 1
ATOM 10267 N N . ARG G 1 146 ? 19.823 89.918 118.365 1.00 24.29 172 ARG G N 1
ATOM 10268 C CA . ARG G 1 146 ? 20.881 90.633 117.644 1.00 24.87 172 ARG G CA 1
ATOM 10269 C C . ARG G 1 146 ? 21.524 89.749 116.567 1.00 24.78 172 ARG G C 1
ATOM 10270 O O . ARG G 1 146 ? 21.869 88.597 116.830 1.00 23.46 172 ARG G O 1
ATOM 10278 N N . GLY G 1 147 ? 21.646 90.277 115.348 1.00 24.87 173 GLY G N 1
ATOM 10279 C CA . GLY G 1 147 ? 22.203 89.536 114.223 1.00 26.00 173 GLY G CA 1
ATOM 10280 C C . GLY G 1 147 ? 21.233 88.737 113.352 1.00 26.56 173 GLY G C 1
ATOM 10281 O O . GLY G 1 147 ? 21.571 88.298 112.237 1.00 26.92 173 GLY G O 1
ATOM 10282 N N . MET G 1 148 ? 20.028 88.529 113.873 1.00 26.60 174 MET G N 1
ATOM 10283 C CA . MET G 1 148 ? 19.004 87.798 113.170 1.00 26.81 174 MET G CA 1
ATOM 10284 C C . MET G 1 148 ? 18.351 88.767 112.210 1.00 26.48 174 MET G C 1
ATOM 10285 O O . MET G 1 148 ? 18.240 89.952 112.499 1.00 26.25 174 MET G O 1
ATOM 10290 N N . ALA G 1 149 ? 17.926 88.270 111.068 1.00 26.00 175 ALA G N 1
ATOM 10291 C CA . ALA G 1 149 ? 17.248 89.109 110.095 1.00 26.50 175 ALA G CA 1
ATOM 10292 C C . ALA G 1 149 ? 15.864 89.514 110.628 1.00 26.00 175 ALA G C 1
ATOM 10293 O O . ALA G 1 149 ? 15.119 88.700 111.158 1.00 25.33 175 ALA G O 1
ATOM 10295 N N . VAL G 1 150 ? 15.587 90.810 110.548 1.00 25.19 176 VAL G N 1
ATOM 10296 C CA . VAL G 1 150 ? 14.246 91.328 110.711 1.00 24.65 176 VAL G CA 1
ATOM 10297 C C . VAL G 1 150 ? 13.333 90.547 109.745 1.00 25.47 176 VAL G C 1
ATOM 10298 O O . VAL G 1 150 ? 13.593 90.484 108.528 1.00 25.76 176 VAL G O 1
ATOM 10302 N N . ASN G 1 151 ? 12.267 89.967 110.282 1.00 25.87 177 ASN G N 1
ATOM 10303 C CA . ASN G 1 151 ? 11.383 89.117 109.505 1.00 26.70 177 ASN G CA 1
ATOM 10304 C C . ASN G 1 151 ? 9.951 89.286 110.001 1.00 26.18 177 ASN G C 1
ATOM 10305 O O . ASN G 1 151 ? 9.389 88.422 110.656 1.00 26.33 177 ASN G O 1
ATOM 10310 N N . VAL G 1 152 ? 9.376 90.423 109.646 1.00 26.49 178 VAL G N 1
ATOM 10311 C CA . VAL G 1 152 ? 8.040 90.818 110.095 1.00 25.92 178 VAL G CA 1
ATOM 10312 C C . VAL G 1 152 ? 7.014 90.370 109.060 1.00 26.19 178 VAL G C 1
ATOM 10313 O O . VAL G 1 152 ? 7.099 90.731 107.883 1.00 25.89 178 VAL G O 1
ATOM 10317 N N . LYS G 1 153 ? 6.073 89.558 109.510 1.00 26.80 179 LYS G N 1
ATOM 10318 C CA . LYS G 1 153 ? 4.978 89.064 108.690 1.00 27.57 179 LYS G CA 1
ATOM 10319 C C . LYS G 1 153 ? 3.986 90.200 108.410 1.00 27.09 179 LYS G C 1
ATOM 10320 O O . LYS G 1 153 ? 3.608 90.921 109.309 1.00 26.61 179 LYS G O 1
ATOM 10326 N N . ILE G 1 154 ? 3.599 90.357 107.151 1.00 27.83 180 ILE G N 1
ATOM 10327 C CA . ILE G 1 154 ? 2.693 91.426 106.715 1.00 28.71 180 ILE G CA 1
ATOM 10328 C C . ILE G 1 154 ? 1.413 90.969 105.984 1.00 29.47 180 ILE G C 1
ATOM 10329 O O . ILE G 1 154 ? 0.619 91.805 105.580 1.00 29.62 180 ILE G O 1
ATOM 10334 N N . ASP G 1 155 ? 1.241 89.662 105.802 1.00 29.88 181 ASP G N 1
ATOM 10335 C CA . ASP G 1 155 ? 0.053 89.111 105.135 1.00 30.25 181 ASP G CA 1
ATOM 10336 C C . ASP G 1 155 ? -0.856 88.430 106.160 1.00 30.73 181 ASP G C 1
ATOM 10337 O O . ASP G 1 155 ? -0.593 88.477 107.385 1.00 30.14 181 ASP G O 1
ATOM 10342 N N . GLY G 1 156 ? -1.945 87.818 105.688 1.00 30.56 182 GLY G N 1
ATOM 10343 C CA . GLY G 1 156 ? -2.863 87.156 106.600 1.00 30.86 182 GLY G CA 1
ATOM 10344 C C . GLY G 1 156 ? -3.466 88.146 107.576 1.00 30.57 182 GLY G C 1
ATOM 10345 O O . GLY G 1 156 ? -3.743 89.279 107.189 1.00 31.76 182 GLY G O 1
ATOM 10346 N N . PRO G 1 157 ? -3.656 87.756 108.828 1.00 30.44 183 PRO G N 1
ATOM 10347 C CA . PRO G 1 157 ? -4.248 88.656 109.812 1.00 30.28 183 PRO G CA 1
ATOM 10348 C C . PRO G 1 157 ? -3.442 89.943 110.073 1.00 30.23 183 PRO G C 1
ATOM 10349 O O . PRO G 1 157 ? -4.030 90.908 110.548 1.00 30.19 183 PRO G O 1
ATOM 10353 N N . ALA G 1 158 ? -2.149 89.969 109.753 1.00 29.31 184 ALA G N 1
ATOM 10354 C CA . ALA G 1 158 ? -1.361 91.211 109.863 1.00 28.43 184 ALA G CA 1
ATOM 10355 C C . ALA G 1 158 ? -1.718 92.256 108.806 1.00 28.19 184 ALA G C 1
ATOM 10356 O O . ALA G 1 158 ? -1.404 93.434 108.974 1.00 27.76 184 ALA G O 1
ATOM 10358 N N . ALA G 1 159 ? -2.331 91.836 107.705 1.00 28.25 185 ALA G N 1
ATOM 10359 C CA . ALA G 1 159 ? -2.441 92.694 106.524 1.00 28.72 185 ALA G CA 1
ATOM 10360 C C . ALA G 1 159 ? -3.235 94.006 106.727 1.00 29.07 185 ALA G C 1
ATOM 10361 O O . ALA G 1 159 ? -2.774 95.046 106.281 1.00 27.18 185 ALA G O 1
ATOM 10363 N N . PRO G 1 160 ? -4.391 93.984 107.392 1.00 30.48 186 PRO G N 1
ATOM 10364 C CA . PRO G 1 160 ? -5.137 95.240 107.600 1.00 30.57 186 PRO G CA 1
ATOM 10365 C C . PRO G 1 160 ? -4.410 96.177 108.553 1.00 30.32 186 PRO G C 1
ATOM 10366 O O . PRO G 1 160 ? -4.419 97.377 108.295 1.00 30.76 186 PRO G O 1
ATOM 10370 N N . TYR G 1 161 ? -3.791 95.650 109.609 1.00 29.75 187 TYR G N 1
ATOM 10371 C CA . TYR G 1 161 ? -2.932 96.470 110.461 1.00 29.21 187 TYR G CA 1
ATOM 10372 C C . TYR G 1 161 ? -1.784 97.129 109.667 1.00 28.35 187 TYR G C 1
ATOM 10373 O O . TYR G 1 161 ? -1.479 98.279 109.888 1.00 28.49 187 TYR G O 1
ATOM 10382 N N . TRP G 1 162 ? -1.195 96.398 108.732 1.00 27.75 188 TRP G N 1
ATOM 10383 C CA . TRP G 1 162 ? -0.045 96.864 107.954 1.00 27.52 188 TRP G CA 1
ATOM 10384 C C . TRP G 1 162 ? -0.525 97.950 107.004 1.00 26.47 188 TRP G C 1
ATOM 10385 O O . TRP G 1 162 ? 0.116 98.970 106.852 1.00 25.63 188 TRP G O 1
ATOM 10396 N N . GLU G 1 163 ? -1.697 97.749 106.415 1.00 26.44 189 GLU G N 1
ATOM 10397 C CA . GLU G 1 163 ? -2.282 98.752 105.521 1.00 26.17 189 GLU G CA 1
ATOM 10398 C C . GLU G 1 163 ? -2.634 100.011 106.295 1.00 25.34 189 GLU G C 1
ATOM 10399 O O . GLU G 1 163 ? -2.606 101.105 105.738 1.00 24.96 189 GLU G O 1
ATOM 10405 N N . HIS G 1 164 ? -3.018 99.859 107.556 1.00 25.24 190 HIS G N 1
ATOM 10406 C CA . HIS G 1 164 ? -3.371 101.015 108.386 1.00 25.46 190 HIS G CA 1
ATOM 10407 C C . HIS G 1 164 ? -2.077 101.819 108.652 1.00 24.96 190 HIS G C 1
ATOM 10408 O O . HIS G 1 164 ? -2.071 103.041 108.622 1.00 24.54 190 HIS G O 1
ATOM 10415 N N . GLY G 1 165 ? -0.984 101.103 108.864 1.00 24.59 191 GLY G N 1
ATOM 10416 C CA . GLY G 1 165 ? 0.321 101.713 109.053 1.00 24.38 191 GLY G CA 1
ATOM 10417 C C . GLY G 1 165 ? 0.828 102.381 107.799 1.00 24.49 191 GLY G C 1
ATOM 10418 O O . GLY G 1 165 ? 1.363 103.478 107.844 1.00 24.99 191 GLY G O 1
ATOM 10419 N N . LYS G 1 166 ? 0.669 101.707 106.668 1.00 24.40 192 LYS G N 1
ATOM 10420 C CA . LYS G 1 166 ? 1.101 102.250 105.399 1.00 25.58 192 LYS G CA 1
ATOM 10421 C C . LYS G 1 166 ? 0.408 103.592 105.190 1.00 25.08 192 LYS G C 1
ATOM 10422 O O . LYS G 1 166 ? 1.043 104.557 104.799 1.00 25.51 192 LYS G O 1
ATOM 10428 N N . GLU G 1 167 ? -0.886 103.651 105.469 1.00 25.59 193 GLU G N 1
ATOM 10429 C CA . GLU G 1 167 ? -1.648 104.875 105.179 1.00 26.31 193 GLU G CA 1
ATOM 10430 C C . GLU G 1 167 ? -1.052 106.046 105.964 1.00 24.87 193 GLU G C 1
ATOM 10431 O O . GLU G 1 167 ? -0.853 107.122 105.417 1.00 24.75 193 GLU G O 1
ATOM 10437 N N . ILE G 1 168 ? -0.746 105.810 107.239 1.00 24.66 194 ILE G N 1
ATOM 10438 C CA . ILE G 1 168 ? -0.093 106.805 108.087 1.00 24.66 194 ILE G CA 1
ATOM 10439 C C . ILE G 1 168 ? 1.249 107.235 107.510 1.00 24.94 194 ILE G C 1
ATOM 10440 O O . ILE G 1 168 ? 1.549 108.427 107.435 1.00 25.44 194 ILE G O 1
ATOM 10445 N N . TYR G 1 169 ? 2.046 106.259 107.069 1.00 24.68 195 TYR G N 1
ATOM 10446 C CA . TYR G 1 169 ? 3.400 106.515 106.580 1.00 24.54 195 TYR G CA 1
ATOM 10447 C C . TYR G 1 169 ? 3.414 107.528 105.426 1.00 24.47 195 TYR G C 1
ATOM 10448 O O . TYR G 1 169 ? 4.330 108.356 105.356 1.00 24.28 195 TYR G O 1
ATOM 10457 N N . TYR G 1 170 ? 2.369 107.513 104.594 1.00 23.40 196 TYR G N 1
ATOM 10458 C CA . TYR G 1 170 ? 2.268 108.391 103.430 1.00 23.86 196 TYR G CA 1
ATOM 10459 C C . TYR G 1 170 ? 1.355 109.604 103.621 1.00 25.06 196 TYR G C 1
ATOM 10460 O O . TYR G 1 170 ? 1.224 110.424 102.713 1.00 25.85 196 TYR G O 1
ATOM 10469 N N . THR G 1 171 ? 0.724 109.729 104.787 1.00 25.27 197 THR G N 1
ATOM 10470 C CA . THR G 1 171 ? -0.120 110.905 105.093 1.00 25.53 197 THR G CA 1
ATOM 10471 C C . THR G 1 171 ? 0.704 112.141 105.423 1.00 25.19 197 THR G C 1
ATOM 10472 O O . THR G 1 171 ? 1.598 112.101 106.249 1.00 24.37 197 THR G O 1
ATOM 10476 N N . ARG G 1 172 ? 0.397 113.253 104.776 1.00 24.93 198 ARG G N 1
ATOM 10477 C CA . ARG G 1 172 ? 1.186 114.460 104.955 1.00 25.01 198 ARG G CA 1
ATOM 10478 C C . ARG G 1 172 ? 0.558 115.279 106.071 1.00 24.78 198 ARG G C 1
ATOM 10479 O O . ARG G 1 172 ? -0.458 115.950 105.860 1.00 24.99 198 ARG G O 1
ATOM 10487 N N . TYR G 1 173 ? 1.130 115.170 107.266 1.00 24.35 199 TYR G N 1
ATOM 10488 C CA . TYR G 1 173 ? 0.535 115.724 108.483 1.00 24.20 199 TYR G CA 1
ATOM 10489 C C . TYR G 1 173 ? 0.938 117.175 108.754 1.00 24.48 199 TYR G C 1
ATOM 10490 O O . TYR G 1 173 ? 1.952 117.648 108.258 1.00 23.61 199 TYR G O 1
ATOM 10499 N N . GLY G 1 174 ? 0.149 117.848 109.596 1.00 24.38 200 GLY G N 1
ATOM 10500 C CA . GLY G 1 174 ? 0.532 119.112 110.192 1.00 24.03 200 GLY G CA 1
ATOM 10501 C C . GLY G 1 174 ? 0.531 120.297 109.251 1.00 24.30 200 GLY G C 1
ATOM 10502 O O . GLY G 1 174 ? 0.261 120.176 108.047 1.00 24.30 200 GLY G O 1
ATOM 10503 N N . GLN G 1 175 ? 0.821 121.467 109.809 1.00 23.65 201 GLN G N 1
ATOM 10504 C CA . GLN G 1 175 ? 0.904 122.693 109.008 1.00 23.04 201 GLN G CA 1
ATOM 10505 C C . GLN G 1 175 ? 2.041 122.639 107.994 1.00 22.56 201 GLN G C 1
ATOM 10506 O O . GLN G 1 175 ? 2.015 123.338 106.983 1.00 23.07 201 GLN G O 1
ATOM 10512 N N . LEU G 1 176 ? 3.054 121.825 108.269 1.00 22.26 202 LEU G N 1
ATOM 10513 C CA . LEU G 1 176 ? 4.134 121.623 107.313 1.00 22.19 202 LEU G CA 1
ATOM 10514 C C . LEU G 1 176 ? 3.808 120.671 106.178 1.00 22.38 202 LEU G C 1
ATOM 10515 O O . LEU G 1 176 ? 4.535 120.654 105.195 1.00 22.58 202 LEU G O 1
ATOM 10520 N N . GLU G 1 177 ? 2.747 119.881 106.338 1.00 22.90 203 GLU G N 1
ATOM 10521 C CA . GLU G 1 177 ? 2.229 118.988 105.309 1.00 23.90 203 GLU G CA 1
ATOM 10522 C C . GLU G 1 177 ? 3.310 117.997 104.870 1.00 24.09 203 GLU G C 1
ATOM 10523 O O . GLU G 1 177 ? 3.694 117.961 103.720 1.00 24.68 203 GLU G O 1
ATOM 10529 N N . MET G 1 178 ? 3.793 117.203 105.816 1.00 24.36 204 MET G N 1
ATOM 10530 C CA . MET G 1 178 ? 4.928 116.307 105.580 1.00 24.78 204 MET G CA 1
ATOM 10531 C C . MET G 1 178 ? 4.649 114.884 106.081 1.00 23.66 204 MET G C 1
ATOM 10532 O O . MET G 1 178 ? 4.185 114.694 107.195 1.00 25.45 204 MET G O 1
ATOM 10537 N N . SER G 1 179 ? 4.916 113.895 105.231 1.00 23.27 205 SER G N 1
ATOM 10538 C CA . SER G 1 179 ? 4.770 112.492 105.545 1.00 22.70 205 SER G CA 1
ATOM 10539 C C . SER G 1 179 ? 6.134 111.916 105.843 1.00 22.85 205 SER G C 1
ATOM 10540 O O . SER G 1 179 ? 7.156 112.476 105.463 1.00 22.66 205 SER G O 1
ATOM 10543 N N . CYS G 1 180 ? 6.123 110.779 106.514 1.00 23.22 206 CYS G N 1
ATOM 10544 C CA . CYS G 1 180 ? 7.337 109.992 106.736 1.00 24.31 206 CYS G CA 1
ATOM 10545 C C . CYS G 1 180 ? 8.107 109.829 105.434 1.00 24.01 206 CYS G C 1
ATOM 10546 O O . CYS G 1 180 ? 9.320 110.035 105.388 1.00 24.31 206 CYS G O 1
ATOM 10549 N N . ALA G 1 181 ? 7.371 109.474 104.387 1.00 24.35 207 ALA G N 1
ATOM 10550 C CA . ALA G 1 181 ? 7.940 109.255 103.076 1.00 24.27 207 ALA G CA 1
ATOM 10551 C C . ALA G 1 181 ? 8.587 110.485 102.480 1.00 25.06 207 ALA G C 1
ATOM 10552 O O . ALA G 1 181 ? 9.649 110.339 101.827 1.00 26.02 207 ALA G O 1
ATOM 10554 N N . ASN G 1 182 ? 8.000 111.680 102.694 1.00 24.11 208 ASN G N 1
ATOM 10555 C CA . ASN G 1 182 ? 8.578 112.922 102.184 1.00 24.84 208 ASN G CA 1
ATOM 10556 C C . ASN G 1 182 ? 10.045 113.030 102.564 1.00 24.75 208 ASN G C 1
ATOM 10557 O O . ASN G 1 182 ? 10.872 113.390 101.748 1.00 24.91 208 ASN G O 1
ATOM 10562 N N . CYS G 1 183 ? 10.364 112.709 103.809 1.00 24.13 209 CYS G N 1
ATOM 10563 C CA . CYS G 1 183 ? 11.729 112.821 104.309 1.00 24.44 209 CYS G CA 1
ATOM 10564 C C . CYS G 1 183 ? 12.597 111.570 104.085 1.00 24.62 209 CYS G C 1
ATOM 10565 O O . CYS G 1 183 ? 13.707 111.655 103.543 1.00 25.93 209 CYS G O 1
ATOM 10568 N N . HIS G 1 184 ? 12.074 110.422 104.476 1.00 24.32 210 HIS G N 1
ATOM 10569 C CA . HIS G 1 184 ? 12.844 109.180 104.567 1.00 24.57 210 HIS G CA 1
ATOM 10570 C C . HIS G 1 184 ? 12.840 108.336 103.316 1.00 26.82 210 HIS G C 1
ATOM 10571 O O . HIS G 1 184 ? 13.688 107.431 103.163 1.00 27.19 210 HIS G O 1
ATOM 10578 N N . GLU G 1 185 ? 11.910 108.637 102.408 1.00 27.68 211 GLU G N 1
ATOM 10579 C CA . GLU G 1 185 ? 11.847 107.956 101.125 1.00 28.71 211 GLU G CA 1
ATOM 10580 C C . GLU G 1 185 ? 12.306 108.902 99.995 1.00 29.36 211 GLU G C 1
ATOM 10581 O O . GLU G 1 185 ? 13.230 108.585 99.252 1.00 30.14 211 GLU G O 1
ATOM 10587 N N . ASP G 1 186 ? 11.725 110.086 99.899 1.00 29.87 212 ASP G N 1
ATOM 10588 C CA . ASP G 1 186 ? 12.066 111.003 98.804 1.00 30.66 212 ASP G CA 1
ATOM 10589 C C . ASP G 1 186 ? 13.406 111.675 98.997 1.00 30.80 212 ASP G C 1
ATOM 10590 O O . ASP G 1 186 ? 14.003 112.141 98.021 1.00 31.57 212 ASP G O 1
ATOM 10595 N N . ASN G 1 187 ? 13.885 111.735 100.249 1.00 29.79 213 ASN G N 1
ATOM 10596 C CA . ASN G 1 187 ? 15.040 112.558 100.563 1.00 28.52 213 ASN G CA 1
ATOM 10597 C C . ASN G 1 187 ? 16.119 111.853 101.378 1.00 28.14 213 ASN G C 1
ATOM 10598 O O . ASN G 1 187 ? 17.016 112.520 101.892 1.00 26.26 213 ASN G O 1
ATOM 10603 N N . ALA G 1 188 ? 16.095 110.509 101.407 1.00 27.64 214 ALA G N 1
ATOM 10604 C CA . ALA G 1 188 ? 17.179 109.745 102.026 1.00 27.80 214 ALA G CA 1
ATOM 10605 C C . ALA G 1 188 ? 18.500 110.069 101.333 1.00 27.76 214 ALA G C 1
ATOM 10606 O O . ALA G 1 188 ? 18.567 110.105 100.100 1.00 28.18 214 ALA G O 1
ATOM 10608 N N . GLY G 1 189 ? 19.527 110.362 102.127 1.00 26.92 215 GLY G N 1
ATOM 10609 C CA . GLY G 1 189 ? 20.842 110.665 101.630 1.00 26.93 215 GLY G CA 1
ATOM 10610 C C . GLY G 1 189 ? 21.069 112.169 101.502 1.00 27.30 215 GLY G C 1
ATOM 10611 O O . GLY G 1 189 ? 22.206 112.595 101.316 1.00 28.13 215 GLY G O 1
ATOM 10612 N N . ASN G 1 190 ? 20.004 112.967 101.587 1.00 26.33 216 ASN G N 1
ATOM 10613 C CA . ASN G 1 190 ? 20.137 114.423 101.588 1.00 25.69 216 ASN G CA 1
ATOM 10614 C C . ASN G 1 190 ? 20.348 114.964 103.016 1.00 25.02 216 ASN G C 1
ATOM 10615 O O . ASN G 1 190 ? 20.034 114.293 104.001 1.00 24.07 216 ASN G O 1
ATOM 10620 N N . MET G 1 191 ? 20.863 116.189 103.096 1.00 25.20 217 MET G N 1
ATOM 10621 C CA . MET G 1 191 ? 20.957 116.964 104.333 1.00 24.91 217 MET G CA 1
ATOM 10622 C C . MET G 1 191 ? 19.723 117.849 104.525 1.00 25.07 217 MET G C 1
ATOM 10623 O O . MET G 1 191 ? 19.364 118.631 103.649 1.00 24.47 217 MET G O 1
ATOM 10628 N N . ILE G 1 192 ? 19.057 117.701 105.668 1.00 24.29 218 ILE G N 1
ATOM 10629 C CA . ILE G 1 192 ? 18.020 118.632 106.076 1.00 24.87 218 ILE G CA 1
ATOM 10630 C C . ILE G 1 192 ? 18.626 119.340 107.284 1.00 24.34 218 ILE G C 1
ATOM 10631 O O . ILE G 1 192 ? 18.833 118.737 108.341 1.00 23.95 218 ILE G O 1
ATOM 10636 N N . ARG G 1 193 ? 19.058 120.580 107.052 1.00 24.37 219 ARG G N 1
ATOM 10637 C CA . ARG G 1 193 ? 19.999 121.267 107.931 1.00 24.19 219 ARG G CA 1
ATOM 10638 C C . ARG G 1 193 ? 21.180 120.336 108.302 1.00 23.95 219 ARG G C 1
ATOM 10639 O O . ARG G 1 193 ? 21.810 119.780 107.394 1.00 24.89 219 ARG G O 1
ATOM 10647 N N . ALA G 1 194 ? 21.488 120.166 109.582 1.00 23.86 220 ALA G N 1
ATOM 10648 C CA . ALA G 1 194 ? 22.649 119.381 109.997 1.00 24.55 220 ALA G CA 1
ATOM 10649 C C . ALA G 1 194 ? 22.456 117.868 110.028 1.00 25.22 220 ALA G C 1
ATOM 10650 O O . ALA G 1 194 ? 23.415 117.125 110.320 1.00 25.72 220 ALA G O 1
ATOM 10652 N N . ASP G 1 195 ? 21.238 117.382 109.777 1.00 25.12 221 ASP G N 1
ATOM 10653 C CA . ASP G 1 195 ? 20.976 115.943 109.794 1.00 25.25 221 ASP G CA 1
ATOM 10654 C C . ASP G 1 195 ? 21.018 115.313 108.406 1.00 24.93 221 ASP G C 1
ATOM 10655 O O . ASP G 1 195 ? 20.375 115.799 107.482 1.00 25.03 221 ASP G O 1
ATOM 10660 N N . HIS G 1 196 ? 21.746 114.207 108.300 1.00 25.13 222 HIS G N 1
ATOM 10661 C CA . HIS G 1 196 ? 21.796 113.365 107.123 1.00 25.48 222 HIS G CA 1
ATOM 10662 C C . HIS G 1 196 ? 20.613 112.391 107.193 1.00 25.13 222 HIS G C 1
ATOM 10663 O O . HIS G 1 196 ? 20.549 111.517 108.071 1.00 24.86 222 HIS G O 1
ATOM 10670 N N . LEU G 1 197 ? 19.639 112.586 106.311 1.00 24.84 223 LEU G N 1
ATOM 10671 C CA . LEU G 1 197 ? 18.440 111.765 106.318 1.00 24.04 223 LEU G CA 1
ATOM 10672 C C . LEU G 1 197 ? 18.722 110.335 105.932 1.00 23.16 223 LEU G C 1
ATOM 10673 O O . LEU G 1 197 ? 19.290 110.061 104.882 1.00 23.92 223 LEU G O 1
ATOM 10678 N N . SER G 1 198 ? 18.265 109.430 106.776 1.00 22.19 224 SER G N 1
ATOM 10679 C CA . SER G 1 198 ? 18.291 107.995 106.493 1.00 22.10 224 SER G CA 1
ATOM 10680 C C . SER G 1 198 ? 16.931 107.566 105.951 1.00 22.61 224 SER G C 1
ATOM 10681 O O . SER G 1 198 ? 16.076 108.412 105.650 1.00 23.36 224 SER G O 1
ATOM 10684 N N . GLN G 1 199 ? 16.735 106.257 105.793 1.00 22.72 225 GLN G N 1
ATOM 10685 C CA . GLN G 1 199 ? 15.450 105.710 105.389 1.00 23.10 225 GLN G CA 1
ATOM 10686 C C . GLN G 1 199 ? 14.469 105.574 106.549 1.00 22.85 225 GLN G C 1
ATOM 10687 O O . GLN G 1 199 ? 13.384 105.025 106.373 1.00 22.74 225 GLN G O 1
ATOM 10693 N N . GLY G 1 200 ? 14.861 106.038 107.731 1.00 22.32 226 GLY G N 1
ATOM 10694 C CA . GLY G 1 200 ? 13.992 106.013 108.882 1.00 22.62 226 GLY G CA 1
ATOM 10695 C C . GLY G 1 200 ? 13.591 104.614 109.277 1.00 22.08 226 GLY G C 1
ATOM 10696 O O . GLY G 1 200 ? 12.423 104.368 109.533 1.00 23.26 226 GLY G O 1
ATOM 10697 N N . GLN G 1 201 ? 14.563 103.707 109.302 1.00 21.65 227 GLN G N 1
ATOM 10698 C CA . GLN G 1 201 ? 14.333 102.313 109.653 1.00 21.25 227 GLN G CA 1
ATOM 10699 C C . GLN G 1 201 ? 14.356 102.161 111.184 1.00 21.48 227 GLN G C 1
ATOM 10700 O O . GLN G 1 201 ? 14.960 102.989 111.882 1.00 21.90 227 GLN G O 1
ATOM 10706 N N . ILE G 1 202 ? 13.708 101.118 111.684 1.00 21.93 228 ILE G N 1
ATOM 10707 C CA . ILE G 1 202 ? 13.670 100.811 113.126 1.00 22.24 228 ILE G CA 1
ATOM 10708 C C . ILE G 1 202 ? 14.319 99.473 113.484 1.00 21.67 228 ILE G C 1
ATOM 10709 O O . ILE G 1 202 ? 14.177 98.971 114.596 1.00 20.97 228 ILE G O 1
ATOM 10714 N N . ASN G 1 203 ? 15.050 98.894 112.543 1.00 22.34 229 ASN G N 1
ATOM 10715 C CA . ASN G 1 203 ? 15.790 97.651 112.818 1.00 22.53 229 ASN G CA 1
ATOM 10716 C C . ASN G 1 203 ? 16.885 97.808 113.905 1.00 23.14 229 ASN G C 1
ATOM 10717 O O . ASN G 1 203 ? 17.346 96.817 114.467 1.00 25.22 229 ASN G O 1
ATOM 10722 N N . GLY G 1 204 ? 17.290 99.043 114.199 1.00 23.93 230 GLY G N 1
ATOM 10723 C CA . GLY G 1 204 ? 18.257 99.350 115.237 1.00 23.60 230 GLY G CA 1
ATOM 10724 C C . GLY G 1 204 ? 17.713 99.721 116.617 1.00 23.76 230 GLY G C 1
ATOM 10725 O O . GLY G 1 204 ? 18.501 99.994 117.526 1.00 23.80 230 GLY G O 1
ATOM 10726 N N . PHE G 1 205 ? 16.391 99.726 116.802 1.00 23.44 231 PHE G N 1
ATOM 10727 C CA . PHE G 1 205 ? 15.805 100.167 118.078 1.00 23.11 231 PHE G CA 1
ATOM 10728 C C . PHE G 1 205 ? 15.698 98.972 119.038 1.00 23.13 231 PHE G C 1
ATOM 10729 O O . PHE G 1 205 ? 15.605 97.820 118.579 1.00 23.88 231 PHE G O 1
ATOM 10737 N N . PRO G 1 206 ? 15.712 99.200 120.350 1.00 23.89 232 PRO G N 1
ATOM 10738 C CA . PRO G 1 206 ? 15.883 100.516 120.983 1.00 23.52 232 PRO G CA 1
ATOM 10739 C C . PRO G 1 206 ? 17.268 101.112 120.725 1.00 23.84 232 PRO G C 1
ATOM 10740 O O . PRO G 1 206 ? 18.254 100.374 120.499 1.00 23.35 232 PRO G O 1
ATOM 10744 N N . THR G 1 207 ? 17.314 102.438 120.794 1.00 23.79 233 THR G N 1
ATOM 10745 C CA . THR G 1 207 ? 18.410 103.242 120.291 1.00 24.16 233 THR G CA 1
ATOM 10746 C C . THR G 1 207 ? 18.907 104.231 121.344 1.00 23.62 233 THR G C 1
ATOM 10747 O O . THR G 1 207 ? 18.126 104.916 122.002 1.00 24.11 233 THR G O 1
ATOM 10751 N N . TYR G 1 208 ? 20.219 104.321 121.497 1.00 24.07 234 TYR G N 1
ATOM 10752 C CA . TYR G 1 208 ? 20.802 105.319 122.375 1.00 24.20 234 TYR G CA 1
ATOM 10753 C C . TYR G 1 208 ? 21.066 106.548 121.537 1.00 24.79 234 TYR G C 1
ATOM 10754 O O . TYR G 1 208 ? 21.796 106.499 120.537 1.00 25.90 234 TYR G O 1
ATOM 10763 N N . ARG G 1 209 ? 20.416 107.641 121.891 1.00 25.38 235 ARG G N 1
ATOM 10764 C CA . ARG G 1 209 ? 20.613 108.906 121.194 1.00 25.56 235 ARG G CA 1
ATOM 10765 C C . ARG G 1 209 ? 21.654 109.765 121.906 1.00 26.04 235 ARG G C 1
ATOM 10766 O O . ARG G 1 209 ? 21.473 110.147 123.073 1.00 25.04 235 ARG G O 1
ATOM 10774 N N . LEU G 1 210 ? 22.721 110.106 121.184 1.00 27.74 236 LEU G N 1
ATOM 10775 C CA . LEU G 1 210 ? 23.808 110.879 121.768 1.00 29.36 236 LEU G CA 1
ATOM 10776 C C . LEU G 1 210 ? 23.306 112.218 122.306 1.00 30.47 236 LEU G C 1
ATOM 10777 O O . LEU G 1 210 ? 23.808 112.692 123.321 1.00 29.99 236 LEU G O 1
ATOM 10782 N N . LYS G 1 211 ? 22.315 112.818 121.647 1.00 31.16 237 LYS G N 1
ATOM 10783 C CA . LYS G 1 211 ? 21.836 114.129 122.081 1.00 32.74 237 LYS G CA 1
ATOM 10784 C C . LYS G 1 211 ? 21.136 114.081 123.446 1.00 32.67 237 LYS G C 1
ATOM 10785 O O . LYS G 1 211 ? 21.210 115.027 124.203 1.00 33.02 237 LYS G O 1
ATOM 10791 N N . ASP G 1 212 ? 20.464 112.980 123.742 1.00 32.34 238 ASP G N 1
ATOM 10792 C CA . ASP G 1 212 ? 19.709 112.859 124.973 1.00 32.40 238 ASP G CA 1
ATOM 10793 C C . ASP G 1 212 ? 20.452 112.123 126.060 1.00 31.22 238 ASP G C 1
ATOM 10794 O O . ASP G 1 212 ? 19.993 112.157 127.204 1.00 32.50 238 ASP G O 1
ATOM 10799 N N . SER G 1 213 ? 21.541 111.426 125.723 1.00 29.10 239 SER G N 1
ATOM 10800 C CA . SER G 1 213 ? 22.216 110.548 126.676 1.00 28.41 239 SER G CA 1
ATOM 10801 C C . SER G 1 213 ? 21.292 109.453 127.225 1.00 28.62 239 SER G C 1
ATOM 10802 O O . SER G 1 213 ? 21.370 109.074 128.402 1.00 27.37 239 SER G O 1
ATOM 10805 N N . GLY G 1 214 ? 20.421 108.928 126.366 1.00 27.63 240 GLY G N 1
ATOM 10806 C CA . GLY G 1 214 ? 19.544 107.864 126.815 1.00 28.06 240 GLY G CA 1
ATOM 10807 C C . GLY G 1 214 ? 18.896 107.052 125.716 1.00 27.78 240 GLY G C 1
ATOM 10808 O O . GLY G 1 214 ? 19.025 107.363 124.539 1.00 26.59 240 GLY G O 1
ATOM 10809 N N . MET G 1 215 ? 18.183 106.014 126.137 1.00 27.46 241 MET G N 1
ATOM 10810 C CA . MET G 1 215 ? 17.528 105.117 125.218 1.00 27.75 241 MET G CA 1
ATOM 10811 C C . MET G 1 215 ? 16.237 105.729 124.710 1.00 27.12 241 MET G C 1
ATOM 10812 O O . MET G 1 215 ? 15.557 106.491 125.399 1.00 28.03 241 MET G O 1
ATOM 10817 N N . VAL G 1 216 ? 15.880 105.347 123.496 1.00 27.07 242 VAL G N 1
ATOM 10818 C CA . VAL G 1 216 ? 14.639 105.787 122.885 1.00 26.42 242 VAL G CA 1
ATOM 10819 C C . VAL G 1 216 ? 13.974 104.587 122.213 1.00 24.52 242 VAL G C 1
ATOM 10820 O O . VAL G 1 216 ? 14.661 103.757 121.617 1.00 24.76 242 VAL G O 1
ATOM 10824 N N . THR G 1 217 ? 12.649 104.525 122.278 1.00 23.83 243 THR G N 1
ATOM 10825 C CA . THR G 1 217 ? 11.877 103.498 121.569 1.00 24.07 243 THR G CA 1
ATOM 10826 C C . THR G 1 217 ? 11.326 104.009 120.236 1.00 23.50 243 THR G C 1
ATOM 10827 O O . THR G 1 217 ? 11.285 105.201 119.989 1.00 23.66 243 THR G O 1
ATOM 10831 N N . ALA G 1 218 ? 10.929 103.089 119.372 1.00 23.82 244 ALA G N 1
ATOM 10832 C CA . ALA G 1 218 ? 10.322 103.456 118.103 1.00 24.06 244 ALA G CA 1
ATOM 10833 C C . ALA G 1 218 ? 9.038 104.256 118.321 1.00 23.86 244 ALA G C 1
ATOM 10834 O O . ALA G 1 218 ? 8.797 105.252 117.623 1.00 24.90 244 ALA G O 1
ATOM 10836 N N . GLN G 1 219 ? 8.226 103.861 119.300 1.00 24.17 245 GLN G N 1
ATOM 10837 C CA . GLN G 1 219 ? 6.999 104.608 119.603 1.00 24.06 245 GLN G CA 1
ATOM 10838 C C . GLN G 1 219 ? 7.322 106.070 119.943 1.00 25.08 245 GLN G C 1
ATOM 10839 O O . GLN G 1 219 ? 6.680 106.998 119.409 1.00 24.36 245 GLN G O 1
ATOM 10845 N N . HIS G 1 220 ? 8.314 106.273 120.807 1.00 25.22 246 HIS G N 1
ATOM 10846 C CA . HIS G 1 220 ? 8.712 107.623 121.207 1.00 25.60 246 HIS G CA 1
ATOM 10847 C C . HIS G 1 220 ? 9.266 108.436 120.037 1.00 25.03 246 HIS G C 1
ATOM 10848 O O . HIS G 1 220 ? 8.981 109.635 119.934 1.00 24.27 246 HIS G O 1
ATOM 10855 N N . ARG G 1 221 ? 10.028 107.783 119.151 1.00 24.82 247 ARG G N 1
ATOM 10856 C CA . ARG G 1 221 ? 10.558 108.440 117.950 1.00 24.26 247 ARG G CA 1
ATOM 10857 C C . ARG G 1 221 ? 9.419 108.964 117.108 1.00 23.76 247 ARG G C 1
ATOM 10858 O O . ARG G 1 221 ? 9.436 110.108 116.703 1.00 24.51 247 ARG G O 1
ATOM 10866 N N . PHE G 1 222 ? 8.431 108.114 116.891 1.00 24.18 248 PHE G N 1
ATOM 10867 C CA . PHE G 1 222 ? 7.262 108.403 116.103 1.00 23.88 248 PHE G CA 1
ATOM 10868 C C . PHE G 1 222 ? 6.510 109.583 116.672 1.00 23.55 248 PHE G C 1
ATOM 10869 O O . PHE G 1 222 ? 6.138 110.467 115.943 1.00 23.77 248 PHE G O 1
ATOM 10877 N N . VAL G 1 223 ? 6.290 109.613 117.976 1.00 24.19 249 VAL G N 1
ATOM 10878 C CA . VAL G 1 223 ? 5.601 110.736 118.614 1.00 23.54 249 VAL G CA 1
ATOM 10879 C C . VAL G 1 223 ? 6.205 112.062 118.133 1.00 23.37 249 VAL G C 1
ATOM 10880 O O . VAL G 1 223 ? 5.501 113.035 117.739 1.00 21.79 249 VAL G O 1
ATOM 10884 N N . GLY G 1 224 ? 7.527 112.086 118.163 1.00 23.01 250 GLY G N 1
ATOM 10885 C CA . GLY G 1 224 ? 8.277 113.278 117.836 1.00 23.52 250 GLY G CA 1
ATOM 10886 C C . GLY G 1 224 ? 8.246 113.635 116.359 1.00 23.68 250 GLY G C 1
ATOM 10887 O O . GLY G 1 224 ? 8.115 114.823 116.025 1.00 23.76 250 GLY G O 1
ATOM 10895 N N . VAL G 1 226 ? 5.913 112.971 113.996 1.00 23.69 252 VAL G N 1
ATOM 10896 C CA . VAL G 1 226 ? 4.616 113.588 113.649 1.00 23.61 252 VAL G CA 1
ATOM 10897 C C . VAL G 1 226 ? 4.491 114.998 114.237 1.00 23.84 252 VAL G C 1
ATOM 10898 O O . VAL G 1 226 ? 4.120 115.930 113.542 1.00 24.13 252 VAL G O 1
ATOM 10902 N N . ARG G 1 227 ? 4.822 115.156 115.508 1.00 23.62 253 ARG G N 1
ATOM 10903 C CA . ARG G 1 227 ? 4.748 116.459 116.177 1.00 23.31 253 ARG G CA 1
ATOM 10904 C C . ARG G 1 227 ? 5.487 117.564 115.406 1.00 23.29 253 ARG G C 1
ATOM 10905 O O . ARG G 1 227 ? 4.996 118.695 115.256 1.00 23.74 253 ARG G O 1
ATOM 10913 N N . ASP G 1 228 ? 6.661 117.224 114.909 1.00 22.34 254 ASP G N 1
ATOM 10914 C CA . ASP G 1 228 ? 7.529 118.187 114.324 1.00 22.86 254 ASP G CA 1
ATOM 10915 C C . ASP G 1 228 ? 7.109 118.580 112.903 1.00 22.96 254 ASP G C 1
ATOM 10916 O O . ASP G 1 228 ? 7.761 119.429 112.327 1.00 23.62 254 ASP G O 1
ATOM 10921 N N . THR G 1 229 ? 6.019 117.999 112.370 1.00 22.68 255 THR G N 1
ATOM 10922 C CA . THR G 1 229 ? 5.381 118.527 111.155 1.00 23.26 255 THR G CA 1
ATOM 10923 C C . THR G 1 229 ? 4.401 119.677 111.484 1.00 23.71 255 THR G C 1
ATOM 10924 O O . THR G 1 229 ? 3.627 120.104 110.632 1.00 23.16 255 THR G O 1
ATOM 10928 N N . ARG G 1 230 ? 4.467 120.186 112.715 1.00 24.36 256 ARG G N 1
ATOM 10929 C CA . ARG G 1 230 ? 3.456 121.069 113.291 1.00 24.82 256 ARG G CA 1
ATOM 10930 C C . ARG G 1 230 ? 2.070 120.421 113.249 1.00 24.47 256 ARG G C 1
ATOM 10931 O O . ARG G 1 230 ? 1.095 120.979 112.718 1.00 23.30 256 ARG G O 1
ATOM 10939 N N . ALA G 1 231 ? 2.010 119.226 113.828 1.00 24.27 257 ALA G N 1
ATOM 10940 C CA . ALA G 1 231 ? 0.792 118.442 113.924 1.00 24.10 257 ALA G CA 1
ATOM 10941 C C . ALA G 1 231 ? 0.401 118.069 115.375 1.00 24.73 257 ALA G C 1
ATOM 10942 O O . ALA G 1 231 ? 1.224 118.076 116.294 1.00 24.30 257 ALA G O 1
ATOM 10944 N N . GLU G 1 232 ? -0.879 117.739 115.542 1.00 24.40 258 GLU G N 1
ATOM 10945 C CA . GLU G 1 232 ? -1.331 116.934 116.658 1.00 24.33 258 GLU G CA 1
ATOM 10946 C C . GLU G 1 232 ? -0.755 115.537 116.489 1.00 24.27 258 GLU G C 1
ATOM 10947 O O . GLU G 1 232 ? -0.993 114.856 115.492 1.00 23.36 258 GLU G O 1
ATOM 10953 N N . THR G 1 233 ? 0.040 115.110 117.453 1.00 24.80 259 THR G N 1
ATOM 10954 C CA . THR G 1 233 ? 0.694 113.817 117.346 1.00 25.15 259 THR G CA 1
ATOM 10955 C C . THR G 1 233 ? -0.201 112.720 117.979 1.00 26.14 259 THR G C 1
ATOM 10956 O O . THR G 1 233 ? -1.326 112.997 118.450 1.00 26.50 259 THR G O 1
ATOM 10960 N N . PHE G 1 234 ? 0.295 111.490 117.950 1.00 26.63 260 PHE G N 1
ATOM 10961 C CA . PHE G 1 234 ? -0.406 110.341 118.495 1.00 26.84 260 PHE G CA 1
ATOM 10962 C C . PHE G 1 234 ? 0.245 109.967 119.824 1.00 27.39 260 PHE G C 1
ATOM 10963 O O . PHE G 1 234 ? 1.386 110.338 120.085 1.00 26.60 260 PHE G O 1
ATOM 10971 N N . LYS G 1 235 ? -0.476 109.217 120.658 1.00 28.20 261 LYS G N 1
ATOM 10972 C CA . LYS G 1 235 ? 0.090 108.688 121.899 1.00 29.28 261 LYS G CA 1
ATOM 10973 C C . LYS G 1 235 ? 1.015 107.520 121.575 1.00 28.45 261 LYS G C 1
ATOM 10974 O O . LYS G 1 235 ? 0.713 106.704 120.704 1.00 27.66 261 LYS G O 1
ATOM 10980 N N . ALA G 1 236 ? 2.126 107.439 122.297 1.00 27.80 262 ALA G N 1
ATOM 10981 C CA . ALA G 1 236 ? 2.993 106.271 122.228 1.00 28.39 262 ALA G CA 1
ATOM 10982 C C . ALA G 1 236 ? 2.204 105.065 122.715 1.00 28.34 262 ALA G C 1
ATOM 10983 O O . ALA G 1 236 ? 1.521 105.142 123.735 1.00 28.81 262 ALA G O 1
ATOM 10985 N N . GLY G 1 237 ? 2.270 103.970 121.956 1.00 28.51 263 GLY G N 1
ATOM 10986 C CA . GLY G 1 237 ? 1.516 102.767 122.252 1.00 28.74 263 GLY G CA 1
ATOM 10987 C C . GLY G 1 237 ? 0.094 102.784 121.735 1.00 29.27 263 GLY G C 1
ATOM 10988 O O . GLY G 1 237 ? -0.655 101.829 121.944 1.00 29.70 263 GLY G O 1
ATOM 10989 N N . SER G 1 238 ? -0.285 103.855 121.041 1.00 29.65 264 SER G N 1
ATOM 10990 C CA . SER G 1 238 ? -1.637 103.977 120.484 1.00 29.52 264 SER G CA 1
ATOM 10991 C C . SER G 1 238 ? -1.813 102.941 119.371 1.00 30.39 264 SER G C 1
ATOM 10992 O O . SER G 1 238 ? -0.829 102.474 118.779 1.00 28.02 264 SER G O 1
ATOM 10995 N N . ASP G 1 239 ? -3.066 102.578 119.086 1.00 29.84 265 ASP G N 1
ATOM 10996 C CA . ASP G 1 239 ? -3.330 101.590 118.047 1.00 30.03 265 ASP G CA 1
ATOM 10997 C C . ASP G 1 239 ? -2.740 102.025 116.692 1.00 28.77 265 ASP G C 1
ATOM 10998 O O . ASP G 1 239 ? -2.140 101.207 115.988 1.00 26.90 265 ASP G O 1
ATOM 11003 N N . ASP G 1 240 ? -2.872 103.304 116.332 1.00 27.07 266 ASP G N 1
ATOM 11004 C CA . ASP G 1 240 ? -2.305 103.770 115.063 1.00 27.18 266 ASP G CA 1
ATOM 11005 C C . ASP G 1 240 ? -0.788 103.660 115.060 1.00 25.91 266 ASP G C 1
ATOM 11006 O O . ASP G 1 240 ? -0.215 103.289 114.054 1.00 24.91 266 ASP G O 1
ATOM 11011 N N . PHE G 1 241 ? -0.140 103.960 116.175 1.00 24.43 267 PHE G N 1
ATOM 11012 C CA . PHE G 1 241 ? 1.324 103.882 116.189 1.00 24.09 267 PHE G CA 1
ATOM 11013 C C . PHE G 1 241 ? 1.807 102.431 116.298 1.00 24.27 267 PHE G C 1
ATOM 11014 O O . PHE G 1 241 ? 2.9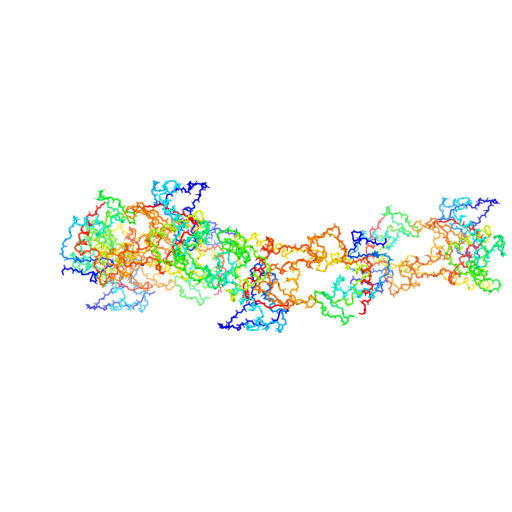35 102.131 115.908 1.00 23.79 267 PHE G O 1
ATOM 11022 N N . LYS G 1 242 ? 0.978 101.537 116.846 1.00 23.81 268 LYS G N 1
ATOM 11023 C CA . LYS G 1 242 ? 1.275 100.099 116.802 1.00 24.27 268 LYS G CA 1
ATOM 11024 C C . LYS G 1 242 ? 1.256 99.625 115.361 1.00 23.81 268 LYS G C 1
ATOM 11025 O O . LYS G 1 242 ? 2.123 98.878 114.917 1.00 24.13 268 LYS G O 1
ATOM 11031 N N . ALA G 1 243 ? 0.252 100.056 114.624 1.00 23.10 269 ALA G N 1
ATOM 11032 C CA . ALA G 1 243 ? 0.191 99.760 113.199 1.00 23.75 269 ALA G CA 1
ATOM 11033 C C . ALA G 1 243 ? 1.375 100.363 112.445 1.00 23.59 269 ALA G C 1
ATOM 11034 O O . ALA G 1 243 ? 1.955 99.733 111.545 1.00 24.76 269 ALA G O 1
ATOM 11036 N N . LEU G 1 244 ? 1.749 101.581 112.811 1.00 22.67 270 LEU G N 1
ATOM 11037 C CA . LEU G 1 244 ? 2.878 102.245 112.175 1.00 22.80 270 LEU G CA 1
ATOM 11038 C C . LEU G 1 244 ? 4.163 101.465 112.407 1.00 22.34 270 LEU G C 1
ATOM 11039 O O . LEU G 1 244 ? 4.952 101.284 111.485 1.00 21.82 270 LEU G O 1
ATOM 11044 N N . GLU G 1 245 ? 4.358 100.997 113.631 1.00 22.43 271 GLU G N 1
ATOM 11045 C CA . GLU G 1 245 ? 5.553 100.231 113.974 1.00 22.39 271 GLU G CA 1
ATOM 11046 C C . GLU G 1 245 ? 5.587 98.928 113.173 1.00 23.16 271 GLU G C 1
ATOM 11047 O O . GLU G 1 245 ? 6.655 98.488 112.702 1.00 23.13 271 GLU G O 1
ATOM 11053 N N . LEU G 1 246 ? 4.426 98.302 112.992 1.00 23.32 272 LEU G N 1
ATOM 11054 C CA . LEU G 1 246 ? 4.368 97.089 112.192 1.00 23.52 272 LEU G CA 1
ATOM 11055 C C . LEU G 1 246 ? 4.829 97.372 110.765 1.00 23.69 272 LEU G C 1
ATOM 11056 O O . LEU G 1 246 ? 5.668 96.644 110.204 1.00 23.59 272 LEU G O 1
ATOM 11061 N N . TYR G 1 247 ? 4.283 98.436 110.195 1.00 23.16 273 TYR G N 1
ATOM 11062 C CA . TYR G 1 247 ? 4.546 98.800 108.824 1.00 23.38 273 TYR G CA 1
ATOM 11063 C C . TYR G 1 247 ? 6.028 99.189 108.649 1.00 23.86 273 TYR G C 1
ATOM 11064 O O . TYR G 1 247 ? 6.690 98.701 107.733 1.00 23.96 273 TYR G O 1
ATOM 11073 N N . VAL G 1 248 ? 6.535 100.053 109.528 1.00 24.31 274 VAL G N 1
ATOM 11074 C CA . VAL G 1 248 ? 7.899 100.573 109.412 1.00 24.20 274 VAL G CA 1
ATOM 11075 C C . VAL G 1 248 ? 8.916 99.448 109.664 1.00 24.11 274 VAL G C 1
ATOM 11076 O O . VAL G 1 248 ? 9.914 99.356 108.959 1.00 25.32 274 VAL G O 1
ATOM 11080 N N . ALA G 1 249 ? 8.646 98.574 110.622 1.00 24.46 275 ALA G N 1
ATOM 11081 C CA . ALA G 1 249 ? 9.483 97.398 110.831 1.00 24.66 275 ALA G CA 1
ATOM 11082 C C . ALA G 1 249 ? 9.665 96.619 109.530 1.00 24.82 275 ALA G C 1
ATOM 11083 O O . ALA G 1 249 ? 10.768 96.199 109.200 1.00 24.29 275 ALA G O 1
ATOM 11085 N N . SER G 1 250 ? 8.571 96.421 108.804 1.00 25.21 276 SER G N 1
ATOM 11086 C CA . SER G 1 250 ? 8.577 95.569 107.618 1.00 24.84 276 SER G CA 1
ATOM 11087 C C . SER G 1 250 ? 9.384 96.192 106.477 1.00 24.74 276 SER G C 1
ATOM 11088 O O . SER G 1 250 ? 9.940 95.475 105.659 1.00 24.27 276 SER G O 1
ATOM 11091 N N . ARG G 1 251 ? 9.490 97.531 106.468 1.00 24.84 277 ARG G N 1
ATOM 11092 C CA . ARG G 1 251 ? 10.356 98.253 105.543 1.00 24.69 277 ARG G CA 1
ATOM 11093 C C . ARG G 1 251 ? 11.835 97.883 105.715 1.00 24.59 277 ARG G C 1
ATOM 11094 O O . ARG G 1 251 ? 12.629 98.090 104.816 1.00 25.16 277 ARG G O 1
ATOM 11102 N N . GLY G 1 252 ? 12.182 97.358 106.882 1.00 24.77 278 GLY G N 1
ATOM 11103 C CA . GLY G 1 252 ? 13.534 96.883 107.141 1.00 24.76 278 GLY G CA 1
ATOM 11104 C C . GLY G 1 252 ? 13.748 95.384 107.038 1.00 24.44 278 GLY G C 1
ATOM 11105 O O . GLY G 1 252 ? 14.802 94.897 107.435 1.00 25.14 278 GLY G O 1
ATOM 11106 N N . ASN G 1 253 ? 12.782 94.652 106.491 1.00 24.37 279 ASN G N 1
ATOM 11107 C CA . ASN G 1 253 ? 12.849 93.193 106.420 1.00 24.92 279 ASN G CA 1
ATOM 11108 C C . ASN G 1 253 ? 14.084 92.802 105.632 1.00 24.99 279 ASN G C 1
ATOM 11109 O O . ASN G 1 253 ? 14.306 93.337 104.549 1.00 24.67 279 ASN G O 1
ATOM 11114 N N . GLY G 1 254 ? 14.874 91.888 106.200 1.00 25.86 280 GLY G N 1
ATOM 11115 C CA . GLY G 1 254 ? 16.175 91.465 105.687 1.00 25.26 280 GLY G CA 1
ATOM 11116 C C . GLY G 1 254 ? 17.381 92.130 106.357 1.00 26.01 280 GLY G C 1
ATOM 11117 O O . GLY G 1 254 ? 18.453 91.539 106.448 1.00 26.16 280 GLY G O 1
ATOM 11118 N N . LEU G 1 255 ? 17.248 93.369 106.814 1.00 26.20 281 LEU G N 1
ATOM 11119 C CA . LEU G 1 255 ? 18.305 93.967 107.649 1.00 26.34 281 LEU G CA 1
ATOM 11120 C C . LEU G 1 255 ? 18.409 93.174 108.956 1.00 26.61 281 LEU G C 1
ATOM 11121 O O . LEU G 1 255 ? 17.443 92.536 109.356 1.00 26.84 281 LEU G O 1
ATOM 11126 N N . SER G 1 256 ? 19.555 93.220 109.631 1.00 26.09 282 SER G N 1
ATOM 11127 C CA . SER G 1 256 ? 19.687 92.575 110.929 1.00 25.60 282 SER G CA 1
ATOM 11128 C C . SER G 1 256 ? 19.092 93.430 112.048 1.00 25.23 282 SER G C 1
ATOM 11129 O O . SER G 1 256 ? 19.132 94.683 112.027 1.00 25.14 282 SER G O 1
ATOM 11132 N N . VAL G 1 257 ? 18.562 92.732 113.035 1.00 24.69 283 VAL G N 1
ATOM 11133 C CA . VAL G 1 257 ? 18.316 93.323 114.333 1.00 23.98 283 VAL G CA 1
ATOM 11134 C C . VAL G 1 257 ? 19.682 93.794 114.847 1.00 24.75 283 VAL G C 1
ATOM 11135 O O . VAL G 1 257 ? 20.580 92.976 115.113 1.00 24.47 283 VAL G O 1
ATOM 11139 N N . GLU G 1 258 ? 19.841 95.101 115.040 1.00 24.37 284 GLU G N 1
ATOM 11140 C CA . GLU G 1 258 ? 21.116 95.589 115.559 1.00 24.21 284 GLU G CA 1
ATOM 11141 C C . GLU G 1 258 ? 21.309 95.302 117.062 1.00 23.49 284 GLU G C 1
ATOM 11142 O O . GLU G 1 258 ? 22.445 95.242 117.542 1.00 24.33 284 GLU G O 1
ATOM 11148 N N . GLY G 1 259 ? 20.217 95.065 117.774 1.00 23.12 285 GLY G N 1
ATOM 11149 C CA . GLY G 1 259 ? 20.212 94.890 119.229 1.00 22.75 285 GLY G CA 1
ATOM 11150 C C . GLY G 1 259 ? 19.879 96.192 119.907 1.00 22.55 285 GLY G C 1
ATOM 11151 O O . GLY G 1 259 ? 18.711 96.517 120.162 1.00 21.94 285 GLY G O 1
ATOM 11152 N N . VAL G 1 260 ? 20.920 96.968 120.205 1.00 22.92 286 VAL G N 1
ATOM 11153 C CA . VAL G 1 260 ? 20.743 98.358 120.618 1.00 23.81 286 VAL G CA 1
ATOM 11154 C C . VAL G 1 260 ? 21.738 99.196 119.836 1.00 24.46 286 VAL G C 1
ATOM 11155 O O . VAL G 1 260 ? 22.950 98.981 119.932 1.00 24.76 286 VAL G O 1
ATOM 11159 N N . SER G 1 261 ? 21.213 100.126 119.039 1.00 24.58 287 SER G N 1
ATOM 11160 C CA . SER G 1 261 ? 22.011 100.923 118.142 1.00 24.68 287 SER G CA 1
ATOM 11161 C C . SER G 1 261 ? 22.380 102.242 118.784 1.00 24.53 287 SER G C 1
ATOM 11162 O O . SER G 1 261 ? 21.879 102.590 119.832 1.00 25.04 287 SER G O 1
ATOM 11165 N N . VAL G 1 262 ? 23.299 102.950 118.140 1.00 23.70 288 VAL G N 1
ATOM 11166 C CA . VAL G 1 262 ? 23.708 104.283 118.563 1.00 23.31 288 VAL G CA 1
ATOM 11167 C C . VAL G 1 262 ? 23.486 105.245 117.415 1.00 23.17 288 VAL G C 1
ATOM 11168 O O . VAL G 1 262 ? 23.856 104.987 116.246 1.00 21.24 288 VAL G O 1
ATOM 11172 N N . ARG G 1 263 ? 22.832 106.346 117.731 1.00 23.46 289 ARG G N 1
ATOM 11173 C CA . ARG G 1 263 ? 22.556 107.366 116.747 1.00 25.28 289 ARG G CA 1
ATOM 11174 C C . ARG G 1 263 ? 22.706 108.707 117.456 1.00 27.44 289 ARG G C 1
ATOM 11175 O O . ARG G 1 263 ? 22.953 108.756 118.650 1.00 26.80 289 ARG G O 1
ATOM 11183 N N . HIS G 1 264 ? 22.555 109.786 116.701 1.00 30.18 290 HIS G N 1
ATOM 11184 C CA . HIS G 1 264 ? 22.662 111.125 117.270 1.00 32.67 290 HIS G CA 1
ATOM 11185 C C . HIS G 1 264 ? 21.383 111.478 117.980 1.00 32.81 290 HIS G C 1
ATOM 11186 O O . HIS G 1 264 ? 20.335 111.021 117.540 1.00 33.14 290 HIS G O 1
ATOM 11194 N N . CYS H 2 1 ? -5.865 145.792 105.535 1.00 38.90 21 CYS H N 1
ATOM 11195 C CA . CYS H 2 1 ? -4.461 146.335 105.636 1.00 39.29 21 CYS H CA 1
ATOM 11196 C C . CYS H 2 1 ? -3.272 145.320 105.390 1.00 37.11 21 CYS H C 1
ATOM 11197 O O . CYS H 2 1 ? -2.009 145.668 105.432 1.00 36.43 21 CYS H O 1
ATOM 11200 N N . GLU H 2 2 ? -3.720 144.088 105.209 1.00 33.49 22 GLU H N 1
ATOM 11201 C CA . GLU H 2 2 ? -2.952 142.998 104.659 1.00 32.07 22 GLU H CA 1
ATOM 11202 C C . GLU H 2 2 ? -3.976 142.152 103.903 1.00 30.68 22 GLU H C 1
ATOM 11203 O O . GLU H 2 2 ? -5.184 142.178 104.215 1.00 29.36 22 GLU H O 1
ATOM 11209 N N . THR H 2 3 ? -3.539 141.399 102.908 1.00 29.97 23 THR H N 1
ATOM 11210 C CA . THR H 2 3 ? -4.443 140.379 102.400 1.00 30.33 23 THR H CA 1
ATOM 11211 C C . THR H 2 3 ? -4.243 139.069 103.164 1.00 29.72 23 THR H C 1
ATOM 11212 O O . THR H 2 3 ? -3.134 138.561 103.296 1.00 28.80 23 THR H O 1
ATOM 11216 N N . ALA H 2 4 ? -5.357 138.569 103.693 1.00 29.65 24 ALA H N 1
ATOM 11217 C CA . ALA H 2 4 ? -5.364 137.413 104.566 1.00 29.57 24 ALA H CA 1
ATOM 11218 C C . ALA H 2 4 ? -5.013 136.166 103.764 1.00 29.54 24 ALA H C 1
ATOM 11219 O O . ALA H 2 4 ? -5.254 136.133 102.567 1.00 28.77 24 ALA H O 1
ATOM 11221 N N . PRO H 2 5 ? -4.436 135.148 104.407 1.00 29.91 25 PRO H N 1
ATOM 11222 C CA . PRO H 2 5 ? -4.051 133.913 103.707 1.00 30.35 25 PRO H CA 1
ATOM 11223 C C . PRO H 2 5 ? -5.142 133.328 102.794 1.00 30.72 25 PRO H C 1
ATOM 11224 O O . PRO H 2 5 ? -4.837 133.004 101.644 1.00 30.40 25 PRO H O 1
ATOM 11228 N N . LYS H 2 6 ? -6.382 133.271 103.266 1.00 32.24 26 LYS H N 1
ATOM 11229 C CA . LYS H 2 6 ? -7.489 132.706 102.465 1.00 33.80 26 LYS H CA 1
ATOM 11230 C C . LYS H 2 6 ? -8.010 133.657 101.371 1.00 34.98 26 LYS H C 1
ATOM 11231 O O . LYS H 2 6 ? -8.828 133.256 100.533 1.00 35.16 26 LYS H O 1
ATOM 11237 N N . GLU H 2 7 ? -7.535 134.900 101.368 1.00 34.86 27 GLU H N 1
ATOM 11238 C CA . GLU H 2 7 ? -7.911 135.881 100.348 1.00 35.24 27 GLU H CA 1
ATOM 11239 C C . GLU H 2 7 ? -6.889 136.035 99.220 1.00 33.99 27 GLU H C 1
ATOM 11240 O O . GLU H 2 7 ? -7.165 136.709 98.240 1.00 34.14 27 GLU H O 1
ATOM 11246 N N . VAL H 2 8 ? -5.693 135.468 99.389 1.00 32.88 28 VAL H N 1
ATOM 11247 C CA . VAL H 2 8 ? -4.629 135.595 98.402 1.00 31.84 28 VAL H CA 1
ATOM 11248 C C . VAL H 2 8 ? -5.121 134.949 97.103 1.00 32.35 28 VAL H C 1
ATOM 11249 O O . VAL H 2 8 ? -5.694 133.857 97.133 1.00 32.17 28 VAL H O 1
ATOM 11253 N N . VAL H 2 9 ? -4.893 135.640 95.984 1.00 32.94 29 VAL H N 1
ATOM 11254 C CA . VAL H 2 9 ? -5.237 135.140 94.647 1.00 33.60 29 VAL H CA 1
ATOM 11255 C C . VAL H 2 9 ? -3.970 134.735 93.893 1.00 33.01 29 VAL H C 1
ATOM 11256 O O . VAL H 2 9 ? -3.046 135.545 93.674 1.00 31.95 29 VAL H O 1
ATOM 11260 N N . TYR H 2 10 ? -3.911 133.453 93.553 1.00 33.37 30 TYR H N 1
ATOM 11261 C CA . TYR H 2 10 ? -2.776 132.877 92.863 1.00 33.44 30 TYR H CA 1
ATOM 11262 C C . TYR H 2 10 ? -3.164 132.703 91.405 1.00 34.19 30 TYR H C 1
ATOM 11263 O O . TYR H 2 10 ? -4.243 132.195 91.106 1.00 33.75 30 TYR H O 1
ATOM 11272 N N . VAL H 2 11 ? -2.275 133.144 90.523 1.00 34.70 31 VAL H N 1
ATOM 11273 C CA . VAL H 2 11 ? -2.470 133.074 89.083 1.00 35.74 31 VAL H CA 1
ATOM 11274 C C . VAL H 2 11 ? -1.257 132.345 88.551 1.00 35.02 31 VAL H C 1
ATOM 11275 O O . VAL H 2 11 ? -0.185 132.916 88.465 1.00 34.93 31 VAL H O 1
ATOM 11279 N N . GLU H 2 12 ? -1.442 131.063 88.235 1.00 36.07 32 GLU H N 1
ATOM 11280 C CA . GLU H 2 12 ? -0.370 130.167 87.821 1.00 36.69 32 GLU H CA 1
ATOM 11281 C C . GLU H 2 12 ? 0.757 130.245 88.854 1.00 35.91 32 GLU H C 1
ATOM 11282 O O . GLU H 2 12 ? 1.929 130.311 88.516 1.00 35.34 32 GLU H O 1
ATOM 11288 N N . GLY H 2 13 ? 0.349 130.287 90.130 1.00 35.87 33 GLY H N 1
ATOM 11289 C CA . GLY H 2 13 ? 1.258 130.342 91.262 1.00 35.06 33 GLY H CA 1
ATOM 11290 C C . GLY H 2 13 ? 1.677 131.740 91.686 1.00 34.54 33 GLY H C 1
ATOM 11291 O O . GLY H 2 13 ? 2.147 131.918 92.805 1.00 34.12 33 GLY H O 1
ATOM 11292 N N . ALA H 2 14 ? 1.553 132.726 90.801 1.00 33.55 34 ALA H N 1
ATOM 11293 C CA . ALA H 2 14 ? 2.000 134.095 91.103 1.00 33.42 34 ALA H CA 1
ATOM 11294 C C . ALA H 2 14 ? 0.971 134.913 91.902 1.00 32.92 34 ALA H C 1
ATOM 11295 O O . ALA H 2 14 ? -0.238 134.740 91.770 1.00 32.42 34 ALA H O 1
ATOM 11297 N N . VAL H 2 15 ? 1.466 135.801 92.749 1.00 32.71 35 VAL H N 1
ATOM 11298 C CA . VAL H 2 15 ? 0.608 136.724 93.475 1.00 32.62 35 VAL H CA 1
ATOM 11299 C C . VAL H 2 15 ? 1.043 138.134 93.115 1.00 32.65 35 VAL H C 1
ATOM 11300 O O . VAL H 2 15 ? 2.109 138.587 93.513 1.00 31.97 35 VAL H O 1
ATOM 11304 N N . GLU H 2 16 ? 0.197 138.814 92.351 1.00 34.25 36 GLU H N 1
ATOM 11305 C CA . GLU H 2 16 ? 0.523 140.098 91.728 1.00 34.96 36 GLU H CA 1
ATOM 11306 C C . GLU H 2 16 ? 0.643 141.258 92.681 1.00 33.95 36 GLU H C 1
ATOM 11307 O O . GLU H 2 16 ? 1.440 142.157 92.471 1.00 34.13 36 GLU H O 1
ATOM 11313 N N . ALA H 2 17 ? -0.159 141.244 93.732 1.00 33.93 37 ALA H N 1
ATOM 11314 C CA . ALA H 2 17 ? -0.229 142.389 94.623 1.00 32.72 37 ALA H CA 1
ATOM 11315 C C . ALA H 2 17 ? 0.484 142.100 95.959 1.00 31.69 37 ALA H C 1
ATOM 11316 O O . ALA H 2 17 ? 0.439 140.985 96.477 1.00 30.69 37 ALA H O 1
ATOM 11318 N N . SER H 2 18 ? 1.139 143.121 96.493 1.00 30.50 38 SER H N 1
ATOM 11319 C CA . SER H 2 18 ? 1.737 143.077 97.822 1.00 29.91 38 SER H CA 1
ATOM 11320 C C . SER H 2 18 ? 0.723 142.558 98.830 1.00 29.04 38 SER H C 1
ATOM 11321 O O . SER H 2 18 ? -0.444 142.953 98.812 1.00 28.59 38 SER H O 1
ATOM 11324 N N . LEU H 2 19 ? 1.162 141.633 99.677 1.00 28.01 39 LEU H N 1
ATOM 11325 C CA . LEU H 2 19 ? 0.335 141.146 100.770 1.00 27.34 39 LEU H CA 1
ATOM 11326 C C . LEU H 2 19 ? 0.099 142.193 101.874 1.00 26.64 39 LEU H C 1
ATOM 11327 O O . LEU H 2 19 ? -0.807 142.021 102.682 1.00 27.38 39 LEU H O 1
ATOM 11332 N N . THR H 2 20 ? 0.886 143.263 101.917 1.00 26.01 40 THR H N 1
ATOM 11333 C CA . THR H 2 20 ? 0.726 144.282 102.952 1.00 24.91 40 THR H CA 1
ATOM 11334 C C . THR H 2 20 ? 0.497 145.697 102.437 1.00 25.56 40 THR H C 1
ATOM 11335 O O . THR H 2 20 ? -0.124 146.492 103.131 1.00 24.30 40 THR H O 1
ATOM 11339 N N . GLY H 2 21 ? 1.038 146.019 101.263 1.00 25.36 41 GLY H N 1
ATOM 11340 C CA . GLY H 2 21 ? 1.126 147.393 100.772 1.00 26.14 41 GLY H CA 1
ATOM 11341 C C . GLY H 2 21 ? 2.364 148.151 101.238 1.00 26.75 41 GLY H C 1
ATOM 11342 O O . GLY H 2 21 ? 2.520 149.326 100.943 1.00 26.82 41 GLY H O 1
ATOM 11343 N N . ALA H 2 22 ? 3.248 147.494 101.996 1.00 26.64 42 ALA H N 1
ATOM 11344 C CA . ALA H 2 22 ? 4.476 148.108 102.461 1.00 27.09 42 ALA H CA 1
ATOM 11345 C C . ALA H 2 22 ? 5.627 147.398 101.795 1.00 27.59 42 ALA H C 1
ATOM 11346 O O . ALA H 2 22 ? 5.592 146.181 101.680 1.00 27.94 42 ALA H O 1
ATOM 11348 N N . PRO H 2 23 ? 6.653 148.134 101.376 1.00 28.78 43 PRO H N 1
ATOM 11349 C CA . PRO H 2 23 ? 7.844 147.514 100.770 1.00 29.22 43 PRO H CA 1
ATOM 11350 C C . PRO H 2 23 ? 8.536 146.535 101.706 1.00 29.14 43 PRO H C 1
ATOM 11351 O O . PRO H 2 23 ? 8.662 146.805 102.916 1.00 29.48 43 PRO H O 1
ATOM 11355 N N . GLY H 2 24 ? 8.964 145.410 101.147 1.00 29.07 44 GLY H N 1
ATOM 11356 C CA . GLY H 2 24 ? 9.837 144.474 101.827 1.00 28.84 44 GLY H CA 1
ATOM 11357 C C . GLY H 2 24 ? 11.200 145.043 102.207 1.00 28.79 44 GLY H C 1
ATOM 11358 O O . GLY H 2 24 ? 11.788 145.845 101.482 1.00 28.88 44 GLY H O 1
ATOM 11359 N N . ASN H 2 25 ? 11.672 144.626 103.377 1.00 28.07 45 ASN H N 1
ATOM 11360 C CA . ASN H 2 25 ? 12.969 144.986 103.934 1.00 29.15 45 ASN H CA 1
ATOM 11361 C C . ASN H 2 25 ? 13.864 143.763 103.787 1.00 28.89 45 ASN H C 1
ATOM 11362 O O . ASN H 2 25 ? 13.737 142.799 104.555 1.00 27.48 45 ASN H O 1
ATOM 11367 N N . PRO H 2 26 ? 14.771 143.785 102.823 1.00 29.34 46 PRO H N 1
ATOM 11368 C CA . PRO H 2 26 ? 15.603 142.598 102.552 1.00 29.50 46 PRO H CA 1
ATOM 11369 C C . PRO H 2 26 ? 16.531 142.188 103.708 1.00 29.84 46 PRO H C 1
ATOM 11370 O O . PRO H 2 26 ? 16.772 141.001 103.820 1.00 29.22 46 PRO H O 1
ATOM 11374 N N . GLU H 2 27 ? 17.037 143.111 104.528 1.00 30.01 47 GLU H N 1
ATOM 11375 C CA . GLU H 2 27 ? 17.872 142.709 105.670 1.00 31.36 47 GLU H CA 1
ATOM 11376 C C . GLU H 2 27 ? 17.058 141.863 106.620 1.00 29.87 47 GLU H C 1
ATOM 11377 O O . GLU H 2 27 ? 17.534 140.844 107.105 1.00 28.69 47 GLU H O 1
ATOM 11383 N N . GLU H 2 28 ? 15.827 142.305 106.888 1.00 28.94 48 GLU H N 1
ATOM 11384 C CA . GLU H 2 28 ? 14.919 141.554 107.748 1.00 28.25 48 GLU H CA 1
ATOM 11385 C C . GLU H 2 28 ? 14.574 140.222 107.066 1.00 27.15 48 GLU H C 1
ATOM 11386 O O . GLU H 2 28 ? 14.491 139.195 107.731 1.00 27.47 48 GLU H O 1
ATOM 11392 N N . GLY H 2 29 ? 14.449 140.223 105.741 1.00 25.39 49 GLY H N 1
ATOM 11393 C CA . GLY H 2 29 ? 14.255 139.002 104.994 1.00 24.79 49 GLY H CA 1
ATOM 11394 C C . GLY H 2 29 ? 15.346 137.966 105.230 1.00 24.28 49 GLY H C 1
ATOM 11395 O O . GLY H 2 29 ? 15.065 136.785 105.417 1.00 23.83 49 GLY H O 1
ATOM 11396 N N . VAL H 2 30 ? 16.593 138.408 105.241 1.00 23.83 50 VAL H N 1
ATOM 11397 C CA . VAL H 2 30 ? 17.711 137.515 105.515 1.00 24.30 50 VAL H CA 1
ATOM 11398 C C . VAL H 2 30 ? 17.554 136.875 106.905 1.00 24.20 50 VAL H C 1
ATOM 11399 O O . VAL H 2 30 ? 17.716 135.674 107.069 1.00 24.52 50 VAL H O 1
ATOM 11403 N N . ARG H 2 31 ? 17.220 137.687 107.899 1.00 24.20 51 ARG H N 1
ATOM 11404 C CA . ARG H 2 31 ? 16.979 137.154 109.250 1.00 24.13 51 ARG H CA 1
ATOM 11405 C C . ARG H 2 31 ? 15.907 136.084 109.246 1.00 23.40 51 ARG H C 1
ATOM 11406 O O . ARG H 2 31 ? 16.075 134.989 109.830 1.00 22.91 51 ARG H O 1
ATOM 11414 N N . ILE H 2 32 ? 14.801 136.388 108.592 1.00 22.82 52 ILE H N 1
ATOM 11415 C CA . ILE H 2 32 ? 13.636 135.486 108.574 1.00 22.99 52 ILE H CA 1
ATOM 11416 C C . ILE H 2 32 ? 14.015 134.146 107.937 1.00 23.93 52 ILE H C 1
ATOM 11417 O O . ILE H 2 32 ? 13.633 133.076 108.424 1.00 23.35 52 ILE H O 1
ATOM 11422 N N . MET H 2 33 ? 14.809 134.234 106.868 1.00 23.87 53 MET H N 1
ATOM 11423 C CA . MET H 2 33 ? 15.221 133.088 106.064 1.00 24.67 53 MET H CA 1
ATOM 11424 C C . MET H 2 33 ? 16.191 132.157 106.796 1.00 24.61 53 MET H C 1
ATOM 11425 O O . MET H 2 33 ? 16.296 130.956 106.455 1.00 24.62 53 MET H O 1
ATOM 11430 N N . THR H 2 34 ? 16.860 132.699 107.815 1.00 24.19 54 THR H N 1
ATOM 11431 C CA . THR H 2 34 ? 17.947 131.986 108.508 1.00 24.61 54 THR H CA 1
ATOM 11432 C C . THR H 2 34 ? 17.697 131.761 109.989 1.00 25.14 54 THR H C 1
ATOM 11433 O O . THR H 2 34 ? 18.613 131.376 110.734 1.00 25.19 54 THR H O 1
ATOM 11437 N N . THR H 2 35 ? 16.468 131.999 110.438 1.00 25.34 55 THR H N 1
ATOM 11438 C CA . THR H 2 35 ? 16.145 131.608 111.807 1.00 25.72 55 THR H CA 1
ATOM 11439 C C . THR H 2 35 ? 15.141 130.517 111.789 1.00 24.78 55 THR H C 1
ATOM 11440 O O . THR H 2 35 ? 14.175 130.517 111.017 1.00 24.65 55 THR H O 1
ATOM 11444 N N . ASN H 2 36 ? 15.444 129.530 112.613 1.00 24.66 56 ASN H N 1
ATOM 11445 C CA . ASN H 2 36 ? 14.767 128.230 112.573 1.00 24.89 56 ASN H CA 1
ATOM 11446 C C . ASN H 2 36 ? 13.269 128.305 112.758 1.00 24.41 56 ASN H C 1
ATOM 11447 O O . ASN H 2 36 ? 12.529 127.544 112.138 1.00 24.19 56 ASN H O 1
ATOM 11452 N N . ALA H 2 37 ? 12.823 129.188 113.636 1.00 24.13 57 ALA H N 1
ATOM 11453 C CA . ALA H 2 37 ? 11.399 129.251 113.959 1.00 24.36 57 ALA H CA 1
ATOM 11454 C C . ALA H 2 37 ? 10.623 130.103 112.973 1.00 24.43 57 ALA H C 1
ATOM 11455 O O . ALA H 2 37 ? 9.400 130.170 113.054 1.00 23.88 57 ALA H O 1
ATOM 11457 N N . LEU H 2 38 ? 11.315 130.765 112.051 1.00 23.07 58 LEU H N 1
ATOM 11458 C CA . LEU H 2 38 ? 10.658 131.608 111.074 1.00 23.37 58 LEU H CA 1
ATOM 11459 C C . LEU H 2 38 ? 10.632 130.929 109.685 1.00 23.31 58 LEU H C 1
ATOM 11460 O O . LEU H 2 38 ? 9.962 129.935 109.524 1.00 24.03 58 LEU H O 1
ATOM 11465 N N . GLY H 2 39 ? 11.375 131.426 108.707 1.00 23.39 59 GLY H N 1
ATOM 11466 C CA . GLY H 2 39 ? 11.378 130.852 107.370 1.00 23.32 59 GLY H CA 1
ATOM 11467 C C . GLY H 2 39 ? 12.136 129.540 107.318 1.00 23.56 59 GLY H C 1
ATOM 11468 O O . GLY H 2 39 ? 11.736 128.639 106.588 1.00 24.86 59 GLY H O 1
ATOM 11469 N N . ASN H 2 40 ? 13.241 129.449 108.061 1.00 23.03 60 ASN H N 1
ATOM 11470 C CA . ASN H 2 40 ? 14.034 128.224 108.137 1.00 22.97 60 ASN H CA 1
ATOM 11471 C C . ASN H 2 40 ? 14.381 127.697 106.731 1.00 22.75 60 ASN H C 1
ATOM 11472 O O . ASN H 2 40 ? 14.503 126.510 106.520 1.00 22.00 60 ASN H O 1
ATOM 11477 N N . CYS H 2 41 ? 14.551 128.611 105.784 1.00 22.30 61 CYS H N 1
ATOM 11478 C CA . CYS H 2 41 ? 14.750 128.233 104.380 1.00 22.65 61 CYS H CA 1
ATOM 11479 C C . CYS H 2 41 ? 16.033 127.412 104.192 1.00 23.79 61 CYS H C 1
ATOM 11480 O O . CYS H 2 41 ? 16.084 126.525 103.341 1.00 23.47 61 CYS H O 1
ATOM 11483 N N . VAL H 2 42 ? 17.057 127.729 104.990 1.00 23.95 62 VAL H N 1
ATOM 11484 C CA . VAL H 2 42 ? 18.344 127.056 104.901 1.00 24.45 62 VAL H CA 1
ATOM 11485 C C . VAL H 2 42 ? 18.331 125.591 105.446 1.00 24.21 62 VAL H C 1
ATOM 11486 O O . VAL H 2 42 ? 19.333 124.869 105.331 1.00 24.07 62 VAL H O 1
ATOM 11490 N N . ALA H 2 43 ? 17.226 125.131 106.040 1.00 23.99 63 ALA H N 1
ATOM 11491 C CA . ALA H 2 43 ? 17.078 123.701 106.340 1.00 23.20 63 ALA H CA 1
ATOM 11492 C C . ALA H 2 43 ? 17.129 122.897 105.068 1.00 23.93 63 ALA H C 1
ATOM 11493 O O . ALA H 2 43 ? 17.596 121.761 105.072 1.00 22.82 63 ALA H O 1
ATOM 11495 N N . CYS H 2 44 ? 16.622 123.482 103.986 1.00 23.81 64 CYS H N 1
ATOM 11496 C CA . CYS H 2 44 ? 16.496 122.793 102.721 1.00 23.85 64 CYS H CA 1
ATOM 11497 C C . CYS H 2 44 ? 17.338 123.384 101.619 1.00 24.83 64 CYS H C 1
ATOM 11498 O O . CYS H 2 44 ? 17.785 122.643 100.754 1.00 24.19 64 CYS H O 1
ATOM 11501 N N . HIS H 2 45 ? 17.545 124.701 101.605 1.00 26.10 65 HIS H N 1
ATOM 11502 C CA . HIS H 2 45 ? 18.372 125.302 100.550 1.00 27.13 65 HIS H CA 1
ATOM 11503 C C . HIS H 2 45 ? 19.653 125.958 101.030 1.00 26.53 65 HIS H C 1
ATOM 11504 O O . HIS H 2 45 ? 19.687 126.629 102.071 1.00 25.61 65 HIS H O 1
ATOM 11511 N N . GLN H 2 46 ? 20.684 125.847 100.206 1.00 26.07 66 GLN H N 1
ATOM 11512 C CA . GLN H 2 46 ? 21.889 126.616 100.370 1.00 26.53 66 GLN H CA 1
ATOM 11513 C C . GLN H 2 46 ? 21.627 128.031 99.848 1.00 26.92 66 GLN H C 1
ATOM 11514 O O . GLN H 2 46 ? 20.842 128.244 98.923 1.00 26.51 66 GLN H O 1
ATOM 11520 N N . ILE H 2 47 ? 22.313 128.988 100.439 1.00 27.69 67 ILE H N 1
ATOM 11521 C CA . ILE H 2 47 ? 22.348 130.369 99.948 1.00 28.40 67 ILE H CA 1
ATOM 11522 C C . ILE H 2 47 ? 23.804 130.793 99.962 1.00 28.77 67 ILE H C 1
ATOM 11523 O O . ILE H 2 47 ? 24.325 131.237 100.982 1.00 28.92 67 ILE H O 1
ATOM 11528 N N . GLY H 2 48 ? 24.500 130.582 98.848 1.00 29.61 68 GLY H N 1
ATOM 11529 C CA . GLY H 2 48 ? 25.893 131.008 98.725 1.00 30.12 68 GLY H CA 1
ATOM 11530 C C . GLY H 2 48 ? 26.186 132.449 99.130 1.00 31.11 68 GLY H C 1
ATOM 11531 O O . GLY H 2 48 ? 27.263 132.745 99.650 1.00 30.49 68 GLY H O 1
ATOM 11532 N N . ALA H 2 49 ? 25.210 133.334 98.926 1.00 31.68 69 ALA H N 1
ATOM 11533 C CA . ALA H 2 49 ? 25.324 134.750 99.275 1.00 32.47 69 ALA H CA 1
ATOM 11534 C C . ALA H 2 49 ? 25.351 135.012 100.778 1.00 32.88 69 ALA H C 1
ATOM 11535 O O . ALA H 2 49 ? 25.563 136.133 101.188 1.00 33.03 69 ALA H O 1
ATOM 11537 N N . LEU H 2 50 ? 25.104 133.984 101.594 1.00 33.34 70 LEU H N 1
ATOM 11538 C CA . LEU H 2 50 ? 25.188 134.087 103.056 1.00 33.37 70 LEU H CA 1
ATOM 11539 C C . LEU H 2 50 ? 26.204 133.053 103.568 1.00 33.09 70 LEU H C 1
ATOM 11540 O O . LEU H 2 50 ? 25.810 132.033 104.128 1.00 33.52 70 LEU H O 1
ATOM 11545 N N . PRO H 2 51 ? 27.502 133.302 103.407 1.00 33.07 71 PRO H N 1
ATOM 11546 C CA . PRO H 2 51 ? 28.514 132.265 103.674 1.00 32.75 71 PRO H CA 1
ATOM 11547 C C . PRO H 2 51 ? 28.639 131.883 105.150 1.00 32.20 71 PRO H C 1
ATOM 11548 O O . PRO H 2 51 ? 29.188 130.819 105.453 1.00 31.14 71 PRO H O 1
ATOM 11552 N N . ASP H 2 52 ? 28.134 132.709 106.054 1.00 32.58 72 ASP H N 1
ATOM 11553 C CA . ASP H 2 52 ? 28.289 132.407 107.492 1.00 32.81 72 ASP H CA 1
ATOM 11554 C C . ASP H 2 52 ? 27.165 131.536 108.073 1.00 32.02 72 ASP H C 1
ATOM 11555 O O . ASP H 2 52 ? 27.236 131.099 109.241 1.00 31.22 72 ASP H O 1
ATOM 11560 N N . VAL H 2 53 ? 26.172 131.222 107.245 1.00 31.78 73 VAL H N 1
ATOM 11561 C CA . VAL H 2 53 ? 25.113 130.278 107.620 1.00 31.84 73 VAL H CA 1
ATOM 11562 C C . VAL H 2 53 ? 25.662 128.859 107.728 1.00 31.61 73 VAL H C 1
ATOM 11563 O O . VAL H 2 53 ? 26.247 128.340 106.778 1.00 31.63 73 VAL H O 1
ATOM 11567 N N . GLU H 2 54 ? 25.483 128.234 108.891 1.00 31.06 74 GLU H N 1
ATOM 11568 C CA . GLU H 2 54 ? 25.993 126.881 109.113 1.00 31.52 74 GLU H CA 1
ATOM 11569 C C . GLU H 2 54 ? 24.989 125.821 108.679 1.00 30.35 74 GLU H C 1
ATOM 11570 O O . GLU H 2 54 ? 23.780 126.041 108.740 1.00 28.85 74 GLU H O 1
ATOM 11576 N N . PHE H 2 55 ? 25.531 124.693 108.208 1.00 29.02 75 PHE H N 1
ATOM 11577 C CA . PHE H 2 55 ? 24.785 123.493 107.869 1.00 29.02 75 PHE H CA 1
ATOM 11578 C C . PHE H 2 55 ? 23.563 123.694 106.967 1.00 27.60 75 PHE H C 1
ATOM 11579 O O . PHE H 2 55 ? 22.491 123.229 107.281 1.00 27.57 75 PHE H O 1
ATOM 11587 N N . PRO H 2 56 ? 23.730 124.335 105.814 1.00 27.50 76 PRO H N 1
ATOM 11588 C CA . PRO H 2 56 ? 22.618 124.461 104.850 1.00 26.79 76 PRO H CA 1
ATOM 11589 C C . PRO H 2 56 ? 22.241 123.106 104.262 1.00 25.97 76 PRO H C 1
ATOM 11590 O O . PRO H 2 56 ? 23.109 122.253 104.083 1.00 26.13 76 PRO H O 1
ATOM 11594 N N . GLY H 2 57 ? 20.963 122.904 103.971 1.00 24.58 77 GLY H N 1
ATOM 11595 C CA . GLY H 2 57 ? 20.493 121.630 103.494 1.00 24.50 77 GLY H CA 1
ATOM 11596 C C . GLY H 2 57 ? 20.807 121.425 102.020 1.00 24.05 77 GLY H C 1
ATOM 11597 O O . GLY H 2 57 ? 21.189 122.389 101.303 1.00 23.13 77 GLY H O 1
ATOM 11598 N N 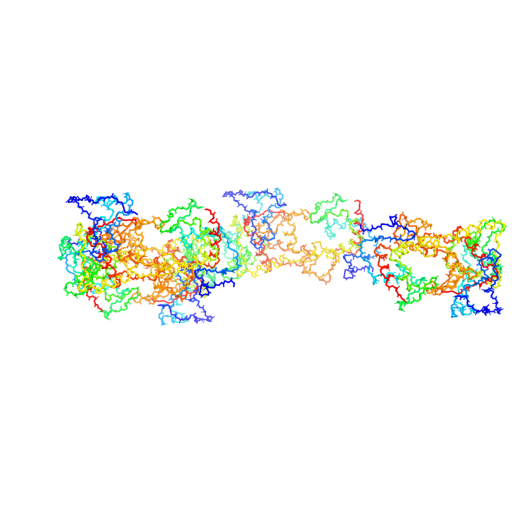. THR H 2 58 ? 20.590 120.201 101.568 1.00 23.43 78 THR H N 1
ATOM 11599 C CA . THR H 2 58 ? 20.705 119.848 100.145 1.00 25.30 78 THR H CA 1
ATOM 11600 C C . THR H 2 58 ? 19.422 119.254 99.567 1.00 25.78 78 THR H C 1
ATOM 11601 O O . THR H 2 58 ? 19.463 118.574 98.561 1.00 27.41 78 THR H O 1
ATOM 11605 N N . ILE H 2 59 ? 18.295 119.536 100.203 1.00 25.27 79 ILE H N 1
ATOM 11606 C CA . ILE H 2 59 ? 16.976 119.080 99.762 1.00 25.59 79 ILE H CA 1
ATOM 11607 C C . ILE H 2 59 ? 16.620 119.695 98.410 1.00 25.71 79 ILE H C 1
ATOM 11608 O O . ILE H 2 59 ? 16.115 119.015 97.527 1.00 26.75 79 ILE H O 1
ATOM 11613 N N . ALA H 2 60 ? 16.889 120.981 98.266 1.00 26.78 80 ALA H N 1
ATOM 11614 C CA . ALA H 2 60 ? 16.542 121.716 97.052 1.00 27.90 80 ALA H CA 1
ATOM 11615 C C . ALA H 2 60 ? 17.728 122.543 96.597 1.00 28.33 80 ALA H C 1
ATOM 11616 O O . ALA H 2 60 ? 18.630 122.835 97.394 1.00 28.48 80 ALA H O 1
ATOM 11618 N N . PRO H 2 61 ? 17.754 122.909 95.316 1.00 29.32 81 PRO H N 1
ATOM 11619 C CA . PRO H 2 61 ? 18.875 123.695 94.798 1.00 29.83 81 PRO H CA 1
ATOM 11620 C C . PRO H 2 61 ? 19.015 125.045 95.503 1.00 29.46 81 PRO H C 1
ATOM 11621 O O . PRO H 2 61 ? 18.026 125.601 96.010 1.00 29.64 81 PRO H O 1
ATOM 11625 N N . PRO H 2 62 ? 20.227 125.575 95.510 1.00 29.32 82 PRO H N 1
ATOM 11626 C CA . PRO H 2 62 ? 20.490 126.862 96.153 1.00 28.90 82 PRO H CA 1
ATOM 11627 C C . PRO H 2 62 ? 19.606 127.973 95.636 1.00 28.80 82 PRO H C 1
ATOM 11628 O O . PRO H 2 62 ? 19.154 127.963 94.479 1.00 28.97 82 PRO H O 1
ATOM 11632 N N . LEU H 2 63 ? 19.359 128.937 96.514 1.00 27.64 83 LEU H N 1
ATOM 11633 C CA . LEU H 2 63 ? 18.521 130.076 96.176 1.00 28.12 83 LEU H CA 1
ATOM 11634 C C . LEU H 2 63 ? 19.262 131.127 95.375 1.00 27.79 83 LEU H C 1
ATOM 11635 O O . LEU H 2 63 ? 18.639 132.047 94.866 1.00 27.44 83 LEU H O 1
ATOM 11640 N N . ASP H 2 64 ? 20.588 131.022 95.271 1.00 28.40 84 ASP H N 1
ATOM 11641 C CA . ASP H 2 64 ? 21.322 132.011 94.482 1.00 28.90 84 ASP H CA 1
ATOM 11642 C C . ASP H 2 64 ? 20.759 131.996 93.061 1.00 28.26 84 ASP H C 1
ATOM 11643 O O . ASP H 2 64 ? 20.490 130.940 92.520 1.00 28.39 84 ASP H O 1
ATOM 11648 N N . GLY H 2 65 ? 20.504 133.174 92.498 1.00 28.97 85 GLY H N 1
ATOM 11649 C CA . GLY H 2 65 ? 19.947 133.292 91.153 1.00 28.55 85 GLY H CA 1
ATOM 11650 C C . GLY H 2 65 ? 18.424 133.295 91.091 1.00 28.86 85 GLY H C 1
ATOM 11651 O O . GLY H 2 65 ? 17.820 133.418 89.994 1.00 28.92 85 GLY H O 1
ATOM 11652 N N . ALA H 2 66 ? 17.767 133.179 92.243 1.00 28.15 86 ALA H N 1
ATOM 11653 C CA . ALA H 2 66 ? 16.313 133.134 92.277 1.00 28.43 86 ALA H CA 1
ATOM 11654 C C . ALA H 2 66 ? 15.719 134.398 91.714 1.00 28.63 86 ALA H C 1
ATOM 11655 O O . ALA H 2 66 ? 14.665 134.356 91.108 1.00 27.94 86 ALA H O 1
ATOM 11657 N N . GLY H 2 67 ? 16.398 135.520 91.959 1.00 29.77 87 GLY H N 1
ATOM 11658 C CA . GLY H 2 67 ? 16.009 136.813 91.433 1.00 31.00 87 GLY H CA 1
ATOM 11659 C C . GLY H 2 67 ? 16.131 136.934 89.922 1.00 31.97 87 GLY H C 1
ATOM 11660 O O . GLY H 2 67 ? 15.542 137.831 89.333 1.00 32.52 87 GLY H O 1
ATOM 11661 N N . ASP H 2 68 ? 16.918 136.064 89.299 1.00 33.32 88 ASP H N 1
ATOM 11662 C CA . ASP H 2 68 ? 16.969 135.960 87.836 1.00 34.00 88 ASP H CA 1
ATOM 11663 C C . ASP H 2 68 ? 15.923 135.013 87.265 1.00 34.08 88 ASP H C 1
ATOM 11664 O O . ASP H 2 68 ? 15.591 135.104 86.077 1.00 35.27 88 ASP H O 1
ATOM 11669 N N . ARG H 2 69 ? 15.450 134.068 88.067 1.00 33.29 89 ARG H N 1
ATOM 11670 C CA . ARG H 2 69 ? 14.573 133.005 87.579 1.00 33.11 89 ARG H CA 1
ATOM 11671 C C . ARG H 2 69 ? 13.080 133.337 87.647 1.00 32.96 89 ARG H C 1
ATOM 11672 O O . ARG H 2 69 ? 12.270 132.797 86.871 1.00 32.41 89 ARG H O 1
ATOM 11680 N N . TRP H 2 70 ? 12.731 134.244 88.553 1.00 32.07 90 TRP H N 1
ATOM 11681 C CA . TRP H 2 70 ? 11.352 134.543 88.864 1.00 31.59 90 TRP H CA 1
ATOM 11682 C C . TRP H 2 70 ? 11.138 136.026 89.039 1.00 31.97 90 TRP H C 1
ATOM 11683 O O . TRP H 2 70 ? 12.023 136.730 89.528 1.00 31.91 90 TRP H O 1
ATOM 11694 N N . THR H 2 71 ? 9.948 136.492 88.667 1.00 32.21 91 THR H N 1
ATOM 11695 C CA . THR H 2 71 ? 9.531 137.860 88.929 1.00 32.43 91 THR H CA 1
ATOM 11696 C C . THR H 2 71 ? 9.216 138.003 90.419 1.00 32.89 91 THR H C 1
ATOM 11697 O O . THR H 2 71 ? 9.107 137.009 91.141 1.00 32.14 91 THR H O 1
ATOM 11701 N N . GLU H 2 72 ? 9.018 139.235 90.857 1.00 32.93 92 GLU H N 1
ATOM 11702 C CA . GLU H 2 72 ? 8.575 139.493 92.235 1.00 33.30 92 GLU H CA 1
ATOM 11703 C C . GLU H 2 72 ? 7.244 138.797 92.539 1.00 32.50 92 GLU H C 1
ATOM 11704 O O . GLU H 2 72 ? 7.089 138.176 93.587 1.00 32.44 92 GLU H O 1
ATOM 11710 N N . ALA H 2 73 ? 6.288 138.859 91.628 1.00 31.65 93 ALA H N 1
ATOM 11711 C CA . ALA H 2 73 ? 4.996 138.206 91.861 1.00 31.26 93 ALA H CA 1
ATOM 11712 C C . ALA H 2 73 ? 5.123 136.673 91.956 1.00 30.68 93 ALA H C 1
ATOM 11713 O O . ALA H 2 73 ? 4.448 136.018 92.747 1.00 30.79 93 ALA H O 1
ATOM 11715 N N . GLN H 2 74 ? 5.959 136.098 91.113 1.00 29.57 94 GLN H N 1
ATOM 11716 C CA . GLN H 2 74 ? 6.221 134.658 91.199 1.00 29.25 94 GLN H CA 1
ATOM 11717 C C . GLN H 2 74 ? 6.864 134.267 92.545 1.00 28.35 94 GLN H C 1
ATOM 11718 O O . GLN H 2 74 ? 6.471 133.282 93.161 1.00 28.84 94 GLN H O 1
ATOM 11724 N N . LEU H 2 75 ? 7.833 135.045 92.994 1.00 27.85 95 LEU H N 1
ATOM 11725 C CA . LEU H 2 75 ? 8.501 134.761 94.250 1.00 28.37 95 LEU H CA 1
ATOM 11726 C C . LEU H 2 75 ? 7.527 134.896 95.426 1.00 28.17 95 LEU H C 1
ATOM 11727 O O . LEU H 2 75 ? 7.561 134.078 96.346 1.00 27.79 95 LEU H O 1
ATOM 11732 N N . ARG H 2 76 ? 6.655 135.904 95.369 1.00 28.02 96 ARG H N 1
ATOM 11733 C CA . ARG H 2 76 ? 5.621 136.107 96.406 1.00 28.01 96 ARG H CA 1
ATOM 11734 C C . ARG H 2 76 ? 4.727 134.877 96.512 1.00 27.91 96 ARG H C 1
ATOM 11735 O O . ARG H 2 76 ? 4.450 134.369 97.612 1.00 27.05 96 ARG H O 1
ATOM 11743 N N . GLY H 2 77 ? 4.311 134.353 95.367 1.00 27.09 97 GLY H N 1
ATOM 11744 C CA . GLY H 2 77 ? 3.498 133.154 95.353 1.00 26.63 97 GLY H CA 1
ATOM 11745 C C . GLY H 2 77 ? 4.227 131.923 95.867 1.00 26.41 97 GLY H C 1
ATOM 11746 O O . GLY H 2 77 ? 3.631 131.086 96.589 1.00 27.09 97 GLY H O 1
ATOM 11747 N N . ILE H 2 78 ? 5.508 131.813 95.529 1.00 25.00 98 ILE H N 1
ATOM 11748 C CA . ILE H 2 78 ? 6.312 130.635 95.936 1.00 25.25 98 ILE H CA 1
ATOM 11749 C C . ILE H 2 78 ? 6.520 130.625 97.452 1.00 23.78 98 ILE H C 1
ATOM 11750 O O . ILE H 2 78 ? 6.385 129.600 98.087 1.00 22.81 98 ILE H O 1
ATOM 11755 N N . VAL H 2 79 ? 6.831 131.778 98.012 1.00 23.91 99 VAL H N 1
ATOM 11756 C CA . VAL H 2 79 ? 7.036 131.870 99.450 1.00 24.04 99 VAL H CA 1
ATOM 11757 C C . VAL H 2 79 ? 5.716 131.663 100.200 1.00 23.58 99 VAL H C 1
ATOM 11758 O O . VAL H 2 79 ? 5.659 130.926 101.189 1.00 23.47 99 VAL H O 1
ATOM 11762 N N . ALA H 2 80 ? 4.650 132.296 99.740 1.00 23.80 100 ALA H N 1
ATOM 11763 C CA . ALA H 2 80 ? 3.365 132.210 100.441 1.00 23.94 100 ALA H CA 1
ATOM 11764 C C . ALA H 2 80 ? 2.739 130.802 100.364 1.00 24.71 100 ALA H C 1
ATOM 11765 O O . ALA H 2 80 ? 2.241 130.270 101.354 1.00 23.80 100 ALA H O 1
ATOM 11767 N N . ASN H 2 81 ? 2.736 130.212 99.172 1.00 25.34 101 ASN H N 1
ATOM 11768 C CA . ASN H 2 81 ? 2.313 128.847 99.022 1.00 25.75 101 ASN H CA 1
ATOM 11769 C C . ASN H 2 81 ? 2.936 128.233 97.762 1.00 27.00 101 ASN H C 1
ATOM 11770 O O . ASN H 2 81 ? 2.364 128.296 96.662 1.00 26.52 101 ASN H O 1
ATOM 11775 N N . ALA H 2 82 ? 4.108 127.628 97.956 1.00 26.62 102 ALA H N 1
ATOM 11776 C CA . ALA H 2 82 ? 4.862 126.997 96.869 1.00 26.79 102 ALA H CA 1
ATOM 11777 C C . ALA H 2 82 ? 4.056 125.927 96.143 1.00 27.12 102 ALA H C 1
ATOM 11778 O O . ALA H 2 82 ? 4.299 125.696 94.955 1.00 28.04 102 ALA H O 1
ATOM 11780 N N . LYS H 2 83 ? 3.088 125.312 96.817 1.00 27.46 103 LYS H N 1
ATOM 11781 C CA . LYS H 2 83 ? 2.242 124.269 96.217 1.00 28.30 103 LYS H CA 1
ATOM 11782 C C . LYS H 2 83 ? 1.373 124.745 95.047 1.00 28.32 103 LYS H C 1
ATOM 11783 O O . LYS H 2 83 ? 0.918 123.929 94.250 1.00 28.67 103 LYS H O 1
ATOM 11789 N N . MET H 2 84 ? 1.183 126.053 94.932 1.00 28.66 104 MET H N 1
ATOM 11790 C CA . MET H 2 84 ? 0.396 126.648 93.844 1.00 29.16 104 MET H CA 1
ATOM 11791 C C . MET H 2 84 ? 1.233 126.824 92.580 1.00 28.67 104 MET H C 1
ATOM 11792 O O . MET H 2 84 ? 0.709 127.096 91.526 1.00 28.68 104 MET H O 1
ATOM 11797 N N . THR H 2 85 ? 2.540 126.682 92.715 1.00 29.37 105 THR H N 1
ATOM 11798 C CA . THR H 2 85 ? 3.481 126.745 91.608 1.00 29.75 105 THR H CA 1
ATOM 11799 C C . THR H 2 85 ? 3.990 125.333 91.303 1.00 30.88 105 THR H C 1
ATOM 11800 O O . THR H 2 85 ? 4.135 124.961 90.126 1.00 30.64 105 THR H O 1
ATOM 11804 N N . PHE H 2 86 ? 4.292 124.561 92.354 1.00 30.96 106 PHE H N 1
ATOM 11805 C CA . PHE H 2 86 ? 4.870 123.218 92.207 1.00 31.71 106 PHE H CA 1
ATOM 11806 C C . PHE H 2 86 ? 3.965 122.212 92.914 1.00 32.21 106 PHE H C 1
ATOM 11807 O O . PHE H 2 86 ? 4.108 121.976 94.120 1.00 31.70 106 PHE H O 1
ATOM 11815 N N . GLU H 2 87 ? 3.016 121.630 92.180 1.00 33.31 107 GLU H N 1
ATOM 11816 C CA . GLU H 2 87 ? 1.987 120.761 92.780 1.00 34.19 107 GLU H CA 1
ATOM 11817 C C . GLU H 2 87 ? 2.630 119.654 93.612 1.00 33.11 107 GLU H C 1
ATOM 11818 O O . GLU H 2 87 ? 3.532 118.975 93.135 1.00 33.35 107 GLU H O 1
ATOM 11824 N N . GLY H 2 88 ? 2.200 119.513 94.865 1.00 31.76 108 GLY H N 1
ATOM 11825 C CA . GLY H 2 88 ? 2.642 118.419 95.727 1.00 30.51 108 GLY H CA 1
ATOM 11826 C C . GLY H 2 88 ? 4.071 118.556 96.249 1.00 29.73 108 GLY H C 1
ATOM 11827 O O . GLY H 2 88 ? 4.635 117.607 96.775 1.00 29.12 108 GLY H O 1
ATOM 11828 N N . THR H 2 89 ? 4.665 119.729 96.105 1.00 28.26 109 THR H N 1
ATOM 11829 C CA . THR H 2 89 ? 6.053 119.956 96.537 1.00 27.81 109 THR H CA 1
ATOM 11830 C C . THR H 2 89 ? 6.259 119.746 98.037 1.00 27.04 109 THR H C 1
ATOM 11831 O O . THR H 2 89 ? 5.362 119.978 98.825 1.00 27.46 109 THR H O 1
ATOM 11835 N N . PHE H 2 90 ? 7.467 119.313 98.387 1.00 26.33 110 PHE H N 1
ATOM 11836 C CA . PHE H 2 90 ? 7.926 119.137 99.768 1.00 25.90 110 PHE H CA 1
ATOM 11837 C C . PHE H 2 90 ? 8.010 120.480 100.513 1.00 25.06 110 PHE H C 1
ATOM 11838 O O . PHE H 2 90 ? 7.803 120.501 101.712 1.00 25.31 110 PHE H O 1
ATOM 11846 N N . MET H 2 91 ? 8.305 121.586 99.813 1.00 24.67 111 MET H N 1
ATOM 11847 C CA . MET H 2 91 ? 8.335 122.921 100.443 1.00 23.95 111 MET H CA 1
ATOM 11848 C C . MET H 2 91 ? 6.989 123.227 101.075 1.00 24.12 111 MET H C 1
ATOM 11849 O O . MET H 2 91 ? 5.954 123.134 100.399 1.00 23.78 111 MET H O 1
ATOM 11854 N N . PRO H 2 92 ? 6.983 123.598 102.354 1.00 23.35 112 PRO H N 1
ATOM 11855 C CA . PRO H 2 92 ? 5.718 123.949 103.011 1.00 23.19 112 PRO H CA 1
ATOM 11856 C C . PRO H 2 92 ? 5.231 125.331 102.611 1.00 22.28 112 PRO H C 1
ATOM 11857 O O . PRO H 2 92 ? 6.012 126.143 102.148 1.00 23.34 112 PRO H O 1
ATOM 11861 N N . ALA H 2 93 ? 3.938 125.562 102.771 1.00 22.12 113 ALA H N 1
ATOM 11862 C CA . ALA H 2 93 ? 3.327 126.848 102.552 1.00 22.55 113 ALA H CA 1
ATOM 11863 C C . ALA H 2 93 ? 3.556 127.720 103.770 1.00 23.29 113 ALA H C 1
ATOM 11864 O O . ALA H 2 93 ? 3.173 127.332 104.872 1.00 23.82 113 ALA H O 1
ATOM 11866 N N . PHE H 2 94 ? 4.164 128.886 103.574 1.00 24.02 114 PHE H N 1
ATOM 11867 C CA . PHE H 2 94 ? 4.423 129.804 104.681 1.00 23.82 114 PHE H CA 1
ATOM 11868 C C . PHE H 2 94 ? 3.288 130.790 105.008 1.00 23.54 114 PHE H C 1
ATOM 11869 O O . PHE H 2 94 ? 3.340 131.462 106.036 1.00 22.39 114 PHE H O 1
ATOM 11877 N N . TYR H 2 95 ? 2.240 130.829 104.183 1.00 24.54 115 TYR H N 1
ATOM 11878 C CA . TYR H 2 95 ? 1.098 131.723 104.398 1.00 24.99 115 TYR H CA 1
ATOM 11879 C C . TYR H 2 95 ? -0.202 130.979 104.172 1.00 25.83 115 TYR H C 1
ATOM 11880 O O . TYR H 2 95 ? -0.998 131.322 103.283 1.00 26.60 115 TYR H O 1
ATOM 11889 N N . LYS H 2 96 ? -0.402 129.955 104.995 1.00 26.19 116 LYS H N 1
ATOM 11890 C CA . LYS H 2 96 ? -1.507 128.994 104.882 1.00 26.61 116 LYS H CA 1
ATOM 11891 C C . LYS H 2 96 ? -1.961 128.606 106.288 1.00 26.66 116 LYS H C 1
ATOM 11892 O O . LYS H 2 96 ? -1.112 128.364 107.168 1.00 26.39 116 LYS H O 1
ATOM 11898 N N . VAL H 2 97 ? -3.282 128.563 106.502 1.00 26.01 117 VAL H N 1
ATOM 11899 C CA . VAL H 2 97 ? -3.853 128.451 107.839 1.00 26.04 117 VAL H CA 1
ATOM 11900 C C . VAL H 2 97 ? -4.856 127.338 108.018 1.00 25.83 117 VAL H C 1
ATOM 11901 O O . VAL H 2 97 ? -5.312 127.087 109.130 1.00 25.98 117 VAL H O 1
ATOM 11905 N N . ASP H 2 98 ? -5.231 126.666 106.949 1.00 26.00 118 ASP H N 1
ATOM 11906 C CA . ASP H 2 98 ? -6.170 125.569 107.084 1.00 27.33 118 ASP H CA 1
ATOM 11907 C C . ASP H 2 98 ? -6.033 124.539 105.969 1.00 27.64 118 ASP H C 1
ATOM 11908 O O . ASP H 2 98 ? -5.199 124.684 105.082 1.00 28.41 118 ASP H O 1
ATOM 11913 N N . GLY H 2 99 ? -6.847 123.494 106.025 1.00 28.25 119 GLY H N 1
ATOM 11914 C CA . GLY H 2 99 ? -6.769 122.382 105.082 1.00 28.85 119 GLY H CA 1
ATOM 11915 C C . GLY H 2 99 ? -5.658 121.379 105.411 1.00 28.48 119 GLY H C 1
ATOM 11916 O O . GLY H 2 99 ? -5.168 120.669 104.526 1.00 29.54 119 GLY H O 1
ATOM 11917 N N . PHE H 2 100 ? -5.309 121.289 106.688 1.00 27.30 120 PHE H N 1
ATOM 11918 C CA . PHE H 2 100 ? -4.305 120.351 107.170 1.00 26.36 120 PHE H CA 1
ATOM 11919 C C . PHE H 2 100 ? -4.903 119.083 107.767 1.00 26.21 120 PHE H C 1
ATOM 11920 O O . PHE H 2 100 ? -6.084 119.026 108.186 1.00 25.71 120 PHE H O 1
ATOM 11928 N N . VAL H 2 101 ? -4.062 118.057 107.819 1.00 25.19 121 VAL H N 1
ATOM 11929 C CA . VAL H 2 101 ? -4.396 116.796 108.454 1.00 25.49 121 VAL H CA 1
ATOM 11930 C C . VAL H 2 101 ? -3.736 116.797 109.843 1.00 25.79 121 VAL H C 1
ATOM 11931 O O . VAL H 2 101 ? -2.500 116.948 109.965 1.00 26.08 121 VAL H O 1
ATOM 11935 N N . ARG H 2 102 ? -4.557 116.649 110.869 1.00 25.18 122 ARG H N 1
ATOM 11936 C CA . ARG H 2 102 ? -4.128 116.751 112.274 1.00 25.26 122 ARG H CA 1
ATOM 11937 C C . ARG H 2 102 ? -3.388 118.056 112.534 1.00 25.65 122 ARG H C 1
ATOM 11938 O O . ARG H 2 102 ? -2.214 118.041 112.926 1.00 26.35 122 ARG H O 1
ATOM 11946 N N . PRO H 2 103 ? -4.049 119.206 112.308 1.00 25.56 123 PRO H N 1
ATOM 11947 C CA . PRO H 2 103 ? -3.366 120.481 112.502 1.00 24.88 123 PRO H CA 1
ATOM 11948 C C . PRO H 2 103 ? -2.865 120.582 113.956 1.00 24.59 123 PRO H C 1
ATOM 11949 O O . PRO H 2 103 ? -3.564 120.151 114.892 1.00 24.97 123 PRO H O 1
ATOM 11953 N N . GLY H 2 104 ? -1.652 121.107 114.117 1.00 24.34 124 GLY H N 1
ATOM 11954 C CA . GLY H 2 104 ? -1.004 121.224 115.408 1.00 25.25 124 GLY H CA 1
ATOM 11955 C C . GLY H 2 104 ? -0.947 122.649 115.921 1.00 25.65 124 GLY H C 1
ATOM 11956 O O . GLY H 2 104 ? -1.056 123.593 115.166 1.00 27.11 124 GLY H O 1
ATOM 11957 N N . ASP H 2 105 ? -0.749 122.785 117.224 1.00 25.76 125 ASP H N 1
ATOM 11958 C CA . ASP H 2 105 ? -0.570 124.063 117.890 1.00 26.28 125 ASP H CA 1
ATOM 11959 C C . ASP H 2 105 ? 0.933 124.191 118.058 1.00 25.91 125 ASP H C 1
ATOM 11960 O O . ASP H 2 105 ? 1.519 123.651 119.005 1.00 25.76 125 ASP H O 1
ATOM 11965 N N . GLY H 2 106 ? 1.561 124.865 117.097 1.00 25.98 126 GLY H N 1
ATOM 11966 C CA . GLY H 2 106 ? 3.006 125.006 117.042 1.00 25.92 126 GLY H CA 1
ATOM 11967 C C . GLY H 2 106 ? 3.641 123.616 117.014 1.00 26.27 126 GLY H C 1
ATOM 11968 O O . GLY H 2 106 ? 3.208 122.741 116.241 1.00 26.00 126 GLY H O 1
ATOM 11969 N N . PHE H 2 107 ? 4.641 123.425 117.874 1.00 25.84 127 PHE H N 1
ATOM 11970 C CA . PHE H 2 107 ? 5.347 122.161 118.043 1.00 26.34 127 PHE H CA 1
ATOM 11971 C C . PHE H 2 107 ? 4.989 121.482 119.369 1.00 26.08 127 PHE H C 1
ATOM 11972 O O . PHE H 2 107 ? 5.733 120.632 119.865 1.00 25.33 127 PHE H O 1
ATOM 11980 N N . SER H 2 108 ? 3.850 121.857 119.936 1.00 25.98 128 SER H N 1
ATOM 11981 C CA . SER H 2 108 ? 3.340 121.249 121.157 1.00 26.01 128 SER H CA 1
ATOM 11982 C C . SER H 2 108 ? 2.897 119.794 120.993 1.00 25.73 128 SER H C 1
ATOM 11983 O O . SER H 2 108 ? 2.929 119.010 121.953 1.00 25.02 128 SER H O 1
ATOM 11986 N N . GLY H 2 109 ? 2.493 119.425 119.781 1.00 25.42 129 GLY H N 1
ATOM 11987 C CA . GLY H 2 109 ? 1.865 118.135 119.550 1.00 25.42 129 GLY H CA 1
ATOM 11988 C C . GLY H 2 109 ? 0.387 118.055 119.908 1.00 25.33 129 GLY H C 1
ATOM 11989 O O . GLY H 2 109 ? -0.248 117.004 119.750 1.00 26.24 129 GLY H O 1
ATOM 11990 N N . LYS H 2 110 ? -0.162 119.167 120.365 1.00 25.30 130 LYS H N 1
ATOM 11991 C CA . LYS H 2 110 ? -1.569 119.288 120.685 1.00 24.91 130 LYS H CA 1
ATOM 11992 C C . LYS H 2 110 ? -2.270 119.820 119.463 1.00 25.12 130 LYS H C 1
ATOM 11993 O O . LYS H 2 110 ? -1.653 120.475 118.627 1.00 24.27 130 LYS H O 1
ATOM 11999 N N . ALA H 2 111 ? -3.572 119.577 119.404 1.00 24.80 131 ALA H N 1
ATOM 12000 C CA . ALA H 2 111 ? -4.434 120.090 118.352 1.00 24.92 131 ALA H CA 1
ATOM 12001 C C . ALA H 2 111 ? -4.462 121.625 118.336 1.00 25.22 131 ALA H C 1
ATOM 12002 O O . ALA H 2 111 ? -4.629 122.267 119.372 1.00 24.29 131 ALA H O 1
ATOM 12004 N N . GLY H 2 112 ? -4.275 122.188 117.151 1.00 25.35 132 GLY H N 1
ATOM 12005 C CA . GLY H 2 112 ? -4.487 123.606 116.906 1.00 25.24 132 GLY H CA 1
ATOM 12006 C C . GLY H 2 112 ? -5.777 123.777 116.098 1.00 25.68 132 GLY H C 1
ATOM 12007 O O . GLY H 2 112 ? -6.033 123.055 115.136 1.00 25.31 132 GLY H O 1
ATOM 12008 N N . ALA H 2 113 ? -6.600 124.729 116.496 1.00 26.32 133 ALA H N 1
ATOM 12009 C CA . ALA H 2 113 ? -7.877 124.971 115.820 1.00 26.48 133 ALA H CA 1
ATOM 12010 C C . ALA H 2 113 ? -7.639 125.795 114.562 1.00 26.47 133 ALA H C 1
ATOM 12011 O O . ALA H 2 113 ? -7.095 126.894 114.625 1.00 26.94 133 ALA H O 1
ATOM 12013 N N . GLU H 2 114 ? -8.029 125.275 113.420 1.00 26.61 134 GLU H N 1
ATOM 12014 C CA . GLU H 2 114 ? -7.938 126.059 112.198 1.00 27.52 134 GLU H CA 1
ATOM 12015 C C . GLU H 2 114 ? -9.021 127.148 112.234 1.00 27.93 134 GLU H C 1
ATOM 12016 O O . GLU H 2 114 ? -10.079 126.920 112.822 1.00 27.23 134 GLU H O 1
ATOM 12022 N N . PRO H 2 115 ? -8.768 128.337 111.673 1.00 28.64 135 PRO H N 1
ATOM 12023 C CA . PRO H 2 115 ? -7.478 128.727 111.066 1.00 28.06 135 PRO H CA 1
ATOM 12024 C C . PRO H 2 115 ? -6.332 128.928 112.053 1.00 27.52 135 PRO H C 1
ATOM 12025 O O . PRO H 2 115 ? -6.472 129.629 113.062 1.00 28.09 135 PRO H O 1
ATOM 12029 N N . LEU H 2 116 ? -5.197 128.328 111.736 1.00 26.27 136 LEU H N 1
ATOM 12030 C CA . LEU H 2 116 ? -3.946 128.530 112.476 1.00 25.85 136 LEU H CA 1
ATOM 12031 C C . LEU H 2 116 ? -3.351 129.877 112.128 1.00 25.57 136 LEU H C 1
ATOM 12032 O O . LEU H 2 116 ? -3.661 130.443 111.079 1.00 27.10 136 LEU H O 1
ATOM 12037 N N . ALA H 2 117 ? -2.462 130.384 112.960 1.00 24.55 137 ALA H N 1
ATOM 12038 C CA . ALA H 2 117 ? -1.558 131.428 112.506 1.00 23.93 137 ALA H CA 1
ATOM 12039 C C . ALA H 2 117 ? -0.707 130.907 111.364 1.00 23.66 137 ALA H C 1
ATOM 12040 O O . ALA H 2 117 ? -0.223 129.774 111.424 1.00 22.47 137 ALA H O 1
ATOM 12042 N N . PRO H 2 118 ? -0.478 131.719 110.330 1.00 23.22 138 PRO H N 1
ATOM 12043 C CA . PRO H 2 118 ? 0.430 131.283 109.262 1.00 23.52 138 PRO H CA 1
ATOM 12044 C C . PRO H 2 118 ? 1.845 131.210 109.806 1.00 23.97 138 PRO H C 1
ATOM 12045 O O . PRO H 2 118 ? 2.128 131.916 110.780 1.00 23.93 138 PRO H O 1
ATOM 12049 N N . ILE H 2 119 ? 2.719 130.397 109.213 1.00 23.41 139 ILE H N 1
ATOM 12050 C CA . ILE H 2 119 ? 4.095 130.286 109.700 1.00 24.23 139 ILE H CA 1
ATOM 12051 C C . ILE H 2 119 ? 4.821 131.639 109.636 1.00 23.82 139 ILE H C 1
ATOM 12052 O O . ILE H 2 119 ? 5.497 132.029 110.559 1.00 23.92 139 ILE H O 1
ATOM 12057 N N . LEU H 2 120 ? 4.671 132.352 108.537 1.00 23.57 140 LEU H N 1
ATOM 12058 C CA . LEU H 2 120 ? 5.144 133.718 108.425 1.00 23.33 140 LEU H CA 1
ATOM 12059 C C . LEU H 2 120 ? 3.972 134.670 108.295 1.00 23.23 140 LEU H C 1
ATOM 12060 O O . LEU H 2 120 ? 2.970 134.322 107.718 1.00 23.19 140 LEU H O 1
ATOM 12065 N N . ASN H 2 121 ? 4.084 135.857 108.865 1.00 23.36 141 ASN H N 1
ATOM 12066 C CA . ASN H 2 121 ? 3.081 136.881 108.648 1.00 23.96 141 ASN H CA 1
ATOM 12067 C C . ASN H 2 121 ? 3.332 137.559 107.303 1.00 24.35 141 ASN H C 1
ATOM 12068 O O . ASN H 2 121 ? 4.374 137.323 106.671 1.00 24.48 141 ASN H O 1
ATOM 12073 N N . ALA H 2 122 ? 2.371 138.361 106.856 1.00 24.44 142 ALA H N 1
ATOM 12074 C CA . ALA H 2 122 ? 2.424 138.991 105.516 1.00 24.22 142 ALA H CA 1
ATOM 12075 C C . ALA H 2 122 ? 3.666 139.849 105.280 1.00 24.77 142 ALA H C 1
ATOM 12076 O O . ALA H 2 122 ? 4.273 139.783 104.209 1.00 24.21 142 ALA H O 1
ATOM 12078 N N . GLN H 2 123 ? 4.061 140.664 106.257 1.00 24.48 143 GLN H N 1
ATOM 12079 C CA . GLN H 2 123 ? 5.228 141.516 106.070 1.00 24.47 143 GLN H CA 1
ATOM 12080 C C . GLN H 2 123 ? 6.516 140.690 106.034 1.00 24.63 143 GLN H C 1
ATOM 12081 O O . GLN H 2 123 ? 7.441 141.013 105.304 1.00 24.84 143 GLN H O 1
ATOM 12087 N N . GLN H 2 124 ? 6.568 139.609 106.800 1.00 24.38 144 GLN H N 1
ATOM 12088 C CA . GLN H 2 124 ? 7.718 138.711 106.762 1.00 23.49 144 GLN H CA 1
ATOM 12089 C C . GLN H 2 124 ? 7.875 138.132 105.357 1.00 24.46 144 GLN H C 1
ATOM 12090 O O . GLN H 2 124 ? 8.968 138.133 104.809 1.00 23.22 144 GLN H O 1
ATOM 12096 N N . ILE H 2 125 ? 6.767 137.696 104.769 1.00 24.71 145 ILE H N 1
ATOM 12097 C CA . ILE H 2 125 ? 6.776 137.261 103.361 1.00 26.07 145 ILE H CA 1
ATOM 12098 C C . ILE H 2 125 ? 7.320 138.342 102.451 1.00 25.19 145 ILE H C 1
ATOM 12099 O O . ILE H 2 125 ? 8.204 138.075 101.643 1.00 25.82 145 ILE H O 1
ATOM 12104 N N . GLU H 2 126 ? 6.822 139.574 102.560 1.00 24.75 146 GLU H N 1
ATOM 12105 C CA . GLU H 2 126 ? 7.299 140.639 101.671 1.00 25.09 146 GLU H CA 1
ATOM 12106 C C . GLU H 2 126 ? 8.807 140.890 101.863 1.00 25.85 146 GLU H C 1
ATOM 12107 O O . GLU H 2 126 ? 9.547 141.154 100.889 1.00 25.67 146 GLU H O 1
ATOM 12113 N N . ASP H 2 127 ? 9.265 140.769 103.109 1.00 24.15 147 ASP H N 1
ATOM 12114 C CA . ASP H 2 127 ? 10.658 140.974 103.429 1.00 24.87 147 ASP H CA 1
ATOM 12115 C C . ASP H 2 127 ? 11.556 139.895 102.810 1.00 24.18 147 ASP H C 1
ATOM 12116 O O . ASP H 2 127 ? 12.692 140.174 102.381 1.00 24.77 147 ASP H O 1
ATOM 12121 N N . VAL H 2 128 ? 11.050 138.667 102.810 1.00 24.48 148 VAL H N 1
ATOM 12122 C CA . VAL H 2 128 ? 11.756 137.530 102.224 1.00 24.00 148 VAL H CA 1
ATOM 12123 C C . VAL H 2 128 ? 11.806 137.741 100.715 1.00 24.77 148 VAL H C 1
ATOM 12124 O O . VAL H 2 128 ? 12.851 137.593 100.093 1.00 24.27 148 VAL H O 1
ATOM 12128 N N . VAL H 2 129 ? 10.680 138.121 100.148 1.00 25.19 149 VAL H N 1
ATOM 12129 C CA . VAL H 2 129 ? 10.625 138.364 98.705 1.00 25.74 149 VAL H CA 1
ATOM 12130 C C . VAL H 2 129 ? 11.623 139.451 98.282 1.00 26.10 149 VAL H C 1
ATOM 12131 O O . VAL H 2 129 ? 12.312 139.323 97.271 1.00 27.20 149 VAL H O 1
ATOM 12135 N N . ALA H 2 130 ? 11.706 140.523 99.057 1.00 26.24 150 ALA H N 1
ATOM 12136 C CA . ALA H 2 130 ? 12.657 141.591 98.776 1.00 27.34 150 ALA H CA 1
ATOM 12137 C C . ALA H 2 130 ? 14.114 141.125 98.709 1.00 27.29 150 ALA H C 1
ATOM 12138 O O . ALA H 2 130 ? 14.893 141.596 97.866 1.00 27.37 150 ALA H O 1
ATOM 12140 N N . PHE H 2 131 ? 14.496 140.229 99.599 1.00 26.79 151 PHE H N 1
ATOM 12141 C CA . PHE H 2 131 ? 15.839 139.682 99.532 1.00 27.46 151 PHE H CA 1
ATOM 12142 C C . PHE H 2 131 ? 15.992 138.756 98.301 1.00 27.32 151 PHE H C 1
ATOM 12143 O O . PHE H 2 131 ? 16.994 138.827 97.607 1.00 27.50 151 PHE H O 1
ATOM 12151 N N . LEU H 2 132 ? 15.002 137.904 98.032 1.00 28.08 152 LEU H N 1
ATOM 12152 C CA . LEU H 2 132 ? 15.072 136.990 96.878 1.00 28.11 152 LEU H CA 1
ATOM 12153 C C . LEU H 2 132 ? 15.268 137.723 95.555 1.00 29.32 152 LEU H C 1
ATOM 12154 O O . LEU H 2 132 ? 16.034 137.270 94.685 1.00 28.91 152 LEU H O 1
ATOM 12159 N N . VAL H 2 133 ? 14.567 138.842 95.399 1.00 29.38 153 VAL H N 1
ATOM 12160 C CA . VAL H 2 133 ? 14.692 139.678 94.197 1.00 30.53 153 VAL H CA 1
ATOM 12161 C C . VAL H 2 133 ? 16.151 140.125 93.984 1.00 30.85 153 VAL H C 1
ATOM 12162 O O . VAL H 2 133 ? 16.603 140.257 92.861 1.00 30.76 153 VAL H O 1
ATOM 12166 N N . THR H 2 134 ? 16.916 140.309 95.060 1.00 31.61 154 THR H N 1
ATOM 12167 C CA . THR H 2 134 ? 18.317 140.725 94.904 1.00 31.84 154 THR H CA 1
ATOM 12168 C C . THR H 2 134 ? 19.269 139.591 94.566 1.00 32.01 154 THR H C 1
ATOM 12169 O O . THR H 2 134 ? 20.423 139.856 94.297 1.00 31.46 154 THR H O 1
ATOM 12173 N N . LEU H 2 135 ? 18.814 138.340 94.637 1.00 33.31 155 LEU H N 1
ATOM 12174 C CA . LEU H 2 135 ? 19.674 137.200 94.339 1.00 34.22 155 LEU H CA 1
ATOM 12175 C C . LEU H 2 135 ? 19.826 137.043 92.809 1.00 36.37 155 LEU H C 1
ATOM 12176 O O . LEU H 2 135 ? 19.203 136.180 92.186 1.00 33.33 155 LEU H O 1
ATOM 12181 N N . LYS H 2 136 ? 20.677 137.895 92.242 1.00 39.32 156 LYS H N 1
ATOM 12182 C CA . LYS H 2 136 ? 20.910 137.944 90.805 1.00 43.24 156 LYS H CA 1
ATOM 12183 C C . LYS H 2 136 ? 22.341 137.587 90.488 1.00 45.97 156 LYS H C 1
ATOM 12184 O O . LYS H 2 136 ? 23.254 137.985 91.223 1.00 46.39 156 LYS H O 1
ATOM 12190 N N . GLU H 2 137 ? 22.503 136.776 89.436 1.00 49.39 157 GLU H N 1
ATOM 12191 C CA . GLU H 2 137 ? 23.671 136.764 88.514 1.00 51.86 157 GLU H CA 1
ATOM 12192 C C . GLU H 2 137 ? 24.392 135.407 88.531 1.00 52.94 157 GLU H C 1
ATOM 12193 O O . GLU H 2 137 ? 25.249 135.098 89.375 1.00 54.58 157 GLU H O 1
#

GO terms:
  GO:0004792 thiosulfate-cyanide sulfurtransferase activity (F, IDA)
  GO:0005506 iron ion binding (F, IDA)
  GO:0042597 periplasmic space (C, IDA)
  GO:0008270 zinc ion binding (F, IDA)
  GO:0016491 oxidoreductase activity (F, IDA)
  GO:0016669 oxidoreductase activity, acting on a sulfur group of donors, cytochrome as acceptor (F, IDA)
  GO:0016783 sulfurtransferase activity (F, IDA)
  GO:0009055 electron transfer activity (F, IDA)
  GO:0070069 cytochrome complex (C, IDA)
  GO:0019417 sulfur oxidation (P, IDA)
  GO:0046872 metal ion binding (F, IDA)
  GO:0046982 protein heterodimerization activity (F, IDA)
  GO:0020037 heme binding (F, IDA)

InterPro domains:
  IPR009056 Cytochrome c-like domain [PF21342] (91-176)
  IPR009056 Cytochrome c-like domain [PF21342] (191-283)
  IPR009056 Cytochrome c-like domain [PS51007] (78-171)
  IPR025710 L-cysteine S-thiosulfotransferase subunit SoxA [PIRSF038455] (9-289)
  IPR025710 L-cysteine S-thiosulfotransferase subunit SoxA [TIGR04484] (83-289)
  IPR036909 Cytochrome c-like domain superfamily [G3DSA:1.10.760.10] (58-289)
  IPR036909 Cytochrome c-like domain superfamily [G3DSA:1.10.760.10] (85-173)
  IPR036909 Cytochrome c-like domain superfamily [SSF46626] (39-178)
  IPR036909 Cytochrome c-like domain superfamily [SSF46626] (180-290)

Radius of gyration: 62.27 Å; Cα contacts (8 Å, |Δi|>4): 3587; chains: 8; bounding box: 59×180×118 Å

Nearest PDB structures (foldseek):
  2c1d-assembly4_H  TM=1.006E+00  e=6.323E-37  Paracoccus pantotrophus
  1h31-assembly1_B  TM=9.741E-01  e=7.764E-22  Rhodovulum sulfidophilum
  1h33-assembly1_B  TM=9.557E-01  e=1.389E-22  Rhodovulum sulfidophilum
  2oz1-assembly1_B  TM=9.617E-01  e=9.847E-21  Rhodovulum sulfidophilum
  6xkw-assembly1_o  TM=4.963E-01  e=2.273E-02  Rhodobacter capsulatus SB 1003

Sequence (1600 aa):
DPVEDGLVIETDSGPVEIVTKTAPPAFLADTFDTIYSGWHFRDDSTRDLERDDFDNPAMVFVDRGLDKWNAAMGVNGESCASCHQGPESMAGLRAVMPRVDEHTGKLMIMEDYVNACVTERMGLEKWGVTSDNMKDMLSLISLQSRGMAVNVKIDGPAAPYWEHGKEIYYTRYGQLEMSCANCHEDNAGNMIRADHLSQGQINGFPTYRLKDSGMVTAQHRFVGVRDTRAETFKAGSDDFKALELYVASRGNGLSVEGVSVRHCETAPKEVVYVEGAVEASLTGAPGNPEEGVRIMTTNALGNCVACHQIGALPDVEFPGTIAPPLDGAGDRWTEAQLRGIVANAKMTFEGTFMPAFYKVDGFVRPGDGFSGKAGAEPLAPILNAQQIEDVVAFLVTLKEDPVEDGLVIETDSGPVEIVTKTAPPAFLADTFDTIYSGWHFRDDSTRDLERDDFDNPAMVFVDRGLDKWNAAMGVNGESCASCHQGPESMAGLRAVMPRVDEHTGKLMIMEDYVNACVTERMGLEKWGVTSDNMKDMLSLISLQSRGMAVNVKIDGPAAPYWEHGKEIYYTRYGQLEMSCANCHEDNAGNMIRADHLSQGQINGFPTYRLKDSGMVTAQHRFVGVRDTRAETFKAGSDDFKALELYVASRGNGLSVEGVSVRHCETAPKEVVYVEGAVEASLTGAPGNPEEGVRIMTTNALGNCVACHQIGALPDVEFPGTIAPPLDGAGDRWTEAQLRGIVANAKMTFEGTFMPAFYKVDGFVRPGDGFSGKAGAEPLAPILNAQQIEDVVAFLVTLKEDPVEDGLVIETDSGPVEIVTKTAPPAFLADTFDTIYSGWHFRDDSTRDLERDDFDNPAMVFVDRGLDKWNAAMGVNGESCASCHQGPESMAGLRAVMPRVDEHTGKLMIMEDYVNACVTERMGLEKWGVTSDNMKDMLSLISLQSRGMAVNVKIDGPAAPYWEHGKEIYYTRYGQLEMSCANCHEDNAGNMIRADHLSQGQINGFPTYRLKDSGMVTAQHRFVGVRDTRAETFKAGSDDFKALELYVASRGNGLSVEGVSVRHCETAPKEVVYVEGAVEASLTGAPGNPEEGVRIMTTNALGNCVACHQIGALPDVEFPGTIAPPLDGAGDRWTEAQLRGIVANAKMTFEGTFMPAFYKVDGFVRPGDGFSGKAGAEPLAPILNAQQIEDVVAFLVTLKEDPVEDGLVIETDSGPVEIVTKTAPPAFLADTFDTIYSGWHFRDDSTRDLERDDFDNPAMVFVDRGLDKWNAAMGVNGESCASCHQGPESMAGLRAVMPRVDEHTGKLMIMEDYVNACVTERMGLEKWGVTSDNMKDMLSLISLQSRGMAVNVKIDGPAAPYWEHGKEIYYTRYGQLEMSCANCHEDNAGNMIRADHLSQGQINGFPTYRLKDSGMVTAQHRFVGVRDTRAETFKAGSDDFKALELYVASRGNGLSVEGVSVRHCETAPKEVVYVEGAVEASLTGAPGNPEEGVRIMTTNALGNCVACHQIGALPDVEFPGTIAPPLDGAGDRWTEAQLRGIVANAKMTFEGTFMPAFYKVDGFVRPGDGFSGKAGAEPLAPILNAQQIEDVVAFLVTLKE

B-factor: mean 31.23, std 7.88, range [2.0, 72.99]

CATH classification: 1.10.760.10 (+1 more: 1.10.760.10)

Organism: Paracoccus pantotrophus (NCBI:txid82367)

Solvent-accessible surface area: 72029 Å² total

Secondary structure (DSSP, 8-state):
------EEEB-TT--EEE--EEPPPGGGTTT-S-EE-GGGGS-HHHHHTTSBTTT-TTHHHHHHHHHHHHS--STTS--HHHHH-SGGGGTTTGGG-SEE-TTT--EE-HHHHHHHIIIIIH--PPPPTTSHHHHHHHHHHHHTTTTSBP----SGGGHHHHHHHHHHHH--BTTTTB-HHHHHTTSTTSEETTEE------TT-SEEETTTTEEE-HHHHHH--GGGTB--PPTT-HHHHHHHHHHHHHTBTBBP-SSEEE-/----GGG---BTTB--S-SSSS---HHHHHHHHT-TTTT-GGGTB--TT-TT--S---SB--STTHHHHS-HHHHHHHHHHGGGTSTT-SSPPSS--S--SSBBSTTSSSB-PSSPPPSS-HHHHHHHHHHHHT---/------EEEB-TT--EEE--EEPPPGGGTTT-S-EE-GGGGS-HHHHHHTSBTTT-TTHHHHHHHHHHHHS--STTS--HHHHH-SGGGGTTTGGG-SEE-TTT--EE-HHHHHHHHHHHTT-PPPPPTTSHHHHHHHHHHHHTTTTSBP----SGGGHHHHHHHHHHHH--BTTTTB-HHHHHTTSTTSEETTEE------TT-SEEETTTTEEE-HHHHHH--GGGTB----TT-HHHHHHHHHHHHHTBTBBP-SSEEE-/----GGG---BTTB--S-SSSS---HHHHHHHHT-TTTT-GGGTB--TT-TT--S---SB--STTHHHHS-HHHHHHHHHHGGGTSTT-SSPPSS--S--BSBBSTTS-SB-PSSPPPSS-HHHHHHHHHHHTT---/------EEEB-TT--EEE--EEPPPGGGTTT-S-EE-GGGGS-HHHHHHHSBTTT-TTHHHHHHHHHHHHS--STTS--HHHHH-SGGGGTTTGGG-SEE-TTT--EE-HHHHHHHIIIIIT-PPPPPTTSHHHHHHHHHHHHTTTTSBP----SGGGHHHHHHHHHHHT--BTTTTB-HHHHHTTSTTSEETTEE------TT-SEEETTTTEEE-HHHHHH--GGGTB----TT-HHHHHHHHHHHHTTBTBBP-SSEEE-/----GGG---BTTB--S-SSSS---HHHHHHHHTSTTTT-GGGTB--TT-TT--S---SB---TTHHHHS-HHHHHHHHHHGGGTSTT-SSPPSS--S--BSBBSTTS-SB-PSSPPPSS-HHHHHHHHHHHHT---/------EEEB-TTS-EEE--EEPPPGGGTTT-S-EE-GGGGS-HHHHHHHSBTTT-TTHHHHHHHHHHHHS--STTS--HHHHH-SGGGGTTTGGG-SEE-TTT--EE-HHHHHHHIIIIIT--PPPPTTSHHHHHHHHHHHHTTTTSBP----SGGGHHHHHHHHHHHH--BTTTTB-HHHHHTTSTTSEETTEE------TT-SEEETTTTEEE-HHHHHH--GGGTB----TT-HHHHHHHHHHHHHTTTSBP-SSEEE-/----GGG---BTTB--S-SSSS---HHHHHHHHTSTTTT-GGGTB--TT-TT--S---SB--STTHHHHS-HHHHHHHHHHGGGTSTT-SSPPSS--S--SSBBSTTSSSB-PSSPPPSS-HHHHHHHHHHHHT---

Foldseek 3Di:
DFAPDFAWEQEPVGTFGFFFKDAWDPVCNVQDRIAGDPLRQADPVQVVCLRYPVSPLCVVLLVVLQVQQPFLPFPRRDHVCNPQNHLLSLAPVLLAPQDQDPPPRDGDGPLRVVQCCQCVPRVDDGDDCWDSNNQSNLLNSLLSQFNPFRDYDCDDSNVVLLVLLVCQQPAQFAPLRHHVCVQLRVPQQHDDDPGRHHNLAQLQPQEQEPVVNGTDGQLRVQQCSVVSHHDGDDRVDSSSSSNNSNRSSRRGGTGNSSYGYYD/DFQALVRADADLLFGDDQRRPDAAAQVLLVVQCQDCQHNVVQCDADEPVDVPRPDGHPNDYHLQALLVVDPLRNQLSCAQQVCSNPPPDPRHHQRAFDPDDQDDDRPPSHGDDPRDHGSHGRSNSNNNSNNSNPRRD/DFADDFAWEQEPVGTFGFFFKAAWDPVCNVQDRIAGDPLSQADDVQVVCLRYLVSPLLVVLLVVLQVQQPFLQFPRRDHVCNPQNHLLSLAPVLLAPQDQDPPPRDGDGVLRVVQVCVCPPRVDDGDDCWDSNNQSNCLNSLLSQFNPFRDYDCDDSNVVLLVLLVVQQPFQFAPLRHHVCNQQRVPQQHDPDPGRHHNLAQLQPQEQEPVVNDTDGQLVVQQVSVVSNHDGDDRVDSSSSSNNSNRSSRRGGTGNSSYHYYD/DFQALVRFDADLLFGDDQRRPDAAAQVLLVVQCQPCQHNVVQCDADEPVCVVRPDGHPNDYHLQAVLVVDPLRNQLSCQQQVCSNPPPDPRHHQRAADPDDQDDDRPPSHGDDPRDHGSHDRNNSNNNSNNSNPSRD/DFDDDFAWEQEPVGTFGWFFKDAWDPVCNVQDRIAGHPLRQADDVQVVCLRYPVSPLCVVLLVVLQVQQPFQDFPVRDHVCNPQNHLLSLAPVLLAPQAQDPPPRDGDGVLRVVQCCQCVPRVHDGDDCWDSNNQSNLLNSLQSQFNPFRDYDCDDSNVVLLVLLVCQQQAQFAPLRHHVCNQLRVPQQHDDDPGRHHNLAQLQPQEQEPVVNDTDGQLVVQQVSVVSHHDGDDRVDSSVSSNVSNRSSRRGGTGNSSYGYDD/DFQALVRADADLLFGDDQRRPDAAAQVLLVVQCQPCQHNVVQCDADEPVCVPRPDGHPNDYHLQAVLVVDDLRNLLSCQQQVCSNPPPDPRHHQRAQDPDDQDDDRPPSHGDDPRDHGSHDRNSSNNNSVNSNVSRD/DFAPDFAWEQEPVGTFGFFFKAAWDPVCNVQDRIAGDPLRQADPVQVVCLRYLVSPLCVVLLVVLQVQQPFLDFPVRDHVCNPQNDLLSLAPVLLAPQDQDPPPRDGDGVLRVVQCCVCVPRVHDGDDCWDSNNQSNLLNSLLSQFNPFRDYDQDDSNPVLLVLLVVQQPAQFAPLRHHVCNQQRVPQQHDPDPGRHHNLAQLQPQEQEPVVRDTDGPLRVQQVSVVSNHDGDHRVDSSVSSNNSNRSSRRGGTGNSSYGYDD/DFQALVRFDADLLFGDDQRRPDAAAQVLLVVQCQDCQHVVVQCDADAVVCVVRPDGHPNDYHLQALLVVDDLRNQLSCAQQVCSNPPPDPRHHQRAAD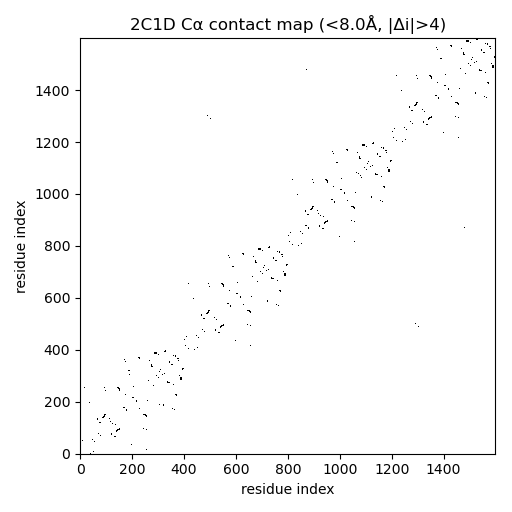PDDQDDDRPPSDGDDPSDHGSHDRNSSNNNSVNSNPSRD